Protein AF-0000000077166523 (afdb_homodimer)

Secondary structure (DSSP, 8-state):
-TTS---TTPPP----EE---GGGS--TTT--TTTHHHHTT--HHHHTTS-TT-SSGGG-TTSGGGG--HHHHHHHHHIIIIIIHHHHHHHHTT----GGGGB--GGG--SSSEEB--TTHHHHHHHHHHHHHHH--HHHHHHHHHHHHHHHHHHHHHHSB---HHHHT-SSS--------S-HHHHHHHHHHHHHHHHHHHHHHHHHHBTTB--SS-SSSSB--HHHHHHHHTTS-HHHHHHHHHHS-HHHHHHHHTS----HHHHHTTTT--SS-------GGG--PPPSSSS----SPPEEEESSS-----SHHHHHHHHHHTTEEEEEEEETTTTEEEEEEEESSSS----EEEEEE-GGGTT--SS-S---HHHHHHHHHHHHT---TTPPPPPSSTT---S-EEE-HHHHS-SS-HHHHHHHHHTHHHHHHHSSEEEEE-TTGGGS-TTS-HHHHHHHHHT-SGGGBHHHHHHHHS-SSEEEE-SS-EEEHHHHHHHHHHHHHHHHHTT---SHHHHHHIIIIIIIIIHHHHHHHS-GGGGGGGHHHHHHHHTT-B-S-GGGHHHHHHHHHT---HHHHHS---SHHHHHHHHHHHHHHHH-EEEGGGGG--SPBP-STT-TTSBS--SS-TT-----GGGSTTPPEEE--TTT-SSEEEEEEEEEE---SSS----STTEEEEEEEEESSTT---TT-EEEEE--SSS---PPPTTS-EEEEESSPPPTT--EEEEEEEEEEE-TTS-EEEEEEEEEEEEEESSPPTT--EEEEEEPPTTEEEEE-/-TTS---TTPPP----EE---GGGS--TTT--TTTHHHHTT--HHHHTTS-TT-SSGGG-TTSGGGG--HHHHHHHHHIIIIIIHHHHHHHHTT----GGGGB--GGG--SSSEEB--TTHHHHHHHHHHHHHHH--HHHHHHHHHHHHHHHHHHHHHHSB---HHHHT-SSS--------S-HHHHHHHHHHHHHHHHHHHHHHHHHHBTTB--SS-SSSSB--HHHHHHHHTTS-HHHHHHHHHHS-HHHHHHHHTS----HHHHHTTTT--SS-------GGG--PPPSSSS----SPPEEEESSS-----SHHHHHHHHHHTTEEEEEEEETTTTEEEEEEEESSSS----EEEEEE-GGGTT--SS-S---HHHHHHHHHHHHH---TTPPPPPSSTT---S-EEE-HHHHS-SS-HHHHHHHHHTHHHHHHHSSEEEEE-TTGGGS-TTS-HHHHHHHHHT-SGGGBHHHHHHHHS-SSEEEE-SS-EEEHHHHHHHHHHHHHHHHHTT---SHHHHHHIIIIIIIIIHHHHHHHS-GGGGGGGHHHHHHHHTT-B-S-GGGHHHHHHHHHT---HHHHHS---SHHHHHHHHHHHHHHHH-EEEGGGGG--SPBP-STT-TTSBS--SS-TT-----GGGSTTPPEEE--TTT-SSEEEE-EEEEE---SSS-----TTEEEEEEEEESSTT---TT-EEEEE--SSS---PPPTTS-EEEEESSPPPTT--EEEEEEEEEEE-TTS-EEEEEEEEEEEEEESSPPTT--EEEEEEPPTT-EEEE-

pLDDT: mean 87.84, std 11.94, range [39.25, 98.75]

Organism: Emericella nidulans (strain FGSC A4 / ATCC 38163 / CBS 112.46 / NRRL 194 / M139) (NCBI:txid227321)

Nearest PDB structures (foldseek):
  5szy-assembly1_A  TM=3.639E-01  e=6.303E+00  Neisseria meningitidis
  5szu-assembly1_A  TM=3.751E-01  e=8.591E+00  Neisseria meningitidis
  3b7k-assembly1_C  TM=2.612E-01  e=9.525E+00  Homo sapiens
  5szy-assembly1_A  TM=3.777E-01  e=5.412E+00  Neisseria meningitidis
  5szu-assembly1_A  TM=3.757E-01  e=6.635E+00  Neisseria meningitidis

Solvent-accessible surface area (backbone atoms only — not comparable to full-atom values): 84432 Å² total; per-residue (Å²): 99,61,56,55,79,64,59,90,92,58,74,93,78,72,75,26,73,48,76,59,56,77,90,69,51,64,46,78,91,80,41,48,52,88,48,40,51,56,76,70,70,46,49,74,51,36,73,67,47,23,51,65,80,43,83,49,52,84,71,20,88,31,14,60,61,73,62,46,54,54,66,50,48,29,34,50,50,46,34,44,50,38,48,19,43,53,34,46,57,33,42,74,19,71,31,88,63,56,63,68,67,39,34,48,57,68,88,73,39,84,30,82,29,40,38,58,30,34,69,53,49,22,62,51,43,43,53,19,52,54,38,45,60,69,66,69,49,43,57,63,49,44,55,61,51,46,53,56,46,50,54,50,34,53,51,40,32,60,64,28,40,65,86,40,75,65,60,65,61,29,57,77,52,61,58,60,68,59,83,61,60,52,58,52,52,46,50,34,50,31,52,46,49,50,34,38,53,48,44,40,50,46,64,73,25,31,90,67,37,59,88,77,51,83,83,53,66,33,49,48,82,46,39,50,41,53,44,46,52,52,48,31,51,61,30,36,45,44,19,59,36,42,46,48,64,64,47,24,21,61,66,36,43,52,33,54,43,72,44,86,59,57,53,70,75,64,49,47,59,31,54,76,29,38,53,45,29,70,64,57,70,84,56,74,45,65,49,50,66,48,64,74,55,95,71,76,62,55,53,68,68,44,57,66,47,60,66,64,88,70,80,85,65,86,38,58,68,52,40,43,50,55,32,45,74,68,61,26,45,46,28,42,33,66,34,61,56,75,61,24,39,27,39,33,65,28,40,76,84,60,83,50,64,69,63,30,36,25,52,44,67,48,50,90,76,20,71,34,40,87,81,39,57,40,54,27,50,53,40,50,44,50,50,45,52,54,56,68,58,59,83,61,94,86,62,67,72,76,56,90,49,47,76,53,73,62,74,67,28,33,35,38,61,40,60,60,32,55,57,90,38,69,72,59,24,52,53,42,58,68,44,42,62,56,50,35,43,68,21,65,30,29,41,35,50,41,74,72,40,34,72,39,55,72,83,49,58,57,71,59,53,50,50,44,56,66,67,29,68,54,77,30,29,51,68,46,47,51,53,51,39,47,29,79,32,50,28,44,33,26,50,76,44,60,43,44,54,64,58,52,51,51,52,40,52,52,48,50,51,53,35,44,71,55,26,38,53,78,62,23,66,57,28,43,37,43,71,47,56,31,48,47,45,54,47,37,52,51,56,71,67,48,49,86,88,48,50,32,71,48,50,61,63,46,41,65,67,30,14,63,12,42,68,97,53,51,40,49,52,52,56,50,50,25,55,69,70,69,43,92,49,68,73,51,66,67,49,55,57,67,59,38,72,62,25,17,37,54,34,37,54,52,53,53,49,71,49,27,42,38,60,44,40,45,54,57,32,67,54,62,53,29,83,54,89,26,37,28,36,37,59,37,56,55,51,44,28,58,70,66,43,66,50,66,55,41,79,48,96,77,59,55,73,23,67,38,46,61,89,83,40,52,19,44,52,32,62,34,27,29,32,69,45,58,70,43,86,80,57,66,67,34,27,41,56,58,38,38,25,35,30,24,68,30,49,68,43,87,89,58,92,43,58,65,36,21,37,38,37,32,37,58,68,84,81,48,83,63,68,90,51,42,86,43,40,30,32,42,35,31,79,50,83,46,47,87,87,33,73,22,56,20,29,36,19,41,54,74,48,74,46,95,87,62,35,35,34,26,36,50,61,40,49,25,41,27,30,53,38,85,61,67,63,83,41,43,32,67,40,77,36,47,33,44,33,58,71,32,42,32,30,34,14,96,62,56,54,77,62,60,91,91,58,73,92,78,73,75,26,71,48,77,60,57,76,88,69,50,63,46,76,91,80,42,46,52,87,48,38,51,56,76,71,71,47,50,74,52,36,73,66,46,23,50,61,82,43,84,48,52,84,72,19,88,32,14,60,59,74,63,44,55,53,64,50,48,30,37,50,50,46,35,44,49,36,47,19,42,52,33,46,56,32,42,74,19,70,32,89,64,57,64,68,67,40,34,48,58,68,89,75,38,84,28,81,29,41,38,58,31,34,69,53,48,22,62,51,41,43,52,18,51,54,36,45,60,69,68,68,48,43,57,63,49,45,55,58,52,45,54,56,48,50,53,49,34,55,50,41,33,59,64,28,41,65,85,41,76,65,58,64,62,28,62,78,52,59,60,60,68,58,82,62,60,52,56,53,53,47,51,35,50,31,52,46,48,50,34,40,53,50,44,40,51,44,65,74,25,31,90,66,36,60,88,79,51,83,83,54,67,34,49,50,82,46,39,49,44,52,44,46,52,52,47,31,50,60,30,37,45,44,17,60,37,42,46,47,63,63,47,25,22,59,68,35,43,53,34,52,42,73,44,87,59,55,54,70,74,63,47,46,58,30,54,78,29,38,54,44,29,70,66,57,69,85,56,74,46,65,50,50,65,47,64,74,55,96,72,76,62,54,54,67,69,43,56,65,50,58,67,62,89,68,80,84,66,87,38,58,66,53,39,42,51,54,30,48,73,68,61,25,45,47,27,42,34,68,32,62,57,75,60,24,39,27,41,34,65,29,39,76,85,60,84,50,63,71,64,30,34,25,51,45,68,48,50,88,78,19,71,33,38,85,80,39,57,40,53,28,50,54,41,50,43,49,50,47,52,54,55,70,58,59,82,61,93,87,61,67,70,75,55,91,48,48,76,53,73,61,74,67,26,33,33,38,62,42,60,60,33,56,59,89,38,69,72,59,24,54,52,43,58,68,43,44,63,55,52,34,42,66,20,64,29,31,40,34,50,41,73,73,39,34,72,40,55,71,83,50,58,55,70,58,52,50,50,43,56,66,66,30,68,56,77,31,29,52,68,46,47,51,54,51,38,48,29,79,32,50,27,44,34,26,51,77,44,60,44,45,55,66,60,51,51,51,51,40,51,53,48,50,53,53,34,45,72,54,26,38,51,79,63,23,65,57,28,43,37,45,68,46,56,31,45,46,43,54,47,37,50,51,56,70,67,47,48,88,89,49,50,34,72,48,51,60,64,47,40,65,68,30,14,62,11,42,69,97,51,53,39,49,52,50,55,51,49,27,55,68,68,67,46,91,47,67,73,51,65,69,47,55,56,68,60,36,71,64,26,18,39,54,34,37,54,50,51,52,49,71,48,27,41,38,61,43,40,45,54,58,32,69,53,62,52,29,84,53,88,26,36,29,39,36,58,36,56,55,50,43,30,58,71,65,44,68,48,66,59,40,78,48,94,76,58,55,73,22,66,37,46,59,90,83,40,52,19,44,52,32,63,33,26,29,33,68,46,60,69,44,88,78,58,66,67,27,28,41,51,59,38,39,27,35,30,23,69,29,49,66,44,86,89,58,90,46,59,66,35,21,37,36,37,32,39,55,68,84,80,47,83,65,68,90,51,42,84,45,41,29,31,42,36,30,76,50,82,47,49,88,87,32,74,22,56,19,30,37,18,41,53,75,48,75,46,95,89,60,35,35,34,24,37,48,60,40,50,25,43,26,31,52,39,86,61,68,62,85,50,44,40,68,40,78,36,47,32,45,34,60,72,34,40,33,31,34,14

Structure (mmCIF, N/CA/C/O backbone):
data_AF-0000000077166523-model_v1
#
loop_
_entity.id
_entity.type
_entity.pdbx_description
1 polymer 'Heterokaryon incompatibility domain-containing protein'
#
loop_
_atom_site.group_PDB
_atom_site.id
_atom_site.type_symbol
_atom_site.label_atom_id
_atom_site.label_alt_id
_atom_site.label_comp_id
_atom_site.label_asym_id
_atom_site.label_entity_id
_atom_site.label_seq_id
_atom_site.pdbx_PDB_ins_code
_atom_site.Cartn_x
_atom_site.Cartn_y
_atom_site.Cartn_z
_atom_site.occupancy
_atom_site.B_iso_or_equiv
_atom_site.auth_seq_id
_atom_site.auth_comp_id
_atom_site.auth_asym_id
_atom_site.auth_atom_id
_atom_site.pdbx_PDB_model_num
ATOM 1 N N . MET A 1 1 ? -22.781 -6.879 6.945 1 95.56 1 MET A N 1
ATOM 2 C CA . MET A 1 1 ? -22.359 -8.078 6.23 1 95.56 1 MET A CA 1
ATOM 3 C C . MET A 1 1 ? -22.438 -9.305 7.125 1 95.56 1 MET A C 1
ATOM 5 O O . MET A 1 1 ? -21.609 -10.211 7.031 1 95.56 1 MET A O 1
ATOM 9 N N . GLU A 1 2 ? -23.453 -9.242 7.992 1 96.19 2 GLU A N 1
ATOM 10 C CA . GLU A 1 2 ? -23.625 -10.266 9.016 1 96.19 2 GLU A CA 1
ATOM 11 C C . GLU A 1 2 ? -24.016 -11.602 8.398 1 96.19 2 GLU A C 1
ATOM 13 O O . GLU A 1 2 ? -23.906 -12.648 9.039 1 96.19 2 GLU A O 1
ATOM 18 N N . HIS A 1 3 ? -24.469 -11.594 7.23 1 97.38 3 HIS A N 1
ATOM 19 C CA . HIS A 1 3 ? -24.891 -12.828 6.574 1 97.38 3 HIS A CA 1
ATOM 20 C C . HIS A 1 3 ? -23.703 -13.664 6.137 1 97.38 3 HIS A C 1
ATOM 22 O O . HIS A 1 3 ? -23.844 -14.836 5.797 1 97.38 3 HIS A O 1
ATOM 28 N N . LEU A 1 4 ? -22.516 -13.102 6.129 1 97.06 4 LEU A N 1
ATOM 29 C CA . LEU A 1 4 ? -21.297 -13.812 5.719 1 97.06 4 LEU A CA 1
ATOM 30 C C . LEU A 1 4 ? -20.594 -14.414 6.93 1 97.06 4 LEU A C 1
ATOM 32 O O . LEU A 1 4 ? -20.484 -13.766 7.973 1 97.06 4 LEU A O 1
ATOM 36 N N . PRO A 1 5 ? -20.125 -15.586 6.801 1 95.12 5 PRO A N 1
ATOM 37 C CA . PRO A 1 5 ? -19.438 -16.203 7.934 1 95.12 5 PRO A CA 1
ATOM 38 C C . PRO A 1 5 ? -18.016 -15.664 8.133 1 95.12 5 PRO A C 1
ATOM 40 O O . PRO A 1 5 ? -17.391 -15.227 7.172 1 95.12 5 PRO A O 1
ATOM 43 N N . LEU A 1 6 ? -17.594 -15.633 9.383 1 94.5 6 LEU A N 1
ATOM 44 C CA . LEU A 1 6 ? -16.219 -15.297 9.766 1 94.5 6 LEU A CA 1
ATOM 45 C C . LEU A 1 6 ? -15.625 -16.375 10.656 1 94.5 6 LEU A C 1
ATOM 47 O O . LEU A 1 6 ? -16.344 -17.266 11.133 1 94.5 6 LEU A O 1
ATOM 51 N N . HIS A 1 7 ? -14.312 -16.297 10.789 1 90.19 7 HIS A N 1
ATOM 52 C CA . HIS A 1 7 ? -13.625 -17.203 11.695 1 90.19 7 HIS A CA 1
ATOM 53 C C . HIS A 1 7 ? -14.195 -17.109 13.109 1 90.19 7 HIS A C 1
ATOM 55 O O . HIS A 1 7 ? -14.727 -16.062 13.492 1 90.19 7 HIS A O 1
ATOM 61 N N . ALA A 1 8 ? -14 -18.188 13.812 1 87.06 8 ALA A N 1
ATOM 62 C CA . ALA A 1 8 ? -14.5 -18.203 15.18 1 87.06 8 ALA A CA 1
ATOM 63 C C . ALA A 1 8 ? -13.852 -17.094 16.016 1 87.06 8 ALA A C 1
ATOM 65 O O . ALA A 1 8 ? -12.633 -16.906 15.977 1 87.06 8 ALA A O 1
ATOM 66 N N . GLY A 1 9 ? -14.688 -16.375 16.641 1 87.5 9 GLY A N 1
ATOM 67 C CA . GLY A 1 9 ? -14.203 -15.352 17.547 1 87.5 9 GLY A CA 1
ATOM 68 C C . GLY A 1 9 ? -14.055 -13.992 16.891 1 87.5 9 GLY A C 1
ATOM 69 O O . GLY A 1 9 ? -13.82 -12.984 17.578 1 87.5 9 GLY A O 1
ATOM 70 N N . LYS A 1 10 ? -14.148 -13.922 15.625 1 91.25 10 LYS A N 1
ATOM 71 C CA . LYS A 1 10 ? -14.008 -12.641 14.938 1 91.25 10 LYS A CA 1
ATOM 72 C C . LYS A 1 10 ? -15.352 -11.945 14.789 1 91.25 10 LYS A C 1
ATOM 74 O O . LYS A 1 10 ? -16.375 -12.594 14.578 1 91.25 10 LYS A O 1
ATOM 79 N N . LYS A 1 11 ? -15.312 -10.641 14.984 1 93.06 11 LYS A N 1
ATOM 80 C CA . LYS A 1 11 ? -16.516 -9.828 14.836 1 93.06 11 LYS A CA 1
ATOM 81 C C . LYS A 1 11 ? -16.562 -9.141 13.477 1 93.06 11 LYS A C 1
ATOM 83 O O . LYS A 1 11 ? -15.508 -8.828 12.898 1 93.06 11 LYS A O 1
ATOM 88 N N . HIS A 1 12 ? -17.828 -9 13.047 1 95.81 12 HIS A N 1
ATOM 89 C CA . HIS A 1 12 ? -18 -8.227 11.82 1 95.81 12 HIS A CA 1
ATOM 90 C C . HIS A 1 12 ? -17.484 -6.801 11.984 1 95.81 12 HIS A C 1
ATOM 92 O O . HIS A 1 12 ? -17.672 -6.188 13.039 1 95.81 12 HIS A O 1
ATOM 98 N N . PHE A 1 13 ? -16.781 -6.25 10.992 1 94.44 13 PHE A N 1
ATOM 99 C CA . PHE A 1 13 ? -16.047 -5.012 11.227 1 94.44 13 PHE A CA 1
ATOM 100 C C . PHE A 1 13 ? -16.438 -3.957 10.188 1 94.44 13 PHE A C 1
ATOM 102 O O . PHE A 1 13 ? -15.938 -2.83 10.234 1 94.44 13 PHE A O 1
ATOM 109 N N . ILE A 1 14 ? -17.281 -4.277 9.242 1 95.44 14 ILE A N 1
ATOM 110 C CA . ILE A 1 14 ? -17.781 -3.279 8.305 1 95.44 14 ILE A CA 1
ATOM 111 C C . ILE A 1 14 ? -19.078 -2.66 8.844 1 95.44 14 ILE A C 1
ATOM 113 O O . ILE A 1 14 ? -20.062 -3.357 9.047 1 95.44 14 ILE A O 1
ATOM 117 N N . VAL A 1 15 ? -19.078 -1.41 9.125 1 92.31 15 VAL A N 1
ATOM 118 C CA . VAL A 1 15 ? -20.25 -0.668 9.578 1 92.31 15 VAL A CA 1
ATOM 119 C C . VAL A 1 15 ? -20.641 0.361 8.523 1 92.31 15 VAL A C 1
ATOM 121 O O . VAL A 1 15 ? -19.938 1.351 8.312 1 92.31 15 VAL A O 1
ATOM 124 N N . ALA A 1 16 ? -21.734 0.108 7.875 1 94.12 16 ALA A N 1
ATOM 125 C CA . ALA A 1 16 ? -22.203 1.005 6.816 1 94.12 16 ALA A CA 1
ATOM 126 C C . ALA A 1 16 ? -23.438 1.782 7.266 1 94.12 16 ALA A C 1
ATOM 128 O O . ALA A 1 16 ? -24.484 1.192 7.531 1 94.12 16 ALA A O 1
ATOM 129 N N . PRO A 1 17 ? -23.391 3.074 7.305 1 93.31 17 PRO A N 1
ATOM 130 C CA . PRO A 1 17 ? -24.562 3.877 7.645 1 93.31 17 PRO A CA 1
ATOM 131 C C . PRO A 1 17 ? -25.531 4.043 6.465 1 93.31 17 PRO A C 1
ATOM 133 O O . PRO A 1 17 ? -25.109 3.914 5.309 1 93.31 17 PRO A O 1
ATOM 136 N N . TYR A 1 18 ? -26.781 4.145 6.746 1 94.88 18 TYR A N 1
ATOM 137 C CA . TYR A 1 18 ? -27.812 4.547 5.797 1 94.88 18 TYR A CA 1
ATOM 138 C C . TYR A 1 18 ? -28.484 5.844 6.242 1 94.88 18 TYR A C 1
ATOM 140 O O . TYR A 1 18 ? -29.25 5.855 7.215 1 94.88 18 TYR A O 1
ATOM 148 N N . GLU A 1 19 ? -28.281 6.891 5.434 1 92.12 19 GLU A N 1
ATOM 149 C CA . GLU A 1 19 ? -28.656 8.227 5.891 1 92.12 19 GLU A CA 1
ATOM 150 C C . GLU A 1 19 ? -29.75 8.82 5.004 1 92.12 19 GLU A C 1
ATOM 152 O O . GLU A 1 19 ? -30.094 9.992 5.148 1 92.12 19 GLU A O 1
ATOM 157 N N . ALA A 1 20 ? -30.297 8.062 4.098 1 94.38 20 ALA A N 1
ATOM 158 C CA . ALA A 1 20 ? -31.391 8.562 3.262 1 94.38 20 ALA A CA 1
ATOM 159 C C . ALA A 1 20 ? -32.656 8.781 4.082 1 94.38 20 ALA A C 1
ATOM 161 O O . ALA A 1 20 ? -32.969 7.977 4.953 1 94.38 20 ALA A O 1
ATOM 162 N N . PRO A 1 21 ? -33.344 9.883 3.834 1 92.56 21 PRO A N 1
ATOM 163 C CA . PRO A 1 21 ? -34.625 10.062 4.512 1 92.56 21 PRO A CA 1
ATOM 164 C C . PRO A 1 21 ? -35.656 8.992 4.129 1 92.56 21 PRO A C 1
ATOM 166 O O . PRO A 1 21 ? -35.625 8.469 3.014 1 92.56 21 PRO A O 1
ATOM 169 N N . GLU A 1 22 ? -36.531 8.727 4.961 1 92.62 22 GLU A N 1
ATOM 170 C CA . GLU A 1 22 ? -37.531 7.66 4.766 1 92.62 22 GLU A CA 1
ATOM 171 C C . GLU A 1 22 ? -38.344 7.891 3.502 1 92.62 22 GLU A C 1
ATOM 173 O O . GLU A 1 22 ? -38.781 6.934 2.844 1 92.62 22 GLU A O 1
ATOM 178 N N . SER A 1 23 ? -38.562 9.117 3.182 1 92.94 23 SER A N 1
ATOM 179 C CA . SER A 1 23 ? -39.312 9.453 1.993 1 92.94 23 SER A CA 1
ATOM 180 C C . SER A 1 23 ? -38.625 8.977 0.723 1 92.94 23 SER A C 1
ATOM 182 O O . SER A 1 23 ? -39.281 8.773 -0.306 1 92.94 23 SER A O 1
ATOM 184 N N . ASP A 1 24 ? -37.375 8.758 0.787 1 94.75 24 ASP A N 1
ATOM 185 C CA . ASP A 1 24 ? -36.594 8.391 -0.394 1 94.75 24 ASP A CA 1
ATOM 186 C C . ASP A 1 24 ? -36.281 6.891 -0.402 1 94.75 24 ASP A C 1
ATOM 188 O O . ASP A 1 24 ? -35.594 6.398 -1.302 1 94.75 24 ASP A O 1
ATOM 192 N N . TRP A 1 25 ? -36.844 6.207 0.578 1 96.81 25 TRP A N 1
ATOM 193 C CA . TRP A 1 25 ? -36.594 4.777 0.665 1 96.81 25 TRP A CA 1
ATOM 194 C C . TRP A 1 25 ? -37.188 4.039 -0.532 1 96.81 25 TRP A C 1
ATOM 196 O O . TRP A 1 25 ? -38.156 4.48 -1.114 1 96.81 25 TRP A O 1
ATOM 206 N N . PHE A 1 26 ? -36.5 3.008 -0.874 1 97.5 26 PHE A N 1
ATOM 207 C CA . PHE A 1 26 ? -37 2.164 -1.957 1 97.5 26 PHE A CA 1
ATOM 208 C C . PHE A 1 26 ? -38.344 1.529 -1.585 1 97.5 26 PHE A C 1
ATOM 210 O O . PHE A 1 26 ? -38.5 0.997 -0.483 1 97.5 26 PHE A O 1
ATOM 217 N N . ASP A 1 27 ? -39.25 1.63 -2.467 1 95.62 27 ASP A N 1
ATOM 218 C CA . ASP A 1 27 ? -40.562 1.047 -2.295 1 95.62 27 ASP A CA 1
ATOM 219 C C . ASP A 1 27 ? -40.969 0.213 -3.512 1 95.62 27 ASP A C 1
ATOM 221 O O . ASP A 1 27 ? -41.281 0.759 -4.574 1 95.62 27 ASP A O 1
ATOM 225 N N . ILE A 1 28 ? -41.031 -1.055 -3.262 1 94.88 28 ILE A N 1
ATOM 226 C CA . ILE A 1 28 ? -41.219 -2.014 -4.344 1 94.88 28 ILE A CA 1
ATOM 227 C C . ILE A 1 28 ? -42.625 -1.848 -4.926 1 94.88 28 ILE A C 1
ATOM 229 O O . ILE A 1 28 ? -42.906 -2.303 -6.039 1 94.88 28 ILE A O 1
ATOM 233 N N . SER A 1 29 ? -43.531 -1.289 -4.242 1 93 29 SER A N 1
ATOM 234 C CA . SER A 1 29 ? -44.875 -1.063 -4.723 1 93 29 SER A CA 1
ATOM 235 C C . SER A 1 29 ? -44.938 0.062 -5.754 1 93 29 SER A C 1
ATOM 237 O O . SER A 1 29 ? -45.844 0.132 -6.566 1 93 29 SER A O 1
ATOM 239 N N . ARG A 1 30 ? -43.969 0.875 -5.789 1 92.38 30 ARG A N 1
ATOM 240 C CA . ARG A 1 30 ? -43.969 2.057 -6.648 1 92.38 30 ARG A CA 1
ATOM 241 C C . ARG A 1 30 ? -42.969 1.902 -7.797 1 92.38 30 ARG A C 1
ATOM 243 O O . ARG A 1 30 ? -43.125 2.521 -8.852 1 92.38 30 ARG A O 1
ATOM 250 N N . GLU A 1 31 ? -41.969 1.253 -7.52 1 93.12 31 GLU A N 1
ATOM 251 C CA . GLU A 1 31 ? -40.875 1.189 -8.492 1 93.12 31 GLU A CA 1
ATOM 252 C C . GLU A 1 31 ? -40.125 -0.145 -8.406 1 93.12 31 GLU A C 1
ATOM 254 O O . GLU A 1 31 ? -40.281 -0.87 -7.422 1 93.12 31 GLU A O 1
ATOM 259 N N . SER A 1 32 ? -39.438 -0.418 -9.492 1 96.19 32 SER A N 1
ATOM 260 C CA . SER A 1 32 ? -38.562 -1.597 -9.539 1 96.19 32 SER A CA 1
ATOM 261 C C . SER A 1 32 ? -37.094 -1.208 -9.523 1 96.19 32 SER A C 1
ATOM 263 O O . SER A 1 32 ? -36.75 -0.033 -9.68 1 96.19 32 SER A O 1
ATOM 265 N N . PHE A 1 33 ? -36.281 -2.213 -9.25 1 98 33 PHE A N 1
ATOM 266 C CA . PHE A 1 33 ? -34.844 -1.967 -9.242 1 98 33 PHE A CA 1
ATOM 267 C C . PHE A 1 33 ? -34.406 -1.348 -10.562 1 98 33 PHE A C 1
ATOM 269 O O . PHE A 1 33 ? -33.656 -0.367 -10.57 1 98 33 PHE A O 1
ATOM 276 N N . LEU A 1 34 ? -34.812 -1.847 -11.68 1 97.56 34 LEU A N 1
ATOM 277 C CA . LEU A 1 34 ? -34.344 -1.418 -13 1 97.56 34 LEU A CA 1
ATOM 278 C C . LEU A 1 34 ? -34.875 -0.036 -13.344 1 97.56 34 LEU A C 1
ATOM 280 O O . LEU A 1 34 ? -34.219 0.729 -14.062 1 97.56 34 LEU A O 1
ATOM 284 N N . SER A 1 35 ? -36.031 0.354 -12.836 1 96.44 35 SER A N 1
ATOM 285 C CA . SER A 1 35 ? -36.656 1.623 -13.188 1 96.44 35 SER A CA 1
ATOM 286 C C . SER A 1 35 ? -36.312 2.707 -12.172 1 96.44 35 SER A C 1
ATOM 288 O O . SER A 1 35 ? -36.562 3.891 -12.414 1 96.44 35 SER A O 1
ATOM 290 N N . PHE A 1 36 ? -35.719 2.346 -11.117 1 97.38 36 PHE A N 1
ATOM 291 C CA . PHE A 1 36 ? -35.5 3.26 -10 1 97.38 36 PHE A CA 1
ATOM 292 C C . PHE A 1 36 ? -34.719 4.488 -10.461 1 97.38 36 PHE A C 1
ATOM 294 O O . PHE A 1 36 ? -35.125 5.621 -10.164 1 97.38 36 PHE A O 1
ATOM 301 N N . PRO A 1 37 ? -33.562 4.352 -11.172 1 97.12 37 PRO A N 1
ATOM 302 C CA . PRO A 1 37 ? -32.812 5.539 -11.57 1 97.12 37 PRO A CA 1
ATOM 303 C C . PRO A 1 37 ? -33.625 6.516 -12.398 1 97.12 37 PRO A C 1
ATOM 305 O O . PRO A 1 37 ? -33.594 7.727 -12.172 1 97.12 37 PRO A O 1
ATOM 308 N N . SER A 1 38 ? -34.406 5.973 -13.305 1 95.31 38 SER A N 1
ATOM 309 C CA . SER A 1 38 ? -35.25 6.832 -14.141 1 95.31 38 SER A CA 1
ATOM 310 C C . SER A 1 38 ? -36.344 7.512 -13.32 1 95.31 38 SER A C 1
ATOM 312 O O . SER A 1 38 ? -36.688 8.664 -13.578 1 95.31 38 SER A O 1
ATOM 314 N N . ALA A 1 39 ? -36.875 6.773 -12.438 1 95 39 ALA A N 1
ATOM 315 C CA . ALA A 1 39 ? -37.906 7.328 -11.57 1 95 39 ALA A CA 1
ATOM 316 C C . ALA A 1 39 ? -37.344 8.484 -10.734 1 95 39 ALA A C 1
ATOM 318 O O . ALA A 1 39 ? -38.094 9.375 -10.328 1 95 39 ALA A O 1
ATOM 319 N N . ARG A 1 40 ? -36.125 8.5 -10.484 1 94.94 40 ARG A N 1
ATOM 320 C CA . ARG A 1 40 ? -35.469 9.555 -9.711 1 94.94 40 ARG A CA 1
ATOM 321 C C . ARG A 1 40 ? -34.781 10.547 -10.633 1 94.94 40 ARG A C 1
ATOM 323 O O . ARG A 1 40 ? -33.938 11.32 -10.188 1 94.94 40 ARG A O 1
ATOM 330 N N . HIS A 1 41 ? -34.938 10.414 -11.922 1 93.94 41 HIS A N 1
ATOM 331 C CA . HIS A 1 41 ? -34.531 11.383 -12.938 1 93.94 41 HIS A CA 1
ATOM 332 C C . HIS A 1 41 ? -33.031 11.336 -13.156 1 93.94 41 HIS A C 1
ATOM 334 O O . HIS A 1 41 ? -32.375 12.383 -13.289 1 93.94 41 HIS A O 1
ATOM 340 N N . TRP A 1 42 ? -32.562 10.148 -13.023 1 95.19 42 TRP A N 1
ATOM 341 C CA . TRP A 1 42 ? -31.141 9.961 -13.391 1 95.19 42 TRP A CA 1
ATOM 342 C C . TRP A 1 42 ? -31.016 9.477 -14.828 1 95.19 42 TRP A C 1
ATOM 344 O O . TRP A 1 42 ? -31.766 8.586 -15.258 1 95.19 42 TRP A O 1
ATOM 354 N N . THR A 1 43 ? -30.062 10.086 -15.508 1 92.12 43 THR A N 1
ATOM 355 C CA . THR A 1 43 ? -29.75 9.617 -16.859 1 92.12 43 THR A CA 1
ATOM 356 C C . THR A 1 43 ? -28.625 8.586 -16.828 1 92.12 43 THR A C 1
ATOM 358 O O . THR A 1 43 ? -27.922 8.461 -15.828 1 92.12 43 THR A O 1
ATOM 361 N N . GLU A 1 44 ? -28.5 7.891 -17.891 1 90.19 44 GLU A N 1
ATOM 362 C CA . GLU A 1 44 ? -27.438 6.887 -17.984 1 90.19 44 GLU A CA 1
ATOM 363 C C . GLU A 1 44 ? -26.062 7.531 -17.859 1 90.19 44 GLU A C 1
ATOM 365 O O . GLU A 1 44 ? -25.156 6.953 -17.25 1 90.19 44 GLU A O 1
ATOM 370 N N . ALA A 1 45 ? -25.844 8.648 -18.391 1 85.94 45 ALA A N 1
ATOM 371 C CA . ALA A 1 45 ? -24.578 9.359 -18.312 1 85.94 45 ALA A CA 1
ATOM 372 C C . ALA A 1 45 ? -24.25 9.742 -16.875 1 85.94 45 ALA A C 1
ATOM 374 O O . ALA A 1 45 ? -23.094 9.664 -16.453 1 85.94 45 ALA A O 1
ATOM 375 N N . GLN A 1 46 ? -25.297 10.109 -16.219 1 89.44 46 GLN A N 1
ATOM 376 C CA . GLN A 1 46 ? -25.109 10.516 -14.836 1 89.44 46 GLN A CA 1
ATOM 377 C C . GLN A 1 46 ? -24.734 9.32 -13.953 1 89.44 46 GLN A C 1
ATOM 379 O O . GLN A 1 46 ? -23.922 9.438 -13.047 1 89.44 46 GLN A O 1
ATOM 384 N N . LEU A 1 47 ? -25.391 8.234 -14.234 1 92.12 47 LEU A N 1
ATOM 385 C CA . LEU A 1 47 ? -25.141 7.02 -13.469 1 92.12 47 LEU A CA 1
ATOM 386 C C . LEU A 1 47 ? -23.703 6.562 -13.625 1 92.12 47 LEU A C 1
ATOM 388 O O . LEU A 1 47 ? -23.156 5.887 -12.75 1 92.12 47 LEU A O 1
ATOM 392 N N . HIS A 1 48 ? -23.125 7.035 -14.703 1 87.19 48 HIS A N 1
ATOM 393 C CA . HIS A 1 48 ? -21.75 6.645 -14.961 1 87.19 48 HIS A CA 1
ATOM 394 C C . HIS A 1 48 ? -20.781 7.77 -14.609 1 87.19 48 HIS A C 1
ATOM 396 O O . HIS A 1 48 ? -19.594 7.68 -14.898 1 87.19 48 HIS A O 1
ATOM 402 N N . GLY A 1 49 ? -21.234 8.781 -13.961 1 84.44 49 GLY A N 1
ATOM 403 C CA . GLY A 1 49 ? -20.359 9.828 -13.445 1 84.44 49 GLY A CA 1
ATOM 404 C C . GLY A 1 49 ? -20.188 10.977 -14.414 1 84.44 49 GLY A C 1
ATOM 405 O O . GLY A 1 49 ? -19.406 11.906 -14.148 1 84.44 49 GLY A O 1
ATOM 406 N N . GLY A 1 50 ? -20.875 10.938 -15.492 1 79.06 50 GLY A N 1
ATOM 407 C CA . GLY A 1 50 ? -20.828 12.031 -16.453 1 79.06 50 GLY A CA 1
ATOM 408 C C . GLY A 1 50 ? -19.75 11.852 -17.516 1 79.06 50 GLY A C 1
ATOM 409 O O . GLY A 1 50 ? -19.391 10.719 -17.859 1 79.06 50 GLY A O 1
ATOM 410 N N . ASP A 1 51 ? -19.516 13.008 -18.031 1 64.62 51 ASP A N 1
ATOM 411 C CA . ASP A 1 51 ? -18.547 13.047 -19.125 1 64.62 51 ASP A CA 1
ATOM 412 C C . ASP A 1 51 ? -17.125 12.961 -18.594 1 64.62 51 ASP A C 1
ATOM 414 O O . ASP A 1 51 ? -16.703 13.797 -17.781 1 64.62 51 ASP A O 1
ATOM 418 N N . GLU A 1 52 ? -16.469 11.977 -18.891 1 61.41 52 GLU A N 1
ATOM 419 C CA . GLU A 1 52 ? -15.117 11.766 -18.359 1 61.41 52 GLU A CA 1
ATOM 420 C C . GLU A 1 52 ? -14.117 12.734 -18.969 1 61.41 52 GLU A C 1
ATOM 422 O O . GLU A 1 52 ? -13 12.875 -18.484 1 61.41 52 GLU A O 1
ATOM 427 N N . THR A 1 53 ? -14.633 13.383 -19.953 1 55.91 53 THR A N 1
ATOM 428 C CA . THR A 1 53 ? -13.734 14.297 -20.656 1 55.91 53 THR A CA 1
ATOM 429 C C . THR A 1 53 ? -13.758 15.672 -20 1 55.91 53 THR A C 1
ATOM 431 O O . THR A 1 53 ? -12.836 16.469 -20.203 1 55.91 53 THR A O 1
ATOM 434 N N . THR A 1 54 ? -14.914 15.797 -19.234 1 56.66 54 THR A N 1
ATOM 435 C CA . THR A 1 54 ? -15.039 17.109 -18.594 1 56.66 54 THR A CA 1
ATOM 436 C C . THR A 1 54 ? -14.148 17.188 -17.359 1 56.66 54 THR A C 1
ATOM 438 O O . THR A 1 54 ? -14.297 16.391 -16.422 1 56.66 54 THR A O 1
ATOM 441 N N . LYS A 1 55 ? -13.133 18.094 -17.484 1 51.09 55 LYS A N 1
ATOM 442 C CA . LYS A 1 55 ? -12.102 18.25 -16.469 1 51.09 55 LYS A CA 1
ATOM 443 C C . LYS A 1 55 ? -12.695 18.719 -15.148 1 51.09 55 LYS A C 1
ATOM 445 O O . LYS A 1 55 ? -12.367 18.188 -14.086 1 51.09 55 LYS A O 1
ATOM 450 N N . ASP A 1 56 ? -13.484 19.75 -15.273 1 51.81 56 ASP A N 1
ATOM 451 C CA . ASP A 1 56 ? -14.141 20.297 -14.094 1 51.81 56 ASP A CA 1
ATOM 452 C C . ASP A 1 56 ? -15.5 19.641 -13.875 1 51.81 56 ASP A C 1
ATOM 454 O O . ASP A 1 56 ? -16.422 19.844 -14.656 1 51.81 56 ASP A O 1
ATOM 458 N N . ALA A 1 57 ? -15.43 18.797 -12.922 1 61.66 57 ALA A N 1
ATOM 459 C CA . ALA A 1 57 ? -16.641 18.047 -12.594 1 61.66 57 ALA A CA 1
ATOM 460 C C . ALA A 1 57 ? -17.844 18.953 -12.461 1 61.66 57 ALA A C 1
ATOM 462 O O . ALA A 1 57 ? -18.969 18.562 -12.758 1 61.66 57 ALA A O 1
ATOM 463 N N . HIS A 1 58 ? -17.562 20.219 -12.125 1 60.97 58 HIS A N 1
ATOM 464 C CA . HIS A 1 58 ? -18.672 21.141 -11.898 1 60.97 58 HIS A CA 1
ATOM 465 C C . HIS A 1 58 ? -19.266 21.625 -13.219 1 60.97 58 HIS A C 1
ATOM 467 O O . HIS A 1 58 ? -20.391 22.141 -13.25 1 60.97 58 HIS A O 1
ATOM 473 N N . LEU A 1 59 ? -18.422 21.391 -14.211 1 63.09 59 LEU A N 1
ATOM 474 C CA . LEU A 1 59 ? -18.891 21.828 -15.516 1 63.09 59 LEU A CA 1
ATOM 475 C C . LEU A 1 59 ? -19.5 20.672 -16.297 1 63.09 59 LEU A C 1
ATOM 477 O O . LEU A 1 59 ? -19.938 20.859 -17.438 1 63.09 59 LEU A O 1
ATOM 481 N N . ASP A 1 60 ? -19.531 19.625 -15.648 1 71.75 60 ASP A N 1
ATOM 482 C CA . ASP A 1 60 ? -20.062 18.438 -16.312 1 71.75 60 ASP A CA 1
ATOM 483 C C . ASP A 1 60 ? -21.594 18.375 -16.156 1 71.75 60 ASP A C 1
ATOM 485 O O . ASP A 1 60 ? -22.109 18.172 -15.062 1 71.75 60 ASP A O 1
ATOM 489 N N . PRO A 1 61 ? -22.281 18.625 -17.219 1 75 61 PRO A N 1
ATOM 490 C CA . PRO A 1 61 ? -23.75 18.641 -17.125 1 75 61 PRO A CA 1
ATOM 491 C C . PRO A 1 61 ? -24.312 17.297 -16.688 1 75 61 PRO A C 1
ATOM 493 O O . PRO A 1 61 ? -25.453 17.219 -16.219 1 75 61 PRO A O 1
ATOM 496 N N . ASP A 1 62 ? -23.453 16.344 -16.766 1 80.25 62 ASP A N 1
ATOM 497 C CA . ASP A 1 62 ? -23.953 15.008 -16.438 1 80.25 62 ASP A CA 1
ATOM 498 C C . ASP A 1 62 ? -23.203 14.445 -15.219 1 80.25 62 ASP A C 1
ATOM 500 O O . ASP A 1 62 ? -23.281 13.242 -14.945 1 80.25 62 ASP A O 1
ATOM 504 N N . GLY A 1 63 ? -22.516 15.391 -14.562 1 83.69 63 GLY A N 1
ATOM 505 C CA . GLY A 1 63 ? -21.766 14.938 -13.406 1 83.69 63 GLY A CA 1
ATOM 506 C C . GLY A 1 63 ? -22.609 14.828 -12.148 1 83.69 63 GLY A C 1
ATOM 507 O O . GLY A 1 63 ? -23.766 15.25 -12.133 1 83.69 63 GLY A O 1
ATOM 508 N N . PHE A 1 64 ? -22.078 14.328 -11.094 1 86.56 64 PHE A N 1
ATOM 509 C CA . PHE A 1 64 ? -22.766 14.094 -9.836 1 86.56 64 PHE A CA 1
ATOM 510 C C . PHE A 1 64 ? -23.172 15.406 -9.18 1 86.56 64 PHE A C 1
ATOM 512 O O . PHE A 1 64 ? -24.141 15.461 -8.43 1 86.56 64 PHE A O 1
ATOM 519 N N . HIS A 1 65 ? -22.453 16.422 -9.562 1 79.38 65 HIS A N 1
ATOM 520 C CA . HIS A 1 65 ? -22.688 17.703 -8.922 1 79.38 65 HIS A CA 1
ATOM 521 C C . HIS A 1 65 ? -24.094 18.219 -9.227 1 79.38 65 HIS A C 1
ATOM 523 O O . HIS A 1 65 ? -24.656 19 -8.453 1 79.38 65 HIS A O 1
ATOM 529 N N . ARG A 1 66 ? -24.609 17.766 -10.258 1 83.12 66 ARG A N 1
ATOM 530 C CA . ARG A 1 66 ? -25.938 18.203 -10.672 1 83.12 66 ARG A CA 1
ATOM 531 C C . ARG A 1 66 ? -27.016 17.469 -9.883 1 83.12 66 ARG A C 1
ATOM 533 O O . ARG A 1 66 ? -28.188 17.891 -9.883 1 83.12 66 ARG A O 1
ATOM 540 N N . LYS A 1 67 ? -26.594 16.516 -9.195 1 88.81 67 LYS A N 1
ATOM 541 C CA . LYS A 1 67 ? -27.547 15.68 -8.492 1 88.81 67 LYS A CA 1
ATOM 542 C C . LYS A 1 67 ? -27.547 15.977 -6.992 1 88.81 67 LYS A C 1
ATOM 544 O O . LYS A 1 67 ? -28.141 15.242 -6.207 1 88.81 67 LYS A O 1
ATOM 549 N N . GLY A 1 68 ? -26.875 17.062 -6.688 1 84 68 GLY A N 1
ATOM 550 C CA . GLY A 1 68 ? -26.875 17.484 -5.297 1 84 68 GLY A CA 1
ATOM 551 C C . GLY A 1 68 ? -25.531 17.281 -4.617 1 84 68 GLY A C 1
ATOM 552 O O . GLY A 1 68 ? -24.484 17.281 -5.281 1 84 68 GLY A O 1
ATOM 553 N N . SER A 1 69 ? -25.625 17.219 -3.309 1 85.25 69 SER A N 1
ATOM 554 C CA . SER A 1 69 ? -24.422 17.031 -2.52 1 85.25 69 SER A CA 1
ATOM 555 C C . SER A 1 69 ? -23.891 15.602 -2.66 1 85.25 69 SER A C 1
ATOM 557 O O . SER A 1 69 ? -24.625 14.695 -3.047 1 85.25 69 SER A O 1
ATOM 559 N N . PRO A 1 70 ? -22.641 15.359 -2.391 1 85.88 70 PRO A N 1
ATOM 560 C CA . PRO A 1 70 ? -22.094 14 -2.418 1 85.88 70 PRO A CA 1
ATOM 561 C C . PRO A 1 70 ? -22.859 13.031 -1.53 1 85.88 70 PRO A C 1
ATOM 563 O O . PRO A 1 70 ? -23 11.852 -1.867 1 85.88 70 PRO A O 1
ATOM 566 N N . GLN A 1 71 ? -23.391 13.555 -0.482 1 88.38 71 GLN A N 1
ATOM 567 C CA . GLN A 1 71 ? -24.172 12.711 0.418 1 88.38 71 GLN A CA 1
ATOM 568 C C . GLN A 1 71 ? -25.469 12.242 -0.249 1 88.38 71 GLN A C 1
ATOM 570 O O . GLN A 1 71 ? -25.875 11.086 -0.083 1 88.38 71 GLN A O 1
ATOM 575 N N . LYS A 1 72 ? -26.047 13.117 -0.96 1 93.19 72 LYS A N 1
ATOM 576 C CA . LYS A 1 72 ? -27.281 12.773 -1.655 1 93.19 72 LYS A CA 1
ATOM 577 C C . LYS A 1 72 ? -27.016 11.742 -2.752 1 93.19 72 LYS A C 1
ATOM 579 O O . LYS A 1 72 ? -27.828 10.828 -2.959 1 93.19 72 LYS A O 1
ATOM 584 N N . VAL A 1 73 ? -25.938 11.953 -3.408 1 94.5 73 VAL A N 1
ATOM 585 C CA . VAL A 1 73 ? -25.562 11.008 -4.453 1 94.5 73 VAL A CA 1
ATOM 586 C C . VAL A 1 73 ? -25.297 9.633 -3.834 1 94.5 73 VAL A C 1
ATOM 588 O O . VAL A 1 73 ? -25.734 8.617 -4.363 1 94.5 73 VAL A O 1
ATOM 591 N N . GLU A 1 74 ? -24.594 9.633 -2.75 1 95.62 74 GLU A N 1
ATOM 592 C CA . GLU A 1 74 ? -24.328 8.391 -2.027 1 95.62 74 GLU A CA 1
ATOM 593 C C . GLU A 1 74 ? -25.625 7.703 -1.614 1 95.62 74 GLU A C 1
ATOM 595 O O . GLU A 1 74 ? -25.781 6.492 -1.786 1 95.62 74 GLU A O 1
ATOM 600 N N . GLN A 1 75 ? -26.609 8.484 -1.074 1 96.44 75 GLN A N 1
ATOM 601 C CA . GLN A 1 75 ? -27.891 7.965 -0.63 1 96.44 75 GLN A CA 1
ATOM 602 C C . GLN A 1 75 ? -28.656 7.332 -1.788 1 96.44 75 GLN A C 1
ATOM 604 O O . GLN A 1 75 ? -29.281 6.285 -1.626 1 96.44 75 GLN A O 1
ATOM 609 N N . PHE A 1 76 ? -28.609 7.957 -2.846 1 97.19 76 PHE A N 1
ATOM 610 C CA . PHE A 1 76 ? -29.281 7.438 -4.035 1 97.19 76 PHE A CA 1
ATOM 611 C C . PHE A 1 76 ? -28.719 6.07 -4.414 1 97.19 76 PHE A C 1
ATOM 613 O O . PHE A 1 76 ? -29.469 5.113 -4.582 1 97.19 76 PHE A O 1
ATOM 620 N N . PHE A 1 77 ? -27.391 6 -4.562 1 98.25 77 PHE A N 1
ATOM 621 C CA . PHE A 1 77 ? -26.766 4.758 -5.008 1 98.25 77 PHE A CA 1
ATOM 622 C C . PHE A 1 77 ? -26.969 3.65 -3.979 1 98.25 77 PHE A C 1
ATOM 624 O O . PHE A 1 77 ? -27.156 2.488 -4.34 1 98.25 77 PHE A O 1
ATOM 631 N N . GLN A 1 78 ? -26.875 3.988 -2.715 1 98.38 78 GLN A N 1
ATOM 632 C CA . GLN A 1 78 ? -27.094 2.984 -1.677 1 98.38 78 GLN A CA 1
ATOM 633 C C . GLN A 1 78 ? -28.531 2.459 -1.713 1 98.38 78 GLN A C 1
ATOM 635 O O . GLN A 1 78 ? -28.75 1.251 -1.612 1 98.38 78 GLN A O 1
ATOM 640 N N . THR A 1 79 ? -29.484 3.328 -1.857 1 98.62 79 THR A N 1
ATOM 641 C CA . THR A 1 79 ? -30.891 2.949 -1.922 1 98.62 79 THR A CA 1
ATOM 642 C C . THR A 1 79 ? -31.156 2.049 -3.125 1 98.62 79 THR A C 1
ATOM 644 O O . THR A 1 79 ? -31.891 1.068 -3.021 1 98.62 79 THR A O 1
ATOM 647 N N . TRP A 1 80 ? -30.531 2.367 -4.164 1 98.62 80 TRP A N 1
ATOM 648 C CA . TRP A 1 80 ? -30.734 1.669 -5.43 1 98.62 80 TRP A CA 1
ATOM 649 C C . TRP A 1 80 ? -30.016 0.323 -5.43 1 98.62 80 TRP A C 1
ATOM 651 O O . TRP A 1 80 ? -30.656 -0.728 -5.504 1 98.62 80 TRP A O 1
ATOM 661 N N . LEU A 1 81 ? -28.703 0.31 -5.176 1 98.62 81 LEU A N 1
ATOM 662 C CA . LEU A 1 81 ? -27.844 -0.848 -5.445 1 98.62 81 LEU A CA 1
ATOM 663 C C . LEU A 1 81 ? -27.859 -1.816 -4.266 1 98.62 81 LEU A C 1
ATOM 665 O O . LEU A 1 81 ? -27.531 -2.996 -4.422 1 98.62 81 LEU A O 1
ATOM 669 N N . PHE A 1 82 ? -28.203 -1.319 -3.084 1 98.69 82 PHE A N 1
ATOM 670 C CA . PHE A 1 82 ? -28.281 -2.221 -1.939 1 98.69 82 PHE A CA 1
ATOM 671 C C . PHE A 1 82 ? -29.719 -2.617 -1.656 1 98.69 82 PHE A C 1
ATOM 673 O O . PHE A 1 82 ? -30.094 -3.783 -1.81 1 98.69 82 PHE A O 1
ATOM 680 N N . PHE A 1 83 ? -30.562 -1.654 -1.292 1 98.69 83 PHE A N 1
ATOM 681 C CA . PHE A 1 83 ? -31.906 -1.93 -0.833 1 98.69 83 PHE A CA 1
ATOM 682 C C . PHE A 1 83 ? -32.812 -2.295 -2.006 1 98.69 83 PHE A C 1
ATOM 684 O O . PHE A 1 83 ? -33.562 -3.275 -1.94 1 98.69 83 PHE A O 1
ATOM 691 N N . GLY A 1 84 ? -32.719 -1.478 -3.051 1 98.69 84 GLY A N 1
ATOM 692 C CA . GLY A 1 84 ? -33.531 -1.769 -4.219 1 98.69 84 GLY A CA 1
ATOM 693 C C . GLY A 1 84 ? -33.281 -3.143 -4.805 1 98.69 84 GLY A C 1
ATOM 694 O O . GLY A 1 84 ? -34.219 -3.881 -5.117 1 98.69 84 GLY A O 1
ATOM 695 N N . LEU A 1 85 ? -32 -3.451 -4.953 1 98.69 85 LEU A N 1
ATOM 696 C CA . LEU A 1 85 ? -31.641 -4.75 -5.504 1 98.69 85 LEU A CA 1
ATOM 697 C C . LEU A 1 85 ? -32.125 -5.883 -4.605 1 98.69 85 LEU A C 1
ATOM 699 O O . LEU A 1 85 ? -32.75 -6.832 -5.078 1 98.69 85 LEU A O 1
ATOM 703 N N . ALA A 1 86 ? -31.859 -5.801 -3.291 1 98.69 86 ALA A N 1
ATOM 704 C CA . ALA A 1 86 ? -32.219 -6.848 -2.338 1 98.69 86 ALA A CA 1
ATOM 705 C C . ALA A 1 86 ? -33.719 -7.07 -2.316 1 98.69 86 ALA A C 1
ATOM 707 O O . ALA A 1 86 ? -34.188 -8.203 -2.424 1 98.69 86 ALA A O 1
ATOM 708 N N . ILE A 1 87 ? -34.469 -6.016 -2.23 1 98.69 87 ILE A N 1
ATOM 709 C CA . ILE A 1 87 ? -35.938 -6.086 -2.057 1 98.69 87 ILE A CA 1
ATOM 710 C C . ILE A 1 87 ? -36.562 -6.629 -3.332 1 98.69 87 ILE A C 1
ATOM 712 O O . ILE A 1 87 ? -37.469 -7.492 -3.271 1 98.69 87 ILE A O 1
ATOM 716 N N . ASP A 1 88 ? -36.156 -6.148 -4.48 1 98.56 88 ASP A N 1
ATOM 717 C CA . ASP A 1 88 ? -36.75 -6.574 -5.746 1 98.56 88 ASP A CA 1
ATOM 718 C C . ASP A 1 88 ? -36.438 -8.039 -6.031 1 98.56 88 ASP A C 1
ATOM 720 O O . ASP A 1 88 ? -37.281 -8.789 -6.473 1 98.56 88 ASP A O 1
ATOM 724 N N . VAL A 1 89 ? -35.219 -8.469 -5.836 1 98.56 89 VAL A N 1
ATOM 725 C CA . VAL A 1 89 ? -34.812 -9.859 -6.047 1 98.56 89 VAL A CA 1
ATOM 726 C C . VAL A 1 89 ? -35.625 -10.773 -5.113 1 98.56 89 VAL A C 1
ATOM 728 O O . VAL A 1 89 ? -36.125 -11.82 -5.531 1 98.56 89 VAL A O 1
ATOM 731 N N . LEU A 1 90 ? -35.719 -10.375 -3.848 1 98.56 90 LEU A N 1
ATOM 732 C CA . LEU A 1 90 ? -36.5 -11.164 -2.885 1 98.56 90 LEU A CA 1
ATOM 733 C C . LEU A 1 90 ? -37.938 -11.273 -3.297 1 98.56 90 LEU A C 1
ATOM 735 O O . LEU A 1 90 ? -38.531 -12.359 -3.234 1 98.56 90 LEU A O 1
ATOM 739 N N . ARG A 1 91 ? -38.469 -10.195 -3.768 1 97.94 91 ARG A N 1
ATOM 740 C CA . ARG A 1 91 ? -39.875 -10.195 -4.203 1 97.94 91 ARG A CA 1
ATOM 741 C C . ARG A 1 91 ? -40.094 -11.148 -5.375 1 97.94 91 ARG A C 1
ATOM 743 O O . ARG A 1 91 ? -41.156 -11.758 -5.504 1 97.94 91 ARG A O 1
ATOM 750 N N . PHE A 1 92 ? -39.125 -11.18 -6.254 1 97.19 92 PHE A N 1
ATOM 751 C CA . PHE A 1 92 ? -39.219 -12.055 -7.418 1 97.19 92 PHE A CA 1
ATOM 752 C C . PHE A 1 92 ? -39.406 -13.5 -7 1 97.19 92 PHE A C 1
ATOM 754 O O . PHE A 1 92 ? -40.094 -14.266 -7.688 1 97.19 92 PHE A O 1
ATOM 761 N N . GLY A 1 93 ? -38.844 -13.891 -5.883 1 96.75 93 GLY A N 1
ATOM 762 C CA . GLY A 1 93 ? -39 -15.242 -5.375 1 96.75 93 GLY A CA 1
ATOM 763 C C . GLY A 1 93 ? -40.125 -15.391 -4.383 1 96.75 93 GLY A C 1
ATOM 764 O O . GLY A 1 93 ? -40.25 -16.422 -3.705 1 96.75 93 GLY A O 1
ATOM 765 N N . GLY A 1 94 ? -40.875 -14.297 -4.266 1 96.38 94 GLY A N 1
ATOM 766 C CA . GLY A 1 94 ? -42.062 -14.383 -3.441 1 96.38 94 GLY A CA 1
ATOM 767 C C . GLY A 1 94 ? -41.844 -13.961 -2.004 1 96.38 94 GLY A C 1
ATOM 768 O O . GLY A 1 94 ? -42.656 -14.211 -1.13 1 96.38 94 GLY A O 1
ATOM 769 N N . VAL A 1 95 ? -40.781 -13.391 -1.651 1 98.06 95 VAL A N 1
ATOM 770 C CA . VAL A 1 95 ? -40.469 -12.969 -0.291 1 98.06 95 VAL A CA 1
ATOM 771 C C . VAL A 1 95 ? -40.656 -11.461 -0.159 1 98.06 95 VAL A C 1
ATOM 773 O O . VAL A 1 95 ? -40.062 -10.688 -0.914 1 98.06 95 VAL A O 1
ATOM 776 N N . ARG A 1 96 ? -41.406 -11.047 0.784 1 97.12 96 ARG A N 1
ATOM 777 C CA . ARG A 1 96 ? -41.656 -9.625 1.027 1 97.12 96 ARG A CA 1
ATOM 778 C C . ARG A 1 96 ? -40.625 -9.055 1.984 1 97.12 96 ARG A C 1
ATOM 780 O O . ARG A 1 96 ? -40.344 -9.641 3.039 1 97.12 96 ARG A O 1
ATOM 787 N N . ALA A 1 97 ? -40 -8.023 1.57 1 97.56 97 ALA A N 1
ATOM 788 C CA . ALA A 1 97 ? -39.031 -7.336 2.389 1 97.56 97 ALA A CA 1
ATOM 789 C C . ALA A 1 97 ? -39.094 -5.824 2.209 1 97.56 97 ALA A C 1
ATOM 791 O O . ALA A 1 97 ? -39.594 -5.34 1.188 1 97.56 97 ALA A O 1
ATOM 792 N N . SER A 1 98 ? -38.719 -5.109 3.232 1 96.56 98 SER A N 1
ATOM 793 C CA . SER A 1 98 ? -38.625 -3.65 3.221 1 96.56 98 SER A CA 1
ATOM 794 C C . SER A 1 98 ? -37.25 -3.176 3.668 1 96.56 98 SER A C 1
ATOM 796 O O . SER A 1 98 ? -36.406 -3.979 4.094 1 96.56 98 SER A O 1
ATOM 798 N N . VAL A 1 99 ? -37.031 -1.904 3.535 1 97.25 99 VAL A N 1
ATOM 799 C CA . VAL A 1 99 ? -35.75 -1.3 3.912 1 97.25 99 VAL A CA 1
ATOM 800 C C . VAL A 1 99 ? -35.469 -1.576 5.387 1 97.25 99 VAL A C 1
ATOM 802 O O . VAL A 1 99 ? -34.312 -1.866 5.758 1 97.25 99 VAL A O 1
ATOM 805 N N . GLU A 1 100 ? -36.438 -1.601 6.207 1 94.81 100 GLU A N 1
ATOM 806 C CA . GLU A 1 100 ? -36.312 -1.78 7.652 1 94.81 100 GLU A CA 1
ATOM 807 C C . GLU A 1 100 ? -35.75 -3.156 7.988 1 94.81 100 GLU A C 1
ATOM 809 O O . GLU A 1 100 ? -35.062 -3.326 9.016 1 94.81 100 GLU A O 1
ATOM 814 N N . ASP A 1 101 ? -36 -4.09 7.125 1 96.62 101 ASP A N 1
ATOM 815 C CA . ASP A 1 101 ? -35.531 -5.457 7.363 1 96.62 101 ASP A CA 1
ATOM 816 C C . ASP A 1 101 ? -34.031 -5.555 7.293 1 96.62 101 ASP A C 1
ATOM 818 O O . ASP A 1 101 ? -33.438 -6.527 7.773 1 96.62 101 ASP A O 1
ATOM 822 N N . PHE A 1 102 ? -33.406 -4.531 6.691 1 97.88 102 PHE A N 1
ATOM 823 C CA . PHE A 1 102 ? -31.969 -4.559 6.488 1 97.88 102 PHE A CA 1
ATOM 824 C C . PHE A 1 102 ? -31.281 -3.479 7.316 1 97.88 102 PHE A C 1
ATOM 826 O O . PHE A 1 102 ? -30.188 -3.035 6.98 1 97.88 102 PHE A O 1
ATOM 833 N N . LEU A 1 103 ? -31.953 -2.982 8.312 1 96.25 103 LEU A N 1
ATOM 834 C CA . LEU A 1 103 ? -31.406 -1.977 9.219 1 96.25 103 LEU A CA 1
ATOM 835 C C . LEU A 1 103 ? -31.469 -2.459 10.664 1 96.25 103 LEU A C 1
ATOM 837 O O . LEU A 1 103 ? -32.375 -3.193 11.039 1 96.25 103 LEU A O 1
ATOM 841 N N . LYS A 1 104 ? -30.422 -2.053 11.398 1 92.62 104 LYS A N 1
ATOM 842 C CA . LYS A 1 104 ? -30.516 -2.279 12.836 1 92.62 104 LYS A CA 1
ATOM 843 C C . LYS A 1 104 ? -31.688 -1.512 13.438 1 92.62 104 LYS A C 1
ATOM 845 O O . LYS A 1 104 ? -32.031 -0.422 12.977 1 92.62 104 LYS A O 1
ATOM 850 N N . PRO A 1 105 ? -32.219 -2.119 14.406 1 86.31 105 PRO A N 1
ATOM 851 C CA . PRO A 1 105 ? -33.312 -1.392 15.047 1 86.31 105 PRO A CA 1
ATOM 852 C C . PRO A 1 105 ? -32.875 -0.009 15.539 1 86.31 105 PRO A C 1
ATOM 854 O O . PRO A 1 105 ? -31.766 0.159 16.047 1 86.31 105 PRO A O 1
ATOM 857 N N . ALA A 1 106 ? -33.781 0.926 15.375 1 75.25 106 ALA A N 1
ATOM 858 C CA . ALA A 1 106 ? -33.531 2.316 15.734 1 75.25 106 ALA A CA 1
ATOM 859 C C . ALA A 1 106 ? -33.094 2.428 17.188 1 75.25 106 ALA A C 1
ATOM 861 O O . ALA A 1 106 ? -32.281 3.305 17.547 1 75.25 106 ALA A O 1
ATOM 862 N N . THR A 1 107 ? -33.594 1.671 17.938 1 68.06 107 THR A N 1
ATOM 863 C CA . THR A 1 107 ? -33.281 1.713 19.359 1 68.06 107 THR A CA 1
ATOM 864 C C . THR A 1 107 ? -31.844 1.34 19.625 1 68.06 107 THR A C 1
ATOM 866 O O . THR A 1 107 ? -31.281 1.695 20.672 1 68.06 107 THR A O 1
ATOM 869 N N . GLN A 1 108 ? -31.328 0.78 18.781 1 61.09 108 GLN A N 1
ATOM 870 C CA . GLN A 1 108 ? -29.969 0.275 18.969 1 61.09 108 GLN A CA 1
ATOM 871 C C . GLN A 1 108 ? -28.938 1.202 18.328 1 61.09 108 GLN A C 1
ATOM 873 O O . GLN A 1 108 ? -27.734 1.003 18.484 1 61.09 108 GLN A O 1
ATOM 878 N N . THR A 1 109 ? -29.516 2.16 17.641 1 57.81 109 THR A N 1
ATOM 879 C CA . THR A 1 109 ? -28.578 3.064 16.969 1 57.81 109 THR A CA 1
ATOM 880 C C . THR A 1 109 ? -28.516 4.41 17.688 1 57.81 109 THR A C 1
ATOM 882 O O . THR A 1 109 ? -29.547 5.055 17.906 1 57.81 109 THR A O 1
ATOM 885 N N . HIS A 1 110 ? -27.5 4.633 18.344 1 59.81 110 HIS A N 1
ATOM 886 C CA . HIS A 1 110 ? -27.328 5.863 19.109 1 59.81 110 HIS A CA 1
ATOM 887 C C . HIS A 1 110 ? -26.953 7.027 18.203 1 59.81 110 HIS A C 1
ATOM 889 O O . HIS A 1 110 ? -26.922 8.18 18.641 1 59.81 110 HIS A O 1
ATOM 895 N N . ALA A 1 111 ? -26.812 6.719 16.969 1 62.09 111 ALA A N 1
ATOM 896 C CA . ALA A 1 111 ? -26.438 7.773 16.031 1 62.09 111 ALA A CA 1
ATOM 897 C C . ALA A 1 111 ? -27.625 8.188 15.172 1 62.09 111 ALA A C 1
ATOM 899 O O . ALA A 1 111 ? -28.672 7.527 15.188 1 62.09 111 ALA A O 1
ATOM 900 N N . LYS A 1 112 ? -27.562 9.266 14.609 1 73.5 112 LYS A N 1
ATOM 901 C CA . LYS A 1 112 ? -28.594 9.773 13.711 1 73.5 112 LYS A CA 1
ATOM 902 C C . LYS A 1 112 ? -28.734 8.875 12.484 1 73.5 112 LYS A C 1
ATOM 904 O O . LYS A 1 112 ? -29.844 8.625 12.008 1 73.5 112 LYS A O 1
ATOM 909 N N . ALA A 1 113 ? -27.656 8.281 12.18 1 82.62 113 ALA A N 1
ATOM 910 C CA . ALA A 1 113 ? -27.688 7.426 10.992 1 82.62 113 ALA A CA 1
ATOM 911 C C . ALA A 1 113 ? -28.109 6 11.359 1 82.62 113 ALA A C 1
ATOM 913 O O . ALA A 1 113 ? -27.734 5.492 12.422 1 82.62 113 ALA A O 1
ATOM 914 N N . ARG A 1 114 ? -28.938 5.445 10.539 1 90.25 114 ARG A N 1
ATOM 915 C CA . ARG A 1 114 ? -29.234 4.02 10.656 1 90.25 114 ARG A CA 1
ATOM 916 C C . ARG A 1 114 ? -28.062 3.174 10.172 1 90.25 114 ARG A C 1
ATOM 918 O O . ARG A 1 114 ? -27.219 3.648 9.414 1 90.25 114 ARG A O 1
ATOM 925 N N . ILE A 1 115 ? -28 1.97 10.773 1 93.44 115 ILE A N 1
ATOM 926 C CA . ILE A 1 115 ? -26.875 1.104 10.414 1 93.44 115 ILE A CA 1
ATOM 927 C C . ILE A 1 115 ? -27.391 -0.118 9.656 1 93.44 115 ILE A C 1
ATOM 929 O O . ILE A 1 115 ? -28.375 -0.744 10.078 1 93.44 115 ILE A O 1
ATOM 933 N N . VAL A 1 116 ? -26.766 -0.459 8.594 1 96.44 116 VAL A N 1
ATOM 934 C CA . VAL A 1 116 ? -27.141 -1.605 7.77 1 96.44 116 VAL A CA 1
ATOM 935 C C . VAL A 1 116 ? -26.922 -2.896 8.555 1 96.44 116 VAL A C 1
ATOM 937 O O . VAL A 1 116 ? -25.953 -3.027 9.297 1 96.44 116 VAL A O 1
ATOM 940 N N . ASN A 1 117 ? -27.859 -3.818 8.484 1 96.94 117 ASN A N 1
ATOM 941 C CA . ASN A 1 117 ? -27.828 -5.121 9.141 1 96.94 117 ASN A CA 1
ATOM 942 C C . ASN A 1 117 ? -28.406 -6.215 8.242 1 96.94 117 ASN A C 1
ATOM 944 O O . ASN A 1 117 ? -29.562 -6.129 7.812 1 96.94 117 ASN A O 1
ATOM 948 N N . THR A 1 118 ? -27.594 -7.238 7.941 1 98.12 118 THR A N 1
ATOM 949 C CA . THR A 1 118 ? -28.062 -8.258 7.004 1 98.12 118 THR A CA 1
ATOM 950 C C . THR A 1 118 ? -28.25 -9.594 7.711 1 98.12 118 THR A C 1
ATOM 952 O O . THR A 1 118 ? -28.203 -10.648 7.074 1 98.12 118 THR A O 1
ATOM 955 N N . SER A 1 119 ? -28.484 -9.641 9.023 1 96.62 119 SER A N 1
ATOM 956 C CA . SER A 1 119 ? -28.625 -10.859 9.82 1 96.62 119 SER A CA 1
ATOM 957 C C . SER A 1 119 ? -29.844 -11.664 9.406 1 96.62 119 SER A C 1
ATOM 959 O O . SER A 1 119 ? -29.875 -12.891 9.555 1 96.62 119 SER A O 1
ATOM 961 N N . ARG A 1 120 ? -30.812 -11.055 8.797 1 97.31 120 ARG A N 1
ATOM 962 C CA . ARG A 1 120 ? -32.062 -11.719 8.445 1 97.31 120 ARG A CA 1
ATOM 963 C C . ARG A 1 120 ? -32 -12.289 7.031 1 97.31 120 ARG A C 1
ATOM 965 O O . ARG A 1 120 ? -32.844 -13.109 6.656 1 97.31 120 ARG A O 1
ATOM 972 N N . LEU A 1 121 ? -31.062 -11.883 6.305 1 98.5 121 LEU A N 1
ATOM 973 C CA . LEU A 1 121 ? -31.016 -12.188 4.879 1 98.5 121 LEU A CA 1
ATOM 974 C C . LEU A 1 121 ? -30.953 -13.695 4.648 1 98.5 121 LEU A C 1
ATOM 976 O O . LEU A 1 121 ? -31.672 -14.227 3.793 1 98.5 121 LEU A O 1
ATOM 980 N N . PRO A 1 122 ? -30.141 -14.5 5.398 1 98.38 122 PRO A N 1
ATOM 981 C CA . PRO A 1 122 ? -30.094 -15.945 5.148 1 98.38 122 PRO A CA 1
ATOM 982 C C . PRO A 1 122 ? -31.469 -16.609 5.285 1 98.38 122 PRO A C 1
ATOM 984 O O . PRO A 1 122 ? -31.844 -17.422 4.438 1 98.38 122 PRO A O 1
ATOM 987 N N . GLY A 1 123 ? -32.156 -16.234 6.309 1 98.12 123 GLY A N 1
ATOM 988 C CA . GLY A 1 123 ? -33.5 -16.766 6.469 1 98.12 123 GLY A CA 1
ATOM 989 C C . GLY A 1 123 ? -34.438 -16.422 5.316 1 98.12 123 GLY A C 1
ATOM 990 O O . GLY A 1 123 ? -35.219 -17.266 4.855 1 98.12 123 GLY A O 1
ATOM 991 N N . MET A 1 124 ? -34.375 -15.242 4.832 1 98.56 124 MET A N 1
ATOM 992 C CA . MET A 1 124 ? -35.156 -14.789 3.695 1 98.56 124 MET A CA 1
ATOM 993 C C . MET A 1 124 ? -34.812 -15.57 2.434 1 98.56 124 MET A C 1
ATOM 995 O O . MET A 1 124 ? -35.688 -15.867 1.613 1 98.56 124 MET A O 1
ATOM 999 N N . LEU A 1 125 ? -33.531 -15.914 2.301 1 98.56 125 LEU A N 1
ATOM 1000 C CA . LEU A 1 125 ? -33.062 -16.594 1.098 1 98.56 125 LEU A CA 1
ATOM 1001 C C . LEU A 1 125 ? -33.531 -18.047 1.092 1 98.56 125 LEU A C 1
ATOM 1003 O O . LEU A 1 125 ? -33.688 -18.656 0.026 1 98.56 125 LEU A O 1
ATOM 1007 N N . VAL A 1 126 ? -33.688 -18.656 2.287 1 98.25 126 VAL A N 1
ATOM 1008 C CA . VAL A 1 126 ? -34.25 -20 2.365 1 98.25 126 VAL A CA 1
ATOM 1009 C C . VAL A 1 126 ? -35.656 -20.016 1.771 1 98.25 126 VAL A C 1
ATOM 1011 O O . VAL A 1 126 ? -36 -20.875 0.957 1 98.25 126 VAL A O 1
ATOM 1014 N N . ASP A 1 127 ? -36.469 -19.031 2.137 1 98.19 127 ASP A N 1
ATOM 1015 C CA . ASP A 1 127 ? -37.812 -18.906 1.623 1 98.19 127 ASP A CA 1
ATOM 1016 C C . ASP A 1 127 ? -37.812 -18.562 0.135 1 98.19 127 ASP A C 1
ATOM 1018 O O . ASP A 1 127 ? -38.656 -19.047 -0.623 1 98.19 127 ASP A O 1
ATOM 1022 N N . TRP A 1 128 ? -36.938 -17.75 -0.202 1 98.44 128 TRP A N 1
ATOM 1023 C CA . TRP A 1 128 ? -36.812 -17.328 -1.592 1 98.44 128 TRP A CA 1
ATOM 1024 C C . TRP A 1 128 ? -36.531 -18.531 -2.498 1 98.44 128 TRP A C 1
ATOM 1026 O O . TRP A 1 128 ? -37.094 -18.641 -3.578 1 98.44 128 TRP A O 1
ATOM 1036 N N . GLU A 1 129 ? -35.625 -19.375 -2.078 1 97.69 129 GLU A N 1
ATOM 1037 C CA . GLU A 1 129 ? -35.281 -20.578 -2.84 1 97.69 129 GLU A CA 1
ATOM 1038 C C . GLU A 1 129 ? -36.5 -21.453 -3.072 1 97.69 129 GLU A C 1
ATOM 1040 O O . GLU A 1 129 ? -36.719 -21.953 -4.176 1 97.69 129 GLU A O 1
ATOM 1045 N N . LYS A 1 130 ? -37.312 -21.594 -2.059 1 96.88 130 LYS A N 1
ATOM 1046 C CA . LYS A 1 130 ? -38.531 -22.359 -2.186 1 96.88 130 LYS A CA 1
ATOM 1047 C C . LYS A 1 130 ? -39.469 -21.75 -3.232 1 96.88 130 LYS A C 1
ATOM 1049 O O . LYS A 1 130 ? -40.062 -22.469 -4.031 1 96.88 130 LYS A O 1
ATOM 1054 N N . GLY A 1 131 ? -39.5 -20.469 -3.191 1 97.25 131 GLY A N 1
ATOM 1055 C CA . GLY A 1 131 ? -40.344 -19.75 -4.137 1 97.25 131 GLY A CA 1
ATOM 1056 C C . GLY A 1 131 ? -39.906 -19.906 -5.574 1 97.25 131 GLY A C 1
ATOM 1057 O O . GLY A 1 131 ? -40.719 -20.109 -6.473 1 97.25 131 GLY A O 1
ATOM 1058 N N . ILE A 1 132 ? -38.688 -19.812 -5.84 1 97.44 132 ILE A N 1
ATOM 1059 C CA . ILE A 1 132 ? -38.156 -19.906 -7.184 1 97.44 132 ILE A CA 1
ATOM 1060 C C . ILE A 1 132 ? -38.312 -21.328 -7.711 1 97.44 132 ILE A C 1
ATOM 1062 O O . ILE A 1 132 ? -38.719 -21.531 -8.859 1 97.44 132 ILE A O 1
ATOM 1066 N N . LYS A 1 133 ? -38.031 -22.266 -6.863 1 95.38 133 LYS A N 1
ATOM 1067 C CA . LYS A 1 133 ? -38.156 -23.656 -7.27 1 95.38 133 LYS A CA 1
ATOM 1068 C C . LYS A 1 133 ? -39.594 -24.016 -7.582 1 95.38 133 LYS A C 1
ATOM 1070 O O . LYS A 1 133 ? -39.875 -24.797 -8.5 1 95.38 133 LYS A O 1
ATOM 1075 N N . ALA A 1 134 ? -40.469 -23.438 -6.871 1 95.56 134 ALA A N 1
ATOM 1076 C CA . ALA A 1 134 ? -41.875 -23.688 -7.078 1 95.56 134 ALA A CA 1
ATOM 1077 C C . ALA A 1 134 ? -42.344 -23.156 -8.438 1 95.56 134 ALA A C 1
ATOM 1079 O O . ALA A 1 134 ? -43.25 -23.719 -9.047 1 95.56 134 ALA A O 1
ATOM 1080 N N . ARG A 1 135 ? -41.75 -22.203 -8.938 1 93.69 135 ARG A N 1
ATOM 1081 C CA . ARG A 1 135 ? -42.094 -21.609 -10.227 1 93.69 135 ARG A CA 1
ATOM 1082 C C . ARG A 1 135 ? -41.75 -22.562 -11.367 1 93.69 135 ARG A C 1
ATOM 1084 O O . ARG A 1 135 ? -42.375 -22.547 -12.414 1 93.69 135 ARG A O 1
ATOM 1091 N N . GLY A 1 136 ? -40.656 -23.25 -11.312 1 89.31 136 GLY A N 1
ATOM 1092 C CA . GLY A 1 136 ? -40.344 -24.328 -12.227 1 89.31 136 GLY A CA 1
ATOM 1093 C C . GLY A 1 136 ? -39.688 -23.844 -13.516 1 89.31 136 GLY A C 1
ATOM 1094 O O . GLY A 1 136 ? -39.594 -24.609 -14.484 1 89.31 136 GLY A O 1
ATOM 1095 N N . ARG A 1 137 ? -39.406 -22.641 -13.734 1 92.75 137 ARG A N 1
ATOM 1096 C CA . ARG A 1 137 ? -38.75 -22.078 -14.922 1 92.75 137 ARG A CA 1
ATOM 1097 C C . ARG A 1 137 ? -37.406 -21.453 -14.578 1 92.75 137 ARG A C 1
ATOM 1099 O O . ARG A 1 137 ? -37.219 -20.25 -14.773 1 92.75 137 ARG A O 1
ATOM 1106 N N . LEU A 1 138 ? -36.469 -22.25 -14.227 1 93.69 138 LEU A N 1
ATOM 1107 C CA . LEU A 1 138 ? -35.219 -21.797 -13.609 1 93.69 138 LEU A CA 1
ATOM 1108 C C . LEU A 1 138 ? -34.406 -21 -14.594 1 93.69 138 LEU A C 1
ATOM 1110 O O . LEU A 1 138 ? -33.781 -19.984 -14.227 1 93.69 138 LEU A O 1
ATOM 1114 N N . MET A 1 139 ? -34.25 -21.391 -15.844 1 94.44 139 MET A N 1
ATOM 1115 C CA . MET A 1 139 ? -33.469 -20.688 -16.844 1 94.44 139 MET A CA 1
ATOM 1116 C C . MET A 1 139 ? -34 -19.281 -17.078 1 94.44 139 MET A C 1
ATOM 1118 O O . MET A 1 139 ? -33.25 -18.312 -17.109 1 94.44 139 MET A O 1
ATOM 1122 N N . LYS A 1 140 ? -35.312 -19.188 -17.328 1 94.81 140 LYS A N 1
ATOM 1123 C CA . LYS A 1 140 ? -35.938 -17.906 -17.547 1 94.81 140 LYS A CA 1
ATOM 1124 C C . LYS A 1 140 ? -35.812 -17 -16.312 1 94.81 140 LYS A C 1
ATOM 1126 O O . LYS A 1 140 ? -35.625 -15.797 -16.438 1 94.81 140 LYS A O 1
ATOM 1131 N N . ASP A 1 141 ? -36.031 -17.641 -15.164 1 96.12 141 ASP A N 1
ATOM 1132 C CA . ASP A 1 141 ? -35.875 -16.891 -13.914 1 96.12 141 ASP A CA 1
ATOM 1133 C C . ASP A 1 141 ? -34.469 -16.328 -13.781 1 96.12 141 ASP A C 1
ATOM 1135 O O . ASP A 1 141 ? -34.281 -15.18 -13.391 1 96.12 141 ASP A O 1
ATOM 1139 N N . TRP A 1 142 ? -33.469 -17.156 -14.07 1 96.75 142 TRP A N 1
ATOM 1140 C CA . TRP A 1 142 ? -32.094 -16.688 -14.055 1 96.75 142 TRP A CA 1
ATOM 1141 C C . TRP A 1 142 ? -31.906 -15.484 -14.977 1 96.75 142 TRP A C 1
ATOM 1143 O O . TRP A 1 142 ? -31.281 -14.492 -14.602 1 96.75 142 TRP A O 1
ATOM 1153 N N . ASP A 1 143 ? -32.375 -15.586 -16.188 1 95.81 143 ASP A N 1
ATOM 1154 C CA . ASP A 1 143 ? -32.219 -14.516 -17.172 1 95.81 143 ASP A CA 1
ATOM 1155 C C . ASP A 1 143 ? -32.781 -13.195 -16.641 1 95.81 143 ASP A C 1
ATOM 1157 O O . ASP A 1 143 ? -32.156 -12.141 -16.797 1 95.81 143 ASP A O 1
ATOM 1161 N N . THR A 1 144 ? -33.938 -13.273 -16.078 1 96.38 144 THR A N 1
ATOM 1162 C CA . THR A 1 144 ? -34.625 -12.094 -15.539 1 96.38 144 THR A CA 1
ATOM 1163 C C . THR A 1 144 ? -33.812 -11.508 -14.383 1 96.38 144 THR A C 1
ATOM 1165 O O . THR A 1 144 ? -33.562 -10.297 -14.336 1 96.38 144 THR A O 1
ATOM 1168 N N . LEU A 1 145 ? -33.406 -12.383 -13.492 1 97.69 145 LEU A N 1
ATOM 1169 C CA . LEU A 1 145 ? -32.625 -11.945 -12.328 1 97.69 145 LEU A CA 1
ATOM 1170 C C . LEU A 1 145 ? -31.281 -11.398 -12.758 1 97.69 145 LEU A C 1
ATOM 1172 O O . LEU A 1 145 ? -30.812 -10.398 -12.203 1 97.69 145 LEU A O 1
ATOM 1176 N N . ASN A 1 146 ? -30.656 -12.102 -13.703 1 96.56 146 ASN A N 1
ATOM 1177 C CA . ASN A 1 146 ? -29.312 -11.727 -14.133 1 96.56 146 ASN A CA 1
ATOM 1178 C C . ASN A 1 146 ? -29.281 -10.352 -14.781 1 96.56 146 ASN A C 1
ATOM 1180 O O . ASN A 1 146 ? -28.25 -9.672 -14.781 1 96.56 146 ASN A O 1
ATOM 1184 N N . GLU A 1 147 ? -30.344 -9.922 -15.375 1 97 147 GLU A N 1
ATOM 1185 C CA . GLU A 1 147 ? -30.438 -8.562 -15.891 1 97 147 GLU A CA 1
ATOM 1186 C C . GLU A 1 147 ? -30.219 -7.535 -14.789 1 97 147 GLU A C 1
ATOM 1188 O O . GLU A 1 147 ? -29.516 -6.539 -14.984 1 97 147 GLU A O 1
ATOM 1193 N N . MET A 1 148 ? -30.828 -7.777 -13.633 1 98.12 148 MET A N 1
ATOM 1194 C CA . MET A 1 148 ? -30.656 -6.898 -12.484 1 98.12 148 MET A CA 1
ATOM 1195 C C . MET A 1 148 ? -29.219 -6.938 -11.977 1 98.12 148 MET A C 1
ATOM 1197 O O . MET A 1 148 ? -28.641 -5.898 -11.664 1 98.12 148 MET A O 1
ATOM 1201 N N . PHE A 1 149 ? -28.719 -8.164 -11.93 1 98 149 PHE A N 1
ATOM 1202 C CA . PHE A 1 149 ? -27.359 -8.336 -11.438 1 98 149 PHE A CA 1
ATOM 1203 C C . PHE A 1 149 ? -26.359 -7.645 -12.359 1 98 149 PHE A C 1
ATOM 1205 O O . PHE A 1 149 ? -25.453 -6.957 -11.883 1 98 149 PHE A O 1
ATOM 1212 N N . GLU A 1 150 ? -26.484 -7.785 -13.633 1 96.19 150 GLU A N 1
ATOM 1213 C CA . GLU A 1 150 ? -25.562 -7.172 -14.578 1 96.19 150 GLU A CA 1
ATOM 1214 C C . GLU A 1 150 ? -25.641 -5.648 -14.523 1 96.19 150 GLU A C 1
ATOM 1216 O O . GLU A 1 150 ? -24.625 -4.965 -14.711 1 96.19 150 GLU A O 1
ATOM 1221 N N . ARG A 1 151 ? -26.828 -5.172 -14.328 1 96.81 151 ARG A N 1
ATOM 1222 C CA . ARG A 1 151 ? -27 -3.732 -14.148 1 96.81 151 ARG A CA 1
ATOM 1223 C C . ARG A 1 151 ? -26.219 -3.23 -12.945 1 96.81 151 ARG A C 1
ATOM 1225 O O . ARG A 1 151 ? -25.469 -2.258 -13.039 1 96.81 151 ARG A O 1
ATOM 1232 N N . ALA A 1 152 ? -26.391 -3.854 -11.812 1 98 152 ALA A N 1
ATOM 1233 C CA . ALA A 1 152 ? -25.656 -3.496 -10.594 1 98 152 ALA A CA 1
ATOM 1234 C C . ALA A 1 152 ? -24.156 -3.68 -10.789 1 98 152 ALA A C 1
ATOM 1236 O O . ALA A 1 152 ? -23.375 -2.801 -10.43 1 98 152 ALA A O 1
ATOM 1237 N N . GLY A 1 153 ? -23.781 -4.848 -11.391 1 96.44 153 GLY A N 1
ATOM 1238 C CA . GLY A 1 153 ? -22.375 -5.172 -11.602 1 96.44 153 GLY A CA 1
ATOM 1239 C C . GLY A 1 153 ? -21.656 -4.156 -12.477 1 96.44 153 GLY A C 1
ATOM 1240 O O . GLY A 1 153 ? -20.5 -3.824 -12.219 1 96.44 153 GLY A O 1
ATOM 1241 N N . SER A 1 154 ? -22.344 -3.654 -13.469 1 93 154 SER A N 1
ATOM 1242 C CA . SER A 1 154 ? -21.734 -2.699 -14.391 1 93 154 SER A CA 1
ATOM 1243 C C . SER A 1 154 ? -21.391 -1.391 -13.688 1 93 154 SER A C 1
ATOM 1245 O O . SER A 1 154 ? -20.344 -0.791 -13.953 1 93 154 SER A O 1
ATOM 1247 N N . ILE A 1 155 ? -22.25 -0.95 -12.805 1 94.75 155 ILE A N 1
ATOM 1248 C CA . ILE A 1 155 ? -22.016 0.281 -12.062 1 94.75 155 ILE A CA 1
ATOM 1249 C C . ILE A 1 155 ? -20.875 0.074 -11.07 1 94.75 155 ILE A C 1
ATOM 1251 O O . ILE A 1 155 ? -19.969 0.907 -10.969 1 94.75 155 ILE A O 1
ATOM 1255 N N . LEU A 1 156 ? -20.922 -1.031 -10.367 1 96.38 156 LEU A N 1
ATOM 1256 C CA . LEU A 1 156 ? -19.906 -1.327 -9.367 1 96.38 156 LEU A CA 1
ATOM 1257 C C . LEU A 1 156 ? -18.547 -1.521 -10.023 1 96.38 156 LEU A C 1
ATOM 1259 O O . LEU A 1 156 ? -17.531 -1.054 -9.5 1 96.38 156 LEU A O 1
ATOM 1263 N N . ASP A 1 157 ? -18.516 -2.193 -11.148 1 91.69 157 ASP A N 1
ATOM 1264 C CA . ASP A 1 157 ? -17.266 -2.414 -11.875 1 91.69 157 ASP A CA 1
ATOM 1265 C C . ASP A 1 157 ? -16.688 -1.097 -12.375 1 91.69 157 ASP A C 1
ATOM 1267 O O . ASP A 1 157 ? -15.461 -0.963 -12.5 1 91.69 157 ASP A O 1
ATOM 1271 N N . ARG A 1 158 ? -17.516 -0.195 -12.602 1 87.19 158 ARG A N 1
ATOM 1272 C CA . ARG A 1 158 ? -17.047 1.105 -13.078 1 87.19 158 ARG A CA 1
ATOM 1273 C C . ARG A 1 158 ? -16.375 1.891 -11.969 1 87.19 158 ARG A C 1
ATOM 1275 O O . ARG A 1 158 ? -15.305 2.469 -12.172 1 87.19 158 ARG A O 1
ATOM 1282 N N . PHE A 1 159 ? -16.938 1.87 -10.789 1 89.62 159 PHE A N 1
ATOM 1283 C CA . PHE A 1 159 ? -16.516 2.805 -9.758 1 89.62 159 PHE A CA 1
ATOM 1284 C C . PHE A 1 159 ? -15.602 2.113 -8.742 1 89.62 159 PHE A C 1
ATOM 1286 O O . PHE A 1 159 ? -14.789 2.766 -8.086 1 89.62 159 PHE A O 1
ATOM 1293 N N . CYS A 1 160 ? -15.75 0.821 -8.562 1 91.88 160 CYS A N 1
ATOM 1294 C CA . CYS A 1 160 ? -14.992 0.097 -7.543 1 91.88 160 CYS A CA 1
ATOM 1295 C C . CYS A 1 160 ? -13.93 -0.789 -8.188 1 91.88 160 CYS A C 1
ATOM 1297 O O . CYS A 1 160 ? -13.617 -1.863 -7.668 1 91.88 160 CYS A O 1
ATOM 1299 N N . ARG A 1 161 ? -13.445 -0.374 -9.266 1 85.38 161 ARG A N 1
ATOM 1300 C CA . ARG A 1 161 ? -12.438 -1.143 -9.977 1 85.38 161 ARG A CA 1
ATOM 1301 C C . ARG A 1 161 ? -11.102 -1.104 -9.242 1 85.38 161 ARG A C 1
ATOM 1303 O O . ARG A 1 161 ? -10.742 -0.088 -8.641 1 85.38 161 ARG A O 1
ATOM 1310 N N . LEU A 1 162 ? -10.453 -2.303 -9.242 1 74.75 162 LEU A N 1
ATOM 1311 C CA . LEU A 1 162 ? -9.094 -2.34 -8.703 1 74.75 162 LEU A CA 1
ATOM 1312 C C . LEU A 1 162 ? -8.18 -1.414 -9.492 1 74.75 162 LEU A C 1
ATOM 1314 O O . LEU A 1 162 ? -8.148 -1.465 -10.727 1 74.75 162 LEU A O 1
ATOM 1318 N N . PRO A 1 163 ? -7.531 -0.459 -8.742 1 63.44 163 PRO A N 1
ATOM 1319 C CA . PRO A 1 163 ? -6.617 0.408 -9.492 1 63.44 163 PRO A CA 1
ATOM 1320 C C . PRO A 1 163 ? -5.512 -0.371 -10.203 1 63.44 163 PRO A C 1
ATOM 1322 O O . PRO A 1 163 ? -4.996 -1.351 -9.656 1 63.44 163 PRO A O 1
ATOM 1325 N N . ASN A 1 164 ? -5.48 -0.377 -11.461 1 59.56 164 ASN A N 1
ATOM 1326 C CA . ASN A 1 164 ? -4.379 -0.953 -12.227 1 59.56 164 ASN A CA 1
ATOM 1327 C C . ASN A 1 164 ? -3.367 0.111 -12.641 1 59.56 164 ASN A C 1
ATOM 1329 O O . ASN A 1 164 ? -3.605 0.864 -13.586 1 59.56 164 ASN A O 1
ATOM 1333 N N . PRO A 1 165 ? -2.375 0.259 -11.797 1 53.78 165 PRO A N 1
ATOM 1334 C CA . PRO A 1 165 ? -1.433 1.335 -12.117 1 53.78 165 PRO A CA 1
ATOM 1335 C C . PRO A 1 165 ? -0.981 1.312 -13.57 1 53.78 165 PRO A C 1
ATOM 1337 O O . PRO A 1 165 ? -0.665 2.359 -14.141 1 53.78 165 PRO A O 1
ATOM 1340 N N . GLU A 1 166 ? -0.955 0.1 -14.219 1 51.31 166 GLU A N 1
ATOM 1341 C CA . GLU A 1 166 ? -0.484 0.005 -15.594 1 51.31 166 GLU A CA 1
ATOM 1342 C C . GLU A 1 166 ? -1.533 0.524 -16.578 1 51.31 166 GLU A C 1
ATOM 1344 O O . GLU A 1 166 ? -1.194 1.131 -17.594 1 51.31 166 GLU A O 1
ATOM 1349 N N . GLU A 1 167 ? -2.766 0.205 -16.281 1 51.59 167 GLU A N 1
ATOM 1350 C CA . GLU A 1 167 ? -3.859 0.6 -17.156 1 51.59 167 GLU A CA 1
ATOM 1351 C C . GLU A 1 167 ? -4.32 2.023 -16.859 1 51.59 167 GLU A C 1
ATOM 1353 O O . GLU A 1 167 ? -4.715 2.756 -17.766 1 51.59 167 GLU A O 1
ATOM 1358 N N . ASP A 1 168 ? -4.328 2.307 -15.57 1 50.44 168 ASP A N 1
ATOM 1359 C CA . ASP A 1 168 ? -4.891 3.59 -15.164 1 50.44 168 ASP A CA 1
ATOM 1360 C C . ASP A 1 168 ? -4.035 4.75 -15.664 1 50.44 168 ASP A C 1
ATOM 1362 O O . ASP A 1 168 ? -4.539 5.859 -15.859 1 50.44 168 ASP A O 1
ATOM 1366 N N . ASN A 1 169 ? -2.811 4.367 -15.922 1 44.53 169 ASN A N 1
ATOM 1367 C CA . ASN A 1 169 ? -1.914 5.414 -16.391 1 44.53 169 ASN A CA 1
ATOM 1368 C C . ASN A 1 169 ? -1.92 5.508 -17.922 1 44.53 169 ASN A C 1
ATOM 1370 O O . ASN A 1 169 ? -1.02 6.105 -18.516 1 44.53 169 ASN A O 1
ATOM 1374 N N . SER A 1 170 ? -2.836 4.645 -18.453 1 48.25 170 SER A N 1
ATOM 1375 C CA . SER A 1 170 ? -2.771 4.727 -19.906 1 48.25 170 SER A CA 1
ATOM 1376 C C . SER A 1 170 ? -3.17 6.113 -20.406 1 48.25 170 SER A C 1
ATOM 1378 O O . SER A 1 170 ? -4.215 6.641 -20.016 1 48.25 170 SER A O 1
ATOM 1380 N N . LEU A 1 171 ? -2.211 6.691 -20.906 1 46.91 171 LEU A N 1
ATOM 1381 C CA . LEU A 1 171 ? -2.25 8.039 -21.453 1 46.91 171 LEU A CA 1
ATOM 1382 C C . LEU A 1 171 ? -3.465 8.227 -22.359 1 46.91 171 LEU A C 1
ATOM 1384 O O . LEU A 1 171 ? -4.043 9.312 -22.406 1 46.91 171 LEU A O 1
ATOM 1388 N N . LEU A 1 172 ? -3.59 7.121 -23.188 1 50.19 172 LEU A N 1
ATOM 1389 C CA . LEU A 1 172 ? -4.668 7.301 -24.141 1 50.19 172 LEU A CA 1
ATOM 1390 C C . LEU A 1 172 ? -6.023 7.023 -23.5 1 50.19 172 LEU A C 1
ATOM 1392 O O . LEU A 1 172 ? -7.051 7.527 -23.969 1 50.19 172 LEU A O 1
ATOM 1396 N N . GLN A 1 173 ? -5.91 6.098 -22.516 1 51.12 173 GLN A N 1
ATOM 1397 C CA . GLN A 1 173 ? -7.16 5.77 -21.828 1 51.12 173 GLN A CA 1
ATOM 1398 C C . GLN A 1 173 ? -7.453 6.762 -20.719 1 51.12 173 GLN A C 1
ATOM 1400 O O . GLN A 1 173 ? -6.914 6.645 -19.609 1 51.12 173 GLN A O 1
ATOM 1405 N N . GLN A 1 174 ? -7.363 7.949 -21.078 1 46 174 GLN A N 1
ATOM 1406 C CA . GLN A 1 174 ? -7.578 9.148 -20.281 1 46 174 GLN A CA 1
ATOM 1407 C C . GLN A 1 174 ? -8.547 8.883 -19.125 1 46 174 GLN A C 1
ATOM 1409 O O . GLN A 1 174 ? -8.734 9.734 -18.25 1 46 174 GLN A O 1
ATOM 1414 N N . GLU A 1 175 ? -9.5 7.996 -19.234 1 49.53 175 GLU A N 1
ATOM 1415 C CA . GLU A 1 175 ? -10.672 8.359 -18.453 1 49.53 175 GLU A CA 1
ATOM 1416 C C . GLU A 1 175 ? -10.641 7.691 -17.078 1 49.53 175 GLU A C 1
ATOM 1418 O O . GLU A 1 175 ? -10.805 6.477 -16.969 1 49.53 175 GLU A O 1
ATOM 1423 N N . ARG A 1 176 ? -9.805 8.188 -16.234 1 53.53 176 ARG A N 1
ATOM 1424 C CA . ARG A 1 176 ? -10.156 7.695 -14.906 1 53.53 176 ARG A CA 1
ATOM 1425 C C . ARG A 1 176 ? -11.602 8.055 -14.555 1 53.53 176 ARG A C 1
ATOM 1427 O O . ARG A 1 176 ? -12.031 9.188 -14.773 1 53.53 176 ARG A O 1
ATOM 1434 N N . PRO A 1 177 ? -12.305 6.891 -14.133 1 60.62 177 PRO A N 1
ATOM 1435 C CA . PRO A 1 177 ? -13.641 7.293 -13.703 1 60.62 177 PRO A CA 1
ATOM 1436 C C . PRO A 1 177 ? -13.617 8.344 -12.594 1 60.62 177 PRO A C 1
ATOM 1438 O O . PRO A 1 177 ? -12.672 8.398 -11.805 1 60.62 177 PRO A O 1
ATOM 1441 N N . ARG A 1 178 ? -14.406 9.281 -12.703 1 70.19 178 ARG A N 1
ATOM 1442 C CA . ARG A 1 178 ? -14.625 10.25 -11.641 1 70.19 178 ARG A CA 1
ATOM 1443 C C . ARG A 1 178 ? -14.75 9.562 -10.281 1 70.19 178 ARG A C 1
ATOM 1445 O O . ARG A 1 178 ? -15.211 8.422 -10.203 1 70.19 178 ARG A O 1
ATOM 1452 N N . LEU A 1 179 ? -14.227 10.203 -9.336 1 75.5 179 LEU A N 1
ATOM 1453 C CA . LEU A 1 179 ? -14.352 9.672 -7.984 1 75.5 179 LEU A CA 1
ATOM 1454 C C . LEU A 1 179 ? -15.82 9.484 -7.609 1 75.5 179 LEU A C 1
ATOM 1456 O O . LEU A 1 179 ? -16.641 10.383 -7.809 1 75.5 179 LEU A O 1
ATOM 1460 N N . TRP A 1 180 ? -16.109 8.367 -7.309 1 87.19 180 TRP A N 1
ATOM 1461 C CA . TRP A 1 180 ? -17.453 8.023 -6.852 1 87.19 180 TRP A CA 1
ATOM 1462 C C . TRP A 1 180 ? -17.688 8.547 -5.441 1 87.19 180 TRP A C 1
ATOM 1464 O O . TRP A 1 180 ? -16.953 8.227 -4.516 1 87.19 180 TRP A O 1
ATOM 1474 N N . PRO A 1 181 ? -18.562 9.484 -5.246 1 88.62 181 PRO A N 1
ATOM 1475 C CA . PRO A 1 181 ? -18.781 10.047 -3.914 1 88.62 181 PRO A CA 1
ATOM 1476 C C . PRO A 1 181 ? -19.5 9.086 -2.975 1 88.62 181 PRO A C 1
ATOM 1478 O O . PRO A 1 181 ? -20.5 9.461 -2.352 1 88.62 181 PRO A O 1
ATOM 1481 N N . VAL A 1 182 ? -19.125 7.824 -3.002 1 93.12 182 VAL A N 1
ATOM 1482 C CA . VAL A 1 182 ? -19.656 6.812 -2.098 1 93.12 182 VAL A CA 1
ATOM 1483 C C . VAL A 1 182 ? -18.547 6.289 -1.187 1 93.12 182 VAL A C 1
ATOM 1485 O O . VAL A 1 182 ? -17.5 5.855 -1.662 1 93.12 182 VAL A O 1
ATOM 1488 N N . ARG A 1 183 ? -18.828 6.336 0.089 1 92.38 183 ARG A N 1
ATOM 1489 C CA . ARG A 1 183 ? -17.844 5.895 1.069 1 92.38 183 ARG A CA 1
ATOM 1490 C C . ARG A 1 183 ? -17.516 4.414 0.889 1 92.38 183 ARG A C 1
ATOM 1492 O O . ARG A 1 183 ? -18.375 3.631 0.474 1 92.38 183 ARG A O 1
ATOM 1499 N N . ASP A 1 184 ? -16.375 3.996 1.248 1 91.81 184 ASP A N 1
ATOM 1500 C CA . ASP A 1 184 ? -15.906 2.645 0.968 1 91.81 184 ASP A CA 1
ATOM 1501 C C . ASP A 1 184 ? -16.688 1.608 1.77 1 91.81 184 ASP A C 1
ATOM 1503 O O . ASP A 1 184 ? -16.891 0.484 1.308 1 91.81 184 ASP A O 1
ATOM 1507 N N . GLU A 1 185 ? -17.047 1.942 3.035 1 94.12 185 GLU A N 1
ATOM 1508 C CA . GLU A 1 185 ? -17.828 0.998 3.834 1 94.12 185 GLU A CA 1
ATOM 1509 C C . GLU A 1 185 ? -19.172 0.683 3.172 1 94.12 185 GLU A C 1
ATOM 1511 O O . GLU A 1 185 ? -19.625 -0.462 3.199 1 94.12 185 GLU A O 1
ATOM 1516 N N . ILE A 1 186 ? -19.766 1.707 2.611 1 96.38 186 ILE A N 1
ATOM 1517 C CA . ILE A 1 186 ? -21.031 1.533 1.925 1 96.38 186 ILE A CA 1
ATOM 1518 C C . ILE A 1 186 ? -20.812 0.769 0.621 1 96.38 186 ILE A C 1
ATOM 1520 O O . ILE A 1 186 ? -21.531 -0.203 0.339 1 96.38 186 ILE A O 1
ATOM 1524 N N . ALA A 1 187 ? -19.828 1.188 -0.153 1 96.56 187 ALA A N 1
ATOM 1525 C CA . ALA A 1 187 ? -19.5 0.5 -1.401 1 96.56 187 ALA A CA 1
ATOM 1526 C C . ALA A 1 187 ? -19.25 -0.984 -1.159 1 96.56 187 ALA A C 1
ATOM 1528 O O . ALA A 1 187 ? -19.656 -1.829 -1.962 1 96.56 187 ALA A O 1
ATOM 1529 N N . THR A 1 188 ? -18.594 -1.308 -0.096 1 97.62 188 THR A N 1
ATOM 1530 C CA . THR A 1 188 ? -18.297 -2.689 0.266 1 97.62 188 THR A CA 1
ATOM 1531 C C . THR A 1 188 ? -19.578 -3.494 0.438 1 97.62 188 THR A C 1
ATOM 1533 O O . THR A 1 188 ? -19.672 -4.621 -0.051 1 97.62 188 THR A O 1
ATOM 1536 N N . THR A 1 189 ? -20.547 -2.908 1.113 1 98.44 189 THR A N 1
ATOM 1537 C CA . THR A 1 189 ? -21.797 -3.617 1.343 1 98.44 189 THR A CA 1
ATOM 1538 C C . THR A 1 189 ? -22.578 -3.77 0.041 1 98.44 189 THR A C 1
ATOM 1540 O O . THR A 1 189 ? -23.297 -4.758 -0.15 1 98.44 189 THR A O 1
ATOM 1543 N N . LEU A 1 190 ? -22.484 -2.795 -0.888 1 98.69 190 LEU A N 1
ATOM 1544 C CA . LEU A 1 190 ? -23.141 -2.906 -2.189 1 98.69 190 LEU A CA 1
ATOM 1545 C C . LEU A 1 190 ? -22.594 -4.105 -2.965 1 98.69 190 LEU A C 1
ATOM 1547 O O . LEU A 1 190 ? -23.375 -4.902 -3.502 1 98.69 190 LEU A O 1
ATOM 1551 N N . ILE A 1 191 ? -21.297 -4.234 -2.979 1 98.44 191 ILE A N 1
ATOM 1552 C CA . ILE A 1 191 ? -20.656 -5.332 -3.693 1 98.44 191 ILE A CA 1
ATOM 1553 C C . ILE A 1 191 ? -21.062 -6.664 -3.061 1 98.44 191 ILE A C 1
ATOM 1555 O O . ILE A 1 191 ? -21.406 -7.609 -3.766 1 98.44 191 ILE A O 1
ATOM 1559 N N . ALA A 1 192 ? -21 -6.715 -1.716 1 98.44 192 ALA A N 1
ATOM 1560 C CA . ALA A 1 192 ? -21.312 -7.945 -0.994 1 98.44 192 ALA A CA 1
ATOM 1561 C C . ALA A 1 192 ? -22.734 -8.391 -1.257 1 98.44 192 ALA A C 1
ATOM 1563 O O . ALA A 1 192 ? -23 -9.578 -1.474 1 98.44 192 ALA A O 1
ATOM 1564 N N . MET A 1 193 ? -23.656 -7.434 -1.229 1 98.56 193 MET A N 1
ATOM 1565 C CA . MET A 1 193 ? -25.062 -7.758 -1.441 1 98.56 193 MET A CA 1
ATOM 1566 C C . MET A 1 193 ? -25.297 -8.281 -2.855 1 98.56 193 MET A C 1
ATOM 1568 O O . MET A 1 193 ? -25.938 -9.32 -3.041 1 98.56 193 MET A O 1
ATOM 1572 N N . ALA A 1 194 ? -24.75 -7.57 -3.82 1 98.56 194 ALA A N 1
ATOM 1573 C CA . ALA A 1 194 ? -24.906 -8 -5.207 1 98.56 194 ALA A CA 1
ATOM 1574 C C . ALA A 1 194 ? -24.297 -9.391 -5.418 1 98.56 194 ALA A C 1
ATOM 1576 O O . ALA A 1 194 ? -24.922 -10.242 -6.059 1 98.56 194 ALA A O 1
ATOM 1577 N N . CYS A 1 195 ? -23.172 -9.617 -4.875 1 97.56 195 CYS A N 1
ATOM 1578 C CA . CYS A 1 195 ? -22.469 -10.883 -5.012 1 97.56 195 CYS A CA 1
ATOM 1579 C C . CYS A 1 195 ? -23.25 -12.016 -4.371 1 97.56 195 CYS A C 1
ATOM 1581 O O . CYS A 1 195 ? -23.406 -13.086 -4.973 1 97.56 195 CYS A O 1
ATOM 1583 N N . THR A 1 196 ? -23.766 -11.773 -3.17 1 98.12 196 THR A N 1
ATOM 1584 C CA . THR A 1 196 ? -24.516 -12.789 -2.428 1 98.12 196 THR A CA 1
ATOM 1585 C C . THR A 1 196 ? -25.797 -13.18 -3.162 1 98.12 196 THR A C 1
ATOM 1587 O O . THR A 1 196 ? -26.094 -14.367 -3.324 1 98.12 196 THR A O 1
ATOM 1590 N N . LEU A 1 197 ? -26.5 -12.188 -3.611 1 98.56 197 LEU A N 1
ATOM 1591 C CA . LEU A 1 197 ? -27.766 -12.461 -4.281 1 98.56 197 LEU A CA 1
ATOM 1592 C C . LEU A 1 197 ? -27.547 -13.188 -5.602 1 98.56 197 LEU A C 1
ATOM 1594 O O . LEU A 1 197 ? -28.266 -14.133 -5.922 1 98.56 197 LEU A O 1
ATOM 1598 N N . ARG A 1 198 ? -26.547 -12.758 -6.344 1 97.81 198 ARG A N 1
ATOM 1599 C CA . ARG A 1 198 ? -26.281 -13.422 -7.613 1 97.81 198 ARG A CA 1
ATOM 1600 C C . ARG A 1 198 ? -25.812 -14.859 -7.395 1 97.81 198 ARG A C 1
ATOM 1602 O O . ARG A 1 198 ? -26.219 -15.766 -8.133 1 97.81 198 ARG A O 1
ATOM 1609 N N . ARG A 1 199 ? -24.984 -15.055 -6.426 1 96.25 199 ARG A N 1
ATOM 1610 C CA . ARG A 1 199 ? -24.5 -16.391 -6.121 1 96.25 199 ARG A CA 1
ATOM 1611 C C . ARG A 1 199 ? -25.656 -17.312 -5.703 1 96.25 199 ARG A C 1
ATOM 1613 O O . ARG A 1 199 ? -25.703 -18.469 -6.113 1 96.25 199 ARG A O 1
ATOM 1620 N N . THR A 1 200 ? -26.516 -16.781 -4.898 1 97.69 200 THR A N 1
ATOM 1621 C CA . THR A 1 200 ? -27.688 -17.547 -4.484 1 97.69 200 THR A CA 1
ATOM 1622 C C . THR A 1 200 ? -28.516 -17.938 -5.695 1 97.69 200 THR A C 1
ATOM 1624 O O . THR A 1 200 ? -28.906 -19.109 -5.836 1 97.69 200 THR A O 1
ATOM 1627 N N . ALA A 1 201 ? -28.766 -16.969 -6.559 1 97.62 201 ALA A N 1
ATOM 1628 C CA . ALA A 1 201 ? -29.547 -17.234 -7.762 1 97.62 201 ALA A CA 1
ATOM 1629 C C . ALA A 1 201 ? -28.875 -18.281 -8.641 1 97.62 201 ALA A C 1
ATOM 1631 O O . ALA A 1 201 ? -29.531 -19.172 -9.172 1 97.62 201 ALA A O 1
ATOM 1632 N N . TYR A 1 202 ? -27.625 -18.172 -8.758 1 95.75 202 TYR A N 1
ATOM 1633 C CA . TYR A 1 202 ? -26.859 -19.125 -9.555 1 95.75 202 TYR A CA 1
ATOM 1634 C C . TYR A 1 202 ? -27 -20.531 -8.977 1 95.75 202 TYR A C 1
ATOM 1636 O O . TYR A 1 202 ? -27.266 -21.484 -9.711 1 95.75 202 TYR A O 1
ATOM 1644 N N . ASN A 1 203 ? -26.797 -20.672 -7.676 1 94.19 203 ASN A N 1
ATOM 1645 C CA . ASN A 1 203 ? -26.844 -21.984 -7.035 1 94.19 203 ASN A CA 1
ATOM 1646 C C . ASN A 1 203 ? -28.219 -22.625 -7.164 1 94.19 203 ASN A C 1
ATOM 1648 O O . ASN A 1 203 ? -28.328 -23.828 -7.398 1 94.19 203 ASN A O 1
ATOM 1652 N N . VAL A 1 204 ? -29.219 -21.812 -7.043 1 95.69 204 VAL A N 1
ATOM 1653 C CA . VAL A 1 204 ? -30.578 -22.328 -7.082 1 95.69 204 VAL A CA 1
ATOM 1654 C C . VAL A 1 204 ? -30.938 -22.734 -8.508 1 95.69 204 VAL A C 1
ATOM 1656 O O . VAL A 1 204 ? -31.609 -23.75 -8.719 1 95.69 204 VAL A O 1
ATOM 1659 N N . CYS A 1 205 ? -30.438 -21.969 -9.484 1 95.31 205 CYS A N 1
ATOM 1660 C CA . CYS A 1 205 ? -30.797 -22.219 -10.875 1 95.31 205 CYS A CA 1
ATOM 1661 C C . CYS A 1 205 ? -29.766 -23.109 -11.555 1 95.31 205 CYS A C 1
ATOM 1663 O O . CYS A 1 205 ? -29.875 -23.391 -12.75 1 95.31 205 CYS A O 1
ATOM 1665 N N . SER A 1 206 ? -28.797 -23.609 -10.859 1 91.75 206 SER A N 1
ATOM 1666 C CA . SER A 1 206 ? -27.625 -24.266 -11.43 1 91.75 206 SER A CA 1
ATOM 1667 C C . SER A 1 206 ? -28 -25.5 -12.234 1 91.75 206 SER A C 1
ATOM 1669 O O . SER A 1 206 ? -27.344 -25.844 -13.211 1 91.75 206 SER A O 1
ATOM 1671 N N . LYS A 1 207 ? -29.047 -26.188 -11.867 1 88.25 207 LYS A N 1
ATOM 1672 C CA . LYS A 1 207 ? -29.484 -27.406 -12.555 1 88.25 207 LYS A CA 1
ATOM 1673 C C . LYS A 1 207 ? -29.703 -27.141 -14.039 1 88.25 207 LYS A C 1
ATOM 1675 O O . LYS A 1 207 ? -29.453 -28.016 -14.867 1 88.25 207 LYS A O 1
ATOM 1680 N N . GLU A 1 208 ? -30.094 -25.922 -14.32 1 89.38 208 GLU A N 1
ATOM 1681 C CA . GLU A 1 208 ? -30.438 -25.641 -15.711 1 89.38 208 GLU A CA 1
ATOM 1682 C C . GLU A 1 208 ? -29.391 -24.734 -16.359 1 89.38 208 GLU A C 1
ATOM 1684 O O . GLU A 1 208 ? -29.297 -24.703 -17.594 1 89.38 208 GLU A O 1
ATOM 1689 N N . ILE A 1 209 ? -28.688 -24.125 -15.578 1 88.5 209 ILE A N 1
ATOM 1690 C CA . ILE A 1 209 ? -27.844 -23.109 -16.203 1 88.5 209 ILE A CA 1
ATOM 1691 C C . ILE A 1 209 ? -26.375 -23.516 -16.125 1 88.5 209 ILE A C 1
ATOM 1693 O O . ILE A 1 209 ? -25.516 -22.875 -16.703 1 88.5 209 ILE A O 1
ATOM 1697 N N . SER A 1 210 ? -26.234 -24.641 -15.422 1 81.94 210 SER A N 1
ATOM 1698 C CA . SER A 1 210 ? -24.859 -25.094 -15.266 1 81.94 210 SER A CA 1
ATOM 1699 C C . SER A 1 210 ? -24.203 -25.375 -16.609 1 81.94 210 SER A C 1
ATOM 1701 O O . SER A 1 210 ? -24.859 -25.906 -17.516 1 81.94 210 SER A O 1
ATOM 1703 N N . GLY A 1 211 ? -23.031 -24.891 -17 1 76.62 211 GLY A N 1
ATOM 1704 C CA . GLY A 1 211 ? -22.344 -25.062 -18.281 1 76.62 211 GLY A CA 1
ATOM 1705 C C . GLY A 1 211 ? -22.453 -23.844 -19.172 1 76.62 211 GLY A C 1
ATOM 1706 O O . GLY A 1 211 ? -21.625 -23.656 -20.062 1 76.62 211 GLY A O 1
ATOM 1707 N N . LEU A 1 212 ? -23.578 -23.141 -18.891 1 75.12 212 LEU A N 1
ATOM 1708 C CA . LEU A 1 212 ? -23.812 -21.969 -19.734 1 75.12 212 LEU A CA 1
ATOM 1709 C C . LEU A 1 212 ? -23.234 -20.719 -19.078 1 75.12 212 LEU A C 1
ATOM 1711 O O . LEU A 1 212 ? -22.906 -19.75 -19.766 1 75.12 212 LEU A O 1
ATOM 1715 N N . VAL A 1 213 ? -23.312 -20.812 -17.812 1 82.25 213 VAL A N 1
ATOM 1716 C CA . VAL A 1 213 ? -22.891 -19.641 -17.047 1 82.25 213 VAL A CA 1
ATOM 1717 C C . VAL A 1 213 ? -21.672 -20 -16.188 1 82.25 213 VAL A C 1
ATOM 1719 O O . VAL A 1 213 ? -21.641 -21.047 -15.555 1 82.25 213 VAL A O 1
ATOM 1722 N N . ASP A 1 214 ? -20.719 -19.109 -16.25 1 78.38 214 ASP A N 1
ATOM 1723 C CA . ASP A 1 214 ? -19.531 -19.297 -15.422 1 78.38 214 ASP A CA 1
ATOM 1724 C C . ASP A 1 214 ? -19.859 -19.109 -13.945 1 78.38 214 ASP A C 1
ATOM 1726 O O . ASP A 1 214 ? -20.188 -18 -13.523 1 78.38 214 ASP A O 1
ATOM 1730 N N . GLY A 1 215 ? -19.828 -20.109 -13.242 1 78.75 215 GLY A N 1
ATOM 1731 C CA . GLY A 1 215 ? -20.125 -20.031 -11.82 1 78.75 215 GLY A CA 1
ATOM 1732 C C . GLY A 1 215 ? -18.891 -20.062 -10.938 1 78.75 215 GLY A C 1
ATOM 1733 O O . GLY A 1 215 ? -19 -20.062 -9.711 1 78.75 215 GLY A O 1
ATOM 1734 N N . VAL A 1 216 ? -17.719 -19.922 -11.516 1 77.5 216 VAL A N 1
ATOM 1735 C CA . VAL A 1 216 ? -16.484 -20.109 -10.75 1 77.5 216 VAL A CA 1
ATOM 1736 C C . VAL A 1 216 ? -15.742 -18.781 -10.641 1 77.5 216 VAL A C 1
ATOM 1738 O O . VAL A 1 216 ? -15.203 -18.453 -9.586 1 77.5 216 VAL A O 1
ATOM 1741 N N . SER A 1 217 ? -15.789 -18.016 -11.719 1 84.75 217 SER A N 1
ATOM 1742 C CA . SER A 1 217 ? -15.055 -16.75 -11.719 1 84.75 217 SER A CA 1
ATOM 1743 C C . SER A 1 217 ? -15.68 -15.75 -10.758 1 84.75 217 SER A C 1
ATOM 1745 O O . SER A 1 217 ? -16.906 -15.695 -10.617 1 84.75 217 SER A O 1
ATOM 1747 N N . PRO A 1 218 ? -14.859 -15 -10.148 1 90.25 218 PRO A N 1
ATOM 1748 C CA . PRO A 1 218 ? -15.398 -13.992 -9.234 1 90.25 218 PRO A CA 1
ATOM 1749 C C . PRO A 1 218 ? -16.281 -12.969 -9.938 1 90.25 218 PRO A C 1
ATOM 1751 O O . PRO A 1 218 ? -16.016 -12.594 -11.086 1 90.25 218 PRO A O 1
ATOM 1754 N N . TRP A 1 219 ? -17.25 -12.602 -9.352 1 93.31 219 TRP A N 1
ATOM 1755 C CA . TRP A 1 219 ? -18.203 -11.586 -9.789 1 93.31 219 TRP A CA 1
ATOM 1756 C C . TRP A 1 219 ? -18.531 -10.617 -8.656 1 93.31 219 TRP A C 1
ATOM 1758 O O . TRP A 1 219 ? -18.641 -11.031 -7.496 1 93.31 219 TRP A O 1
ATOM 1768 N N . PRO A 1 220 ? -18.719 -9.305 -8.875 1 93.75 220 PRO A N 1
ATOM 1769 C CA . PRO A 1 220 ? -18.547 -8.664 -10.188 1 93.75 220 PRO A CA 1
ATOM 1770 C C . PRO A 1 220 ? -17.125 -8.805 -10.727 1 93.75 220 PRO A C 1
ATOM 1772 O O . PRO A 1 220 ? -16.219 -9.211 -9.992 1 93.75 220 PRO A O 1
ATOM 1775 N N . LYS A 1 221 ? -16.938 -8.43 -11.898 1 87.44 221 LYS A N 1
ATOM 1776 C CA . LYS A 1 221 ? -15.711 -8.781 -12.617 1 87.44 221 LYS A CA 1
ATOM 1777 C C . LYS A 1 221 ? -14.508 -8.016 -12.07 1 87.44 221 LYS A C 1
ATOM 1779 O O . LYS A 1 221 ? -13.445 -8.594 -11.859 1 87.44 221 LYS A O 1
ATOM 1784 N N . THR A 1 222 ? -14.68 -6.691 -11.805 1 89.19 222 THR A N 1
ATOM 1785 C CA . THR A 1 222 ? -13.516 -5.895 -11.453 1 89.19 222 THR A CA 1
ATOM 1786 C C . THR A 1 222 ? -13.75 -5.137 -10.148 1 89.19 222 THR A C 1
ATOM 1788 O O . THR A 1 222 ? -12.812 -4.613 -9.547 1 89.19 222 THR A O 1
ATOM 1791 N N . ALA A 1 223 ? -14.922 -5.121 -9.656 1 94.38 223 ALA A N 1
ATOM 1792 C CA . ALA A 1 223 ? -15.242 -4.363 -8.445 1 94.38 223 ALA A CA 1
ATOM 1793 C C . ALA A 1 223 ? -14.609 -4.996 -7.215 1 94.38 223 ALA A C 1
ATOM 1795 O O . ALA A 1 223 ? -14.758 -6.195 -6.977 1 94.38 223 ALA A O 1
ATOM 1796 N N . ARG A 1 224 ? -13.883 -4.191 -6.492 1 95.25 224 ARG A N 1
ATOM 1797 C CA . ARG A 1 224 ? -13.266 -4.645 -5.25 1 95.25 224 ARG A CA 1
ATOM 1798 C C . ARG A 1 224 ? -13.438 -3.607 -4.145 1 95.25 224 ARG A C 1
ATOM 1800 O O . ARG A 1 224 ? -13.5 -2.406 -4.418 1 95.25 224 ARG A O 1
ATOM 1807 N N . SER A 1 225 ? -13.531 -4.086 -2.906 1 95.62 225 SER A N 1
ATOM 1808 C CA . SER A 1 225 ? -13.609 -3.213 -1.741 1 95.62 225 SER A CA 1
ATOM 1809 C C . SER A 1 225 ? -12.242 -2.619 -1.406 1 95.62 225 SER A C 1
ATOM 1811 O O . SER A 1 225 ? -11.273 -3.354 -1.213 1 95.62 225 SER A O 1
ATOM 1813 N N . GLY A 1 226 ? -12.234 -1.288 -1.304 1 91.25 226 GLY A N 1
ATOM 1814 C CA . GLY A 1 226 ? -11 -0.64 -0.902 1 91.25 226 GLY A CA 1
ATOM 1815 C C . GLY A 1 226 ? -10.555 -1.01 0.503 1 91.25 226 GLY A C 1
ATOM 1816 O O . GLY A 1 226 ? -9.367 -1.206 0.755 1 91.25 226 GLY A O 1
ATOM 1817 N N . ILE A 1 227 ? -11.484 -1.176 1.427 1 94.31 227 ILE A N 1
ATOM 1818 C CA . ILE A 1 227 ? -11.219 -1.505 2.822 1 94.31 227 ILE A CA 1
ATOM 1819 C C . ILE A 1 227 ? -10.609 -2.904 2.914 1 94.31 227 ILE A C 1
ATOM 1821 O O . ILE A 1 227 ? -9.602 -3.105 3.592 1 94.31 227 ILE A O 1
ATOM 1825 N N . LEU A 1 228 ? -11.227 -3.832 2.229 1 96.56 228 LEU A N 1
ATOM 1826 C CA . LEU A 1 228 ? -10.758 -5.211 2.311 1 96.56 228 LEU A CA 1
ATOM 1827 C C . LEU A 1 228 ? -9.398 -5.367 1.64 1 96.56 228 LEU A C 1
ATOM 1829 O O . LEU A 1 228 ? -8.555 -6.125 2.117 1 96.56 228 LEU A O 1
ATOM 1833 N N . MET A 1 229 ? -9.211 -4.703 0.56 1 93.44 229 MET A N 1
ATOM 1834 C CA . MET A 1 229 ? -7.906 -4.719 -0.098 1 93.44 229 MET A CA 1
ATOM 1835 C C . MET A 1 229 ? -6.812 -4.234 0.849 1 93.44 229 MET A C 1
ATOM 1837 O O . MET A 1 229 ? -5.754 -4.859 0.953 1 93.44 229 MET A O 1
ATOM 1841 N N . ARG A 1 230 ? -7.047 -3.191 1.557 1 91.31 230 ARG A N 1
ATOM 1842 C CA . ARG A 1 230 ? -6.055 -2.625 2.465 1 91.31 230 ARG A CA 1
ATOM 1843 C C . ARG A 1 230 ? -5.762 -3.576 3.621 1 91.31 230 ARG A C 1
ATOM 1845 O O . ARG A 1 230 ? -4.613 -3.709 4.051 1 91.31 230 ARG A O 1
ATOM 1852 N N . ARG A 1 231 ? -6.781 -4.145 4.145 1 94.75 231 ARG A N 1
ATOM 1853 C CA . ARG A 1 231 ? -6.574 -5.094 5.23 1 94.75 231 ARG A CA 1
ATOM 1854 C C . ARG A 1 231 ? -5.742 -6.285 4.766 1 94.75 231 ARG A C 1
ATOM 1856 O O . ARG A 1 231 ? -4.887 -6.777 5.504 1 94.75 231 ARG A O 1
ATOM 1863 N N . LEU A 1 232 ? -6.047 -6.75 3.594 1 95.31 232 LEU A N 1
ATOM 1864 C CA . LEU A 1 232 ? -5.281 -7.859 3.039 1 95.31 232 LEU A CA 1
ATOM 1865 C C . LEU A 1 232 ? -3.828 -7.461 2.809 1 95.31 232 LEU A C 1
ATOM 1867 O O . LEU A 1 232 ? -2.916 -8.266 3.02 1 95.31 232 LEU A O 1
ATOM 1871 N N . GLU A 1 233 ? -3.598 -6.246 2.42 1 90.94 233 GLU A N 1
ATOM 1872 C CA . GLU A 1 233 ? -2.258 -5.742 2.137 1 90.94 233 GLU A CA 1
ATOM 1873 C C . GLU A 1 233 ? -1.405 -5.695 3.402 1 90.94 233 GLU A C 1
ATOM 1875 O O . GLU A 1 233 ? -0.175 -5.73 3.33 1 90.94 233 GLU A O 1
ATOM 1880 N N . THR A 1 234 ? -2.008 -5.59 4.547 1 91.38 234 THR A N 1
ATOM 1881 C CA . THR A 1 234 ? -1.273 -5.559 5.809 1 91.38 234 THR A CA 1
ATOM 1882 C C . THR A 1 234 ? -0.883 -6.969 6.242 1 91.38 234 THR A C 1
ATOM 1884 O O . THR A 1 234 ? -0.045 -7.141 7.129 1 91.38 234 THR A O 1
ATOM 1887 N N . LYS A 1 235 ? -1.435 -7.961 5.551 1 93.75 235 LYS A N 1
ATOM 1888 C CA . LYS A 1 235 ? -1.272 -9.328 6.035 1 93.75 235 LYS A CA 1
ATOM 1889 C C . LYS A 1 235 ? -0.487 -10.18 5.039 1 93.75 235 LYS A C 1
ATOM 1891 O O . LYS A 1 235 ? 0.079 -11.211 5.402 1 93.75 235 LYS A O 1
ATOM 1896 N N . TRP A 1 236 ? -0.507 -9.766 3.828 1 94.44 236 TRP A N 1
ATOM 1897 C CA . TRP A 1 236 ? 0.109 -10.531 2.754 1 94.44 236 TRP A CA 1
ATOM 1898 C C . TRP A 1 236 ? 0.9 -9.625 1.818 1 94.44 236 TRP A C 1
ATOM 1900 O O . TRP A 1 236 ? 0.701 -8.406 1.809 1 94.44 236 TRP A O 1
ATOM 1910 N N . CYS A 1 237 ? 1.849 -10.234 1.083 1 92.38 237 CYS A N 1
ATOM 1911 C CA . CYS A 1 237 ? 2.535 -9.398 0.101 1 92.38 237 CYS A CA 1
ATOM 1912 C C . CYS A 1 237 ? 1.587 -8.977 -1.013 1 92.38 237 CYS A C 1
ATOM 1914 O O . CYS A 1 237 ? 0.559 -9.617 -1.236 1 92.38 237 CYS A O 1
ATOM 1916 N N . VAL A 1 238 ? 1.871 -8.008 -1.746 1 91.06 238 VAL A N 1
ATOM 1917 C CA . VAL A 1 238 ? 0.999 -7.383 -2.734 1 91.06 238 VAL A CA 1
ATOM 1918 C C . VAL A 1 238 ? 0.667 -8.383 -3.84 1 91.06 238 VAL A C 1
ATOM 1920 O O . VAL A 1 238 ? -0.441 -8.375 -4.379 1 91.06 238 VAL A O 1
ATOM 1923 N N . ALA A 1 239 ? 1.57 -9.258 -4.199 1 92.69 239 ALA A N 1
ATOM 1924 C CA . ALA A 1 239 ? 1.322 -10.266 -5.227 1 92.69 239 ALA A CA 1
ATOM 1925 C C . ALA A 1 239 ? 0.269 -11.266 -4.766 1 92.69 239 ALA A C 1
ATOM 1927 O O . ALA A 1 239 ? -0.651 -11.594 -5.52 1 92.69 239 ALA A O 1
ATOM 1928 N N . ASP A 1 240 ? 0.407 -11.742 -3.555 1 93.44 240 ASP A N 1
ATOM 1929 C CA . ASP A 1 240 ? -0.555 -12.695 -3.016 1 93.44 240 ASP A CA 1
ATOM 1930 C C . ASP A 1 240 ? -1.924 -12.047 -2.82 1 93.44 240 ASP A C 1
ATOM 1932 O O . ASP A 1 240 ? -2.955 -12.695 -2.996 1 93.44 240 ASP A O 1
ATOM 1936 N N . MET A 1 241 ? -1.897 -10.82 -2.375 1 93.38 241 MET A N 1
ATOM 1937 C CA . MET A 1 241 ? -3.156 -10.086 -2.277 1 93.38 241 MET A CA 1
ATOM 1938 C C . MET A 1 241 ? -3.857 -10.023 -3.631 1 93.38 241 MET A C 1
ATOM 1940 O O . MET A 1 241 ? -5.07 -10.227 -3.717 1 93.38 241 MET A O 1
ATOM 1944 N N . MET A 1 242 ? -3.096 -9.805 -4.703 1 91.75 242 MET A N 1
ATOM 1945 C CA . MET A 1 242 ? -3.658 -9.727 -6.047 1 91.75 242 MET A CA 1
ATOM 1946 C C . MET A 1 242 ? -4.285 -11.062 -6.449 1 91.75 242 MET A C 1
ATOM 1948 O O . MET A 1 242 ? -5.34 -11.086 -7.09 1 91.75 242 MET A O 1
ATOM 1952 N N . THR A 1 243 ? -3.648 -12.086 -6.07 1 90.75 243 THR A N 1
ATOM 1953 C CA . THR A 1 243 ? -4.207 -13.406 -6.332 1 90.75 243 THR A CA 1
ATOM 1954 C C . THR A 1 243 ? -5.559 -13.562 -5.641 1 90.75 243 THR A C 1
ATOM 1956 O O . THR A 1 243 ? -6.527 -14.016 -6.254 1 90.75 243 THR A O 1
ATOM 1959 N N . THR A 1 244 ? -5.598 -13.156 -4.402 1 93 244 THR A N 1
ATOM 1960 C CA . THR A 1 244 ? -6.832 -13.258 -3.629 1 93 244 THR A CA 1
ATOM 1961 C C . THR A 1 244 ? -7.93 -12.406 -4.254 1 93 244 THR A C 1
ATOM 1963 O O . THR A 1 244 ? -9.062 -12.867 -4.414 1 93 244 THR A O 1
ATOM 1966 N N . LEU A 1 245 ? -7.586 -11.242 -4.672 1 93.12 245 LEU A N 1
ATOM 1967 C CA . LEU A 1 245 ? -8.562 -10.297 -5.207 1 93.12 245 LEU A CA 1
ATOM 1968 C C . LEU A 1 245 ? -9.07 -10.758 -6.574 1 93.12 245 LEU A C 1
ATOM 1970 O O . LEU A 1 245 ? -10.227 -10.508 -6.926 1 93.12 245 LEU A O 1
ATOM 1974 N N . THR A 1 246 ? -8.25 -11.461 -7.305 1 88.88 246 THR A N 1
ATOM 1975 C CA . THR A 1 246 ? -8.609 -11.844 -8.664 1 88.88 246 THR A CA 1
ATOM 1976 C C . THR A 1 246 ? -9.328 -13.188 -8.68 1 88.88 246 THR A C 1
ATOM 1978 O O . THR A 1 246 ? -10.18 -13.438 -9.531 1 88.88 246 THR A O 1
ATOM 1981 N N . GLN A 1 247 ? -9.07 -14.023 -7.719 1 89.25 247 GLN A N 1
ATOM 1982 C CA . GLN A 1 247 ? -9.555 -15.391 -7.812 1 89.25 247 GLN A CA 1
ATOM 1983 C C . GLN A 1 247 ? -10.766 -15.609 -6.906 1 89.25 247 GLN A C 1
ATOM 1985 O O . GLN A 1 247 ? -11.508 -16.578 -7.078 1 89.25 247 GLN A O 1
ATOM 1990 N N . LEU A 1 248 ? -10.914 -14.75 -5.961 1 93.75 248 LEU A N 1
ATOM 1991 C CA . LEU A 1 248 ? -12.023 -14.938 -5.035 1 93.75 248 LEU A CA 1
ATOM 1992 C C . LEU A 1 248 ? -12.984 -13.75 -5.094 1 93.75 248 LEU A C 1
ATOM 1994 O O . LEU A 1 248 ? -12.57 -12.625 -5.352 1 93.75 248 LEU A O 1
ATOM 1998 N N . PRO A 1 249 ? -14.227 -14.055 -4.914 1 95.56 249 PRO A N 1
ATOM 1999 C CA . PRO A 1 249 ? -15.18 -12.953 -4.762 1 95.56 249 PRO A CA 1
ATOM 2000 C C . PRO A 1 249 ? -15.102 -12.289 -3.393 1 95.56 249 PRO A C 1
ATOM 2002 O O . PRO A 1 249 ? -14.297 -12.695 -2.547 1 95.56 249 PRO A O 1
ATOM 2005 N N . ILE A 1 250 ? -15.898 -11.344 -3.109 1 97.12 250 ILE A N 1
ATOM 2006 C CA . ILE A 1 250 ? -15.789 -10.453 -1.957 1 97.12 250 ILE A CA 1
ATOM 2007 C C . ILE A 1 250 ? -15.984 -11.258 -0.671 1 97.12 250 ILE A C 1
ATOM 2009 O O . ILE A 1 250 ? -15.422 -10.914 0.371 1 97.12 250 ILE A O 1
ATOM 2013 N N . ASP A 1 251 ? -16.828 -12.312 -0.64 1 97.5 251 ASP A N 1
ATOM 2014 C CA . ASP A 1 251 ? -17.016 -13.117 0.566 1 97.5 251 ASP A CA 1
ATOM 2015 C C . ASP A 1 251 ? -15.695 -13.766 0.991 1 97.5 251 ASP A C 1
ATOM 2017 O O . ASP A 1 251 ? -15.398 -13.859 2.184 1 97.5 251 ASP A O 1
ATOM 2021 N N . GLY A 1 252 ? -14.914 -14.195 0.017 1 96.69 252 GLY A N 1
ATOM 2022 C CA . GLY A 1 252 ? -13.578 -14.688 0.323 1 96.69 252 GLY A CA 1
ATOM 2023 C C . GLY A 1 252 ? -12.641 -13.609 0.822 1 96.69 252 GLY A C 1
ATOM 2024 O O . GLY A 1 252 ? -11.859 -13.836 1.753 1 96.69 252 GLY A O 1
ATOM 2025 N N . HIS A 1 253 ? -12.719 -12.391 0.168 1 97.25 253 HIS A N 1
ATOM 2026 C CA . HIS A 1 253 ? -11.93 -11.266 0.638 1 97.25 253 HIS A CA 1
ATOM 2027 C C . HIS A 1 253 ? -12.219 -10.961 2.104 1 97.25 253 HIS A C 1
ATOM 2029 O O . HIS A 1 253 ? -11.297 -10.727 2.889 1 97.25 253 HIS A O 1
ATOM 2035 N N . TYR A 1 254 ? -13.5 -10.953 2.396 1 97.75 254 TYR A N 1
ATOM 2036 C CA . TYR A 1 254 ? -13.961 -10.609 3.736 1 97.75 254 TYR A CA 1
ATOM 2037 C C . TYR A 1 254 ? -13.469 -11.625 4.758 1 97.75 254 TYR A C 1
ATOM 2039 O O . TYR A 1 254 ? -12.977 -11.25 5.828 1 97.75 254 TYR A O 1
ATOM 2047 N N . TYR A 1 255 ? -13.594 -12.906 4.426 1 97.06 255 TYR A N 1
ATOM 2048 C CA . TYR A 1 255 ? -13.156 -13.984 5.312 1 97.06 255 TYR A CA 1
ATOM 2049 C C . TYR A 1 255 ? -11.656 -13.906 5.566 1 97.06 255 TYR A C 1
ATOM 2051 O O . TYR A 1 255 ? -11.211 -14 6.711 1 97.06 255 TYR A O 1
ATOM 2059 N N . LEU A 1 256 ? -10.883 -13.719 4.543 1 96.19 256 LEU A N 1
ATOM 2060 C CA . LEU A 1 256 ? -9.422 -13.695 4.645 1 96.19 256 LEU A CA 1
ATOM 2061 C C . LEU A 1 256 ? -8.945 -12.422 5.328 1 96.19 256 LEU A C 1
ATOM 2063 O O . LEU A 1 256 ? -7.941 -12.43 6.039 1 96.19 256 LEU A O 1
ATOM 2067 N N . ALA A 1 257 ? -9.641 -11.289 5.078 1 95.75 257 ALA A N 1
ATOM 2068 C CA . ALA A 1 257 ? -9.305 -10.039 5.746 1 95.75 257 ALA A CA 1
ATOM 2069 C C . ALA A 1 257 ? -9.445 -10.164 7.258 1 95.75 257 ALA A C 1
ATOM 2071 O O . ALA A 1 257 ? -8.75 -9.477 8.016 1 95.75 257 ALA A O 1
ATOM 2072 N N . ALA A 1 258 ? -10.352 -11.039 7.723 1 95.12 258 ALA A N 1
ATOM 2073 C CA . ALA A 1 258 ? -10.594 -11.25 9.148 1 95.12 258 ALA A CA 1
ATOM 2074 C C . ALA A 1 258 ? -9.688 -12.352 9.703 1 95.12 258 ALA A C 1
ATOM 2076 O O . ALA A 1 258 ? -9.617 -12.547 10.914 1 95.12 258 ALA A O 1
ATOM 2077 N N . SER A 1 259 ? -8.984 -13.062 8.828 1 93.06 259 SER A N 1
ATOM 2078 C CA . SER A 1 259 ? -8.141 -14.188 9.227 1 93.06 259 SER A CA 1
ATOM 2079 C C . SER A 1 259 ? -6.727 -13.734 9.555 1 93.06 259 SER A C 1
ATOM 2081 O O . SER A 1 259 ? -6.375 -12.57 9.336 1 93.06 259 SER A O 1
ATOM 2083 N N . ALA A 1 260 ? -5.98 -14.688 10.078 1 88.88 260 ALA A N 1
ATOM 2084 C CA . ALA A 1 260 ? -4.578 -14.406 10.375 1 88.88 260 ALA A CA 1
ATOM 2085 C C . ALA A 1 260 ? -3.758 -14.289 9.094 1 88.88 260 ALA A C 1
ATOM 2087 O O . ALA A 1 260 ? -4.148 -14.82 8.047 1 88.88 260 ALA A O 1
ATOM 2088 N N . GLY A 1 261 ? -2.699 -13.469 9.141 1 90.25 261 GLY A N 1
ATOM 2089 C CA . GLY A 1 261 ? -1.769 -13.328 8.031 1 90.25 261 GLY A CA 1
ATOM 2090 C C . GLY A 1 261 ? -0.33 -13.609 8.422 1 90.25 261 GLY A C 1
ATOM 2091 O O . GLY A 1 261 ? -0.071 -14.25 9.438 1 90.25 261 GLY A O 1
ATOM 2092 N N . LEU A 1 262 ? 0.57 -13.258 7.637 1 92.5 262 LEU A N 1
ATOM 2093 C CA . LEU A 1 262 ? 1.995 -13.453 7.879 1 92.5 262 LEU A CA 1
ATOM 2094 C C . LEU A 1 262 ? 2.482 -12.562 9.016 1 92.5 262 LEU A C 1
ATOM 2096 O O . LEU A 1 262 ? 1.94 -11.477 9.234 1 92.5 262 LEU A O 1
ATOM 2100 N N . GLU A 1 263 ? 3.48 -13.047 9.672 1 91.25 263 GLU A N 1
ATOM 2101 C CA . GLU A 1 263 ? 4.137 -12.219 10.68 1 91.25 263 GLU A CA 1
ATOM 2102 C C . GLU A 1 263 ? 4.871 -11.047 10.031 1 91.25 263 GLU A C 1
ATOM 2104 O O . GLU A 1 263 ? 5.352 -11.156 8.898 1 91.25 263 GLU A O 1
ATOM 2109 N N . PRO A 1 264 ? 5 -9.93 10.758 1 89.94 264 PRO A N 1
ATOM 2110 C CA . PRO A 1 264 ? 5.652 -8.742 10.188 1 89.94 264 PRO A CA 1
ATOM 2111 C C . PRO A 1 264 ? 7.066 -9.039 9.68 1 89.94 264 PRO A C 1
ATOM 2113 O O . PRO A 1 264 ? 7.473 -8.516 8.641 1 89.94 264 PRO A O 1
ATOM 2116 N N . ASP A 1 265 ? 7.801 -9.891 10.375 1 90.38 265 ASP A N 1
ATOM 2117 C CA . ASP A 1 265 ? 9.172 -10.211 9.977 1 90.38 265 ASP A CA 1
ATOM 2118 C C . ASP A 1 265 ? 9.195 -10.945 8.641 1 90.38 265 ASP A C 1
ATOM 2120 O O . ASP A 1 265 ? 10.094 -10.734 7.824 1 90.38 265 ASP A O 1
ATOM 2124 N N . GLU A 1 266 ? 8.234 -11.781 8.461 1 89.81 266 GLU A N 1
ATOM 2125 C CA . GLU A 1 266 ? 8.125 -12.492 7.184 1 89.81 266 GLU A CA 1
ATOM 2126 C C . GLU A 1 266 ? 7.727 -11.539 6.059 1 89.81 266 GLU A C 1
ATOM 2128 O O . GLU A 1 266 ? 8.219 -11.656 4.934 1 89.81 266 GLU A O 1
ATOM 2133 N N . LEU A 1 267 ? 6.828 -10.617 6.395 1 91.31 267 LEU A N 1
ATOM 2134 C CA . LEU A 1 267 ? 6.359 -9.648 5.41 1 91.31 267 LEU A CA 1
ATOM 2135 C C . LEU A 1 267 ? 7.496 -8.734 4.965 1 91.31 267 LEU A C 1
ATOM 2137 O O . LEU A 1 267 ? 7.488 -8.227 3.842 1 91.31 267 LEU A O 1
ATOM 2141 N N . ASP A 1 268 ? 8.461 -8.523 5.789 1 91.12 268 ASP A N 1
ATOM 2142 C CA . ASP A 1 268 ? 9.602 -7.664 5.477 1 91.12 268 ASP A CA 1
ATOM 2143 C C . ASP A 1 268 ? 10.359 -8.18 4.254 1 91.12 268 ASP A C 1
ATOM 2145 O O . ASP A 1 268 ? 10.891 -7.395 3.467 1 91.12 268 ASP A O 1
ATOM 2149 N N . HIS A 1 269 ? 10.328 -9.492 4.102 1 89 269 HIS A N 1
ATOM 2150 C CA . HIS A 1 269 ? 11.039 -10.094 2.979 1 89 269 HIS A CA 1
ATOM 2151 C C . HIS A 1 269 ? 10.328 -9.805 1.658 1 89 269 HIS A C 1
ATOM 2153 O O . HIS A 1 269 ? 10.914 -9.992 0.585 1 89 269 HIS A O 1
ATOM 2159 N N . HIS A 1 270 ? 9.148 -9.312 1.774 1 89.94 270 HIS A N 1
ATOM 2160 C CA . HIS A 1 270 ? 8.328 -9.078 0.593 1 89.94 270 HIS A CA 1
ATOM 2161 C C . HIS A 1 270 ? 8.18 -7.586 0.306 1 89.94 270 HIS A C 1
ATOM 2163 O O . HIS A 1 270 ? 7.234 -7.164 -0.362 1 89.94 270 HIS A O 1
ATOM 2169 N N . SER A 1 271 ? 9.039 -6.766 0.792 1 84.56 271 SER A N 1
ATOM 2170 C CA . SER A 1 271 ? 8.914 -5.312 0.686 1 84.56 271 SER A CA 1
ATOM 2171 C C . SER A 1 271 ? 9.023 -4.855 -0.764 1 84.56 271 SER A C 1
ATOM 2173 O O . SER A 1 271 ? 8.539 -3.777 -1.116 1 84.56 271 SER A O 1
ATOM 2175 N N . LYS A 1 272 ? 9.641 -5.668 -1.698 1 83.12 272 LYS A N 1
ATOM 2176 C CA . LYS A 1 272 ? 9.836 -5.262 -3.088 1 83.12 272 LYS A CA 1
ATOM 2177 C C . LYS A 1 272 ? 8.805 -5.926 -4.004 1 83.12 272 LYS A C 1
ATOM 2179 O O . LYS A 1 272 ? 8.852 -5.75 -5.223 1 83.12 272 LYS A O 1
ATOM 2184 N N . CYS A 1 273 ? 7.93 -6.738 -3.42 1 89.12 273 CYS A N 1
ATOM 2185 C CA . CYS A 1 273 ? 6.918 -7.406 -4.23 1 89.12 273 CYS A CA 1
ATOM 2186 C C . CYS A 1 273 ? 6 -6.391 -4.906 1 89.12 273 CYS A C 1
ATOM 2188 O O . CYS A 1 273 ? 5.766 -5.309 -4.367 1 89.12 273 CYS A O 1
ATOM 2190 N N . VAL A 1 274 ? 5.543 -6.699 -6.145 1 85.75 274 VAL A N 1
ATOM 2191 C CA . VAL A 1 274 ? 4.586 -5.891 -6.891 1 85.75 274 VAL A CA 1
ATOM 2192 C C . VAL A 1 274 ? 3.352 -6.727 -7.223 1 85.75 274 VAL A C 1
ATOM 2194 O O . VAL A 1 274 ? 3.326 -7.934 -6.973 1 85.75 274 VAL A O 1
ATOM 2197 N N . ARG A 1 275 ? 2.355 -6.211 -7.742 1 86.62 275 ARG A N 1
ATOM 2198 C CA . ARG A 1 275 ? 1.099 -6.895 -8.023 1 86.62 275 ARG A CA 1
ATOM 2199 C C . ARG A 1 275 ? 1.321 -8.086 -8.945 1 86.62 275 ARG A C 1
ATOM 2201 O O . ARG A 1 275 ? 0.72 -9.148 -8.758 1 86.62 275 ARG A O 1
ATOM 2208 N N . ALA A 1 276 ? 2.232 -7.941 -9.891 1 87.19 276 ALA A N 1
ATOM 2209 C CA . ALA A 1 276 ? 2.432 -8.961 -10.922 1 87.19 276 ALA A CA 1
ATOM 2210 C C . ALA A 1 276 ? 3.357 -10.062 -10.422 1 87.19 276 ALA A C 1
ATOM 2212 O O . ALA A 1 276 ? 3.268 -11.211 -10.875 1 87.19 276 ALA A O 1
ATOM 2213 N N . HIS A 1 277 ? 4.301 -9.648 -9.383 1 90.25 277 HIS A N 1
ATOM 2214 C CA . HIS A 1 277 ? 5.371 -10.586 -9.062 1 90.25 277 HIS A CA 1
ATOM 2215 C C . HIS A 1 277 ? 5.691 -10.57 -7.574 1 90.25 277 HIS A C 1
ATOM 2217 O O . HIS A 1 277 ? 5.828 -9.5 -6.977 1 90.25 277 HIS A O 1
ATOM 2223 N N . CYS A 1 278 ? 5.754 -11.75 -7.031 1 92.31 278 CYS A N 1
ATOM 2224 C CA . CYS A 1 278 ? 6.422 -11.875 -5.742 1 92.31 278 CYS A CA 1
ATOM 2225 C C . CYS A 1 278 ? 7.938 -11.867 -5.906 1 92.31 278 CYS A C 1
ATOM 2227 O O . CYS A 1 278 ? 8.508 -12.766 -6.527 1 92.31 278 CYS A O 1
ATOM 2229 N N . ARG A 1 279 ? 8.711 -10.961 -5.336 1 87.44 279 ARG A N 1
ATOM 2230 C CA . ARG A 1 279 ? 10.133 -10.781 -5.598 1 87.44 279 ARG A CA 1
ATOM 2231 C C . ARG A 1 279 ? 10.969 -11.281 -4.422 1 87.44 279 ARG A C 1
ATOM 2233 O O . ARG A 1 279 ? 12.18 -11.047 -4.371 1 87.44 279 ARG A O 1
ATOM 2240 N N . TYR A 1 280 ? 10.336 -11.953 -3.525 1 87.62 280 TYR A N 1
ATOM 2241 C CA . TYR A 1 280 ? 11.086 -12.516 -2.408 1 87.62 280 TYR A CA 1
ATOM 2242 C C . TYR A 1 280 ? 11.953 -13.68 -2.865 1 87.62 280 TYR A C 1
ATOM 2244 O O . TYR A 1 280 ? 11.461 -14.625 -3.484 1 87.62 280 TYR A O 1
ATOM 2252 N N . GLU A 1 281 ? 13.18 -13.539 -2.623 1 79.62 281 GLU A N 1
ATOM 2253 C CA . GLU A 1 281 ? 14.133 -14.617 -2.854 1 79.62 281 GLU A CA 1
ATOM 2254 C C . GLU A 1 281 ? 14.812 -15.039 -1.556 1 79.62 281 GLU A C 1
ATOM 2256 O O . GLU A 1 281 ? 15.398 -14.211 -0.855 1 79.62 281 GLU A O 1
ATOM 2261 N N . TYR A 1 282 ? 14.617 -16.234 -1.286 1 77.44 282 TYR A N 1
ATOM 2262 C CA . TYR A 1 282 ? 15.25 -16.75 -0.08 1 77.44 282 TYR A CA 1
ATOM 2263 C C . TYR A 1 282 ? 16.766 -16.719 -0.207 1 77.44 282 TYR A C 1
ATOM 2265 O O . TYR A 1 282 ? 17.312 -17.078 -1.258 1 77.44 282 TYR A O 1
ATOM 2273 N N . ASP A 1 283 ? 17.422 -16.219 0.82 1 76.31 283 ASP A N 1
ATOM 2274 C CA . ASP A 1 283 ? 18.875 -16.203 0.854 1 76.31 283 ASP A CA 1
ATOM 2275 C C . ASP A 1 283 ? 19.438 -17.562 1.303 1 76.31 283 ASP A C 1
ATOM 2277 O O . ASP A 1 283 ? 19.391 -17.891 2.488 1 76.31 283 ASP A O 1
ATOM 2281 N N . ALA A 1 284 ? 20.078 -18.234 0.377 1 76.25 284 ALA A N 1
ATOM 2282 C CA . ALA A 1 284 ? 20.609 -19.562 0.667 1 76.25 284 ALA A CA 1
ATOM 2283 C C . ALA A 1 284 ? 21.703 -19.484 1.731 1 76.25 284 ALA A C 1
ATOM 2285 O O . ALA A 1 284 ? 21.906 -20.438 2.494 1 76.25 284 ALA A O 1
ATOM 2286 N N . ASN A 1 285 ? 22.281 -18.312 1.778 1 77.62 285 ASN A N 1
ATOM 2287 C CA . ASN A 1 285 ? 23.359 -18.172 2.748 1 77.62 285 ASN A CA 1
ATOM 2288 C C . ASN A 1 285 ? 22.828 -17.984 4.164 1 77.62 285 ASN A C 1
ATOM 2290 O O . ASN A 1 285 ? 23.562 -18.172 5.141 1 77.62 285 ASN A O 1
ATOM 2294 N N . MET A 1 286 ? 21.578 -17.672 4.176 1 79.25 286 MET A N 1
ATOM 2295 C CA . MET A 1 286 ? 20.953 -17.484 5.48 1 79.25 286 MET A CA 1
ATOM 2296 C C . MET A 1 286 ? 20.172 -18.734 5.902 1 79.25 286 MET A C 1
ATOM 2298 O O . MET A 1 286 ? 19.656 -18.797 7.02 1 79.25 286 MET A O 1
ATOM 2302 N N . TYR A 1 287 ? 20.219 -19.688 5.031 1 79.38 287 TYR A N 1
ATOM 2303 C CA . TYR A 1 287 ? 19.422 -20.891 5.293 1 79.38 287 TYR A CA 1
ATOM 2304 C C . TYR A 1 287 ? 20.094 -21.766 6.355 1 79.38 287 TYR A C 1
ATOM 2306 O O . TYR A 1 287 ? 21.328 -21.859 6.398 1 79.38 287 TYR A O 1
ATOM 2314 N N . ARG A 1 288 ? 19.188 -22.25 7.25 1 77.44 288 ARG A N 1
ATOM 2315 C CA . ARG A 1 288 ? 19.609 -23.234 8.242 1 77.44 288 ARG A CA 1
ATOM 2316 C C . ARG A 1 288 ? 18.625 -24.391 8.328 1 77.44 288 ARG A C 1
ATOM 2318 O O . ARG A 1 288 ? 17.422 -24.172 8.398 1 77.44 288 ARG A O 1
ATOM 2325 N N . THR A 1 289 ? 19.328 -25.578 8.18 1 83.62 289 THR A N 1
ATOM 2326 C CA . THR A 1 289 ? 18.484 -26.734 8.477 1 83.62 289 THR A CA 1
ATOM 2327 C C . THR A 1 289 ? 18.031 -26.703 9.93 1 83.62 289 THR A C 1
ATOM 2329 O O . THR A 1 289 ? 18.844 -26.578 10.844 1 83.62 289 THR A O 1
ATOM 2332 N N . ARG A 1 290 ? 16.766 -26.859 10.188 1 83.69 290 ARG A N 1
ATOM 2333 C CA . ARG A 1 290 ? 16.203 -26.594 11.508 1 83.69 290 ARG A CA 1
ATOM 2334 C C . ARG A 1 290 ? 16.094 -27.875 12.32 1 83.69 290 ARG A C 1
ATOM 2336 O O . ARG A 1 290 ? 15.766 -28.938 11.773 1 83.69 290 ARG A O 1
ATOM 2343 N N . HIS A 1 291 ? 16.328 -27.703 13.539 1 87.31 291 HIS A N 1
ATOM 2344 C CA . HIS A 1 291 ? 16 -28.734 14.523 1 87.31 291 HIS A CA 1
ATOM 2345 C C . HIS A 1 291 ? 14.555 -28.609 14.992 1 87.31 291 HIS A C 1
ATOM 2347 O O . HIS A 1 291 ? 13.984 -27.516 14.977 1 87.31 291 HIS A O 1
ATOM 2353 N N . VAL A 1 292 ? 14.008 -29.656 15.242 1 86.69 292 VAL A N 1
ATOM 2354 C CA . VAL A 1 292 ? 12.672 -29.625 15.82 1 86.69 292 VAL A CA 1
ATOM 2355 C C . VAL A 1 292 ? 12.75 -29.188 17.281 1 86.69 292 VAL A C 1
ATOM 2357 O O . VAL A 1 292 ? 11.945 -28.391 17.75 1 86.69 292 VAL A O 1
ATOM 2360 N N . THR A 1 293 ? 13.711 -29.797 17.984 1 81.44 293 THR A N 1
ATOM 2361 C CA . THR A 1 293 ? 13.969 -29.484 19.391 1 81.44 293 THR A CA 1
ATOM 2362 C C . THR A 1 293 ? 15.375 -28.922 19.562 1 81.44 293 THR A C 1
ATOM 2364 O O . THR A 1 293 ? 16.297 -29.266 18.812 1 81.44 293 THR A O 1
ATOM 2367 N N . ASP A 1 294 ? 15.406 -27.984 20.375 1 75.25 294 ASP A N 1
ATOM 2368 C CA . ASP A 1 294 ? 16.703 -27.359 20.641 1 75.25 294 ASP A CA 1
ATOM 2369 C C . ASP A 1 294 ? 17.562 -28.234 21.562 1 75.25 294 ASP A C 1
ATOM 2371 O O . ASP A 1 294 ? 17.984 -27.781 22.625 1 75.25 294 ASP A O 1
ATOM 2375 N N . ASP A 1 295 ? 17.688 -29.5 21.266 1 76.31 295 ASP A N 1
ATOM 2376 C CA . ASP A 1 295 ? 18.406 -30.391 22.172 1 76.31 295 ASP A CA 1
ATOM 2377 C C . ASP A 1 295 ? 19.828 -30.672 21.656 1 76.31 295 ASP A C 1
ATOM 2379 O O . ASP A 1 295 ? 20.531 -31.5 22.219 1 76.31 295 ASP A O 1
ATOM 2383 N N . GLY A 1 296 ? 20.156 -30 20.609 1 79.12 296 GLY A N 1
ATOM 2384 C CA . GLY A 1 296 ? 21.5 -30.156 20.109 1 79.12 296 GLY A CA 1
ATOM 2385 C C . GLY A 1 296 ? 21.781 -31.547 19.547 1 79.12 296 GLY A C 1
ATOM 2386 O O . GLY A 1 296 ? 22.906 -32.031 19.641 1 79.12 296 GLY A O 1
ATOM 2387 N N . CYS A 1 297 ? 20.797 -32.156 18.969 1 86.69 297 CYS A N 1
ATOM 2388 C CA . CYS A 1 297 ? 20.969 -33.5 18.453 1 86.69 297 CYS A CA 1
ATOM 2389 C C . CYS A 1 297 ? 21.875 -33.5 17.234 1 86.69 297 CYS A C 1
ATOM 2391 O O . CYS A 1 297 ? 22.188 -32.469 16.688 1 86.69 297 CYS A O 1
ATOM 2393 N N . ARG A 1 298 ? 22.281 -34.75 16.875 1 89.31 298 ARG A N 1
ATOM 2394 C CA . ARG A 1 298 ? 23.234 -34.938 15.797 1 89.31 298 ARG A CA 1
ATOM 2395 C C . ARG A 1 298 ? 22.641 -34.5 14.461 1 89.31 298 ARG A C 1
ATOM 2397 O O . ARG A 1 298 ? 21.469 -34.781 14.172 1 89.31 298 ARG A O 1
ATOM 2404 N N . GLU A 1 299 ? 23.469 -33.875 13.641 1 88.38 299 GLU A N 1
ATOM 2405 C CA . GLU A 1 299 ? 23.016 -33.312 12.359 1 88.38 299 GLU A CA 1
ATOM 2406 C C . GLU A 1 299 ? 23.312 -34.281 11.211 1 88.38 299 GLU A C 1
ATOM 2408 O O . GLU A 1 299 ? 22.656 -34.25 10.172 1 88.38 299 GLU A O 1
ATOM 2413 N N . GLU A 1 300 ? 24.234 -35.156 11.461 1 89.62 300 GLU A N 1
ATOM 2414 C CA . GLU A 1 300 ? 24.609 -36.125 10.414 1 89.62 300 GLU A CA 1
ATOM 2415 C C . GLU A 1 300 ? 23.859 -37.438 10.57 1 89.62 300 GLU A C 1
ATOM 2417 O O . GLU A 1 300 ? 23.672 -37.906 11.695 1 89.62 300 GLU A O 1
ATOM 2422 N N . VAL A 1 301 ? 23.484 -37.969 9.469 1 92.19 301 VAL A N 1
ATOM 2423 C CA . VAL A 1 301 ? 22.75 -39.219 9.453 1 92.19 301 VAL A CA 1
ATOM 2424 C C . VAL A 1 301 ? 23.688 -40.375 9.758 1 92.19 301 VAL A C 1
ATOM 2426 O O . VAL A 1 301 ? 24.766 -40.469 9.164 1 92.19 301 VAL A O 1
ATOM 2429 N N . ARG A 1 302 ? 23.312 -41.281 10.75 1 91.44 302 ARG A N 1
ATOM 2430 C CA . ARG A 1 302 ? 23.969 -42.562 10.969 1 91.44 302 ARG A CA 1
ATOM 2431 C C . ARG A 1 302 ? 23.312 -43.656 10.156 1 91.44 302 ARG A C 1
ATOM 2433 O O . ARG A 1 302 ? 22.094 -43.812 10.195 1 91.44 302 ARG A O 1
ATOM 2440 N N . TYR A 1 303 ? 24.094 -44.344 9.461 1 95.88 303 TYR A N 1
ATOM 2441 C CA . TYR A 1 303 ? 23.594 -45.344 8.562 1 95.88 303 TYR A CA 1
ATOM 2442 C C . TYR A 1 303 ? 23.484 -46.688 9.266 1 95.88 303 TYR A C 1
ATOM 2444 O O . TYR A 1 303 ? 24.422 -47.125 9.945 1 95.88 303 TYR A O 1
ATOM 2452 N N . GLY A 1 304 ? 22.297 -47.375 9.125 1 93.56 304 GLY A N 1
ATOM 2453 C CA . GLY A 1 304 ? 22.062 -48.625 9.805 1 93.56 304 GLY A CA 1
ATOM 2454 C C . GLY A 1 304 ? 22.266 -49.844 8.922 1 93.56 304 GLY A C 1
ATOM 2455 O O . GLY A 1 304 ? 22.469 -50.969 9.414 1 93.56 304 GLY A O 1
ATOM 2456 N N . GLY A 1 305 ? 22.156 -49.656 7.617 1 93.5 305 GLY A N 1
ATOM 2457 C CA . GLY A 1 305 ? 22.344 -50.75 6.691 1 93.5 305 GLY A CA 1
ATOM 2458 C C . GLY A 1 305 ? 21.312 -50.781 5.578 1 93.5 305 GLY A C 1
ATOM 2459 O O . GLY A 1 305 ? 20.453 -49.906 5.496 1 93.5 305 GLY A O 1
ATOM 2460 N N . HIS A 1 306 ? 21.469 -51.781 4.691 1 93.81 306 HIS A N 1
ATOM 2461 C CA . HIS A 1 306 ? 20.578 -51.969 3.561 1 93.81 306 HIS A CA 1
ATOM 2462 C C . HIS A 1 306 ? 19.625 -53.156 3.803 1 93.81 306 HIS A C 1
ATOM 2464 O O . HIS A 1 306 ? 20.062 -54.219 4.199 1 93.81 306 HIS A O 1
ATOM 2470 N N . LEU A 1 307 ? 18.375 -52.906 3.609 1 89.81 307 LEU A N 1
ATOM 2471 C CA . LEU A 1 307 ? 17.406 -54 3.715 1 89.81 307 LEU A CA 1
ATOM 2472 C C . LEU A 1 307 ? 17.203 -54.688 2.369 1 89.81 307 LEU A C 1
ATOM 2474 O O . LEU A 1 307 ? 16.281 -54.344 1.624 1 89.81 307 LEU A O 1
ATOM 2478 N N . GLY A 1 308 ? 17.938 -55.531 1.989 1 80.5 308 GLY A N 1
ATOM 2479 C CA . GLY A 1 308 ? 17.969 -56.281 0.741 1 80.5 308 GLY A CA 1
ATOM 2480 C C . GLY A 1 308 ? 19.188 -57.188 0.61 1 80.5 308 GLY A C 1
ATOM 2481 O O . GLY A 1 308 ? 19.953 -57.312 1.555 1 80.5 308 GLY A O 1
ATOM 2482 N N . PRO A 1 309 ? 19.359 -57.719 -0.53 1 79 309 PRO A N 1
ATOM 2483 C CA . PRO A 1 309 ? 20.422 -58.719 -0.71 1 79 309 PRO A CA 1
ATOM 2484 C C . PRO A 1 309 ? 21.797 -58.094 -0.877 1 79 309 PRO A C 1
ATOM 2486 O O . PRO A 1 309 ? 22.812 -58.75 -0.618 1 79 309 PRO A O 1
ATOM 2489 N N . GLU A 1 310 ? 21.797 -56.906 -1.32 1 79.44 310 GLU A N 1
ATOM 2490 C CA . GLU A 1 310 ? 23.094 -56.281 -1.581 1 79.44 310 GLU A CA 1
ATOM 2491 C C . GLU A 1 310 ? 23.766 -55.844 -0.283 1 79.44 310 GLU A C 1
ATOM 2493 O O . GLU A 1 310 ? 23.094 -55.375 0.637 1 79.44 310 GLU A O 1
ATOM 2498 N N . ARG A 1 311 ? 25.125 -56.219 -0.194 1 78.31 311 ARG A N 1
ATOM 2499 C CA . ARG A 1 311 ? 25.891 -55.875 0.99 1 78.31 311 ARG A CA 1
ATOM 2500 C C . ARG A 1 311 ? 27.078 -55 0.623 1 78.31 311 ARG A C 1
ATOM 2502 O O . ARG A 1 311 ? 27.406 -54.844 -0.556 1 78.31 311 ARG A O 1
ATOM 2509 N N . GLY A 1 312 ? 27.5 -54.125 1.642 1 82.06 312 GLY A N 1
ATOM 2510 C CA . GLY A 1 312 ? 28.766 -53.438 1.441 1 82.06 312 GLY A CA 1
ATOM 2511 C C . GLY A 1 312 ? 28.609 -51.906 1.314 1 82.06 312 GLY A C 1
ATOM 2512 O O . GLY A 1 312 ? 29.531 -51.219 0.877 1 82.06 312 GLY A O 1
ATOM 2513 N N . GLN A 1 313 ? 27.406 -51.406 1.618 1 88.31 313 GLN A N 1
ATOM 2514 C CA . GLN A 1 313 ? 27.266 -49.938 1.577 1 88.31 313 GLN A CA 1
ATOM 2515 C C . GLN A 1 313 ? 27.953 -49.281 2.77 1 88.31 313 GLN A C 1
ATOM 2517 O O . GLN A 1 313 ? 27.875 -49.781 3.895 1 88.31 313 GLN A O 1
ATOM 2522 N N . ARG A 1 314 ? 28.688 -48.188 2.73 1 89.88 314 ARG A N 1
ATOM 2523 C CA . ARG A 1 314 ? 29.516 -47.531 3.74 1 89.88 314 ARG A CA 1
ATOM 2524 C C . ARG A 1 314 ? 28.688 -46.531 4.562 1 89.88 314 ARG A C 1
ATOM 2526 O O . ARG A 1 314 ? 28.875 -46.438 5.777 1 89.88 314 ARG A O 1
ATOM 2533 N N . ASP A 1 315 ? 27.922 -45.906 3.777 1 94.88 315 ASP A N 1
ATOM 2534 C CA . ASP A 1 315 ? 27.078 -44.906 4.387 1 94.88 315 ASP A CA 1
ATOM 2535 C C . ASP A 1 315 ? 25.812 -44.656 3.557 1 94.88 315 ASP A C 1
ATOM 2537 O O . ASP A 1 315 ? 25.562 -45.375 2.592 1 94.88 315 ASP A O 1
ATOM 2541 N N . TRP A 1 316 ? 25 -43.75 4.035 1 95.81 316 TRP A N 1
ATOM 2542 C CA . TRP A 1 316 ? 23.719 -43.469 3.371 1 95.81 316 TRP A CA 1
ATOM 2543 C C . TRP A 1 316 ? 23.953 -43.031 1.932 1 95.81 316 TRP A C 1
ATOM 2545 O O . TRP A 1 316 ? 23.25 -43.469 1.018 1 95.81 316 TRP A O 1
ATOM 2555 N N . VAL A 1 317 ? 24.859 -42.094 1.708 1 95.75 317 VAL A N 1
ATOM 2556 C CA . VAL A 1 317 ? 25.125 -41.562 0.384 1 95.75 317 VAL A CA 1
ATOM 2557 C C . VAL A 1 317 ? 25.562 -42.656 -0.567 1 95.75 317 VAL A C 1
ATOM 2559 O O . VAL A 1 317 ? 25.109 -42.719 -1.713 1 95.75 317 VAL A O 1
ATOM 2562 N N . ASP A 1 318 ? 26.406 -43.469 -0.035 1 95 318 ASP A N 1
ATOM 2563 C CA . ASP A 1 318 ? 26.859 -44.625 -0.821 1 95 318 ASP A CA 1
ATOM 2564 C C . ASP A 1 318 ? 25.703 -45.531 -1.182 1 95 318 ASP A C 1
ATOM 2566 O O . ASP A 1 318 ? 25.578 -45.969 -2.328 1 95 318 ASP A O 1
ATOM 2570 N N . ALA A 1 319 ? 24.922 -45.906 -0.248 1 95.38 319 ALA A N 1
ATOM 2571 C CA . ALA A 1 319 ? 23.781 -46.75 -0.467 1 95.38 319 ALA A CA 1
ATOM 2572 C C . ALA A 1 319 ? 22.812 -46.156 -1.486 1 95.38 319 ALA A C 1
ATOM 2574 O O . ALA A 1 319 ? 22.391 -46.812 -2.43 1 95.38 319 ALA A O 1
ATOM 2575 N N . MET A 1 320 ? 22.406 -44.906 -1.278 1 95.44 320 MET A N 1
ATOM 2576 C CA . MET A 1 320 ? 21.484 -44.188 -2.146 1 95.44 320 MET A CA 1
ATOM 2577 C C . MET A 1 320 ? 22 -44.125 -3.578 1 95.44 320 MET A C 1
ATOM 2579 O O . MET A 1 320 ? 21.25 -44.375 -4.523 1 95.44 320 MET A O 1
ATOM 2583 N N . THR A 1 321 ? 23.281 -43.844 -3.783 1 95.25 321 THR A N 1
ATOM 2584 C CA . THR A 1 321 ? 23.859 -43.719 -5.113 1 95.25 321 THR A CA 1
ATOM 2585 C C . THR A 1 321 ? 23.891 -45.062 -5.828 1 95.25 321 THR A C 1
ATOM 2587 O O . THR A 1 321 ? 23.656 -45.125 -7.035 1 95.25 321 THR A O 1
ATOM 2590 N N . LYS A 1 322 ? 24.219 -46.062 -5.102 1 93.62 322 LYS A N 1
ATOM 2591 C CA . LYS A 1 322 ? 24.219 -47.406 -5.688 1 93.62 322 LYS A CA 1
ATOM 2592 C C . LYS A 1 322 ? 22.828 -47.812 -6.148 1 93.62 322 LYS A C 1
ATOM 2594 O O . LYS A 1 322 ? 22.672 -48.469 -7.172 1 93.62 322 LYS A O 1
ATOM 2599 N N . ILE A 1 323 ? 21.859 -47.469 -5.375 1 94.75 323 ILE A N 1
ATOM 2600 C CA . ILE A 1 323 ? 20.484 -47.781 -5.738 1 94.75 323 ILE A CA 1
ATOM 2601 C C . ILE A 1 323 ? 20.094 -47 -6.996 1 94.75 323 ILE A C 1
ATOM 2603 O O . ILE A 1 323 ? 19.469 -47.562 -7.902 1 94.75 323 ILE A O 1
ATOM 2607 N N . ILE A 1 324 ? 20.438 -45.719 -7.082 1 94.19 324 ILE A N 1
ATOM 2608 C CA . ILE A 1 324 ? 20.141 -44.875 -8.234 1 94.19 324 ILE A CA 1
ATOM 2609 C C . ILE A 1 324 ? 20.828 -45.438 -9.477 1 94.19 324 ILE A C 1
ATOM 2611 O O . ILE A 1 324 ? 20.25 -45.438 -10.562 1 94.19 324 ILE A O 1
ATOM 2615 N N . ASP A 1 325 ? 22.031 -45.969 -9.289 1 92.69 325 ASP A N 1
ATOM 2616 C CA . ASP A 1 325 ? 22.781 -46.531 -10.406 1 92.69 325 ASP A CA 1
ATOM 2617 C C . ASP A 1 325 ? 22.078 -47.75 -10.984 1 92.69 325 ASP A C 1
ATOM 2619 O O . ASP A 1 325 ? 22.219 -48.062 -12.172 1 92.69 325 ASP A O 1
ATOM 2623 N N . LYS A 1 326 ? 21.312 -48.438 -10.188 1 90.56 326 LYS A N 1
ATOM 2624 C CA . LYS A 1 326 ? 20.578 -49.625 -10.625 1 90.56 326 LYS A CA 1
ATOM 2625 C C . LYS A 1 326 ? 19.203 -49.219 -11.195 1 90.56 326 LYS A C 1
ATOM 2627 O O . LYS A 1 326 ? 18.344 -50.094 -11.375 1 90.56 326 LYS A O 1
ATOM 2632 N N . ASP A 1 327 ? 18.969 -48 -11.352 1 90.88 327 ASP A N 1
ATOM 2633 C CA . ASP A 1 327 ? 17.703 -47.469 -11.852 1 90.88 327 ASP A CA 1
ATOM 2634 C C . ASP A 1 327 ? 16.547 -47.844 -10.922 1 90.88 327 ASP A C 1
ATOM 2636 O O . ASP A 1 327 ? 15.5 -48.281 -11.375 1 90.88 327 ASP A O 1
ATOM 2640 N N . ALA A 1 328 ? 16.844 -47.781 -9.664 1 94 328 ALA A N 1
ATOM 2641 C CA . ALA A 1 328 ? 15.844 -48 -8.617 1 94 328 ALA A CA 1
ATOM 2642 C C . ALA A 1 328 ? 15.672 -46.75 -7.754 1 94 328 ALA A C 1
ATOM 2644 O O . ALA A 1 328 ? 16.453 -45.812 -7.852 1 94 328 ALA A O 1
ATOM 2645 N N . ILE A 1 329 ? 14.625 -46.719 -7 1 96 329 ILE A N 1
ATOM 2646 C CA . ILE A 1 329 ? 14.312 -45.594 -6.133 1 96 329 ILE A CA 1
ATOM 2647 C C . ILE A 1 329 ? 14.805 -45.875 -4.715 1 96 329 ILE A C 1
ATOM 2649 O O . ILE A 1 329 ? 14.414 -46.875 -4.109 1 96 329 ILE A O 1
ATOM 2653 N N . PRO A 1 330 ? 15.672 -45.094 -4.238 1 96.62 330 PRO A N 1
ATOM 2654 C CA . PRO A 1 330 ? 16.078 -45.281 -2.844 1 96.62 330 PRO A CA 1
ATOM 2655 C C . PRO A 1 330 ? 15 -44.844 -1.849 1 96.62 330 PRO A C 1
ATOM 2657 O O . PRO A 1 330 ? 14.477 -43.75 -1.939 1 96.62 330 PRO A O 1
ATOM 2660 N N . ILE A 1 331 ? 14.664 -45.688 -0.923 1 97.44 331 ILE A N 1
ATOM 2661 C CA . ILE A 1 331 ? 13.703 -45.406 0.142 1 97.44 331 ILE A CA 1
ATOM 2662 C C . ILE A 1 331 ? 14.422 -45.375 1.49 1 97.44 331 ILE A C 1
ATOM 2664 O O . ILE A 1 331 ? 15.188 -46.281 1.804 1 97.44 331 ILE A O 1
ATOM 2668 N N . ALA A 1 332 ? 14.195 -44.312 2.227 1 97.5 332 ALA A N 1
ATOM 2669 C CA . ALA A 1 332 ? 14.766 -44.156 3.562 1 97.5 332 ALA A CA 1
ATOM 2670 C C . ALA A 1 332 ? 13.836 -44.75 4.621 1 97.5 332 ALA A C 1
ATOM 2672 O O . ALA A 1 332 ? 12.633 -44.5 4.613 1 97.5 332 ALA A O 1
ATOM 2673 N N . LEU A 1 333 ? 14.328 -45.562 5.406 1 97.06 333 LEU A N 1
ATOM 2674 C CA . LEU A 1 333 ? 13.625 -46.094 6.566 1 97.06 333 LEU A CA 1
ATOM 2675 C C . LEU A 1 333 ? 14.359 -45.719 7.855 1 97.06 333 LEU A C 1
ATOM 2677 O O . LEU A 1 333 ? 15.453 -46.25 8.109 1 97.06 333 LEU A O 1
ATOM 2681 N N . TRP A 1 334 ? 13.758 -44.844 8.641 1 96.88 334 TRP A N 1
ATOM 2682 C CA . TRP A 1 334 ? 14.375 -44.375 9.875 1 96.88 334 TRP A CA 1
ATOM 2683 C C . TRP A 1 334 ? 13.898 -45.188 11.07 1 96.88 334 TRP A C 1
ATOM 2685 O O . TRP A 1 334 ? 12.695 -45.344 11.289 1 96.88 334 TRP A O 1
ATOM 2695 N N . ASN A 1 335 ? 14.844 -45.75 11.766 1 96.19 335 ASN A N 1
ATOM 2696 C CA . ASN A 1 335 ? 14.539 -46.406 13.031 1 96.19 335 ASN A CA 1
ATOM 2697 C C . ASN A 1 335 ? 14.703 -45.438 14.211 1 96.19 335 ASN A C 1
ATOM 2699 O O . ASN A 1 335 ? 15.828 -45.125 14.609 1 96.19 335 ASN A O 1
ATOM 2703 N N . LYS A 1 336 ? 13.672 -45.062 14.82 1 95.38 336 LYS A N 1
ATOM 2704 C CA . LYS A 1 336 ? 13.633 -44.062 15.859 1 95.38 336 LYS A CA 1
ATOM 2705 C C . LYS A 1 336 ? 14.406 -44.5 17.094 1 95.38 336 LYS A C 1
ATOM 2707 O O . LYS A 1 336 ? 15.07 -43.688 17.75 1 95.38 336 LYS A O 1
ATOM 2712 N N . GLY A 1 337 ? 14.344 -45.75 17.438 1 94.62 337 GLY A N 1
ATOM 2713 C CA . GLY A 1 337 ? 15.031 -46.281 18.609 1 94.62 337 GLY A CA 1
ATOM 2714 C C . GLY A 1 337 ? 16.547 -46.344 18.438 1 94.62 337 GLY A C 1
ATOM 2715 O O . GLY A 1 337 ? 17.281 -45.906 19.312 1 94.62 337 GLY A O 1
ATOM 2716 N N . MET A 1 338 ? 16.969 -46.812 17.266 1 95 338 MET A N 1
ATOM 2717 C CA . MET A 1 338 ? 18.391 -46.969 17 1 95 338 MET A CA 1
ATOM 2718 C C . MET A 1 338 ? 19.016 -45.656 16.547 1 95 338 MET A C 1
ATOM 2720 O O . MET A 1 338 ? 20.234 -45.469 16.578 1 95 338 MET A O 1
ATOM 2724 N N . LYS A 1 339 ? 18.156 -44.75 16.094 1 95.81 339 LYS A N 1
ATOM 2725 C CA . LYS A 1 339 ? 18.578 -43.469 15.516 1 95.81 339 LYS A CA 1
ATOM 2726 C C . LYS A 1 339 ? 19.484 -43.688 14.305 1 95.81 339 LYS A C 1
ATOM 2728 O O . LYS A 1 339 ? 20.578 -43.094 14.219 1 95.81 339 LYS A O 1
ATOM 2733 N N . LYS A 1 340 ? 19.031 -44.625 13.469 1 96.19 340 LYS A N 1
ATOM 2734 C CA . LYS A 1 340 ? 19.781 -44.938 12.266 1 96.19 340 LYS A CA 1
ATOM 2735 C C . LYS A 1 340 ? 18.875 -45 11.039 1 96.19 340 LYS A C 1
ATOM 2737 O O . LYS A 1 340 ? 17.703 -45.344 11.148 1 96.19 340 LYS A O 1
ATOM 2742 N N . LEU A 1 341 ? 19.438 -44.656 9.922 1 96.81 341 LEU A N 1
ATOM 2743 C CA . LEU A 1 341 ? 18.719 -44.625 8.656 1 96.81 341 LEU A CA 1
ATOM 2744 C C . LEU A 1 341 ? 19.078 -45.844 7.805 1 96.81 341 LEU A C 1
ATOM 2746 O O . LEU A 1 341 ? 20.25 -46.125 7.562 1 96.81 341 LEU A O 1
ATOM 2750 N N . TRP A 1 342 ? 18.094 -46.594 7.418 1 95.69 342 TRP A N 1
ATOM 2751 C CA . TRP A 1 342 ? 18.266 -47.781 6.578 1 95.69 342 TRP A CA 1
ATOM 2752 C C . TRP A 1 342 ? 17.844 -47.469 5.145 1 95.69 342 TRP A C 1
ATOM 2754 O O . TRP A 1 342 ? 17.031 -46.562 4.898 1 95.69 342 TRP A O 1
ATOM 2764 N N . SER A 1 343 ? 18.406 -48.219 4.211 1 96.06 343 SER A N 1
ATOM 2765 C CA . SER A 1 343 ? 18.047 -48.062 2.805 1 96.06 343 SER A CA 1
ATOM 2766 C C . SER A 1 343 ? 17.234 -49.25 2.289 1 96.06 343 SER A C 1
ATOM 2768 O O . SER A 1 343 ? 17.5 -50.406 2.666 1 96.06 343 SER A O 1
ATOM 2770 N N . VAL A 1 344 ? 16.266 -48.938 1.61 1 94.56 344 VAL A N 1
ATOM 2771 C CA . VAL A 1 344 ? 15.43 -49.906 0.905 1 94.56 344 VAL A CA 1
ATOM 2772 C C . VAL A 1 344 ? 15.352 -49.531 -0.575 1 94.56 344 VAL A C 1
ATOM 2774 O O . VAL A 1 344 ? 15.367 -48.344 -0.931 1 94.56 344 VAL A O 1
ATOM 2777 N N . GLU A 1 345 ? 15.336 -50.562 -1.407 1 94.12 345 GLU A N 1
ATOM 2778 C CA . GLU A 1 345 ? 15.289 -50.281 -2.84 1 94.12 345 GLU A CA 1
ATOM 2779 C C . GLU A 1 345 ? 13.914 -50.594 -3.42 1 94.12 345 GLU A C 1
ATOM 2781 O O . GLU A 1 345 ? 13.297 -51.594 -3.053 1 94.12 345 GLU A O 1
ATOM 2786 N N . TYR A 1 346 ? 13.391 -49.719 -4.184 1 95.62 346 TYR A N 1
ATOM 2787 C CA . TYR A 1 346 ? 12.188 -49.906 -4.98 1 95.62 346 TYR A CA 1
ATOM 2788 C C . TYR A 1 346 ? 12.531 -50.062 -6.457 1 95.62 346 TYR A C 1
ATOM 2790 O O . TYR A 1 346 ? 12.992 -49.125 -7.102 1 95.62 346 TYR A O 1
ATOM 2798 N N . HIS A 1 347 ? 12.234 -51.188 -6.992 1 93.25 347 HIS A N 1
ATOM 2799 C CA . HIS A 1 347 ? 12.594 -51.5 -8.375 1 93.25 347 HIS A CA 1
ATOM 2800 C C . HIS A 1 347 ? 11.578 -50.906 -9.344 1 93.25 347 HIS A C 1
ATOM 2802 O O . HIS A 1 347 ? 10.367 -51.031 -9.141 1 93.25 347 HIS A O 1
ATOM 2808 N N . LEU A 1 348 ? 12.023 -50.25 -10.32 1 90.5 348 LEU A N 1
ATOM 2809 C CA . LEU A 1 348 ? 11.148 -49.688 -11.344 1 90.5 348 LEU A CA 1
ATOM 2810 C C . LEU A 1 348 ? 10.68 -50.781 -12.305 1 90.5 348 LEU A C 1
ATOM 2812 O O . LEU A 1 348 ? 9.578 -50.688 -12.859 1 90.5 348 LEU A O 1
ATOM 2816 N N . THR A 1 349 ? 11.484 -51.75 -12.625 1 86.94 349 THR A N 1
ATOM 2817 C CA . THR A 1 349 ? 11.141 -52.844 -13.531 1 86.94 349 THR A CA 1
ATOM 2818 C C . THR A 1 349 ? 11.172 -54.188 -12.797 1 86.94 349 THR A C 1
ATOM 2820 O O . THR A 1 349 ? 10.578 -55.156 -13.25 1 86.94 349 THR A O 1
ATOM 2823 N N . GLY A 1 350 ? 11.688 -54.281 -11.648 1 84 350 GLY A N 1
ATOM 2824 C CA . GLY A 1 350 ? 11.828 -55.531 -10.93 1 84 350 GLY A CA 1
ATOM 2825 C C . GLY A 1 350 ? 10.656 -55.812 -10.008 1 84 350 GLY A C 1
ATOM 2826 O O . GLY A 1 350 ? 9.602 -55.188 -10.125 1 84 350 GLY A O 1
ATOM 2827 N N . ARG A 1 351 ? 10.836 -56.812 -9.203 1 86.69 351 ARG A N 1
ATOM 2828 C CA . ARG A 1 351 ? 9.75 -57.344 -8.398 1 86.69 351 ARG A CA 1
ATOM 2829 C C . ARG A 1 351 ? 9.695 -56.688 -7.031 1 86.69 351 ARG A C 1
ATOM 2831 O O . ARG A 1 351 ? 8.633 -56.625 -6.406 1 86.69 351 ARG A O 1
ATOM 2838 N N . ARG A 1 352 ? 10.727 -56.188 -6.578 1 91.31 352 ARG A N 1
ATOM 2839 C CA . ARG A 1 352 ? 10.742 -55.562 -5.254 1 91.31 352 ARG A CA 1
ATOM 2840 C C . ARG A 1 352 ? 10.156 -54.156 -5.289 1 91.31 352 ARG A C 1
ATOM 2842 O O . ARG A 1 352 ? 10.844 -53.219 -5.656 1 91.31 352 ARG A O 1
ATOM 2849 N N . ARG A 1 353 ? 8.93 -54 -4.758 1 94.38 353 ARG A N 1
ATOM 2850 C CA . ARG A 1 353 ? 8.219 -52.75 -4.797 1 94.38 353 ARG A CA 1
ATOM 2851 C C . ARG A 1 353 ? 7.504 -52.469 -3.475 1 94.38 353 ARG A C 1
ATOM 2853 O O . ARG A 1 353 ? 6.273 -52.406 -3.428 1 94.38 353 ARG A O 1
ATOM 2860 N N . PRO A 1 354 ? 8.312 -52.25 -2.473 1 94.44 354 PRO A N 1
ATOM 2861 C CA . PRO A 1 354 ? 7.703 -51.969 -1.173 1 94.44 354 PRO A CA 1
ATOM 2862 C C . PRO A 1 354 ? 6.91 -50.656 -1.165 1 94.44 354 PRO A C 1
ATOM 2864 O O . PRO A 1 354 ? 7.234 -49.75 -1.909 1 94.44 354 PRO A O 1
ATOM 2867 N N . ASP A 1 355 ? 5.832 -50.656 -0.31 1 95.12 355 ASP A N 1
ATOM 2868 C CA . ASP A 1 355 ? 5.098 -49.406 -0.116 1 95.12 355 ASP A CA 1
ATOM 2869 C C . ASP A 1 355 ? 5.977 -48.344 0.537 1 95.12 355 ASP A C 1
ATOM 2871 O O . ASP A 1 355 ? 6.793 -48.656 1.407 1 95.12 355 ASP A O 1
ATOM 2875 N N . PHE A 1 356 ? 5.852 -47.156 0.083 1 97.12 356 PHE A N 1
ATOM 2876 C CA . PHE A 1 356 ? 6.566 -46.062 0.706 1 97.12 356 PHE A CA 1
ATOM 2877 C C . PHE A 1 356 ? 5.766 -44.75 0.596 1 97.12 356 PHE A C 1
ATOM 2879 O O . PHE A 1 356 ? 4.797 -44.688 -0.167 1 97.12 356 PHE A O 1
ATOM 2886 N N . VAL A 1 357 ? 6.059 -43.781 1.458 1 97.94 357 VAL A N 1
ATOM 2887 C CA . VAL A 1 357 ? 5.449 -42.469 1.446 1 97.94 357 VAL A CA 1
ATOM 2888 C C . VAL A 1 357 ? 6.445 -41.438 0.905 1 97.94 357 VAL A C 1
ATOM 2890 O O . VAL A 1 357 ? 7.578 -41.344 1.387 1 97.94 357 VAL A O 1
ATOM 2893 N N . ALA A 1 358 ? 6.09 -40.75 -0.143 1 98.06 358 ALA A N 1
ATOM 2894 C CA . ALA A 1 358 ? 6.926 -39.656 -0.637 1 98.06 358 ALA A CA 1
ATOM 2895 C C . ALA A 1 358 ? 6.59 -38.344 0.066 1 98.06 358 ALA A C 1
ATOM 2897 O O . ALA A 1 358 ? 5.414 -37.969 0.21 1 98.06 358 ALA A O 1
ATOM 2898 N N . ILE A 1 359 ? 7.594 -37.625 0.514 1 97.5 359 ILE A N 1
ATOM 2899 C CA . ILE A 1 359 ? 7.402 -36.375 1.243 1 97.5 359 ILE A CA 1
ATOM 2900 C C . ILE A 1 359 ? 7.551 -35.188 0.287 1 97.5 359 ILE A C 1
ATOM 2902 O O . ILE A 1 359 ? 8.531 -35.094 -0.449 1 97.5 359 ILE A O 1
ATOM 2906 N N . SER A 1 360 ? 6.516 -34.375 0.182 1 96 360 SER A N 1
ATOM 2907 C CA . SER A 1 360 ? 6.582 -33.094 -0.51 1 96 360 SER A CA 1
ATOM 2908 C C . SER A 1 360 ? 6.648 -31.922 0.479 1 96 360 SER A C 1
ATOM 2910 O O . SER A 1 360 ? 5.719 -31.719 1.261 1 96 360 SER A O 1
ATOM 2912 N N . HIS A 1 361 ? 7.73 -31.219 0.541 1 92.44 361 HIS A N 1
ATOM 2913 C CA . HIS A 1 361 ? 7.918 -30.172 1.539 1 92.44 361 HIS A CA 1
ATOM 2914 C C . HIS A 1 361 ? 8.492 -28.906 0.91 1 92.44 361 HIS A C 1
ATOM 2916 O O . HIS A 1 361 ? 9 -28.938 -0.212 1 92.44 361 HIS A O 1
ATOM 2922 N N . VAL A 1 362 ? 8.406 -27.859 1.646 1 84.94 362 VAL A N 1
ATOM 2923 C CA . VAL A 1 362 ? 9.023 -26.594 1.265 1 84.94 362 VAL A CA 1
ATOM 2924 C C . VAL A 1 362 ? 10.391 -26.453 1.921 1 84.94 362 VAL A C 1
ATOM 2926 O O . VAL A 1 362 ? 10.5 -26.438 3.148 1 84.94 362 VAL A O 1
ATOM 2929 N N . TRP A 1 363 ? 11.391 -26.297 1.183 1 79.56 363 TRP A N 1
ATOM 2930 C CA . TRP A 1 363 ? 12.773 -26.312 1.646 1 79.56 363 TRP A CA 1
ATOM 2931 C C . TRP A 1 363 ? 13.016 -25.188 2.658 1 79.56 363 TRP A C 1
ATOM 2933 O O . TRP A 1 363 ? 13.711 -25.391 3.656 1 79.56 363 TRP A O 1
ATOM 2943 N N . THR A 1 364 ? 12.391 -24.078 2.455 1 76.88 364 THR A N 1
ATOM 2944 C CA . THR A 1 364 ? 12.672 -22.875 3.252 1 76.88 364 THR A CA 1
ATOM 2945 C C . THR A 1 364 ? 12.094 -23.016 4.656 1 76.88 364 THR A C 1
ATOM 2947 O O . THR A 1 364 ? 12.43 -22.234 5.551 1 76.88 364 THR A O 1
ATOM 2950 N N . ASP A 1 365 ? 11.328 -24.031 4.805 1 79.44 365 ASP A N 1
ATOM 2951 C CA . ASP A 1 365 ? 10.766 -24.297 6.125 1 79.44 365 ASP A CA 1
ATOM 2952 C C . ASP A 1 365 ? 11.789 -24.984 7.027 1 79.44 365 ASP A C 1
ATOM 2954 O O . ASP A 1 365 ? 11.484 -25.328 8.172 1 79.44 365 ASP A O 1
ATOM 2958 N N . GLY A 1 366 ? 12.961 -25.219 6.52 1 80.19 366 GLY A N 1
ATOM 2959 C CA . GLY A 1 366 ? 14.039 -25.719 7.355 1 80.19 366 GLY A CA 1
ATOM 2960 C C . GLY A 1 366 ? 14.266 -27.219 7.211 1 80.19 366 GLY A C 1
ATOM 2961 O O . GLY A 1 366 ? 15.016 -27.812 7.988 1 80.19 366 GLY A O 1
ATOM 2962 N N . LYS A 1 367 ? 13.703 -27.797 6.242 1 86.69 367 LYS A N 1
ATOM 2963 C CA . LYS A 1 367 ? 13.805 -29.25 6.066 1 86.69 367 LYS A CA 1
ATOM 2964 C C . LYS A 1 367 ? 14.703 -29.594 4.879 1 86.69 367 LYS A C 1
ATOM 2966 O O . LYS A 1 367 ? 14.734 -30.75 4.434 1 86.69 367 LYS A O 1
ATOM 2971 N N . GLY A 1 368 ? 15.312 -28.609 4.355 1 83.75 368 GLY A N 1
ATOM 2972 C CA . GLY A 1 368 ? 16.297 -28.828 3.303 1 83.75 368 GLY A CA 1
ATOM 2973 C C . GLY A 1 368 ? 17.719 -28.797 3.807 1 83.75 368 GLY A C 1
ATOM 2974 O O . GLY A 1 368 ? 17.969 -28.547 4.984 1 83.75 368 GLY A O 1
ATOM 2975 N N . ASN A 1 369 ? 18.609 -29.297 3.004 1 86.25 369 ASN A N 1
ATOM 2976 C CA . ASN A 1 369 ? 20.047 -29.266 3.232 1 86.25 369 ASN A CA 1
ATOM 2977 C C . ASN A 1 369 ? 20.812 -29.109 1.924 1 86.25 369 ASN A C 1
ATOM 2979 O O . ASN A 1 369 ? 20.953 -30.078 1.167 1 86.25 369 ASN A O 1
ATOM 2983 N N . PRO A 1 370 ? 21.266 -27.953 1.697 1 80.81 370 PRO A N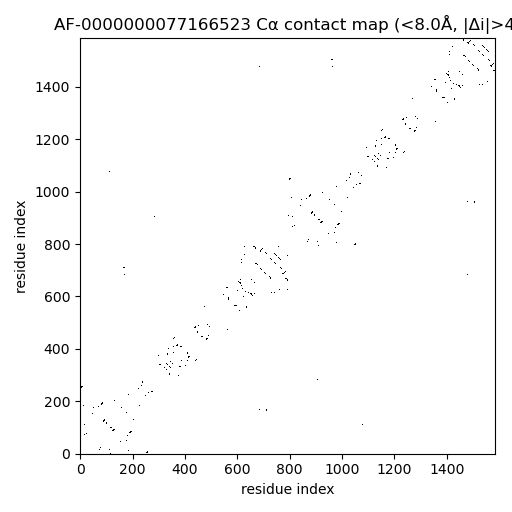 1
ATOM 2984 C CA . PRO A 1 370 ? 21.938 -27.719 0.413 1 80.81 370 PRO A CA 1
ATOM 2985 C C . PRO A 1 370 ? 23.328 -28.359 0.345 1 80.81 370 PRO A C 1
ATOM 2987 O O . PRO A 1 370 ? 23.859 -28.547 -0.746 1 80.81 370 PRO A O 1
ATOM 2990 N N . ASP A 1 371 ? 23.875 -28.828 1.421 1 83.44 371 ASP A N 1
ATOM 2991 C CA . ASP A 1 371 ? 25.281 -29.203 1.455 1 83.44 371 ASP A CA 1
ATOM 2992 C C . ASP A 1 371 ? 25.453 -30.719 1.547 1 83.44 371 ASP A C 1
ATOM 2994 O O . ASP A 1 371 ? 26.5 -31.266 1.211 1 83.44 371 ASP A O 1
ATOM 2998 N N . ALA A 1 372 ? 24.438 -31.375 2.102 1 90.19 372 ALA A N 1
ATOM 2999 C CA . ALA A 1 372 ? 24.578 -32.812 2.322 1 90.19 372 ALA A CA 1
ATOM 3000 C C . ALA A 1 372 ? 23.219 -33.5 2.305 1 90.19 372 ALA A C 1
ATOM 3002 O O . ALA A 1 372 ? 22.172 -32.844 2.395 1 90.19 372 ALA A O 1
ATOM 3003 N N . ASN A 1 373 ? 23.25 -34.75 2.115 1 94.44 373 ASN A N 1
ATOM 3004 C CA . ASN A 1 373 ? 22.047 -35.562 2.229 1 94.44 373 ASN A CA 1
ATOM 3005 C C . ASN A 1 373 ? 21.812 -36.031 3.662 1 94.44 373 ASN A C 1
ATOM 3007 O O . ASN A 1 373 ? 21.828 -37.25 3.939 1 94.44 373 ASN A O 1
ATOM 3011 N N . SER A 1 374 ? 21.578 -35.094 4.457 1 93.56 374 SER A N 1
ATOM 3012 C CA . SER A 1 374 ? 21.422 -35.344 5.879 1 93.56 374 SER A CA 1
ATOM 3013 C C . SER A 1 374 ? 20.406 -34.406 6.516 1 93.56 374 SER A C 1
ATOM 3015 O O . SER A 1 374 ? 20.172 -33.312 6.02 1 93.56 374 SER A O 1
ATOM 3017 N N . LEU A 1 375 ? 19.719 -34.875 7.512 1 93.81 375 LEU A N 1
ATOM 3018 C CA . LEU A 1 375 ? 18.844 -34.125 8.398 1 93.81 375 LEU A CA 1
ATOM 3019 C C . LEU A 1 375 ? 19.141 -34.469 9.859 1 93.81 375 LEU A C 1
ATOM 3021 O O . LEU A 1 375 ? 19.641 -35.531 10.172 1 93.81 375 LEU A O 1
ATOM 3025 N N . PRO A 1 376 ? 18.828 -33.469 10.773 1 93.38 376 PRO A N 1
ATOM 3026 C CA . PRO A 1 376 ? 19.016 -33.75 12.195 1 93.38 376 PRO A CA 1
ATOM 3027 C C . PRO A 1 376 ? 18.172 -34.938 12.672 1 93.38 376 PRO A C 1
ATOM 3029 O O . PRO A 1 376 ? 17.062 -35.156 12.156 1 93.38 376 PRO A O 1
ATOM 3032 N N . GLU A 1 377 ? 18.641 -35.594 13.719 1 94.31 377 GLU A N 1
ATOM 3033 C CA . GLU A 1 377 ? 17.953 -36.75 14.258 1 94.31 377 GLU A CA 1
ATOM 3034 C C . GLU A 1 377 ? 16.531 -36.406 14.68 1 94.31 377 GLU A C 1
ATOM 3036 O O . GLU A 1 377 ? 15.594 -37.188 14.469 1 94.31 377 GLU A O 1
ATOM 3041 N N . CYS A 1 378 ? 16.422 -35.25 15.258 1 94.31 378 CYS A N 1
ATOM 3042 C CA . CYS A 1 378 ? 15.109 -34.812 15.719 1 94.31 378 CYS A CA 1
ATOM 3043 C C . CYS A 1 378 ? 14.148 -34.656 14.555 1 94.31 378 CYS A C 1
ATOM 3045 O O . CYS A 1 378 ? 12.961 -34.969 14.672 1 94.31 378 CYS A O 1
ATOM 3047 N N . GLN A 1 379 ? 14.625 -34.219 13.43 1 94.12 379 GLN A N 1
ATOM 3048 C CA . GLN A 1 379 ? 13.805 -34.062 12.234 1 94.12 379 GLN A CA 1
ATOM 3049 C C . GLN A 1 379 ? 13.438 -35.438 11.641 1 94.12 379 GLN A C 1
ATOM 3051 O O . GLN A 1 379 ? 12.305 -35.625 11.188 1 94.12 379 GLN A O 1
ATOM 3056 N N . LEU A 1 380 ? 14.359 -36.344 11.664 1 95.31 380 LEU A N 1
ATOM 3057 C CA . LEU A 1 380 ? 14.109 -37.688 11.133 1 95.31 380 LEU A CA 1
ATOM 3058 C C . LEU A 1 380 ? 13.078 -38.406 11.984 1 95.31 380 LEU A C 1
ATOM 3060 O O . LEU A 1 380 ? 12.203 -39.094 11.445 1 95.31 380 LEU A O 1
ATOM 3064 N N . ASP A 1 381 ? 13.219 -38.219 13.258 1 95 381 ASP A N 1
ATOM 3065 C CA . ASP A 1 381 ? 12.219 -38.781 14.164 1 95 381 ASP A CA 1
ATOM 3066 C C . ASP A 1 381 ? 10.828 -38.25 13.836 1 95 381 ASP A C 1
ATOM 3068 O O . ASP A 1 381 ? 9.867 -39 13.75 1 95 381 ASP A O 1
ATOM 3072 N N . ARG A 1 382 ? 10.773 -37 13.695 1 95 382 ARG A N 1
ATOM 3073 C CA . ARG A 1 382 ? 9.5 -36.344 13.406 1 95 382 ARG A CA 1
ATOM 3074 C C . ARG A 1 382 ? 8.922 -36.844 12.086 1 95 382 ARG A C 1
ATOM 3076 O O . ARG A 1 382 ? 7.746 -37.188 12.016 1 95 382 ARG A O 1
ATOM 3083 N N . ILE A 1 383 ? 9.727 -36.906 11.055 1 95.62 383 ILE A N 1
ATOM 3084 C CA . ILE A 1 383 ? 9.273 -37.281 9.719 1 95.62 383 ILE A CA 1
ATOM 3085 C C . ILE A 1 383 ? 8.758 -38.719 9.758 1 95.62 383 ILE A C 1
ATOM 3087 O O . ILE A 1 383 ? 7.695 -39.031 9.195 1 95.62 383 ILE A O 1
ATOM 3091 N N . GLN A 1 384 ? 9.484 -39.594 10.398 1 96.06 384 GLN A N 1
ATOM 3092 C CA . GLN A 1 384 ? 9.047 -41 10.484 1 96.06 384 GLN A CA 1
ATOM 3093 C C . GLN A 1 384 ? 7.715 -41.094 11.227 1 96.06 384 GLN A C 1
ATOM 3095 O O . GLN A 1 384 ? 6.848 -41.875 10.836 1 96.06 384 GLN A O 1
ATOM 3100 N N . ARG A 1 385 ? 7.594 -40.344 12.25 1 95.94 385 ARG A N 1
ATOM 3101 C CA . ARG A 1 385 ? 6.332 -40.375 12.977 1 95.94 385 ARG A CA 1
ATOM 3102 C C . ARG A 1 385 ? 5.188 -39.875 12.102 1 95.94 385 ARG A C 1
ATOM 3104 O O . ARG A 1 385 ? 4.07 -40.406 12.18 1 95.94 385 ARG A O 1
ATOM 3111 N N . LEU A 1 386 ? 5.418 -38.844 11.344 1 96.94 386 LEU A N 1
ATOM 3112 C CA . LEU A 1 386 ? 4.402 -38.344 10.43 1 96.94 386 LEU A CA 1
ATOM 3113 C C . LEU A 1 386 ? 4.023 -39.375 9.383 1 96.94 386 LEU A C 1
ATOM 3115 O O . LEU A 1 386 ? 2.848 -39.531 9.055 1 96.94 386 LEU A O 1
ATOM 3119 N N . VAL A 1 387 ? 5.008 -40.062 8.867 1 97.31 387 VAL A N 1
ATOM 3120 C CA . VAL A 1 387 ? 4.793 -41.125 7.898 1 97.31 387 VAL A CA 1
ATOM 3121 C C . VAL A 1 387 ? 3.93 -42.219 8.516 1 97.31 387 VAL A C 1
ATOM 3123 O O . VAL A 1 387 ? 3.027 -42.75 7.863 1 97.31 387 VAL A O 1
ATOM 3126 N N . GLU A 1 388 ? 4.242 -42.531 9.719 1 96.62 388 GLU A N 1
ATOM 3127 C CA . GLU A 1 388 ? 3.48 -43.531 10.445 1 96.62 388 GLU A CA 1
ATOM 3128 C C . GLU A 1 388 ? 2.033 -43.094 10.648 1 96.62 388 GLU A C 1
ATOM 3130 O O . GLU A 1 388 ? 1.147 -43.938 10.828 1 96.62 388 GLU A O 1
ATOM 3135 N N . GLY A 1 389 ? 1.801 -41.812 10.617 1 95.19 389 GLY A N 1
ATOM 3136 C CA . GLY A 1 389 ? 0.461 -41.25 10.781 1 95.19 389 GLY A CA 1
ATOM 3137 C C . GLY A 1 389 ? -0.385 -41.375 9.523 1 95.19 389 GLY A C 1
ATOM 3138 O O . GLY A 1 389 ? -1.606 -41.219 9.578 1 95.19 389 GLY A O 1
ATOM 3139 N N . VAL A 1 390 ? 0.201 -41.656 8.367 1 96.56 390 VAL A N 1
ATOM 3140 C CA . VAL A 1 390 ? -0.519 -41.844 7.117 1 96.56 390 VAL A CA 1
ATOM 3141 C C . VAL A 1 390 ? -1.03 -43.281 7.023 1 96.56 390 VAL A C 1
ATOM 3143 O O . VAL A 1 390 ? -0.247 -44.219 7.086 1 96.56 390 VAL A O 1
ATOM 3146 N N . THR A 1 391 ? -2.332 -43.438 6.852 1 93.06 391 THR A N 1
ATOM 3147 C CA . THR A 1 391 ? -2.906 -44.781 6.895 1 93.06 391 THR A CA 1
ATOM 3148 C C . THR A 1 391 ? -3.623 -45.094 5.59 1 93.06 391 THR A C 1
ATOM 3150 O O . THR A 1 391 ? -4.074 -44.188 4.883 1 93.06 391 THR A O 1
ATOM 3153 N N . TRP A 1 392 ? -3.594 -46.344 5.207 1 93.06 392 TRP A N 1
ATOM 3154 C CA . TRP A 1 392 ? -4.363 -46.844 4.082 1 93.06 392 TRP A CA 1
ATOM 3155 C C . TRP A 1 392 ? -4.801 -48.281 4.34 1 93.06 392 TRP A C 1
ATOM 3157 O O . TRP A 1 392 ? -4.34 -48.938 5.289 1 93.06 392 TRP A O 1
ATOM 3167 N N . GLU A 1 393 ? -5.77 -48.75 3.531 1 91.25 393 GLU A N 1
ATOM 3168 C CA . GLU A 1 393 ? -6.258 -50.125 3.682 1 91.25 393 GLU A CA 1
ATOM 3169 C C . GLU A 1 393 ? -5.145 -51.125 3.434 1 91.25 393 GLU A C 1
ATOM 3171 O O . GLU A 1 393 ? -4.43 -51.031 2.43 1 91.25 393 GLU A O 1
ATOM 3176 N N . GLY A 1 394 ? -4.883 -52 4.375 1 91.62 394 GLY A N 1
ATOM 3177 C CA . GLY A 1 394 ? -3.916 -53.094 4.188 1 91.62 394 GLY A CA 1
ATOM 3178 C C . GLY A 1 394 ? -2.578 -52.781 4.844 1 91.62 394 GLY A C 1
ATOM 3179 O O . GLY A 1 394 ? -1.712 -53.656 4.902 1 91.62 394 GLY A O 1
ATOM 3180 N N . ARG A 1 395 ? -2.357 -51.562 5.336 1 94.44 395 ARG A N 1
ATOM 3181 C CA . ARG A 1 395 ? -1.104 -51.25 6.008 1 94.44 395 ARG A CA 1
ATOM 3182 C C . ARG A 1 395 ? -0.99 -52 7.336 1 94.44 395 ARG A C 1
ATOM 3184 O O . ARG A 1 395 ? -1.976 -52.125 8.062 1 94.44 395 ARG A O 1
ATOM 3191 N N . TYR A 1 396 ? 0.183 -52.406 7.633 1 93.62 396 TYR A N 1
ATOM 3192 C CA . TYR A 1 396 ? 0.433 -53.094 8.898 1 93.62 396 TYR A CA 1
ATOM 3193 C C . TYR A 1 396 ? 0.346 -52.125 10.07 1 93.62 396 TYR A C 1
ATOM 3195 O O . TYR A 1 396 ? 0.573 -50.906 9.898 1 93.62 396 TYR A O 1
ATOM 3203 N N . ARG A 1 397 ? 0.08 -52.656 11.211 1 93.38 397 ARG A N 1
ATOM 3204 C CA . ARG A 1 397 ? 0.008 -51.812 12.414 1 93.38 397 ARG A CA 1
ATOM 3205 C C . ARG A 1 397 ? 1.382 -51.281 12.789 1 93.38 397 ARG A C 1
ATOM 3207 O O . ARG A 1 397 ? 2.387 -51.969 12.68 1 93.38 397 ARG A O 1
ATOM 3214 N N . ILE A 1 398 ? 1.355 -50 13.18 1 93.25 398 ILE A N 1
ATOM 3215 C CA . ILE A 1 398 ? 2.594 -49.375 13.625 1 93.25 398 ILE A CA 1
ATOM 3216 C C . ILE A 1 398 ? 3.012 -49.969 14.977 1 93.25 398 ILE A C 1
ATOM 3218 O O . ILE A 1 398 ? 2.246 -49.938 15.938 1 93.25 398 ILE A O 1
ATOM 3222 N N . PRO A 1 399 ? 4.145 -50.469 15.086 1 94 399 PRO A N 1
ATOM 3223 C CA . PRO A 1 399 ? 4.59 -51.031 16.359 1 94 399 PRO A CA 1
ATOM 3224 C C . PRO A 1 399 ? 4.707 -49.969 17.469 1 94 399 PRO A C 1
ATOM 3226 O O . PRO A 1 399 ? 5.031 -48.812 17.188 1 94 399 PRO A O 1
ATOM 3229 N N . GLU A 1 400 ? 4.559 -50.406 18.719 1 93 400 GLU A N 1
ATOM 3230 C CA . GLU A 1 400 ? 4.66 -49.5 19.859 1 93 400 GLU A CA 1
ATOM 3231 C C . GLU A 1 400 ? 6.117 -49.188 20.188 1 93 400 GLU A C 1
ATOM 3233 O O . GLU A 1 400 ? 6.43 -48.062 20.594 1 93 400 GLU A O 1
ATOM 3238 N N . SER A 1 401 ? 6.941 -50.125 19.828 1 94.31 401 SER A N 1
ATOM 3239 C CA . SER A 1 401 ? 8.359 -49.938 20.125 1 94.31 401 SER A CA 1
ATOM 3240 C C . SER A 1 401 ? 9.039 -49.094 19.062 1 94.31 401 SER A C 1
ATOM 3242 O O . SER A 1 401 ? 8.859 -49.312 17.859 1 94.31 401 SER A O 1
ATOM 3244 N N . ASP A 1 402 ? 9.852 -48.156 19.469 1 94.75 402 ASP A N 1
ATOM 3245 C CA . ASP A 1 402 ? 10.602 -47.281 18.562 1 94.75 402 ASP A CA 1
ATOM 3246 C C . ASP A 1 402 ? 11.703 -48.094 17.844 1 94.75 402 ASP A C 1
ATOM 3248 O O . ASP A 1 402 ? 12.273 -47.625 16.859 1 94.75 402 ASP A O 1
ATOM 3252 N N . TYR A 1 403 ? 11.938 -49.281 18.328 1 94.12 403 TYR A N 1
ATOM 3253 C CA . TYR A 1 403 ? 13 -50.094 17.766 1 94.12 403 TYR A CA 1
ATOM 3254 C C . TYR A 1 403 ? 12.469 -50.969 16.641 1 94.12 403 TYR A C 1
ATOM 3256 O O . TYR A 1 403 ? 13.242 -51.594 15.891 1 94.12 403 TYR A O 1
ATOM 3264 N N . GLU A 1 404 ? 11.18 -50.969 16.5 1 93.12 404 GLU A N 1
ATOM 3265 C CA . GLU A 1 404 ? 10.531 -51.781 15.453 1 93.12 404 GLU A CA 1
ATOM 3266 C C . GLU A 1 404 ? 9.875 -50.875 14.406 1 93.12 404 GLU A C 1
ATOM 3268 O O . GLU A 1 404 ? 9.68 -49.656 14.648 1 93.12 404 GLU A O 1
ATOM 3273 N N . SER A 1 405 ? 9.672 -51.438 13.203 1 91.75 405 SER A N 1
ATOM 3274 C CA . SER A 1 405 ? 9.086 -50.688 12.094 1 91.75 405 SER A CA 1
ATOM 3275 C C . SER A 1 405 ? 8.031 -51.531 11.367 1 91.75 405 SER A C 1
ATOM 3277 O O . SER A 1 405 ? 8.078 -52.75 11.398 1 91.75 405 SER A O 1
ATOM 3279 N N . ASP A 1 406 ? 7.008 -50.938 10.82 1 93.06 406 ASP A N 1
ATOM 3280 C CA . ASP A 1 406 ? 6.035 -51.656 9.984 1 93.06 406 ASP A CA 1
ATOM 3281 C C . ASP A 1 406 ? 6.586 -51.875 8.578 1 93.06 406 ASP A C 1
ATOM 3283 O O . ASP A 1 406 ? 5.891 -52.438 7.719 1 93.06 406 ASP A O 1
ATOM 3287 N N . GLY A 1 407 ? 7.762 -51.375 8.328 1 91.81 407 GLY A N 1
ATOM 3288 C CA . GLY A 1 407 ? 8.445 -51.625 7.07 1 91.81 407 GLY A CA 1
ATOM 3289 C C . GLY A 1 407 ? 8.203 -50.562 6.027 1 91.81 407 GLY A C 1
ATOM 3290 O O . GLY A 1 407 ? 8.711 -50.656 4.91 1 91.81 407 GLY A O 1
ATOM 3291 N N . VAL A 1 408 ? 7.402 -49.562 6.363 1 95.94 408 VAL A N 1
ATOM 3292 C CA . VAL A 1 408 ? 7.109 -48.5 5.402 1 95.94 408 VAL A CA 1
ATOM 3293 C C . VAL A 1 408 ? 8.086 -47.344 5.594 1 95.94 408 VAL A C 1
ATOM 3295 O O . VAL A 1 408 ? 8.125 -46.719 6.656 1 95.94 408 VAL A O 1
ATOM 3298 N N . GLY A 1 409 ? 8.906 -47.094 4.609 1 96.56 409 GLY A N 1
ATOM 3299 C CA . GLY A 1 409 ? 9.836 -45.969 4.613 1 96.56 409 GLY A CA 1
ATOM 3300 C C . GLY A 1 409 ? 9.32 -44.781 3.844 1 96.56 409 GLY A C 1
ATOM 3301 O O . GLY A 1 409 ? 8.125 -44.688 3.545 1 96.56 409 GLY A O 1
ATOM 3302 N N . PHE A 1 410 ? 10.227 -43.812 3.693 1 97.88 410 PHE A N 1
ATOM 3303 C CA . PHE A 1 410 ? 9.812 -42.594 2.998 1 97.88 410 PHE A CA 1
ATOM 3304 C C . PHE A 1 410 ? 10.891 -42.125 2.02 1 97.88 410 PHE A C 1
ATOM 3306 O O . PHE A 1 410 ? 12.047 -42.531 2.135 1 97.88 410 PHE A O 1
ATOM 3313 N N . TRP A 1 411 ? 10.469 -41.5 1.033 1 97.81 411 TRP A N 1
ATOM 3314 C CA . TRP A 1 411 ? 11.344 -40.781 0.102 1 97.81 411 TRP A CA 1
ATOM 3315 C C . TRP A 1 411 ? 11.266 -39.281 0.314 1 97.81 411 TRP A C 1
ATOM 3317 O O . TRP A 1 411 ? 10.172 -38.719 0.459 1 97.81 411 TRP A O 1
ATOM 3327 N N . MET A 1 412 ? 12.414 -38.656 0.394 1 96.31 412 MET A N 1
ATOM 3328 C CA . MET A 1 412 ? 12.508 -37.219 0.558 1 96.31 412 MET A CA 1
ATOM 3329 C C . MET A 1 412 ? 13.688 -36.656 -0.237 1 96.31 412 MET A C 1
ATOM 3331 O O . MET A 1 412 ? 14.789 -37.188 -0.188 1 96.31 412 MET A O 1
ATOM 3335 N N . ASP A 1 413 ? 13.414 -35.594 -0.969 1 94 413 ASP A N 1
ATOM 3336 C CA . ASP A 1 413 ? 14.422 -35.094 -1.886 1 94 413 ASP A CA 1
ATOM 3337 C C . ASP A 1 413 ? 15.719 -34.75 -1.146 1 94 413 ASP A C 1
ATOM 3339 O O . ASP A 1 413 ? 16.812 -35.031 -1.649 1 94 413 ASP A O 1
ATOM 3343 N N . THR A 1 414 ? 15.625 -34.188 0.074 1 94.19 414 THR A N 1
ATOM 3344 C CA . THR A 1 414 ? 16.781 -33.812 0.859 1 94.19 414 THR A CA 1
ATOM 3345 C C . THR A 1 414 ? 17.703 -35 1.1 1 94.19 414 THR A C 1
ATOM 3347 O O . THR A 1 414 ? 18.922 -34.844 1.137 1 94.19 414 THR A O 1
ATOM 3350 N N . LEU A 1 415 ? 17.156 -36.156 1.194 1 95.75 415 LEU A N 1
ATOM 3351 C CA . LEU A 1 415 ? 17.906 -37.375 1.541 1 95.75 415 LEU A CA 1
ATOM 3352 C C . LEU A 1 415 ? 18.188 -38.219 0.302 1 95.75 415 LEU A C 1
ATOM 3354 O O . LEU A 1 415 ? 19.172 -38.938 0.259 1 95.75 415 LEU A O 1
ATOM 3358 N N . CYS A 1 416 ? 17.328 -38.125 -0.638 1 96.44 416 CYS A N 1
ATOM 3359 C CA . CYS A 1 416 ? 17.344 -39.156 -1.656 1 96.44 416 CYS A CA 1
ATOM 3360 C C . CYS A 1 416 ? 17.781 -38.625 -3.004 1 96.44 416 CYS A C 1
ATOM 3362 O O . CYS A 1 416 ? 17.812 -39.344 -3.998 1 96.44 416 CYS A O 1
ATOM 3364 N N . ILE A 1 417 ? 18.031 -37.438 -3.109 1 94.19 417 ILE A N 1
ATOM 3365 C CA . ILE A 1 417 ? 18.672 -36.812 -4.277 1 94.19 417 ILE A CA 1
ATOM 3366 C C . ILE A 1 417 ? 20.094 -36.406 -3.93 1 94.19 417 ILE A C 1
ATOM 3368 O O . ILE A 1 417 ? 20.312 -35.562 -3.055 1 94.19 417 ILE A O 1
ATOM 3372 N N . PRO A 1 418 ? 21.031 -36.969 -4.664 1 94.44 418 PRO A N 1
ATOM 3373 C CA . PRO A 1 418 ? 22.422 -36.656 -4.316 1 94.44 418 PRO A CA 1
ATOM 3374 C C . PRO A 1 418 ? 22.734 -35.188 -4.344 1 94.44 418 PRO A C 1
ATOM 3376 O O . PRO A 1 418 ? 22.469 -34.5 -5.34 1 94.44 418 PRO A O 1
ATOM 3379 N N . ALA A 1 419 ? 23.422 -34.656 -3.338 1 89.69 419 ALA A N 1
ATOM 3380 C CA . ALA A 1 419 ? 23.703 -33.25 -3.197 1 89.69 419 ALA A CA 1
ATOM 3381 C C . ALA A 1 419 ? 24.984 -32.844 -3.928 1 89.69 419 ALA A C 1
ATOM 3383 O O . ALA A 1 419 ? 25.109 -31.75 -4.438 1 89.69 419 ALA A O 1
ATOM 3384 N N . ASN A 1 420 ? 25.953 -33.75 -4.031 1 89.25 420 ASN A N 1
ATOM 3385 C CA . ASN A 1 420 ? 27.297 -33.375 -4.48 1 89.25 420 ASN A CA 1
ATOM 3386 C C . ASN A 1 420 ? 27.719 -34.188 -5.719 1 89.25 420 ASN A C 1
ATOM 3388 O O . ASN A 1 420 ? 28.906 -34.312 -6 1 89.25 420 ASN A O 1
ATOM 3392 N N . ASP A 1 421 ? 26.781 -34.781 -6.352 1 90.56 421 ASP A N 1
ATOM 3393 C CA . ASP A 1 421 ? 27.016 -35.562 -7.578 1 90.56 421 ASP A CA 1
ATOM 3394 C C . ASP A 1 421 ? 26.016 -35.156 -8.664 1 90.56 421 ASP A C 1
ATOM 3396 O O . ASP A 1 421 ? 24.891 -35.688 -8.703 1 90.56 421 ASP A O 1
ATOM 3400 N N . LYS A 1 422 ? 26.531 -34.438 -9.578 1 85.69 422 LYS A N 1
ATOM 3401 C CA . LYS A 1 422 ? 25.641 -33.844 -10.562 1 85.69 422 LYS A CA 1
ATOM 3402 C C . LYS A 1 422 ? 25 -34.906 -11.453 1 85.69 422 LYS A C 1
ATOM 3404 O O . LYS A 1 422 ? 23.797 -34.844 -11.734 1 85.69 422 LYS A O 1
ATOM 3409 N N . ALA A 1 423 ? 25.766 -35.812 -11.977 1 86.81 423 ALA A N 1
ATOM 3410 C CA . ALA A 1 423 ? 25.266 -36.844 -12.875 1 86.81 423 ALA A CA 1
ATOM 3411 C C . ALA A 1 423 ? 24.156 -37.656 -12.211 1 86.81 423 ALA A C 1
ATOM 3413 O O . ALA A 1 423 ? 23.109 -37.906 -12.812 1 86.81 423 ALA A O 1
ATOM 3414 N N . ARG A 1 424 ? 24.422 -38.125 -11.023 1 92 424 ARG A N 1
ATOM 3415 C CA . ARG A 1 424 ? 23.438 -38.906 -10.305 1 92 424 ARG A CA 1
ATOM 3416 C C . ARG A 1 424 ? 22.25 -38.062 -9.867 1 92 424 ARG A C 1
ATOM 3418 O O . ARG A 1 424 ? 21.125 -38.562 -9.773 1 92 424 ARG A O 1
ATOM 3425 N N . LYS A 1 425 ? 22.516 -36.844 -9.562 1 90.44 425 LYS A N 1
ATOM 3426 C CA . LYS A 1 425 ? 21.422 -35.906 -9.266 1 90.44 425 LYS A CA 1
ATOM 3427 C C . LYS A 1 425 ? 20.453 -35.812 -10.445 1 90.44 425 LYS A C 1
ATOM 3429 O O . LYS A 1 425 ? 19.234 -35.875 -10.258 1 90.44 425 LYS A O 1
ATOM 3434 N N . ASP A 1 426 ? 20.969 -35.656 -11.625 1 85.38 426 ASP A N 1
ATOM 3435 C CA . ASP A 1 426 ? 20.156 -35.562 -12.828 1 85.38 426 ASP A CA 1
ATOM 3436 C C . ASP A 1 426 ? 19.344 -36.844 -13.047 1 85.38 426 ASP A C 1
ATOM 3438 O O . ASP A 1 426 ? 18.188 -36.781 -13.445 1 85.38 426 ASP A O 1
ATOM 3442 N N . LYS A 1 427 ? 19.984 -37.938 -12.805 1 88.81 427 LYS A N 1
ATOM 3443 C CA . LYS A 1 427 ? 19.297 -39.219 -12.922 1 88.81 427 LYS A CA 1
ATOM 3444 C C . LYS A 1 427 ? 18.156 -39.312 -11.914 1 88.81 427 LYS A C 1
ATOM 3446 O O . LYS A 1 427 ? 17.062 -39.781 -12.25 1 88.81 427 LYS A O 1
ATOM 3451 N N . ALA A 1 428 ? 18.484 -38.938 -10.727 1 90.12 428 ALA A N 1
ATOM 3452 C CA . ALA A 1 428 ? 17.469 -38.938 -9.68 1 90.12 428 ALA A CA 1
ATOM 3453 C C . ALA A 1 428 ? 16.297 -38.031 -10.039 1 90.12 428 ALA A C 1
ATOM 3455 O O . ALA A 1 428 ? 15.141 -38.375 -9.797 1 90.12 428 ALA A O 1
ATOM 3456 N N . ILE A 1 429 ? 16.547 -36.906 -10.578 1 85.69 429 ILE A N 1
ATOM 3457 C CA . ILE A 1 429 ? 15.523 -35.938 -10.961 1 85.69 429 ILE A CA 1
ATOM 3458 C C . ILE A 1 429 ? 14.664 -36.531 -12.078 1 85.69 429 ILE A C 1
ATOM 3460 O O . ILE A 1 429 ? 13.438 -36.344 -12.086 1 85.69 429 ILE A O 1
ATOM 3464 N N . THR A 1 430 ? 15.266 -37.219 -12.953 1 83.38 430 THR A N 1
ATOM 3465 C CA . THR A 1 430 ? 14.547 -37.844 -14.062 1 83.38 430 THR A CA 1
ATOM 3466 C C . THR A 1 430 ? 13.578 -38.906 -13.539 1 83.38 430 THR A C 1
ATOM 3468 O O . THR A 1 430 ? 12.508 -39.094 -14.117 1 83.38 430 THR A O 1
ATOM 3471 N N . THR A 1 431 ? 13.914 -39.469 -12.445 1 88.31 431 THR A N 1
ATOM 3472 C CA . THR A 1 431 ? 13.102 -40.562 -11.906 1 88.31 431 THR A CA 1
ATOM 3473 C C . THR A 1 431 ? 12.031 -40.031 -10.961 1 88.31 431 THR A C 1
ATOM 3475 O O . THR A 1 431 ? 11.188 -40.781 -10.477 1 88.31 431 THR A O 1
ATOM 3478 N N . MET A 1 432 ? 12.023 -38.781 -10.742 1 88.5 432 MET A N 1
ATOM 3479 C CA . MET A 1 432 ? 11.133 -38.188 -9.742 1 88.5 432 MET A CA 1
ATOM 3480 C C . MET A 1 432 ? 9.672 -38.406 -10.109 1 88.5 432 MET A C 1
ATOM 3482 O O . MET A 1 432 ? 8.82 -38.562 -9.234 1 88.5 432 MET A O 1
ATOM 3486 N N . ARG A 1 433 ? 9.406 -38.438 -11.398 1 88.19 433 ARG A N 1
ATOM 3487 C CA . ARG A 1 433 ? 8.039 -38.719 -11.82 1 88.19 433 ARG A CA 1
ATOM 3488 C C . ARG A 1 433 ? 7.551 -40.031 -11.242 1 88.19 433 ARG A C 1
ATOM 3490 O O . ARG A 1 433 ? 6.438 -40.125 -10.719 1 88.19 433 ARG A O 1
ATOM 3497 N N . ARG A 1 434 ? 8.383 -41 -11.352 1 90.94 434 ARG A N 1
ATOM 3498 C CA . ARG A 1 434 ? 8.031 -42.344 -10.867 1 90.94 434 ARG A CA 1
ATOM 3499 C C . ARG A 1 434 ? 7.988 -42.375 -9.344 1 90.94 434 ARG A C 1
ATOM 3501 O O . ARG A 1 434 ? 7.207 -43.125 -8.758 1 90.94 434 ARG A O 1
ATOM 3508 N N . VAL A 1 435 ? 8.867 -41.594 -8.695 1 94.62 435 VAL A N 1
ATOM 3509 C CA . VAL A 1 435 ? 8.883 -41.531 -7.234 1 94.62 435 VAL A CA 1
ATOM 3510 C C . VAL A 1 435 ? 7.5 -41.156 -6.719 1 94.62 435 VAL A C 1
ATOM 3512 O O . VAL A 1 435 ? 6.934 -41.812 -5.859 1 94.62 435 VAL A O 1
ATOM 3515 N N . TYR A 1 436 ? 6.934 -40.156 -7.258 1 93.69 436 TYR A N 1
ATOM 3516 C CA . TYR A 1 436 ? 5.695 -39.625 -6.719 1 93.69 436 TYR A CA 1
ATOM 3517 C C . TYR A 1 436 ? 4.484 -40.375 -7.273 1 93.69 436 TYR A C 1
ATOM 3519 O O . TYR A 1 436 ? 3.48 -40.531 -6.578 1 93.69 436 TYR A O 1
ATOM 3527 N N . SER A 1 437 ? 4.535 -40.875 -8.508 1 90.88 437 SER A N 1
ATOM 3528 C CA . SER A 1 437 ? 3.4 -41.594 -9.07 1 90.88 437 SER A CA 1
ATOM 3529 C C . SER A 1 437 ? 3.266 -43 -8.469 1 90.88 437 SER A C 1
ATOM 3531 O O . SER A 1 437 ? 2.158 -43.531 -8.359 1 90.88 437 SER A O 1
ATOM 3533 N N . GLU A 1 438 ? 4.387 -43.594 -8.062 1 94.19 438 GLU A N 1
ATOM 3534 C CA . GLU A 1 438 ? 4.371 -44.969 -7.582 1 94.19 438 GLU A CA 1
ATOM 3535 C C . GLU A 1 438 ? 4.266 -45 -6.062 1 94.19 438 GLU A C 1
ATOM 3537 O O . GLU A 1 438 ? 3.992 -46.062 -5.488 1 94.19 438 GLU A O 1
ATOM 3542 N N . ALA A 1 439 ? 4.441 -43.875 -5.414 1 96.56 439 ALA A N 1
ATOM 3543 C CA . ALA A 1 439 ? 4.312 -43.844 -3.961 1 96.56 439 ALA A CA 1
ATOM 3544 C C . ALA A 1 439 ? 2.898 -44.219 -3.529 1 96.56 439 ALA A C 1
ATOM 3546 O O . ALA A 1 439 ? 1.925 -43.875 -4.211 1 96.56 439 ALA A O 1
ATOM 3547 N N . LYS A 1 440 ? 2.824 -44.906 -2.396 1 95.88 440 LYS A N 1
ATOM 3548 C CA . LYS A 1 440 ? 1.51 -45.219 -1.848 1 95.88 440 LYS A CA 1
ATOM 3549 C C . LYS A 1 440 ? 0.757 -43.969 -1.45 1 95.88 440 LYS A C 1
ATOM 3551 O O . LYS A 1 440 ? -0.471 -43.906 -1.546 1 95.88 440 LYS A O 1
ATOM 3556 N N . ALA A 1 441 ? 1.495 -43.031 -0.974 1 96.38 441 ALA A N 1
ATOM 3557 C CA . ALA A 1 441 ? 0.962 -41.719 -0.567 1 96.38 441 ALA A CA 1
ATOM 3558 C C . ALA A 1 441 ? 2.023 -40.625 -0.684 1 96.38 441 ALA A C 1
ATOM 3560 O O . ALA A 1 441 ? 3.219 -40.906 -0.548 1 96.38 441 ALA A O 1
ATOM 3561 N N . VAL A 1 442 ? 1.592 -39.5 -1.027 1 96.94 442 VAL A N 1
ATOM 3562 C CA . VAL A 1 442 ? 2.445 -38.312 -0.934 1 96.94 442 VAL A CA 1
ATOM 3563 C C . VAL A 1 442 ? 1.993 -37.438 0.235 1 96.94 442 VAL A C 1
ATOM 3565 O O . VAL A 1 442 ? 0.816 -37.094 0.333 1 96.94 442 VAL A O 1
ATOM 3568 N N . LEU A 1 443 ? 2.895 -37.156 1.147 1 97.81 443 LEU A N 1
ATOM 3569 C CA . LEU A 1 443 ? 2.602 -36.344 2.336 1 97.81 443 LEU A CA 1
ATOM 3570 C C . LEU A 1 443 ? 3.174 -34.938 2.205 1 97.81 443 LEU A C 1
ATOM 3572 O O . LEU A 1 443 ? 4.391 -34.781 2.078 1 97.81 443 LEU A O 1
ATOM 3576 N N . VAL A 1 444 ? 2.229 -33.969 2.244 1 96.19 444 VAL A N 1
ATOM 3577 C CA . VAL A 1 444 ? 2.621 -32.562 2.123 1 96.19 444 VAL A CA 1
ATOM 3578 C C . VAL A 1 444 ? 2.961 -31.984 3.5 1 96.19 444 VAL A C 1
ATOM 3580 O O . VAL A 1 444 ? 2.146 -32.062 4.422 1 96.19 444 VAL A O 1
ATOM 3583 N N . LEU A 1 445 ? 4.133 -31.453 3.604 1 96.5 445 LEU A N 1
ATOM 3584 C CA . LEU A 1 445 ? 4.57 -30.766 4.812 1 96.5 445 LEU A CA 1
ATOM 3585 C C . LEU A 1 445 ? 4.766 -29.281 4.551 1 96.5 445 LEU A C 1
ATOM 3587 O O . LEU A 1 445 ? 5.684 -28.891 3.824 1 96.5 445 LEU A O 1
ATOM 3591 N N . ASP A 1 446 ? 3.934 -28.453 5.137 1 94.75 446 ASP A N 1
ATOM 3592 C CA . ASP A 1 446 ? 3.955 -27 5.078 1 94.75 446 ASP A CA 1
ATOM 3593 C C . ASP A 1 446 ? 3.732 -26.391 6.461 1 94.75 446 ASP A C 1
ATOM 3595 O O . ASP A 1 446 ? 2.725 -26.672 7.113 1 94.75 446 ASP A O 1
ATOM 3599 N N . ASP A 1 447 ? 4.672 -25.531 6.906 1 92.38 447 ASP A N 1
ATOM 3600 C CA . ASP A 1 447 ? 4.621 -25 8.266 1 92.38 447 ASP A CA 1
ATOM 3601 C C . ASP A 1 447 ? 3.322 -24.219 8.5 1 92.38 447 ASP A C 1
ATOM 3603 O O . ASP A 1 447 ? 2.777 -24.234 9.609 1 92.38 447 ASP A O 1
ATOM 3607 N N . TRP A 1 448 ? 2.861 -23.531 7.508 1 92.81 448 TRP A N 1
ATOM 3608 C CA . TRP A 1 448 ? 1.623 -22.766 7.59 1 92.81 448 TRP A CA 1
ATOM 3609 C C . TRP A 1 448 ? 0.431 -23.688 7.848 1 92.81 448 TRP A C 1
ATOM 3611 O O . TRP A 1 448 ? -0.434 -23.375 8.672 1 92.81 448 TRP A O 1
ATOM 3621 N N . LEU A 1 449 ? 0.378 -24.828 7.23 1 94.25 449 LEU A N 1
ATOM 3622 C CA . LEU A 1 449 ? -0.692 -25.812 7.402 1 94.25 449 LEU A CA 1
ATOM 3623 C C . LEU A 1 449 ? -0.59 -26.5 8.758 1 94.25 449 LEU A C 1
ATOM 3625 O O . LEU A 1 449 ? -1.608 -26.781 9.391 1 94.25 449 LEU A O 1
ATOM 3629 N N . GLN A 1 450 ? 0.576 -26.672 9.188 1 94.81 450 GLN A N 1
ATOM 3630 C CA . GLN A 1 450 ? 0.804 -27.422 10.414 1 94.81 450 GLN A CA 1
ATOM 3631 C C . GLN A 1 450 ? 0.504 -26.562 11.648 1 94.81 450 GLN A C 1
ATOM 3633 O O . GLN A 1 450 ? 0.601 -27.047 12.773 1 94.81 450 GLN A O 1
ATOM 3638 N N . GLU A 1 451 ? 0.092 -25.344 11.484 1 94.06 451 GLU A N 1
ATOM 3639 C CA . GLU A 1 451 ? -0.287 -24.453 12.586 1 94.06 451 GLU A CA 1
ATOM 3640 C C . GLU A 1 451 ? -1.756 -24.641 12.961 1 94.06 451 GLU A C 1
ATOM 3642 O O . GLU A 1 451 ? -2.182 -24.234 14.047 1 94.06 451 GLU A O 1
ATOM 3647 N N . ILE A 1 452 ? -2.512 -25.219 12.047 1 94.94 452 ILE A N 1
ATOM 3648 C CA . ILE A 1 452 ? -3.945 -25.359 12.281 1 94.94 452 ILE A CA 1
ATOM 3649 C C . ILE A 1 452 ? -4.309 -26.828 12.477 1 94.94 452 ILE A C 1
ATOM 3651 O O . ILE A 1 452 ? -3.662 -27.703 11.906 1 94.94 452 ILE A O 1
ATOM 3655 N N . ARG A 1 453 ? -5.277 -27.078 13.273 1 96.19 453 ARG A N 1
ATOM 3656 C CA . ARG A 1 453 ? -5.73 -28.438 13.523 1 96.19 453 ARG A CA 1
ATOM 3657 C C . ARG A 1 453 ? -6.621 -28.938 12.391 1 96.19 453 ARG A C 1
ATOM 3659 O O . ARG A 1 453 ? -7.293 -28.156 11.727 1 96.19 453 ARG A O 1
ATOM 3666 N N . SER A 1 454 ? -6.645 -30.219 12.172 1 95.88 454 SER A N 1
ATOM 3667 C CA . SER A 1 454 ? -7.414 -30.828 11.094 1 95.88 454 SER A CA 1
ATOM 3668 C C . SER A 1 454 ? -8.914 -30.734 11.352 1 95.88 454 SER A C 1
ATOM 3670 O O . SER A 1 454 ? -9.719 -30.859 10.422 1 95.88 454 SER A O 1
ATOM 3672 N N . ASP A 1 455 ? -9.32 -30.453 12.625 1 94.44 455 ASP A N 1
ATOM 3673 C CA . ASP A 1 455 ? -10.742 -30.406 12.969 1 94.44 455 ASP A CA 1
ATOM 3674 C C . ASP A 1 455 ? -11.25 -28.969 12.977 1 94.44 455 ASP A C 1
ATOM 3676 O O . ASP A 1 455 ? -12.336 -28.688 13.484 1 94.44 455 ASP A O 1
ATOM 3680 N N . ALA A 1 456 ? -10.398 -28.078 12.516 1 94.12 456 ALA A N 1
ATOM 3681 C CA . ALA A 1 456 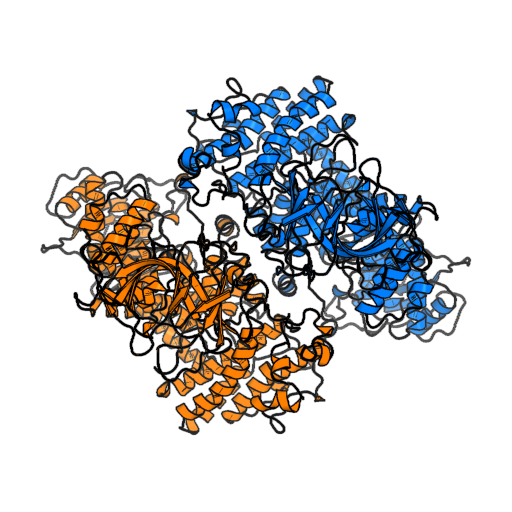? -10.852 -26.703 12.336 1 94.12 456 ALA A CA 1
ATOM 3682 C C . ALA A 1 456 ? -12 -26.625 11.336 1 94.12 456 ALA A C 1
ATOM 3684 O O . ALA A 1 456 ? -12.211 -27.562 10.555 1 94.12 456 ALA A O 1
ATOM 3685 N N . PRO A 1 457 ? -12.812 -25.531 11.398 1 92 457 PRO A N 1
ATOM 3686 C CA . PRO A 1 457 ? -13.891 -25.391 10.422 1 92 457 PRO A CA 1
ATOM 3687 C C . PRO A 1 457 ? -13.398 -25.5 8.977 1 92 457 PRO A C 1
ATOM 3689 O O . PRO A 1 457 ? -12.32 -25 8.656 1 92 457 PRO A O 1
ATOM 3692 N N . PRO A 1 458 ? -14.148 -26.125 8.117 1 91.56 458 PRO A N 1
ATOM 3693 C CA . PRO A 1 458 ? -13.719 -26.375 6.742 1 91.56 458 PRO A CA 1
ATOM 3694 C C . PRO A 1 458 ? -13.289 -25.109 6.008 1 91.56 458 PRO A C 1
ATOM 3696 O O . PRO A 1 458 ? -12.344 -25.141 5.215 1 91.56 458 PRO A O 1
ATOM 3699 N N . LEU A 1 459 ? -13.992 -24 6.293 1 92.75 459 LEU A N 1
ATOM 3700 C CA . LEU A 1 459 ? -13.625 -22.766 5.617 1 92.75 459 LEU A CA 1
ATOM 3701 C C . LEU A 1 459 ? -12.219 -22.328 6.02 1 92.75 459 LEU A C 1
ATOM 3703 O O . LEU A 1 459 ? -11.484 -21.766 5.203 1 92.75 459 LEU A O 1
ATOM 3707 N N . ASP A 1 460 ? -11.852 -22.594 7.281 1 93.31 460 ASP A N 1
ATOM 3708 C CA . ASP A 1 460 ? -10.492 -22.297 7.738 1 93.31 460 ASP A CA 1
ATOM 3709 C C . ASP A 1 460 ? -9.469 -23.172 7.027 1 93.31 460 ASP A C 1
ATOM 3711 O O . ASP A 1 460 ? -8.414 -22.703 6.609 1 93.31 460 ASP A O 1
ATOM 3715 N N . LEU A 1 461 ? -9.812 -24.438 6.887 1 92.38 461 LEU A N 1
ATOM 3716 C CA . LEU A 1 461 ? -8.891 -25.391 6.281 1 92.38 461 LEU A CA 1
ATOM 3717 C C . LEU A 1 461 ? -8.641 -25.062 4.816 1 92.38 461 LEU A C 1
ATOM 3719 O O . LEU A 1 461 ? -7.496 -25.047 4.367 1 92.38 461 LEU A O 1
ATOM 3723 N N . ILE A 1 462 ? -9.695 -24.766 4.121 1 90.19 462 ILE A N 1
ATOM 3724 C CA . ILE A 1 462 ? -9.57 -24.531 2.688 1 90.19 462 ILE A CA 1
ATOM 3725 C C . ILE A 1 462 ? -8.805 -23.219 2.453 1 90.19 462 ILE A C 1
ATOM 3727 O O . ILE A 1 462 ? -8.008 -23.125 1.512 1 90.19 462 ILE A O 1
ATOM 3731 N N . THR A 1 463 ? -9.055 -22.234 3.293 1 91.38 463 THR A N 1
ATOM 3732 C CA . THR A 1 463 ? -8.359 -20.969 3.127 1 91.38 463 THR A CA 1
ATOM 3733 C C . THR A 1 463 ? -6.887 -21.109 3.498 1 91.38 463 THR A C 1
ATOM 3735 O O . THR A 1 463 ? -6.023 -20.469 2.883 1 91.38 463 THR A O 1
ATOM 3738 N N . ARG A 1 464 ? -6.562 -21.938 4.492 1 91.62 464 ARG A N 1
ATOM 3739 C CA . ARG A 1 464 ? -5.176 -22.203 4.875 1 91.62 464 ARG A CA 1
ATOM 3740 C C . ARG A 1 464 ? -4.41 -22.875 3.742 1 91.62 464 ARG A C 1
ATOM 3742 O O . ARG A 1 464 ? -3.248 -22.547 3.488 1 91.62 464 ARG A O 1
ATOM 3749 N N . ILE A 1 465 ? -5.047 -23.766 3.123 1 90.44 465 ILE A N 1
ATOM 3750 C CA . ILE A 1 465 ? -4.414 -24.453 2.004 1 90.44 465 ILE A CA 1
ATOM 3751 C C . ILE A 1 465 ? -4.219 -23.484 0.843 1 90.44 465 ILE A C 1
ATOM 3753 O O . ILE A 1 465 ? -3.152 -23.438 0.226 1 90.44 465 ILE A O 1
ATOM 3757 N N . PHE A 1 466 ? -5.27 -22.625 0.628 1 90.19 466 PHE A N 1
ATOM 3758 C CA . PHE A 1 466 ? -5.25 -21.625 -0.439 1 90.19 466 PHE A CA 1
ATOM 3759 C C . PHE A 1 466 ? -4.082 -20.672 -0.261 1 90.19 466 PHE A C 1
ATOM 3761 O O . PHE A 1 466 ? -3.514 -20.188 -1.243 1 90.19 466 PHE A O 1
ATOM 3768 N N . GLN A 1 467 ? -3.666 -20.5 0.965 1 91.12 467 GLN A N 1
ATOM 3769 C CA . GLN A 1 467 ? -2.654 -19.484 1.273 1 91.12 467 GLN A CA 1
ATOM 3770 C C . GLN A 1 467 ? -1.294 -20.141 1.522 1 91.12 467 GLN A C 1
ATOM 3772 O O . GLN A 1 467 ? -0.315 -19.438 1.811 1 91.12 467 GLN A O 1
ATOM 3777 N N . SER A 1 468 ? -1.124 -21.406 1.457 1 91.69 468 SER A N 1
ATOM 3778 C CA . SER A 1 468 ? 0.102 -22.109 1.817 1 91.69 468 SER A CA 1
ATOM 3779 C C . SER A 1 468 ? 1.219 -21.828 0.82 1 91.69 468 SER A C 1
ATOM 3781 O O . SER A 1 468 ? 0.954 -21.516 -0.343 1 91.69 468 SER A O 1
ATOM 3783 N N . ASN A 1 469 ? 2.41 -21.875 1.273 1 90.5 469 ASN A N 1
ATOM 3784 C CA . ASN A 1 469 ? 3.559 -21.719 0.389 1 90.5 469 ASN A CA 1
ATOM 3785 C C . ASN A 1 469 ? 3.703 -22.891 -0.571 1 90.5 469 ASN A C 1
ATOM 3787 O O . ASN A 1 469 ? 4.207 -22.734 -1.685 1 90.5 469 ASN A O 1
ATOM 3791 N N . TRP A 1 470 ? 3.271 -24.016 -0.164 1 92.38 470 TRP A N 1
ATOM 3792 C CA . TRP A 1 470 ? 3.365 -25.25 -0.95 1 92.38 470 TRP A CA 1
ATOM 3793 C C . TRP A 1 470 ? 2.68 -25.078 -2.303 1 92.38 470 TRP A C 1
ATOM 3795 O O . TRP A 1 470 ? 3.18 -25.547 -3.322 1 92.38 470 TRP A O 1
ATOM 3805 N N . ILE A 1 471 ? 1.602 -24.359 -2.398 1 90.12 471 ILE A N 1
ATOM 3806 C CA . ILE A 1 471 ? 0.817 -24.25 -3.623 1 90.12 471 ILE A CA 1
ATOM 3807 C C . ILE A 1 471 ? 1.453 -23.219 -4.555 1 90.12 471 ILE A C 1
ATOM 3809 O O . ILE A 1 471 ? 1.02 -23.047 -5.699 1 90.12 471 ILE A O 1
ATOM 3813 N N . LYS A 1 472 ? 2.541 -22.641 -4.113 1 91.38 472 LYS A N 1
ATOM 3814 C CA . LYS A 1 472 ? 3.098 -21.516 -4.867 1 91.38 472 LYS A CA 1
ATOM 3815 C C . LYS A 1 472 ? 4.461 -21.875 -5.453 1 91.38 472 LYS A C 1
ATOM 3817 O O . LYS A 1 472 ? 5.125 -21.031 -6.051 1 91.38 472 LYS A O 1
ATOM 3822 N N . ARG A 1 473 ? 4.832 -23.094 -5.324 1 92.31 473 ARG A N 1
ATOM 3823 C CA . ARG A 1 473 ? 6.152 -23.484 -5.812 1 92.31 473 ARG A CA 1
ATOM 3824 C C . ARG A 1 473 ? 6.035 -24.438 -7 1 92.31 473 ARG A C 1
ATOM 3826 O O . ARG A 1 473 ? 5.109 -25.25 -7.062 1 92.31 473 ARG A O 1
ATOM 3833 N N . LEU A 1 474 ? 6.996 -24.391 -7.871 1 94.25 474 LEU A N 1
ATOM 3834 C CA . LEU A 1 474 ? 6.984 -25.141 -9.125 1 94.25 474 LEU A CA 1
ATOM 3835 C C . LEU A 1 474 ? 7.004 -26.641 -8.859 1 94.25 474 LEU A C 1
ATOM 3837 O O . LEU A 1 474 ? 6.086 -27.359 -9.266 1 94.25 474 LEU A O 1
ATOM 3841 N N . TRP A 1 475 ? 7.965 -27.141 -8.078 1 92.38 475 TRP A N 1
ATOM 3842 C CA . TRP A 1 475 ? 8.172 -28.578 -7.891 1 92.38 475 TRP A CA 1
ATOM 3843 C C . TRP A 1 475 ? 7.016 -29.188 -7.109 1 92.38 475 TRP A C 1
ATOM 3845 O O . TRP A 1 475 ? 6.645 -30.344 -7.348 1 92.38 475 TRP A O 1
ATOM 3855 N N . THR A 1 476 ? 6.465 -28.406 -6.207 1 92.75 476 THR A N 1
ATOM 3856 C CA . THR A 1 476 ? 5.379 -28.938 -5.398 1 92.75 476 THR A CA 1
ATOM 3857 C C . THR A 1 476 ? 4.141 -29.188 -6.254 1 92.75 476 THR A C 1
ATOM 3859 O O . THR A 1 476 ? 3.316 -30.047 -5.93 1 92.75 476 THR A O 1
ATOM 3862 N N . HIS A 1 477 ? 4.027 -28.484 -7.355 1 91.31 477 HIS A N 1
ATOM 3863 C CA . HIS A 1 477 ? 2.914 -28.766 -8.25 1 91.31 477 HIS A CA 1
ATOM 3864 C C . HIS A 1 477 ? 3.051 -30.141 -8.891 1 91.31 477 HIS A C 1
ATOM 3866 O O . HIS A 1 477 ? 2.082 -30.906 -8.953 1 91.31 477 HIS A O 1
ATOM 3872 N N . GLN A 1 478 ? 4.227 -30.438 -9.367 1 90.12 478 GLN A N 1
ATOM 3873 C CA . GLN A 1 478 ? 4.484 -31.75 -9.945 1 90.12 478 GLN A CA 1
ATOM 3874 C C . GLN A 1 478 ? 4.277 -32.844 -8.914 1 90.12 478 GLN A C 1
ATOM 3876 O O . GLN A 1 478 ? 3.672 -33.875 -9.211 1 90.12 478 GLN A O 1
ATOM 3881 N N . GLU A 1 479 ? 4.688 -32.562 -7.719 1 92.75 479 GLU A N 1
ATOM 3882 C CA . GLU A 1 479 ? 4.645 -33.531 -6.629 1 92.75 479 GLU A CA 1
ATOM 3883 C C . GLU A 1 479 ? 3.209 -33.781 -6.172 1 92.75 479 GLU A C 1
ATOM 3885 O O . GLU A 1 479 ? 2.893 -34.875 -5.672 1 92.75 479 GLU A O 1
ATOM 3890 N N . GLY A 1 480 ? 2.418 -32.812 -6.328 1 90.19 480 GLY A N 1
ATOM 3891 C CA . GLY A 1 480 ? 1.019 -32.938 -5.953 1 90.19 480 GLY A CA 1
ATOM 3892 C C . GLY A 1 480 ? 0.149 -33.469 -7.078 1 90.19 480 GLY A C 1
ATOM 3893 O O . GLY A 1 480 ? -0.909 -34.062 -6.828 1 90.19 480 GLY A O 1
ATOM 3894 N N . PHE A 1 481 ? 0.612 -33.312 -8.258 1 87.62 481 PHE A N 1
ATOM 3895 C CA . PHE A 1 481 ? -0.16 -33.656 -9.445 1 87.62 481 PHE A CA 1
ATOM 3896 C C . PHE A 1 481 ? -0.055 -35.125 -9.758 1 87.62 481 PHE A C 1
ATOM 3898 O O . PHE A 1 481 ? -1.004 -35.75 -10.266 1 87.62 481 PHE A O 1
ATOM 3905 N N . LEU A 1 482 ? 0.936 -35.844 -9.352 1 86.69 482 LEU A N 1
ATOM 3906 C CA . LEU A 1 482 ? 1.296 -37.188 -9.844 1 86.69 482 LEU A CA 1
ATOM 3907 C C . LEU A 1 482 ? 0.723 -38.281 -8.945 1 86.69 482 LEU A C 1
ATOM 3909 O O . LEU A 1 482 ? 0.329 -39.344 -9.422 1 86.69 482 LEU A O 1
ATOM 3913 N N . PRO A 1 483 ? 0.599 -38 -7.711 1 87.94 483 PRO A N 1
ATOM 3914 C CA . PRO A 1 483 ? 0.288 -39.094 -6.789 1 87.94 483 PRO A CA 1
ATOM 3915 C C . PRO A 1 483 ? -1.134 -39.625 -6.957 1 87.94 483 PRO A C 1
ATOM 3917 O O . PRO A 1 483 ? -2.006 -38.906 -7.461 1 87.94 483 PRO A O 1
ATOM 3920 N N . LYS A 1 484 ? -1.216 -40.844 -6.449 1 84.88 484 LYS A N 1
ATOM 3921 C CA . LYS A 1 484 ? -2.531 -41.469 -6.344 1 84.88 484 LYS A CA 1
ATOM 3922 C C . LYS A 1 484 ? -3.285 -40.969 -5.117 1 84.88 484 LYS A C 1
ATOM 3924 O O . LYS A 1 484 ? -4.512 -40.844 -5.145 1 84.88 484 LYS A O 1
ATOM 3929 N N . ALA A 1 485 ? -2.578 -40.719 -4.117 1 91.25 485 ALA A N 1
ATOM 3930 C CA . ALA A 1 485 ? -3.141 -40.219 -2.869 1 91.25 485 ALA A CA 1
ATOM 3931 C C . ALA A 1 485 ? -2.295 -39.062 -2.314 1 91.25 485 ALA A C 1
ATOM 3933 O O . ALA A 1 485 ? -1.101 -39.25 -2.059 1 91.25 485 ALA A O 1
ATOM 3934 N N . LEU A 1 486 ? -2.932 -37.969 -2.195 1 93.38 486 LEU A N 1
ATOM 3935 C CA . LEU A 1 486 ? -2.264 -36.75 -1.688 1 93.38 486 LEU A CA 1
ATOM 3936 C C . LEU A 1 486 ? -2.762 -36.406 -0.289 1 93.38 486 LEU A C 1
ATOM 3938 O O . LEU A 1 486 ? -3.969 -36.312 -0.066 1 93.38 486 LEU A O 1
ATOM 3942 N N . TRP A 1 487 ? -1.844 -36.312 0.661 1 95.44 487 TRP A N 1
ATOM 3943 C CA . TRP A 1 487 ? -2.164 -36.062 2.061 1 95.44 487 TRP A CA 1
ATOM 3944 C C . TRP A 1 487 ? -1.578 -34.719 2.512 1 95.44 487 TRP A C 1
ATOM 3946 O O . TRP A 1 487 ? -0.449 -34.375 2.154 1 95.44 487 TRP A O 1
ATOM 3956 N N . PHE A 1 488 ? -2.377 -33.938 3.299 1 94.75 488 PHE A N 1
ATOM 3957 C CA . PHE A 1 488 ? -1.902 -32.719 3.904 1 94.75 488 PHE A CA 1
ATOM 3958 C C . PHE A 1 488 ? -1.717 -32.875 5.406 1 94.75 488 PHE A C 1
ATOM 3960 O O . PHE A 1 488 ? -2.646 -33.281 6.113 1 94.75 488 PHE A O 1
ATOM 3967 N N . GLN A 1 489 ? -0.515 -32.562 5.863 1 97 489 GLN A N 1
ATOM 3968 C CA . GLN A 1 489 ? -0.25 -32.656 7.297 1 97 489 GLN A CA 1
ATOM 3969 C C . GLN A 1 489 ? -0.704 -31.406 8.023 1 97 489 GLN A C 1
ATOM 3971 O O . GLN A 1 489 ? -0.209 -30.312 7.742 1 97 489 GLN A O 1
ATOM 3976 N N . PHE A 1 490 ? -1.658 -31.516 8.898 1 97.19 490 PHE A N 1
ATOM 3977 C CA . PHE A 1 490 ? -2.068 -30.438 9.797 1 97.19 490 PHE A CA 1
ATOM 3978 C C . PHE A 1 490 ? -1.39 -30.578 11.156 1 97.19 490 PHE A C 1
ATOM 3980 O O . PHE A 1 490 ? -0.467 -31.375 11.312 1 97.19 490 PHE A O 1
ATOM 3987 N N . LYS A 1 491 ? -1.75 -29.734 12.078 1 96.5 491 LYS A N 1
ATOM 3988 C CA . LYS A 1 491 ? -1.1 -29.688 13.383 1 96.5 491 LYS A CA 1
ATOM 3989 C C . LYS A 1 491 ? -1.195 -31.031 14.094 1 96.5 491 LYS A C 1
ATOM 3991 O O . LYS A 1 491 ? -0.237 -31.469 14.734 1 96.5 491 LYS A O 1
ATOM 3996 N N . ASP A 1 492 ? -2.324 -31.75 13.938 1 96.56 492 ASP A N 1
ATOM 3997 C CA . ASP A 1 492 ? -2.602 -32.938 14.711 1 96.56 492 ASP A CA 1
ATOM 3998 C C . ASP A 1 492 ? -2.434 -34.219 13.859 1 96.56 492 ASP A C 1
ATOM 4000 O O . ASP A 1 492 ? -1.865 -35.188 14.312 1 96.56 492 ASP A O 1
ATOM 4004 N N . ARG A 1 493 ? -2.828 -34.156 12.617 1 96.75 493 ARG A N 1
ATOM 4005 C CA . ARG A 1 493 ? -2.744 -35.344 11.789 1 96.75 493 ARG A CA 1
ATOM 4006 C C . ARG A 1 493 ? -2.748 -35 10.305 1 96.75 493 ARG A C 1
ATOM 4008 O O . ARG A 1 493 ? -3.051 -33.844 9.938 1 96.75 493 ARG A O 1
ATOM 4015 N N . ALA A 1 494 ? -2.445 -36.031 9.484 1 97 494 ALA A N 1
ATOM 4016 C CA . ALA A 1 494 ? -2.537 -35.906 8.031 1 97 494 ALA A CA 1
ATOM 4017 C C . ALA A 1 494 ? -3.951 -36.219 7.543 1 97 494 ALA A C 1
ATOM 4019 O O . ALA A 1 494 ? -4.629 -37.062 8.094 1 97 494 ALA A O 1
ATOM 4020 N N . VAL A 1 495 ? -4.418 -35.438 6.566 1 95.12 495 VAL A N 1
ATOM 4021 C CA . VAL A 1 495 ? -5.742 -35.656 5.988 1 95.12 495 VAL A CA 1
ATOM 4022 C C . VAL A 1 495 ? -5.629 -35.812 4.473 1 95.12 495 VAL A C 1
ATOM 4024 O O . VAL A 1 495 ? -4.961 -35 3.814 1 95.12 495 VAL A O 1
ATOM 4027 N N . GLU A 1 496 ? -6.281 -36.812 3.965 1 93.44 496 GLU A N 1
ATOM 4028 C CA . GLU A 1 496 ? -6.246 -37.094 2.527 1 93.44 496 GLU A CA 1
ATOM 4029 C C . GLU A 1 496 ? -7.109 -36.062 1.771 1 93.44 496 GLU A C 1
ATOM 4031 O O . GLU A 1 496 ? -8.133 -35.625 2.283 1 93.44 496 GLU A O 1
ATOM 4036 N N . ILE A 1 497 ? -6.742 -35.75 0.576 1 89.69 497 ILE A N 1
ATOM 4037 C CA . ILE A 1 497 ? -7.328 -34.656 -0.212 1 89.69 497 ILE A CA 1
ATOM 4038 C C . ILE A 1 497 ? -8.812 -34.969 -0.45 1 89.69 497 ILE A C 1
ATOM 4040 O O . ILE A 1 497 ? -9.625 -34.031 -0.468 1 89.69 497 ILE A O 1
ATOM 4044 N N . ASN A 1 498 ? -9.234 -36.156 -0.683 1 87.38 498 ASN A N 1
ATOM 4045 C CA . ASN A 1 498 ? -10.633 -36.5 -0.932 1 87.38 498 ASN A CA 1
ATOM 4046 C C . ASN A 1 498 ? -11.477 -36.312 0.323 1 87.38 498 ASN A C 1
ATOM 4048 O O . ASN A 1 498 ? -12.656 -35.969 0.237 1 87.38 498 ASN A O 1
ATOM 4052 N N . GLU A 1 499 ? -10.812 -36.688 1.426 1 89.62 499 GLU A N 1
ATOM 4053 C CA . GLU A 1 499 ? -11.516 -36.438 2.682 1 89.62 499 GLU A CA 1
ATOM 4054 C C . GLU A 1 499 ? -11.789 -34.969 2.869 1 89.62 499 GLU A C 1
ATOM 4056 O O . GLU A 1 499 ? -12.867 -34.562 3.332 1 89.62 499 GLU A O 1
ATOM 4061 N N . LEU A 1 500 ? -10.875 -34.156 2.555 1 88.88 500 LEU A N 1
ATOM 4062 C CA . LEU A 1 500 ? -11.055 -32.688 2.619 1 88.88 500 LEU A CA 1
ATOM 4063 C C . LEU A 1 500 ? -12.164 -32.25 1.679 1 88.88 500 LEU A C 1
ATOM 4065 O O . LEU A 1 500 ? -13.016 -31.438 2.059 1 88.88 500 LEU A O 1
ATOM 4069 N N . ARG A 1 501 ? -12.164 -32.75 0.483 1 86 501 ARG A N 1
ATOM 4070 C CA . ARG A 1 501 ? -13.172 -32.406 -0.52 1 86 501 ARG A CA 1
ATOM 4071 C C . ARG A 1 501 ? -14.57 -32.75 -0.039 1 86 501 ARG A C 1
ATOM 4073 O O . ARG A 1 501 ? -15.5 -31.969 -0.184 1 86 501 ARG A O 1
ATOM 4080 N N . GLU A 1 502 ? -14.68 -33.906 0.486 1 88.56 502 GLU A N 1
ATOM 4081 C CA . GLU A 1 502 ? -15.969 -34.375 0.996 1 88.56 502 GLU A CA 1
ATOM 4082 C C . GLU A 1 502 ? -16.438 -33.531 2.17 1 88.56 502 GLU A C 1
ATOM 4084 O O . GLU A 1 502 ? -17.609 -33.188 2.268 1 88.56 502 GLU A O 1
ATOM 4089 N N . GLY A 1 503 ? -15.477 -33.281 3.025 1 87.62 503 GLY A N 1
ATOM 4090 C CA . GLY A 1 503 ? -15.797 -32.406 4.145 1 87.62 503 GLY A CA 1
ATOM 4091 C C . GLY A 1 503 ? -16.25 -31.031 3.715 1 87.62 503 GLY A C 1
ATOM 4092 O O . GLY A 1 503 ? -17.219 -30.484 4.266 1 87.62 503 GLY A O 1
ATOM 4093 N N . PHE A 1 504 ? -15.703 -30.484 2.748 1 87.88 504 PHE A N 1
ATOM 4094 C CA . PHE A 1 504 ? -16.062 -29.172 2.213 1 87.88 504 PHE A CA 1
ATOM 4095 C C . PHE A 1 504 ? -17.438 -29.219 1.562 1 87.88 504 PHE A C 1
ATOM 4097 O O . PHE A 1 504 ? -18.25 -28.297 1.751 1 87.88 504 PHE A O 1
ATOM 4104 N N . GLY A 1 505 ? -17.625 -30.203 0.749 1 87.69 505 GLY A N 1
ATOM 4105 C CA . GLY A 1 505 ? -18.922 -30.344 0.091 1 87.69 505 GLY A CA 1
ATOM 4106 C C . GLY A 1 505 ? -20.078 -30.453 1.063 1 87.69 505 GLY A C 1
ATOM 4107 O O . GLY A 1 505 ? -21.125 -29.812 0.865 1 87.69 505 GLY A O 1
ATOM 4108 N N . ALA A 1 506 ? -19.844 -31.234 2.076 1 92.31 506 ALA A N 1
ATOM 4109 C CA . ALA A 1 506 ? -20.875 -31.391 3.092 1 92.31 506 ALA A CA 1
ATOM 4110 C C . ALA A 1 506 ? -21.141 -30.078 3.822 1 92.31 506 ALA A C 1
ATOM 4112 O O . ALA A 1 506 ? -22.297 -29.734 4.098 1 92.31 506 ALA A O 1
ATOM 4113 N N . TYR A 1 507 ? -20.141 -29.453 4.098 1 92.25 507 TYR A N 1
ATOM 4114 C CA . TYR A 1 507 ? -20.266 -28.188 4.809 1 92.25 507 TYR A CA 1
ATOM 4115 C C . TYR A 1 507 ? -20.953 -27.141 3.938 1 92.25 507 TYR A C 1
ATOM 4117 O O . TYR A 1 507 ? -21.812 -26.406 4.41 1 92.25 507 TYR A O 1
ATOM 4125 N N . GLU A 1 508 ? -20.562 -27.031 2.74 1 91.81 508 GLU A N 1
ATOM 4126 C CA . GLU A 1 508 ? -21.172 -26.109 1.8 1 91.81 508 GLU A CA 1
ATOM 4127 C C . GLU A 1 508 ? -22.672 -26.359 1.676 1 91.81 508 GLU A C 1
ATOM 4129 O O . GLU A 1 508 ? -23.469 -25.422 1.65 1 91.81 508 GLU A O 1
ATOM 4134 N N . SER A 1 509 ? -23 -27.609 1.585 1 92.94 509 SER A N 1
ATOM 4135 C CA . SER A 1 509 ? -24.406 -27.969 1.515 1 92.94 509 SER A CA 1
ATOM 4136 C C . SER A 1 509 ? -25.156 -27.547 2.773 1 92.94 509 SER A C 1
ATOM 4138 O O . SER A 1 509 ? -26.297 -27.094 2.699 1 92.94 509 SER A O 1
ATOM 4140 N N . SER A 1 510 ? -24.5 -27.75 3.838 1 95.06 510 SER A N 1
ATOM 4141 C CA . SER A 1 510 ? -25.094 -27.344 5.105 1 95.06 510 SER A CA 1
ATOM 4142 C C . SER A 1 510 ? -25.328 -25.828 5.145 1 95.06 510 SER A C 1
ATOM 4144 O O . SER A 1 510 ? -26.359 -25.359 5.613 1 95.06 510 SER A O 1
ATOM 4146 N N . LEU A 1 511 ? -24.406 -25.078 4.699 1 95.62 511 LEU A N 1
ATOM 4147 C CA . LEU A 1 511 ? -24.531 -23.625 4.648 1 95.62 511 LEU A CA 1
ATOM 4148 C C . LEU A 1 511 ? -25.672 -23.203 3.729 1 95.62 511 LEU A C 1
ATOM 4150 O O . LEU A 1 511 ? -26.453 -22.312 4.07 1 95.62 511 LEU A O 1
ATOM 4154 N N . GLN A 1 512 ? -25.781 -23.828 2.633 1 95.12 512 GLN A N 1
ATOM 4155 C CA . GLN A 1 512 ? -26.828 -23.5 1.662 1 95.12 512 GLN A CA 1
ATOM 4156 C C . GLN A 1 512 ? -28.219 -23.766 2.229 1 95.12 512 GLN A C 1
ATOM 4158 O O . GLN A 1 512 ? -29.156 -23.016 1.972 1 95.12 512 GLN A O 1
ATOM 4163 N N . ARG A 1 513 ? -28.328 -24.781 3.025 1 96 513 ARG A N 1
ATOM 4164 C CA . ARG A 1 513 ? -29.609 -25.094 3.654 1 96 513 ARG A CA 1
ATOM 4165 C C . ARG A 1 513 ? -30 -24.016 4.652 1 96 513 ARG A C 1
ATOM 4167 O O . ARG A 1 513 ? -31.188 -23.844 4.957 1 96 513 ARG A O 1
ATOM 4174 N N . GLN A 1 514 ? -29.016 -23.312 5.059 1 96.81 514 GLN A N 1
ATOM 4175 C CA . GLN A 1 514 ? -29.25 -22.234 6.008 1 96.81 514 GLN A CA 1
ATOM 4176 C C . GLN A 1 514 ? -29.391 -20.891 5.289 1 96.81 514 GLN A C 1
ATOM 4178 O O . GLN A 1 514 ? -29.453 -19.844 5.934 1 96.81 514 GLN A O 1
ATOM 4183 N N . GLY A 1 515 ? -29.359 -20.891 4.008 1 97.38 515 GLY A N 1
ATOM 4184 C CA . GLY A 1 515 ? -29.5 -19.672 3.225 1 97.38 515 GLY A CA 1
ATOM 4185 C C . GLY A 1 515 ? -28.188 -18.922 3.018 1 97.38 515 GLY A C 1
ATOM 4186 O O . GLY A 1 515 ? -28.188 -17.766 2.629 1 97.38 515 GLY A O 1
ATOM 4187 N N . ILE A 1 516 ? -27.094 -19.594 3.316 1 97.62 516 ILE A N 1
ATOM 4188 C CA . ILE A 1 516 ? -25.781 -19 3.156 1 97.62 516 ILE A CA 1
ATOM 4189 C C . ILE A 1 516 ? -25.094 -19.562 1.908 1 97.62 516 ILE A C 1
ATOM 4191 O O . ILE A 1 516 ? -24.719 -20.734 1.878 1 97.62 516 ILE A O 1
ATOM 4195 N N . HIS A 1 517 ? -25 -18.734 0.904 1 96.12 517 HIS A N 1
ATOM 4196 C CA . HIS A 1 517 ? -24.406 -19.125 -0.371 1 96.12 517 HIS A CA 1
ATOM 4197 C C . HIS A 1 517 ? -23.094 -18.391 -0.608 1 96.12 517 HIS A C 1
ATOM 4199 O O . HIS A 1 517 ? -23.078 -17.188 -0.827 1 96.12 517 HIS A O 1
ATOM 4205 N N . LEU A 1 518 ? -22.031 -19.188 -0.596 1 95.44 518 LEU A N 1
ATOM 4206 C CA . LEU A 1 518 ? -20.703 -18.594 -0.743 1 95.44 518 LEU A CA 1
ATOM 4207 C C . LEU A 1 518 ? -20.109 -18.922 -2.111 1 95.44 518 LEU A C 1
ATOM 4209 O O . LEU A 1 518 ? -20.344 -20 -2.656 1 95.44 518 LEU A O 1
ATOM 4213 N N . GLY A 1 519 ? -19.312 -17.938 -2.627 1 91.19 519 GLY A N 1
ATOM 4214 C CA . GLY A 1 519 ? -18.656 -18.156 -3.906 1 91.19 519 GLY A CA 1
ATOM 4215 C C . GLY A 1 519 ? -17.203 -18.578 -3.768 1 91.19 519 GLY A C 1
ATOM 4216 O O . GLY A 1 519 ? -16.688 -19.312 -4.609 1 91.19 519 GLY A O 1
ATOM 4217 N N . PHE A 1 520 ? -16.516 -18.219 -2.623 1 90.5 520 PHE A N 1
ATOM 4218 C CA . PHE A 1 520 ? -15.062 -18.328 -2.576 1 90.5 520 PHE A CA 1
ATOM 4219 C C . PHE A 1 520 ? -14.641 -19.781 -2.328 1 90.5 520 PHE A C 1
ATOM 4221 O O . PHE A 1 520 ? -13.562 -20.188 -2.754 1 90.5 520 PHE A O 1
ATOM 4228 N N . PRO A 1 521 ? -15.453 -20.625 -1.676 1 85.75 521 PRO A N 1
ATOM 4229 C CA . PRO A 1 521 ? -14.984 -22 -1.467 1 85.75 521 PRO A CA 1
ATOM 4230 C C . PRO A 1 521 ? -14.758 -22.75 -2.775 1 85.75 521 PRO A C 1
ATOM 4232 O O . PRO A 1 521 ? -13.773 -23.484 -2.906 1 85.75 521 PRO A O 1
ATOM 4235 N N . ARG A 1 522 ? -15.602 -22.484 -3.709 1 79.94 522 ARG A N 1
ATOM 4236 C CA . ARG A 1 522 ? -15.43 -23.125 -5.004 1 79.94 522 ARG A CA 1
ATOM 4237 C C . ARG A 1 522 ? -14.172 -22.625 -5.707 1 79.94 522 ARG A C 1
ATOM 4239 O O . ARG A 1 522 ? -13.453 -23.406 -6.34 1 79.94 522 ARG A O 1
ATOM 4246 N N . GLY A 1 523 ? -13.977 -21.359 -5.609 1 78.25 523 GLY A N 1
ATOM 4247 C CA . GLY A 1 523 ? -12.766 -20.797 -6.176 1 78.25 523 GLY A CA 1
ATOM 4248 C C . GLY A 1 523 ? -11.5 -21.344 -5.535 1 78.25 523 GLY A C 1
ATOM 4249 O O . GLY A 1 523 ? -10.547 -21.688 -6.23 1 78.25 523 GLY A O 1
ATOM 4250 N N . ALA A 1 524 ? -11.562 -21.484 -4.254 1 79.88 524 ALA A N 1
ATOM 4251 C CA . ALA A 1 524 ? -10.422 -22.016 -3.506 1 79.88 524 ALA A CA 1
ATOM 4252 C C . ALA A 1 524 ? -10.219 -23.5 -3.799 1 79.88 524 ALA A C 1
ATOM 4254 O O . ALA A 1 524 ? -9.086 -23.953 -3.967 1 79.88 524 ALA A O 1
ATOM 4255 N N . GLU A 1 525 ? -11.312 -24.141 -3.959 1 77.19 525 GLU A N 1
ATOM 4256 C CA . GLU A 1 525 ? -11.273 -25.562 -4.254 1 77.19 525 GLU A CA 1
ATOM 4257 C C . GLU A 1 525 ? -10.688 -25.828 -5.637 1 77.19 525 GLU A C 1
ATOM 4259 O O . GLU A 1 525 ? -9.945 -26.797 -5.832 1 77.19 525 GLU A O 1
ATOM 4264 N N . MET A 1 526 ? -11.062 -25.016 -6.52 1 73.5 526 MET A N 1
ATOM 4265 C CA . MET A 1 526 ? -10.57 -25.172 -7.883 1 73.5 526 MET A CA 1
ATOM 4266 C C . MET A 1 526 ? -9.047 -25.031 -7.93 1 73.5 526 MET A C 1
ATOM 4268 O O . MET A 1 526 ? -8.383 -25.719 -8.695 1 73.5 526 MET A O 1
ATOM 4272 N N . ARG A 1 527 ? -8.516 -24.219 -7.195 1 73.62 527 ARG A N 1
ATOM 4273 C CA . ARG A 1 527 ? -7.07 -24.016 -7.141 1 73.62 527 ARG A CA 1
ATOM 4274 C C . ARG A 1 527 ? -6.371 -25.203 -6.488 1 73.62 527 ARG A C 1
ATOM 4276 O O . ARG A 1 527 ? -5.227 -25.516 -6.812 1 73.62 527 ARG A O 1
ATOM 4283 N N . LEU A 1 528 ? -7.137 -25.828 -5.691 1 70.38 528 LEU A N 1
ATOM 4284 C CA . LEU A 1 528 ? -6.539 -26.922 -4.93 1 70.38 528 LEU A CA 1
ATOM 4285 C C . LEU A 1 528 ? -6.895 -28.281 -5.543 1 70.38 528 LEU A C 1
ATOM 4287 O O . LEU A 1 528 ? -6.113 -28.844 -6.316 1 70.38 528 LEU A O 1
ATOM 4291 N N . VAL A 1 529 ? -8.18 -28.594 -5.262 1 64.56 529 VAL A N 1
ATOM 4292 C CA . VAL A 1 529 ? -8.68 -29.922 -5.551 1 64.56 529 VAL A CA 1
ATOM 4293 C C . VAL A 1 529 ? -8.875 -30.094 -7.059 1 64.56 529 VAL A C 1
ATOM 4295 O O . VAL A 1 529 ? -8.617 -31.156 -7.609 1 64.56 529 VAL A O 1
ATOM 4298 N N . GLY A 1 530 ? -9.07 -28.953 -7.605 1 70.56 530 GLY A N 1
ATOM 4299 C CA . GLY A 1 530 ? -9.273 -29.016 -9.047 1 70.56 530 GLY A CA 1
ATOM 4300 C C . GLY A 1 530 ? -7.996 -29.281 -9.82 1 70.56 530 GLY A C 1
ATOM 4301 O O . GLY A 1 530 ? -8 -30.047 -10.781 1 70.56 530 GLY A O 1
ATOM 4302 N N . GLN A 1 531 ? -6.992 -28.812 -9.289 1 77.75 531 GLN A N 1
ATOM 4303 C CA . GLN A 1 531 ? -5.711 -28.969 -9.969 1 77.75 531 GLN A CA 1
ATOM 4304 C C . GLN A 1 531 ? -5.156 -30.375 -9.773 1 77.75 531 GLN A C 1
ATOM 4306 O O . GLN A 1 531 ? -4.5 -30.922 -10.664 1 77.75 531 GLN A O 1
ATOM 4311 N N . TYR A 1 532 ? -5.512 -31 -8.711 1 81.38 532 TYR A N 1
ATOM 4312 C CA . TYR A 1 532 ? -4.84 -32.25 -8.359 1 81.38 532 TYR A CA 1
ATOM 4313 C C . TYR A 1 532 ? -5.781 -33.438 -8.508 1 81.38 532 TYR A C 1
ATOM 4315 O O . TYR A 1 532 ? -5.43 -34.562 -8.156 1 81.38 532 TYR A O 1
ATOM 4323 N N . SER A 1 533 ? -6.918 -33.125 -9.016 1 74.12 533 SER A N 1
ATOM 4324 C CA . SER A 1 533 ? -7.855 -34.219 -9.312 1 74.12 533 SER A CA 1
ATOM 4325 C C . SER A 1 533 ? -8.391 -34.094 -10.734 1 74.12 533 SER A C 1
ATOM 4327 O O . SER A 1 533 ? -8.008 -34.875 -11.617 1 74.12 533 SER A O 1
ATOM 4329 N N . VAL A 1 534 ? -9 -32.938 -10.961 1 67.44 534 VAL A N 1
ATOM 4330 C CA . VAL A 1 534 ? -9.664 -32.75 -12.25 1 67.44 534 VAL A CA 1
ATOM 4331 C C . VAL A 1 534 ? -8.625 -32.562 -13.352 1 67.44 534 VAL A C 1
ATOM 4333 O O . VAL A 1 534 ? -8.672 -33.25 -14.375 1 67.44 534 VAL A O 1
ATOM 4336 N N . LEU A 1 535 ? -7.754 -31.766 -13.125 1 73.44 535 LEU A N 1
ATOM 4337 C CA . LEU A 1 535 ? -6.723 -31.5 -14.125 1 73.44 535 LEU A CA 1
ATOM 4338 C C . LEU A 1 535 ? -5.855 -32.719 -14.344 1 73.44 535 LEU A C 1
ATOM 4340 O O . LEU A 1 535 ? -5.457 -33.031 -15.477 1 73.44 535 LEU A O 1
ATOM 4344 N N . GLN A 1 536 ? -5.566 -33.406 -13.305 1 76.88 536 GLN A N 1
ATOM 4345 C CA . GLN A 1 536 ? -4.773 -34.625 -13.391 1 76.88 536 GLN A CA 1
ATOM 4346 C C . GLN A 1 536 ? -5.449 -35.656 -14.281 1 76.88 536 GLN A C 1
ATOM 4348 O O . GLN A 1 536 ? -4.797 -36.312 -15.117 1 76.88 536 GLN A O 1
ATOM 4353 N N . ARG A 1 537 ? -6.703 -35.812 -14.148 1 75.94 537 ARG A N 1
ATOM 4354 C CA . ARG A 1 537 ? -7.457 -36.781 -14.969 1 75.94 537 ARG A CA 1
ATOM 4355 C C . ARG A 1 537 ? -7.477 -36.344 -16.422 1 75.94 537 ARG A C 1
ATOM 4357 O O . ARG A 1 537 ? -7.344 -37.156 -17.328 1 75.94 537 ARG A O 1
ATOM 4364 N N . MET A 1 538 ? -7.625 -35.062 -16.531 1 74.88 538 MET A N 1
ATOM 4365 C CA . MET A 1 538 ? -7.617 -34.5 -17.891 1 74.88 538 MET A CA 1
ATOM 4366 C C . MET A 1 538 ? -6.285 -34.781 -18.578 1 74.88 538 MET A C 1
ATOM 4368 O O . MET A 1 538 ? -6.25 -35.156 -19.75 1 74.88 538 MET A O 1
ATOM 4372 N N . PHE A 1 539 ? -5.297 -34.656 -17.922 1 77.12 539 PHE A N 1
ATOM 4373 C CA . PHE A 1 539 ? -3.957 -34.844 -18.469 1 77.12 539 PHE A CA 1
ATOM 4374 C C . PHE A 1 539 ? -3.713 -36.312 -18.797 1 77.12 539 PHE A C 1
ATOM 4376 O O . PHE A 1 539 ? -3.104 -36.625 -19.812 1 77.12 539 PHE A O 1
ATOM 4383 N N . GLY A 1 540 ? -4.23 -37.156 -17.984 1 76.31 540 GLY A N 1
ATOM 4384 C CA . GLY A 1 540 ? -4.09 -38.594 -18.203 1 76.31 540 GLY A CA 1
ATOM 4385 C C . GLY A 1 540 ? -4.871 -39.094 -19.406 1 76.31 540 GLY A C 1
ATOM 4386 O O . GLY A 1 540 ? -4.48 -40.062 -20.062 1 76.31 540 GLY A O 1
ATOM 4387 N N . LEU A 1 541 ? -5.867 -38.344 -19.734 1 74.44 541 LEU A N 1
ATOM 4388 C CA . LEU A 1 541 ? -6.758 -38.75 -20.797 1 74.44 541 LEU A CA 1
ATOM 4389 C C . LEU A 1 541 ? -6.348 -38.156 -22.141 1 74.44 541 LEU A C 1
ATOM 4391 O O . LEU A 1 541 ? -6.84 -38.531 -23.188 1 74.44 541 LEU A O 1
ATOM 4395 N N . THR A 1 542 ? -5.457 -37.281 -22.062 1 84.31 542 THR A N 1
ATOM 4396 C CA . THR A 1 542 ? -5.047 -36.594 -23.297 1 84.31 542 THR A CA 1
ATOM 4397 C C . THR A 1 542 ? -4.078 -37.469 -24.094 1 84.31 542 THR A C 1
ATOM 4399 O O . THR A 1 542 ? -3.104 -38 -23.531 1 84.31 542 THR A O 1
ATOM 4402 N N . SER A 1 543 ? -4.363 -37.656 -25.344 1 83.56 543 SER A N 1
ATOM 4403 C CA . SER A 1 543 ? -3.531 -38.5 -26.203 1 83.56 543 SER A CA 1
ATOM 4404 C C . SER A 1 543 ? -2.18 -37.844 -26.469 1 83.56 543 SER A C 1
ATOM 4406 O O . SER A 1 543 ? -2.025 -36.625 -26.297 1 83.56 543 SER A O 1
ATOM 4408 N N . ALA A 1 544 ? -1.276 -38.656 -26.859 1 81.38 544 ALA A N 1
ATOM 4409 C CA . ALA A 1 544 ? 0.091 -38.188 -27.109 1 81.38 544 ALA A CA 1
ATOM 4410 C C . ALA A 1 544 ? 0.124 -37.094 -28.172 1 81.38 544 ALA A C 1
ATOM 4412 O O . ALA A 1 544 ? 0.944 -36.188 -28.109 1 81.38 544 ALA A O 1
ATOM 4413 N N . THR A 1 545 ? -0.796 -37.156 -29.109 1 82.81 545 THR A N 1
ATOM 4414 C CA . THR A 1 545 ? -0.792 -36.219 -30.234 1 82.81 545 THR A CA 1
ATOM 4415 C C . THR A 1 545 ? -1.483 -34.906 -29.844 1 82.81 545 THR A C 1
ATOM 4417 O O . THR A 1 545 ? -1.336 -33.906 -30.531 1 82.81 545 THR A O 1
ATOM 4420 N N . GLU A 1 546 ? -2.158 -34.969 -28.719 1 87.56 546 GLU A N 1
ATOM 4421 C CA . GLU A 1 546 ? -2.959 -33.781 -28.359 1 87.56 546 GLU A CA 1
ATOM 4422 C C . GLU A 1 546 ? -2.406 -33.125 -27.109 1 87.56 546 GLU A C 1
ATOM 4424 O O . GLU A 1 546 ? -3.09 -32.312 -26.484 1 87.56 546 GLU A O 1
ATOM 4429 N N . LYS A 1 547 ? -1.235 -33.344 -26.75 1 88.44 547 LYS A N 1
ATOM 4430 C CA . LYS A 1 547 ? -0.641 -32.812 -25.531 1 88.44 547 LYS A CA 1
ATOM 4431 C C . LYS A 1 547 ? -0.554 -31.297 -25.578 1 88.44 547 LYS A C 1
ATOM 4433 O O . LYS A 1 547 ? -0.53 -30.641 -24.531 1 88.44 547 LYS A O 1
ATOM 4438 N N . TRP A 1 548 ? -0.585 -30.75 -26.797 1 87.94 548 TRP A N 1
ATOM 4439 C CA . TRP A 1 548 ? -0.521 -29.312 -26.953 1 87.94 548 TRP A CA 1
ATOM 4440 C C . TRP A 1 548 ? -1.717 -28.625 -26.297 1 87.94 548 TRP A C 1
ATOM 4442 O O . TRP A 1 548 ? -1.632 -27.469 -25.875 1 87.94 548 TRP A O 1
ATOM 4452 N N . ARG A 1 549 ? -2.809 -29.25 -26.094 1 86.44 549 ARG A N 1
ATOM 4453 C CA . ARG A 1 549 ? -4.027 -28.688 -25.516 1 86.44 549 ARG A CA 1
ATOM 4454 C C . ARG A 1 549 ? -3.844 -28.406 -24.031 1 86.44 549 ARG A C 1
ATOM 4456 O O . ARG A 1 549 ? -4.598 -27.625 -23.438 1 86.44 549 ARG A O 1
ATOM 4463 N N . LEU A 1 550 ? -2.836 -28.969 -23.547 1 88.5 550 LEU A N 1
ATOM 4464 C CA . LEU A 1 550 ? -2.617 -28.859 -22.109 1 88.5 550 LEU A CA 1
ATOM 4465 C C . LEU A 1 550 ? -1.815 -27.594 -21.781 1 88.5 550 LEU A C 1
ATOM 4467 O O . LEU A 1 550 ? -1.694 -27.219 -20.609 1 88.5 550 LEU A O 1
ATOM 4471 N N . TYR A 1 551 ? -1.38 -26.922 -22.766 1 89.56 551 TYR A N 1
ATOM 4472 C CA . TYR A 1 551 ? -0.503 -25.766 -22.562 1 89.56 551 TYR A CA 1
ATOM 4473 C C . TYR A 1 551 ? -1.221 -24.672 -21.797 1 89.56 551 TYR A C 1
ATOM 4475 O O . TYR A 1 551 ? -0.653 -24.078 -20.875 1 89.56 551 TYR A O 1
ATOM 4483 N N . PHE A 1 552 ? -2.455 -24.391 -22.062 1 87.12 552 PHE A N 1
ATOM 4484 C CA . PHE A 1 552 ? -3.162 -23.281 -21.438 1 87.12 552 PHE A CA 1
ATOM 4485 C C . PHE A 1 552 ? -3.498 -23.594 -19.984 1 87.12 552 PHE A C 1
ATOM 4487 O O . PHE A 1 552 ? -3.236 -22.781 -19.094 1 87.12 552 PHE A O 1
ATOM 4494 N N . PRO A 1 553 ? -4.074 -24.766 -19.734 1 84.69 553 PRO A N 1
ATOM 4495 C CA . PRO A 1 553 ? -4.289 -25.094 -18.328 1 84.69 553 PRO A CA 1
ATOM 4496 C C . PRO A 1 553 ? -2.992 -25.125 -17.516 1 84.69 553 PRO A C 1
ATOM 4498 O O . PRO A 1 553 ? -2.99 -24.766 -16.328 1 84.69 553 PRO A O 1
ATOM 4501 N N . LEU A 1 554 ? -1.99 -25.547 -18.188 1 88.12 554 LEU A N 1
ATOM 4502 C CA . LEU A 1 554 ? -0.686 -25.547 -17.531 1 88.12 554 LEU A CA 1
ATOM 4503 C C . LEU A 1 554 ? -0.242 -24.125 -17.203 1 88.12 554 LEU A C 1
ATOM 4505 O O . LEU A 1 554 ? 0.245 -23.859 -16.109 1 88.12 554 LEU A O 1
ATOM 4509 N N . ALA A 1 555 ? -0.375 -23.234 -18.172 1 90.38 555 ALA A N 1
ATOM 4510 C CA . ALA A 1 555 ? -0.011 -21.828 -17.969 1 90.38 555 ALA A CA 1
ATOM 4511 C C . ALA A 1 555 ? -0.801 -21.219 -16.812 1 90.38 555 ALA A C 1
ATOM 4513 O O . ALA A 1 555 ? -0.252 -20.469 -16 1 90.38 555 ALA A O 1
ATOM 4514 N N . ALA A 1 556 ? -2.006 -21.531 -16.719 1 85.44 556 ALA A N 1
ATOM 4515 C CA . ALA A 1 556 ? -2.865 -21.016 -15.656 1 85.44 556 ALA A CA 1
ATOM 4516 C C . ALA A 1 556 ? -2.404 -21.531 -14.289 1 85.44 556 ALA A C 1
ATOM 4518 O O . ALA A 1 556 ? -2.406 -20.781 -13.312 1 85.44 556 ALA A O 1
ATOM 4519 N N . ALA A 1 557 ? -1.966 -22.719 -14.234 1 86.12 557 ALA A N 1
ATOM 4520 C CA . ALA A 1 557 ? -1.529 -23.328 -12.984 1 86.12 557 ALA A CA 1
ATOM 4521 C C . ALA A 1 557 ? -0.162 -22.797 -12.562 1 86.12 557 ALA A C 1
ATOM 4523 O O . ALA A 1 557 ? 0.144 -22.719 -11.367 1 86.12 557 ALA A O 1
ATOM 4524 N N . MET A 1 558 ? 0.621 -22.375 -13.531 1 92.5 558 MET A N 1
ATOM 4525 C CA . MET A 1 558 ? 2.012 -22.016 -13.258 1 92.5 558 MET A CA 1
ATOM 4526 C C . MET A 1 558 ? 2.139 -20.547 -12.922 1 92.5 558 MET A C 1
ATOM 4528 O O . MET A 1 558 ? 3.113 -20.125 -12.289 1 92.5 558 MET A O 1
ATOM 4532 N N . SER A 1 559 ? 1.209 -19.75 -13.25 1 91.25 559 SER A N 1
ATOM 4533 C CA . SER A 1 559 ? 1.333 -18.297 -13.219 1 91.25 559 SER A CA 1
ATOM 4534 C C . SER A 1 559 ? 1.669 -17.812 -11.812 1 91.25 559 SER A C 1
ATOM 4536 O O . SER A 1 559 ? 2.371 -16.812 -11.648 1 91.25 559 SER A O 1
ATOM 4538 N N . GLU A 1 560 ? 1.258 -18.516 -10.812 1 90.75 560 GLU A N 1
ATOM 4539 C CA . GLU A 1 560 ? 1.478 -18.031 -9.453 1 90.75 560 GLU A CA 1
ATOM 4540 C C . GLU A 1 560 ? 2.656 -18.75 -8.797 1 90.75 560 GLU A C 1
ATOM 4542 O O . GLU A 1 560 ? 3.053 -18.422 -7.68 1 90.75 560 GLU A O 1
ATOM 4547 N N . ARG A 1 561 ? 3.215 -19.609 -9.438 1 92.88 561 ARG A N 1
ATOM 4548 C CA . ARG A 1 561 ? 4.27 -20.438 -8.852 1 92.88 561 ARG A CA 1
ATOM 4549 C C . ARG A 1 561 ? 5.645 -19.844 -9.133 1 92.88 561 ARG A C 1
ATOM 4551 O O . ARG A 1 561 ? 5.82 -19.094 -10.102 1 92.88 561 ARG A O 1
ATOM 4558 N N . LYS A 1 562 ? 6.543 -20.25 -8.273 1 92.69 562 LYS A N 1
ATOM 4559 C CA . LYS A 1 562 ? 7.906 -19.734 -8.367 1 92.69 562 LYS A CA 1
ATOM 4560 C C . LYS A 1 562 ? 8.93 -20.859 -8.258 1 92.69 562 LYS A C 1
ATOM 4562 O O . LYS A 1 562 ? 8.617 -21.953 -7.793 1 92.69 562 LYS A O 1
ATOM 4567 N N . THR A 1 563 ? 10.109 -20.516 -8.75 1 91.81 563 THR A N 1
ATOM 4568 C CA . THR A 1 563 ? 11.258 -21.406 -8.602 1 91.81 563 THR A CA 1
ATOM 4569 C C . THR A 1 563 ? 12.539 -20.609 -8.398 1 91.81 563 THR A C 1
ATOM 4571 O O . THR A 1 563 ? 12.609 -19.438 -8.789 1 91.81 563 THR A O 1
ATOM 4574 N N . SER A 1 564 ? 13.391 -21.172 -7.648 1 86.38 564 SER A N 1
ATOM 4575 C CA . SER A 1 564 ? 14.703 -20.562 -7.496 1 86.38 564 SER A CA 1
ATOM 4576 C C . SER A 1 564 ? 15.617 -20.906 -8.664 1 86.38 564 SER A C 1
ATOM 4578 O O . SER A 1 564 ? 16.656 -20.281 -8.859 1 86.38 564 SER A O 1
ATOM 4580 N N . ARG A 1 565 ? 15.242 -21.922 -9.484 1 88.88 565 ARG A N 1
ATOM 4581 C CA . ARG A 1 565 ? 15.984 -22.375 -10.656 1 88.88 565 ARG A CA 1
ATOM 4582 C C . ARG A 1 565 ? 15.094 -22.406 -11.891 1 88.88 565 ARG A C 1
ATOM 4584 O O . ARG A 1 565 ? 14.492 -23.453 -12.195 1 88.88 565 ARG A O 1
ATOM 4591 N N . LEU A 1 566 ? 15.266 -21.516 -12.688 1 91.44 566 LEU A N 1
ATOM 4592 C CA . LEU A 1 566 ? 14.383 -21.359 -13.844 1 91.44 566 LEU A CA 1
ATOM 4593 C C . LEU A 1 566 ? 14.609 -22.469 -14.852 1 91.44 566 LEU A C 1
ATOM 4595 O O . LEU A 1 566 ? 13.68 -22.875 -15.562 1 91.44 566 LEU A O 1
ATOM 4599 N N . ALA A 1 567 ? 15.828 -22.969 -14.914 1 91.75 567 ALA A N 1
ATOM 4600 C CA . ALA A 1 567 ? 16.172 -24.031 -15.867 1 91.75 567 ALA A CA 1
ATOM 4601 C C . ALA A 1 567 ? 15.359 -25.297 -15.586 1 91.75 567 ALA A C 1
ATOM 4603 O O . ALA A 1 567 ? 15.227 -26.156 -16.453 1 91.75 567 ALA A O 1
ATOM 4604 N N . ASP A 1 568 ? 14.773 -25.391 -14.383 1 92 568 ASP A N 1
ATOM 4605 C CA . ASP A 1 568 ? 14.016 -26.578 -14 1 92 568 ASP A CA 1
ATOM 4606 C C . ASP A 1 568 ? 12.578 -26.5 -14.5 1 92 568 ASP A C 1
ATOM 4608 O O . ASP A 1 568 ? 11.859 -27.5 -14.508 1 92 568 ASP A O 1
ATOM 4612 N N . GLU A 1 569 ? 12.133 -25.359 -14.898 1 96 569 GLU A N 1
ATOM 4613 C CA . GLU A 1 569 ? 10.734 -25.141 -15.227 1 96 569 GLU A CA 1
ATOM 4614 C C . GLU A 1 569 ? 10.242 -26.125 -16.266 1 96 569 GLU A C 1
ATOM 4616 O O . GLU A 1 569 ? 9.242 -26.812 -16.062 1 96 569 GLU A O 1
ATOM 4621 N N . THR A 1 570 ? 11.008 -26.297 -17.359 1 95.56 570 THR A N 1
ATOM 4622 C CA . THR A 1 570 ? 10.539 -27.109 -18.484 1 95.56 570 THR A CA 1
ATOM 4623 C C . THR A 1 570 ? 10.656 -28.594 -18.172 1 95.56 570 THR A C 1
ATOM 4625 O O . THR A 1 570 ? 9.93 -29.406 -18.734 1 95.56 570 THR A O 1
ATOM 4628 N N . ILE A 1 571 ? 11.57 -28.922 -17.281 1 92.56 571 ILE A N 1
ATOM 4629 C CA . ILE A 1 571 ? 11.648 -30.312 -16.844 1 92.56 571 ILE A CA 1
ATOM 4630 C C . ILE A 1 571 ? 10.367 -30.688 -16.109 1 92.56 571 ILE A C 1
ATOM 4632 O O . ILE A 1 571 ? 9.773 -31.75 -16.375 1 92.56 571 ILE A O 1
ATOM 4636 N N . CYS A 1 572 ? 9.992 -29.844 -15.234 1 93 572 CYS A N 1
ATOM 4637 C CA . CYS A 1 572 ? 8.766 -30.062 -14.477 1 93 572 CYS A CA 1
ATOM 4638 C C . CYS A 1 572 ? 7.551 -30.094 -15.398 1 93 572 CYS A C 1
ATOM 4640 O O . CYS A 1 572 ? 6.695 -30.969 -15.273 1 93 572 CYS A O 1
ATOM 4642 N N . LEU A 1 573 ? 7.453 -29.188 -16.344 1 93.31 573 LEU A N 1
ATOM 4643 C CA . LEU A 1 573 ? 6.324 -29.109 -17.266 1 93.31 573 LEU A CA 1
ATOM 4644 C C . LEU A 1 573 ? 6.246 -30.359 -18.141 1 93.31 573 LEU A C 1
ATOM 4646 O O . LEU A 1 573 ? 5.164 -30.922 -18.328 1 93.31 573 LEU A O 1
ATOM 4650 N N . ALA A 1 574 ? 7.387 -30.734 -18.656 1 91.69 574 ALA A N 1
ATOM 4651 C CA . ALA A 1 574 ? 7.441 -31.922 -19.516 1 91.69 574 ALA A CA 1
ATOM 4652 C C . ALA A 1 574 ? 6.996 -33.156 -18.75 1 91.69 574 ALA A C 1
ATOM 4654 O O . ALA A 1 574 ? 6.324 -34.031 -19.312 1 91.69 574 ALA A O 1
ATOM 4655 N N . THR A 1 575 ? 7.375 -33.156 -17.516 1 87.06 575 THR A N 1
ATOM 4656 C CA . THR A 1 575 ? 6.984 -34.281 -16.672 1 87.06 575 THR A CA 1
ATOM 4657 C C . THR A 1 575 ? 5.473 -34.312 -16.484 1 87.06 575 THR A C 1
ATOM 4659 O O . THR A 1 575 ? 4.852 -35.375 -16.578 1 87.06 575 THR A O 1
ATOM 4662 N N . ILE A 1 576 ? 4.91 -33.219 -16.234 1 87.75 576 ILE A N 1
ATOM 4663 C CA . ILE A 1 576 ? 3.479 -33.094 -15.984 1 87.75 576 ILE A CA 1
ATOM 4664 C C . ILE A 1 576 ? 2.705 -33.5 -17.25 1 87.75 576 ILE A C 1
ATOM 4666 O O . ILE A 1 576 ? 1.714 -34.219 -17.172 1 87.75 576 ILE A O 1
ATOM 4670 N N . VAL A 1 577 ? 3.18 -33.031 -18.406 1 88.31 577 VAL A N 1
ATOM 4671 C CA . VAL A 1 577 ? 2.5 -33.281 -19.672 1 88.31 577 VAL A CA 1
ATOM 4672 C C . VAL A 1 577 ? 2.871 -34.656 -20.203 1 88.31 577 VAL A C 1
ATOM 4674 O O . VAL A 1 577 ? 2.203 -35.188 -21.109 1 88.31 577 VAL A O 1
ATOM 4677 N N . ASP A 1 578 ? 3.863 -35.281 -19.641 1 84.81 578 ASP A N 1
ATOM 4678 C CA . ASP A 1 578 ? 4.332 -36.594 -20.016 1 84.81 578 ASP A CA 1
ATOM 4679 C C . ASP A 1 578 ? 4.992 -36.594 -21.391 1 84.81 578 ASP A C 1
ATOM 4681 O O . ASP A 1 578 ? 4.609 -37.344 -22.281 1 84.81 578 ASP A O 1
ATOM 4685 N N . ILE A 1 579 ? 5.926 -35.688 -21.562 1 87.5 579 ILE A N 1
ATOM 4686 C CA . ILE A 1 579 ? 6.785 -35.625 -22.734 1 87.5 579 ILE A CA 1
ATOM 4687 C C . ILE A 1 579 ? 8.227 -35.938 -22.344 1 87.5 579 ILE A C 1
ATOM 4689 O O . ILE A 1 579 ? 8.688 -35.5 -21.281 1 87.5 579 ILE A O 1
ATOM 4693 N N . PRO A 1 580 ? 8.867 -36.719 -23.203 1 86.25 580 PRO A N 1
ATOM 4694 C CA . PRO A 1 580 ? 10.273 -36.969 -22.891 1 86.25 580 PRO A CA 1
ATOM 4695 C C . PRO A 1 580 ? 11.117 -35.719 -22.797 1 86.25 580 PRO A C 1
ATOM 4697 O O . PRO A 1 580 ? 10.938 -34.781 -23.594 1 86.25 580 PRO A O 1
ATOM 4700 N N . PHE A 1 581 ? 12.008 -35.656 -21.828 1 88.62 581 PHE A N 1
ATOM 4701 C CA . PHE A 1 581 ? 12.711 -34.406 -21.625 1 88.62 581 PHE A CA 1
ATOM 4702 C C . PHE A 1 581 ? 14.219 -34.625 -21.562 1 88.62 581 PHE A C 1
ATOM 4704 O O . PHE A 1 581 ? 14.953 -33.781 -21.047 1 88.62 581 PHE A O 1
ATOM 4711 N N . ALA A 1 582 ? 14.719 -35.688 -22.031 1 86.06 582 ALA A N 1
ATOM 4712 C CA . ALA A 1 582 ? 16.156 -35.938 -22.062 1 86.06 582 ALA A CA 1
ATOM 4713 C C . ALA A 1 582 ? 16.891 -34.844 -22.844 1 86.06 582 ALA A C 1
ATOM 4715 O O . ALA A 1 582 ? 17.969 -34.406 -22.438 1 86.06 582 ALA A O 1
ATOM 4716 N N . ASP A 1 583 ? 16.344 -34.438 -23.922 1 91.19 583 ASP A N 1
ATOM 4717 C CA . ASP A 1 583 ? 16.938 -33.406 -24.75 1 91.19 583 ASP A CA 1
ATOM 4718 C C . ASP A 1 583 ? 17 -32.062 -24 1 91.19 583 ASP A C 1
ATOM 4720 O O . ASP A 1 583 ? 17.938 -31.297 -24.188 1 91.19 583 ASP A O 1
ATOM 4724 N N . LEU A 1 584 ? 16.031 -31.812 -23.188 1 93.06 584 LEU A N 1
ATOM 4725 C CA . LEU A 1 584 ? 16.016 -30.594 -22.375 1 93.06 584 LEU A CA 1
ATOM 4726 C C . LEU A 1 584 ? 17.172 -30.594 -21.375 1 93.06 584 LEU A C 1
ATOM 4728 O O . LEU A 1 584 ? 17.797 -29.562 -21.156 1 93.06 584 LEU A O 1
ATOM 4732 N N . GLN A 1 585 ? 17.469 -31.703 -20.859 1 88.62 585 GLN A N 1
ATOM 4733 C CA . GLN A 1 585 ? 18.516 -31.828 -19.844 1 88.62 585 GLN A CA 1
ATOM 4734 C C . GLN A 1 585 ? 19.906 -31.703 -20.469 1 88.62 585 GLN A C 1
ATOM 4736 O O . GLN A 1 585 ? 20.875 -31.406 -19.766 1 88.62 585 GLN A O 1
ATOM 4741 N N . GLU A 1 586 ? 19.922 -31.938 -21.781 1 90 586 GLU A N 1
ATOM 4742 C CA . GLU A 1 586 ? 21.203 -31.797 -22.469 1 90 586 GLU A CA 1
ATOM 4743 C C . GLU A 1 586 ? 21.641 -30.344 -22.516 1 90 586 GLU A C 1
ATOM 4745 O O . GLU A 1 586 ? 22.844 -30.047 -22.609 1 90 586 GLU A O 1
ATOM 4750 N N . ILE A 1 587 ? 20.688 -29.469 -22.484 1 93.25 587 ILE A N 1
ATOM 4751 C CA . ILE A 1 587 ? 21.016 -28.047 -22.391 1 93.25 587 ILE A CA 1
ATOM 4752 C C . ILE A 1 587 ? 21.484 -27.719 -20.984 1 93.25 587 ILE A C 1
ATOM 4754 O O . ILE A 1 587 ? 20.797 -28 -20 1 93.25 587 ILE A O 1
ATOM 4758 N N . PRO A 1 588 ? 22.594 -27.125 -20.953 1 90.19 588 PRO A N 1
ATOM 4759 C CA . PRO A 1 588 ? 23.125 -26.844 -19.625 1 90.19 588 PRO A CA 1
ATOM 4760 C C . PRO A 1 588 ? 22.188 -25.984 -18.781 1 90.19 588 PRO A C 1
ATOM 4762 O O . PRO A 1 588 ? 21.484 -25.125 -19.328 1 90.19 588 PRO A O 1
ATOM 4765 N N . ALA A 1 589 ? 22.297 -26.156 -17.5 1 87.94 589 ALA A N 1
ATOM 4766 C CA . ALA A 1 589 ? 21.391 -25.484 -16.578 1 87.94 589 ALA A CA 1
ATOM 4767 C C . ALA A 1 589 ? 21.859 -24.047 -16.297 1 87.94 589 ALA A C 1
ATOM 4769 O O . ALA A 1 589 ? 21.078 -23.219 -15.812 1 87.94 589 ALA A O 1
ATOM 4770 N N . LYS A 1 590 ? 23.031 -23.719 -16.484 1 86.56 590 LYS A N 1
ATOM 4771 C CA . LYS A 1 590 ? 23.578 -22.391 -16.234 1 86.56 590 LYS A CA 1
ATOM 4772 C C . LYS A 1 590 ? 24.125 -21.766 -17.516 1 86.56 590 LYS A C 1
ATOM 4774 O O . LYS A 1 590 ? 24.641 -22.469 -18.391 1 86.56 590 LYS A O 1
ATOM 4779 N N . PRO A 1 591 ? 24.016 -20.547 -17.703 1 87.19 591 PRO A N 1
ATOM 4780 C CA . PRO A 1 591 ? 23.375 -19.578 -16.812 1 87.19 591 PRO A CA 1
ATOM 4781 C C . PRO A 1 591 ? 21.859 -19.766 -16.734 1 87.19 591 PRO A C 1
ATOM 4783 O O . PRO A 1 591 ? 21.188 -19.969 -17.75 1 87.19 591 PRO A O 1
ATOM 4786 N N . ASP A 1 592 ? 21.25 -19.594 -15.641 1 87.69 592 ASP A N 1
ATOM 4787 C CA . ASP A 1 592 ? 19.891 -20.047 -15.312 1 87.69 592 ASP A CA 1
ATOM 4788 C C . ASP A 1 592 ? 18.875 -19.391 -16.234 1 87.69 592 ASP A C 1
ATOM 4790 O O . ASP A 1 592 ? 18.094 -20.078 -16.891 1 87.69 592 ASP A O 1
ATOM 4794 N N . ILE A 1 593 ? 18.938 -18.094 -16.406 1 84.62 593 ILE A N 1
ATOM 4795 C CA . ILE A 1 593 ? 17.938 -17.359 -17.172 1 84.62 593 ILE A CA 1
ATOM 4796 C C . ILE A 1 593 ? 18.031 -17.734 -18.641 1 84.62 593 ILE A C 1
ATOM 4798 O O . ILE A 1 593 ? 17.016 -18.031 -19.281 1 84.62 593 ILE A O 1
ATOM 4802 N N . ASP A 1 594 ? 19.234 -17.766 -19.156 1 87.38 594 ASP A N 1
ATOM 4803 C CA . ASP A 1 594 ? 19.453 -18.109 -20.562 1 87.38 594 ASP A CA 1
ATOM 4804 C C . ASP A 1 594 ? 19.094 -19.562 -20.859 1 87.38 594 ASP A C 1
ATOM 4806 O O . ASP A 1 594 ? 18.453 -19.859 -21.859 1 87.38 594 ASP A O 1
ATOM 4810 N N . SER A 1 595 ? 19.5 -20.391 -19.984 1 92.44 595 SER A N 1
ATOM 4811 C CA . SER A 1 595 ? 19.203 -21.812 -20.125 1 92.44 595 SER A CA 1
ATOM 4812 C C . SER A 1 595 ? 17.688 -22.062 -20.062 1 92.44 595 SER A C 1
ATOM 4814 O O . SER A 1 595 ? 17.156 -22.891 -20.797 1 92.44 595 SER A O 1
ATOM 4816 N N . GLY A 1 596 ? 17.109 -21.344 -19.156 1 93.38 596 GLY A N 1
ATOM 4817 C CA . GLY A 1 596 ? 15.656 -21.469 -19.078 1 93.38 596 GLY A CA 1
ATOM 4818 C C . GLY A 1 596 ? 14.953 -21.125 -20.359 1 93.38 596 GLY A C 1
ATOM 4819 O O . GLY A 1 596 ? 14.023 -21.812 -20.781 1 93.38 596 GLY A O 1
ATOM 4820 N N . GLY A 1 597 ? 15.43 -20.094 -21 1 93.44 597 GLY A N 1
ATOM 4821 C CA . GLY A 1 597 ? 14.852 -19.672 -22.266 1 93.44 597 GLY A CA 1
ATOM 4822 C C . GLY A 1 597 ? 15.07 -20.688 -23.375 1 93.44 597 GLY A C 1
ATOM 4823 O O . GLY A 1 597 ? 14.156 -20.969 -24.156 1 93.44 597 GLY A O 1
ATOM 4824 N N . LYS A 1 598 ? 16.234 -21.203 -23.406 1 95.06 598 LYS A N 1
ATOM 4825 C CA . LYS A 1 598 ? 16.562 -22.203 -24.422 1 95.06 598 LYS A CA 1
ATOM 4826 C C . LYS A 1 598 ? 15.742 -23.469 -24.234 1 95.06 598 LYS A C 1
ATOM 4828 O O . LYS A 1 598 ? 15.234 -24.031 -25.203 1 95.06 598 LYS A O 1
ATOM 4833 N N . ARG A 1 599 ? 15.625 -23.875 -23.016 1 96.44 599 ARG A N 1
ATOM 4834 C CA . ARG A 1 599 ? 14.836 -25.078 -22.719 1 96.44 599 ARG A CA 1
ATOM 4835 C C . ARG A 1 599 ? 13.359 -24.844 -23.016 1 96.44 599 ARG A C 1
ATOM 4837 O O . ARG A 1 599 ? 12.664 -25.734 -23.484 1 96.44 599 ARG A O 1
ATOM 4844 N N . MET A 1 600 ? 12.93 -23.656 -22.766 1 96.88 600 MET A N 1
ATOM 4845 C CA . MET A 1 600 ? 11.539 -23.328 -23.062 1 96.88 600 MET A CA 1
ATOM 4846 C C . MET A 1 600 ? 11.281 -23.375 -24.562 1 96.88 600 MET A C 1
ATOM 4848 O O . MET A 1 600 ? 10.266 -23.906 -25.016 1 96.88 600 MET A O 1
ATOM 4852 N N . ALA A 1 601 ? 12.164 -22.844 -25.344 1 95.94 601 ALA A N 1
ATOM 4853 C CA . ALA A 1 601 ? 12.031 -22.891 -26.797 1 95.94 601 ALA A CA 1
ATOM 4854 C C . ALA A 1 601 ? 11.914 -24.344 -27.281 1 95.94 601 ALA A C 1
ATOM 4856 O O . ALA A 1 601 ? 11.031 -24.656 -28.078 1 95.94 601 ALA A O 1
ATOM 4857 N N . LEU A 1 602 ? 12.758 -25.172 -26.75 1 95.56 602 LEU A N 1
ATOM 4858 C CA . LEU A 1 602 ? 12.742 -26.578 -27.141 1 95.56 602 LEU A CA 1
ATOM 4859 C C . LEU A 1 602 ? 11.453 -27.25 -26.688 1 95.56 602 LEU A C 1
ATOM 4861 O O . LEU A 1 602 ? 10.898 -28.078 -27.422 1 95.56 602 LEU A O 1
ATOM 4865 N N . PHE A 1 603 ? 11.055 -27.031 -25.5 1 95.56 603 PHE A N 1
ATOM 4866 C CA . PHE A 1 603 ? 9.805 -27.562 -24.984 1 95.56 603 PHE A CA 1
ATOM 4867 C C . PHE A 1 603 ? 8.641 -27.219 -25.906 1 95.56 603 PHE A C 1
ATOM 4869 O O . PHE A 1 603 ? 7.812 -28.078 -26.219 1 95.56 603 PHE A O 1
ATOM 4876 N N . LEU A 1 604 ? 8.578 -25.969 -26.328 1 95.44 604 LEU A N 1
ATOM 4877 C CA . LEU A 1 604 ? 7.523 -25.516 -27.234 1 95.44 604 LEU A CA 1
ATOM 4878 C C . LEU A 1 604 ? 7.594 -26.25 -28.562 1 95.44 604 LEU A C 1
ATOM 4880 O O . LEU A 1 604 ? 6.559 -26.594 -29.141 1 95.44 604 LEU A O 1
ATOM 4884 N N . GLU A 1 605 ? 8.727 -26.484 -29.047 1 93.88 605 GLU A N 1
ATOM 4885 C CA . GLU A 1 605 ? 8.906 -27.25 -30.266 1 93.88 605 GLU A CA 1
ATOM 4886 C C . GLU A 1 605 ? 8.359 -28.656 -30.125 1 93.88 605 GLU A C 1
ATOM 4888 O O . GLU A 1 605 ? 7.77 -29.203 -31.062 1 93.88 605 GLU A O 1
ATOM 4893 N N . LYS A 1 606 ? 8.609 -29.203 -28.984 1 92.25 606 LYS A N 1
ATOM 4894 C CA . LYS A 1 606 ? 8.156 -30.578 -28.719 1 92.25 606 LYS A CA 1
ATOM 4895 C C . LYS A 1 606 ? 6.633 -30.641 -28.656 1 92.25 606 LYS A C 1
ATOM 4897 O O . LYS A 1 606 ? 6.035 -31.656 -29.031 1 92.25 606 LYS A O 1
ATOM 4902 N N . LEU A 1 607 ? 6.047 -29.641 -28.125 1 92 607 LEU A N 1
ATOM 4903 C CA . LEU A 1 607 ? 4.59 -29.594 -28.141 1 92 607 LEU A CA 1
ATOM 4904 C C . LEU A 1 607 ? 4.066 -29.5 -29.578 1 92 607 LEU A C 1
ATOM 4906 O O . LEU A 1 607 ? 3.064 -30.141 -29.922 1 92 607 LEU A O 1
ATOM 4910 N N . GLY A 1 608 ? 4.59 -28.609 -30.344 1 91.69 608 GLY A N 1
ATOM 4911 C CA . GLY A 1 608 ? 4.484 -28.625 -31.797 1 91.69 608 GLY A CA 1
ATOM 4912 C C . GLY A 1 608 ? 3.211 -27.969 -32.312 1 91.69 608 GLY A C 1
ATOM 4913 O O . GLY A 1 608 ? 3.111 -27.625 -33.469 1 91.69 608 GLY A O 1
ATOM 4914 N N . LYS A 1 609 ? 2.174 -27.797 -31.5 1 92.44 609 LYS A N 1
ATOM 4915 C CA . LYS A 1 609 ? 0.913 -27.172 -31.891 1 92.44 609 LYS A CA 1
ATOM 4916 C C . LYS A 1 609 ? 0.402 -26.234 -30.812 1 92.44 609 LYS A C 1
ATOM 4918 O O . LYS A 1 609 ? 0.649 -26.438 -29.625 1 92.44 609 LYS A O 1
ATOM 4923 N N . PHE A 1 610 ? -0.299 -25.219 -31.297 1 92.5 610 PHE A N 1
ATOM 4924 C CA . PHE A 1 610 ? -0.825 -24.234 -30.344 1 92.5 610 PHE A CA 1
ATOM 4925 C C . PHE A 1 610 ? -2.096 -23.594 -30.891 1 92.5 610 PHE A C 1
ATOM 4927 O O . PHE A 1 610 ? -2.266 -23.469 -32.094 1 92.5 610 PHE A O 1
ATOM 4934 N N . SER A 1 611 ? -2.947 -23.297 -29.922 1 89.88 611 SER A N 1
ATOM 4935 C CA . SER A 1 611 ? -3.986 -22.344 -30.297 1 89.88 611 SER A CA 1
ATOM 4936 C C . SER A 1 611 ? -3.387 -20.984 -30.625 1 89.88 611 SER A C 1
ATOM 4938 O O . SER A 1 611 ? -2.527 -20.484 -29.906 1 89.88 611 SER A O 1
ATOM 4940 N N . THR A 1 612 ? -3.799 -20.375 -31.672 1 91.31 612 THR A N 1
ATOM 4941 C CA . THR A 1 612 ? -3.121 -19.188 -32.188 1 91.31 612 THR A CA 1
ATOM 4942 C C . THR A 1 612 ? -3.375 -17.984 -31.297 1 91.31 612 THR A C 1
ATOM 4944 O O . THR A 1 612 ? -2.666 -16.984 -31.391 1 91.31 612 THR A O 1
ATOM 4947 N N . GLY A 1 613 ? -4.344 -18 -30.406 1 89.81 613 GLY A N 1
ATOM 4948 C CA . GLY A 1 613 ? -4.574 -16.922 -29.453 1 89.81 613 GLY A CA 1
ATOM 4949 C C . GLY A 1 613 ? -3.396 -16.672 -28.531 1 89.81 613 GLY A C 1
ATOM 4950 O O . GLY A 1 613 ? -3.303 -15.617 -27.906 1 89.81 613 GLY A O 1
ATOM 4951 N N . VAL A 1 614 ? -2.447 -17.625 -28.516 1 92.31 614 VAL A N 1
ATOM 4952 C CA . VAL A 1 614 ? -1.298 -17.547 -27.609 1 92.31 614 VAL A CA 1
ATOM 4953 C C . VAL A 1 614 ? -0.443 -16.328 -27.953 1 92.31 614 VAL A C 1
ATOM 4955 O O . VAL A 1 614 ? 0.3 -15.828 -27.109 1 92.31 614 VAL A O 1
ATOM 4958 N N . ILE A 1 615 ? -0.601 -15.773 -29.172 1 93.56 615 ILE A N 1
ATOM 4959 C CA . ILE A 1 615 ? 0.242 -14.648 -29.562 1 93.56 615 ILE A CA 1
ATOM 4960 C C . ILE A 1 615 ? -0.153 -13.398 -28.781 1 93.56 615 ILE A C 1
ATOM 4962 O O . ILE A 1 615 ? 0.602 -12.43 -28.734 1 93.56 615 ILE A O 1
ATOM 4966 N N . PHE A 1 616 ? -1.287 -13.43 -28.172 1 92.31 616 PHE A N 1
ATOM 4967 C CA . PHE A 1 616 ? -1.796 -12.242 -27.484 1 92.31 616 PHE A CA 1
ATOM 4968 C C . PHE A 1 616 ? -1.476 -12.305 -25.984 1 92.31 616 PHE A C 1
ATOM 4970 O O . PHE A 1 616 ? -2.006 -11.516 -25.203 1 92.31 616 PHE A O 1
ATOM 4977 N N . ASN A 1 617 ? -0.639 -13.227 -25.562 1 91.94 617 ASN A N 1
ATOM 4978 C CA . ASN A 1 617 ? -0.297 -13.305 -24.141 1 91.94 617 ASN A CA 1
ATOM 4979 C C . ASN A 1 617 ? 0.517 -12.094 -23.703 1 91.94 617 ASN A C 1
ATOM 4981 O O . ASN A 1 617 ? 1.175 -11.445 -24.516 1 91.94 617 ASN A O 1
ATOM 4985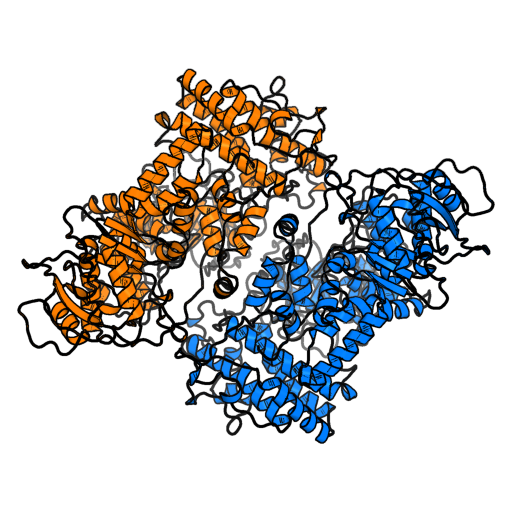 N N . ASN A 1 618 ? 0.504 -11.734 -22.391 1 88.88 618 ASN A N 1
ATOM 4986 C CA . ASN A 1 618 ? 1.219 -10.57 -21.891 1 88.88 618 ASN A CA 1
ATOM 4987 C C . ASN A 1 618 ? 2.463 -10.961 -21.109 1 88.88 618 ASN A C 1
ATOM 4989 O O . ASN A 1 618 ? 3.012 -10.156 -20.359 1 88.88 618 ASN A O 1
ATOM 4993 N N . TYR A 1 619 ? 2.906 -12.18 -21.25 1 90.94 619 TYR A N 1
ATOM 4994 C CA . TYR A 1 619 ? 4.117 -12.633 -20.578 1 90.94 619 TYR A CA 1
ATOM 4995 C C . TYR A 1 619 ? 5.355 -11.977 -21.172 1 90.94 619 TYR A C 1
ATOM 4997 O O . TYR A 1 619 ? 5.332 -11.531 -22.328 1 90.94 619 TYR A O 1
ATOM 5005 N N . PRO A 1 620 ? 6.457 -11.922 -20.328 1 87.38 620 PRO A N 1
ATOM 5006 C CA . PRO A 1 620 ? 7.734 -11.648 -20.984 1 87.38 620 PRO A CA 1
ATOM 5007 C C . PRO A 1 620 ? 8.055 -12.672 -22.078 1 87.38 620 PRO A C 1
ATOM 5009 O O . PRO A 1 620 ? 7.797 -13.867 -21.906 1 87.38 620 PRO A O 1
ATOM 5012 N N . ARG A 1 621 ? 8.648 -12.211 -23.141 1 91.5 621 ARG A N 1
ATOM 5013 C CA . ARG A 1 621 ? 8.727 -13.031 -24.359 1 91.5 621 ARG A CA 1
ATOM 5014 C C . ARG A 1 621 ? 10.117 -13.633 -24.516 1 91.5 621 ARG A C 1
ATOM 5016 O O . ARG A 1 621 ? 11.094 -13.109 -23.984 1 91.5 621 ARG A O 1
ATOM 5023 N N . LEU A 1 622 ? 10.141 -14.766 -25.281 1 93.5 622 LEU A N 1
ATOM 5024 C CA . LEU A 1 622 ? 11.406 -15.344 -25.719 1 93.5 622 LEU A CA 1
ATOM 5025 C C . LEU A 1 622 ? 12.102 -14.43 -26.719 1 93.5 622 LEU A C 1
ATOM 5027 O O . LEU A 1 622 ? 11.445 -13.773 -27.531 1 93.5 622 LEU A O 1
ATOM 5031 N N . ASP A 1 623 ? 13.383 -14.461 -26.703 1 87.44 623 ASP A N 1
ATOM 5032 C CA . ASP A 1 623 ? 14.133 -13.547 -27.562 1 87.44 623 ASP A CA 1
ATOM 5033 C C . ASP A 1 623 ? 14.664 -14.258 -28.797 1 87.44 623 ASP A C 1
ATOM 5035 O O . ASP A 1 623 ? 15.086 -13.617 -29.766 1 87.44 623 ASP A O 1
ATOM 5039 N N . GLN A 1 624 ? 14.578 -15.492 -28.859 1 88.69 624 GLN A N 1
ATOM 5040 C CA . GLN A 1 624 ? 15.078 -16.266 -30 1 88.69 624 GLN A CA 1
ATOM 5041 C C . GLN A 1 624 ? 14.234 -16 -31.25 1 88.69 624 GLN A C 1
ATOM 5043 O O . GLN A 1 624 ? 13.023 -15.781 -31.156 1 88.69 624 GLN A O 1
ATOM 5048 N N . ARG A 1 625 ? 14.906 -16.047 -32.344 1 89.75 625 ARG A N 1
ATOM 5049 C CA . ARG A 1 625 ? 14.227 -15.844 -33.625 1 89.75 625 ARG A CA 1
ATOM 5050 C C . ARG A 1 625 ? 13.102 -16.859 -33.812 1 89.75 625 ARG A C 1
ATOM 5052 O O . ARG A 1 625 ? 13.305 -18.062 -33.625 1 89.75 625 ARG A O 1
ATOM 5059 N N . GLY A 1 626 ? 11.961 -16.328 -34.094 1 93.69 626 GLY A N 1
ATOM 5060 C CA . GLY A 1 626 ? 10.812 -17.172 -34.406 1 93.69 626 GLY A CA 1
ATOM 5061 C C . GLY A 1 626 ? 9.992 -17.5 -33.156 1 93.69 626 GLY A C 1
ATOM 5062 O O . GLY A 1 626 ? 8.93 -18.125 -33.281 1 93.69 626 GLY A O 1
ATOM 5063 N N . TYR A 1 627 ? 10.422 -17.094 -32 1 95.25 627 TYR A N 1
ATOM 5064 C CA . TYR A 1 627 ? 9.781 -17.562 -30.781 1 95.25 627 TYR A CA 1
ATOM 5065 C C . TYR A 1 627 ? 9.148 -16.406 -30.016 1 95.25 627 TYR A C 1
ATOM 5067 O O . TYR A 1 627 ? 8.547 -16.609 -28.953 1 95.25 627 TYR A O 1
ATOM 5075 N N . ARG A 1 628 ? 9.062 -15.211 -30.438 1 94.44 628 ARG A N 1
ATOM 5076 C CA . ARG A 1 628 ? 8.68 -14.047 -29.641 1 94.44 628 ARG A CA 1
ATOM 5077 C C . ARG A 1 628 ? 7.172 -14.016 -29.406 1 94.44 628 ARG A C 1
ATOM 5079 O O . ARG A 1 628 ? 6.68 -13.234 -28.578 1 94.44 628 ARG A O 1
ATOM 5086 N N . TRP A 1 629 ? 6.469 -14.898 -30.016 1 94.94 629 TRP A N 1
ATOM 5087 C CA . TRP A 1 629 ? 5.047 -15.023 -29.719 1 94.94 629 TRP A CA 1
ATOM 5088 C C . TRP A 1 629 ? 4.828 -15.742 -28.391 1 94.94 629 TRP A C 1
ATOM 5090 O O . TRP A 1 629 ? 3.732 -15.703 -27.828 1 94.94 629 TRP A O 1
ATOM 5100 N N . ALA A 1 630 ? 5.828 -16.328 -27.891 1 95.25 630 ALA A N 1
ATOM 5101 C CA . ALA A 1 630 ? 5.66 -17.25 -26.766 1 95.25 630 ALA A CA 1
ATOM 5102 C C . ALA A 1 630 ? 6.297 -16.672 -25.5 1 95.25 630 ALA A C 1
ATOM 5104 O O . ALA A 1 630 ? 7.25 -15.891 -25.578 1 95.25 630 ALA A O 1
ATOM 5105 N N . PRO A 1 631 ? 5.762 -17.078 -24.344 1 94.06 631 PRO A N 1
ATOM 5106 C CA . PRO A 1 631 ? 6.355 -16.672 -23.062 1 94.06 631 PRO A CA 1
ATOM 5107 C C . PRO A 1 631 ? 7.727 -17.312 -22.828 1 94.06 631 PRO A C 1
ATOM 5109 O O . PRO A 1 631 ? 7.938 -18.469 -23.172 1 94.06 631 PRO A O 1
ATOM 5112 N N . ARG A 1 632 ? 8.609 -16.531 -22.219 1 94.38 632 ARG A N 1
ATOM 5113 C CA . ARG A 1 632 ? 9.906 -17.078 -21.797 1 94.38 632 ARG A CA 1
ATOM 5114 C C . ARG A 1 632 ? 9.75 -17.984 -20.594 1 94.38 632 ARG A C 1
ATOM 5116 O O . ARG A 1 632 ? 10.547 -18.906 -20.391 1 94.38 632 ARG A O 1
ATOM 5123 N N . SER A 1 633 ? 8.844 -17.688 -19.781 1 95.19 633 SER A N 1
ATOM 5124 C CA . SER A 1 633 ? 8.469 -18.453 -18.594 1 95.19 633 SER A CA 1
ATOM 5125 C C . SER A 1 633 ? 6.996 -18.25 -18.25 1 95.19 633 SER A C 1
ATOM 5127 O O . SER A 1 633 ? 6.426 -17.203 -18.516 1 95.19 633 SER A O 1
ATOM 5129 N N . LEU A 1 634 ? 6.422 -19.234 -17.719 1 95.25 634 LEU A N 1
ATOM 5130 C CA . LEU A 1 634 ? 5.02 -19.156 -17.328 1 95.25 634 LEU A CA 1
ATOM 5131 C C . LEU A 1 634 ? 4.891 -18.859 -15.836 1 95.25 634 LEU A C 1
ATOM 5133 O O . LEU A 1 634 ? 3.781 -18.797 -15.305 1 95.25 634 LEU A O 1
ATOM 5137 N N . LEU A 1 635 ? 6.012 -18.578 -15.203 1 95.5 635 LEU A N 1
ATOM 5138 C CA . LEU A 1 635 ? 6.016 -18.578 -13.742 1 95.5 635 LEU A CA 1
ATOM 5139 C C . LEU A 1 635 ? 5.945 -17.141 -13.211 1 95.5 635 LEU A C 1
ATOM 5141 O O . LEU A 1 635 ? 6.363 -16.203 -13.883 1 95.5 635 LEU A O 1
ATOM 5145 N N . ASN A 1 636 ? 5.434 -17.047 -11.969 1 93.12 636 ASN A N 1
ATOM 5146 C CA . ASN A 1 636 ? 5.512 -15.859 -11.117 1 93.12 636 ASN A CA 1
ATOM 5147 C C . ASN A 1 636 ? 4.949 -14.625 -11.812 1 93.12 636 ASN A C 1
ATOM 5149 O O . ASN A 1 636 ? 5.613 -13.586 -11.883 1 93.12 636 ASN A O 1
ATOM 5153 N N . PHE A 1 637 ? 3.807 -14.789 -12.375 1 91.81 637 PHE A N 1
ATOM 5154 C CA . PHE A 1 637 ? 3.123 -13.695 -13.055 1 91.81 637 PHE A CA 1
ATOM 5155 C C . PHE A 1 637 ? 1.638 -13.688 -12.719 1 91.81 637 PHE A C 1
ATOM 5157 O O . PHE A 1 637 ? 0.818 -14.211 -13.477 1 91.81 637 PHE A O 1
ATOM 5164 N N . ARG A 1 638 ? 1.248 -12.898 -11.75 1 89.19 638 ARG A N 1
ATOM 5165 C CA . ARG A 1 638 ? -0.091 -12.961 -11.172 1 89.19 638 ARG A CA 1
ATOM 5166 C C . ARG A 1 638 ? -1.1 -12.227 -12.055 1 89.19 638 ARG A C 1
ATOM 5168 O O . ARG A 1 638 ? -2.309 -12.43 -11.922 1 89.19 638 ARG A O 1
ATOM 5175 N N . THR A 1 639 ? -0.68 -11.398 -12.898 1 82.75 639 THR A N 1
ATOM 5176 C CA . THR A 1 639 ? -1.571 -10.641 -13.773 1 82.75 639 THR A CA 1
ATOM 5177 C C . THR A 1 639 ? -1.547 -11.203 -15.188 1 82.75 639 THR A C 1
ATOM 5179 O O . THR A 1 639 ? -1.818 -10.484 -16.156 1 82.75 639 THR A O 1
ATOM 5182 N N . ALA A 1 640 ? -1.177 -12.414 -15.289 1 86.56 640 ALA A N 1
ATOM 5183 C CA . ALA A 1 640 ? -1.009 -13.07 -16.594 1 86.56 640 ALA A CA 1
ATOM 5184 C C . ALA A 1 640 ? -2.334 -13.141 -17.344 1 86.56 640 ALA A C 1
ATOM 5186 O O . ALA A 1 640 ? -3.383 -13.391 -16.75 1 86.56 640 ALA A O 1
ATOM 5187 N N . LYS A 1 641 ? -2.26 -12.742 -18.531 1 81.75 641 LYS A N 1
ATOM 5188 C CA . LYS A 1 641 ? -3.355 -12.945 -19.484 1 81.75 641 LYS A CA 1
ATOM 5189 C C . LYS A 1 641 ? -2.922 -13.82 -20.641 1 81.75 641 LYS A C 1
ATOM 5191 O O . LYS A 1 641 ? -2.023 -13.453 -21.406 1 81.75 641 LYS A O 1
ATOM 5196 N N . ILE A 1 642 ? -3.316 -14.906 -20.531 1 70.81 642 ILE A N 1
ATOM 5197 C CA . ILE A 1 642 ? -3.047 -15.812 -21.641 1 70.81 642 ILE A CA 1
ATOM 5198 C C . ILE A 1 642 ? -4.344 -16.484 -22.078 1 70.81 642 ILE A C 1
ATOM 5200 O O . ILE A 1 642 ? -5.047 -17.078 -21.25 1 70.81 642 ILE A O 1
ATOM 5204 N N . THR A 1 643 ? -5.176 -15.664 -22.812 1 59.09 643 THR A N 1
ATOM 5205 C CA . THR A 1 643 ? -6.504 -16.109 -23.219 1 59.09 643 THR A CA 1
ATOM 5206 C C . THR A 1 643 ? -6.406 -17.203 -24.281 1 59.09 643 THR A C 1
ATOM 5208 O O . THR A 1 643 ? -5.566 -17.125 -25.188 1 59.09 643 THR A O 1
ATOM 5211 N N . SER A 1 644 ? -6.742 -18.359 -23.906 1 49.62 644 SER A N 1
ATOM 5212 C CA . SER A 1 644 ? -7.129 -19.25 -25 1 49.62 644 SER A CA 1
ATOM 5213 C C . SER A 1 644 ? -8.188 -18.594 -25.891 1 49.62 644 SER A C 1
ATOM 5215 O O . SER A 1 644 ? -9.297 -18.312 -25.422 1 49.62 644 SER A O 1
ATOM 5217 N N . ALA A 1 645 ? -7.91 -17.547 -26.344 1 40.97 645 ALA A N 1
ATOM 5218 C CA . ALA A 1 645 ? -8.977 -17.016 -27.188 1 40.97 645 ALA A CA 1
ATOM 5219 C C . ALA A 1 645 ? -9.945 -18.125 -27.609 1 40.97 645 ALA A C 1
ATOM 5221 O O . ALA A 1 645 ? -10.875 -17.875 -28.391 1 40.97 645 ALA A O 1
ATOM 5222 N N . GLY A 1 646 ? -9.562 -19.359 -27.594 1 39.25 646 GLY A N 1
ATOM 5223 C CA . GLY A 1 646 ? -10.383 -20.422 -28.141 1 39.25 646 GLY A CA 1
ATOM 5224 C C . GLY A 1 646 ? -11.711 -20.578 -27.438 1 39.25 646 GLY A C 1
ATOM 5225 O O . GLY A 1 646 ? -12.461 -21.516 -27.719 1 39.25 646 GLY A O 1
ATOM 5226 N N . ALA A 1 647 ? -11.781 -20.203 -26.297 1 40.81 647 ALA A N 1
ATOM 5227 C CA . ALA A 1 647 ? -13.055 -20.719 -25.812 1 40.81 647 ALA A CA 1
ATOM 5228 C C . ALA A 1 647 ? -14.203 -20.312 -26.719 1 40.81 647 ALA A C 1
ATOM 5230 O O . ALA A 1 647 ? -15.367 -20.625 -26.453 1 40.81 647 ALA A O 1
ATOM 5231 N N . GLU A 1 648 ? -14.008 -19.219 -27.391 1 41.69 648 GLU A N 1
ATOM 5232 C CA . GLU A 1 648 ? -15.125 -19.094 -28.312 1 41.69 648 GLU A CA 1
ATOM 5233 C C . GLU A 1 648 ? -15.055 -20.141 -29.406 1 41.69 648 GLU A C 1
ATOM 5235 O O . GLU A 1 648 ? -13.969 -20.609 -29.766 1 41.69 648 GLU A O 1
ATOM 5240 N N . PRO A 1 649 ? -16 -20.734 -29.766 1 43.66 649 PRO A N 1
ATOM 5241 C CA . PRO A 1 649 ? -16.172 -21.5 -31 1 43.66 649 PRO A CA 1
ATOM 5242 C C . PRO A 1 649 ? -15.406 -20.906 -32.188 1 43.66 649 PRO A C 1
ATOM 5244 O O . PRO A 1 649 ? -15.531 -19.703 -32.438 1 43.66 649 PRO A O 1
ATOM 5247 N N . GLY A 1 650 ? -13.945 -21.453 -32.562 1 51 650 GLY A N 1
ATOM 5248 C CA . GLY A 1 650 ? -13.312 -21.109 -33.812 1 51 650 GLY A CA 1
ATOM 5249 C C . GLY A 1 650 ? -11.828 -20.844 -33.688 1 51 650 GLY A C 1
ATOM 5250 O O . GLY A 1 650 ? -11.234 -20.188 -34.562 1 51 650 GLY A O 1
ATOM 5251 N N . PHE A 1 651 ? -11.141 -20.984 -32.531 1 60.19 651 PHE A N 1
ATOM 5252 C CA . PHE A 1 651 ? -9.734 -20.594 -32.656 1 60.19 651 PHE A CA 1
ATOM 5253 C C . PHE A 1 651 ? -8.992 -21.562 -33.562 1 60.19 651 PHE A C 1
ATOM 5255 O O . PHE A 1 651 ? -9.219 -22.781 -33.5 1 60.19 651 PHE A O 1
ATOM 5262 N N . ASP A 1 652 ? -8.227 -20.984 -34.344 1 81.12 652 ASP A N 1
ATOM 5263 C CA . ASP A 1 652 ? -7.383 -21.703 -35.281 1 81.12 652 ASP A CA 1
ATOM 5264 C C . ASP A 1 652 ? -6.199 -22.359 -34.594 1 81.12 652 ASP A C 1
ATOM 5266 O O . ASP A 1 652 ? -5.809 -21.938 -33.5 1 81.12 652 ASP A O 1
ATOM 5270 N N . ILE A 1 653 ? -5.934 -23.562 -34.938 1 89.19 653 ILE A N 1
ATOM 5271 C CA . ILE A 1 653 ? -4.781 -24.312 -34.469 1 89.19 653 ILE A CA 1
ATOM 5272 C C . ILE A 1 653 ? -3.656 -24.234 -35.5 1 89.19 653 ILE A C 1
ATOM 5274 O O . ILE A 1 653 ? -3.898 -24.344 -36.688 1 89.19 653 ILE A O 1
ATOM 5278 N N . ALA A 1 654 ? -2.506 -23.938 -35 1 92.12 654 ALA A N 1
ATOM 5279 C CA . ALA A 1 654 ? -1.356 -23.875 -35.875 1 92.12 654 ALA A CA 1
ATOM 5280 C C . ALA A 1 654 ? -0.25 -24.828 -35.438 1 92.12 654 ALA A C 1
ATOM 5282 O O . ALA A 1 654 ? -0.006 -24.984 -34.25 1 92.12 654 ALA A O 1
ATOM 5283 N N . SER A 1 655 ? 0.301 -25.422 -36.406 1 92.44 655 SER A N 1
ATOM 5284 C CA . SER A 1 655 ? 1.503 -26.203 -36.156 1 92.44 655 SER A CA 1
ATOM 5285 C C . SER A 1 655 ? 2.73 -25.297 -36.031 1 92.44 655 SER A C 1
ATOM 5287 O O . SER A 1 655 ? 2.814 -24.266 -36.688 1 92.44 655 SER A O 1
ATOM 5289 N N . PHE A 1 656 ? 3.598 -25.703 -35.219 1 93.62 656 PHE A N 1
ATOM 5290 C CA . PHE A 1 656 ? 4.797 -24.906 -35 1 93.62 656 PHE A CA 1
ATOM 5291 C C . PHE A 1 656 ? 6.055 -25.734 -35.219 1 93.62 656 PHE A C 1
ATOM 5293 O O . PHE A 1 656 ? 6.289 -26.734 -34.531 1 93.62 656 PHE A O 1
ATOM 5300 N N . ASN A 1 657 ? 6.836 -25.359 -36.156 1 90.5 657 ASN A N 1
ATOM 5301 C CA . ASN A 1 657 ? 8.148 -25.891 -36.5 1 90.5 657 ASN A CA 1
ATOM 5302 C C . ASN A 1 657 ? 9.109 -24.781 -36.938 1 90.5 657 ASN A C 1
ATOM 5304 O O . ASN A 1 657 ? 9.141 -24.406 -38.094 1 90.5 657 ASN A O 1
ATOM 5308 N N . PRO A 1 658 ? 9.914 -24.406 -36.031 1 88.81 658 PRO A N 1
ATOM 5309 C CA . PRO A 1 658 ? 10.758 -23.234 -36.312 1 88.81 658 PRO A CA 1
ATOM 5310 C C . PRO A 1 658 ? 11.773 -23.5 -37.438 1 88.81 658 PRO A C 1
ATOM 5312 O O . PRO A 1 658 ? 12.281 -22.562 -38.031 1 88.81 658 PRO A O 1
ATOM 5315 N N . ASN A 1 659 ? 12.117 -24.719 -37.656 1 86.06 659 ASN A N 1
ATOM 5316 C CA . ASN A 1 659 ? 13.055 -25.047 -38.719 1 86.06 659 ASN A CA 1
ATOM 5317 C C . ASN A 1 659 ? 12.43 -24.844 -40.094 1 86.06 659 ASN A C 1
ATOM 5319 O O . ASN A 1 659 ? 13.125 -24.5 -41.062 1 86.06 659 ASN A O 1
ATOM 5323 N N . ARG A 1 660 ? 11.18 -25 -40.188 1 86.88 660 ARG A N 1
ATOM 5324 C CA . ARG A 1 660 ? 10.469 -24.812 -41.469 1 86.88 660 ARG A CA 1
ATOM 5325 C C . ARG A 1 660 ? 9.984 -23.359 -41.594 1 86.88 660 ARG A C 1
ATOM 5327 O O . ARG A 1 660 ? 10.172 -22.734 -42.625 1 86.88 660 ARG A O 1
ATOM 5334 N N . ARG A 1 661 ? 9.359 -22.922 -40.5 1 89.19 661 ARG A N 1
ATOM 5335 C CA . ARG A 1 661 ? 8.82 -21.578 -40.438 1 89.19 661 ARG A CA 1
ATOM 5336 C C . ARG A 1 661 ? 9.102 -20.938 -39.094 1 89.19 661 ARG A C 1
ATOM 5338 O O . ARG A 1 661 ? 8.469 -21.266 -38.094 1 89.19 661 ARG A O 1
ATOM 5345 N N . PRO A 1 662 ? 9.977 -19.984 -39.125 1 91.56 662 PRO A N 1
ATOM 5346 C CA . PRO A 1 662 ? 10.328 -19.344 -37.844 1 91.56 662 PRO A CA 1
ATOM 5347 C C . PRO A 1 662 ? 9.227 -18.422 -37.344 1 91.56 662 PRO A C 1
ATOM 5349 O O . PRO A 1 662 ? 9.391 -17.203 -37.312 1 91.56 662 PRO A O 1
ATOM 5352 N N . GLY A 1 663 ? 8.18 -18.984 -36.844 1 95.31 663 GLY A N 1
ATOM 5353 C CA . GLY A 1 663 ? 7.039 -18.25 -36.281 1 95.31 663 GLY A CA 1
ATOM 5354 C C . GLY A 1 663 ? 5.781 -19.094 -36.188 1 95.31 663 GLY A C 1
ATOM 5355 O O . GLY A 1 663 ? 5.758 -20.234 -36.656 1 95.31 663 GLY A O 1
ATOM 5356 N N . LEU A 1 664 ? 4.816 -18.609 -35.562 1 95.44 664 LEU A N 1
ATOM 5357 C CA . LEU A 1 664 ? 3.51 -19.25 -35.469 1 95.44 664 LEU A CA 1
ATOM 5358 C C . LEU A 1 664 ? 2.521 -18.641 -36.438 1 95.44 664 LEU A C 1
ATOM 5360 O O . LEU A 1 664 ? 2.271 -17.438 -36.406 1 95.44 664 LEU A O 1
ATOM 5364 N N . LEU A 1 665 ? 2.016 -19.453 -37.281 1 94.88 665 LEU A N 1
ATOM 5365 C CA . LEU A 1 665 ? 1.069 -18.969 -38.281 1 94.88 665 LEU A CA 1
ATOM 5366 C C . LEU A 1 665 ? -0.303 -18.734 -37.656 1 94.88 665 LEU A C 1
ATOM 5368 O O . LEU A 1 665 ? -0.912 -19.656 -37.125 1 94.88 665 LEU A O 1
ATOM 5372 N N . ALA A 1 666 ? -0.739 -17.562 -37.625 1 93.88 666 ALA A N 1
ATOM 5373 C CA . ALA A 1 666 ? -2.037 -17.188 -37.094 1 93.88 666 ALA A CA 1
ATOM 5374 C C . ALA A 1 666 ? -2.855 -16.391 -38.094 1 93.88 666 ALA A C 1
ATOM 5376 O O . ALA A 1 666 ? -2.295 -15.703 -38.938 1 93.88 666 ALA A O 1
ATOM 5377 N N . GLN A 1 667 ? -4.121 -16.531 -38 1 93.62 667 GLN A N 1
ATOM 5378 C CA . GLN A 1 667 ? -5.016 -15.797 -38.875 1 93.62 667 GLN A CA 1
ATOM 5379 C C . GLN A 1 667 ? -5.934 -14.867 -38.094 1 93.62 667 GLN A C 1
ATOM 5381 O O . GLN A 1 667 ? -6.777 -15.32 -37.344 1 93.62 667 GLN A O 1
ATOM 5386 N N . TYR A 1 668 ? -5.766 -13.648 -38.281 1 93.06 668 TYR A N 1
ATOM 5387 C CA . TYR A 1 668 ? -6.535 -12.617 -37.625 1 93.06 668 TYR A CA 1
ATOM 5388 C C . TYR A 1 668 ? -6.668 -11.375 -38.469 1 93.06 668 TYR A C 1
ATOM 5390 O O . TYR A 1 668 ? -5.91 -11.195 -39.438 1 93.06 668 TYR A O 1
ATOM 5398 N N . HIS A 1 669 ? -7.664 -10.539 -38.062 1 92.69 669 HIS A N 1
ATOM 5399 C CA . HIS A 1 669 ? -7.688 -9.195 -38.625 1 92.69 669 HIS A CA 1
ATOM 5400 C C . HIS A 1 669 ? -6.449 -8.406 -38.25 1 92.69 669 HIS A C 1
ATOM 5402 O O . HIS A 1 669 ? -5.762 -8.766 -37.281 1 92.69 669 HIS A O 1
ATOM 5408 N N . GLY A 1 670 ? -6.145 -7.445 -39 1 94.69 670 GLY A N 1
ATOM 5409 C CA . GLY A 1 670 ? -5.062 -6.562 -38.594 1 94.69 670 GLY A CA 1
ATOM 5410 C C . GLY A 1 670 ? -4.875 -5.375 -39.531 1 94.69 670 GLY A C 1
ATOM 5411 O O . GLY A 1 670 ? -5.625 -5.207 -40.5 1 94.69 670 GLY A O 1
ATOM 5412 N N . PHE A 1 671 ? -4.094 -4.539 -39.125 1 95.06 671 PHE A N 1
ATOM 5413 C CA . PHE A 1 671 ? -3.695 -3.361 -39.906 1 95.06 671 PHE A CA 1
ATOM 5414 C C . PHE A 1 671 ? -2.199 -3.387 -40.188 1 95.06 671 PHE A C 1
ATOM 5416 O O . PHE A 1 671 ? -1.414 -3.898 -39.375 1 95.06 671 PHE A O 1
ATOM 5423 N N . LEU A 1 672 ? -1.877 -2.975 -41.344 1 94 672 LEU A N 1
ATOM 5424 C CA . LEU A 1 672 ? -0.494 -2.6 -41.625 1 94 672 LEU A CA 1
ATOM 5425 C C . LEU A 1 672 ? -0.312 -1.089 -41.531 1 94 672 LEU A C 1
ATOM 5427 O O . LEU A 1 672 ? -0.948 -0.338 -42.281 1 94 672 LEU A O 1
ATOM 5431 N N . VAL A 1 673 ? 0.423 -0.763 -40.594 1 90.62 673 VAL A N 1
ATOM 5432 C CA . VAL A 1 673 ? 0.574 0.654 -40.281 1 90.62 673 VAL A CA 1
ATOM 5433 C C . VAL A 1 673 ? 1.983 1.116 -40.625 1 90.62 673 VAL A C 1
ATOM 5435 O O . VAL A 1 673 ? 2.971 0.494 -40.25 1 90.62 673 VAL A O 1
ATOM 5438 N N . ASN A 1 674 ? 1.998 2.041 -41.438 1 85.81 674 ASN A N 1
ATOM 5439 C CA . ASN A 1 674 ? 3.238 2.723 -41.812 1 85.81 674 ASN A CA 1
ATOM 5440 C C . ASN A 1 674 ? 3.104 4.238 -41.688 1 85.81 674 ASN A C 1
ATOM 5442 O O . ASN A 1 674 ? 2.262 4.848 -42.344 1 85.81 674 ASN A O 1
ATOM 5446 N N . PHE A 1 675 ? 3.793 4.824 -40.781 1 74.31 675 PHE A N 1
ATOM 5447 C CA . PHE A 1 675 ? 3.641 6.246 -40.531 1 74.31 675 PHE A CA 1
ATOM 5448 C C . PHE A 1 675 ? 4.449 7.082 -41.5 1 74.31 675 PHE A C 1
ATOM 5450 O O . PHE A 1 675 ? 4.285 8.305 -41.562 1 74.31 675 PHE A O 1
ATOM 5457 N N . GLY A 1 676 ? 4.93 6.543 -42.625 1 63.31 676 GLY A N 1
ATOM 5458 C CA . GLY A 1 676 ? 5.695 7.246 -43.656 1 63.31 676 GLY A CA 1
ATOM 5459 C C . GLY A 1 676 ? 6.906 7.973 -43.094 1 63.31 676 GLY A C 1
ATOM 5460 O O . GLY A 1 676 ? 7.008 8.18 -41.875 1 63.31 676 GLY A O 1
ATOM 5461 N N . LEU A 1 677 ? 7.949 8.18 -44 1 51.16 677 LEU A N 1
ATOM 5462 C CA . LEU A 1 677 ? 9.219 8.867 -43.781 1 51.16 677 LEU A CA 1
ATOM 5463 C C . LEU A 1 677 ? 9 10.32 -43.406 1 51.16 677 LEU A C 1
ATOM 5465 O O . LEU A 1 677 ? 8.156 11.008 -44 1 51.16 677 LEU A O 1
ATOM 5469 N N . GLY A 1 678 ? 9.414 10.883 -42.188 1 45.97 678 GLY A N 1
ATOM 5470 C CA . GLY A 1 678 ? 9.711 12.273 -41.906 1 45.97 678 GLY A CA 1
ATOM 5471 C C . GLY A 1 678 ? 9.086 12.75 -40.594 1 45.97 678 GLY A C 1
ATOM 5472 O O . GLY A 1 678 ? 9.43 13.82 -40.094 1 45.97 678 GLY A O 1
ATOM 5473 N N . LYS A 1 679 ? 7.793 12.406 -40.562 1 46.03 679 LYS A N 1
ATOM 5474 C CA . LYS A 1 679 ? 7.34 13.133 -39.375 1 46.03 679 LYS A CA 1
ATOM 5475 C C . LYS A 1 679 ? 7.598 12.32 -38.094 1 46.03 679 LYS A C 1
ATOM 5477 O O . LYS A 1 679 ? 7.336 11.117 -38.062 1 46.03 679 LYS A O 1
ATOM 5482 N N . PRO A 1 680 ? 8.406 12.859 -37.406 1 45.66 680 PRO A N 1
ATOM 5483 C CA . PRO A 1 680 ? 8.68 12.195 -36.125 1 45.66 680 PRO A CA 1
ATOM 5484 C C . PRO A 1 680 ? 7.418 11.695 -35.438 1 45.66 680 PRO A C 1
ATOM 5486 O O . PRO A 1 680 ? 6.344 12.281 -35.594 1 45.66 680 PRO A O 1
ATOM 5489 N N . PHE A 1 681 ? 7.25 10.32 -35.375 1 48.78 681 PHE A N 1
ATOM 5490 C CA . PHE A 1 681 ? 6.117 9.781 -34.625 1 48.78 681 PHE A CA 1
ATOM 5491 C C . PHE A 1 681 ? 5.691 10.742 -33.531 1 48.78 681 PHE A C 1
ATOM 5493 O O . PHE A 1 681 ? 6.508 11.148 -32.688 1 48.78 681 PHE A O 1
ATOM 5500 N N . ALA A 1 682 ? 4.93 11.664 -34.094 1 40.34 682 ALA A N 1
ATOM 5501 C CA . ALA A 1 682 ? 4.238 12.531 -33.156 1 40.34 682 ALA A CA 1
ATOM 5502 C C . ALA A 1 682 ? 3.248 11.742 -32.312 1 40.34 682 ALA A C 1
ATOM 5504 O O . ALA A 1 682 ? 2.67 10.758 -32.781 1 40.34 682 ALA A O 1
ATOM 5505 N N . GLY A 1 683 ? 3.318 11.516 -31.344 1 42.5 683 GLY A N 1
ATOM 5506 C CA . GLY A 1 683 ? 2.303 11.016 -30.438 1 42.5 683 GLY A CA 1
ATOM 5507 C C . GLY A 1 683 ? 2.879 10.469 -29.141 1 42.5 683 GLY A C 1
ATOM 5508 O O . GLY A 1 683 ? 4.062 10.133 -29.078 1 42.5 683 GLY A O 1
ATOM 5509 N N . VAL A 1 684 ? 2.102 10.875 -28.25 1 41.5 684 VAL A N 1
ATOM 5510 C CA . VAL A 1 684 ? 2.162 10.664 -26.797 1 41.5 684 VAL A CA 1
ATOM 5511 C C . VAL A 1 684 ? 2.738 9.281 -26.5 1 41.5 684 VAL A C 1
ATOM 5513 O O . VAL A 1 684 ? 2.828 8.438 -27.391 1 41.5 684 VAL A O 1
ATOM 5516 N N . GLU A 1 685 ? 1.847 8.625 -25.703 1 46.38 685 GLU A N 1
ATOM 5517 C CA . GLU A 1 685 ? 1.654 7.621 -24.656 1 46.38 685 GLU A CA 1
ATOM 5518 C C . GLU A 1 685 ? 1.611 6.211 -25.234 1 46.38 685 GLU A C 1
ATOM 5520 O O . GLU A 1 685 ? 0.823 5.375 -24.797 1 46.38 685 GLU A O 1
ATOM 5525 N N . ARG A 1 686 ? 2.574 5.844 -26.109 1 61.25 686 ARG A N 1
ATOM 5526 C CA . ARG A 1 686 ? 2.826 4.453 -26.469 1 61.25 686 ARG A CA 1
ATOM 5527 C C . ARG A 1 686 ? 1.688 3.898 -27.328 1 61.25 686 ARG A C 1
ATOM 5529 O O . ARG A 1 686 ? 1.473 2.686 -27.375 1 61.25 686 ARG A O 1
ATOM 5536 N N . GLY A 1 687 ? 0.853 4.875 -27.969 1 71.25 687 GLY A N 1
ATOM 5537 C CA . GLY A 1 687 ? -0.208 4.332 -28.797 1 71.25 687 GLY A CA 1
ATOM 5538 C C . GLY A 1 687 ? -0.408 5.105 -30.094 1 71.25 687 GLY A C 1
ATOM 5539 O O . GLY A 1 687 ? 0.332 6.051 -30.375 1 71.25 687 GLY A O 1
ATOM 5540 N N . CYS A 1 688 ? -1.119 4.73 -31.109 1 81 688 CYS A N 1
ATOM 5541 C CA . CYS A 1 688 ? -1.492 5.367 -32.375 1 81 688 CYS A CA 1
ATOM 5542 C C . CYS A 1 688 ? -2.975 5.172 -32.656 1 81 688 CYS A C 1
ATOM 5544 O O . CYS A 1 688 ? -3.641 4.371 -32 1 81 688 CYS A O 1
ATOM 5546 N N . ALA A 1 689 ? -3.449 6.09 -33.5 1 87.5 689 ALA A N 1
ATOM 5547 C CA . ALA A 1 689 ? -4.832 5.969 -33.938 1 87.5 689 ALA A CA 1
ATOM 5548 C C . ALA A 1 689 ? -4.898 5.574 -35.438 1 87.5 689 ALA A C 1
ATOM 5550 O O . ALA A 1 689 ? -4.234 6.184 -36.25 1 87.5 689 ALA A O 1
ATOM 5551 N N . ILE A 1 690 ? -5.621 4.582 -35.688 1 91.75 690 ILE A N 1
ATOM 5552 C CA . ILE A 1 690 ? -5.789 4.09 -37.062 1 91.75 690 ILE A CA 1
ATOM 5553 C C . ILE A 1 690 ? -7.203 4.406 -37.531 1 91.75 690 ILE A C 1
ATOM 5555 O O . ILE A 1 690 ? -8.188 3.938 -36.969 1 91.75 690 ILE A O 1
ATOM 5559 N N . GLN A 1 691 ? -7.219 5.199 -38.562 1 93.38 691 GLN A N 1
ATOM 5560 C CA . GLN A 1 691 ? -8.508 5.379 -39.219 1 93.38 691 GLN A CA 1
ATOM 5561 C C . GLN A 1 691 ? -8.766 4.27 -40.219 1 93.38 691 GLN A C 1
ATOM 5563 O O . GLN A 1 691 ? -8 4.105 -41.188 1 93.38 691 GLN A O 1
ATOM 5568 N N . CYS A 1 692 ? -9.805 3.564 -40.031 1 92.44 692 CYS A N 1
ATOM 5569 C CA . CYS A 1 692 ? -10.094 2.43 -40.906 1 92.44 692 CYS A CA 1
ATOM 5570 C C . CYS A 1 692 ? -10.617 2.895 -42.281 1 92.44 692 CYS A C 1
ATOM 5572 O O . CYS A 1 692 ? -11.656 3.551 -42.344 1 92.44 692 CYS A O 1
ATOM 5574 N N . ALA A 1 693 ? -9.875 2.672 -43.344 1 90.19 693 ALA A N 1
ATOM 5575 C CA . ALA A 1 693 ? -10.25 3.049 -44.688 1 90.19 693 ALA A CA 1
ATOM 5576 C C . ALA A 1 693 ? -11.094 1.957 -45.344 1 90.19 693 ALA A C 1
ATOM 5578 O O . ALA A 1 693 ? -11.086 1.811 -46.594 1 90.19 693 ALA A O 1
ATOM 5579 N N . GLY A 1 694 ? -11.773 1.215 -44.594 1 84.88 694 GLY A N 1
ATOM 5580 C CA . GLY A 1 694 ? -12.586 0.135 -45.125 1 84.88 694 GLY A CA 1
ATOM 5581 C C . GLY A 1 694 ? -12.156 -1.235 -44.656 1 84.88 694 GLY A C 1
ATOM 5582 O O . GLY A 1 694 ? -11.094 -1.376 -44.031 1 84.88 694 GLY A O 1
ATOM 5583 N N . SER A 1 695 ? -13.047 -2.135 -44.688 1 80.62 695 SER A N 1
ATOM 5584 C CA . SER A 1 695 ? -12.766 -3.512 -44.281 1 80.62 695 SER A CA 1
ATOM 5585 C C . SER A 1 695 ? -12.805 -4.453 -45.469 1 80.62 695 SER A C 1
ATOM 5587 O O . SER A 1 695 ? -13.633 -4.297 -46.375 1 80.62 695 SER A O 1
ATOM 5589 N N . ALA A 1 696 ? -11.719 -5.23 -45.531 1 72.56 696 ALA A N 1
ATOM 5590 C CA . ALA A 1 696 ? -11.688 -6.211 -46.594 1 72.56 696 ALA A CA 1
ATOM 5591 C C . ALA A 1 696 ? -12.82 -7.219 -46.469 1 72.56 696 ALA A C 1
ATOM 5593 O O . ALA A 1 696 ? -13.188 -7.883 -47.438 1 72.56 696 ALA A O 1
ATOM 5594 N N . ASP A 1 697 ? -13.227 -7.379 -45.219 1 78.06 697 ASP A N 1
ATOM 5595 C CA . ASP A 1 697 ? -14.367 -8.273 -45 1 78.06 697 ASP A CA 1
ATOM 5596 C C . ASP A 1 697 ? -15.688 -7.52 -45.188 1 78.06 697 ASP A C 1
ATOM 5598 O O . ASP A 1 697 ? -15.773 -6.332 -44.875 1 78.06 697 ASP A O 1
ATOM 5602 N N . SER A 1 698 ? -16.656 -8.195 -45.844 1 66.06 698 SER A N 1
ATOM 5603 C CA . SER A 1 698 ? -17.969 -7.598 -46.094 1 66.06 698 SER A CA 1
ATOM 5604 C C . SER A 1 698 ? -18.781 -7.508 -44.812 1 66.06 698 SER A C 1
ATOM 5606 O O . SER A 1 698 ? -18.578 -8.305 -43.875 1 66.06 698 SER A O 1
ATOM 5608 N N . GLY A 1 699 ? -19.609 -6.488 -44.562 1 65.44 699 GLY A N 1
ATOM 5609 C CA . GLY A 1 699 ? -20.688 -6.422 -43.562 1 65.44 699 GLY A CA 1
ATOM 5610 C C . GLY A 1 699 ? -20.359 -5.512 -42.406 1 65.44 699 GLY A C 1
ATOM 5611 O O . GLY A 1 699 ? -21.188 -5.301 -41.531 1 65.44 699 GLY A O 1
ATOM 5612 N N . GLN A 1 700 ? -19.125 -5.242 -42.281 1 68.56 700 GLN A N 1
ATOM 5613 C CA . GLN A 1 700 ? -18.906 -4.391 -41.094 1 68.56 700 GLN A CA 1
ATOM 5614 C C . GLN A 1 700 ? -18.688 -2.939 -41.531 1 68.56 700 GLN A C 1
ATOM 5616 O O . GLN A 1 700 ? -17.922 -2.66 -42.438 1 68.56 700 GLN A O 1
ATOM 5621 N N . ASP A 1 701 ? -19.484 -2.045 -41.125 1 78.81 701 ASP A N 1
ATOM 5622 C CA . ASP A 1 701 ? -19.312 -0.616 -41.375 1 78.81 701 ASP A CA 1
ATOM 5623 C C . ASP A 1 701 ? -18.25 -0.016 -40.469 1 78.81 701 ASP A C 1
ATOM 5625 O O . ASP A 1 701 ? -18.578 0.507 -39.375 1 78.81 701 ASP A O 1
ATOM 5629 N N . LEU A 1 702 ? -17.031 -0.226 -40.812 1 88.06 702 LEU A N 1
ATOM 5630 C CA . LEU A 1 702 ? -15.922 0.262 -40 1 88.06 702 LEU A CA 1
ATOM 5631 C C . LEU A 1 702 ? -15.219 1.435 -40.688 1 88.06 702 LEU A C 1
ATOM 5633 O O . LEU A 1 702 ? -14.258 1.985 -40.156 1 88.06 702 LEU A O 1
ATOM 5637 N N . ASP A 1 703 ? -15.773 1.777 -41.844 1 88.06 703 ASP A N 1
ATOM 5638 C CA . ASP A 1 703 ? -15.125 2.855 -42.594 1 88.06 703 ASP A CA 1
ATOM 5639 C C . ASP A 1 703 ? -15.188 4.168 -41.812 1 88.06 703 ASP A C 1
ATOM 5641 O O . ASP A 1 703 ? -16.25 4.562 -41.344 1 88.06 703 ASP A O 1
ATOM 5645 N N . GLY A 1 704 ? -14.062 4.715 -41.625 1 87.94 704 GLY A N 1
ATOM 5646 C CA . GLY A 1 704 ? -13.984 6.008 -40.969 1 87.94 704 GLY A CA 1
ATOM 5647 C C . GLY A 1 704 ? -13.828 5.906 -39.469 1 87.94 704 GLY A C 1
ATOM 5648 O O . GLY A 1 704 ? -13.539 6.898 -38.812 1 87.94 704 GLY A O 1
ATOM 5649 N N . LYS A 1 705 ? -14.023 4.77 -38.969 1 90.56 705 LYS A N 1
ATOM 5650 C CA . LYS A 1 705 ? -13.891 4.605 -37.531 1 90.56 705 LYS A CA 1
ATOM 5651 C C . LYS A 1 705 ? -12.422 4.613 -37.125 1 90.56 705 LYS A C 1
ATOM 5653 O O . LYS A 1 705 ? -11.547 4.238 -37.906 1 90.56 705 LYS A O 1
ATOM 5658 N N . TRP A 1 706 ? -12.211 5.102 -35.938 1 91.38 706 TRP A N 1
ATOM 5659 C CA . TRP A 1 706 ? -10.852 5.207 -35.438 1 91.38 706 TRP A CA 1
ATOM 5660 C C . TRP A 1 706 ? -10.555 4.082 -34.438 1 91.38 706 TRP A C 1
ATOM 5662 O O . TRP A 1 706 ? -11.344 3.83 -33.531 1 91.38 706 TRP A O 1
ATOM 5672 N N . PHE A 1 707 ? -9.461 3.402 -34.656 1 91.44 707 PHE A N 1
ATOM 5673 C CA . PHE A 1 707 ? -8.922 2.416 -33.75 1 91.44 707 PHE A CA 1
ATOM 5674 C C . PHE A 1 707 ? -7.738 2.986 -32.969 1 91.44 707 PHE A C 1
ATOM 5676 O O . PHE A 1 707 ? -6.688 3.268 -33.562 1 91.44 707 PHE A O 1
ATOM 5683 N N . LEU A 1 708 ? -7.938 3.096 -31.766 1 88.31 708 LEU A N 1
ATOM 5684 C CA . LEU A 1 708 ? -6.828 3.547 -30.938 1 88.31 708 LEU A CA 1
ATOM 5685 C C . LEU A 1 708 ? -6.012 2.363 -30.422 1 88.31 708 LEU A C 1
ATOM 5687 O O . LEU A 1 708 ? -6.566 1.411 -29.875 1 88.31 708 LEU A O 1
ATOM 5691 N N . VAL A 1 709 ? -4.746 2.338 -30.656 1 87.12 709 VAL A N 1
ATOM 5692 C CA . VAL A 1 709 ? -3.822 1.294 -30.219 1 87.12 709 VAL A CA 1
ATOM 5693 C C . VAL A 1 709 ? -2.939 1.819 -29.094 1 87.12 709 VAL A C 1
ATOM 5695 O O . VAL A 1 709 ? -2.246 2.826 -29.266 1 87.12 709 VAL A O 1
ATOM 5698 N N . GLN A 1 710 ? -2.986 1.123 -28.031 1 81.38 710 GLN A N 1
ATOM 5699 C CA . GLN A 1 710 ? -2.195 1.559 -26.875 1 81.38 710 GLN A CA 1
ATOM 5700 C C . GLN A 1 710 ? -1.268 0.447 -26.391 1 81.38 710 GLN A C 1
ATOM 5702 O O . GLN A 1 710 ? -1.716 -0.669 -26.125 1 81.38 710 GLN A O 1
ATOM 5707 N N . LEU A 1 711 ? 0.044 0.718 -26.344 1 78.38 711 LEU A N 1
ATOM 5708 C CA . LEU A 1 711 ? 1.021 -0.204 -25.766 1 78.38 711 LEU A CA 1
ATOM 5709 C C . LEU A 1 711 ? 1.062 -0.08 -24.25 1 78.38 711 LEU A C 1
ATOM 5711 O O . LEU A 1 711 ? 0.762 0.982 -23.703 1 78.38 711 LEU A O 1
ATOM 5715 N N . PRO A 1 712 ? 1.419 -1.225 -23.594 1 68.88 712 PRO A N 1
ATOM 5716 C CA . PRO A 1 712 ? 1.522 -1.14 -22.125 1 68.88 712 PRO A CA 1
ATOM 5717 C C . PRO A 1 712 ? 2.672 -0.246 -21.672 1 68.88 712 PRO A C 1
ATOM 5719 O O . PRO A 1 712 ? 3.664 -0.093 -22.391 1 68.88 712 PRO A O 1
ATOM 5722 N N . ARG A 1 713 ? 2.65 0.366 -20.625 1 54.47 713 ARG A N 1
ATOM 5723 C CA . ARG A 1 713 ? 3.625 1.316 -20.109 1 54.47 713 ARG A CA 1
ATOM 5724 C C . ARG A 1 713 ? 4.926 0.614 -19.719 1 54.47 713 ARG A C 1
ATOM 5726 O O . ARG A 1 713 ? 6.012 1.164 -19.922 1 54.47 713 ARG A O 1
ATOM 5733 N N . ASN A 1 714 ? 4.777 -0.214 -18.828 1 50.41 714 ASN A N 1
ATOM 5734 C CA . ASN A 1 714 ? 5.977 -0.765 -18.219 1 50.41 714 ASN A CA 1
ATOM 5735 C C . ASN A 1 714 ? 6.867 -1.46 -19.234 1 50.41 714 ASN A C 1
ATOM 5737 O O . ASN A 1 714 ? 8.094 -1.389 -19.156 1 50.41 714 ASN A O 1
ATOM 5741 N N . ASN A 1 715 ? 6.441 -2.484 -19.844 1 47.5 715 ASN A N 1
ATOM 5742 C CA . ASN A 1 715 ? 7.328 -3.463 -20.469 1 47.5 715 ASN A CA 1
ATOM 5743 C C . ASN A 1 715 ? 7.602 -3.123 -21.938 1 47.5 715 ASN A C 1
ATOM 5745 O O . ASN A 1 715 ? 8.047 -3.977 -22.703 1 47.5 715 ASN A O 1
ATOM 5749 N N . SER A 1 716 ? 7.086 -1.887 -22.422 1 50.25 716 SER A N 1
ATOM 5750 C CA . SER A 1 716 ? 7.23 -2.072 -23.859 1 50.25 716 SER A CA 1
ATOM 5751 C C . SER A 1 716 ? 8.352 -1.2 -24.422 1 50.25 716 SER A C 1
ATOM 5753 O O . SER A 1 716 ? 8.391 0.005 -24.172 1 50.25 716 SER A O 1
ATOM 5755 N N . ASN A 1 717 ? 9.445 -1.838 -24.453 1 48.06 717 ASN A N 1
ATOM 5756 C CA . ASN A 1 717 ? 10.555 -1.281 -25.219 1 48.06 717 ASN A CA 1
ATOM 5757 C C . ASN A 1 717 ? 10.172 -1.043 -26.672 1 48.06 717 ASN A C 1
ATOM 5759 O O . ASN A 1 717 ? 11.039 -0.87 -27.531 1 48.06 717 ASN A O 1
ATOM 5763 N N . VAL A 1 718 ? 8.945 -1.267 -26.906 1 54.88 718 VAL A N 1
ATOM 5764 C CA . VAL A 1 718 ? 8.672 -1.128 -28.344 1 54.88 718 VAL A CA 1
ATOM 5765 C C . VAL A 1 718 ? 8.375 0.334 -28.672 1 54.88 718 VAL A C 1
ATOM 5767 O O . VAL A 1 718 ? 7.48 0.942 -28.078 1 54.88 718 VAL A O 1
ATOM 5770 N N . GLU A 1 719 ? 9.359 0.881 -29.172 1 59.19 719 GLU A N 1
ATOM 5771 C CA . GLU A 1 719 ? 9.148 2.215 -29.734 1 59.19 719 GLU A CA 1
ATOM 5772 C C . GLU A 1 719 ? 8.773 2.146 -31.203 1 59.19 719 GLU A C 1
ATOM 5774 O O . GLU A 1 719 ? 9.336 1.347 -31.953 1 59.19 719 GLU A O 1
ATOM 5779 N N . TRP A 1 720 ? 7.719 2.83 -31.516 1 67.12 720 TRP A N 1
ATOM 5780 C CA . TRP A 1 720 ? 7.332 2.91 -32.906 1 67.12 720 TRP A CA 1
ATOM 5781 C C . TRP A 1 720 ? 8.43 3.57 -33.75 1 67.12 720 TRP A C 1
ATOM 5783 O O . TRP A 1 720 ? 8.984 4.602 -33.344 1 67.12 720 TRP A O 1
ATOM 5793 N N . GLN A 1 721 ? 8.898 2.898 -34.719 1 70.56 721 GLN A N 1
ATOM 5794 C CA . GLN A 1 721 ? 9.836 3.479 -35.688 1 70.56 721 GLN A CA 1
ATOM 5795 C C . GLN A 1 721 ? 9.125 3.891 -36.969 1 70.56 721 GLN A C 1
ATOM 5797 O O . GLN A 1 721 ? 8.32 3.133 -37.5 1 70.56 721 GLN A O 1
ATOM 5802 N N . THR A 1 722 ? 9.43 5.109 -37.438 1 70 722 THR A N 1
ATOM 5803 C CA . THR A 1 722 ? 8.719 5.66 -38.594 1 70 722 THR A CA 1
ATOM 5804 C C . THR A 1 722 ? 9.062 4.883 -39.875 1 70 722 THR A C 1
ATOM 5806 O O . THR A 1 722 ? 8.281 4.871 -40.812 1 70 722 THR A O 1
ATOM 5809 N N . TRP A 1 723 ? 10.227 4.348 -39.938 1 74.94 723 TRP A N 1
ATOM 5810 C CA . TRP A 1 723 ? 10.625 3.639 -41.156 1 74.94 723 TRP A CA 1
ATOM 5811 C C . TRP A 1 723 ? 10.094 2.211 -41.156 1 74.94 723 TRP A C 1
ATOM 5813 O O . TRP A 1 723 ? 10.109 1.532 -42.188 1 74.94 723 TRP A O 1
ATOM 5823 N N . GLN A 1 724 ? 9.648 1.816 -40.031 1 84.25 724 GLN A N 1
ATOM 5824 C CA . GLN A 1 724 ? 9.203 0.436 -39.875 1 84.25 724 GLN A CA 1
ATOM 5825 C C . GLN A 1 724 ? 7.699 0.312 -40.094 1 84.25 724 GLN A C 1
ATOM 5827 O O . GLN A 1 724 ? 6.926 1.166 -39.656 1 84.25 724 GLN A O 1
ATOM 5832 N N . THR A 1 725 ? 7.383 -0.628 -40.969 1 90.19 725 THR A N 1
ATOM 5833 C CA . THR A 1 725 ? 5.973 -0.993 -41.062 1 90.19 725 THR A CA 1
ATOM 5834 C C . THR A 1 725 ? 5.59 -1.958 -39.938 1 90.19 725 THR A C 1
ATOM 5836 O O . THR A 1 725 ? 6.297 -2.938 -39.688 1 90.19 725 THR A O 1
ATOM 5839 N N . TYR A 1 726 ? 4.535 -1.618 -39.281 1 92.25 726 TYR A N 1
ATOM 5840 C CA . TYR A 1 726 ? 4.078 -2.459 -38.188 1 92.25 726 TYR A CA 1
ATOM 5841 C C . TYR A 1 726 ? 2.76 -3.141 -38.531 1 92.25 726 TYR A C 1
ATOM 5843 O O . TYR A 1 726 ? 1.941 -2.584 -39.281 1 92.25 726 TYR A O 1
ATOM 5851 N N . ALA A 1 727 ? 2.654 -4.312 -38.062 1 95.19 727 ALA A N 1
ATOM 5852 C CA . ALA A 1 727 ? 1.36 -4.988 -38.062 1 95.19 727 ALA A CA 1
ATOM 5853 C C . ALA A 1 727 ? 0.663 -4.84 -36.719 1 95.19 727 ALA A C 1
ATOM 5855 O O . ALA A 1 727 ? 1.277 -5.043 -35.656 1 95.19 727 ALA A O 1
ATOM 5856 N N . VAL A 1 728 ? -0.541 -4.371 -36.719 1 95.06 728 VAL A N 1
ATOM 5857 C CA . VAL A 1 728 ? -1.413 -4.402 -35.562 1 95.06 728 VAL A CA 1
ATOM 5858 C C . VAL A 1 728 ? -2.445 -5.52 -35.719 1 95.06 728 VAL A C 1
ATOM 5860 O O . VAL A 1 728 ? -3.477 -5.332 -36.375 1 95.06 728 VAL A O 1
ATOM 5863 N N . ILE A 1 729 ? -2.156 -6.59 -35.094 1 95.31 729 ILE A N 1
ATOM 5864 C CA . ILE A 1 729 ? -3 -7.773 -35.219 1 95.31 729 ILE A CA 1
ATOM 5865 C C . ILE A 1 729 ? -4.086 -7.75 -34.156 1 95.31 729 ILE A C 1
ATOM 5867 O O . ILE A 1 729 ? -3.785 -7.699 -32.969 1 95.31 729 ILE A O 1
ATOM 5871 N N . LEU A 1 730 ? -5.305 -7.824 -34.562 1 93.62 730 LEU A N 1
ATOM 5872 C CA . LEU A 1 730 ? -6.426 -7.707 -33.656 1 93.62 730 LEU A CA 1
ATOM 5873 C C . LEU A 1 730 ? -6.973 -9.078 -33.281 1 93.62 730 LEU A C 1
ATOM 5875 O O . LEU A 1 730 ? -7.234 -9.906 -34.156 1 93.62 730 LEU A O 1
ATOM 5879 N N . SER A 1 731 ? -7.059 -9.32 -32.031 1 91.31 731 SER A N 1
ATOM 5880 C CA . SER A 1 731 ? -7.711 -10.562 -31.594 1 91.31 731 SER A CA 1
ATOM 5881 C C . SER A 1 731 ? -9.172 -10.586 -32.031 1 91.31 731 SER A C 1
ATOM 5883 O O . SER A 1 731 ? -9.695 -11.641 -32.406 1 91.31 731 SER A O 1
ATOM 5885 N N . GLU A 1 732 ? -9.758 -9.477 -31.922 1 89 732 GLU A N 1
ATOM 5886 C CA . GLU A 1 732 ? -11.133 -9.227 -32.344 1 89 732 GLU A CA 1
ATOM 5887 C C . GLU A 1 732 ? -11.359 -7.738 -32.625 1 89 732 GLU A C 1
ATOM 5889 O O . GLU A 1 732 ? -10.594 -6.895 -32.156 1 89 732 GLU A O 1
ATOM 5894 N N . ILE A 1 733 ? -12.297 -7.512 -33.375 1 89 733 ILE A N 1
ATOM 5895 C CA . ILE A 1 733 ? -12.68 -6.117 -33.531 1 89 733 ILE A CA 1
ATOM 5896 C C . ILE A 1 733 ? -13.352 -5.605 -32.281 1 89 733 ILE A C 1
ATOM 5898 O O . ILE A 1 733 ? -14.375 -6.141 -31.844 1 89 733 ILE A O 1
ATOM 5902 N N . PRO A 1 734 ? -12.688 -4.637 -31.688 1 87.5 734 PRO A N 1
ATOM 5903 C CA . PRO A 1 734 ? -13.258 -4.148 -30.438 1 87.5 734 PRO A CA 1
ATOM 5904 C C . PRO A 1 734 ? -14.695 -3.65 -30.594 1 87.5 734 PRO A C 1
ATOM 5906 O O . PRO A 1 734 ? -15.023 -3.021 -31.594 1 87.5 734 PRO A O 1
ATOM 5909 N N . LYS A 1 735 ? -15.531 -3.99 -29.625 1 79.5 735 LYS A N 1
ATOM 5910 C CA . LYS A 1 735 ? -16.875 -3.426 -29.531 1 79.5 735 LYS A CA 1
ATOM 5911 C C . LYS A 1 735 ? -16.844 -2.002 -28.984 1 79.5 735 LYS A C 1
ATOM 5913 O O . LYS A 1 735 ? -15.797 -1.536 -28.516 1 79.5 735 LYS A O 1
ATOM 5918 N N . GLN A 1 736 ? -17.953 -1.389 -29.094 1 71.5 736 GLN A N 1
ATOM 5919 C CA . GLN A 1 736 ? -18.031 -0.021 -28.594 1 71.5 736 GLN A CA 1
ATOM 5920 C C . GLN A 1 736 ? -17.703 0.037 -27.094 1 71.5 736 GLN A C 1
ATOM 5922 O O . GLN A 1 736 ? -18.281 -0.712 -26.297 1 71.5 736 GLN A O 1
ATOM 5927 N N . ARG A 1 737 ? -16.781 0.75 -26.688 1 65.69 737 ARG A N 1
ATOM 5928 C CA . ARG A 1 737 ? -16.375 1.025 -25.312 1 65.69 737 ARG A CA 1
ATOM 5929 C C . ARG A 1 737 ? -15.648 -0.168 -24.703 1 65.69 737 ARG A C 1
ATOM 5931 O O . ARG A 1 737 ? -15.648 -0.343 -23.484 1 65.69 737 ARG A O 1
ATOM 5938 N N . ALA A 1 738 ? -15.273 -1.065 -25.516 1 75.19 738 ALA A N 1
ATOM 5939 C CA . ALA A 1 738 ? -14.5 -2.205 -25.031 1 75.19 738 ALA A CA 1
ATOM 5940 C C . ALA A 1 738 ? -13.086 -2.186 -25.609 1 75.19 738 ALA A C 1
ATOM 5942 O O . ALA A 1 738 ? -12.836 -1.556 -26.641 1 75.19 738 ALA A O 1
ATOM 5943 N N . THR A 1 739 ? -12.25 -2.736 -24.875 1 81.44 739 THR A N 1
ATOM 5944 C CA . THR A 1 739 ? -10.867 -2.861 -25.312 1 81.44 739 THR A CA 1
ATOM 5945 C C . THR A 1 739 ? -10.562 -4.297 -25.734 1 81.44 739 THR A C 1
ATOM 5947 O O . THR A 1 739 ? -11.078 -5.246 -25.141 1 81.44 739 THR A O 1
ATOM 5950 N N . ALA A 1 740 ? -9.875 -4.426 -26.781 1 86.44 740 ALA A N 1
ATOM 5951 C CA . ALA A 1 740 ? -9.43 -5.738 -27.25 1 86.44 740 ALA A CA 1
ATOM 5952 C C . ALA A 1 740 ? -7.91 -5.828 -27.25 1 86.44 740 ALA A C 1
ATOM 5954 O O . ALA A 1 740 ? -7.227 -4.859 -27.594 1 86.44 740 ALA A O 1
ATOM 5955 N N . PRO A 1 741 ? -7.422 -6.969 -26.906 1 89.44 741 PRO A N 1
ATOM 5956 C CA . PRO A 1 741 ? -5.973 -7.148 -27.016 1 89.44 741 PRO A CA 1
ATOM 5957 C C . PRO A 1 741 ? -5.492 -7.191 -28.469 1 89.44 741 PRO A C 1
ATOM 5959 O O . PRO A 1 741 ? -6.203 -7.691 -29.344 1 89.44 741 PRO A O 1
ATOM 5962 N N . ALA A 1 742 ? -4.375 -6.672 -28.672 1 92.56 742 ALA A N 1
ATOM 5963 C CA . ALA A 1 742 ? -3.74 -6.688 -29.984 1 92.56 742 ALA A CA 1
ATOM 5964 C C . ALA A 1 742 ? -2.236 -6.918 -29.875 1 92.56 742 ALA A C 1
ATOM 5966 O O . ALA A 1 742 ? -1.675 -6.848 -28.766 1 92.56 742 ALA A O 1
ATOM 5967 N N . VAL A 1 743 ? -1.722 -7.348 -31 1 93.62 743 VAL A N 1
ATOM 5968 C CA . VAL A 1 743 ? -0.275 -7.512 -31.094 1 93.62 743 VAL A CA 1
ATOM 5969 C C . VAL A 1 743 ? 0.304 -6.445 -32.031 1 93.62 743 VAL A C 1
ATOM 5971 O O . VAL A 1 743 ? -0.213 -6.215 -33.125 1 93.62 743 VAL A O 1
ATOM 5974 N N . VAL A 1 744 ? 1.209 -5.773 -31.547 1 91.88 744 VAL A N 1
ATOM 5975 C CA . VAL A 1 744 ? 2.016 -4.922 -32.406 1 91.88 744 VAL A CA 1
ATOM 5976 C C . VAL A 1 744 ? 3.301 -5.648 -32.812 1 91.88 744 VAL A C 1
ATOM 5978 O O . VAL A 1 744 ? 4.082 -6.047 -31.938 1 91.88 744 VAL A O 1
ATOM 5981 N N . ALA A 1 745 ? 3.453 -5.859 -34.094 1 94.44 745 ALA A N 1
ATOM 5982 C CA . ALA A 1 745 ? 4.605 -6.594 -34.625 1 94.44 745 ALA A CA 1
ATOM 5983 C C . ALA A 1 745 ? 5.27 -5.832 -35.781 1 94.44 745 ALA A C 1
ATOM 5985 O O . ALA A 1 745 ? 4.609 -5.078 -36.5 1 94.44 745 ALA A O 1
ATOM 5986 N N . SER A 1 746 ? 6.559 -5.988 -35.969 1 92.75 746 SER A N 1
ATOM 5987 C CA . SER A 1 746 ? 7.281 -5.391 -37.062 1 92.75 746 SER A CA 1
ATOM 5988 C C . SER A 1 746 ? 7.215 -6.281 -38.312 1 92.75 746 SER A C 1
ATOM 5990 O O . SER A 1 746 ? 7.535 -7.469 -38.25 1 92.75 746 SER A O 1
ATOM 5992 N N . LEU A 1 747 ? 6.812 -5.676 -39.375 1 94.62 747 LEU A N 1
ATOM 5993 C CA . LEU A 1 747 ? 6.742 -6.43 -40.625 1 94.62 747 LEU A CA 1
ATOM 5994 C C . LEU A 1 747 ? 8.133 -6.641 -41.219 1 94.62 747 LEU A C 1
ATOM 5996 O O . LEU A 1 747 ? 8.898 -5.684 -41.375 1 94.62 747 LEU A O 1
ATOM 6000 N N . GLN A 1 748 ? 8.422 -7.855 -41.5 1 93.19 748 GLN A N 1
ATOM 6001 C CA . GLN A 1 748 ? 9.711 -8.18 -42.094 1 93.19 748 GLN A CA 1
ATOM 6002 C C . GLN A 1 748 ? 9.586 -8.375 -43.594 1 93.19 748 GLN A C 1
ATOM 6004 O O . GLN A 1 748 ? 10.375 -7.82 -44.375 1 93.19 748 GLN A O 1
ATOM 6009 N N . GLU A 1 749 ? 8.656 -9.156 -44 1 91.06 749 GLU A N 1
ATOM 6010 C CA . GLU A 1 749 ? 8.445 -9.438 -45.406 1 91.06 749 GLU A CA 1
ATOM 6011 C C . GLU A 1 749 ? 7.027 -9.953 -45.656 1 91.06 749 GLU A C 1
ATOM 6013 O O . GLU A 1 749 ? 6.344 -10.383 -44.75 1 91.06 749 GLU A O 1
ATOM 6018 N N . ARG A 1 750 ? 6.637 -9.75 -46.875 1 90.56 750 ARG A N 1
ATOM 6019 C CA . ARG A 1 750 ? 5.414 -10.367 -47.375 1 90.56 750 ARG A CA 1
ATOM 6020 C C . ARG A 1 750 ? 5.73 -11.461 -48.406 1 90.56 750 ARG A C 1
ATOM 6022 O O . ARG A 1 750 ? 6.285 -11.18 -49.469 1 90.56 750 ARG A O 1
ATOM 6029 N N . GLN A 1 751 ? 5.285 -12.617 -48 1 89.06 751 GLN A N 1
ATOM 6030 C CA . GLN A 1 751 ? 5.586 -13.758 -48.875 1 89.06 751 GLN A CA 1
ATOM 6031 C C . GLN A 1 751 ? 4.582 -13.852 -50 1 89.06 751 GLN A C 1
ATOM 6033 O O . GLN A 1 751 ? 3.502 -13.266 -49.938 1 89.06 751 GLN A O 1
ATOM 6038 N N . GLU A 1 752 ? 4.965 -14.648 -51.031 1 81.44 752 GLU A N 1
ATOM 6039 C CA . GLU A 1 752 ? 4.176 -14.766 -52.281 1 81.44 752 GLU A CA 1
ATOM 6040 C C . GLU A 1 752 ? 2.834 -15.438 -52 1 81.44 752 GLU A C 1
ATOM 6042 O O . GLU A 1 752 ? 1.849 -15.172 -52.688 1 81.44 752 GLU A O 1
ATOM 6047 N N . ASP A 1 753 ? 2.752 -16.25 -50.969 1 85.69 753 ASP A N 1
ATOM 6048 C CA . ASP A 1 753 ? 1.518 -16.969 -50.656 1 85.69 753 ASP A CA 1
ATOM 6049 C C . ASP A 1 753 ? 0.59 -16.109 -49.812 1 85.69 753 ASP A C 1
ATOM 6051 O O . ASP A 1 753 ? -0.436 -16.594 -49.312 1 85.69 753 ASP A O 1
ATOM 6055 N N . GLY A 1 754 ? 0.962 -14.844 -49.594 1 89.69 754 GLY A N 1
ATOM 6056 C CA . GLY A 1 754 ? 0.092 -13.914 -48.906 1 89.69 754 GLY A CA 1
ATOM 6057 C C . GLY A 1 754 ? 0.37 -13.859 -47.406 1 89.69 754 GLY A C 1
ATOM 6058 O O . GLY A 1 754 ? -0.352 -13.195 -46.656 1 89.69 754 GLY A O 1
ATOM 6059 N N . ILE A 1 755 ? 1.384 -14.578 -47 1 94.75 755 ILE A N 1
ATOM 6060 C CA . ILE A 1 755 ? 1.72 -14.617 -45.594 1 94.75 755 ILE A CA 1
ATOM 6061 C C . ILE A 1 755 ? 2.557 -13.391 -45.219 1 94.75 755 ILE A C 1
ATOM 6063 O O . ILE A 1 755 ? 3.562 -13.102 -45.875 1 94.75 755 ILE A O 1
ATOM 6067 N N . HIS A 1 756 ? 2.127 -12.648 -44.188 1 96.62 756 HIS A N 1
ATOM 6068 C CA . HIS A 1 756 ? 2.92 -11.562 -43.656 1 96.62 756 HIS A CA 1
ATOM 6069 C C . HIS A 1 756 ? 3.842 -12.062 -42.531 1 96.62 756 HIS A C 1
ATOM 6071 O O . HIS A 1 756 ? 3.375 -12.477 -41.469 1 96.62 756 HIS A O 1
ATOM 6077 N N . VAL A 1 757 ? 5.113 -12.023 -42.781 1 95.81 757 VAL A N 1
ATOM 6078 C CA . VAL A 1 757 ? 6.082 -12.414 -41.75 1 95.81 757 VAL A CA 1
ATOM 6079 C C . VAL A 1 757 ? 6.359 -11.234 -40.812 1 95.81 757 VAL A C 1
ATOM 6081 O O . VAL A 1 757 ? 6.82 -10.18 -41.281 1 95.81 757 VAL A O 1
ATOM 6084 N N . VAL A 1 758 ? 6.043 -11.453 -39.531 1 96.25 758 VAL A N 1
ATOM 6085 C CA . VAL A 1 758 ? 6.164 -10.336 -38.625 1 96.25 758 VAL A CA 1
ATOM 6086 C C . VAL A 1 758 ? 6.914 -10.781 -37.375 1 96.25 758 VAL A C 1
ATOM 6088 O O . VAL A 1 758 ? 6.957 -11.969 -37.031 1 96.25 758 VAL A O 1
ATOM 6091 N N . ILE A 1 759 ? 7.559 -9.875 -36.656 1 94.38 759 ILE A N 1
ATOM 6092 C CA . ILE A 1 759 ? 8.227 -10.117 -35.406 1 94.38 759 ILE A CA 1
ATOM 6093 C C . ILE A 1 759 ? 7.434 -9.461 -34.25 1 94.38 759 ILE A C 1
ATOM 6095 O O . ILE A 1 759 ? 7.246 -8.242 -34.25 1 94.38 759 ILE A O 1
ATOM 6099 N N . HIS A 1 760 ? 6.973 -10.273 -33.344 1 94.56 760 HIS A N 1
ATOM 6100 C CA . HIS A 1 760 ? 6.191 -9.789 -32.219 1 94.56 760 HIS A CA 1
ATOM 6101 C C . HIS A 1 760 ? 6.977 -8.766 -31.406 1 94.56 760 HIS A C 1
ATOM 6103 O O . HIS A 1 760 ? 8.078 -9.047 -30.938 1 94.56 760 HIS A O 1
ATOM 6109 N N . GLN A 1 761 ? 6.395 -7.598 -31.234 1 89.88 761 GLN A N 1
ATOM 6110 C CA . GLN A 1 761 ? 7.066 -6.566 -30.453 1 89.88 761 GLN A CA 1
ATOM 6111 C C . GLN A 1 761 ? 6.434 -6.422 -29.062 1 89.88 761 GLN A C 1
ATOM 6113 O O . GLN A 1 761 ? 7.133 -6.438 -28.047 1 89.88 761 GLN A O 1
ATOM 6118 N N . ASN A 1 762 ? 5.113 -6.258 -29.047 1 88.5 762 ASN A N 1
ATOM 6119 C CA . ASN A 1 762 ? 4.418 -6.059 -27.781 1 88.5 762 ASN A CA 1
ATOM 6120 C C . ASN A 1 762 ? 2.916 -6.285 -27.922 1 88.5 762 ASN A C 1
ATOM 6122 O O . ASN A 1 762 ? 2.383 -6.25 -29.031 1 88.5 762 ASN A O 1
ATOM 6126 N N . ILE A 1 763 ? 2.387 -6.48 -26.781 1 89.12 763 ILE A N 1
ATOM 6127 C CA . ILE A 1 763 ? 0.929 -6.504 -26.734 1 89.12 763 ILE A CA 1
ATOM 6128 C C . ILE A 1 763 ? 0.393 -5.078 -26.656 1 89.12 763 ILE A C 1
ATOM 6130 O O . ILE A 1 763 ? 1.117 -4.16 -26.266 1 89.12 763 ILE A O 1
ATOM 6134 N N . ALA A 1 764 ? -0.773 -4.891 -27.109 1 86.94 764 ALA A N 1
ATOM 6135 C CA . ALA A 1 764 ? -1.427 -3.588 -27.047 1 86.94 764 ALA A CA 1
ATOM 6136 C C . ALA A 1 764 ? -2.916 -3.73 -26.75 1 86.94 764 ALA A C 1
ATOM 6138 O O . ALA A 1 764 ? -3.463 -4.836 -26.812 1 86.94 764 ALA A O 1
ATOM 6139 N N . SER A 1 765 ? -3.467 -2.719 -26.281 1 85 765 SER A N 1
ATOM 6140 C CA . SER A 1 765 ? -4.914 -2.602 -26.156 1 85 765 SER A CA 1
ATOM 6141 C C . SER A 1 765 ? -5.5 -1.709 -27.25 1 85 765 SER A C 1
ATOM 6143 O O . SER A 1 765 ? -4.945 -0.653 -27.547 1 85 765 SER A O 1
ATOM 6145 N N . VAL A 1 766 ? -6.547 -2.182 -27.859 1 88.56 766 VAL A N 1
ATOM 6146 C CA . VAL A 1 766 ? -7.176 -1.426 -28.938 1 88.56 766 VAL A CA 1
ATOM 6147 C C . VAL A 1 766 ? -8.648 -1.172 -28.609 1 88.56 766 VAL A C 1
ATOM 6149 O O . VAL A 1 766 ? -9.328 -2.055 -28.078 1 88.56 766 VAL A O 1
ATOM 6152 N N . TRP A 1 767 ? -9.07 -0.034 -28.859 1 87 767 TRP A N 1
ATOM 6153 C CA . TRP A 1 767 ? -10.492 0.287 -28.75 1 87 767 TRP A CA 1
ATOM 6154 C C . TRP A 1 767 ? -10.906 1.3 -29.812 1 87 767 TRP A C 1
ATOM 6156 O O . TRP A 1 767 ? -10.055 1.923 -30.453 1 87 767 TRP A O 1
ATOM 6166 N N . MET A 1 768 ? -12.195 1.328 -30.125 1 87.62 768 MET A N 1
ATOM 6167 C CA . MET A 1 768 ? -12.727 2.184 -31.172 1 87.62 768 MET A CA 1
ATOM 6168 C C . MET A 1 768 ? -13.234 3.504 -30.609 1 87.62 768 MET A C 1
ATOM 6170 O O . MET A 1 768 ? -13.812 3.531 -29.516 1 87.62 768 MET A O 1
ATOM 6174 N N . THR A 1 769 ? -12.922 4.508 -31.297 1 82.31 769 THR A N 1
ATOM 6175 C CA . THR A 1 769 ? -13.43 5.828 -30.938 1 82.31 769 THR A CA 1
ATOM 6176 C C . THR A 1 769 ? -13.93 6.562 -32.188 1 82.31 769 THR A C 1
ATOM 6178 O O . THR A 1 769 ? -13.633 6.16 -33.312 1 82.31 769 THR A O 1
ATOM 6181 N N . GLN A 1 770 ? -14.734 7.555 -31.953 1 80 770 GLN A N 1
ATOM 6182 C CA . GLN A 1 770 ? -15.266 8.336 -33.062 1 80 770 GLN A CA 1
ATOM 6183 C C . GLN A 1 770 ? -14.242 9.344 -33.562 1 80 770 GLN A C 1
ATOM 6185 O O . GLN A 1 770 ? -14.195 9.641 -34.75 1 80 770 GLN A O 1
ATOM 6190 N N . GLU A 1 771 ? -13.5 9.812 -32.656 1 81.19 771 GLU A N 1
ATOM 6191 C CA . GLU A 1 771 ? -12.438 10.758 -33 1 81.19 771 GLU A CA 1
ATOM 6192 C C . GLU A 1 771 ? -11.125 10.391 -32.312 1 81.19 771 GLU A C 1
ATOM 6194 O O . GLU A 1 771 ? -11.133 9.867 -31.203 1 81.19 771 GLU A O 1
ATOM 6199 N N . PRO A 1 772 ? -10.125 10.5 -33.125 1 78.19 772 PRO A N 1
ATOM 6200 C CA . PRO A 1 772 ? -8.844 10.234 -32.5 1 78.19 772 PRO A CA 1
ATOM 6201 C C . PRO A 1 772 ? -8.484 11.281 -31.438 1 78.19 772 PRO A C 1
ATOM 6203 O O . PRO A 1 772 ? -8.844 12.453 -31.578 1 78.19 772 PRO A O 1
ATOM 6206 N N . PRO A 1 773 ? -7.965 10.727 -30.406 1 68.12 773 PRO A N 1
ATOM 6207 C CA . PRO A 1 773 ? -7.504 11.719 -29.438 1 68.12 773 PRO A CA 1
ATOM 6208 C C . PRO A 1 773 ? -6.504 12.703 -30.031 1 68.12 773 PRO A C 1
ATOM 6210 O O . PRO A 1 773 ? -5.793 12.375 -30.984 1 68.12 773 PRO A O 1
ATOM 6213 N N . GLU A 1 774 ? -6.582 13.742 -29.547 1 56.81 774 GLU A N 1
ATOM 6214 C CA . GLU A 1 774 ? -5.684 14.773 -30.062 1 56.81 774 GLU A CA 1
ATOM 6215 C C . GLU A 1 774 ? -4.227 14.422 -29.781 1 56.81 774 GLU A C 1
ATOM 6217 O O . GLU A 1 774 ? -3.898 13.914 -28.703 1 56.81 774 GLU A O 1
ATOM 6222 N N . GLY A 1 775 ? -3.367 14.633 -30.688 1 57.78 775 GLY A N 1
ATOM 6223 C CA . GLY A 1 775 ? -1.935 14.461 -30.516 1 57.78 775 GLY A CA 1
ATOM 6224 C C . GLY A 1 775 ? -1.464 13.047 -30.797 1 57.78 775 GLY A C 1
ATOM 6225 O O . GLY A 1 775 ? -0.279 12.742 -30.641 1 57.78 775 GLY A O 1
ATOM 6226 N N . VAL A 1 776 ? -2.344 12.172 -31.062 1 71.06 776 VAL A N 1
ATOM 6227 C CA . VAL A 1 776 ? -1.981 10.797 -31.375 1 71.06 776 VAL A CA 1
ATOM 6228 C C . VAL A 1 776 ? -1.701 10.664 -32.875 1 71.06 776 VAL A C 1
ATOM 6230 O O . VAL A 1 776 ? -2.398 11.258 -33.688 1 71.06 776 VAL A O 1
ATOM 6233 N N . SER A 1 777 ? -0.531 10.023 -33.125 1 76.69 777 SER A N 1
ATOM 6234 C CA . SER A 1 777 ? -0.248 9.766 -34.531 1 76.69 777 SER A CA 1
ATOM 6235 C C . SER A 1 777 ? -1.379 8.977 -35.188 1 76.69 777 SER A C 1
ATOM 6237 O O . SER A 1 777 ? -1.896 8.023 -34.594 1 76.69 777 SER A O 1
ATOM 6239 N N . THR A 1 778 ? -1.731 9.547 -36.312 1 83 778 THR A N 1
ATOM 6240 C CA . THR A 1 778 ? -2.846 8.914 -37 1 83 778 THR A CA 1
ATOM 6241 C C . THR A 1 778 ? -2.379 8.297 -38.312 1 83 778 THR A C 1
ATOM 6243 O O . THR A 1 778 ? -1.435 8.781 -38.938 1 83 778 THR A O 1
ATOM 6246 N N . VAL A 1 779 ? -2.932 7.293 -38.688 1 87.38 779 VAL A N 1
ATOM 6247 C CA . VAL A 1 779 ? -2.684 6.617 -39.969 1 87.38 779 VAL A CA 1
ATOM 6248 C C . VAL A 1 779 ? -4 6.098 -40.531 1 87.38 779 VAL A C 1
ATOM 6250 O O . VAL A 1 779 ? -4.879 5.656 -39.781 1 87.38 779 VAL A O 1
ATOM 6253 N N . ARG A 1 780 ? -4.109 6.32 -41.812 1 91.38 780 ARG A N 1
ATOM 6254 C CA . ARG A 1 780 ? -5.281 5.773 -42.469 1 91.38 780 ARG A CA 1
ATOM 6255 C C . ARG A 1 780 ? -4.918 4.527 -43.281 1 91.38 780 ARG A C 1
ATOM 6257 O O . ARG A 1 780 ? -4.023 4.566 -44.125 1 91.38 780 ARG A O 1
ATOM 6264 N N . THR A 1 781 ? -5.496 3.502 -42.938 1 92.62 781 THR A N 1
ATOM 6265 C CA . THR A 1 781 ? -5.23 2.244 -43.656 1 92.62 781 THR A CA 1
ATOM 6266 C C . THR A 1 781 ? -6.453 1.33 -43.594 1 92.62 781 THR A C 1
ATOM 6268 O O . THR A 1 781 ? -7.375 1.565 -42.812 1 92.62 781 THR A O 1
ATOM 6271 N N . ALA A 1 782 ? -6.484 0.363 -44.438 1 92 782 ALA A N 1
ATOM 6272 C CA . ALA A 1 782 ? -7.617 -0.556 -44.5 1 92 782 ALA A CA 1
ATOM 6273 C C . ALA A 1 782 ? -7.422 -1.73 -43.531 1 92 782 ALA A C 1
ATOM 6275 O O . ALA A 1 782 ? -6.293 -2.158 -43.281 1 92 782 ALA A O 1
ATOM 6276 N N . LEU A 1 783 ? -8.516 -2.148 -43.031 1 94.25 783 LEU A N 1
ATOM 6277 C CA . LEU A 1 783 ? -8.508 -3.365 -42.219 1 94.25 783 LEU A CA 1
ATOM 6278 C C . LEU A 1 783 ? -8.383 -4.602 -43.094 1 94.25 783 LEU A C 1
ATOM 6280 O O . LEU A 1 783 ? -9.18 -4.789 -44.031 1 94.25 783 LEU A O 1
ATOM 6284 N N . LEU A 1 784 ? -7.395 -5.336 -42.844 1 93.81 784 LEU A N 1
ATOM 6285 C CA . LEU A 1 784 ? -7.172 -6.551 -43.625 1 93.81 784 LEU A CA 1
ATOM 6286 C C . LEU A 1 784 ? -8.25 -7.586 -43.344 1 93.81 784 LEU A C 1
ATOM 6288 O O . LEU A 1 784 ? -9.023 -7.445 -42.375 1 93.81 784 LEU A O 1
ATOM 6292 N N . ARG A 1 785 ? -8.273 -8.602 -44.062 1 90.88 785 ARG A N 1
ATOM 6293 C CA . ARG A 1 785 ? -9.289 -9.641 -43.969 1 90.88 785 ARG A CA 1
ATOM 6294 C C . ARG A 1 785 ? -9.188 -10.383 -42.625 1 90.88 785 ARG A C 1
ATOM 6296 O O . ARG A 1 785 ? -8.109 -10.438 -42.031 1 90.88 785 ARG A O 1
ATOM 6303 N N . LYS A 1 786 ? -10.281 -10.93 -42.188 1 89.19 786 LYS A N 1
ATOM 6304 C CA . LYS A 1 786 ? -10.383 -11.648 -40.938 1 89.19 786 LYS A CA 1
ATOM 6305 C C . LYS A 1 786 ? -9.391 -12.805 -40.875 1 89.19 786 LYS A C 1
ATOM 6307 O O . LYS A 1 786 ? -8.883 -13.141 -39.812 1 89.19 786 LYS A O 1
ATOM 6312 N N . ARG A 1 787 ? -9.062 -13.367 -42.062 1 89.69 787 ARG A N 1
ATOM 6313 C CA . ARG A 1 787 ? -8.172 -14.523 -42.062 1 89.69 787 ARG A CA 1
ATOM 6314 C C . ARG A 1 787 ? -6.844 -14.188 -42.75 1 89.69 787 ARG A C 1
ATOM 6316 O O . ARG A 1 787 ? -6.32 -14.984 -43.531 1 89.69 787 ARG A O 1
ATOM 6323 N N . THR A 1 788 ? -6.5 -12.969 -42.469 1 93.88 788 THR A N 1
ATOM 6324 C CA . THR A 1 788 ? -5.156 -12.617 -42.906 1 93.88 788 THR A CA 1
ATOM 6325 C C . THR A 1 788 ? -4.113 -13.484 -42.188 1 93.88 788 THR A C 1
ATOM 6327 O O . THR A 1 788 ? -4.203 -13.695 -40.969 1 93.88 788 THR A O 1
ATOM 6330 N N . LYS A 1 789 ? -3.172 -13.984 -43 1 95 789 LYS A N 1
ATOM 6331 C CA . LYS A 1 789 ? -2.17 -14.906 -42.469 1 95 789 LYS A CA 1
ATOM 6332 C C . LYS A 1 789 ? -0.953 -14.148 -41.938 1 95 789 LYS A C 1
ATOM 6334 O O . LYS A 1 789 ? -0.295 -13.422 -42.688 1 95 789 LYS A O 1
ATOM 6339 N N . TRP A 1 790 ? -0.71 -14.32 -40.688 1 96.06 790 TRP A N 1
ATOM 6340 C CA . TRP A 1 790 ? 0.45 -13.734 -40.031 1 96.06 790 TRP A CA 1
ATOM 6341 C C . TRP A 1 790 ? 1.396 -14.82 -39.531 1 96.06 790 TRP A C 1
ATOM 6343 O O . TRP A 1 790 ? 0.998 -15.688 -38.75 1 96.06 790 TRP A O 1
ATOM 6353 N N . LEU A 1 791 ? 2.596 -14.836 -40.031 1 96.38 791 LEU A N 1
ATOM 6354 C CA . LEU A 1 791 ? 3.641 -15.641 -39.406 1 96.38 791 LEU A CA 1
ATOM 6355 C C . LEU A 1 791 ? 4.367 -14.844 -38.312 1 96.38 791 LEU A C 1
ATOM 6357 O O . LEU A 1 791 ? 5.297 -14.094 -38.625 1 96.38 791 LEU A O 1
ATOM 6361 N N . VAL A 1 792 ? 3.984 -15.133 -37.094 1 96.75 792 VAL A N 1
ATOM 6362 C CA . VAL A 1 792 ? 4.418 -14.289 -35.969 1 96.75 792 VAL A CA 1
ATOM 6363 C C . VAL A 1 792 ? 5.652 -14.906 -35.312 1 96.75 792 VAL A C 1
ATOM 6365 O O . VAL A 1 792 ? 5.559 -15.938 -34.656 1 96.75 792 VAL A O 1
ATOM 6368 N N . GLY A 1 793 ? 6.773 -14.273 -35.5 1 94.62 793 GLY A N 1
ATOM 6369 C CA . GLY A 1 793 ? 8.016 -14.664 -34.875 1 94.62 793 GLY A CA 1
ATOM 6370 C C . GLY A 1 793 ? 8.352 -13.797 -33.656 1 94.62 793 GLY A C 1
ATOM 6371 O O . GLY A 1 793 ? 7.836 -12.688 -33.531 1 94.62 793 GLY A O 1
ATOM 6372 N N . MET B 1 1 ? 21.109 -2.961 13.703 1 95.69 1 MET B N 1
ATOM 6373 C CA . MET B 1 1 ? 20.734 -1.602 14.078 1 95.69 1 MET B CA 1
ATOM 6374 C C . MET B 1 1 ? 20.547 -1.494 15.586 1 95.69 1 MET B C 1
ATOM 6376 O O . MET B 1 1 ? 19.656 -0.774 16.047 1 95.69 1 MET B O 1
ATOM 6380 N N . GLU B 1 2 ? 21.375 -2.289 16.266 1 96.19 2 GLU B N 1
ATOM 6381 C CA . GLU B 1 2 ? 21.266 -2.418 17.719 1 96.19 2 GLU B CA 1
ATOM 6382 C C . GLU B 1 2 ? 21.656 -1.118 18.422 1 96.19 2 GLU B C 1
ATOM 6384 O O . GLU B 1 2 ? 21.328 -0.919 19.594 1 96.19 2 GLU B O 1
ATOM 6389 N N . HIS B 1 3 ? 22.312 -0.27 17.766 1 97.44 3 HIS B N 1
ATOM 6390 C CA . HIS B 1 3 ? 22.734 0.988 18.359 1 97.44 3 HIS B CA 1
ATOM 6391 C C . HIS B 1 3 ? 21.578 1.959 18.5 1 97.44 3 HIS B C 1
ATOM 6393 O O . HIS B 1 3 ? 21.672 2.963 19.219 1 97.44 3 HIS B O 1
ATOM 6399 N N . LEU B 1 4 ? 20.469 1.698 17.844 1 97.06 4 LEU B N 1
ATOM 6400 C CA . LEU B 1 4 ? 19.297 2.564 17.922 1 97.06 4 LEU B CA 1
ATOM 6401 C C . LEU B 1 4 ? 18.328 2.088 19 1 97.06 4 LEU B C 1
ATOM 6403 O O . LEU B 1 4 ? 18.078 0.887 19.125 1 97.06 4 LEU B O 1
ATOM 6407 N N . PRO B 1 5 ? 17.812 2.98 19.734 1 95.25 5 PRO B N 1
ATOM 6408 C CA . PRO B 1 5 ? 16.875 2.574 20.797 1 95.25 5 PRO B CA 1
ATOM 6409 C C . PRO B 1 5 ? 15.5 2.193 20.25 1 95.25 5 PRO B C 1
ATOM 6411 O O . PRO B 1 5 ? 15.078 2.705 19.203 1 95.25 5 PRO B O 1
ATOM 6414 N N . LEU B 1 6 ? 14.852 1.242 20.922 1 94.5 6 LEU B N 1
ATOM 6415 C CA . LEU B 1 6 ? 13.469 0.853 20.656 1 94.5 6 LEU B CA 1
ATOM 6416 C C . LEU B 1 6 ? 12.633 0.919 21.938 1 94.5 6 LEU B C 1
ATOM 6418 O O . LEU B 1 6 ? 13.172 1.067 23.031 1 94.5 6 LEU B O 1
ATOM 6422 N N . HIS B 1 7 ? 11.328 0.877 21.719 1 90.38 7 HIS B N 1
ATOM 6423 C CA . HIS B 1 7 ? 10.414 0.826 22.844 1 90.38 7 HIS B CA 1
ATOM 6424 C C . HIS B 1 7 ? 10.727 -0.365 23.75 1 90.38 7 HIS B C 1
ATOM 6426 O O . HIS B 1 7 ? 11.266 -1.373 23.297 1 90.38 7 HIS B O 1
ATOM 6432 N N . ALA B 1 8 ? 10.312 -0.188 24.969 1 86.88 8 ALA B N 1
ATOM 6433 C CA . ALA B 1 8 ? 10.547 -1.269 25.922 1 86.88 8 ALA B CA 1
ATOM 6434 C C . ALA B 1 8 ? 9.859 -2.557 25.469 1 86.88 8 ALA B C 1
ATOM 6436 O O . ALA B 1 8 ? 8.688 -2.539 25.094 1 86.88 8 ALA B O 1
ATOM 6437 N N . GLY B 1 9 ? 10.625 -3.574 25.469 1 87.38 9 GLY B N 1
ATOM 6438 C CA . GLY B 1 9 ? 10.07 -4.883 25.172 1 87.38 9 GLY B CA 1
ATOM 6439 C C . GLY B 1 9 ? 10.156 -5.238 23.688 1 87.38 9 GLY B C 1
ATOM 6440 O O . GLY B 1 9 ? 9.906 -6.383 23.312 1 87.38 9 GLY B O 1
ATOM 6441 N N . LYS B 1 10 ? 10.484 -4.328 22.875 1 91.19 10 LYS B N 1
ATOM 6442 C CA . LYS B 1 10 ? 10.578 -4.605 21.453 1 91.19 10 LYS B CA 1
ATOM 6443 C C . LYS B 1 10 ? 11.984 -5.059 21.062 1 91.19 10 LYS B C 1
ATOM 6445 O O . LYS B 1 10 ? 12.977 -4.57 21.625 1 91.19 10 LYS B O 1
ATOM 6450 N N . LYS B 1 11 ? 12.023 -6.043 20.188 1 93 11 LYS B N 1
ATOM 6451 C CA . LYS B 1 11 ? 13.297 -6.555 19.688 1 93 11 LYS B CA 1
ATOM 6452 C C . LYS B 1 11 ? 13.641 -5.961 18.328 1 93 11 LYS B C 1
ATOM 6454 O O . LYS B 1 11 ? 12.75 -5.633 17.547 1 93 11 LYS B O 1
ATOM 6459 N N . HIS B 1 12 ? 14.969 -5.82 18.188 1 95.88 12 HIS B N 1
ATOM 6460 C CA . HIS B 1 12 ? 15.43 -5.391 16.875 1 95.88 12 HIS B CA 1
ATOM 6461 C C . HIS B 1 12 ? 15.023 -6.391 15.797 1 95.88 12 HIS B C 1
ATOM 6463 O O . HIS B 1 12 ? 15.07 -7.602 16.016 1 95.88 12 HIS B O 1
ATOM 6469 N N . PHE B 1 13 ? 14.57 -5.93 14.641 1 94.44 13 PHE B N 1
ATOM 6470 C CA . PHE B 1 13 ? 13.914 -6.836 13.703 1 94.44 13 PHE B CA 1
ATOM 6471 C C . PHE B 1 13 ? 14.562 -6.754 12.328 1 94.44 13 PHE B C 1
ATOM 6473 O O . PHE B 1 13 ? 14.156 -7.457 11.398 1 94.44 13 PHE B O 1
ATOM 6480 N N . ILE B 1 14 ? 15.531 -5.902 12.133 1 95.5 14 ILE B N 1
ATOM 6481 C CA . ILE B 1 14 ? 16.281 -5.871 10.875 1 95.5 14 ILE B CA 1
ATOM 6482 C C . ILE B 1 14 ? 17.484 -6.789 10.977 1 95.5 14 ILE B C 1
ATOM 6484 O O . ILE B 1 14 ? 18.375 -6.586 11.812 1 95.5 14 ILE B O 1
ATOM 6488 N N . VAL B 1 15 ? 17.547 -7.805 10.195 1 92.38 15 VAL B N 1
ATOM 6489 C CA . VAL B 1 15 ? 18.672 -8.727 10.125 1 92.38 15 VAL B CA 1
ATOM 6490 C C . VAL B 1 15 ? 19.344 -8.617 8.758 1 92.38 15 VAL B C 1
ATOM 6492 O O . VAL B 1 15 ? 18.781 -9.039 7.746 1 92.38 15 VAL B O 1
ATOM 6495 N N . ALA B 1 16 ? 20.5 -8.039 8.742 1 94.19 16 ALA B N 1
ATOM 6496 C CA . ALA B 1 16 ? 21.234 -7.852 7.488 1 94.19 16 ALA B CA 1
ATOM 6497 C C . ALA B 1 16 ? 22.422 -8.797 7.402 1 94.19 16 ALA B C 1
ATOM 6499 O O . ALA B 1 16 ? 23.359 -8.719 8.219 1 94.19 16 ALA B O 1
ATOM 6500 N N . PRO B 1 17 ? 22.484 -9.656 6.438 1 93.44 17 PRO B N 1
ATOM 6501 C CA . PRO B 1 17 ? 23.656 -10.531 6.258 1 93.44 17 PRO B CA 1
ATOM 6502 C C . PRO B 1 17 ? 24.812 -9.82 5.574 1 93.44 17 PRO B C 1
ATOM 6504 O O . PRO B 1 17 ? 24.625 -8.82 4.879 1 93.44 17 PRO B O 1
ATOM 6507 N N . TYR B 1 18 ? 26.016 -10.203 5.898 1 94.94 18 TYR B N 1
ATOM 6508 C CA . TYR B 1 18 ? 27.234 -9.836 5.191 1 94.94 18 TYR B CA 1
ATOM 6509 C C . TYR B 1 18 ? 27.906 -11.062 4.605 1 94.94 18 TYR B C 1
ATOM 6511 O O . TYR B 1 18 ? 28.469 -11.883 5.34 1 94.94 18 TYR B O 1
ATOM 6519 N N . GLU B 1 19 ? 27.953 -11.109 3.266 1 92.44 19 GLU B N 1
ATOM 6520 C CA . GLU B 1 19 ? 28.344 -12.352 2.604 1 92.44 19 GLU B CA 1
ATOM 6521 C C . GLU B 1 19 ? 29.625 -12.148 1.792 1 92.44 19 GLU B C 1
ATOM 6523 O O . GLU B 1 19 ? 30.031 -13.039 1.045 1 92.44 19 GLU B O 1
ATOM 6528 N N . ALA B 1 20 ? 30.281 -11.008 1.919 1 94.44 20 ALA B N 1
ATOM 6529 C CA . ALA B 1 20 ? 31.531 -10.789 1.215 1 94.44 20 ALA B CA 1
ATOM 6530 C C . ALA B 1 20 ? 32.656 -11.664 1.792 1 94.44 20 ALA B C 1
ATOM 6532 O O . ALA B 1 20 ? 32.75 -11.836 3.01 1 94.44 20 ALA B O 1
ATOM 6533 N N . PRO B 1 21 ? 33.469 -12.242 0.928 1 92.62 21 PRO B N 1
ATOM 6534 C CA . PRO B 1 21 ? 34.625 -12.984 1.451 1 92.62 21 PRO B CA 1
ATOM 6535 C C . PRO B 1 21 ? 35.594 -12.094 2.209 1 92.62 21 PRO B C 1
ATOM 6537 O O . PRO B 1 21 ? 35.719 -10.898 1.909 1 92.62 21 PRO B O 1
ATOM 6540 N N . GLU B 1 22 ? 36.312 -12.617 3.096 1 92.62 22 GLU B N 1
ATOM 6541 C CA . GLU B 1 22 ? 37.219 -11.859 3.961 1 92.62 22 GLU B CA 1
ATOM 6542 C C . GLU B 1 22 ? 38.281 -11.125 3.146 1 92.62 22 GLU B C 1
ATOM 6544 O O . GLU B 1 22 ? 38.719 -10.047 3.541 1 92.62 22 GLU B O 1
ATOM 6549 N N . SER B 1 23 ? 38.625 -11.688 2.055 1 93 23 SER B N 1
ATOM 6550 C CA . SER B 1 23 ? 39.625 -11.07 1.192 1 93 23 SER B CA 1
ATOM 6551 C C . SER B 1 23 ? 39.125 -9.734 0.645 1 93 23 SER B C 1
ATOM 6553 O O . SER B 1 23 ? 39.938 -8.883 0.278 1 93 23 SER B O 1
ATOM 6555 N N . ASP B 1 24 ? 37.875 -9.531 0.619 1 94.75 24 ASP B N 1
ATOM 6556 C CA . ASP B 1 24 ? 37.312 -8.328 0.02 1 94.75 24 ASP B CA 1
ATOM 6557 C C . ASP B 1 24 ? 36.875 -7.332 1.095 1 94.75 24 ASP B C 1
ATOM 6559 O O . ASP B 1 24 ? 36.344 -6.266 0.782 1 94.75 24 ASP B O 1
ATOM 6563 N N . TRP B 1 25 ? 37.188 -7.68 2.334 1 96.81 25 TRP B N 1
ATOM 6564 C CA . TRP B 1 25 ? 36.781 -6.801 3.43 1 96.81 25 TRP B CA 1
ATOM 6565 C C . TRP B 1 25 ? 37.531 -5.465 3.354 1 96.81 25 TRP B C 1
ATOM 6567 O O . TRP B 1 25 ? 38.625 -5.391 2.834 1 96.81 25 TRP B O 1
ATOM 6577 N N . PHE B 1 26 ? 36.844 -4.492 3.789 1 97.5 26 PHE B N 1
ATOM 6578 C CA . PHE B 1 26 ? 37.438 -3.168 3.852 1 97.5 26 PHE B CA 1
ATOM 6579 C C . PHE B 1 26 ? 38.625 -3.154 4.812 1 97.5 26 PHE B C 1
ATOM 6581 O O . PHE B 1 26 ? 38.531 -3.664 5.93 1 97.5 26 PHE B O 1
ATOM 6588 N N . ASP B 1 27 ? 39.688 -2.627 4.363 1 95.44 27 ASP B N 1
ATOM 6589 C CA . ASP B 1 27 ? 40.906 -2.496 5.16 1 95.44 27 ASP B CA 1
ATOM 6590 C C . ASP B 1 27 ? 41.438 -1.066 5.113 1 95.44 27 ASP B C 1
ATOM 6592 O O . ASP B 1 27 ? 41.969 -0.633 4.098 1 95.44 27 ASP B O 1
ATOM 6596 N N . ILE B 1 28 ? 41.344 -0.441 6.234 1 94.75 28 ILE B N 1
ATOM 6597 C CA . ILE B 1 28 ? 41.656 0.981 6.332 1 94.75 28 ILE B CA 1
ATOM 6598 C C . ILE B 1 28 ? 43.156 1.203 6.098 1 94.75 28 ILE B C 1
ATOM 6600 O O . ILE B 1 28 ? 43.562 2.322 5.805 1 94.75 28 ILE B O 1
ATOM 6604 N N . SER B 1 29 ? 43.969 0.252 6.266 1 92.88 29 SER B N 1
ATOM 6605 C CA . SER B 1 29 ? 45.406 0.363 6.043 1 92.88 29 SER B CA 1
ATOM 6606 C C . SER B 1 29 ? 45.719 0.42 4.551 1 92.88 29 SER B C 1
ATOM 6608 O O . SER B 1 29 ? 46.781 0.921 4.16 1 92.88 29 SER B O 1
ATOM 6610 N N . ARG B 1 30 ? 44.844 -0.002 3.742 1 92.19 30 ARG B N 1
ATOM 6611 C CA . ARG B 1 30 ? 45.094 -0.109 2.311 1 92.19 30 ARG B CA 1
ATOM 6612 C C . ARG B 1 30 ? 44.344 0.948 1.531 1 92.19 30 ARG B C 1
ATOM 6614 O O . ARG B 1 30 ? 44.75 1.342 0.436 1 92.19 30 ARG B O 1
ATOM 6621 N N . GLU B 1 31 ? 43.25 1.227 2.004 1 93 31 GLU B N 1
ATOM 6622 C CA . GLU B 1 31 ? 42.344 2.1 1.249 1 93 31 GLU B CA 1
ATOM 6623 C C . GLU B 1 31 ? 41.5 2.955 2.18 1 93 31 GLU B C 1
ATOM 6625 O O . GLU B 1 31 ? 41.375 2.648 3.367 1 93 31 GLU B O 1
ATOM 6630 N N . SER B 1 32 ? 40.969 4.027 1.591 1 96.19 32 SER B N 1
ATOM 6631 C CA . SER B 1 32 ? 40.031 4.891 2.301 1 96.19 32 SER B CA 1
ATOM 6632 C C . SER B 1 32 ? 38.625 4.75 1.749 1 96.19 32 SER B C 1
ATOM 6634 O O . SER B 1 32 ? 38.406 4.145 0.694 1 96.19 32 SER B O 1
ATOM 6636 N N . PHE B 1 33 ? 37.688 5.258 2.541 1 97.94 33 PHE B N 1
ATOM 6637 C CA . PHE B 1 33 ? 36.312 5.215 2.092 1 97.94 33 PHE B CA 1
ATOM 6638 C C . PHE B 1 33 ? 36.156 5.859 0.719 1 97.94 33 PHE B C 1
ATOM 6640 O O . PHE B 1 33 ? 35.531 5.297 -0.17 1 97.94 33 PHE B O 1
ATOM 6647 N N . LEU B 1 34 ? 36.719 7.004 0.474 1 97.62 34 LEU B N 1
ATOM 6648 C CA . LEU B 1 34 ? 36.531 7.77 -0.754 1 97.62 34 LEU B CA 1
ATOM 6649 C C . LEU B 1 34 ? 37.25 7.102 -1.923 1 97.62 34 LEU B C 1
ATOM 6651 O O . LEU B 1 34 ? 36.812 7.211 -3.07 1 97.62 34 LEU B O 1
ATOM 6655 N N . SER B 1 35 ? 38.312 6.375 -1.689 1 96.44 35 SER B N 1
ATOM 6656 C CA . SER B 1 35 ? 39.094 5.773 -2.76 1 96.44 35 SER B CA 1
ATOM 6657 C C . SER B 1 35 ? 38.688 4.328 -3.012 1 96.44 35 SER B C 1
ATOM 6659 O O . SER B 1 35 ? 39.062 3.732 -4.02 1 96.44 35 SER B O 1
ATOM 6661 N N . PHE B 1 36 ? 37.906 3.785 -2.18 1 97.31 36 PHE B N 1
ATOM 6662 C CA . PHE B 1 36 ? 37.562 2.369 -2.227 1 97.31 36 PHE B CA 1
ATOM 6663 C C . PHE B 1 36 ? 37 2 -3.592 1 97.31 36 PHE B C 1
ATOM 6665 O O . PHE B 1 36 ? 37.406 1.015 -4.199 1 97.31 36 PHE B O 1
ATOM 6672 N N . PRO B 1 37 ? 35.938 2.732 -4.141 1 97.19 37 PRO B N 1
ATOM 6673 C CA . PRO B 1 37 ? 35.375 2.344 -5.434 1 97.19 37 PRO B CA 1
ATOM 6674 C C . PRO B 1 37 ? 36.438 2.279 -6.543 1 97.19 37 PRO B C 1
ATOM 6676 O O . PRO B 1 37 ? 36.438 1.332 -7.332 1 97.19 37 PRO B O 1
ATOM 6679 N N . SER B 1 38 ? 37.281 3.258 -6.57 1 95.38 38 SER B N 1
ATOM 6680 C CA . SER B 1 38 ? 38.312 3.275 -7.594 1 95.38 38 SER B CA 1
ATOM 6681 C C . SER B 1 38 ? 39.312 2.123 -7.406 1 95.38 38 SER B C 1
ATOM 6683 O O . SER B 1 38 ? 39.781 1.551 -8.383 1 95.38 38 SER B O 1
ATOM 6685 N N . ALA B 1 39 ? 39.625 1.867 -6.188 1 95.06 39 ALA B N 1
ATOM 6686 C CA . ALA B 1 39 ? 40.531 0.759 -5.883 1 95.06 39 ALA B CA 1
ATOM 6687 C C . ALA B 1 39 ? 39.938 -0.571 -6.348 1 95.06 39 ALA B C 1
ATOM 6689 O O . ALA B 1 39 ? 40.656 -1.517 -6.637 1 95.06 39 ALA B O 1
ATOM 6690 N N . ARG B 1 40 ? 38.688 -0.67 -6.426 1 94.88 40 ARG B N 1
ATOM 6691 C CA . ARG B 1 40 ? 38 -1.882 -6.867 1 94.88 40 ARG B CA 1
ATOM 6692 C C . ARG B 1 40 ? 37.562 -1.764 -8.328 1 94.88 40 ARG B C 1
ATOM 6694 O O . ARG B 1 40 ? 36.719 -2.525 -8.789 1 94.88 40 ARG B O 1
ATOM 6701 N N . HIS B 1 41 ? 37.938 -0.709 -9 1 94 41 HIS B N 1
ATOM 6702 C CA . HIS B 1 41 ? 37.812 -0.522 -10.445 1 94 41 HIS B CA 1
ATOM 6703 C C . HIS B 1 41 ? 36.375 -0.203 -10.82 1 94 41 HIS B C 1
ATOM 6705 O O . HIS B 1 41 ? 35.844 -0.725 -11.805 1 94 41 HIS B O 1
ATOM 6711 N N . TRP B 1 42 ? 35.781 0.501 -9.922 1 95.31 42 TRP B N 1
ATOM 6712 C CA . TRP B 1 42 ? 34.469 1.017 -10.266 1 95.31 42 TRP B CA 1
ATOM 6713 C C . TRP B 1 42 ? 34.562 2.434 -10.82 1 95.31 42 TRP B C 1
ATOM 6715 O O . TRP B 1 42 ? 35.281 3.271 -10.281 1 95.31 42 TRP B O 1
ATOM 6725 N N . THR B 1 43 ? 33.781 2.646 -11.875 1 92.56 43 THR B N 1
ATOM 6726 C CA . THR B 1 43 ? 33.688 3.996 -12.414 1 92.56 43 THR B CA 1
ATOM 6727 C C . THR B 1 43 ? 32.5 4.73 -11.82 1 92.56 43 THR B C 1
ATOM 6729 O O . THR B 1 43 ? 31.609 4.113 -11.219 1 92.56 43 THR B O 1
ATOM 6732 N N . GLU B 1 44 ? 32.5 6.008 -11.969 1 90.81 44 GLU B N 1
ATOM 6733 C CA . GLU B 1 44 ? 31.375 6.805 -11.453 1 90.81 44 GLU B CA 1
ATOM 6734 C C . GLU B 1 44 ? 30.062 6.414 -12.109 1 90.81 44 GLU B C 1
ATOM 6736 O O . GLU B 1 44 ? 29.016 6.398 -11.461 1 90.81 44 GLU B O 1
ATOM 6741 N N . ALA B 1 45 ? 30.062 6.113 -13.336 1 86.56 45 ALA B N 1
ATOM 6742 C CA . ALA B 1 45 ? 28.859 5.707 -14.062 1 86.56 45 ALA B CA 1
ATOM 6743 C C . ALA B 1 45 ? 28.312 4.387 -13.523 1 86.56 45 ALA B C 1
ATOM 6745 O O . ALA B 1 45 ? 27.094 4.211 -13.406 1 86.56 45 ALA B O 1
ATOM 6746 N N . GLN B 1 46 ? 29.25 3.572 -13.211 1 90 46 GLN B N 1
ATOM 6747 C CA . GLN B 1 46 ? 28.844 2.273 -12.688 1 90 46 GLN B CA 1
ATOM 6748 C C . GLN B 1 46 ? 28.234 2.408 -11.297 1 90 46 GLN B C 1
ATOM 6750 O O . GLN B 1 46 ? 27.266 1.716 -10.969 1 90 46 GLN B O 1
ATOM 6755 N N . LEU B 1 47 ? 28.828 3.268 -10.508 1 92.56 47 LEU B N 1
ATOM 6756 C CA . LEU B 1 47 ? 28.344 3.484 -9.148 1 92.56 47 LEU B CA 1
ATOM 6757 C C . LEU B 1 47 ? 26.922 4.023 -9.164 1 92.56 47 LEU B C 1
ATOM 6759 O O . LEU B 1 47 ? 26.172 3.834 -8.195 1 92.56 47 LEU B O 1
ATOM 6763 N N . HIS B 1 48 ? 26.609 4.59 -10.281 1 87.94 48 HIS B N 1
ATOM 6764 C CA . HIS B 1 48 ? 25.266 5.168 -10.391 1 87.94 48 HIS B CA 1
ATOM 6765 C C . HIS B 1 48 ? 24.344 4.27 -11.203 1 87.94 48 HIS B C 1
ATOM 6767 O O . HIS B 1 48 ? 23.219 4.664 -11.539 1 87.94 48 HIS B O 1
ATOM 6773 N N . GLY B 1 49 ? 24.734 3.076 -11.5 1 85.81 49 GLY B N 1
ATOM 6774 C CA . GLY B 1 49 ? 23.859 2.09 -12.117 1 85.81 49 GLY B CA 1
ATOM 6775 C C . GLY B 1 49 ? 23.969 2.076 -13.633 1 85.81 49 GLY B C 1
ATOM 6776 O O . GLY B 1 49 ? 23.25 1.323 -14.305 1 85.81 49 GLY B O 1
ATOM 6777 N N . GLY B 1 50 ? 24.844 2.871 -14.156 1 80.75 50 GLY B N 1
ATOM 6778 C CA . GLY B 1 50 ? 25.078 2.863 -15.594 1 80.75 50 GLY B CA 1
ATOM 6779 C C . GLY B 1 50 ? 24.203 3.855 -16.344 1 80.75 50 GLY B C 1
ATOM 6780 O O . GLY B 1 50 ? 23.828 4.898 -15.805 1 80.75 50 GLY B O 1
ATOM 6781 N N . ASP B 1 51 ? 24.156 3.518 -17.578 1 68.25 51 ASP B N 1
ATOM 6782 C CA . ASP B 1 51 ? 23.422 4.379 -18.484 1 68.25 51 ASP B CA 1
ATOM 6783 C C . ASP B 1 51 ? 21.922 4.121 -18.391 1 68.25 51 ASP B C 1
ATOM 6785 O O . ASP B 1 51 ? 21.438 3.057 -18.797 1 68.25 51 ASP B O 1
ATOM 6789 N N . GLU B 1 52 ? 21.234 5.02 -17.875 1 62.94 52 GLU B N 1
ATOM 6790 C CA . GLU B 1 52 ? 19.812 4.844 -17.641 1 62.94 52 GLU B CA 1
ATOM 6791 C C . GLU B 1 52 ? 19.031 4.801 -18.953 1 62.94 52 GLU B C 1
ATOM 6793 O O . GLU B 1 52 ? 17.875 4.375 -18.984 1 62.94 52 GLU B O 1
ATOM 6798 N N . THR B 1 53 ? 19.75 5.152 -19.938 1 57 53 THR B N 1
ATOM 6799 C CA . THR B 1 53 ? 19.094 5.168 -21.25 1 57 53 THR B CA 1
ATOM 6800 C C . THR B 1 53 ? 19.156 3.787 -21.891 1 57 53 THR B C 1
ATOM 6802 O O . THR B 1 53 ? 18.406 3.51 -22.828 1 57 53 THR B O 1
ATOM 6805 N N . THR B 1 54 ? 20.125 2.998 -21.266 1 59.16 54 THR B N 1
ATOM 6806 C CA . THR B 1 54 ? 20.266 1.659 -21.828 1 59.16 54 THR B CA 1
ATOM 6807 C C . THR B 1 54 ? 19.188 0.726 -21.266 1 59.16 54 THR B C 1
ATOM 6809 O O . THR B 1 54 ? 19.109 0.536 -20.047 1 59.16 54 THR B O 1
ATOM 6812 N N . LYS B 1 55 ? 18.297 0.276 -22.188 1 53.12 55 LYS B N 1
ATOM 6813 C CA . LYS B 1 55 ? 17.125 -0.518 -21.828 1 53.12 55 LYS B CA 1
ATOM 6814 C C . LYS B 1 55 ? 17.531 -1.866 -21.234 1 53.12 55 LYS B C 1
ATOM 6816 O O . LYS B 1 55 ? 16.984 -2.299 -20.219 1 53.12 55 LYS B O 1
ATOM 6821 N N . ASP B 1 56 ? 18.406 -2.488 -21.938 1 54.41 56 ASP B N 1
ATOM 6822 C CA . ASP B 1 56 ? 18.875 -3.797 -21.5 1 54.41 56 ASP B CA 1
ATOM 6823 C C . ASP B 1 56 ? 20.125 -3.66 -20.625 1 54.41 56 ASP B C 1
ATOM 6825 O O . ASP B 1 56 ? 21.188 -3.25 -21.094 1 54.41 56 ASP B O 1
ATOM 6829 N N . ALA B 1 57 ? 19.812 -3.867 -19.422 1 62.75 57 ALA B N 1
ATOM 6830 C CA . ALA B 1 57 ? 20.891 -3.736 -18.438 1 62.75 57 ALA B CA 1
ATOM 6831 C C . ALA B 1 57 ? 22.125 -4.527 -18.859 1 62.75 57 ALA B C 1
ATOM 6833 O O . ALA B 1 57 ? 23.25 -4.141 -18.547 1 62.75 57 ALA B O 1
ATOM 6834 N N . HIS B 1 58 ? 21.875 -5.555 -19.656 1 62.97 58 HIS B N 1
ATOM 6835 C CA . HIS B 1 58 ? 23 -6.406 -20.047 1 62.97 58 HIS B CA 1
ATOM 6836 C C . HIS B 1 58 ? 23.844 -5.75 -21.125 1 62.97 58 HIS B C 1
ATOM 6838 O O . HIS B 1 58 ? 25 -6.133 -21.344 1 62.97 58 HIS B O 1
ATOM 6844 N N . LEU B 1 59 ? 23.156 -4.785 -21.734 1 65.81 59 LEU B N 1
ATOM 6845 C CA . LEU B 1 59 ? 23.875 -4.109 -22.812 1 65.81 59 LEU B CA 1
ATOM 6846 C C . LEU B 1 59 ? 24.5 -2.812 -22.328 1 65.81 59 LEU B C 1
ATOM 6848 O O . LEU B 1 59 ? 25.125 -2.092 -23.094 1 65.81 59 LEU B O 1
ATOM 6852 N N . ASP B 1 60 ? 24.328 -2.611 -21.094 1 73.25 60 ASP B N 1
ATOM 6853 C CA . ASP B 1 60 ? 24.859 -1.382 -20.516 1 73.25 60 ASP B CA 1
ATOM 6854 C C . ASP B 1 60 ? 26.312 -1.562 -20.078 1 73.25 60 ASP B C 1
ATOM 6856 O O . ASP B 1 60 ? 26.594 -2.273 -19.109 1 73.25 60 ASP B O 1
ATOM 6860 N N . PRO B 1 61 ? 27.203 -0.999 -20.812 1 76.12 61 PRO B N 1
ATOM 6861 C CA . PRO B 1 61 ? 28.625 -1.172 -20.484 1 76.12 61 PRO B CA 1
ATOM 6862 C C . PRO B 1 61 ? 28.969 -0.643 -19.094 1 76.12 61 PRO B C 1
ATOM 6864 O O . PRO B 1 61 ? 29.984 -1.038 -18.516 1 76.12 61 PRO B O 1
ATOM 6867 N N . ASP B 1 62 ? 28.062 0.139 -18.625 1 80.88 62 ASP B N 1
ATOM 6868 C CA . ASP B 1 62 ? 28.359 0.734 -17.312 1 80.88 62 ASP B CA 1
ATOM 6869 C C . ASP B 1 62 ? 27.375 0.225 -16.266 1 80.88 62 ASP B C 1
ATOM 6871 O O . ASP B 1 62 ? 27.297 0.78 -15.156 1 80.88 62 ASP B O 1
ATOM 6875 N N . GLY B 1 63 ? 26.672 -0.827 -16.688 1 84.56 63 GLY B N 1
ATOM 6876 C CA . GLY B 1 63 ? 25.703 -1.358 -15.758 1 84.56 63 GLY B CA 1
ATOM 6877 C C . GLY B 1 63 ? 26.297 -2.318 -14.75 1 84.56 63 GLY B C 1
ATOM 6878 O O . GLY B 1 63 ? 27.469 -2.676 -14.836 1 84.56 63 GLY B O 1
ATOM 6879 N N . PHE B 1 64 ? 25.531 -2.76 -13.828 1 86.81 64 PHE B N 1
ATOM 6880 C CA . PHE B 1 64 ? 25.969 -3.629 -12.742 1 86.81 64 PHE B CA 1
ATOM 6881 C C . PHE B 1 64 ? 26.359 -5.004 -13.266 1 86.81 64 PHE B C 1
ATOM 6883 O O . PHE B 1 64 ? 27.172 -5.699 -12.664 1 86.81 64 PHE B O 1
ATOM 6890 N N . HIS B 1 65 ? 25.828 -5.301 -14.391 1 80.88 65 HIS B N 1
ATOM 6891 C CA . HIS B 1 65 ? 26.047 -6.633 -14.93 1 80.88 65 HIS B CA 1
ATOM 6892 C C . HIS B 1 65 ? 27.531 -6.867 -15.227 1 80.88 65 HIS B C 1
ATOM 6894 O O . HIS B 1 65 ? 28 -8.008 -15.203 1 80.88 65 HIS B O 1
ATOM 6900 N N . ARG B 1 66 ? 28.188 -5.855 -15.445 1 83.44 66 ARG B N 1
ATOM 6901 C CA . ARG B 1 66 ? 29.609 -5.949 -15.781 1 83.44 66 ARG B CA 1
ATOM 6902 C C . ARG B 1 66 ? 30.453 -6.156 -14.531 1 83.44 66 ARG B C 1
ATOM 6904 O O . ARG B 1 66 ? 31.625 -6.539 -14.625 1 83.44 66 ARG B O 1
ATOM 6911 N N . LYS B 1 67 ? 29.828 -6.008 -13.453 1 88.88 67 LYS B N 1
ATOM 6912 C CA . LYS B 1 67 ? 30.562 -6.082 -12.195 1 88.88 67 LYS B CA 1
ATOM 6913 C C . LYS B 1 67 ? 30.312 -7.414 -11.492 1 88.88 67 LYS B C 1
ATOM 6915 O O . LYS B 1 67 ? 30.719 -7.602 -10.344 1 88.88 67 LYS B O 1
ATOM 6920 N N . GLY B 1 68 ? 29.656 -8.273 -12.266 1 84.94 68 GLY B N 1
ATOM 6921 C CA . GLY B 1 68 ? 29.438 -9.602 -11.719 1 84.94 68 GLY B CA 1
ATOM 6922 C C . GLY B 1 68 ? 27.984 -9.875 -11.383 1 84.94 68 GLY B C 1
ATOM 6923 O O . GLY B 1 68 ? 27.094 -9.273 -11.969 1 84.94 68 GLY B O 1
ATOM 6924 N N . SER B 1 69 ? 27.844 -10.852 -10.523 1 85.62 69 SER B N 1
ATOM 6925 C CA . SER B 1 69 ? 26.5 -11.227 -10.102 1 85.62 69 SER B CA 1
ATOM 6926 C C . SER B 1 69 ? 25.875 -10.164 -9.203 1 85.62 69 SER B C 1
ATOM 6928 O O . SER B 1 69 ? 26.594 -9.344 -8.617 1 85.62 69 SER B O 1
ATOM 6930 N N . PRO B 1 70 ? 24.578 -10.102 -9.086 1 86.25 70 PRO B N 1
ATOM 6931 C CA . PRO B 1 70 ? 23.922 -9.164 -8.164 1 86.25 70 PRO B CA 1
ATOM 6932 C C . PRO B 1 70 ? 24.438 -9.289 -6.734 1 86.25 70 PRO B C 1
ATOM 6934 O O . PRO B 1 70 ? 24.531 -8.281 -6.023 1 86.25 70 PRO B O 1
ATOM 6937 N N . GLN B 1 71 ? 24.828 -10.461 -6.383 1 88.75 71 GLN B N 1
ATOM 6938 C CA . GLN B 1 71 ? 25.359 -10.672 -5.039 1 88.75 71 GLN B CA 1
ATOM 6939 C C . GLN B 1 71 ? 26.703 -9.977 -4.859 1 88.75 71 GLN B C 1
ATOM 6941 O O . GLN B 1 71 ? 26.969 -9.398 -3.803 1 88.75 71 GLN B O 1
ATOM 6946 N N . LYS B 1 72 ? 27.469 -10.047 -5.855 1 93.38 72 LYS B N 1
ATOM 6947 C CA . LYS B 1 72 ? 28.781 -9.398 -5.797 1 93.38 72 LYS B CA 1
ATOM 6948 C C . LYS B 1 72 ? 28.625 -7.879 -5.742 1 93.38 72 LYS B C 1
ATOM 6950 O O . LYS B 1 72 ? 29.375 -7.203 -5.027 1 93.38 72 LYS B O 1
ATOM 6955 N N . VAL B 1 73 ? 27.719 -7.418 -6.52 1 94.62 73 VAL B N 1
ATOM 6956 C CA . VAL B 1 73 ? 27.453 -5.984 -6.516 1 94.62 73 VAL B CA 1
ATOM 6957 C C . VAL B 1 73 ? 26.969 -5.551 -5.137 1 94.62 73 VAL B C 1
ATOM 6959 O O . VAL B 1 73 ? 27.406 -4.527 -4.605 1 94.62 73 VAL B O 1
ATOM 6962 N N . GLU B 1 74 ? 26.078 -6.316 -4.59 1 95.75 74 GLU B N 1
ATOM 6963 C CA . GLU B 1 74 ? 25.578 -6.047 -3.244 1 95.75 74 GLU B CA 1
ATOM 6964 C C . GLU B 1 74 ? 26.719 -6.027 -2.227 1 95.75 74 GLU B C 1
ATOM 6966 O O . GLU B 1 74 ? 26.781 -5.133 -1.384 1 95.75 74 GLU B O 1
ATOM 6971 N N . GLN B 1 75 ? 27.641 -7.023 -2.295 1 96.56 75 GLN B N 1
ATOM 6972 C CA . GLN B 1 75 ? 28.781 -7.137 -1.384 1 96.56 75 GLN B CA 1
ATOM 6973 C C . GLN B 1 75 ? 29.688 -5.91 -1.483 1 96.56 75 GLN B C 1
ATOM 6975 O O . GLN B 1 75 ? 30.172 -5.418 -0.469 1 96.56 75 GLN B O 1
ATOM 6980 N N . PHE B 1 76 ? 29.875 -5.504 -2.645 1 97.25 76 PHE B N 1
ATOM 6981 C CA . PHE B 1 76 ? 30.703 -4.324 -2.867 1 97.25 76 PHE B CA 1
ATOM 6982 C C . PHE B 1 76 ? 30.109 -3.109 -2.162 1 97.25 76 PHE B C 1
ATOM 6984 O O . PHE B 1 76 ? 30.797 -2.432 -1.397 1 97.25 76 PHE B O 1
ATOM 6991 N N . PHE B 1 77 ? 28.828 -2.832 -2.434 1 98.31 77 PHE B N 1
ATOM 6992 C CA . PHE B 1 77 ? 28.188 -1.642 -1.878 1 98.31 77 PHE B CA 1
ATOM 6993 C C . PHE B 1 77 ? 28.109 -1.73 -0.359 1 98.31 77 PHE B C 1
ATOM 6995 O O . PHE B 1 77 ? 28.266 -0.723 0.336 1 98.31 77 PHE B O 1
ATOM 7002 N N . GLN B 1 78 ? 27.828 -2.902 0.159 1 98.44 78 GLN B N 1
ATOM 7003 C CA . GLN B 1 78 ? 27.766 -3.068 1.607 1 98.44 78 GLN B CA 1
ATOM 7004 C C . GLN B 1 78 ? 29.125 -2.826 2.248 1 98.44 78 GLN B C 1
ATOM 7006 O O . GLN B 1 78 ? 29.219 -2.145 3.271 1 98.44 78 GLN B O 1
ATOM 7011 N N . THR B 1 79 ? 30.156 -3.363 1.661 1 98.62 79 THR B N 1
ATOM 7012 C CA . THR B 1 79 ? 31.5 -3.191 2.166 1 98.62 79 THR B CA 1
ATOM 7013 C C . THR B 1 79 ? 31.906 -1.72 2.152 1 98.62 79 THR B C 1
ATOM 7015 O O . THR B 1 79 ? 32.531 -1.231 3.098 1 98.62 79 THR B O 1
ATOM 7018 N N . TRP B 1 80 ? 31.516 -1.08 1.149 1 98.62 80 TRP B N 1
ATOM 7019 C CA . TRP B 1 80 ? 31.891 0.316 0.928 1 98.62 80 TRP B CA 1
ATOM 7020 C C . TRP B 1 80 ? 31.062 1.24 1.823 1 98.62 80 TRP B C 1
ATOM 7022 O O . TRP B 1 80 ? 31.625 1.923 2.691 1 98.62 80 TRP B O 1
ATOM 7032 N N . LEU B 1 81 ? 29.734 1.178 1.76 1 98.62 81 LEU B N 1
ATOM 7033 C CA . LEU B 1 81 ? 28.859 2.197 2.318 1 98.62 81 LEU B CA 1
ATOM 7034 C C . LEU B 1 81 ? 28.562 1.922 3.791 1 98.62 81 LEU B C 1
ATOM 7036 O O . LEU B 1 81 ? 28.188 2.828 4.531 1 98.62 81 LEU B O 1
ATOM 7040 N N . PHE B 1 82 ? 28.719 0.671 4.203 1 98.69 82 PHE B N 1
ATOM 7041 C CA . PHE B 1 82 ? 28.5 0.372 5.613 1 98.69 82 PHE B CA 1
ATOM 7042 C C . PHE B 1 82 ? 29.828 0.291 6.355 1 98.69 82 PHE B C 1
ATOM 7044 O O . PHE B 1 82 ? 30.125 1.13 7.211 1 98.69 82 PHE B O 1
ATOM 7051 N N . PHE B 1 83 ? 30.672 -0.674 6.004 1 98.75 83 PHE B N 1
ATOM 7052 C CA . PHE B 1 83 ? 31.891 -0.961 6.746 1 98.75 83 PHE B CA 1
ATOM 7053 C C . PHE B 1 83 ? 32.969 0.087 6.461 1 98.75 83 PHE B C 1
ATOM 7055 O O . PHE B 1 83 ? 33.594 0.605 7.383 1 98.75 83 PHE B O 1
ATOM 7062 N N . GLY B 1 84 ? 33.125 0.365 5.172 1 98.69 84 GLY B N 1
ATOM 7063 C CA . GLY B 1 84 ? 34.125 1.375 4.816 1 98.69 84 GLY B CA 1
ATOM 7064 C C . GLY B 1 84 ? 33.844 2.725 5.453 1 98.69 84 GLY B C 1
ATOM 7065 O O . GLY B 1 84 ? 34.75 3.355 5.996 1 98.69 84 GLY B O 1
ATOM 7066 N N . LEU B 1 85 ? 32.625 3.141 5.359 1 98.69 85 LEU B N 1
ATOM 7067 C CA . LEU B 1 85 ? 32.219 4.426 5.941 1 98.69 85 LEU B CA 1
ATOM 7068 C C . LEU B 1 85 ? 32.438 4.426 7.449 1 98.69 85 LEU B C 1
ATOM 7070 O O . LEU B 1 85 ? 33.062 5.344 7.992 1 98.69 85 LEU B O 1
ATOM 7074 N N . ALA B 1 86 ? 31.953 3.404 8.156 1 98.69 86 ALA B N 1
ATOM 7075 C CA . ALA B 1 86 ? 32.031 3.32 9.609 1 98.69 86 ALA B CA 1
ATOM 7076 C C . ALA B 1 86 ? 33.5 3.316 10.07 1 98.69 86 ALA B C 1
ATOM 7078 O O . ALA B 1 86 ? 33.875 4.09 10.953 1 98.69 86 ALA B O 1
ATOM 7079 N N . ILE B 1 87 ? 34.312 2.508 9.453 1 98.75 87 ILE B N 1
ATOM 7080 C CA . ILE B 1 87 ? 35.688 2.301 9.883 1 98.75 87 ILE B CA 1
ATOM 7081 C C . ILE B 1 87 ? 36.5 3.564 9.625 1 98.75 87 ILE B C 1
ATOM 7083 O O . ILE B 1 87 ? 37.281 3.998 10.477 1 98.75 87 ILE B O 1
ATOM 7087 N N . ASP B 1 88 ? 36.344 4.164 8.453 1 98.56 88 ASP B N 1
ATOM 7088 C CA . ASP B 1 88 ? 37.125 5.352 8.102 1 98.56 88 ASP B CA 1
ATOM 7089 C C . ASP B 1 88 ? 36.719 6.539 8.984 1 98.56 88 ASP B C 1
ATOM 7091 O O . ASP B 1 88 ? 37.594 7.281 9.445 1 98.56 88 ASP B O 1
ATOM 7095 N N . VAL B 1 89 ? 35.469 6.773 9.219 1 98.56 89 VAL B N 1
ATOM 7096 C CA . VAL B 1 89 ? 35 7.859 10.07 1 98.56 89 VAL B CA 1
ATOM 7097 C C . VAL B 1 89 ? 35.531 7.664 11.492 1 98.56 89 VAL B C 1
ATOM 7099 O O . VAL B 1 89 ? 36 8.617 12.125 1 98.56 89 VAL B O 1
ATOM 7102 N N . LEU B 1 90 ? 35.469 6.434 12 1 98.56 90 LEU B N 1
ATOM 7103 C CA . LEU B 1 90 ? 35.938 6.145 13.336 1 98.56 90 LEU B CA 1
ATOM 7104 C C . LEU B 1 90 ? 37.438 6.406 13.438 1 98.56 90 LEU B C 1
ATOM 7106 O O . LEU B 1 90 ? 37.906 7.004 14.406 1 98.56 90 LEU B O 1
ATOM 7110 N N . ARG B 1 91 ? 38.125 6.023 12.422 1 97.94 91 ARG B N 1
ATOM 7111 C CA . ARG B 1 91 ? 39.594 6.238 12.406 1 97.94 91 ARG B CA 1
ATOM 7112 C C . ARG B 1 91 ? 39.906 7.727 12.438 1 97.94 91 ARG B C 1
ATOM 7114 O O . ARG B 1 91 ? 40.938 8.125 13.016 1 97.94 91 ARG B O 1
ATOM 7121 N N . PHE B 1 92 ? 39.156 8.492 11.734 1 97.12 92 PHE B N 1
ATOM 7122 C CA . PHE B 1 92 ? 39.344 9.938 11.688 1 97.12 92 PHE B CA 1
ATOM 7123 C C . PHE B 1 92 ? 39.344 10.531 13.086 1 97.12 92 PHE B C 1
ATOM 7125 O O . PHE B 1 92 ? 40.094 11.492 13.359 1 97.12 92 PHE B O 1
ATOM 7132 N N . GLY B 1 93 ? 38.562 9.984 13.977 1 96.75 93 GLY B N 1
ATOM 7133 C CA . GLY B 1 93 ? 38.5 10.461 15.352 1 96.75 93 GLY B CA 1
ATOM 7134 C C . GLY B 1 93 ? 39.438 9.703 16.281 1 96.75 93 GLY B C 1
ATOM 7135 O O . GLY B 1 93 ? 39.312 9.828 17.516 1 96.75 93 GLY B O 1
ATOM 7136 N N . GLY B 1 94 ? 40.219 8.844 15.672 1 96.38 94 GLY B N 1
ATOM 7137 C CA . GLY B 1 94 ? 41.25 8.164 16.453 1 96.38 94 GLY B CA 1
ATOM 7138 C C . GLY B 1 94 ? 40.781 6.82 16.984 1 96.38 94 GLY B C 1
ATOM 7139 O O . GLY B 1 94 ? 41.438 6.238 17.859 1 96.38 94 GLY B O 1
ATOM 7140 N N . VAL B 1 95 ? 39.719 6.273 16.578 1 98.06 95 VAL B N 1
ATOM 7141 C CA . VAL B 1 95 ? 39.219 4.992 17.047 1 98.06 95 VAL B CA 1
ATOM 7142 C C . VAL B 1 95 ? 39.5 3.908 16.016 1 98.06 95 VAL B C 1
ATOM 7144 O O . VAL B 1 95 ? 39.125 4.039 14.844 1 98.06 95 VAL B O 1
ATOM 7147 N N . ARG B 1 96 ? 40.125 2.85 16.422 1 97.12 96 ARG B N 1
ATOM 7148 C CA . ARG B 1 96 ? 40.438 1.734 15.531 1 97.12 96 ARG B CA 1
ATOM 7149 C C . ARG B 1 96 ? 39.281 0.726 15.508 1 97.12 96 ARG B C 1
ATOM 7151 O O . ARG B 1 96 ? 38.781 0.319 16.562 1 97.12 96 ARG B O 1
ATOM 7158 N N . ALA B 1 97 ? 38.875 0.423 14.352 1 97.56 97 ALA B N 1
ATOM 7159 C CA . ALA B 1 97 ? 37.812 -0.556 14.156 1 97.56 97 ALA B CA 1
ATOM 7160 C C . ALA B 1 97 ? 38.062 -1.396 12.906 1 97.56 97 ALA B C 1
ATOM 7162 O O . ALA B 1 97 ? 38.75 -0.968 12 1 97.56 97 ALA B O 1
ATOM 7163 N N . SER B 1 98 ? 37.531 -2.594 12.93 1 96.62 98 SER B N 1
ATOM 7164 C CA . SER B 1 98 ? 37.594 -3.508 11.797 1 96.62 98 SER B CA 1
ATOM 7165 C C . SER B 1 98 ? 36.188 -4.039 11.461 1 96.62 98 SER B C 1
ATOM 7167 O O . SER B 1 98 ? 35.219 -3.775 12.18 1 96.62 98 SER B O 1
ATOM 7169 N N . VAL B 1 99 ? 36.094 -4.742 10.367 1 97.25 99 VAL B N 1
ATOM 7170 C CA . VAL B 1 99 ? 34.844 -5.312 9.906 1 97.25 99 VAL B CA 1
ATOM 7171 C C . VAL B 1 99 ? 34.25 -6.23 10.984 1 97.25 99 VAL B C 1
ATOM 7173 O O . VAL B 1 99 ? 33.062 -6.234 11.227 1 97.25 99 VAL B O 1
ATOM 7176 N N . GLU B 1 100 ? 35.062 -6.922 11.695 1 94.88 100 GLU B N 1
ATOM 7177 C CA . GLU B 1 100 ? 34.656 -7.895 12.703 1 94.88 100 GLU B CA 1
ATOM 7178 C C . GLU B 1 100 ? 33.938 -7.223 13.859 1 94.88 100 GLU B C 1
ATOM 7180 O O . GLU B 1 100 ? 33.062 -7.84 14.508 1 94.88 100 GLU B O 1
ATOM 7185 N N . ASP B 1 101 ? 34.25 -5.984 14.078 1 96.69 101 ASP B N 1
ATOM 7186 C CA . ASP B 1 101 ? 33.656 -5.25 15.188 1 96.69 101 ASP B CA 1
ATOM 7187 C C . ASP B 1 101 ? 32.156 -5.004 14.938 1 96.69 101 ASP B C 1
ATOM 7189 O O . ASP B 1 101 ? 31.406 -4.699 15.875 1 96.69 101 ASP B O 1
ATOM 7193 N N . PHE B 1 102 ? 31.766 -5.156 13.672 1 97.94 102 PHE B N 1
ATOM 7194 C CA . PHE B 1 102 ? 30.391 -4.859 13.305 1 97.94 102 PHE B CA 1
ATOM 7195 C C . PHE B 1 102 ? 29.656 -6.129 12.875 1 97.94 102 PHE B C 1
ATOM 7197 O O . PHE B 1 102 ? 28.672 -6.066 12.133 1 97.94 102 PHE B O 1
ATOM 7204 N N . LEU B 1 103 ? 30.172 -7.262 13.227 1 96.25 103 LEU B N 1
ATOM 7205 C CA . LEU B 1 103 ? 29.562 -8.547 12.922 1 96.25 103 LEU B CA 1
ATOM 7206 C C . LEU B 1 103 ? 29.312 -9.352 14.203 1 96.25 103 LEU B C 1
ATOM 7208 O O . LEU B 1 103 ? 30.078 -9.242 15.156 1 96.25 103 LEU B O 1
ATOM 7212 N N . LYS B 1 104 ? 28.203 -10.078 14.156 1 92.75 104 LYS B N 1
ATOM 7213 C CA . LYS B 1 104 ? 28.016 -11.047 15.234 1 92.75 104 LYS B CA 1
ATOM 7214 C C . LYS B 1 104 ? 29.125 -12.094 15.227 1 92.75 104 LYS B C 1
ATOM 7216 O O . LYS B 1 104 ? 29.625 -12.469 14.164 1 92.75 104 LYS B O 1
ATOM 7221 N N . PRO B 1 105 ? 29.406 -12.477 16.391 1 86.56 105 PRO B N 1
ATOM 7222 C CA . PRO B 1 105 ? 30.422 -13.523 16.422 1 86.56 105 PRO B CA 1
ATOM 7223 C C . PRO B 1 105 ? 30.031 -14.758 15.617 1 86.56 105 PRO B C 1
ATOM 7225 O O . PRO B 1 105 ? 28.859 -15.148 15.609 1 86.56 105 PRO B O 1
ATOM 7228 N N . ALA B 1 106 ? 31.016 -15.312 14.945 1 75.5 106 ALA B N 1
ATOM 7229 C CA . ALA B 1 106 ? 30.812 -16.469 14.078 1 75.5 106 ALA B CA 1
ATOM 7230 C C . ALA B 1 106 ? 30.125 -17.609 14.828 1 75.5 106 ALA B C 1
ATOM 7232 O O . ALA B 1 106 ? 29.344 -18.359 14.242 1 75.5 106 ALA B O 1
ATOM 7233 N N . THR B 1 107 ? 30.422 -17.719 15.961 1 69.62 107 THR B N 1
ATOM 7234 C CA . THR B 1 107 ? 29.875 -18.797 16.766 1 69.62 107 THR B CA 1
ATOM 7235 C C . THR B 1 107 ? 28.375 -18.641 16.969 1 69.62 107 THR B C 1
ATOM 7237 O O . THR B 1 107 ? 27.672 -19.609 17.234 1 69.62 107 THR B O 1
ATOM 7240 N N . GLN B 1 108 ? 27.984 -17.578 16.766 1 62.16 108 GLN B N 1
ATOM 7241 C CA . GLN B 1 108 ? 26.578 -17.281 17.031 1 62.16 108 GLN B CA 1
ATOM 7242 C C . GLN B 1 108 ? 25.766 -17.297 15.734 1 62.16 108 GLN B C 1
ATOM 7244 O O . GLN B 1 108 ? 24.547 -17.188 15.766 1 62.16 108 GLN B O 1
ATOM 7249 N N . THR B 1 109 ? 26.531 -17.438 14.68 1 58.56 109 THR B N 1
ATOM 7250 C CA . THR B 1 109 ? 25.812 -17.422 13.406 1 58.56 109 THR B CA 1
ATOM 7251 C C . THR B 1 109 ? 25.734 -18.828 12.812 1 58.56 109 THR B C 1
ATOM 7253 O O . THR B 1 109 ? 26.75 -19.5 12.648 1 58.56 109 THR B O 1
ATOM 7256 N N . HIS B 1 110 ? 24.641 -19.391 12.859 1 60.31 110 HIS B N 1
ATOM 7257 C CA . HIS B 1 110 ? 24.422 -20.734 12.375 1 60.31 110 HIS B CA 1
ATOM 7258 C C . HIS B 1 110 ? 24.312 -20.766 10.852 1 60.31 110 HIS B C 1
ATOM 7260 O O . HIS B 1 110 ? 24.281 -21.844 10.25 1 60.31 110 HIS B O 1
ATOM 7266 N N . ALA B 1 111 ? 24.406 -19.625 10.289 1 62.34 111 ALA B N 1
ATOM 7267 C CA . ALA B 1 111 ? 24.297 -19.562 8.828 1 62.34 111 ALA B CA 1
ATOM 7268 C C . ALA B 1 111 ? 25.656 -19.281 8.203 1 62.34 111 ALA B C 1
ATOM 7270 O O . ALA B 1 111 ? 26.625 -18.953 8.898 1 62.34 111 ALA B O 1
ATOM 7271 N N . LYS B 1 112 ? 25.797 -19.547 7.012 1 73.88 112 LYS B N 1
ATOM 7272 C CA . LYS B 1 112 ? 27.016 -19.266 6.258 1 73.88 112 LYS B CA 1
ATOM 7273 C C . LYS B 1 112 ? 27.297 -17.766 6.203 1 73.88 112 LYS B C 1
ATOM 7275 O O . LYS B 1 112 ? 28.438 -17.344 6.312 1 73.88 112 LYS B O 1
ATOM 7280 N N . ALA B 1 113 ? 26.234 -17.062 6.262 1 82.88 113 ALA B N 1
ATOM 7281 C CA . ALA B 1 113 ? 26.406 -15.617 6.188 1 82.88 113 ALA B CA 1
ATOM 7282 C C . ALA B 1 113 ? 26.625 -15.023 7.578 1 82.88 113 ALA B C 1
ATOM 7284 O O . ALA B 1 113 ? 26.031 -15.484 8.555 1 82.88 113 ALA B O 1
ATOM 7285 N N . ARG B 1 114 ? 27.547 -14.094 7.648 1 90.31 114 ARG B N 1
ATOM 7286 C CA . ARG B 1 114 ? 27.688 -13.305 8.867 1 90.31 114 ARG B CA 1
ATOM 7287 C C . ARG B 1 114 ? 26.562 -12.297 9 1 90.31 114 ARG B C 1
ATOM 7289 O O . ARG B 1 114 ? 25.906 -11.945 8.016 1 90.31 114 ARG B O 1
ATOM 7296 N N . ILE B 1 115 ? 26.281 -11.992 10.281 1 93.56 115 ILE B N 1
ATOM 7297 C CA . ILE B 1 115 ? 25.172 -11.062 10.508 1 93.56 115 ILE B CA 1
ATOM 7298 C C . ILE B 1 115 ? 25.719 -9.75 11.07 1 93.56 115 ILE B C 1
ATOM 7300 O O . ILE B 1 115 ? 26.547 -9.75 11.984 1 93.56 115 ILE B O 1
ATOM 7304 N N . VAL B 1 116 ? 25.266 -8.648 10.547 1 96.5 116 VAL B N 1
ATOM 7305 C CA . VAL B 1 116 ? 25.688 -7.32 10.977 1 96.5 116 VAL B CA 1
ATOM 7306 C C . VAL B 1 116 ? 25.219 -7.078 12.414 1 96.5 116 VAL B C 1
ATOM 7308 O O . VAL B 1 116 ? 24.125 -7.473 12.797 1 96.5 116 VAL B O 1
ATOM 7311 N N . ASN B 1 117 ? 26.078 -6.527 13.242 1 96.94 117 ASN B N 1
ATOM 7312 C CA . ASN B 1 117 ? 25.812 -6.191 14.641 1 96.94 117 ASN B CA 1
ATOM 7313 C C . ASN B 1 117 ? 26.453 -4.855 15.023 1 96.94 117 ASN B C 1
ATOM 7315 O O . ASN B 1 117 ? 27.672 -4.688 14.914 1 96.94 117 ASN B O 1
ATOM 7319 N N . THR B 1 118 ? 25.625 -3.887 15.461 1 98.12 118 THR B N 1
ATOM 7320 C CA . THR B 1 118 ? 26.156 -2.559 15.734 1 98.12 118 THR B CA 1
ATOM 7321 C C . THR B 1 118 ? 26.109 -2.252 17.234 1 98.12 118 THR B C 1
ATOM 7323 O O . THR B 1 118 ? 26.094 -1.087 17.625 1 98.12 118 THR B O 1
ATOM 7326 N N . SER B 1 119 ? 26.094 -3.244 18.125 1 96.62 119 SER B N 1
ATOM 7327 C CA . SER B 1 119 ? 25.969 -3.084 19.578 1 96.62 119 SER B CA 1
ATOM 7328 C C . SER B 1 119 ? 27.172 -2.346 20.156 1 96.62 119 SER B C 1
ATOM 7330 O O . SER B 1 119 ? 27.062 -1.678 21.188 1 96.62 119 SER B O 1
ATOM 7332 N N . ARG B 1 120 ? 28.297 -2.354 19.484 1 97.31 120 ARG B N 1
ATOM 7333 C CA . ARG B 1 120 ? 29.516 -1.767 20 1 97.31 120 ARG B CA 1
ATOM 7334 C C . ARG B 1 120 ? 29.672 -0.321 19.547 1 97.31 120 ARG B C 1
ATOM 7336 O O . ARG B 1 120 ? 30.5 0.423 20.094 1 97.31 120 ARG B O 1
ATOM 7343 N N . LEU B 1 121 ? 28.906 0.062 18.609 1 98.5 121 LEU B N 1
ATOM 7344 C CA . LEU B 1 121 ? 29.094 1.35 17.953 1 98.5 121 LEU B CA 1
ATOM 7345 C C . LEU B 1 121 ? 28.953 2.496 18.953 1 98.5 121 LEU B C 1
ATOM 7347 O O . LEU B 1 121 ? 29.766 3.428 18.953 1 98.5 121 LEU B O 1
ATOM 7351 N N . PRO B 1 122 ? 27.953 2.51 19.875 1 98.38 122 PRO B N 1
ATOM 7352 C CA . PRO B 1 122 ? 27.828 3.633 20.812 1 98.38 122 PRO B CA 1
ATOM 7353 C C . PRO B 1 122 ? 29.078 3.846 21.656 1 98.38 122 PRO B C 1
ATOM 7355 O O . PRO B 1 122 ? 29.531 4.98 21.812 1 98.38 122 PRO B O 1
ATOM 7358 N N . GLY B 1 123 ? 29.609 2.766 22.141 1 98.12 123 GLY B N 1
ATOM 7359 C CA . GLY B 1 123 ? 30.859 2.877 22.891 1 98.12 123 GLY B CA 1
ATOM 7360 C C . GLY B 1 123 ? 32 3.455 22.078 1 98.12 123 GLY B C 1
ATOM 7361 O O . GLY B 1 123 ? 32.781 4.277 22.562 1 98.12 123 GLY B O 1
ATOM 7362 N N . MET B 1 124 ? 32.125 3.062 20.859 1 98.56 124 MET B N 1
ATOM 7363 C CA . MET B 1 124 ? 33.156 3.57 19.953 1 98.56 124 MET B CA 1
ATOM 7364 C C . MET B 1 124 ? 32.969 5.062 19.703 1 98.56 124 MET B C 1
ATOM 7366 O O . MET B 1 124 ? 33.938 5.805 19.578 1 98.56 124 MET B O 1
ATOM 7370 N N . LEU B 1 125 ? 31.719 5.492 19.656 1 98.56 125 LEU B N 1
ATOM 7371 C CA . LEU B 1 125 ? 31.422 6.887 19.328 1 98.56 125 LEU B CA 1
ATOM 7372 C C . LEU B 1 125 ? 31.734 7.789 20.516 1 98.56 125 LEU B C 1
ATOM 7374 O O . LEU B 1 125 ? 32.031 8.969 20.344 1 98.56 125 LEU B O 1
ATOM 7378 N N . VAL B 1 126 ? 31.625 7.25 21.75 1 98.31 126 VAL B N 1
ATOM 7379 C CA . VAL B 1 126 ? 32.062 8.008 22.938 1 98.31 126 VAL B CA 1
ATOM 7380 C C . VAL B 1 126 ? 33.531 8.344 22.828 1 98.31 126 VAL B C 1
ATOM 7382 O O . VAL B 1 126 ? 33.938 9.492 23.031 1 98.31 126 VAL B O 1
ATOM 7385 N N . ASP B 1 127 ? 34.344 7.367 22.453 1 98.19 127 ASP B N 1
ATOM 7386 C CA . ASP B 1 127 ? 35.781 7.566 22.281 1 98.19 127 ASP B CA 1
ATOM 7387 C C . ASP B 1 127 ? 36.062 8.477 21.094 1 98.19 127 ASP B C 1
ATOM 7389 O O . ASP B 1 127 ? 37 9.297 21.156 1 98.19 127 ASP B O 1
ATOM 7393 N N . TRP B 1 128 ? 35.344 8.289 20.125 1 98.44 128 TRP B N 1
ATOM 7394 C CA . TRP B 1 128 ? 35.5 9.086 18.906 1 98.44 128 TRP B CA 1
ATOM 7395 C C . TRP B 1 128 ? 35.281 10.57 19.203 1 98.44 128 TRP B C 1
ATOM 7397 O O . TRP B 1 128 ? 36.031 11.414 18.719 1 98.44 128 TRP B O 1
ATOM 7407 N N . GLU B 1 129 ? 34.25 10.875 19.938 1 97.69 129 GLU B N 1
ATOM 7408 C CA . GLU B 1 129 ? 33.938 12.25 20.312 1 97.69 129 GLU B CA 1
ATOM 7409 C C . GLU B 1 129 ? 35.125 12.883 21.062 1 97.69 129 GLU B C 1
ATOM 7411 O O . GLU B 1 129 ? 35.469 14.039 20.797 1 97.69 129 GLU B O 1
ATOM 7416 N N . LYS B 1 130 ? 35.719 12.141 21.953 1 96.88 130 LYS B N 1
ATOM 7417 C CA . LYS B 1 130 ? 36.875 12.625 22.688 1 96.88 130 LYS B CA 1
ATOM 7418 C C . LYS B 1 130 ? 38.031 12.945 21.734 1 96.88 130 LYS B C 1
ATOM 7420 O O . LYS B 1 130 ? 38.688 13.969 21.891 1 96.88 130 LYS B O 1
ATOM 7425 N N . GLY B 1 131 ? 38.156 12.078 20.766 1 97.19 131 GLY B N 1
ATOM 7426 C CA . GLY B 1 131 ? 39.219 12.266 19.797 1 97.19 131 GLY B CA 1
ATOM 7427 C C . GLY B 1 131 ? 39.031 13.5 18.938 1 97.19 131 GLY B C 1
ATOM 7428 O O . GLY B 1 131 ? 39.969 14.242 18.672 1 97.19 131 GLY B O 1
ATOM 7429 N N . ILE B 1 132 ? 37.906 13.75 18.469 1 97.38 132 ILE B N 1
ATOM 7430 C CA . ILE B 1 132 ? 37.594 14.883 17.609 1 97.38 132 ILE B CA 1
ATOM 7431 C C . ILE B 1 132 ? 37.75 16.188 18.406 1 97.38 132 ILE B C 1
ATOM 7433 O O . ILE B 1 132 ? 38.312 17.156 17.906 1 97.38 132 ILE B O 1
ATOM 7437 N N . LYS B 1 133 ? 37.219 16.156 19.594 1 95.31 133 LYS B N 1
ATOM 7438 C CA . LYS B 1 133 ? 37.312 17.359 20.422 1 95.31 133 LYS B CA 1
ATOM 7439 C C . LYS B 1 133 ? 38.75 17.703 20.766 1 95.31 133 LYS B C 1
ATOM 7441 O O . LYS B 1 133 ? 39.125 18.875 20.828 1 95.31 133 LYS B O 1
ATOM 7446 N N . ALA B 1 134 ? 39.531 16.703 20.922 1 95.56 134 ALA B N 1
ATOM 7447 C CA . ALA B 1 134 ? 40.938 16.906 21.25 1 95.56 134 ALA B CA 1
ATOM 7448 C C . ALA B 1 134 ? 41.656 17.578 20.078 1 95.56 134 ALA B C 1
ATOM 7450 O O . ALA B 1 134 ? 42.625 18.312 20.297 1 95.56 134 ALA B O 1
ATOM 7451 N N . ARG B 1 135 ? 41.25 17.391 18.922 1 93.5 135 ARG B N 1
ATOM 7452 C CA . ARG B 1 135 ? 41.875 17.969 17.75 1 93.5 135 ARG B CA 1
ATOM 7453 C C . ARG B 1 135 ? 41.656 19.469 17.688 1 93.5 135 ARG B C 1
ATOM 7455 O O . ARG B 1 135 ? 42.5 20.219 17.156 1 93.5 135 ARG B O 1
ATOM 7462 N N . GLY B 1 136 ? 40.562 19.969 18.062 1 89.38 136 GLY B N 1
ATOM 7463 C CA . GLY B 1 136 ? 40.281 21.391 18.266 1 89.38 136 GLY B CA 1
ATOM 7464 C C . GLY B 1 136 ? 39.938 22.109 16.984 1 89.38 136 GLY B C 1
ATOM 7465 O O . GLY B 1 136 ? 39.906 23.344 16.938 1 89.38 136 GLY B O 1
ATOM 7466 N N . ARG B 1 137 ? 39.781 21.516 15.859 1 92.56 137 ARG B N 1
ATOM 7467 C CA . ARG B 1 137 ? 39.438 22.125 14.586 1 92.56 137 ARG B CA 1
ATOM 7468 C C . ARG B 1 137 ? 38.094 21.578 14.078 1 92.56 137 ARG B C 1
ATOM 7470 O O . ARG B 1 137 ? 38.031 20.969 13 1 92.56 137 ARG B O 1
ATOM 7477 N N . LEU B 1 138 ? 37.062 21.906 14.719 1 93.44 138 LEU B N 1
ATOM 7478 C CA . LEU B 1 138 ? 35.75 21.25 14.539 1 93.44 138 LEU B CA 1
ATOM 7479 C C . LEU B 1 138 ? 35.188 21.547 13.164 1 93.44 138 LEU B C 1
ATOM 7481 O O . LEU B 1 138 ? 34.594 20.672 12.516 1 93.44 138 LEU B O 1
ATOM 7485 N N . MET B 1 139 ? 35.25 22.766 12.664 1 94.31 139 MET B N 1
ATOM 7486 C CA . MET B 1 139 ? 34.719 23.141 11.352 1 94.31 139 MET B CA 1
ATOM 7487 C C . MET B 1 139 ? 35.406 22.375 10.242 1 94.31 139 MET B C 1
ATOM 7489 O O . MET B 1 139 ? 34.75 21.828 9.352 1 94.31 139 MET B O 1
ATOM 7493 N N . LYS B 1 140 ? 36.719 22.391 10.242 1 94.69 140 LYS B N 1
ATOM 7494 C CA . LYS B 1 140 ? 37.5 21.672 9.242 1 94.69 140 LYS B CA 1
ATOM 7495 C C . LYS B 1 140 ? 37.219 20.172 9.305 1 94.69 140 LYS B C 1
ATOM 7497 O O . LYS B 1 140 ? 37.156 19.516 8.266 1 94.69 140 LYS B O 1
ATOM 7502 N N . ASP B 1 141 ? 37.188 19.688 10.547 1 96 141 ASP B N 1
ATOM 7503 C CA . ASP B 1 141 ? 36.875 18.281 10.727 1 96 141 ASP B CA 1
ATOM 7504 C C . ASP B 1 141 ? 35.5 17.938 10.125 1 96 141 ASP B C 1
ATOM 7506 O O . ASP B 1 141 ? 35.375 16.906 9.461 1 96 141 ASP B O 1
ATOM 7510 N N . TRP B 1 142 ? 34.531 18.766 10.398 1 96.69 142 TRP B N 1
ATOM 7511 C CA . TRP B 1 142 ? 33.188 18.562 9.805 1 96.69 142 TRP B CA 1
ATOM 7512 C C . TRP B 1 142 ? 33.281 18.516 8.281 1 96.69 142 TRP B C 1
ATOM 7514 O O . TRP B 1 142 ? 32.688 17.641 7.645 1 96.69 142 TRP B O 1
ATOM 7524 N N . ASP B 1 143 ? 33.938 19.453 7.676 1 95.88 143 ASP B N 1
ATOM 7525 C CA . ASP B 1 143 ? 34.062 19.531 6.223 1 95.88 143 ASP B CA 1
ATOM 7526 C C . ASP B 1 143 ? 34.656 18.25 5.652 1 95.88 143 ASP B C 1
ATOM 7528 O O . ASP B 1 143 ? 34.156 17.719 4.645 1 95.88 143 ASP B O 1
ATOM 7532 N N . THR B 1 144 ? 35.688 17.766 6.273 1 96.44 144 THR B N 1
ATOM 7533 C CA . THR B 1 144 ? 36.312 16.531 5.832 1 96.44 144 THR B CA 1
ATOM 7534 C C . THR B 1 144 ? 35.375 15.352 5.953 1 96.44 144 THR B C 1
ATOM 7536 O O . THR B 1 144 ? 35.25 14.555 5.02 1 96.44 144 THR B O 1
ATOM 7539 N N . LEU B 1 145 ? 34.75 15.266 7.109 1 97.69 145 LEU B N 1
ATOM 7540 C CA . LEU B 1 145 ? 33.844 14.164 7.355 1 97.69 145 LEU B CA 1
ATOM 7541 C C . LEU B 1 145 ? 32.625 14.25 6.426 1 97.69 145 LEU B C 1
ATOM 7543 O O . LEU B 1 145 ? 32.156 13.227 5.922 1 97.69 145 LEU B O 1
ATOM 7547 N N . ASN B 1 146 ? 32.125 15.477 6.262 1 96.56 146 ASN B N 1
ATOM 7548 C CA . ASN B 1 146 ? 30.906 15.672 5.473 1 96.56 146 ASN B CA 1
ATOM 7549 C C . ASN B 1 146 ? 31.125 15.289 4.012 1 96.56 146 ASN B C 1
ATOM 7551 O O . ASN B 1 146 ? 30.172 14.938 3.312 1 96.56 146 ASN B O 1
ATOM 7555 N N . GLU B 1 147 ? 32.312 15.391 3.512 1 97.06 147 GLU B N 1
ATOM 7556 C CA . GLU B 1 147 ? 32.594 14.906 2.166 1 97.06 147 GLU B CA 1
ATOM 7557 C C . GLU B 1 147 ? 32.281 13.422 2.033 1 97.06 147 GLU B C 1
ATOM 7559 O O . GLU B 1 147 ? 31.719 12.992 1.021 1 97.06 147 GLU B O 1
ATOM 7564 N N . MET B 1 148 ? 32.656 12.648 3.045 1 98.12 148 MET B N 1
ATOM 7565 C CA . MET B 1 148 ? 32.344 11.219 3.059 1 98.12 148 MET B CA 1
ATOM 7566 C C . MET B 1 148 ? 30.859 10.977 3.145 1 98.12 148 MET B C 1
ATOM 7568 O O . MET B 1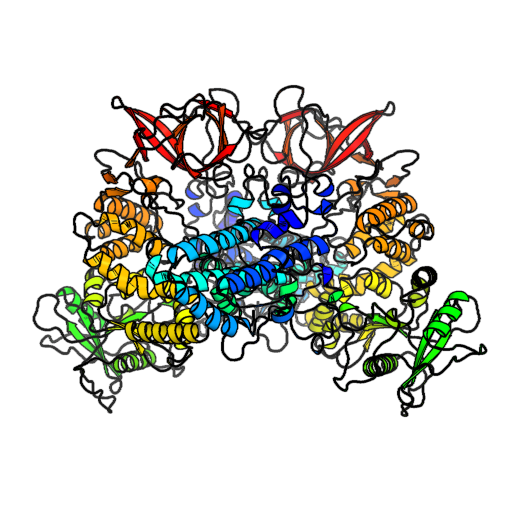 148 ? 30.312 10.125 2.441 1 98.12 148 MET B O 1
ATOM 7572 N N . PHE B 1 149 ? 30.25 11.773 4.016 1 98.06 149 PHE B N 1
ATOM 7573 C CA . PHE B 1 149 ? 28.812 11.617 4.207 1 98.06 149 PHE B CA 1
ATOM 7574 C C . PHE B 1 149 ? 28.062 11.961 2.926 1 98.06 149 PHE B C 1
ATOM 7576 O O . PHE B 1 149 ? 27.141 11.234 2.527 1 98.06 149 PHE B O 1
ATOM 7583 N N . GLU B 1 150 ? 28.391 13 2.27 1 96.25 150 GLU B N 1
ATOM 7584 C CA . GLU B 1 150 ? 27.719 13.414 1.042 1 96.25 150 GLU B CA 1
ATOM 7585 C C . GLU B 1 150 ? 27.922 12.383 -0.067 1 96.25 150 GLU B C 1
ATOM 7587 O O . GLU B 1 150 ? 27.031 12.172 -0.893 1 96.25 150 GLU B O 1
ATOM 7592 N N . ARG B 1 151 ? 29.094 11.82 -0.096 1 96.88 151 ARG B N 1
ATOM 7593 C CA . ARG B 1 151 ? 29.359 10.75 -1.052 1 96.88 151 ARG B CA 1
ATOM 7594 C C . ARG B 1 151 ? 28.406 9.57 -0.826 1 96.88 151 ARG B C 1
ATOM 7596 O O . ARG B 1 151 ? 27.781 9.086 -1.767 1 96.88 151 ARG B O 1
ATOM 7603 N N . ALA B 1 152 ? 28.328 9.094 0.387 1 98 152 ALA B N 1
ATOM 7604 C CA . ALA B 1 152 ? 27.422 8 0.735 1 98 152 ALA B CA 1
ATOM 7605 C C . ALA B 1 152 ? 25.969 8.391 0.481 1 98 152 ALA B C 1
ATOM 7607 O O . ALA B 1 152 ? 25.203 7.625 -0.114 1 98 152 ALA B O 1
ATOM 7608 N N . GLY B 1 153 ? 25.609 9.641 0.931 1 96.5 153 GLY B N 1
ATOM 7609 C CA . GLY B 1 153 ? 24.234 10.125 0.786 1 96.5 153 GLY B CA 1
ATOM 7610 C C . GLY B 1 153 ? 23.781 10.203 -0.659 1 96.5 153 GLY B C 1
ATOM 7611 O O . GLY B 1 153 ? 22.625 9.891 -0.967 1 96.5 153 GLY B O 1
ATOM 7612 N N . SER B 1 154 ? 24.672 10.578 -1.538 1 93.25 154 SER B N 1
ATOM 7613 C CA . SER B 1 154 ? 24.328 10.719 -2.949 1 93.25 154 SER B CA 1
ATOM 7614 C C . SER B 1 154 ? 23.969 9.375 -3.57 1 93.25 154 SER B C 1
ATOM 7616 O O . SER B 1 154 ? 23.047 9.281 -4.383 1 93.25 154 SER B O 1
ATOM 7618 N N . ILE B 1 155 ? 24.688 8.344 -3.203 1 95 155 ILE B N 1
ATOM 7619 C CA . ILE B 1 155 ? 24.422 7.004 -3.719 1 95 155 ILE B CA 1
ATOM 7620 C C . ILE B 1 155 ? 23.109 6.477 -3.152 1 95 155 ILE B C 1
ATOM 7622 O O . ILE B 1 155 ? 22.281 5.949 -3.891 1 95 155 ILE B O 1
ATOM 7626 N N . LEU B 1 156 ? 22.953 6.645 -1.855 1 96.5 156 LEU B N 1
ATOM 7627 C CA . LEU B 1 156 ? 21.734 6.16 -1.195 1 96.5 156 LEU B CA 1
ATOM 7628 C C . LEU B 1 156 ? 20.516 6.898 -1.707 1 96.5 156 LEU B C 1
ATOM 7630 O O . LEU B 1 156 ? 19.453 6.289 -1.926 1 96.5 156 LEU B O 1
ATOM 7634 N N . ASP B 1 157 ? 20.625 8.203 -1.899 1 91.94 157 ASP B N 1
ATOM 7635 C CA . ASP B 1 157 ? 19.516 9 -2.408 1 91.94 157 ASP B CA 1
ATOM 7636 C C . ASP B 1 157 ? 19.156 8.586 -3.832 1 91.94 157 ASP B C 1
ATOM 7638 O O . ASP B 1 157 ? 18 8.703 -4.242 1 91.94 157 ASP B O 1
ATOM 7642 N N . ARG B 1 158 ? 20.078 8.102 -4.512 1 87.62 158 ARG B N 1
ATOM 7643 C CA . ARG B 1 158 ? 19.828 7.676 -5.887 1 87.62 158 ARG B CA 1
ATOM 7644 C C . ARG B 1 158 ? 19.031 6.379 -5.918 1 87.62 158 ARG B C 1
ATOM 7646 O O . ARG B 1 158 ? 18.062 6.258 -6.684 1 87.62 158 ARG B O 1
ATOM 7653 N N . PHE B 1 159 ? 19.359 5.445 -5.074 1 90.06 159 PHE B N 1
ATOM 7654 C CA . PHE B 1 159 ? 18.828 4.098 -5.227 1 90.06 159 PHE B CA 1
ATOM 7655 C C . PHE B 1 159 ? 17.703 3.846 -4.238 1 90.06 159 PHE B C 1
ATOM 7657 O O . PHE B 1 159 ? 16.844 2.996 -4.473 1 90.06 159 PHE B O 1
ATOM 7664 N N . CYS B 1 160 ? 17.703 4.512 -3.1 1 92 160 CYS B N 1
ATOM 7665 C CA . CYS B 1 160 ? 16.719 4.266 -2.053 1 92 160 CYS B CA 1
ATOM 7666 C C . CYS B 1 160 ? 15.711 5.406 -1.966 1 92 160 CYS B C 1
ATOM 7668 O O . CYS B 1 160 ? 15.219 5.719 -0.883 1 92 160 CYS B O 1
ATOM 7670 N N . ARG B 1 161 ? 15.469 6.012 -3.021 1 85.56 161 ARG B N 1
ATOM 7671 C CA . ARG B 1 161 ? 14.531 7.133 -3.061 1 85.56 161 ARG B CA 1
ATOM 7672 C C . ARG B 1 161 ? 13.094 6.652 -2.898 1 85.56 161 ARG B C 1
ATOM 7674 O O . ARG B 1 161 ? 12.742 5.574 -3.371 1 85.56 161 ARG B O 1
ATOM 7681 N N . LEU B 1 162 ? 12.352 7.453 -2.107 1 74.69 162 LEU B N 1
ATOM 7682 C CA . LEU B 1 162 ? 10.922 7.172 -2 1 74.69 162 LEU B CA 1
ATOM 7683 C C . LEU B 1 162 ? 10.25 7.254 -3.367 1 74.69 162 LEU B C 1
ATOM 7685 O O . LEU B 1 162 ? 10.445 8.227 -4.102 1 74.69 162 LEU B O 1
ATOM 7689 N N . PRO B 1 163 ? 9.555 6.105 -3.75 1 63.22 163 PRO B N 1
ATOM 7690 C CA . PRO B 1 163 ? 8.867 6.188 -5.039 1 63.22 163 PRO B CA 1
ATOM 7691 C C . PRO B 1 163 ? 7.84 7.316 -5.09 1 63.22 163 PRO B C 1
ATOM 7693 O O . PRO B 1 163 ? 7.152 7.57 -4.098 1 63.22 163 PRO B O 1
ATOM 7696 N N . ASN B 1 164 ? 8.023 8.289 -5.867 1 59.53 164 ASN B N 1
ATOM 7697 C CA . ASN B 1 164 ? 7.02 9.32 -6.098 1 59.53 164 ASN B CA 1
ATOM 7698 C C . ASN B 1 164 ? 6.195 9.039 -7.352 1 59.53 164 ASN B C 1
ATOM 7700 O O . ASN B 1 164 ? 6.66 9.258 -8.469 1 59.53 164 ASN B O 1
ATOM 7704 N N . PRO B 1 165 ? 5.086 8.359 -7.113 1 53.81 165 PRO B N 1
ATOM 7705 C CA . PRO B 1 165 ? 4.309 7.988 -8.297 1 53.81 165 PRO B CA 1
ATOM 7706 C C . PRO B 1 165 ? 4.109 9.164 -9.258 1 53.81 165 PRO B C 1
ATOM 7708 O O . PRO B 1 165 ? 3.984 8.961 -10.469 1 53.81 165 PRO B O 1
ATOM 7711 N N . GLU B 1 166 ? 4.074 10.422 -8.719 1 51.12 166 GLU B N 1
ATOM 7712 C CA . GLU B 1 166 ? 3.834 11.57 -9.578 1 51.12 166 GLU B CA 1
ATOM 7713 C C . GLU B 1 166 ? 5.074 11.922 -10.398 1 51.12 166 GLU B C 1
ATOM 7715 O O . GLU B 1 166 ? 4.965 12.359 -11.547 1 51.12 166 GLU B O 1
ATOM 7720 N N . GLU B 1 167 ? 6.207 11.797 -9.766 1 51.28 167 GLU B N 1
ATOM 7721 C CA . GLU B 1 167 ? 7.465 12.156 -10.422 1 51.28 167 GLU B CA 1
ATOM 7722 C C . GLU B 1 167 ? 8.008 10.992 -11.242 1 51.28 167 GLU B C 1
ATOM 7724 O O . GLU B 1 167 ? 8.625 11.195 -12.289 1 51.28 167 GLU B O 1
ATOM 7729 N N . ASP B 1 168 ? 7.844 9.805 -10.664 1 50.31 168 ASP B N 1
ATOM 7730 C CA . ASP B 1 168 ? 8.477 8.641 -11.281 1 50.31 168 ASP B CA 1
ATOM 7731 C C . ASP B 1 168 ? 7.859 8.344 -12.648 1 50.31 168 ASP B C 1
ATOM 7733 O O . ASP B 1 168 ? 8.516 7.77 -13.516 1 50.31 168 ASP B O 1
ATOM 7737 N N . ASN B 1 169 ? 6.648 8.836 -12.773 1 44.12 169 ASN B N 1
ATOM 7738 C CA . ASN B 1 169 ? 5.988 8.57 -14.047 1 44.12 169 ASN B CA 1
ATOM 7739 C C . ASN B 1 169 ? 6.273 9.672 -15.062 1 44.12 169 ASN B C 1
ATOM 7741 O O . ASN B 1 169 ? 5.57 9.789 -16.062 1 44.12 169 ASN B O 1
ATOM 7745 N N . SER B 1 170 ? 7.172 10.57 -14.57 1 47.62 170 SER B N 1
ATOM 7746 C CA . SER B 1 170 ? 7.363 11.625 -15.555 1 47.62 170 SER B CA 1
ATOM 7747 C C . SER B 1 170 ? 8.023 11.086 -16.812 1 47.62 170 SER B C 1
ATOM 7749 O O . SER B 1 170 ? 9.062 10.422 -16.75 1 47.62 170 SER B O 1
ATOM 7751 N N . LEU B 1 171 ? 7.23 11.062 -17.75 1 46.38 171 LEU B N 1
ATOM 7752 C CA . LEU B 1 171 ? 7.547 10.609 -19.094 1 46.38 171 LEU B CA 1
ATOM 7753 C C . LEU B 1 171 ? 8.906 11.133 -19.547 1 46.38 171 LEU B C 1
ATOM 7755 O O . LEU B 1 171 ? 9.633 10.453 -20.281 1 46.38 171 LEU B O 1
ATOM 7759 N N . LEU B 1 172 ? 9.031 12.477 -19.203 1 49.91 172 LEU B N 1
ATOM 7760 C CA . LEU B 1 172 ? 10.266 13.055 -19.719 1 49.91 172 LEU B CA 1
ATOM 7761 C C . LEU B 1 172 ? 11.461 12.664 -18.844 1 49.91 172 LEU B C 1
ATOM 7763 O O . LEU B 1 172 ? 12.602 12.672 -19.312 1 49.91 172 LEU B O 1
ATOM 7767 N N . GLN B 1 173 ? 11.062 12.469 -17.562 1 50.94 173 GLN B N 1
ATOM 7768 C CA . GLN B 1 173 ? 12.141 12.07 -16.656 1 50.94 173 GLN B CA 1
ATOM 7769 C C . GLN B 1 173 ? 12.352 10.562 -16.688 1 50.94 173 GLN B C 1
ATOM 7771 O O . GLN B 1 173 ? 11.633 9.812 -16.016 1 50.94 173 GLN B O 1
ATOM 7776 N N . GLN B 1 174 ? 12.414 10.086 -17.828 1 45.78 174 GLN B N 1
ATOM 7777 C CA . GLN B 1 174 ? 12.625 8.695 -18.219 1 45.78 174 GLN B CA 1
ATOM 7778 C C . GLN B 1 174 ? 13.359 7.922 -17.125 1 45.78 174 GLN B C 1
ATOM 7780 O O . GLN B 1 174 ? 13.477 6.695 -17.203 1 45.78 174 GLN B O 1
ATOM 7785 N N . GLU B 1 175 ? 14.203 8.516 -16.344 1 49.31 175 GLU B N 1
ATOM 7786 C CA . GLU B 1 175 ? 15.258 7.602 -15.898 1 49.31 175 GLU B CA 1
ATOM 7787 C C . GLU B 1 175 ? 14.922 6.988 -14.539 1 49.31 175 GLU B C 1
ATOM 7789 O O . GLU B 1 175 ? 15 7.664 -13.516 1 49.31 175 GLU B O 1
ATOM 7794 N N . ARG B 1 176 ? 13.953 6.117 -14.531 1 54.16 176 ARG B N 1
ATOM 7795 C CA . ARG B 1 176 ? 14.023 5.395 -13.266 1 54.16 176 ARG B CA 1
ATOM 7796 C C . ARG B 1 176 ? 15.398 4.758 -13.078 1 54.16 176 ARG B C 1
ATOM 7798 O O . ARG B 1 176 ? 15.945 4.156 -14.008 1 54.16 176 ARG B O 1
ATOM 7805 N N . PRO B 1 177 ? 15.922 5.102 -11.789 1 61.03 177 PRO B N 1
ATOM 7806 C CA . PRO B 1 177 ? 17.188 4.395 -11.602 1 61.03 177 PRO B CA 1
ATOM 7807 C C . PRO B 1 177 ? 17.047 2.881 -11.734 1 61.03 177 PRO B C 1
ATOM 7809 O O . PRO B 1 177 ? 15.984 2.33 -11.461 1 61.03 177 PRO B O 1
ATOM 7812 N N . ARG B 1 178 ? 17.922 2.332 -12.375 1 70.5 178 ARG B N 1
ATOM 7813 C CA . ARG B 1 178 ? 18.016 0.876 -12.422 1 70.5 178 ARG B CA 1
ATOM 7814 C C . ARG B 1 178 ? 17.828 0.27 -11.039 1 70.5 178 ARG B C 1
ATOM 7816 O O . ARG B 1 178 ? 18.172 0.895 -10.031 1 70.5 178 ARG B O 1
ATOM 7823 N N . LEU B 1 179 ? 17.203 -0.806 -11.039 1 75.88 179 LEU B N 1
ATOM 7824 C CA . LEU B 1 179 ? 17.031 -1.517 -9.781 1 75.88 179 LEU B CA 1
ATOM 7825 C C . LEU B 1 179 ? 18.375 -1.797 -9.125 1 75.88 179 LEU B C 1
ATOM 7827 O O . LEU B 1 179 ? 19.297 -2.289 -9.773 1 75.88 179 LEU B O 1
ATOM 7831 N N . TRP B 1 180 ? 18.484 -1.322 -8.016 1 87.5 180 TRP B N 1
ATOM 7832 C CA . TRP B 1 180 ? 19.688 -1.555 -7.223 1 87.5 180 TRP B CA 1
ATOM 7833 C C . TRP B 1 180 ? 19.734 -2.986 -6.699 1 87.5 180 TRP B C 1
ATOM 7835 O O . TRP B 1 180 ? 18.797 -3.428 -6.016 1 87.5 180 TRP B O 1
ATOM 7845 N N . PRO B 1 181 ? 20.625 -3.807 -7.133 1 88.88 181 PRO B N 1
ATOM 7846 C CA . PRO B 1 181 ? 20.656 -5.203 -6.695 1 88.88 181 PRO B CA 1
ATOM 7847 C C . PRO B 1 181 ? 21.109 -5.355 -5.246 1 88.88 181 PRO B C 1
ATOM 7849 O O . PRO B 1 181 ? 22.016 -6.145 -4.957 1 88.88 181 PRO B O 1
ATOM 7852 N N . VAL B 1 182 ? 20.609 -4.496 -4.363 1 93.25 182 VAL B N 1
ATOM 7853 C CA . VAL B 1 182 ? 20.891 -4.574 -2.934 1 93.25 182 VAL B CA 1
ATOM 7854 C C . VAL B 1 182 ? 19.594 -4.836 -2.174 1 93.25 182 VAL B C 1
ATOM 7856 O O . VAL B 1 182 ? 18.609 -4.102 -2.326 1 93.25 182 VAL B O 1
ATOM 7859 N N . ARG B 1 183 ? 19.641 -5.863 -1.368 1 92.56 183 ARG B N 1
ATOM 7860 C CA . ARG B 1 183 ? 18.453 -6.246 -0.601 1 92.56 183 ARG B CA 1
ATOM 7861 C C . ARG B 1 183 ? 18.047 -5.133 0.354 1 92.56 183 ARG B C 1
ATOM 7863 O O . ARG B 1 183 ? 18.891 -4.387 0.851 1 92.56 183 ARG B O 1
ATOM 7870 N N . ASP B 1 184 ? 16.828 -5.039 0.688 1 92 184 ASP B N 1
ATOM 7871 C CA . ASP B 1 184 ? 16.281 -3.926 1.461 1 92 184 ASP B CA 1
ATOM 7872 C C . ASP B 1 184 ? 16.812 -3.939 2.891 1 92 184 ASP B C 1
ATOM 7874 O O . ASP B 1 184 ? 17 -2.883 3.5 1 92 184 ASP B O 1
ATOM 7878 N N . GLU B 1 185 ? 16.984 -5.156 3.484 1 94.19 185 GLU B N 1
ATOM 7879 C CA . GLU B 1 185 ? 17.516 -5.23 4.84 1 94.19 185 GLU B CA 1
ATOM 7880 C C . GLU B 1 185 ? 18.922 -4.629 4.914 1 94.19 185 GLU B C 1
ATOM 7882 O O . GLU B 1 185 ? 19.25 -3.953 5.887 1 94.19 185 GLU B O 1
ATOM 7887 N N . ILE B 1 186 ? 19.688 -4.895 3.896 1 96.44 186 ILE B N 1
ATOM 7888 C CA . ILE B 1 186 ? 21.047 -4.367 3.836 1 96.44 186 ILE B CA 1
ATOM 7889 C C . ILE B 1 186 ? 21.016 -2.865 3.568 1 96.44 186 ILE B C 1
ATOM 7891 O O . ILE B 1 186 ? 21.672 -2.086 4.262 1 96.44 186 ILE B O 1
ATOM 7895 N N . ALA B 1 187 ? 20.203 -2.461 2.588 1 96.69 187 ALA B N 1
ATOM 7896 C CA . ALA B 1 187 ? 20.062 -1.041 2.277 1 96.69 187 ALA B CA 1
ATOM 7897 C C . ALA B 1 187 ? 19.641 -0.251 3.512 1 96.69 187 ALA B C 1
ATOM 7899 O O . ALA B 1 187 ? 20.109 0.87 3.73 1 96.69 187 ALA B O 1
ATOM 7900 N N . THR B 1 188 ? 18.766 -0.798 4.293 1 97.69 188 THR B N 1
ATOM 7901 C CA . THR B 1 188 ? 18.281 -0.163 5.516 1 97.69 188 THR B CA 1
ATOM 7902 C C . THR B 1 188 ? 19.438 0.113 6.473 1 97.69 188 THR B C 1
ATOM 7904 O O . THR B 1 188 ? 19.531 1.198 7.047 1 97.69 188 THR B O 1
ATOM 7907 N N . THR B 1 189 ? 20.328 -0.856 6.625 1 98.44 189 THR B N 1
ATOM 7908 C CA . THR B 1 189 ? 21.453 -0.684 7.535 1 98.44 189 THR B CA 1
ATOM 7909 C C . THR B 1 189 ? 22.438 0.338 6.988 1 98.44 189 THR B C 1
ATOM 7911 O O . THR B 1 189 ? 23.094 1.054 7.754 1 98.44 189 THR B O 1
ATOM 7914 N N . LEU B 1 190 ? 22.594 0.429 5.645 1 98.69 190 LEU B N 1
ATOM 7915 C CA . LEU B 1 190 ? 23.453 1.438 5.039 1 98.69 190 LEU B CA 1
ATOM 7916 C C . LEU B 1 190 ? 22.969 2.842 5.375 1 98.69 190 LEU B C 1
ATOM 7918 O O . LEU B 1 190 ? 23.75 3.697 5.789 1 98.69 190 LEU B O 1
ATOM 7922 N N . ILE B 1 191 ? 21.688 3.045 5.23 1 98.44 191 ILE B N 1
ATOM 7923 C CA . ILE B 1 191 ? 21.094 4.348 5.508 1 98.44 191 ILE B CA 1
ATOM 7924 C C . ILE B 1 191 ? 21.266 4.684 6.988 1 98.44 191 ILE B C 1
ATOM 7926 O O . ILE B 1 191 ? 21.656 5.801 7.336 1 98.44 191 ILE B O 1
ATOM 7930 N N . ALA B 1 192 ? 20.953 3.701 7.848 1 98.44 192 ALA B N 1
ATOM 7931 C CA . ALA B 1 192 ? 21.016 3.912 9.289 1 98.44 192 ALA B CA 1
ATOM 7932 C C . ALA B 1 192 ? 22.438 4.277 9.727 1 98.44 192 ALA B C 1
ATOM 7934 O O . ALA B 1 192 ? 22.625 5.184 10.547 1 98.44 192 ALA B O 1
ATOM 7935 N N . MET B 1 193 ? 23.406 3.568 9.195 1 98.56 193 MET B N 1
ATOM 7936 C CA . MET B 1 193 ? 24.797 3.816 9.562 1 98.56 193 MET B CA 1
ATOM 7937 C C . MET B 1 193 ? 25.234 5.211 9.125 1 98.56 193 MET B C 1
ATOM 7939 O O . MET B 1 193 ? 25.812 5.965 9.914 1 98.56 193 MET B O 1
ATOM 7943 N N . ALA B 1 194 ? 24.938 5.527 7.887 1 98.62 194 ALA B N 1
ATOM 7944 C CA . ALA B 1 194 ? 25.297 6.848 7.375 1 98.62 194 ALA B CA 1
ATOM 7945 C C . ALA B 1 194 ? 24.641 7.953 8.195 1 98.62 194 ALA B C 1
ATOM 7947 O O . ALA B 1 194 ? 25.281 8.938 8.562 1 98.62 194 ALA B O 1
ATOM 7948 N N . CYS B 1 195 ? 23.422 7.781 8.5 1 97.56 195 CYS B N 1
ATOM 7949 C CA . CYS B 1 195 ? 22.641 8.766 9.25 1 97.56 195 CYS B CA 1
ATOM 7950 C C . CYS B 1 195 ? 23.203 8.938 10.656 1 97.56 195 CYS B C 1
ATOM 7952 O O . CYS B 1 195 ? 23.375 10.062 11.125 1 97.56 195 CYS B O 1
ATOM 7954 N N . THR B 1 196 ? 23.5 7.812 11.312 1 98.12 196 THR B N 1
ATOM 7955 C CA . THR B 1 196 ? 24 7.836 12.68 1 98.12 196 THR B CA 1
ATOM 7956 C C . THR B 1 196 ? 25.359 8.539 12.75 1 98.12 196 THR B C 1
ATOM 7958 O O . THR B 1 196 ? 25.562 9.398 13.609 1 98.12 196 THR B O 1
ATOM 7961 N N . LEU B 1 197 ? 26.219 8.195 11.852 1 98.56 197 LEU B N 1
ATOM 7962 C CA . LEU B 1 197 ? 27.562 8.766 11.867 1 98.56 197 LEU B CA 1
ATOM 7963 C C . LEU B 1 197 ? 27.516 10.258 11.562 1 98.56 197 LEU B C 1
ATOM 7965 O O . LEU B 1 197 ? 28.203 11.055 12.219 1 98.56 197 LEU B O 1
ATOM 7969 N N . ARG B 1 198 ? 26.719 10.633 10.594 1 97.88 198 ARG B N 1
ATOM 7970 C CA . ARG B 1 198 ? 26.625 12.055 10.258 1 97.88 198 ARG B CA 1
ATOM 7971 C C . ARG B 1 198 ? 26 12.852 11.398 1 97.88 198 ARG B C 1
ATOM 7973 O O . ARG B 1 198 ? 26.453 13.961 11.703 1 97.88 198 ARG B O 1
ATOM 7980 N N . ARG B 1 199 ? 25 12.305 12 1 96.31 199 ARG B N 1
ATOM 7981 C CA . ARG B 1 199 ? 24.359 12.977 13.125 1 96.31 199 ARG B CA 1
ATOM 7982 C C . ARG B 1 199 ? 25.328 13.148 14.289 1 96.31 199 ARG B C 1
ATOM 7984 O O . ARG B 1 199 ? 25.359 14.195 14.93 1 96.31 199 ARG B O 1
ATOM 7991 N N . THR B 1 200 ? 26.062 12.125 14.547 1 97.69 200 THR B N 1
ATOM 7992 C CA . THR B 1 200 ? 27.078 12.203 15.594 1 97.69 200 THR B CA 1
ATOM 7993 C C . THR B 1 200 ? 28.078 13.312 15.297 1 97.69 200 THR B C 1
ATOM 7995 O O . THR B 1 200 ? 28.375 14.141 16.172 1 97.69 200 THR B O 1
ATOM 7998 N N . ALA B 1 201 ? 28.562 13.32 14.062 1 97.62 201 ALA B N 1
ATOM 7999 C CA . ALA B 1 201 ? 29.516 14.344 13.664 1 97.62 201 ALA B CA 1
ATOM 8000 C C . ALA B 1 201 ? 28.922 15.742 13.797 1 97.62 201 ALA B C 1
ATOM 8002 O O . ALA B 1 201 ? 29.578 16.672 14.266 1 97.62 201 ALA B O 1
ATOM 8003 N N . TYR B 1 202 ? 27.734 15.859 13.406 1 95.75 202 TYR B N 1
ATOM 8004 C CA . TYR B 1 202 ? 27.047 17.141 13.5 1 95.75 202 TYR B CA 1
ATOM 8005 C C . TYR B 1 202 ? 26.953 17.594 14.953 1 95.75 202 TYR B C 1
ATOM 8007 O O . TYR B 1 202 ? 27.266 18.75 15.273 1 95.75 202 TYR B O 1
ATOM 8015 N N . ASN B 1 203 ? 26.5 16.719 15.828 1 94.25 203 ASN B N 1
ATOM 8016 C CA . ASN B 1 203 ? 26.328 17.062 17.234 1 94.25 203 ASN B CA 1
ATOM 8017 C C . ASN B 1 203 ? 27.641 17.453 17.891 1 94.25 203 ASN B C 1
ATOM 8019 O O . ASN B 1 203 ? 27.688 18.391 18.688 1 94.25 203 ASN B O 1
ATOM 8023 N N . VAL B 1 204 ? 28.656 16.766 17.547 1 95.75 204 VAL B N 1
ATOM 8024 C CA . VAL B 1 204 ? 29.953 17 18.156 1 95.75 204 VAL B CA 1
ATOM 8025 C C . VAL B 1 204 ? 30.531 18.312 17.656 1 95.75 204 VAL B C 1
ATOM 8027 O O . VAL B 1 204 ? 31.141 19.078 18.422 1 95.75 204 VAL B O 1
ATOM 8030 N N . CYS B 1 205 ? 30.297 18.609 16.359 1 95.25 205 CYS B N 1
ATOM 8031 C CA . CYS B 1 205 ? 30.891 19.797 15.758 1 95.25 205 CYS B CA 1
ATOM 8032 C C . CYS B 1 205 ? 29.922 20.984 15.82 1 95.25 205 CYS B C 1
ATOM 8034 O O . CYS B 1 205 ? 30.219 22.062 15.312 1 95.25 205 CYS B O 1
ATOM 8036 N N . SER B 1 206 ? 28.797 20.844 16.469 1 91.69 206 SER B N 1
ATOM 8037 C CA . SER B 1 206 ? 27.688 21.797 16.391 1 91.69 206 SER B CA 1
ATOM 8038 C C . SER B 1 206 ? 28.109 23.172 16.906 1 91.69 206 SER B C 1
ATOM 8040 O O . SER B 1 206 ? 27.594 24.188 16.438 1 91.69 206 SER B O 1
ATOM 8042 N N . LYS B 1 207 ? 29 23.25 17.844 1 87.94 207 LYS B N 1
ATOM 8043 C CA . LYS B 1 207 ? 29.453 24.531 18.406 1 87.94 207 LYS B CA 1
ATOM 8044 C C . LYS B 1 207 ? 29.953 25.469 17.328 1 87.94 207 LYS B C 1
ATOM 8046 O O . LYS B 1 207 ? 29.797 26.688 17.438 1 87.94 207 LYS B O 1
ATOM 8051 N N . GLU B 1 208 ? 30.5 24.859 16.312 1 88.88 208 GLU B N 1
ATOM 8052 C CA . GLU B 1 208 ? 31.109 25.703 15.281 1 88.88 208 GLU B CA 1
ATOM 8053 C C . GLU B 1 208 ? 30.281 25.719 14.008 1 88.88 208 GLU B C 1
ATOM 8055 O O . GLU B 1 208 ? 30.406 26.641 13.188 1 88.88 208 GLU B O 1
ATOM 8060 N N . ILE B 1 209 ? 29.5 24.781 13.891 1 88.25 209 ILE B N 1
ATOM 8061 C CA . ILE B 1 209 ? 28.875 24.688 12.57 1 88.25 209 ILE B CA 1
ATOM 8062 C C . ILE B 1 209 ? 27.391 25.016 12.672 1 88.25 209 ILE B C 1
ATOM 8064 O O . ILE B 1 209 ? 26.688 25.125 11.656 1 88.25 209 ILE B O 1
ATOM 8068 N N . SER B 1 210 ? 27.016 25.203 13.938 1 81.88 210 SER B N 1
ATOM 8069 C CA . SER B 1 210 ? 25.594 25.5 14.133 1 81.88 210 SER B CA 1
ATOM 8070 C C . SER B 1 210 ? 25.188 26.766 13.383 1 81.88 210 SER B C 1
ATOM 8072 O O . SER B 1 210 ? 25.938 27.734 13.344 1 81.88 210 SER B O 1
ATOM 8074 N N . GLY B 1 211 ? 24.156 26.844 12.578 1 76.88 211 GLY B N 1
ATOM 8075 C CA . GLY B 1 211 ? 23.688 27.984 11.789 1 76.88 211 GLY B CA 1
ATOM 8076 C C . GLY B 1 211 ? 24.062 27.891 10.32 1 76.88 211 GLY B C 1
ATOM 8077 O O . GLY B 1 211 ? 23.438 28.516 9.469 1 76.88 211 GLY B O 1
ATOM 8078 N N . LEU B 1 212 ? 25.188 27.125 10.156 1 75.38 212 LEU B N 1
ATOM 8079 C CA . LEU B 1 212 ? 25.672 26.984 8.789 1 75.38 212 LEU B CA 1
ATOM 8080 C C . LEU B 1 212 ? 25.094 25.734 8.133 1 75.38 212 LEU B C 1
ATOM 8082 O O . LEU B 1 212 ? 24.984 25.672 6.902 1 75.38 212 LEU B O 1
ATOM 8086 N N . VAL B 1 213 ? 24.922 24.828 9.008 1 82.56 213 VAL B N 1
ATOM 8087 C CA . VAL B 1 213 ? 24.484 23.531 8.516 1 82.56 213 VAL B CA 1
ATOM 8088 C C . VAL B 1 213 ? 23.109 23.203 9.102 1 82.56 213 VAL B C 1
ATOM 8090 O O . VAL B 1 213 ? 22.859 23.406 10.297 1 82.56 213 VAL B O 1
ATOM 8093 N N . ASP B 1 214 ? 22.234 22.766 8.219 1 78.94 214 ASP B N 1
ATOM 8094 C CA . ASP B 1 214 ? 20.906 22.359 8.664 1 78.94 214 ASP B CA 1
ATOM 8095 C C . ASP B 1 214 ? 20.984 21.078 9.492 1 78.94 214 ASP B C 1
ATOM 8097 O O . ASP B 1 214 ? 21.312 20 8.969 1 78.94 214 ASP B O 1
ATOM 8101 N N . GLY B 1 215 ? 20.734 21.188 10.688 1 79.12 215 GLY B N 1
ATOM 8102 C CA . GLY B 1 215 ? 20.781 20.031 11.562 1 79.12 215 GLY B CA 1
ATOM 8103 C C . GLY B 1 215 ? 19.422 19.469 11.898 1 79.12 215 GLY B C 1
ATOM 8104 O O . GLY B 1 215 ? 19.297 18.531 12.68 1 79.12 215 GLY B O 1
ATOM 8105 N N . VAL B 1 216 ? 18.391 19.938 11.234 1 77.62 216 VAL B N 1
ATOM 8106 C CA . VAL B 1 216 ? 17.031 19.562 11.625 1 77.62 216 VAL B CA 1
ATOM 8107 C C . VAL B 1 216 ? 16.406 18.688 10.539 1 77.62 216 VAL B C 1
ATOM 8109 O O . VAL B 1 216 ? 15.711 17.719 10.844 1 77.62 216 VAL B O 1
ATOM 8112 N N . SER B 1 217 ? 16.703 19.031 9.297 1 84.88 217 SER B N 1
ATOM 8113 C CA . SER B 1 217 ? 16.109 18.281 8.195 1 84.88 217 SER B CA 1
ATOM 8114 C C . SER B 1 217 ? 16.625 16.859 8.141 1 84.88 217 SER B C 1
ATOM 8116 O O . SER B 1 217 ? 17.812 16.609 8.414 1 84.88 217 SER B O 1
ATOM 8118 N N . PRO B 1 218 ? 15.773 15.984 7.812 1 90.31 218 PRO B N 1
ATOM 8119 C CA . PRO B 1 218 ? 16.219 14.594 7.707 1 90.31 218 PRO B CA 1
ATOM 8120 C C . PRO B 1 218 ? 17.312 14.398 6.652 1 90.31 218 PRO B C 1
ATOM 8122 O O . PRO B 1 218 ? 17.281 15.062 5.609 1 90.31 218 PRO B O 1
ATOM 8125 N N . TRP B 1 219 ? 18.188 13.633 6.914 1 93.31 219 TRP B N 1
ATOM 8126 C CA . TRP B 1 219 ? 19.281 13.227 6.039 1 93.31 219 TRP B CA 1
ATOM 8127 C C . TRP B 1 219 ? 19.469 11.711 6.066 1 93.31 219 TRP B C 1
ATOM 8129 O O . TRP B 1 219 ? 19.344 11.086 7.121 1 93.31 219 TRP B O 1
ATOM 8139 N N . PRO B 1 220 ? 19.812 11.016 4.961 1 93.81 220 PRO B N 1
ATOM 8140 C CA . PRO B 1 220 ? 19.938 11.609 3.629 1 93.81 220 PRO B CA 1
ATOM 8141 C C . PRO B 1 220 ? 18.625 12.234 3.143 1 93.81 220 PRO B C 1
ATOM 8143 O O . PRO B 1 220 ? 17.578 12.023 3.746 1 93.81 220 PRO B O 1
ATOM 8146 N N . LYS B 1 221 ? 18.688 12.914 2.098 1 87.62 221 LYS B N 1
ATOM 8147 C CA . LYS B 1 221 ? 17.594 13.789 1.7 1 87.62 221 LYS B CA 1
ATOM 8148 C C . LYS B 1 221 ? 16.391 12.992 1.24 1 87.62 221 LYS B C 1
ATOM 8150 O O . LYS B 1 221 ? 15.25 13.297 1.613 1 87.62 221 LYS B O 1
ATOM 8155 N N . THR B 1 222 ? 16.609 11.922 0.416 1 89.31 222 THR B N 1
ATOM 8156 C CA . THR B 1 222 ? 15.469 11.242 -0.183 1 89.31 222 THR B CA 1
ATOM 8157 C C . THR B 1 222 ? 15.523 9.742 0.094 1 89.31 222 THR B C 1
ATOM 8159 O O . THR B 1 222 ? 14.539 9.031 -0.1 1 89.31 222 THR B O 1
ATOM 8162 N N . ALA B 1 223 ? 16.578 9.242 0.595 1 94.44 223 ALA B N 1
ATOM 8163 C CA . ALA B 1 223 ? 16.75 7.812 0.824 1 94.44 223 ALA B CA 1
ATOM 8164 C C . ALA B 1 223 ? 15.844 7.332 1.958 1 94.44 223 ALA B C 1
ATOM 8166 O O . ALA B 1 223 ? 15.844 7.914 3.047 1 94.44 223 ALA B O 1
ATOM 8167 N N . ARG B 1 224 ? 15.062 6.336 1.661 1 95.31 224 ARG B N 1
ATOM 8168 C CA . ARG B 1 224 ? 14.195 5.73 2.666 1 95.31 224 ARG B CA 1
ATOM 8169 C C . ARG B 1 224 ? 14.25 4.207 2.594 1 95.31 224 ARG B C 1
ATOM 8171 O O . ARG B 1 224 ? 14.469 3.641 1.521 1 95.31 224 ARG B O 1
ATOM 8178 N N . SER B 1 225 ? 14.086 3.566 3.748 1 95.69 225 SER B N 1
ATOM 8179 C CA . SER B 1 225 ? 14.023 2.111 3.82 1 95.69 225 SER B CA 1
ATOM 8180 C C . SER B 1 225 ? 12.672 1.587 3.332 1 95.69 225 SER B C 1
ATOM 8182 O O . SER B 1 225 ? 11.625 1.995 3.834 1 95.69 225 SER B O 1
ATOM 8184 N N . GLY B 1 226 ? 12.766 0.643 2.383 1 91.31 226 GLY B N 1
ATOM 8185 C CA . GLY B 1 226 ? 11.531 0.024 1.918 1 91.31 226 GLY B CA 1
ATOM 8186 C C . GLY B 1 226 ? 10.82 -0.77 2.996 1 91.31 226 GLY B C 1
ATOM 8187 O O . GLY B 1 226 ? 9.594 -0.737 3.088 1 91.31 226 GLY B O 1
ATOM 8188 N N . ILE B 1 227 ? 11.539 -1.444 3.867 1 94.38 227 ILE B N 1
ATOM 8189 C CA . ILE B 1 227 ? 10.992 -2.273 4.938 1 94.38 227 ILE B CA 1
ATOM 8190 C C . ILE B 1 227 ? 10.266 -1.395 5.953 1 94.38 227 ILE B C 1
ATOM 8192 O O . ILE B 1 227 ? 9.133 -1.692 6.344 1 94.38 227 ILE B O 1
ATOM 8196 N N . LEU B 1 228 ? 10.922 -0.325 6.348 1 96.56 228 LEU B N 1
ATOM 8197 C CA . LEU B 1 228 ? 10.336 0.538 7.367 1 96.56 228 LEU B CA 1
ATOM 8198 C C . LEU B 1 228 ? 9.109 1.265 6.82 1 96.56 228 LEU B C 1
ATOM 8200 O O . LEU B 1 228 ? 8.125 1.46 7.543 1 96.56 228 LEU B O 1
ATOM 8204 N N . MET B 1 229 ? 9.172 1.669 5.609 1 93.5 229 MET B N 1
ATOM 8205 C CA . MET B 1 229 ? 8.008 2.289 4.973 1 93.5 229 MET B CA 1
ATOM 8206 C C . MET B 1 229 ? 6.809 1.351 4.996 1 93.5 229 MET B C 1
ATOM 8208 O O . MET B 1 229 ? 5.703 1.762 5.348 1 93.5 229 MET B O 1
ATOM 8212 N N . ARG B 1 230 ? 6.996 0.12 4.688 1 91.31 230 ARG B N 1
ATOM 8213 C CA . ARG B 1 230 ? 5.906 -0.849 4.641 1 91.31 230 ARG B CA 1
ATOM 8214 C C . ARG B 1 230 ? 5.332 -1.094 6.031 1 91.31 230 ARG B C 1
ATOM 8216 O O . ARG B 1 230 ? 4.121 -1.24 6.191 1 91.31 230 ARG B O 1
ATOM 8223 N N . ARG B 1 231 ? 6.191 -1.216 6.973 1 94.75 231 ARG B N 1
ATOM 8224 C CA . ARG B 1 231 ? 5.711 -1.414 8.336 1 94.75 231 ARG B CA 1
ATOM 8225 C C . ARG B 1 231 ? 4.883 -0.223 8.805 1 94.75 231 ARG B C 1
ATOM 8227 O O . ARG B 1 231 ? 3.863 -0.396 9.477 1 94.75 231 ARG B O 1
ATOM 8234 N N . LEU B 1 232 ? 5.359 0.943 8.477 1 95.38 232 LEU B N 1
ATOM 8235 C CA . LEU B 1 232 ? 4.617 2.145 8.844 1 95.38 232 LEU B CA 1
ATOM 8236 C C . LEU B 1 232 ? 3.27 2.189 8.133 1 95.38 232 LEU B C 1
ATOM 8238 O O . LEU B 1 232 ? 2.271 2.629 8.703 1 95.38 232 LEU B O 1
ATOM 8242 N N . GLU B 1 233 ? 3.219 1.72 6.922 1 90.94 233 GLU B N 1
ATOM 8243 C CA . GLU B 1 233 ? 2 1.728 6.117 1 90.94 233 GLU B CA 1
ATOM 8244 C C . GLU B 1 233 ? 0.938 0.809 6.715 1 90.94 233 GLU B C 1
ATOM 8246 O O . GLU B 1 233 ? -0.256 0.987 6.465 1 90.94 233 GLU B O 1
ATOM 8251 N N . THR B 1 234 ? 1.324 -0.179 7.449 1 91.31 234 THR B N 1
ATOM 8252 C CA . THR B 1 234 ? 0.376 -1.096 8.07 1 91.31 234 THR B CA 1
ATOM 8253 C C . THR B 1 234 ? -0.207 -0.488 9.344 1 91.31 234 THR B C 1
ATOM 8255 O O . THR B 1 234 ? -1.206 -0.98 9.875 1 91.31 234 THR B O 1
ATOM 8258 N N . LYS B 1 235 ? 0.381 0.628 9.781 1 93.75 235 LYS B N 1
ATOM 8259 C CA . LYS B 1 235 ? 0.017 1.149 11.094 1 93.75 235 LYS B CA 1
ATOM 8260 C C . LYS B 1 235 ? -0.646 2.52 10.977 1 93.75 235 LYS B C 1
ATOM 8262 O O . LYS B 1 235 ? -1.354 2.951 11.891 1 93.75 235 LYS B O 1
ATOM 8267 N N . TRP B 1 236 ? -0.381 3.166 9.914 1 94.44 236 TRP B N 1
ATOM 8268 C CA . TRP B 1 236 ? -0.857 4.531 9.719 1 94.44 236 TRP B CA 1
ATOM 8269 C C . TRP B 1 236 ? -1.385 4.73 8.305 1 94.44 236 TRP B C 1
ATOM 8271 O O . TRP B 1 236 ? -1.082 3.939 7.406 1 94.44 236 TRP B O 1
ATOM 8281 N N . CYS B 1 237 ? -2.225 5.766 8.141 1 92.44 237 CYS B N 1
ATOM 8282 C CA . CYS B 1 237 ? -2.648 6.039 6.77 1 92.44 237 CYS B CA 1
ATOM 8283 C C . CYS B 1 237 ? -1.479 6.531 5.922 1 92.44 237 CYS B C 1
ATOM 8285 O O . CYS B 1 237 ? -0.483 7.02 6.457 1 92.44 237 CYS B O 1
ATOM 8287 N N . VAL B 1 238 ? -1.557 6.492 4.68 1 91 238 VAL B N 1
ATOM 8288 C CA . VAL B 1 238 ? -0.471 6.762 3.746 1 91 238 VAL B CA 1
ATOM 8289 C C . VAL B 1 238 ? -0.022 8.219 3.881 1 91 238 VAL B C 1
ATOM 8291 O O . VAL B 1 238 ? 1.166 8.523 3.746 1 91 238 VAL B O 1
ATOM 8294 N N . ALA B 1 239 ? -0.92 9.133 4.156 1 92.69 239 ALA B N 1
ATOM 8295 C CA . ALA B 1 239 ? -0.573 10.539 4.328 1 92.69 239 ALA B CA 1
ATOM 8296 C C . ALA B 1 239 ? 0.29 10.742 5.57 1 92.69 239 ALA B C 1
ATOM 8298 O O . ALA B 1 239 ? 1.3 11.453 5.52 1 92.69 239 ALA B O 1
ATOM 8299 N N . ASP B 1 240 ? -0.103 10.148 6.656 1 93.44 240 ASP B N 1
ATOM 8300 C CA . ASP B 1 240 ? 0.659 10.266 7.895 1 93.44 240 ASP B CA 1
ATOM 8301 C C . ASP B 1 240 ? 2.02 9.578 7.773 1 93.44 240 ASP B C 1
ATOM 8303 O O . ASP B 1 240 ? 3.008 10.047 8.344 1 93.44 240 ASP B O 1
ATOM 8307 N N . MET B 1 241 ? 2.012 8.461 7.113 1 93.38 241 MET B N 1
ATOM 8308 C CA . MET B 1 241 ? 3.289 7.805 6.848 1 93.38 241 MET B CA 1
ATOM 8309 C C . MET B 1 241 ? 4.227 8.727 6.078 1 93.38 241 MET B C 1
ATOM 8311 O O . MET B 1 241 ? 5.414 8.82 6.398 1 93.38 241 MET B O 1
ATOM 8315 N N . MET B 1 242 ? 3.697 9.461 5.102 1 91.69 242 MET B N 1
ATOM 8316 C CA . MET B 1 242 ? 4.5 10.391 4.309 1 91.69 242 MET B CA 1
ATOM 8317 C C . MET B 1 242 ? 5.078 11.5 5.18 1 91.69 242 MET B C 1
ATOM 8319 O O . MET B 1 242 ? 6.223 11.914 4.988 1 91.69 242 MET B O 1
ATOM 8323 N N . THR B 1 243 ? 4.301 11.922 6.07 1 90.69 243 THR B N 1
ATOM 8324 C CA . THR B 1 243 ? 4.781 12.93 7.012 1 90.69 243 THR B CA 1
ATOM 8325 C C . THR B 1 243 ? 5.961 12.398 7.82 1 90.69 243 THR B C 1
ATOM 8327 O O . THR B 1 243 ? 6.984 13.07 7.957 1 90.69 243 THR B O 1
ATOM 8330 N N . THR B 1 244 ? 5.812 11.188 8.281 1 93 244 THR B N 1
ATOM 8331 C CA . THR B 1 244 ? 6.871 10.562 9.062 1 93 244 THR B CA 1
ATOM 8332 C C . THR B 1 244 ? 8.133 10.391 8.227 1 93 244 THR B C 1
ATOM 8334 O O . THR B 1 244 ? 9.234 10.719 8.688 1 93 244 THR B O 1
ATOM 8337 N N . LEU B 1 245 ? 7.973 9.992 7.023 1 93.06 245 LEU B N 1
ATOM 8338 C CA . LEU B 1 245 ? 9.109 9.711 6.152 1 93.06 245 LEU B CA 1
ATOM 8339 C C . LEU B 1 245 ? 9.812 11 5.742 1 93.06 245 LEU B C 1
ATOM 8341 O O . LEU B 1 245 ? 11.023 11.016 5.539 1 93.06 245 LEU B O 1
ATOM 8345 N N . THR B 1 246 ? 9.078 12.078 5.672 1 88.81 246 THR B N 1
ATOM 8346 C CA . THR B 1 246 ? 9.641 13.336 5.18 1 88.81 246 THR B CA 1
ATOM 8347 C C . THR B 1 246 ? 10.234 14.148 6.328 1 88.81 246 THR B C 1
ATOM 8349 O O . THR B 1 246 ? 11.203 14.883 6.137 1 88.81 246 THR B O 1
ATOM 8352 N N . GLN B 1 247 ? 9.734 13.977 7.516 1 89.31 247 GLN B N 1
ATOM 8353 C CA . GLN B 1 247 ? 10.117 14.883 8.594 1 89.31 247 GLN B CA 1
ATOM 8354 C C . GLN B 1 247 ? 11.125 14.234 9.531 1 89.31 247 GLN B C 1
ATOM 8356 O O . GLN B 1 247 ? 11.812 14.922 10.289 1 89.31 247 GLN B O 1
ATOM 8361 N N . LEU B 1 248 ? 11.172 12.945 9.484 1 93.81 248 LEU B N 1
ATOM 8362 C CA . LEU B 1 248 ? 12.078 12.266 10.406 1 93.81 248 LEU B CA 1
ATOM 8363 C C . LEU B 1 248 ? 13.133 11.469 9.648 1 93.81 248 LEU B C 1
ATOM 8365 O O . LEU B 1 248 ? 12.867 10.977 8.547 1 93.81 248 LEU B O 1
ATOM 8369 N N . PRO B 1 249 ? 14.281 11.43 10.211 1 95.62 249 PRO B N 1
ATOM 8370 C CA . PRO B 1 249 ? 15.289 10.523 9.641 1 95.62 249 PRO B CA 1
ATOM 8371 C C . PRO B 1 249 ? 15.016 9.062 9.977 1 95.62 249 PRO B C 1
ATOM 8373 O O . PRO B 1 249 ? 14.039 8.75 10.664 1 95.62 249 PRO B O 1
ATOM 8376 N N . ILE B 1 250 ? 15.82 8.172 9.578 1 97.12 250 ILE B N 1
ATOM 8377 C CA . ILE B 1 250 ? 15.586 6.73 9.602 1 97.12 250 ILE B CA 1
ATOM 8378 C C . ILE B 1 250 ? 15.469 6.25 11.047 1 97.12 250 ILE B C 1
ATOM 8380 O O . ILE B 1 250 ? 14.758 5.289 11.336 1 97.12 250 ILE B O 1
ATOM 8384 N N . ASP B 1 251 ? 16.219 6.84 12.023 1 97.56 251 ASP B N 1
ATOM 8385 C CA . ASP B 1 251 ? 16.094 6.422 13.422 1 97.56 251 ASP B CA 1
ATOM 8386 C C . ASP B 1 251 ? 14.672 6.633 13.938 1 97.56 251 ASP B C 1
ATOM 8388 O O . ASP B 1 251 ? 14.164 5.812 14.703 1 97.56 251 ASP B O 1
ATOM 8392 N N . GLY B 1 252 ? 14.039 7.707 13.508 1 96.69 252 GLY B N 1
ATOM 8393 C CA . GLY B 1 252 ? 12.641 7.906 13.836 1 96.69 252 GLY B CA 1
ATOM 8394 C C . GLY B 1 252 ? 11.719 6.91 13.156 1 96.69 252 GLY B C 1
ATOM 8395 O O . GLY B 1 252 ? 10.773 6.41 13.766 1 96.69 252 GLY B O 1
ATOM 8396 N N . HIS B 1 253 ? 12.023 6.617 11.844 1 97.25 253 HIS B N 1
ATOM 8397 C CA . HIS B 1 253 ? 11.258 5.598 11.133 1 97.25 253 HIS B CA 1
ATOM 8398 C C . HIS B 1 253 ? 11.305 4.266 11.867 1 97.25 253 HIS B C 1
ATOM 8400 O O . HIS B 1 253 ? 10.273 3.598 12.023 1 97.25 253 HIS B O 1
ATOM 8406 N N . TYR B 1 254 ? 12.508 3.926 12.273 1 97.75 254 TYR B N 1
ATOM 8407 C CA . TYR B 1 254 ? 12.75 2.645 12.93 1 97.75 254 TYR B CA 1
ATOM 8408 C C . TYR B 1 254 ? 11.992 2.562 14.25 1 97.75 254 TYR B C 1
ATOM 8410 O O . TYR B 1 254 ? 11.344 1.552 14.547 1 97.75 254 TYR B O 1
ATOM 8418 N N . TYR B 1 255 ? 12.078 3.627 15.055 1 97.12 255 TYR B N 1
ATOM 8419 C CA . TYR B 1 255 ? 11.398 3.682 16.344 1 97.12 255 TYR B CA 1
ATOM 8420 C C . TYR B 1 255 ? 9.891 3.568 16.172 1 97.12 255 TYR B C 1
ATOM 8422 O O . TYR B 1 255 ? 9.234 2.797 16.875 1 97.12 255 TYR B O 1
ATOM 8430 N N . LEU B 1 256 ? 9.328 4.289 15.25 1 96.25 256 LEU B N 1
ATOM 8431 C CA . LEU B 1 256 ? 7.887 4.32 15.039 1 96.25 256 LEU B CA 1
ATOM 8432 C C . LEU B 1 256 ? 7.406 3.02 14.398 1 96.25 256 LEU B C 1
ATOM 8434 O O . LEU B 1 256 ? 6.289 2.57 14.664 1 96.25 256 LEU B O 1
ATOM 8438 N N . ALA B 1 257 ? 8.211 2.428 13.516 1 95.81 257 ALA B N 1
ATOM 8439 C CA . ALA B 1 257 ? 7.867 1.143 12.906 1 95.81 257 ALA B CA 1
ATOM 8440 C C . ALA B 1 257 ? 7.723 0.058 13.969 1 95.81 257 ALA B C 1
ATOM 8442 O O . ALA B 1 257 ? 6.965 -0.899 13.797 1 95.81 257 ALA B O 1
ATOM 8443 N N . ALA B 1 258 ? 8.461 0.189 15.086 1 95.19 258 ALA B N 1
ATOM 8444 C CA . ALA B 1 258 ? 8.414 -0.782 16.172 1 95.19 258 ALA B CA 1
ATOM 8445 C C . ALA B 1 258 ? 7.336 -0.421 17.188 1 95.19 258 ALA B C 1
ATOM 8447 O O . ALA B 1 258 ? 7.031 -1.208 18.094 1 95.19 258 ALA B O 1
ATOM 8448 N N . SER B 1 259 ? 6.742 0.76 17.062 1 93.12 259 SER B N 1
ATOM 8449 C CA . SER B 1 259 ? 5.75 1.25 18.016 1 93.12 259 SER B CA 1
ATOM 8450 C C . SER B 1 259 ? 4.34 0.829 17.609 1 93.12 259 SER B C 1
ATOM 8452 O O . SER B 1 259 ? 4.141 0.273 16.531 1 93.12 259 SER B O 1
ATOM 8454 N N . ALA B 1 260 ? 3.428 1.103 18.531 1 88.75 260 ALA B N 1
ATOM 8455 C CA . ALA B 1 260 ? 2.023 0.818 18.234 1 88.75 260 ALA B CA 1
ATOM 8456 C C . ALA B 1 260 ? 1.465 1.791 17.203 1 88.75 260 ALA B C 1
ATOM 8458 O O . ALA B 1 260 ? 1.992 2.893 17.031 1 88.75 260 ALA B O 1
ATOM 8459 N N . GLY B 1 261 ? 0.491 1.316 16.422 1 90.19 261 GLY B N 1
ATOM 8460 C CA . GLY B 1 261 ? -0.208 2.15 15.453 1 90.19 261 GLY B CA 1
ATOM 8461 C C . GLY B 1 261 ? -1.712 2.16 15.648 1 90.19 261 GLY B C 1
ATOM 8462 O O . GLY B 1 261 ? -2.203 1.819 16.734 1 90.19 261 GLY B O 1
ATOM 8463 N N . LEU B 1 262 ? -2.416 2.621 14.734 1 92.44 262 LEU B N 1
ATOM 8464 C CA . LEU B 1 262 ? -3.873 2.684 14.781 1 92.44 262 LEU B CA 1
ATOM 8465 C C . LEU B 1 262 ? -4.48 1.284 14.719 1 92.44 262 LEU B C 1
ATOM 8467 O O . LEU B 1 262 ? -3.893 0.376 14.125 1 92.44 262 LEU B O 1
ATOM 8471 N N . GLU B 1 263 ? -5.617 1.177 15.32 1 91.25 263 GLU B N 1
ATOM 8472 C CA . GLU B 1 263 ? -6.371 -0.067 15.195 1 91.25 263 GLU B CA 1
ATOM 8473 C C . GLU B 1 263 ? -6.879 -0.262 13.766 1 91.25 263 GLU B C 1
ATOM 8475 O O . GLU B 1 263 ? -7.156 0.71 13.062 1 91.25 263 GLU B O 1
ATOM 8480 N N . PRO B 1 264 ? -7.031 -1.534 13.344 1 89.94 264 PRO B N 1
ATOM 8481 C CA . PRO B 1 264 ? -7.473 -1.806 11.977 1 89.94 264 PRO B CA 1
ATOM 8482 C C . PRO B 1 264 ? -8.789 -1.118 11.633 1 89.94 264 PRO B C 1
ATOM 8484 O O . PRO B 1 264 ? -8.961 -0.622 10.516 1 89.94 264 PRO B O 1
ATOM 8487 N N . ASP B 1 265 ? -9.719 -1.032 12.578 1 90.31 265 ASP B N 1
ATOM 8488 C CA . ASP B 1 265 ? -11.016 -0.413 12.32 1 90.31 265 ASP B CA 1
ATOM 8489 C C . ASP B 1 265 ? -10.867 1.083 12.055 1 90.31 265 ASP B C 1
ATOM 8491 O O . ASP B 1 265 ? -11.586 1.645 11.227 1 90.31 265 ASP B O 1
ATOM 8495 N N . GLU B 1 266 ? -9.961 1.684 12.75 1 89.81 266 GLU B N 1
ATOM 8496 C CA . GLU B 1 266 ? -9.688 3.098 12.508 1 89.81 266 GLU B CA 1
ATOM 8497 C C . GLU B 1 266 ? -9.008 3.311 11.156 1 89.81 266 GLU B C 1
ATOM 8499 O O . GLU B 1 266 ? -9.305 4.277 10.453 1 89.81 266 GLU B O 1
ATOM 8504 N N . LEU B 1 267 ? -8.109 2.393 10.836 1 91.44 267 LEU B N 1
ATOM 8505 C CA . LEU B 1 267 ? -7.391 2.484 9.57 1 91.44 267 LEU B CA 1
ATOM 8506 C C . LEU B 1 267 ? -8.344 2.326 8.391 1 91.44 267 LEU B C 1
ATOM 8508 O O . LEU B 1 267 ? -8.086 2.857 7.305 1 91.44 267 LEU B O 1
ATOM 8512 N N . ASP B 1 268 ? -9.422 1.647 8.57 1 91.12 268 ASP B N 1
ATOM 8513 C CA . ASP B 1 268 ? -10.398 1.429 7.516 1 91.12 268 ASP B CA 1
ATOM 8514 C C . ASP B 1 268 ? -10.969 2.754 7.008 1 91.12 268 ASP B C 1
ATOM 8516 O O . ASP B 1 268 ? -11.281 2.887 5.824 1 91.12 268 ASP B O 1
ATOM 8520 N N . HIS B 1 269 ? -11.023 3.709 7.906 1 88.88 269 HIS B N 1
ATOM 8521 C CA . HIS B 1 269 ? -11.57 5.008 7.535 1 88.88 269 HIS B CA 1
ATOM 8522 C C . HIS B 1 269 ? -10.609 5.773 6.633 1 88.88 269 HIS B C 1
ATOM 8524 O O . HIS B 1 269 ? -10.992 6.758 6 1 88.88 269 HIS B O 1
ATOM 8530 N N . HIS B 1 270 ? -9.422 5.258 6.535 1 89.81 270 HIS B N 1
ATOM 8531 C CA . HIS B 1 270 ? -8.383 5.938 5.777 1 89.81 270 HIS B CA 1
ATOM 8532 C C . HIS B 1 270 ? -8.055 5.188 4.492 1 89.81 270 HIS B C 1
ATOM 8534 O O . HIS B 1 270 ? -6.965 5.348 3.934 1 89.81 270 HIS B O 1
ATOM 8540 N N . SER B 1 271 ? -8.914 4.355 4.012 1 84.31 271 SER B N 1
ATOM 8541 C CA . SER B 1 271 ? -8.641 3.496 2.865 1 84.31 271 SER B CA 1
ATOM 8542 C C . SER B 1 271 ? -8.445 4.316 1.594 1 84.31 271 SER B C 1
ATOM 8544 O O . SER B 1 271 ? -7.816 3.855 0.642 1 84.31 271 SER B O 1
ATOM 8546 N N . LYS B 1 272 ? -8.953 5.602 1.523 1 82.81 272 LYS B N 1
ATOM 8547 C CA . LYS B 1 272 ? -8.859 6.418 0.318 1 82.81 272 LYS B CA 1
ATOM 8548 C C . LYS B 1 272 ? -7.742 7.453 0.442 1 82.81 272 LYS B C 1
ATOM 8550 O O . LYS B 1 272 ? -7.543 8.273 -0.46 1 82.81 272 LYS B O 1
ATOM 8555 N N . CYS B 1 273 ? -7.051 7.453 1.588 1 89.12 273 CYS B N 1
ATOM 8556 C CA . CYS B 1 273 ? -5.969 8.414 1.776 1 89.12 273 CYS B CA 1
ATOM 8557 C C . CYS B 1 273 ? -4.863 8.195 0.75 1 89.12 273 CYS B C 1
ATOM 8559 O O . CYS B 1 273 ? -4.637 7.066 0.304 1 89.12 273 CYS B O 1
ATOM 8561 N N . VAL B 1 274 ? -4.219 9.297 0.289 1 85.56 274 VAL B N 1
ATOM 8562 C CA . VAL B 1 274 ? -3.076 9.266 -0.619 1 85.56 274 VAL B CA 1
ATOM 8563 C C . VAL B 1 274 ? -1.877 9.953 0.033 1 85.56 274 VAL B C 1
ATOM 8565 O O . VAL B 1 274 ? -1.996 10.523 1.116 1 85.56 274 VAL B O 1
ATOM 8568 N N . ARG B 1 275 ? -0.771 9.93 -0.511 1 86.62 275 ARG B N 1
ATOM 8569 C CA . ARG B 1 275 ? 0.456 10.484 0.055 1 86.62 275 ARG B CA 1
ATOM 8570 C C . ARG B 1 275 ? 0.303 11.969 0.348 1 86.62 275 ARG B C 1
ATOM 8572 O O . ARG B 1 275 ? 0.784 12.461 1.373 1 86.62 275 ARG B O 1
ATOM 8579 N N . ALA B 1 276 ? -0.42 12.672 -0.513 1 87.06 276 ALA B N 1
ATOM 8580 C CA . ALA B 1 276 ? -0.518 14.125 -0.414 1 87.06 276 ALA B CA 1
ATOM 8581 C C . ALA B 1 276 ? -1.606 14.531 0.573 1 87.06 276 ALA B C 1
ATOM 8583 O O . ALA B 1 276 ? -1.529 15.602 1.182 1 87.06 276 ALA B O 1
ATOM 8584 N N . HIS B 1 277 ? -2.676 13.562 0.729 1 90.19 277 HIS B N 1
ATOM 8585 C CA . HIS B 1 277 ? -3.859 14.016 1.449 1 90.19 277 HIS B CA 1
ATOM 8586 C C . HIS B 1 277 ? -4.441 12.898 2.309 1 90.19 277 HIS B C 1
ATOM 8588 O O . HIS B 1 277 ? -4.594 11.766 1.845 1 90.19 277 HIS B O 1
ATOM 8594 N N . CYS B 1 278 ? -4.703 13.242 3.533 1 92.38 278 CYS B N 1
ATOM 8595 C CA . CYS B 1 278 ? -5.605 12.406 4.312 1 92.38 278 CYS B CA 1
ATOM 8596 C C . CYS B 1 278 ? -7.059 12.648 3.926 1 92.38 278 CYS B C 1
ATOM 8598 O O . CYS B 1 278 ? -7.578 13.75 4.117 1 92.38 278 CYS B O 1
ATOM 8600 N N . ARG B 1 279 ? -7.832 11.703 3.459 1 87.31 279 ARG B N 1
ATOM 8601 C CA . ARG B 1 279 ? -9.164 11.906 2.902 1 87.31 279 ARG B CA 1
ATOM 8602 C C . ARG B 1 279 ? -10.242 11.398 3.857 1 87.31 279 ARG B C 1
ATOM 8604 O O . ARG B 1 279 ? -11.414 11.305 3.486 1 87.31 279 ARG B O 1
ATOM 8611 N N . TYR B 1 280 ? -9.844 11.086 5.035 1 87.44 280 TYR B N 1
ATOM 8612 C CA . TYR B 1 280 ? -10.828 10.664 6.023 1 87.44 280 TYR B CA 1
ATOM 8613 C C . TYR B 1 280 ? -11.703 11.836 6.461 1 87.44 280 TYR B C 1
ATOM 8615 O O . TYR B 1 280 ? -11.188 12.875 6.879 1 87.44 280 TYR B O 1
ATOM 8623 N N . GLU B 1 281 ? -12.93 11.664 6.289 1 79.62 281 GLU B N 1
ATOM 8624 C CA . GLU B 1 281 ? -13.914 12.617 6.785 1 79.62 281 GLU B CA 1
ATOM 8625 C C . GLU B 1 281 ? -14.844 11.961 7.805 1 79.62 281 GLU B C 1
ATOM 8627 O O . GLU B 1 281 ? -15.484 10.945 7.512 1 79.62 281 GLU B O 1
ATOM 8632 N N . TYR B 1 282 ? -14.812 12.516 8.906 1 77.38 282 TYR B N 1
ATOM 8633 C CA . TYR B 1 282 ? -15.688 11.992 9.945 1 77.38 282 TYR B CA 1
ATOM 8634 C C . TYR B 1 282 ? -17.156 12.203 9.578 1 77.38 282 TYR B C 1
ATOM 8636 O O . TYR B 1 282 ? -17.531 13.266 9.094 1 77.38 282 TYR B O 1
ATOM 8644 N N . ASP B 1 283 ? -17.938 11.156 9.734 1 75.69 283 ASP B N 1
ATOM 8645 C CA . ASP B 1 283 ? -19.359 11.242 9.477 1 75.69 283 ASP B CA 1
ATOM 8646 C C . ASP B 1 283 ? -20.109 11.805 10.688 1 75.69 283 ASP B C 1
ATOM 8648 O O . ASP B 1 283 ? -20.297 11.109 11.688 1 75.69 283 ASP B O 1
ATOM 8652 N N . ALA B 1 284 ? -20.625 12.992 10.531 1 76.06 284 ALA B N 1
ATOM 8653 C CA . ALA B 1 284 ? -21.312 13.664 11.625 1 76.06 284 ALA B CA 1
ATOM 8654 C C . ALA B 1 284 ? -22.578 12.898 12.023 1 76.06 284 ALA B C 1
ATOM 8656 O O . ALA B 1 284 ? -22.984 12.93 13.188 1 76.06 284 ALA B O 1
ATOM 8657 N N . ASN B 1 285 ? -23.047 12.172 11.055 1 77.12 285 ASN B N 1
ATOM 8658 C CA . ASN B 1 285 ? -24.281 11.422 11.344 1 77.12 285 ASN B CA 1
ATOM 8659 C C . ASN B 1 285 ? -23.984 10.18 12.18 1 77.12 285 ASN B C 1
ATOM 8661 O O . ASN B 1 285 ? -24.891 9.617 12.797 1 77.12 285 ASN B O 1
ATOM 8665 N N . MET B 1 286 ? -22.734 9.859 12.172 1 79.12 286 MET B N 1
ATOM 8666 C CA . MET B 1 286 ? -22.344 8.688 12.945 1 79.12 286 MET B CA 1
ATOM 8667 C C . MET B 1 286 ? -21.766 9.094 14.297 1 79.12 286 MET B C 1
ATOM 8669 O O . MET B 1 286 ? -21.469 8.242 15.133 1 79.12 286 MET B O 1
ATOM 8673 N N . TYR B 1 287 ? -21.734 10.375 14.477 1 79.31 287 TYR B N 1
ATOM 8674 C CA . TYR B 1 287 ? -21.109 10.883 15.695 1 79.31 287 TYR B CA 1
ATOM 8675 C C . TYR B 1 287 ? -22.031 10.688 16.891 1 79.31 287 TYR B C 1
ATOM 8677 O O . TYR B 1 287 ? -23.25 10.828 16.781 1 79.31 287 TYR B O 1
ATOM 8685 N N . ARG B 1 288 ? -21.344 10.234 18 1 77.62 288 ARG B N 1
ATOM 8686 C CA . ARG B 1 288 ? -22.031 10.148 19.281 1 77.62 288 ARG B CA 1
ATOM 8687 C C . ARG B 1 288 ? -21.172 10.742 20.406 1 77.62 288 ARG B C 1
ATOM 8689 O O . ARG B 1 288 ? -19.984 10.445 20.5 1 77.62 288 ARG B O 1
ATOM 8696 N N . THR B 1 289 ? -21.922 11.68 21.078 1 83.88 289 THR B N 1
ATOM 8697 C CA . THR B 1 289 ? -21.266 12.125 22.297 1 83.88 289 THR B CA 1
ATOM 8698 C C . THR B 1 289 ? -21.062 10.961 23.266 1 83.88 289 THR B C 1
ATOM 8700 O O . THR B 1 289 ? -22.016 10.242 23.578 1 83.88 289 THR B O 1
ATOM 8703 N N . ARG B 1 290 ? -19.906 10.766 23.781 1 84.19 290 ARG B N 1
ATOM 8704 C CA . ARG B 1 290 ? -19.578 9.547 24.516 1 84.19 290 ARG B CA 1
ATOM 8705 C C . ARG B 1 290 ? -19.719 9.742 26.016 1 84.19 290 ARG B C 1
ATOM 8707 O O . ARG B 1 290 ? -19.391 10.812 26.531 1 84.19 290 ARG B O 1
ATOM 8714 N N . HIS B 1 291 ? -20.156 8.727 26.609 1 87.62 291 HIS B N 1
ATOM 8715 C CA . HIS B 1 291 ? -20.109 8.609 28.062 1 87.62 291 HIS B CA 1
ATOM 8716 C C . HIS B 1 291 ? -18.766 8.055 28.531 1 87.62 291 HIS B C 1
ATOM 8718 O O . HIS B 1 291 ? -18.109 7.316 27.797 1 87.62 291 HIS B O 1
ATOM 8724 N N . VAL B 1 292 ? -18.375 8.484 29.578 1 87.06 292 VAL B N 1
ATOM 8725 C CA . VAL B 1 292 ? -17.156 7.914 30.156 1 87.06 292 VAL B CA 1
ATOM 8726 C C . VAL B 1 292 ? -17.469 6.535 30.734 1 87.06 292 VAL B C 1
ATOM 8728 O O . VAL B 1 292 ? -16.688 5.598 30.578 1 87.06 292 VAL B O 1
ATOM 8731 N N . THR B 1 293 ? -18.594 6.469 31.438 1 81.81 293 THR B N 1
ATOM 8732 C CA . THR B 1 293 ? -19.078 5.23 32.031 1 81.81 293 THR B CA 1
ATOM 8733 C C . THR B 1 293 ? -20.453 4.852 31.453 1 81.81 293 THR B C 1
ATOM 8735 O O . THR B 1 293 ? -21.234 5.723 31.078 1 81.81 293 THR B O 1
ATOM 8738 N N . ASP B 1 294 ? -20.562 3.629 31.281 1 76 294 ASP B N 1
ATOM 8739 C CA . ASP B 1 294 ? -21.828 3.139 30.75 1 76 294 ASP B CA 1
ATOM 8740 C C . ASP B 1 294 ? -22.906 3.072 31.828 1 76 294 ASP B C 1
ATOM 8742 O O . ASP B 1 294 ? -23.469 2.012 32.094 1 76 294 ASP B O 1
ATOM 8746 N N . ASP B 1 295 ? -23.078 4.117 32.594 1 76.56 295 ASP B N 1
ATOM 8747 C CA . ASP B 1 295 ? -24.016 4.066 33.688 1 76.56 295 ASP B CA 1
ATOM 8748 C C . ASP B 1 295 ? -25.328 4.762 33.344 1 76.56 295 ASP B C 1
ATOM 8750 O O . ASP B 1 295 ? -26.203 4.934 34.188 1 76.56 295 ASP B O 1
ATOM 8754 N N . GLY B 1 296 ? -25.406 5.16 32.125 1 79.44 296 GLY B N 1
ATOM 8755 C CA . GLY B 1 296 ? -26.656 5.762 31.672 1 79.44 296 GLY B CA 1
ATOM 8756 C C . GLY B 1 296 ? -26.938 7.105 32.312 1 79.44 296 GLY B C 1
ATOM 8757 O O . GLY B 1 296 ? -28.094 7.457 32.562 1 79.44 296 GLY B O 1
ATOM 8758 N N . CYS B 1 297 ? -25.906 7.855 32.594 1 86.62 297 CYS B N 1
ATOM 8759 C CA . CYS B 1 297 ? -26.094 9.141 33.25 1 86.62 297 CYS B CA 1
ATOM 8760 C C . CYS B 1 297 ? -26.75 10.148 32.312 1 86.62 297 CYS B C 1
ATOM 8762 O O . CYS B 1 297 ? -26.875 9.898 31.125 1 86.62 297 CYS B O 1
ATOM 8764 N N . ARG B 1 298 ? -27.188 11.242 32.969 1 89.19 298 ARG B N 1
ATOM 8765 C CA . ARG B 1 298 ? -27.938 12.273 32.281 1 89.19 298 ARG B CA 1
ATOM 8766 C C . ARG B 1 298 ? -27.078 12.953 31.203 1 89.19 298 ARG B C 1
ATOM 8768 O O . ARG B 1 298 ? -25.906 13.25 31.438 1 89.19 298 ARG B O 1
ATOM 8775 N N . GLU B 1 299 ? -27.688 13.25 30.078 1 88.31 299 GLU B N 1
ATOM 8776 C CA . GLU B 1 299 ? -26.984 13.836 28.938 1 88.31 299 GLU B CA 1
ATOM 8777 C C . GLU B 1 299 ? -27.156 15.352 28.906 1 88.31 299 GLU B C 1
ATOM 8779 O O . GLU B 1 299 ? -26.312 16.062 28.344 1 88.31 299 GLU B O 1
ATOM 8784 N N . GLU B 1 300 ? -28.156 15.805 29.562 1 89.56 300 GLU B N 1
ATOM 8785 C CA . GLU B 1 300 ? -28.422 17.25 29.578 1 89.56 300 GLU B CA 1
ATOM 8786 C C . GLU B 1 300 ? -27.828 17.906 30.812 1 89.56 300 GLU B C 1
ATOM 8788 O O . GLU B 1 300 ? -27.875 17.344 31.906 1 89.56 300 GLU B O 1
ATOM 8793 N N . VAL B 1 301 ? -27.312 19.047 30.578 1 91.88 301 VAL B N 1
ATOM 8794 C C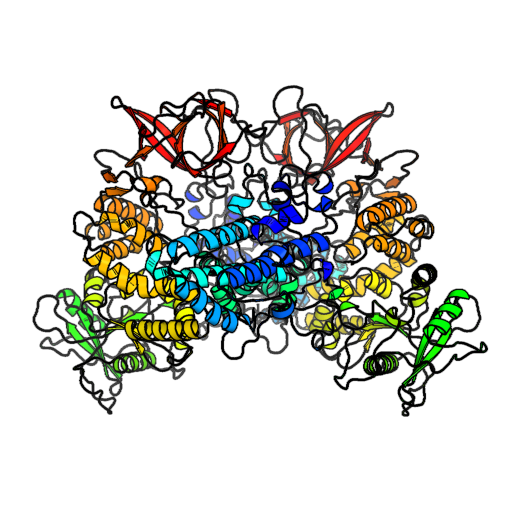A . VAL B 1 301 ? -26.688 19.797 31.656 1 91.88 301 VAL B CA 1
ATOM 8795 C C . VAL B 1 301 ? -27.75 20.406 32.562 1 91.88 301 VAL B C 1
ATOM 8797 O O . VAL B 1 301 ? -28.703 21.016 32.094 1 91.88 301 VAL B O 1
ATOM 8800 N N . ARG B 1 302 ? -27.625 20.188 33.938 1 90.94 302 ARG B N 1
ATOM 8801 C CA . ARG B 1 302 ? -28.422 20.891 34.938 1 90.94 302 ARG B CA 1
ATOM 8802 C C . ARG B 1 302 ? -27.719 22.172 35.375 1 90.94 302 ARG B C 1
ATOM 8804 O O . ARG B 1 302 ? -26.547 22.141 35.75 1 90.94 302 ARG B O 1
ATOM 8811 N N . TYR B 1 303 ? -28.422 23.219 35.281 1 95.81 303 TYR B N 1
ATOM 8812 C CA . TYR B 1 303 ? -27.844 24.516 35.594 1 95.81 303 TYR B CA 1
ATOM 8813 C C . TYR B 1 303 ? -27.984 24.844 37.094 1 95.81 303 TYR B C 1
ATOM 8815 O O . TYR B 1 303 ? -29.062 24.688 37.656 1 95.81 303 TYR B O 1
ATOM 8823 N N . GLY B 1 304 ? -26.859 25.281 37.719 1 93.56 304 GLY B N 1
ATOM 8824 C CA . GLY B 1 304 ? -26.844 25.547 39.156 1 93.56 304 GLY B CA 1
ATOM 8825 C C . GLY B 1 304 ? -27 27.031 39.469 1 93.56 304 GLY B C 1
ATOM 8826 O O . GLY B 1 304 ? -27.391 27.375 40.594 1 93.56 304 GLY B O 1
ATOM 8827 N N . GLY B 1 305 ? -26.641 27.875 38.531 1 93.56 305 GLY B N 1
ATOM 8828 C CA . GLY B 1 305 ? -26.75 29.312 38.75 1 93.56 305 GLY B CA 1
ATOM 8829 C C . GLY B 1 305 ? -25.547 30.094 38.281 1 93.56 305 GLY B C 1
ATOM 8830 O O . GLY B 1 305 ? -24.609 29.516 37.719 1 93.56 305 GLY B O 1
ATOM 8831 N N . HIS B 1 306 ? -25.625 31.406 38.438 1 93.88 306 HIS B N 1
ATOM 8832 C CA . HIS B 1 306 ? -24.562 32.312 38.031 1 93.88 306 HIS B CA 1
ATOM 8833 C C . HIS B 1 306 ? -23.781 32.812 39.25 1 93.88 306 HIS B C 1
ATOM 8835 O O . HIS B 1 306 ? -24.375 33.25 40.25 1 93.88 306 HIS B O 1
ATOM 8841 N N . LEU B 1 307 ? -22.5 32.719 39.188 1 89.88 307 LEU B N 1
ATOM 8842 C CA . LEU B 1 307 ? -21.641 33.25 40.25 1 89.88 307 LEU B CA 1
ATOM 8843 C C . LEU B 1 307 ? -21.266 34.688 39.969 1 89.88 307 LEU B C 1
ATOM 8845 O O . LEU B 1 307 ? -20.203 34.969 39.438 1 89.88 307 LEU B O 1
ATOM 8849 N N . GLY B 1 308 ? -21.984 35.594 40.25 1 80.31 308 GLY B N 1
ATOM 8850 C CA . GLY B 1 308 ? -21.859 37 40.031 1 80.31 308 GLY B CA 1
ATOM 8851 C C . GLY B 1 308 ? -23.094 37.781 40.438 1 80.31 308 GLY B C 1
ATOM 8852 O O . GLY B 1 308 ? -24.031 37.219 41 1 80.31 308 GLY B O 1
ATOM 8853 N N . PRO B 1 309 ? -23.109 39.031 40.094 1 79 309 PRO B N 1
ATOM 8854 C CA . PRO B 1 309 ? -24.203 39.906 40.562 1 79 309 PRO B CA 1
ATOM 8855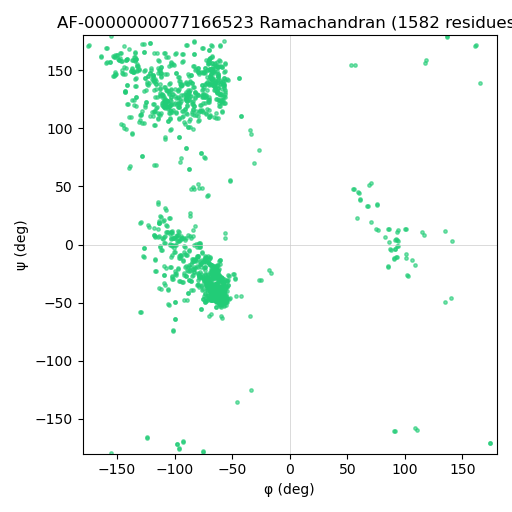 C C . PRO B 1 309 ? -25.469 39.719 39.719 1 79 309 PRO B C 1
ATOM 8857 O O . PRO B 1 309 ? -26.562 40.031 40.219 1 79 309 PRO B O 1
ATOM 8860 N N . GLU B 1 310 ? -25.297 39.312 38.562 1 79.75 310 GLU B N 1
ATOM 8861 C CA . GLU B 1 310 ? -26.453 39.219 37.688 1 79.75 310 GLU B CA 1
ATOM 8862 C C . GLU B 1 310 ? -27.312 38 38.062 1 79.75 310 GLU B C 1
ATOM 8864 O O . GLU B 1 310 ? -26.781 36.938 38.406 1 79.75 310 GLU B O 1
ATOM 8869 N N . ARG B 1 311 ? -28.703 38.312 38.125 1 78.62 311 ARG B N 1
ATOM 8870 C CA . ARG B 1 311 ? -29.656 37.25 38.469 1 78.62 311 ARG B CA 1
ATOM 8871 C C . ARG B 1 311 ? -30.672 37.062 37.344 1 78.62 311 ARG B C 1
ATOM 8873 O O . ARG B 1 311 ? -30.75 37.875 36.438 1 78.62 311 ARG B O 1
ATOM 8880 N N . GLY B 1 312 ? -31.188 35.75 37.219 1 82.12 312 GLY B N 1
ATOM 8881 C CA . GLY B 1 312 ? -32.312 35.562 36.344 1 82.12 312 GLY B CA 1
ATOM 8882 C C . GLY B 1 312 ? -32.031 34.656 35.156 1 82.12 312 GLY B C 1
ATOM 8883 O O . GLY B 1 312 ? -32.781 34.625 34.188 1 82.12 312 GLY B O 1
ATOM 8884 N N . GLN B 1 313 ? -30.844 34 35.156 1 88.38 313 GLN B N 1
ATOM 8885 C CA . GLN B 1 313 ? -30.578 33.094 34.062 1 88.38 313 GLN B CA 1
ATOM 8886 C C . GLN B 1 313 ? -31.422 31.812 34.188 1 88.38 313 GLN B C 1
ATOM 8888 O O . GLN B 1 313 ? -31.594 31.281 35.281 1 88.38 313 GLN B O 1
ATOM 8893 N N . ARG B 1 314 ? -32.031 31.203 33.188 1 89.75 314 ARG B N 1
ATOM 8894 C CA . ARG B 1 314 ? -32.969 30.078 33.156 1 89.75 314 ARG B CA 1
ATOM 8895 C C . ARG B 1 314 ? -32.219 28.75 33.062 1 89.75 314 ARG B C 1
ATOM 8897 O O . ARG B 1 314 ? -32.625 27.766 33.719 1 89.75 314 ARG B O 1
ATOM 8904 N N . ASP B 1 315 ? -31.281 28.875 32.25 1 94.75 315 ASP B N 1
ATOM 8905 C CA . ASP B 1 315 ? -30.469 27.688 32 1 94.75 315 ASP B CA 1
ATOM 8906 C C . ASP B 1 315 ? -29.078 28.062 31.531 1 94.75 315 ASP B C 1
ATOM 8908 O O . ASP B 1 315 ? -28.703 29.234 31.531 1 94.75 315 ASP B O 1
ATOM 8912 N N . TRP B 1 316 ? -28.281 27.031 31.297 1 95.81 316 TRP B N 1
ATOM 8913 C CA . TRP B 1 316 ? -26.891 27.266 30.906 1 95.81 316 TRP B CA 1
ATOM 8914 C C . TRP B 1 316 ? -26.812 28.078 29.625 1 95.81 316 TRP B C 1
ATOM 8916 O O . TRP B 1 316 ? -26 29.016 29.516 1 95.81 316 TRP B O 1
ATOM 8926 N N . VAL B 1 317 ? -27.594 27.734 28.625 1 95.75 317 VAL B N 1
ATOM 8927 C CA . VAL B 1 317 ? -27.562 28.406 27.328 1 95.75 317 VAL B CA 1
ATOM 8928 C C . VAL B 1 317 ? -27.922 29.875 27.5 1 95.75 317 VAL B C 1
ATOM 8930 O O . VAL B 1 317 ? -27.266 30.75 26.906 1 95.75 317 VAL B O 1
ATOM 8933 N N . ASP B 1 318 ? -28.906 30.062 28.281 1 95.06 318 ASP B N 1
ATOM 8934 C CA . ASP B 1 318 ? -29.312 31.438 28.578 1 95.06 318 ASP B CA 1
ATOM 8935 C C . ASP B 1 318 ? -28.188 32.219 29.25 1 95.06 318 ASP B C 1
ATOM 8937 O O . ASP B 1 318 ? -27.891 33.344 28.891 1 95.06 318 ASP B O 1
ATOM 8941 N N . ALA B 1 319 ? -27.625 31.672 30.25 1 95.31 319 ALA B N 1
ATOM 8942 C CA . ALA B 1 319 ? -26.531 32.281 30.984 1 95.31 319 ALA B CA 1
ATOM 8943 C C . ALA B 1 319 ? -25.359 32.594 30.062 1 95.31 319 ALA B C 1
ATOM 8945 O O . ALA B 1 319 ? -24.828 33.719 30.062 1 95.31 319 ALA B O 1
ATOM 8946 N N . MET B 1 320 ? -24.891 31.594 29.312 1 95.5 320 MET B N 1
ATOM 8947 C CA . MET B 1 320 ? -23.766 31.719 28.391 1 95.5 320 MET B CA 1
ATOM 8948 C C . MET B 1 320 ? -24.016 32.812 27.359 1 95.5 320 MET B C 1
ATOM 8950 O O . MET B 1 320 ? -23.141 33.625 27.094 1 95.5 320 MET B O 1
ATOM 8954 N N . THR B 1 321 ? -25.203 32.875 26.781 1 95.31 321 THR B N 1
ATOM 8955 C CA . THR B 1 321 ? -25.531 33.844 25.734 1 95.31 321 THR B CA 1
ATOM 8956 C C . THR B 1 321 ? -25.531 35.281 26.312 1 95.31 321 THR B C 1
ATOM 8958 O O . THR B 1 321 ? -25.078 36.219 25.656 1 95.31 321 THR B O 1
ATOM 8961 N N . LYS B 1 322 ? -26.062 35.406 27.484 1 93.69 322 LYS B N 1
ATOM 8962 C CA . LYS B 1 322 ? -26.078 36.719 28.125 1 93.69 322 LYS B CA 1
ATOM 8963 C C . LYS B 1 322 ? -24.656 37.219 28.391 1 93.69 322 LYS B C 1
ATOM 8965 O O . LYS B 1 322 ? -24.375 38.406 28.297 1 93.69 322 LYS B O 1
ATOM 8970 N N . ILE B 1 323 ? -23.828 36.312 28.812 1 94.75 323 ILE B N 1
ATOM 8971 C CA . ILE B 1 323 ? -22.438 36.688 29.062 1 94.75 323 ILE B CA 1
ATOM 8972 C C . ILE B 1 323 ? -21.766 37.094 27.75 1 94.75 323 ILE B C 1
ATOM 8974 O O . ILE B 1 323 ? -21.016 38.094 27.719 1 94.75 323 ILE B O 1
ATOM 8978 N N . ILE B 1 324 ? -21.969 36.375 26.672 1 94.12 324 ILE B N 1
ATOM 8979 C CA . ILE B 1 324 ? -21.422 36.656 25.359 1 94.12 324 ILE B CA 1
ATOM 8980 C C . ILE B 1 324 ? -21.906 38.031 24.891 1 94.12 324 ILE B C 1
ATOM 8982 O O . ILE B 1 324 ? -21.141 38.812 24.312 1 94.12 324 ILE B O 1
ATOM 8986 N N . ASP B 1 325 ? -23.156 38.344 25.188 1 92.69 325 ASP B N 1
ATOM 8987 C CA . ASP B 1 325 ? -23.75 39.625 24.781 1 92.69 325 ASP B CA 1
ATOM 8988 C C . ASP B 1 325 ? -23.047 40.781 25.469 1 92.69 325 ASP B C 1
ATOM 8990 O O . ASP B 1 325 ? -23 41.906 24.922 1 92.69 325 ASP B O 1
ATOM 8994 N N . LYS B 1 326 ? -22.516 40.562 26.625 1 90.44 326 LYS B N 1
ATOM 8995 C CA . LYS B 1 326 ? -21.812 41.594 27.391 1 90.44 326 LYS B CA 1
ATOM 8996 C C . LYS B 1 326 ? -20.344 41.656 26.984 1 90.44 326 LYS B C 1
ATOM 8998 O O . LYS B 1 326 ? -19.531 42.281 27.672 1 90.44 326 LYS B O 1
ATOM 9003 N N . ASP B 1 327 ? -19.953 40.969 26 1 90.75 327 ASP B N 1
ATOM 9004 C CA . ASP B 1 327 ? -18.578 40.875 25.516 1 90.75 327 ASP B CA 1
ATOM 9005 C C . ASP B 1 327 ? -17.656 40.312 26.578 1 90.75 327 ASP B C 1
ATOM 9007 O O . ASP B 1 327 ? -16.578 40.875 26.844 1 90.75 327 ASP B O 1
ATOM 9011 N N . ALA B 1 328 ? -18.172 39.375 27.281 1 94 328 ALA B N 1
ATOM 9012 C CA . ALA B 1 328 ? -17.406 38.625 28.281 1 94 328 ALA B CA 1
ATOM 9013 C C . ALA B 1 328 ? -17.281 37.156 27.906 1 94 328 ALA B C 1
ATOM 9015 O O . ALA B 1 328 ? -17.969 36.688 26.984 1 94 328 ALA B O 1
ATOM 9016 N N . ILE B 1 329 ? -16.391 36.469 28.531 1 96 329 ILE B N 1
ATOM 9017 C CA . ILE B 1 329 ? -16.141 35.062 28.266 1 96 329 ILE B CA 1
ATOM 9018 C C . ILE B 1 329 ? -16.891 34.219 29.297 1 96 329 ILE B C 1
ATOM 9020 O O . ILE B 1 329 ? -16.703 34.375 30.5 1 96 329 ILE B O 1
ATOM 9024 N N . PRO B 1 330 ? -17.766 33.406 28.812 1 96.62 330 PRO B N 1
ATOM 9025 C CA . PRO B 1 330 ? -18.438 32.5 29.75 1 96.62 330 PRO B CA 1
ATOM 9026 C C . PRO B 1 330 ? -17.531 31.375 30.25 1 96.62 330 PRO B C 1
ATOM 9028 O O . PRO B 1 330 ? -16.891 30.688 29.438 1 96.62 330 PRO B O 1
ATOM 9031 N N . ILE B 1 331 ? -17.422 31.172 31.516 1 97.44 331 ILE B N 1
ATOM 9032 C CA . ILE B 1 331 ? -16.656 30.109 32.156 1 97.44 331 ILE B CA 1
ATOM 9033 C C . ILE B 1 331 ? -17.594 29.125 32.844 1 97.44 331 ILE B C 1
ATOM 9035 O O . ILE B 1 331 ? -18.484 29.547 33.594 1 97.44 331 ILE B O 1
ATOM 9039 N N . ALA B 1 332 ? -17.422 27.859 32.531 1 97.5 332 ALA B N 1
ATOM 9040 C CA . ALA B 1 332 ? -18.203 26.797 33.156 1 97.5 332 ALA B CA 1
ATOM 9041 C C . ALA B 1 332 ? -17.531 26.312 34.438 1 97.5 332 ALA B C 1
ATOM 9043 O O . ALA B 1 332 ? -16.328 26.047 34.469 1 97.5 332 ALA B O 1
ATOM 9044 N N . LEU B 1 333 ? -18.234 26.25 35.438 1 97 333 LEU B N 1
ATOM 9045 C CA . LEU B 1 333 ? -17.797 25.656 36.688 1 97 333 LEU B CA 1
ATOM 9046 C C . LEU B 1 333 ? -18.719 24.516 37.094 1 97 333 LEU B C 1
ATOM 9048 O O . LEU B 1 333 ? -19.875 24.75 37.469 1 97 333 LEU B O 1
ATOM 9052 N N . TRP B 1 334 ? -18.188 23.297 37.031 1 96.81 334 TRP B N 1
ATOM 9053 C CA . TRP B 1 334 ? -18.984 22.109 37.344 1 96.81 334 TRP B CA 1
ATOM 9054 C C . TRP B 1 334 ? -18.797 21.688 38.781 1 96.81 334 TRP B C 1
ATOM 9056 O O . TRP B 1 334 ? -17.672 21.5 39.25 1 96.81 334 TRP B O 1
ATOM 9066 N N . ASN B 1 335 ? -19.891 21.578 39.469 1 96.25 335 ASN B N 1
ATOM 9067 C CA . ASN B 1 335 ? -19.875 21.016 40.812 1 96.25 335 ASN B CA 1
ATOM 9068 C C . ASN B 1 335 ? -20.172 19.531 40.812 1 96.25 335 ASN B C 1
ATOM 9070 O O . ASN B 1 335 ? -21.312 19.109 40.594 1 96.25 335 ASN B O 1
ATOM 9074 N N . LYS B 1 336 ? -19.234 18.734 41.094 1 95.38 336 LYS B N 1
ATOM 9075 C CA . LYS B 1 336 ? -19.312 17.281 40.969 1 95.38 336 LYS B CA 1
ATOM 9076 C C . LYS B 1 336 ? -20.344 16.688 41.938 1 95.38 336 LYS B C 1
ATOM 9078 O O . LYS B 1 336 ? -21.031 15.734 41.594 1 95.38 336 LYS B O 1
ATOM 9083 N N . GLY B 1 337 ? -20.422 17.234 43.125 1 94.69 337 GLY B N 1
ATOM 9084 C CA . GLY B 1 337 ? -21.359 16.75 44.125 1 94.69 337 GLY B CA 1
ATOM 9085 C C . GLY B 1 337 ? -22.812 17.047 43.781 1 94.69 337 GLY B C 1
ATOM 9086 O O . GLY B 1 337 ? -23.672 16.172 43.875 1 94.69 337 GLY B O 1
ATOM 9087 N N . MET B 1 338 ? -23.062 18.266 43.344 1 95 338 MET B N 1
ATOM 9088 C CA . MET B 1 338 ? -24.422 18.703 43.031 1 95 338 MET B CA 1
ATOM 9089 C C . MET B 1 338 ? -24.828 18.25 41.625 1 95 338 MET B C 1
ATOM 9091 O O . MET B 1 338 ? -26.016 18.234 41.312 1 95 338 MET B O 1
ATOM 9095 N N . LYS B 1 339 ? -23.844 17.953 40.812 1 95.75 339 LYS B N 1
ATOM 9096 C CA . LYS B 1 339 ? -24.047 17.594 39.406 1 95.75 339 LYS B CA 1
ATOM 9097 C C . LYS B 1 339 ? -24.734 18.734 38.656 1 95.75 339 LYS B C 1
ATOM 9099 O O . LYS B 1 339 ? -25.734 18.516 37.969 1 95.75 339 LYS B O 1
ATOM 9104 N N . LYS B 1 340 ? -24.219 19.922 38.938 1 96.19 340 LYS B N 1
ATOM 9105 C CA . LYS B 1 340 ? -24.766 21.109 38.281 1 96.19 340 LYS B CA 1
ATOM 9106 C C . LYS B 1 340 ? -23.656 22 37.719 1 96.19 340 LYS B C 1
ATOM 9108 O O . LYS B 1 340 ? -22.547 22.031 38.281 1 96.19 340 LYS B O 1
ATOM 9113 N N . LEU B 1 341 ? -23.984 22.672 36.688 1 96.81 341 LEU B N 1
ATOM 9114 C CA . LEU B 1 341 ? -23.047 23.562 36 1 96.81 341 LEU B CA 1
ATOM 9115 C C . LEU B 1 341 ? -23.344 25.016 36.312 1 96.81 341 LEU B C 1
ATOM 9117 O O . LEU B 1 341 ? -24.484 25.484 36.188 1 96.81 341 LEU B O 1
ATOM 9121 N N . TRP B 1 342 ? -22.359 25.719 36.812 1 95.69 342 TRP B N 1
ATOM 9122 C CA . TRP B 1 342 ? -22.484 27.141 37.156 1 95.69 342 TRP B CA 1
ATOM 9123 C C . TRP B 1 342 ? -21.781 28.016 36.125 1 95.69 342 TRP B C 1
ATOM 9125 O O . TRP B 1 342 ? -20.875 27.547 35.438 1 95.69 342 TRP B O 1
ATOM 9135 N N . SER B 1 343 ? -22.234 29.234 36 1 96 343 SER B N 1
ATOM 9136 C CA . SER B 1 343 ? -21.609 30.172 35.062 1 96 343 SER B CA 1
ATOM 9137 C C . SER B 1 343 ? -20.828 31.25 35.781 1 96 343 SER B C 1
ATOM 9139 O O . SER B 1 343 ? -21.25 31.734 36.844 1 96 343 SER B O 1
ATOM 9141 N N . VAL B 1 344 ? -19.719 31.484 35.281 1 94.5 344 VAL B N 1
ATOM 9142 C CA . VAL B 1 344 ? -18.859 32.594 35.719 1 94.5 344 VAL B CA 1
ATOM 9143 C C . VAL B 1 344 ? -18.469 33.469 34.531 1 94.5 344 VAL B C 1
ATOM 9145 O O . VAL B 1 344 ? -18.312 32.969 33.438 1 94.5 344 VAL B O 1
ATOM 9148 N N . GLU B 1 345 ? -18.406 34.75 34.781 1 94.12 345 GLU B N 1
ATOM 9149 C CA . GLU B 1 345 ? -18.078 35.625 33.688 1 94.12 345 GLU B CA 1
ATOM 9150 C C . GLU B 1 345 ? -16.656 36.188 33.812 1 94.12 345 GLU B C 1
ATOM 9152 O O . GLU B 1 345 ? -16.203 36.5 34.906 1 94.12 345 GLU B O 1
ATOM 9157 N N . TYR B 1 346 ? -15.922 36.156 32.781 1 95.62 346 TYR B N 1
ATOM 9158 C CA . TYR B 1 346 ? -14.617 36.781 32.625 1 95.62 346 TYR B CA 1
ATOM 9159 C C . TYR B 1 346 ? -14.711 38.031 31.781 1 95.62 346 TYR B C 1
ATOM 9161 O O . TYR B 1 346 ? -14.969 37.969 30.578 1 95.62 346 TYR B O 1
ATOM 9169 N N . HIS B 1 347 ? -14.422 39.125 32.344 1 93.31 347 HIS B N 1
ATOM 9170 C CA . HIS B 1 347 ? -14.547 40.406 31.656 1 93.31 347 HIS B CA 1
ATOM 9171 C C . HIS B 1 347 ? -13.328 40.688 30.781 1 93.31 347 HIS B C 1
ATOM 9173 O O . HIS B 1 347 ? -12.188 40.5 31.234 1 93.31 347 HIS B O 1
ATOM 9179 N N . LEU B 1 348 ? -13.531 41.031 29.594 1 90.38 348 LEU B N 1
ATOM 9180 C CA . LEU B 1 348 ? -12.438 41.375 28.688 1 90.38 348 LEU B CA 1
ATOM 9181 C C . LEU B 1 348 ? -11.898 42.781 29 1 90.38 348 LEU B C 1
ATOM 9183 O O . LEU B 1 348 ? -10.711 43.062 28.797 1 90.38 348 LEU B O 1
ATOM 9187 N N . THR B 1 349 ? -12.695 43.719 29.406 1 87 349 THR B N 1
ATOM 9188 C CA . THR B 1 349 ? -12.289 45.094 29.75 1 87 349 THR B CA 1
ATOM 9189 C C . THR B 1 349 ? -12.57 45.375 31.219 1 87 349 THR B C 1
ATOM 9191 O O . THR B 1 349 ? -11.984 46.312 31.797 1 87 349 THR B O 1
ATOM 9194 N N . GLY B 1 350 ? -13.289 44.625 31.891 1 83.88 350 GLY B N 1
ATOM 9195 C CA . GLY B 1 350 ? -13.672 44.906 33.281 1 83.88 350 GLY B CA 1
ATOM 9196 C C . GLY B 1 350 ? -12.719 44.281 34.281 1 83.88 350 GLY B C 1
ATOM 9197 O O . GLY B 1 350 ? -11.602 43.875 33.938 1 83.88 350 GLY B O 1
ATOM 9198 N N . ARG B 1 351 ? -13.117 44.312 35.5 1 86.56 351 ARG B N 1
ATOM 9199 C CA . ARG B 1 351 ? -12.25 43.969 36.625 1 86.56 351 ARG B CA 1
ATOM 9200 C C . ARG B 1 351 ? -12.383 42.5 36.969 1 86.56 351 ARG B C 1
ATOM 9202 O O . ARG B 1 351 ? -11.461 41.906 37.531 1 86.56 351 ARG B O 1
ATOM 9209 N N . ARG B 1 352 ? -13.438 41.906 36.688 1 91.25 352 ARG B N 1
ATOM 9210 C CA . ARG B 1 352 ? -13.641 40.5 37.031 1 91.25 352 ARG B CA 1
ATOM 9211 C C . ARG B 1 352 ? -12.93 39.594 36.062 1 91.25 352 ARG B C 1
ATOM 9213 O O . ARG B 1 352 ? -13.453 39.312 34.969 1 91.25 352 ARG B O 1
ATOM 9220 N N . ARG B 1 353 ? -11.82 38.969 36.5 1 94.38 353 ARG B N 1
ATOM 9221 C CA . ARG B 1 353 ? -10.992 38.125 35.656 1 94.38 353 ARG B CA 1
ATOM 9222 C C . ARG B 1 353 ? -10.516 36.906 36.375 1 94.38 353 ARG B C 1
ATOM 9224 O O . ARG B 1 353 ? -9.312 36.719 36.594 1 94.38 353 ARG B O 1
ATOM 9231 N N . PRO B 1 354 ? -11.469 36.062 36.719 1 94.38 354 PRO B N 1
ATOM 9232 C CA . PRO B 1 354 ? -11.086 34.844 37.406 1 94.38 354 PRO B CA 1
ATOM 9233 C C . PRO B 1 354 ? -10.195 33.938 36.562 1 94.38 354 PRO B C 1
ATOM 9235 O O . PRO B 1 354 ? -10.297 33.938 35.344 1 94.38 354 PRO B O 1
ATOM 9238 N N . ASP B 1 355 ? -9.297 33.188 37.281 1 95.06 355 ASP B N 1
ATOM 9239 C CA . ASP B 1 355 ? -8.5 32.156 36.594 1 95.06 355 ASP B CA 1
ATOM 9240 C C . ASP B 1 355 ? -9.391 31.062 36.031 1 95.06 355 ASP B C 1
ATOM 9242 O O . ASP B 1 355 ? -10.375 30.672 36.656 1 95.06 355 ASP B O 1
ATOM 9246 N N . PHE B 1 356 ? -9.086 30.625 34.875 1 97.06 356 PHE B N 1
ATOM 9247 C CA . PHE B 1 356 ? -9.805 29.5 34.281 1 97.06 356 PHE B CA 1
ATOM 9248 C C . PHE B 1 356 ? -8.891 28.688 33.375 1 97.06 356 PHE B C 1
ATOM 9250 O O . PHE B 1 356 ? -7.797 29.141 33.031 1 97.06 356 PHE B O 1
ATOM 9257 N N . VAL B 1 357 ? -9.266 27.438 33.125 1 97.94 357 VAL B N 1
ATOM 9258 C CA . VAL B 1 357 ? -8.555 26.531 32.219 1 97.94 357 VAL B CA 1
ATOM 9259 C C . VAL B 1 357 ? -9.352 26.375 30.938 1 97.94 357 VAL B C 1
ATOM 9261 O O . VAL B 1 357 ? -10.539 26.047 30.969 1 97.94 357 VAL B O 1
ATOM 9264 N N . ALA B 1 358 ? -8.75 26.672 29.812 1 98 358 ALA B N 1
ATOM 9265 C CA . ALA B 1 358 ? -9.391 26.422 28.516 1 98 358 ALA B CA 1
ATOM 9266 C C . ALA B 1 358 ? -9.07 25 28.031 1 98 358 ALA B C 1
ATOM 9268 O O . ALA B 1 358 ? -7.918 24.578 28.062 1 98 358 ALA B O 1
ATOM 9269 N N . ILE B 1 359 ? -10.086 24.297 27.594 1 97.5 359 ILE B N 1
ATOM 9270 C CA . ILE B 1 359 ? -9.922 22.922 27.141 1 97.5 359 ILE B CA 1
ATOM 9271 C C . ILE B 1 359 ? -9.797 22.891 25.609 1 97.5 359 ILE B C 1
ATOM 9273 O O . ILE B 1 359 ? -10.625 23.469 24.906 1 97.5 359 ILE B O 1
ATOM 9277 N N . SER B 1 360 ? -8.695 22.344 25.094 1 96 360 SER B N 1
ATOM 9278 C CA . SER B 1 360 ? -8.531 22.047 23.672 1 96 360 SER B CA 1
ATOM 9279 C C . SER B 1 360 ? -8.672 20.547 23.406 1 96 360 SER B C 1
ATOM 9281 O O . SER B 1 360 ? -7.879 19.75 23.891 1 96 360 SER B O 1
ATOM 9283 N N . HIS B 1 361 ? -9.68 20.141 22.719 1 92.62 361 HIS B N 1
ATOM 9284 C CA . HIS B 1 361 ? -9.953 18.734 22.516 1 92.62 361 HIS B CA 1
ATOM 9285 C C . HIS B 1 361 ? -10.289 18.438 21.047 1 92.62 361 HIS B C 1
ATOM 9287 O O . HIS B 1 361 ? -10.578 19.359 20.281 1 92.62 361 HIS B O 1
ATOM 9293 N N . VAL B 1 362 ? -10.266 17.188 20.719 1 85.25 362 VAL B N 1
ATOM 9294 C CA . VAL B 1 362 ? -10.688 16.719 19.406 1 85.25 362 VAL B CA 1
ATOM 9295 C C . VAL B 1 362 ? -12.141 16.25 19.469 1 85.25 362 VAL B C 1
ATOM 9297 O O . VAL B 1 362 ? -12.469 15.305 20.188 1 85.25 362 VAL B O 1
ATOM 9300 N N . TRP B 1 363 ? -12.969 16.812 18.719 1 79.75 363 TRP B N 1
ATOM 9301 C CA . TRP B 1 363 ? -14.406 16.594 18.766 1 79.75 363 TRP B CA 1
ATOM 9302 C C . TRP B 1 363 ? -14.742 15.133 18.5 1 79.75 363 TRP B C 1
ATOM 9304 O O . TRP B 1 363 ? -15.625 14.562 19.141 1 79.75 363 TRP B O 1
ATOM 9314 N N . THR B 1 364 ? -14.016 14.5 17.641 1 77.12 364 THR B N 1
ATOM 9315 C CA . THR B 1 364 ? -14.336 13.156 17.172 1 77.12 364 THR B CA 1
ATOM 9316 C C . THR B 1 364 ? -14.039 12.125 18.266 1 77.12 364 THR B C 1
ATOM 9318 O O . THR B 1 364 ? -14.469 10.977 18.172 1 77.12 364 THR B O 1
ATOM 9321 N N . ASP B 1 365 ? -13.375 12.586 19.25 1 80.19 365 ASP B N 1
ATOM 9322 C CA . ASP B 1 365 ? -13.086 11.711 20.375 1 80.19 365 ASP B CA 1
ATOM 9323 C C . ASP B 1 365 ? -14.305 11.555 21.297 1 80.19 365 ASP B C 1
ATOM 9325 O O . ASP B 1 365 ? -14.234 10.875 22.312 1 80.19 365 ASP B O 1
ATOM 9329 N N . GLY B 1 366 ? -15.383 12.18 20.938 1 80.69 366 GLY B N 1
ATOM 9330 C CA . GLY B 1 366 ? -16.641 11.953 21.656 1 80.69 366 GLY B CA 1
ATOM 9331 C C . GLY B 1 366 ? -16.953 13.039 22.656 1 80.69 366 GLY B C 1
ATOM 9332 O O . GLY B 1 366 ? -17.859 12.891 23.469 1 80.69 366 GLY B O 1
ATOM 9333 N N . LYS B 1 367 ? -16.281 14.125 22.594 1 86.75 367 LYS B N 1
ATOM 9334 C CA . LYS B 1 367 ? -16.469 15.195 23.562 1 86.75 367 LYS B CA 1
ATOM 9335 C C . LYS B 1 367 ? -17.172 16.406 22.922 1 86.75 367 LYS B C 1
ATOM 9337 O O . LYS B 1 367 ? -17.234 17.484 23.516 1 86.75 367 LYS B O 1
ATOM 9342 N N . GLY B 1 368 ? -17.578 16.219 21.734 1 83.94 368 GLY B N 1
ATOM 9343 C CA . GLY B 1 368 ? -18.375 17.25 21.062 1 83.94 368 GLY B CA 1
ATOM 9344 C C . GLY B 1 368 ? -19.859 16.969 21.109 1 83.94 368 GLY B C 1
ATOM 9345 O O . GLY B 1 368 ? -20.297 15.938 21.625 1 83.94 368 GLY B O 1
ATOM 9346 N N . ASN B 1 369 ? -20.625 17.953 20.812 1 86.25 369 ASN B N 1
ATOM 9347 C CA . ASN B 1 369 ? -22.062 17.875 20.672 1 86.25 369 ASN B CA 1
ATOM 9348 C C . ASN B 1 369 ? -22.578 18.844 19.594 1 86.25 369 ASN B C 1
ATOM 9350 O O . ASN B 1 369 ? -22.641 20.047 19.828 1 86.25 369 ASN B O 1
ATOM 9354 N N . PRO B 1 370 ? -22.891 18.312 18.5 1 80.88 370 PRO B N 1
ATOM 9355 C CA . PRO B 1 370 ? -23.297 19.188 17.391 1 80.88 370 PRO B CA 1
ATOM 9356 C C . PRO B 1 370 ? -24.688 19.781 17.594 1 80.88 370 PRO B C 1
ATOM 9358 O O . PRO B 1 370 ? -25.047 20.766 16.953 1 80.88 370 PRO B O 1
ATOM 9361 N N . ASP B 1 371 ? -25.453 19.312 18.516 1 83.31 371 ASP B N 1
ATOM 9362 C CA . ASP B 1 371 ? -26.875 19.656 18.578 1 83.31 371 ASP B CA 1
ATOM 9363 C C . ASP B 1 371 ? -27.172 20.578 19.766 1 83.31 371 ASP B C 1
ATOM 9365 O O . ASP B 1 371 ? -28.188 21.281 19.766 1 83.31 371 ASP B O 1
ATOM 9369 N N . ALA B 1 372 ? -26.344 20.484 20.781 1 90.19 372 ALA B N 1
ATOM 9370 C CA . ALA B 1 372 ? -26.641 21.25 21.984 1 90.19 372 ALA B CA 1
ATOM 9371 C C . ALA B 1 372 ? -25.359 21.594 22.734 1 90.19 372 ALA B C 1
ATOM 9373 O O . ALA B 1 372 ? -24.297 21.016 22.484 1 90.19 372 ALA B O 1
ATOM 9374 N N . ASN B 1 373 ? -25.453 22.562 23.578 1 94.38 373 ASN B N 1
ATOM 9375 C CA . ASN B 1 373 ? -24.359 22.891 24.484 1 94.38 373 ASN B CA 1
ATOM 9376 C C . ASN B 1 373 ? -24.438 22.078 25.781 1 94.38 373 ASN B C 1
ATOM 9378 O O . ASN B 1 373 ? -24.609 22.641 26.859 1 94.38 373 ASN B O 1
ATOM 9382 N N . SER B 1 374 ? -24.281 20.844 25.578 1 93.44 374 SER B N 1
ATOM 9383 C CA . SER B 1 374 ? -24.406 19.922 26.719 1 93.44 374 SER B CA 1
ATOM 9384 C C . SER B 1 374 ? -23.438 18.75 26.578 1 93.44 374 SER B C 1
ATOM 9386 O O . SER B 1 374 ? -23.016 18.406 25.469 1 93.44 374 SER B O 1
ATOM 9388 N N . LEU B 1 375 ? -23.016 18.234 27.688 1 93.88 375 LEU B N 1
ATOM 9389 C CA . LEU B 1 375 ? -22.25 17 27.828 1 93.88 375 LEU B CA 1
ATOM 9390 C C . LEU B 1 375 ? -22.828 16.109 28.922 1 93.88 375 LEU B C 1
ATOM 9392 O O . LEU B 1 375 ? -23.469 16.609 29.859 1 93.88 375 LEU B O 1
ATOM 9396 N N . PRO B 1 376 ? -22.594 14.75 28.781 1 93.38 376 PRO B N 1
ATOM 9397 C CA . PRO B 1 376 ? -23.062 13.883 29.875 1 93.38 376 PRO B CA 1
ATOM 9398 C C . PRO B 1 376 ? -22.406 14.203 31.203 1 93.38 376 PRO B C 1
ATOM 9400 O O . PRO B 1 376 ? -21.266 14.641 31.25 1 93.38 376 PRO B O 1
ATOM 9403 N N . GLU B 1 377 ? -23.125 13.875 32.281 1 94.31 377 GLU B N 1
ATOM 9404 C CA . GLU B 1 377 ? -22.641 14.148 33.625 1 94.31 377 GLU B CA 1
ATOM 9405 C C . GLU B 1 377 ? -21.281 13.484 33.875 1 94.31 377 GLU B C 1
ATOM 9407 O O . GLU B 1 377 ? -20.406 14.07 34.531 1 94.31 377 GLU B O 1
ATOM 9412 N N . CYS B 1 378 ? -21.203 12.297 33.375 1 94.38 378 CYS B N 1
ATOM 9413 C CA . CYS B 1 378 ? -19.953 11.562 33.594 1 94.38 378 CYS B CA 1
ATOM 9414 C C . CYS B 1 378 ? -18.781 12.266 32.906 1 94.38 378 CYS B C 1
ATOM 9416 O O . CYS B 1 378 ? -17.672 12.281 33.438 1 94.38 378 CYS B O 1
ATOM 9418 N N . GLN B 1 379 ? -19.016 12.875 31.797 1 94.19 379 GLN B N 1
ATOM 9419 C CA . GLN B 1 379 ? -17.984 13.617 31.062 1 94.19 379 GLN B CA 1
ATOM 9420 C C . GLN B 1 379 ? -17.641 14.906 31.797 1 94.19 379 GLN B C 1
ATOM 9422 O O . GLN B 1 379 ? -16.469 15.281 31.875 1 94.19 379 GLN B O 1
ATOM 9427 N N . LEU B 1 380 ? -18.625 15.562 32.344 1 95.31 380 LEU B N 1
ATOM 9428 C CA . LEU B 1 380 ? -18.391 16.812 33.062 1 95.31 380 LEU B CA 1
ATOM 9429 C C . LEU B 1 380 ? -17.594 16.547 34.344 1 95.31 380 LEU B C 1
ATOM 9431 O O . LEU B 1 380 ? -16.703 17.328 34.688 1 95.31 380 LEU B O 1
ATOM 9435 N N . ASP B 1 381 ? -17.953 15.453 34.969 1 95.06 381 ASP B N 1
ATOM 9436 C CA . ASP B 1 381 ? -17.188 15.055 36.125 1 95.06 381 ASP B CA 1
ATOM 9437 C C . ASP B 1 381 ? -15.711 14.836 35.781 1 95.06 381 ASP B C 1
ATOM 9439 O O . ASP B 1 381 ? -14.82 15.312 36.469 1 95.06 381 ASP B O 1
ATOM 9443 N N . ARG B 1 382 ? -15.531 14.141 34.75 1 95.06 382 ARG B N 1
ATOM 9444 C CA . ARG B 1 382 ? -14.18 13.836 34.312 1 95.06 382 ARG B CA 1
ATOM 9445 C C . ARG B 1 382 ? -13.414 15.109 33.969 1 95.06 382 ARG B C 1
ATOM 9447 O O . ARG B 1 382 ? -12.281 15.297 34.406 1 95.06 382 ARG B O 1
ATOM 9454 N N . ILE B 1 383 ? -14.023 16 33.219 1 95.69 383 ILE B N 1
ATOM 9455 C CA . ILE B 1 383 ? -13.375 17.219 32.75 1 95.69 383 ILE B CA 1
ATOM 9456 C C . ILE B 1 383 ? -12.992 18.078 33.969 1 95.69 383 ILE B C 1
ATOM 9458 O O . ILE B 1 383 ? -11.875 18.609 34.031 1 95.69 383 ILE B O 1
ATOM 9462 N N . GLN B 1 384 ? -13.883 18.219 34.906 1 96.06 384 GLN B N 1
ATOM 9463 C CA . GLN B 1 384 ? -13.586 19.016 36.094 1 96.06 384 GLN B CA 1
ATOM 9464 C C . GLN B 1 384 ? -12.422 18.406 36.875 1 96.06 384 GLN B C 1
ATOM 9466 O O . GLN B 1 384 ? -11.57 19.141 37.406 1 96.06 384 GLN B O 1
ATOM 9471 N N . ARG B 1 385 ? -12.43 17.141 36.969 1 95.94 385 ARG B N 1
ATOM 9472 C CA . ARG B 1 385 ? -11.328 16.484 37.656 1 95.94 385 ARG B CA 1
ATOM 9473 C C . ARG B 1 385 ? -10 16.734 36.969 1 95.94 385 ARG B C 1
ATOM 9475 O O . ARG B 1 385 ? -8.969 16.906 37.594 1 95.94 385 ARG B O 1
ATOM 9482 N N . LEU B 1 386 ? -10 16.672 35.656 1 97 386 LEU B N 1
ATOM 9483 C CA . LEU B 1 386 ? -8.797 16.938 34.875 1 97 386 LEU B CA 1
ATOM 9484 C C . LEU B 1 386 ? -8.328 18.375 35.094 1 97 386 LEU B C 1
ATOM 9486 O O . LEU B 1 386 ? -7.133 18.641 35.219 1 97 386 LEU B O 1
ATOM 9490 N N . VAL B 1 387 ? -9.266 19.297 35.094 1 97.38 387 VAL B N 1
ATOM 9491 C CA . VAL B 1 387 ? -8.977 20.703 35.344 1 97.38 387 VAL B CA 1
ATOM 9492 C C . VAL B 1 387 ? -8.328 20.875 36.719 1 97.38 387 VAL B C 1
ATOM 9494 O O . VAL B 1 387 ? -7.379 21.641 36.875 1 97.38 387 VAL B O 1
ATOM 9497 N N . GLU B 1 388 ? -8.875 20.172 37.656 1 96.62 388 GLU B N 1
ATOM 9498 C CA . GLU B 1 388 ? -8.344 20.219 39 1 96.62 388 GLU B CA 1
ATOM 9499 C C . GLU B 1 388 ? -6.93 19.656 39.062 1 96.62 388 GLU B C 1
ATOM 9501 O O . GLU B 1 388 ? -6.168 19.969 40 1 96.62 388 GLU B O 1
ATOM 9506 N N . GLY B 1 389 ? -6.582 18.828 38.094 1 95.25 389 GLY B N 1
ATOM 9507 C CA . GLY B 1 389 ? -5.254 18.234 38.031 1 95.25 389 GLY B CA 1
ATOM 9508 C C . GLY B 1 389 ? -4.207 19.188 37.469 1 95.25 389 GLY B C 1
ATOM 9509 O O . GLY B 1 389 ? -3.006 18.953 37.625 1 95.25 389 GLY B O 1
ATOM 9510 N N . VAL B 1 390 ? -4.594 20.297 36.875 1 96.62 390 VAL B N 1
ATOM 9511 C CA . VAL B 1 390 ? -3.678 21.312 36.344 1 96.62 390 VAL B CA 1
ATOM 9512 C C . VAL B 1 390 ? -3.281 22.266 37.469 1 96.62 390 VAL B C 1
ATOM 9514 O O . VAL B 1 390 ? -4.141 22.891 38.094 1 96.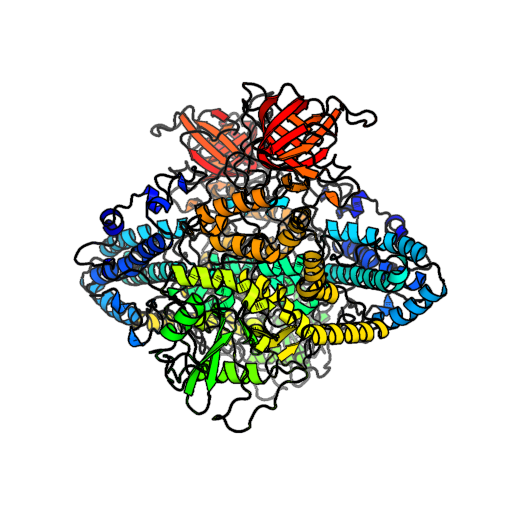62 390 VAL B O 1
ATOM 9517 N N . THR B 1 391 ? -1.987 22.391 37.719 1 93.12 391 THR B N 1
ATOM 9518 C CA . THR B 1 391 ? -1.545 23.172 38.875 1 93.12 391 THR B CA 1
ATOM 9519 C C . THR B 1 391 ? -0.63 24.312 38.438 1 93.12 391 THR B C 1
ATOM 9521 O O . THR B 1 391 ? 0.016 24.234 37.406 1 93.12 391 THR B O 1
ATOM 9524 N N . TRP B 1 392 ? -0.692 25.391 39.156 1 93.12 392 TRP B N 1
ATOM 9525 C CA . TRP B 1 392 ? 0.229 26.516 38.969 1 93.12 392 TRP B CA 1
ATOM 9526 C C . TRP B 1 392 ? 0.493 27.203 40.312 1 93.12 392 TRP B C 1
ATOM 9528 O O . TRP B 1 392 ? -0.182 26.922 41.312 1 93.12 392 TRP B O 1
ATOM 9538 N N . GLU B 1 393 ? 1.552 28.031 40.312 1 91.31 393 GLU B N 1
ATOM 9539 C CA . GLU B 1 393 ? 1.89 28.75 41.531 1 91.31 393 GLU B CA 1
ATOM 9540 C C . GLU B 1 393 ? 0.758 29.688 41.969 1 91.31 393 GLU B C 1
ATOM 9542 O O . GLU B 1 393 ? 0.249 30.453 41.156 1 91.31 393 GLU B O 1
ATOM 9547 N N . GLY B 1 394 ? 0.261 29.562 43.188 1 91.5 394 GLY B N 1
ATOM 9548 C CA . GLY B 1 394 ? -0.741 30.469 43.688 1 91.5 394 GLY B CA 1
ATOM 9549 C C . GLY B 1 394 ? -2.148 29.906 43.656 1 91.5 394 GLY B C 1
ATOM 9550 O O . GLY B 1 394 ? -3.084 30.516 44.188 1 91.5 394 GLY B O 1
ATOM 9551 N N . ARG B 1 395 ? -2.355 28.766 42.969 1 94.44 395 ARG B N 1
ATOM 9552 C CA . ARG B 1 395 ? -3.684 28.156 42.938 1 94.44 395 ARG B CA 1
ATOM 9553 C C . ARG B 1 395 ? -4.105 27.641 44.312 1 94.44 395 ARG B C 1
ATOM 9555 O O . ARG B 1 395 ? -3.285 27.094 45.031 1 94.44 395 ARG B O 1
ATOM 9562 N N . TYR B 1 396 ? -5.34 27.781 44.594 1 93.5 396 TYR B N 1
ATOM 9563 C CA . TYR B 1 396 ? -5.879 27.281 45.844 1 93.5 396 TYR B CA 1
ATOM 9564 C C . TYR B 1 396 ? -5.926 25.75 45.844 1 93.5 396 TYR B C 1
ATOM 9566 O O . TYR B 1 396 ? -6.016 25.125 44.781 1 93.5 396 TYR B O 1
ATOM 9574 N N . ARG B 1 397 ? -5.902 25.219 47 1 93.31 397 ARG B N 1
ATOM 9575 C CA . ARG B 1 397 ? -5.98 23.766 47.156 1 93.31 397 ARG B CA 1
ATOM 9576 C C . ARG B 1 397 ? -7.352 23.25 46.719 1 93.31 397 ARG B C 1
ATOM 9578 O O . ARG B 1 397 ? -8.375 23.859 47 1 93.31 397 ARG B O 1
ATOM 9585 N N . ILE B 1 398 ? -7.289 22.109 46 1 93.31 398 ILE B N 1
ATOM 9586 C CA . ILE B 1 398 ? -8.531 21.469 45.594 1 93.31 398 ILE B CA 1
ATOM 9587 C C . ILE B 1 398 ? -9.227 20.859 46.812 1 93.31 398 ILE B C 1
ATOM 9589 O O . ILE B 1 398 ? -8.641 20.047 47.531 1 93.31 398 ILE B O 1
ATOM 9593 N N . PRO B 1 399 ? -10.398 21.188 47.062 1 93.94 399 PRO B N 1
ATOM 9594 C CA . PRO B 1 399 ? -11.109 20.625 48.188 1 93.94 399 PRO B CA 1
ATOM 9595 C C . PRO B 1 399 ? -11.328 19.125 48.062 1 93.94 399 PRO B C 1
ATOM 9597 O O . PRO B 1 399 ? -11.492 18.609 46.938 1 93.94 399 PRO B O 1
ATOM 9600 N N . GLU B 1 400 ? -11.469 18.422 49.219 1 92.94 400 GLU B N 1
ATOM 9601 C CA . GLU B 1 400 ? -11.695 16.984 49.219 1 92.94 400 GLU B CA 1
ATOM 9602 C C . GLU B 1 400 ? -13.156 16.656 48.906 1 92.94 400 GLU B C 1
ATOM 9604 O O . GLU B 1 400 ? -13.445 15.648 48.281 1 92.94 400 GLU B O 1
ATOM 9609 N N . SER B 1 401 ? -13.984 17.625 49.25 1 94.25 401 SER B N 1
ATOM 9610 C CA . SER B 1 401 ? -15.406 17.391 49.031 1 94.25 401 SER B CA 1
ATOM 9611 C C . SER B 1 401 ? -15.812 17.719 47.594 1 94.25 401 SER B C 1
ATOM 9613 O O . SER B 1 401 ? -15.43 18.75 47.062 1 94.25 401 SER B O 1
ATOM 9615 N N . ASP B 1 402 ? -16.594 16.859 47 1 94.81 402 ASP B N 1
ATOM 9616 C CA . ASP B 1 402 ? -17.109 17.062 45.656 1 94.81 402 ASP B CA 1
ATOM 9617 C C . ASP B 1 402 ? -18.125 18.203 45.594 1 94.81 402 ASP B C 1
ATOM 9619 O O . ASP B 1 402 ? -18.469 18.703 44.531 1 94.81 402 ASP B O 1
ATOM 9623 N N . TYR B 1 403 ? -18.531 18.641 46.781 1 94.25 403 TYR B N 1
ATOM 9624 C CA . TYR B 1 403 ? -19.531 19.703 46.844 1 94.25 403 TYR B CA 1
ATOM 9625 C C . TYR B 1 403 ? -18.891 21.078 46.906 1 94.25 403 TYR B C 1
ATOM 9627 O O . TYR B 1 403 ? -19.562 22.094 46.75 1 94.25 403 TYR B O 1
ATOM 9635 N N . GLU B 1 404 ? -17.594 21.078 47.031 1 93.12 404 GLU B N 1
ATOM 9636 C CA . GLU B 1 404 ? -16.844 22.328 47.094 1 93.12 404 GLU B CA 1
ATOM 9637 C C . GLU B 1 404 ? -15.938 22.469 45.875 1 93.12 404 GLU B C 1
ATOM 9639 O O . GLU B 1 404 ? -15.703 21.516 45.156 1 93.12 404 GLU B O 1
ATOM 9644 N N . SER B 1 405 ? -15.562 23.734 45.594 1 91.75 405 SER B N 1
ATOM 9645 C CA . SER B 1 405 ? -14.719 24.047 44.469 1 91.75 405 SER B CA 1
ATOM 9646 C C . SER B 1 405 ? -13.625 25.047 44.844 1 91.75 405 SER B C 1
ATOM 9648 O O . SER B 1 405 ? -13.781 25.812 45.781 1 91.75 405 SER B O 1
ATOM 9650 N N . ASP B 1 406 ? -12.469 25 44.219 1 93 406 ASP B N 1
ATOM 9651 C CA . ASP B 1 406 ? -11.43 26 44.438 1 93 406 ASP B CA 1
ATOM 9652 C C . ASP B 1 406 ? -11.734 27.266 43.625 1 93 406 ASP B C 1
ATOM 9654 O O . ASP B 1 406 ? -10.945 28.219 43.625 1 93 406 ASP B O 1
ATOM 9658 N N . GLY B 1 407 ? -12.797 27.234 42.875 1 91.81 407 GLY B N 1
ATOM 9659 C CA . GLY B 1 407 ? -13.258 28.422 42.156 1 91.81 407 GLY B CA 1
ATOM 9660 C C . GLY B 1 407 ? -12.75 28.5 40.75 1 91.81 407 GLY B C 1
ATOM 9661 O O . GLY B 1 407 ? -13.055 29.438 40 1 91.81 407 GLY B O 1
ATOM 9662 N N . VAL B 1 408 ? -11.945 27.531 40.344 1 95.94 408 VAL B N 1
ATOM 9663 C CA . VAL B 1 408 ? -11.391 27.547 38.969 1 95.94 408 VAL B CA 1
ATOM 9664 C C . VAL B 1 408 ? -12.289 26.75 38.031 1 95.94 408 VAL B C 1
ATOM 9666 O O . VAL B 1 408 ? -12.453 25.547 38.219 1 95.94 408 VAL B O 1
ATOM 9669 N N . GLY B 1 409 ? -12.891 27.406 37.094 1 96.5 409 GLY B N 1
ATOM 9670 C CA . GLY B 1 409 ? -13.703 26.766 36.094 1 96.5 409 GLY B CA 1
ATOM 9671 C C . GLY B 1 409 ? -12.961 26.531 34.781 1 96.5 409 GLY B C 1
ATOM 9672 O O . GLY B 1 409 ? -11.734 26.609 34.75 1 96.5 409 GLY B O 1
ATOM 9673 N N . PHE B 1 410 ? -13.75 26.094 33.781 1 97.88 410 PHE B N 1
ATOM 9674 C CA . PHE B 1 410 ? -13.117 25.797 32.5 1 97.88 410 PHE B CA 1
ATOM 9675 C C . PHE B 1 410 ? -13.961 26.344 31.359 1 97.88 410 PHE B C 1
ATOM 9677 O O . PHE B 1 410 ? -15.148 26.609 31.516 1 97.88 410 PHE B O 1
ATOM 9684 N N . TRP B 1 411 ? -13.305 26.641 30.328 1 97.81 411 TRP B N 1
ATOM 9685 C CA . TRP B 1 411 ? -13.938 26.969 29.047 1 97.81 411 TRP B CA 1
ATOM 9686 C C . TRP B 1 411 ? -13.773 25.828 28.047 1 97.81 411 TRP B C 1
ATOM 9688 O O . TRP B 1 411 ? -12.688 25.25 27.922 1 97.81 411 TRP B O 1
ATOM 9698 N N . MET B 1 412 ? -14.867 25.469 27.422 1 96.31 412 MET B N 1
ATOM 9699 C CA . MET B 1 412 ? -14.867 24.406 26.406 1 96.31 412 MET B CA 1
ATOM 9700 C C . MET B 1 412 ? -15.836 24.75 25.266 1 96.31 412 MET B C 1
ATOM 9702 O O . MET B 1 412 ? -16.969 25.156 25.516 1 96.31 412 MET B O 1
ATOM 9706 N N . ASP B 1 413 ? -15.344 24.609 24.062 1 94 413 ASP B N 1
ATOM 9707 C CA . ASP B 1 413 ? -16.125 25.062 22.922 1 94 413 ASP B CA 1
ATOM 9708 C C . ASP B 1 413 ? -17.5 24.391 22.891 1 94 413 ASP B C 1
ATOM 9710 O O . ASP B 1 413 ? -18.5 25.047 22.594 1 94 413 ASP B O 1
ATOM 9714 N N . THR B 1 414 ? -17.578 23.094 23.25 1 94.25 414 THR B N 1
ATOM 9715 C CA . THR B 1 414 ? -18.828 22.344 23.234 1 94.25 414 THR B CA 1
ATOM 9716 C C . THR B 1 414 ? -19.875 23.016 24.125 1 94.25 414 THR B C 1
ATOM 9718 O O . THR B 1 414 ? -21.062 23 23.812 1 94.25 414 THR B O 1
ATOM 9721 N N . LEU B 1 415 ? -19.453 23.641 25.172 1 95.75 415 LEU B N 1
ATOM 9722 C CA . LEU B 1 415 ? -20.359 24.219 26.172 1 95.75 415 LEU B CA 1
ATOM 9723 C C . LEU B 1 415 ? -20.484 25.719 25.984 1 95.75 415 LEU B C 1
ATOM 9725 O O . LEU B 1 415 ? -21.5 26.312 26.344 1 95.75 415 LEU B O 1
ATOM 9729 N N . CYS B 1 416 ? -19.469 26.328 25.484 1 96.44 416 CYS B N 1
ATOM 9730 C CA . CYS B 1 416 ? -19.375 27.766 25.641 1 96.44 416 CYS B CA 1
ATOM 9731 C C . CYS B 1 416 ? -19.516 28.469 24.312 1 96.44 416 CYS B C 1
ATOM 9733 O O . CYS B 1 416 ? -19.438 29.703 24.234 1 96.44 416 CYS B O 1
ATOM 9735 N N . ILE B 1 417 ? -19.656 27.797 23.297 1 94.25 417 ILE B N 1
ATOM 9736 C CA . ILE B 1 417 ? -20.016 28.359 22 1 94.25 417 ILE B CA 1
ATOM 9737 C C . ILE B 1 417 ? -21.453 27.938 21.641 1 94.25 417 ILE B C 1
ATOM 9739 O O . ILE B 1 417 ? -21.734 26.75 21.516 1 94.25 417 ILE B O 1
ATOM 9743 N N . PRO B 1 418 ? -22.281 28.938 21.422 1 94.38 418 PRO B N 1
ATOM 9744 C CA . PRO B 1 418 ? -23.688 28.609 21.172 1 94.38 418 PRO B CA 1
ATOM 9745 C C . PRO B 1 418 ? -23.844 27.688 19.953 1 94.38 418 PRO B C 1
ATOM 9747 O O . PRO B 1 418 ? -23.344 27.984 18.875 1 94.38 418 PRO B O 1
ATOM 9750 N N . ALA B 1 419 ? -24.641 26.641 20.078 1 89.69 419 ALA B N 1
ATOM 9751 C CA . ALA B 1 419 ? -24.812 25.641 19.031 1 89.69 419 ALA B CA 1
ATOM 9752 C C . ALA B 1 419 ? -25.922 26.062 18.062 1 89.69 419 ALA B C 1
ATOM 9754 O O . ALA B 1 419 ? -25.844 25.734 16.859 1 89.69 419 ALA B O 1
ATOM 9755 N N . ASN B 1 420 ? -26.938 26.797 18.5 1 89.25 420 ASN B N 1
ATOM 9756 C CA . ASN B 1 420 ? -28.125 27 17.688 1 89.25 420 ASN B CA 1
ATOM 9757 C C . ASN B 1 420 ? -28.375 28.484 17.438 1 89.25 420 ASN B C 1
ATOM 9759 O O . ASN B 1 420 ? -29.516 28.891 17.156 1 89.25 420 ASN B O 1
ATOM 9763 N N . ASP B 1 421 ? -27.406 29.297 17.688 1 90.56 421 ASP B N 1
ATOM 9764 C CA . ASP B 1 421 ? -27.484 30.734 17.453 1 90.56 421 ASP B CA 1
ATOM 9765 C C . ASP B 1 421 ? -26.266 31.219 16.656 1 90.56 421 ASP B C 1
ATOM 9767 O O . ASP B 1 421 ? -25.219 31.484 17.234 1 90.56 421 ASP B O 1
ATOM 9771 N N . LYS B 1 422 ? -26.562 31.5 15.453 1 85.69 422 LYS B N 1
ATOM 9772 C CA . LYS B 1 422 ? -25.453 31.781 14.539 1 85.69 422 LYS B CA 1
ATOM 9773 C C . LYS B 1 422 ? -24.766 33.094 14.906 1 85.69 422 LYS B C 1
ATOM 9775 O O . LYS B 1 422 ? -23.531 33.156 14.898 1 85.69 422 LYS B O 1
ATOM 9780 N N . ALA B 1 423 ? -25.5 34.125 15.125 1 86.81 423 ALA B N 1
ATOM 9781 C CA . ALA B 1 423 ? -24.938 35.438 15.43 1 86.81 423 ALA B CA 1
ATOM 9782 C C . ALA B 1 423 ? -24.047 35.375 16.672 1 86.81 423 ALA B C 1
ATOM 9784 O O . ALA B 1 423 ? -22.938 35.906 16.672 1 86.81 423 ALA B O 1
ATOM 9785 N N . ARG B 1 424 ? -24.547 34.812 17.719 1 91.88 424 ARG B N 1
ATOM 9786 C CA . ARG B 1 424 ? -23.781 34.688 18.953 1 91.88 424 ARG B CA 1
ATOM 9787 C C . ARG B 1 424 ? -22.625 33.719 18.797 1 91.88 424 ARG B C 1
ATOM 9789 O O . ARG B 1 424 ? -21.578 33.875 19.438 1 91.88 424 ARG B O 1
ATOM 9796 N N . LYS B 1 425 ? -22.844 32.719 18.016 1 90.44 425 LYS B N 1
ATOM 9797 C CA . LYS B 1 425 ? -21.75 31.797 17.703 1 90.44 425 LYS B CA 1
ATOM 9798 C C . LYS B 1 425 ? -20.578 32.562 17.062 1 90.44 425 LYS B C 1
ATOM 9800 O O . LYS B 1 425 ? -19.422 32.344 17.438 1 90.44 425 LYS B O 1
ATOM 9805 N N . ASP B 1 426 ? -20.859 33.406 16.094 1 85.31 426 ASP B N 1
ATOM 9806 C CA . ASP B 1 426 ? -19.828 34.188 15.422 1 85.31 426 ASP B CA 1
ATOM 9807 C C . ASP B 1 426 ? -19.109 35.094 16.391 1 85.31 426 ASP B C 1
ATOM 9809 O O . ASP B 1 426 ? -17.891 35.281 16.312 1 85.31 426 ASP B O 1
ATOM 9813 N N . LYS B 1 427 ? -19.875 35.656 17.266 1 88.81 427 LYS B N 1
ATOM 9814 C CA . LYS B 1 427 ? -19.281 36.531 18.297 1 88.81 427 LYS B CA 1
ATOM 9815 C C . LYS B 1 427 ? -18.344 35.75 19.203 1 88.81 427 LYS B C 1
ATOM 9817 O O . LYS B 1 427 ? -17.266 36.219 19.562 1 88.81 427 LYS B O 1
ATOM 9822 N N . ALA B 1 428 ? -18.859 34.594 19.594 1 90.12 428 ALA B N 1
ATOM 9823 C CA . ALA B 1 428 ? -18.047 33.75 20.438 1 90.12 428 ALA B CA 1
ATOM 9824 C C . ALA B 1 428 ? -16.75 33.344 19.734 1 90.12 428 ALA B C 1
ATOM 9826 O O . ALA B 1 428 ? -15.688 33.281 20.359 1 90.12 428 ALA B O 1
ATOM 9827 N N . ILE B 1 429 ? -16.812 33.031 18.5 1 85.75 429 ILE B N 1
ATOM 9828 C CA . ILE B 1 429 ? -15.648 32.625 17.703 1 85.75 429 ILE B CA 1
ATOM 9829 C C . ILE B 1 429 ? -14.648 33.781 17.609 1 85.75 429 ILE B C 1
ATOM 9831 O O . ILE B 1 429 ? -13.438 33.562 17.688 1 85.75 429 ILE B O 1
ATOM 9835 N N . THR B 1 430 ? -15.148 34.938 17.469 1 83.44 430 THR B N 1
ATOM 9836 C CA . THR B 1 430 ? -14.305 36.125 17.391 1 83.44 430 THR B CA 1
ATOM 9837 C C . THR B 1 430 ? -13.531 36.344 18.688 1 83.44 430 THR B C 1
ATOM 9839 O O . THR B 1 430 ? -12.398 36.812 18.672 1 83.44 430 THR B O 1
ATOM 9842 N N . THR B 1 431 ? -14.109 35.875 19.75 1 88.25 431 THR B N 1
ATOM 9843 C CA . THR B 1 431 ? -13.5 36.094 21.047 1 88.25 431 THR B CA 1
ATOM 9844 C C . THR B 1 431 ? -12.578 34.938 21.422 1 88.25 431 THR B C 1
ATOM 9846 O O . THR B 1 431 ? -11.898 35 22.453 1 88.25 431 THR B O 1
ATOM 9849 N N . MET B 1 432 ? -12.5 34 20.625 1 88.38 432 MET B N 1
ATOM 9850 C CA . MET B 1 432 ? -11.766 32.781 20.953 1 88.38 432 MET B CA 1
ATOM 9851 C C . MET B 1 432 ? -10.281 33.062 21.156 1 88.38 432 MET B C 1
ATOM 9853 O O . MET B 1 432 ? -9.625 32.438 21.984 1 88.38 432 MET B O 1
ATOM 9857 N N . ARG B 1 433 ? -9.781 34.031 20.422 1 88.25 433 ARG B N 1
ATOM 9858 C CA . ARG B 1 433 ? -8.391 34.406 20.625 1 88.25 433 ARG B CA 1
ATOM 9859 C C . ARG B 1 433 ? -8.133 34.781 22.078 1 88.25 433 ARG B C 1
ATOM 9861 O O . ARG B 1 433 ? -7.145 34.344 22.672 1 88.25 433 ARG B O 1
ATOM 9868 N N . ARG B 1 434 ? -9 35.562 22.594 1 90.88 434 ARG B N 1
ATOM 9869 C CA . ARG B 1 434 ? -8.852 36.031 23.969 1 90.88 434 ARG B CA 1
ATOM 9870 C C . ARG B 1 434 ? -9.094 34.875 24.969 1 90.88 434 ARG B C 1
ATOM 9872 O O . ARG B 1 434 ? -8.5 34.844 26.031 1 90.88 434 ARG B O 1
ATOM 9879 N N . VAL B 1 435 ? -10.008 33.969 24.609 1 94.62 435 VAL B N 1
ATOM 9880 C CA . VAL B 1 435 ? -10.281 32.812 25.469 1 94.62 435 VAL B CA 1
ATOM 9881 C C . VAL B 1 435 ? -8.992 32.062 25.75 1 94.62 435 VAL B C 1
ATOM 9883 O O . VAL B 1 435 ? -8.648 31.797 26.906 1 94.62 435 VAL B O 1
ATOM 9886 N N . TYR B 1 436 ? -8.258 31.781 24.766 1 93.56 436 TYR B N 1
ATOM 9887 C CA . TYR B 1 436 ? -7.09 30.922 24.906 1 93.56 436 TYR B CA 1
ATOM 9888 C C . TYR B 1 436 ? -5.871 31.719 25.344 1 93.56 436 TYR B C 1
ATOM 9890 O O . TYR B 1 436 ? -5.027 31.219 26.094 1 93.56 436 TYR B O 1
ATOM 9898 N N . SER B 1 437 ? -5.734 33 24.969 1 90.94 437 SER B N 1
ATOM 9899 C CA . SER B 1 437 ? -4.578 33.781 25.359 1 90.94 437 SER B CA 1
ATOM 9900 C C . SER B 1 437 ? -4.672 34.219 26.828 1 90.94 437 SER B C 1
ATOM 9902 O O . SER B 1 437 ? -3.652 34.375 27.5 1 90.94 437 SER B O 1
ATOM 9904 N N . GLU B 1 438 ? -5.891 34.375 27.328 1 94.12 438 GLU B N 1
ATOM 9905 C CA . GLU B 1 438 ? -6.078 34.906 28.688 1 94.12 438 GLU B CA 1
ATOM 9906 C C . GLU B 1 438 ? -6.25 33.75 29.688 1 94.12 438 GLU B C 1
ATOM 9908 O O . GLU B 1 438 ? -6.164 33.969 30.891 1 94.12 438 GLU B O 1
ATOM 9913 N N . ALA B 1 439 ? -6.441 32.562 29.188 1 96.5 439 ALA B N 1
ATOM 9914 C CA . ALA B 1 439 ? -6.57 31.406 30.094 1 96.5 439 ALA B CA 1
ATOM 9915 C C . ALA B 1 439 ? -5.293 31.203 30.906 1 96.5 439 ALA B C 1
ATOM 9917 O O . ALA B 1 439 ? -4.191 31.438 30.406 1 96.5 439 ALA B O 1
ATOM 9918 N N . LYS B 1 440 ? -5.48 30.797 32.156 1 95.88 440 LYS B N 1
ATOM 9919 C CA . LYS B 1 440 ? -4.316 30.469 32.969 1 95.88 440 LYS B CA 1
ATOM 9920 C C . LYS B 1 440 ? -3.547 29.281 32.406 1 95.88 440 LYS B C 1
ATOM 9922 O O . LYS B 1 440 ? -2.322 29.219 32.531 1 95.88 440 LYS B O 1
ATOM 9927 N N . ALA B 1 441 ? -4.285 28.391 31.859 1 96.38 441 ALA B N 1
ATOM 9928 C CA . ALA B 1 441 ? -3.729 27.203 31.234 1 96.38 441 ALA B CA 1
ATOM 9929 C C . ALA B 1 441 ? -4.656 26.672 30.141 1 96.38 441 ALA B C 1
ATOM 9931 O O . ALA B 1 441 ? -5.875 26.844 30.219 1 96.38 441 ALA B O 1
ATOM 9932 N N . VAL B 1 442 ? -4.078 26.156 29.125 1 96.94 442 VAL B N 1
ATOM 9933 C CA . VAL B 1 442 ? -4.832 25.406 28.125 1 96.94 442 VAL B CA 1
ATOM 9934 C C . VAL B 1 442 ? -4.527 23.906 28.281 1 96.94 442 VAL B C 1
ATOM 9936 O O . VAL B 1 442 ? -3.361 23.516 28.297 1 96.94 442 VAL B O 1
ATOM 9939 N N . LEU B 1 443 ? -5.547 23.125 28.469 1 97.88 443 LEU B N 1
ATOM 9940 C CA . LEU B 1 443 ? -5.41 21.672 28.672 1 97.88 443 LEU B CA 1
ATOM 9941 C C . LEU B 1 443 ? -5.828 20.922 27.406 1 97.88 443 LEU B C 1
ATOM 9943 O O . LEU B 1 443 ? -6.98 21 26.984 1 97.88 443 LEU B O 1
ATOM 9947 N N . VAL B 1 444 ? -4.832 20.172 26.844 1 96.19 444 VAL B N 1
ATOM 9948 C CA . VAL B 1 444 ? -5.074 19.391 25.641 1 96.19 444 VAL B CA 1
ATOM 9949 C C . VAL B 1 444 ? -5.609 18.016 26.016 1 96.19 444 VAL B C 1
ATOM 9951 O O . VAL B 1 444 ? -4.98 17.281 26.781 1 96.19 444 VAL B O 1
ATOM 9954 N N . LEU B 1 445 ? -6.734 17.688 25.453 1 96.56 445 LEU B N 1
ATOM 9955 C CA . LEU B 1 445 ? -7.32 16.359 25.609 1 96.56 445 LEU B CA 1
ATOM 9956 C C . LEU B 1 445 ? -7.344 15.617 24.281 1 96.56 445 LEU B C 1
ATOM 9958 O O . LEU B 1 445 ? -8.07 16 23.359 1 96.56 445 LEU B O 1
ATOM 9962 N N . ASP B 1 446 ? -6.574 14.562 24.172 1 94.69 446 ASP B N 1
ATOM 9963 C CA . ASP B 1 446 ? -6.461 13.68 23.016 1 94.69 446 ASP B CA 1
ATOM 9964 C C . ASP B 1 446 ? -6.438 12.211 23.453 1 94.69 446 ASP B C 1
ATOM 9966 O O . ASP B 1 446 ? -5.598 11.812 24.266 1 94.69 446 ASP B O 1
ATOM 9970 N N . ASP B 1 447 ? -7.359 11.406 22.906 1 92.38 447 ASP B N 1
ATOM 9971 C CA . ASP B 1 447 ? -7.512 10.023 23.344 1 92.38 447 ASP B CA 1
ATOM 9972 C C . ASP B 1 447 ? -6.215 9.234 23.141 1 92.38 447 ASP B C 1
ATOM 9974 O O . ASP B 1 447 ? -5.883 8.359 23.938 1 92.38 447 ASP B O 1
ATOM 9978 N N . TRP B 1 448 ? -5.539 9.5 22.078 1 92.81 448 TRP B N 1
ATOM 9979 C CA . TRP B 1 448 ? -4.277 8.844 21.766 1 92.81 448 TRP B CA 1
ATOM 9980 C C . TRP B 1 448 ? -3.234 9.133 22.844 1 92.81 448 TRP B C 1
ATOM 9982 O O . TRP B 1 448 ? -2.514 8.227 23.281 1 92.81 448 TRP B O 1
ATOM 9992 N N . LEU B 1 449 ? -3.154 10.336 23.344 1 94.19 449 LEU B N 1
ATOM 9993 C CA . LEU B 1 449 ? -2.219 10.742 24.391 1 94.19 449 LEU B CA 1
ATOM 9994 C C . LEU B 1 449 ? -2.623 10.156 25.734 1 94.19 449 LEU B C 1
ATOM 9996 O O . LEU B 1 449 ? -1.763 9.766 26.531 1 94.19 449 LEU B O 1
ATOM 10000 N N . GLN B 1 450 ? -3.85 10.039 25.922 1 94.88 450 GLN B N 1
ATOM 10001 C CA . GLN B 1 450 ? -4.359 9.617 27.219 1 94.88 450 GLN B CA 1
ATOM 10002 C C . GLN B 1 450 ? -4.219 8.102 27.391 1 94.88 450 GLN B C 1
ATOM 10004 O O . GLN B 1 450 ? -4.562 7.562 28.438 1 94.88 450 GLN B O 1
ATOM 10009 N N . GLU B 1 451 ? -3.682 7.402 26.438 1 94.06 451 GLU B N 1
ATOM 10010 C CA . GLU B 1 451 ? -3.438 5.965 26.531 1 94.06 451 GLU B CA 1
ATOM 10011 C C . GLU B 1 451 ? -2.076 5.676 27.156 1 94.06 451 GLU B C 1
ATOM 10013 O O . GLU B 1 451 ? -1.819 4.555 27.594 1 94.06 451 GLU B O 1
ATOM 10018 N N . ILE B 1 452 ? -1.219 6.68 27.172 1 94.94 452 ILE B N 1
ATOM 10019 C CA . ILE B 1 452 ? 0.133 6.457 27.672 1 94.94 452 ILE B CA 1
ATOM 10020 C C . ILE B 1 452 ? 0.33 7.227 28.984 1 94.94 452 ILE B C 1
ATOM 10022 O O . ILE B 1 452 ? -0.269 8.281 29.188 1 94.94 452 ILE B O 1
ATOM 10026 N N . ARG B 1 453 ? 1.123 6.703 29.859 1 95.94 453 ARG B N 1
ATOM 10027 C CA . ARG B 1 453 ? 1.406 7.352 31.141 1 95.94 453 ARG B CA 1
ATOM 10028 C C . ARG B 1 453 ? 2.441 8.461 30.969 1 95.94 453 ARG B C 1
ATOM 10030 O O . ARG B 1 453 ? 3.295 8.391 30.094 1 95.94 453 ARG B O 1
ATOM 10037 N N . SER B 1 454 ? 2.4 9.438 31.797 1 95.94 454 SER B N 1
ATOM 10038 C CA . SER B 1 454 ? 3.297 10.586 31.734 1 95.94 454 SER B CA 1
ATOM 10039 C C . SER B 1 454 ? 4.727 10.188 32.094 1 95.94 454 SER B C 1
ATOM 10041 O O . SER B 1 454 ? 5.672 10.906 31.75 1 95.94 454 SER B O 1
ATOM 10043 N N . ASP B 1 455 ? 4.902 9.016 32.75 1 94.5 455 ASP B N 1
ATOM 10044 C CA . ASP B 1 455 ? 6.23 8.594 33.188 1 94.5 455 ASP B CA 1
ATOM 10045 C C . ASP B 1 455 ? 6.852 7.625 32.188 1 94.5 455 ASP B C 1
ATOM 10047 O O . ASP B 1 455 ? 7.855 6.973 32.5 1 94.5 455 ASP B O 1
ATOM 10051 N N . ALA B 1 456 ? 6.188 7.473 31.062 1 94 456 ALA B N 1
ATOM 10052 C CA . ALA B 1 456 ? 6.785 6.684 29.984 1 94 456 ALA B CA 1
ATOM 10053 C C . ALA B 1 456 ? 8.094 7.309 29.516 1 94 456 ALA B C 1
ATOM 10055 O O . ALA B 1 456 ? 8.359 8.484 29.766 1 94 456 ALA B O 1
ATOM 10056 N N . PRO B 1 457 ? 8.977 6.492 28.859 1 92.06 457 PRO B N 1
ATOM 10057 C CA . PRO B 1 457 ? 10.227 7.062 28.344 1 92.06 457 PRO B CA 1
ATOM 10058 C C . PRO B 1 457 ? 9.984 8.266 27.438 1 92.06 457 PRO B C 1
ATOM 10060 O O . PRO B 1 457 ? 9.031 8.281 26.656 1 92.06 457 PRO B O 1
ATOM 10063 N N . PRO B 1 458 ? 10.828 9.266 27.5 1 91.62 458 PRO B N 1
ATOM 10064 C CA . PRO B 1 458 ? 10.625 10.516 26.766 1 91.62 458 PRO B CA 1
ATOM 10065 C C . PRO B 1 458 ? 10.445 10.297 25.266 1 91.62 458 PRO B C 1
ATOM 10067 O O . PRO B 1 458 ? 9.656 11 24.625 1 91.62 458 PRO B O 1
ATOM 10070 N N . LEU B 1 459 ? 11.18 9.305 24.734 1 92.88 459 LEU B N 1
ATOM 10071 C CA . LEU B 1 459 ? 11.047 9.047 23.312 1 92.88 459 LEU B CA 1
ATOM 10072 C C . LEU B 1 459 ? 9.633 8.578 22.969 1 92.88 459 LEU B C 1
ATOM 10074 O O . LEU B 1 459 ? 9.102 8.906 21.906 1 92.88 459 LEU B O 1
ATOM 10078 N N . ASP B 1 460 ? 9.023 7.82 23.891 1 93.31 460 ASP B N 1
ATOM 10079 C CA . ASP B 1 460 ? 7.645 7.391 23.703 1 93.31 460 ASP B CA 1
ATOM 10080 C C . ASP B 1 460 ? 6.691 8.586 23.75 1 93.31 460 ASP B C 1
ATOM 10082 O O . ASP B 1 460 ? 5.77 8.68 22.938 1 93.31 460 ASP B O 1
ATOM 10086 N N . LEU B 1 461 ? 6.945 9.477 24.672 1 92.44 461 LEU B N 1
ATOM 10087 C CA . LEU B 1 461 ? 6.07 10.625 24.859 1 92.44 461 LEU B CA 1
ATOM 10088 C C . LEU B 1 461 ? 6.121 11.547 23.656 1 92.44 461 LEU B C 1
ATOM 10090 O O . LEU B 1 461 ? 5.078 11.977 23.156 1 92.44 461 LEU B O 1
ATOM 10094 N N . ILE B 1 462 ? 7.301 11.805 23.188 1 90.38 462 ILE B N 1
ATOM 10095 C CA . ILE B 1 462 ? 7.449 12.75 22.078 1 90.38 462 ILE B CA 1
ATOM 10096 C C . ILE B 1 462 ? 6.852 12.156 20.812 1 90.38 462 ILE B C 1
ATOM 10098 O O . ILE B 1 462 ? 6.258 12.875 20 1 90.38 462 ILE B O 1
ATOM 10102 N N . THR B 1 463 ? 7.035 10.859 20.625 1 91.44 463 THR B N 1
ATOM 10103 C CA . THR B 1 463 ? 6.488 10.227 19.438 1 91.44 463 THR B CA 1
ATOM 10104 C C . THR B 1 463 ? 4.965 10.156 19.5 1 91.44 463 THR B C 1
ATOM 10106 O O . THR B 1 463 ? 4.285 10.289 18.484 1 91.44 463 THR B O 1
ATOM 10109 N N . ARG B 1 464 ? 4.398 9.969 20.703 1 91.62 464 ARG B N 1
ATOM 10110 C CA . ARG B 1 464 ? 2.953 9.961 20.891 1 91.62 464 ARG B CA 1
ATOM 10111 C C . ARG B 1 464 ? 2.35 11.328 20.562 1 91.62 464 ARG B C 1
ATOM 10113 O O . ARG B 1 464 ? 1.286 11.406 19.938 1 91.62 464 ARG B O 1
ATOM 10120 N N . ILE B 1 465 ? 3.002 12.32 20.953 1 90.56 465 ILE B N 1
ATOM 10121 C CA . ILE B 1 465 ? 2.525 13.664 20.672 1 90.56 465 ILE B CA 1
ATOM 10122 C C . ILE B 1 465 ? 2.633 13.945 19.172 1 90.56 465 ILE B C 1
ATOM 10124 O O . ILE B 1 465 ? 1.702 14.477 18.562 1 90.56 465 ILE B O 1
ATOM 10128 N N . PHE B 1 466 ? 3.762 13.477 18.578 1 90.25 466 PHE B N 1
ATOM 10129 C CA . PHE B 1 466 ? 4.02 13.656 17.156 1 90.25 466 PHE B CA 1
ATOM 10130 C C . PHE B 1 466 ? 2.926 13 16.312 1 90.25 466 PHE B C 1
ATOM 10132 O O . PHE B 1 466 ? 2.588 13.484 15.234 1 90.25 466 PHE B O 1
ATOM 10139 N N . GLN B 1 467 ? 2.322 11.977 16.875 1 91.12 467 GLN B N 1
ATOM 10140 C CA . GLN B 1 467 ? 1.36 11.188 16.109 1 91.12 467 GLN B CA 1
ATOM 10141 C C . GLN B 1 467 ? -0.072 11.531 16.516 1 91.12 467 GLN B C 1
ATOM 10143 O O . GLN B 1 467 ? -1.024 10.953 15.992 1 91.12 467 GLN B O 1
ATOM 10148 N N . SER B 1 468 ? -0.33 12.414 17.406 1 91.69 468 SER B N 1
ATOM 10149 C CA . SER B 1 468 ? -1.657 12.703 17.953 1 91.69 468 SER B CA 1
ATOM 10150 C C . SER B 1 468 ? -2.543 13.367 16.906 1 91.69 468 SER B C 1
ATOM 10152 O O . SER B 1 468 ? -2.045 14.031 15.992 1 91.69 468 SER B O 1
ATOM 10154 N N . ASN B 1 469 ? -3.797 13.156 17.016 1 90.44 469 ASN B N 1
ATOM 10155 C CA . ASN B 1 469 ? -4.746 13.82 16.125 1 90.44 469 ASN B CA 1
ATOM 10156 C C . ASN B 1 469 ? -4.816 15.32 16.406 1 90.44 469 ASN B C 1
ATOM 10158 O O . ASN B 1 469 ? -5.098 16.109 15.5 1 90.44 469 ASN B O 1
ATOM 10162 N N . TRP B 1 470 ? -4.555 15.703 17.578 1 92.44 470 TRP B N 1
ATOM 10163 C CA . TRP B 1 470 ? -4.613 17.094 18.016 1 92.44 470 TRP B CA 1
ATOM 10164 C C . TRP B 1 470 ? -3.684 17.969 17.172 1 92.44 470 TRP B C 1
ATOM 10166 O O . TRP B 1 470 ? -4.027 19.094 16.828 1 92.44 470 TRP B O 1
ATOM 10176 N N . ILE B 1 471 ? -2.555 17.484 16.75 1 90.12 471 ILE B N 1
ATOM 10177 C CA . ILE B 1 471 ? -1.562 18.297 16.047 1 90.12 471 ILE B CA 1
ATOM 10178 C C . ILE B 1 471 ? -1.931 18.391 14.57 1 90.12 471 ILE B C 1
ATOM 10180 O O . ILE B 1 471 ? -1.285 19.109 13.812 1 90.12 471 ILE B O 1
ATOM 10184 N N . LYS B 1 472 ? -3.023 17.75 14.211 1 91.44 472 LYS B N 1
ATOM 10185 C CA . LYS B 1 472 ? -3.344 17.656 12.789 1 91.44 472 LYS B CA 1
ATOM 10186 C C . LYS B 1 472 ? -4.609 18.438 12.453 1 91.44 472 LYS B C 1
ATOM 10188 O O . LYS B 1 472 ? -5.094 18.391 11.32 1 91.44 472 LYS B O 1
ATOM 10193 N N . ARG B 1 473 ? -5.094 19.156 13.398 1 92.44 473 ARG B N 1
ATOM 10194 C CA . ARG B 1 473 ? -6.328 19.891 13.156 1 92.44 473 ARG B CA 1
ATOM 10195 C C . ARG B 1 473 ? -6.082 21.391 13.164 1 92.44 473 ARG B C 1
ATOM 10197 O O . ARG B 1 473 ? -5.234 21.891 13.914 1 92.44 473 ARG B O 1
ATOM 10204 N N . LEU B 1 474 ? -6.863 22.125 12.406 1 94.25 474 LEU B N 1
ATOM 10205 C CA . LEU B 1 474 ? -6.688 23.547 12.195 1 94.25 474 LEU B CA 1
ATOM 10206 C C . LEU B 1 474 ? -6.883 24.312 13.5 1 94.25 474 LEU B C 1
ATOM 10208 O O . LEU B 1 474 ? -5.977 25.016 13.953 1 94.25 474 LEU B O 1
ATOM 10212 N N . TRP B 1 475 ? -8 24.125 14.195 1 92.38 475 TRP B N 1
ATOM 10213 C CA . TRP B 1 475 ? -8.359 24.922 15.367 1 92.38 475 TRP B CA 1
ATOM 10214 C C . TRP B 1 475 ? -7.426 24.625 16.531 1 92.38 475 TRP B C 1
ATOM 10216 O O . TRP B 1 475 ? -7.113 25.516 17.328 1 92.38 475 TRP B O 1
ATOM 10226 N N . THR B 1 476 ? -6.977 23.391 16.594 1 92.88 476 THR B N 1
ATOM 10227 C CA . THR B 1 476 ? -6.105 23.031 17.703 1 92.88 476 THR B CA 1
ATOM 10228 C C . THR B 1 476 ? -4.758 23.734 17.578 1 92.88 476 THR B C 1
ATOM 10230 O O . THR B 1 476 ? -4.086 23.984 18.594 1 92.88 476 THR B O 1
ATOM 10233 N N . HIS B 1 477 ? -4.395 24.109 16.375 1 91.38 477 HIS B N 1
ATOM 10234 C CA . HIS B 1 477 ? -3.16 24.875 16.234 1 91.38 477 HIS B CA 1
ATOM 10235 C C . HIS B 1 477 ? -3.293 26.266 16.859 1 91.38 477 HIS B C 1
ATOM 10237 O O . HIS B 1 477 ? -2.395 26.719 17.562 1 91.38 477 HIS B O 1
ATOM 10243 N N . GLN B 1 478 ? -4.383 26.906 16.562 1 90.19 478 GLN B N 1
ATOM 10244 C CA . GLN B 1 478 ? -4.641 28.219 17.156 1 90.19 478 GLN B CA 1
ATOM 10245 C C . GLN B 1 478 ? -4.715 28.125 18.688 1 90.19 478 GLN B C 1
ATOM 10247 O O . GLN B 1 478 ? -4.156 28.953 19.391 1 90.19 478 GLN B O 1
ATOM 10252 N N . GLU B 1 479 ? -5.309 27.062 19.141 1 92.62 479 GLU B N 1
ATOM 10253 C CA . GLU B 1 479 ? -5.539 26.859 20.562 1 92.62 479 GLU B CA 1
ATOM 10254 C C . GLU B 1 479 ? -4.238 26.547 21.297 1 92.62 479 GLU B C 1
ATOM 10256 O O . GLU B 1 479 ? -4.109 26.828 22.484 1 92.62 479 GLU B O 1
ATOM 10261 N N . GLY B 1 480 ? -3.355 25.969 20.594 1 90.19 480 GLY B N 1
ATOM 10262 C CA . GLY B 1 480 ? -2.064 25.656 21.172 1 90.19 480 GLY B CA 1
ATOM 10263 C C . GLY B 1 480 ? -1.057 26.781 21.031 1 90.19 480 GLY B C 1
ATOM 10264 O O . GLY B 1 480 ? -0.121 26.875 21.828 1 90.19 480 GLY B O 1
ATOM 10265 N N . PHE B 1 481 ? -1.283 27.609 20.094 1 87.69 481 PHE B N 1
ATOM 10266 C CA . PHE B 1 481 ? -0.342 28.656 19.75 1 87.69 481 PHE B CA 1
ATOM 10267 C C . PHE B 1 481 ? -0.518 29.859 20.672 1 87.69 481 PHE B C 1
ATOM 10269 O O . PHE B 1 481 ? 0.451 30.562 20.984 1 87.69 481 PHE B O 1
ATOM 10276 N N . LEU B 1 482 ? -1.62 30.094 21.281 1 86.75 482 LEU B N 1
ATOM 10277 C CA . LEU B 1 482 ? -1.997 31.344 21.922 1 86.75 482 LEU B CA 1
ATOM 10278 C C . LEU B 1 482 ? -1.689 31.328 23.406 1 86.75 482 LEU B C 1
ATOM 10280 O O . LEU B 1 482 ? -1.31 32.344 24 1 86.75 482 LEU B O 1
ATOM 10284 N N . PRO B 1 483 ? -1.764 30.203 23.984 1 87.88 483 PRO B N 1
ATOM 10285 C CA . PRO B 1 483 ? -1.718 30.172 25.453 1 87.88 483 PRO B CA 1
ATOM 10286 C C . PRO B 1 483 ? -0.336 30.516 26 1 87.88 483 PRO B C 1
ATOM 10288 O O . PRO B 1 483 ? 0.669 30.359 25.312 1 87.88 483 PRO B O 1
ATOM 10291 N N . LYS B 1 484 ? -0.455 30.922 27.281 1 84.75 484 LYS B N 1
ATOM 10292 C CA . LYS B 1 484 ? 0.763 31.125 28.062 1 84.75 484 LYS B CA 1
ATOM 10293 C C . LYS B 1 484 ? 1.32 29.797 28.562 1 84.75 484 LYS B C 1
ATOM 10295 O O . LYS B 1 484 ? 2.537 29.641 28.688 1 84.75 484 LYS B O 1
ATOM 10300 N N . ALA B 1 485 ? 0.473 28.953 28.891 1 91.31 485 ALA B N 1
ATOM 10301 C CA . ALA B 1 485 ? 0.839 27.625 29.375 1 91.31 485 ALA B CA 1
ATOM 10302 C C . ALA B 1 485 ? 0.004 26.531 28.703 1 91.31 485 ALA B C 1
ATOM 10304 O O . ALA B 1 485 ? -1.227 26.562 28.766 1 91.31 485 ALA B O 1
ATOM 10305 N N . LEU B 1 486 ? 0.697 25.672 28.031 1 93.38 486 LEU B N 1
ATOM 10306 C CA . LEU B 1 486 ? 0.052 24.578 27.328 1 93.38 486 LEU B CA 1
ATOM 10307 C C . LEU B 1 486 ? 0.314 23.25 28.016 1 93.38 486 LEU B C 1
ATOM 10309 O O . LEU B 1 486 ? 1.467 22.891 28.281 1 93.38 486 LEU B O 1
ATOM 10313 N N . TRP B 1 487 ? -0.746 22.547 28.375 1 95.5 487 TRP B N 1
ATOM 10314 C CA . TRP B 1 487 ? -0.661 21.281 29.109 1 95.5 487 TRP B CA 1
ATOM 10315 C C . TRP B 1 487 ? -1.206 20.125 28.281 1 95.5 487 TRP B C 1
ATOM 10317 O O . TRP B 1 487 ? -2.217 20.281 27.578 1 95.5 487 TRP B O 1
ATOM 10327 N N . PHE B 1 488 ? -0.501 18.969 28.312 1 94.81 488 PHE B N 1
ATOM 10328 C CA . PHE B 1 488 ? -0.97 17.75 27.672 1 94.81 488 PHE B CA 1
ATOM 10329 C C . PHE B 1 488 ? -1.435 16.719 28.703 1 94.81 488 PHE B C 1
ATOM 10331 O O . PHE B 1 488 ? -0.68 16.359 29.609 1 94.81 488 PHE B O 1
ATOM 10338 N N . GLN B 1 489 ? -2.666 16.281 28.547 1 97.06 489 GLN B N 1
ATOM 10339 C CA . GLN B 1 489 ? -3.191 15.273 29.469 1 97.06 489 GLN B CA 1
ATOM 10340 C C . GLN B 1 489 ? -2.775 13.867 29.031 1 97.06 489 GLN B C 1
ATOM 10342 O O . GLN B 1 489 ? -3.119 13.422 27.938 1 97.06 489 GLN B O 1
ATOM 10347 N N . PHE B 1 490 ? -2.01 13.195 29.844 1 97.25 490 PHE B N 1
ATOM 10348 C CA . PHE B 1 490 ? -1.679 11.789 29.656 1 97.25 490 PHE B CA 1
ATOM 10349 C C . PHE B 1 490 ? -2.602 10.898 30.484 1 97.25 490 PHE B C 1
ATOM 10351 O O . PHE B 1 490 ? -3.604 11.375 31.031 1 97.25 490 PHE B O 1
ATOM 10358 N N . LYS B 1 491 ? -2.35 9.617 30.469 1 96.56 491 LYS B N 1
ATOM 10359 C CA . LYS B 1 491 ? -3.221 8.656 31.141 1 96.56 491 LYS B CA 1
ATOM 10360 C C . LYS B 1 491 ? -3.365 8.969 32.625 1 96.56 491 LYS B C 1
ATOM 10362 O O . LYS B 1 491 ? -4.457 8.852 33.188 1 96.56 491 LYS B O 1
ATOM 10367 N N . ASP B 1 492 ? -2.287 9.453 33.25 1 96.56 492 ASP B N 1
ATOM 10368 C CA . ASP B 1 492 ? -2.254 9.617 34.719 1 96.56 492 ASP B CA 1
ATOM 10369 C C . ASP B 1 492 ? -2.371 11.086 35.094 1 96.56 492 ASP B C 1
ATOM 10371 O O . ASP B 1 492 ? -3.102 11.43 36.031 1 96.56 492 ASP B O 1
ATOM 10375 N N . ARG B 1 493 ? -1.757 11.961 34.375 1 96.81 493 ARG B N 1
ATOM 10376 C CA . ARG B 1 493 ? -1.792 13.367 34.75 1 96.81 493 ARG B CA 1
ATOM 10377 C C . ARG B 1 493 ? -1.491 14.266 33.562 1 96.81 493 ARG B C 1
ATOM 10379 O O . ARG B 1 493 ? -1.04 13.789 32.5 1 96.81 493 ARG B O 1
ATOM 10386 N N . ALA B 1 494 ? -1.729 15.57 33.781 1 97 494 ALA B N 1
ATOM 10387 C CA . ALA B 1 494 ? -1.366 16.594 32.781 1 97 494 ALA B CA 1
ATOM 10388 C C . ALA B 1 494 ? 0.081 17.047 32.969 1 97 494 ALA B C 1
ATOM 10390 O O . ALA B 1 494 ? 0.572 17.125 34.094 1 97 494 ALA B O 1
ATOM 10391 N N . VAL B 1 495 ? 0.781 17.266 31.875 1 95.19 495 VAL B N 1
ATOM 10392 C CA . VAL B 1 495 ? 2.168 17.734 31.906 1 95.19 495 VAL B CA 1
ATOM 10393 C C . VAL B 1 495 ? 2.318 18.984 31.047 1 95.19 495 VAL B C 1
ATOM 10395 O O . VAL B 1 495 ? 1.847 19.031 29.906 1 95.19 495 VAL B O 1
ATOM 10398 N N . GLU B 1 496 ? 2.955 19.969 31.625 1 93.5 496 GLU B N 1
ATOM 10399 C CA . GLU B 1 496 ? 3.158 21.234 30.922 1 93.5 496 GLU B CA 1
ATOM 10400 C C . GLU B 1 496 ? 4.227 21.094 29.844 1 93.5 496 GLU B C 1
ATOM 10402 O O . GLU B 1 496 ? 5.176 20.312 30 1 93.5 496 GLU B O 1
ATOM 10407 N N . ILE B 1 497 ? 4.113 21.812 28.766 1 89.81 497 ILE B N 1
ATOM 10408 C CA . ILE B 1 497 ? 4.922 21.672 27.562 1 89.81 497 ILE B CA 1
ATOM 10409 C C . ILE B 1 497 ? 6.391 21.906 27.906 1 89.81 497 ILE B C 1
ATOM 10411 O O . ILE B 1 497 ? 7.277 21.266 27.344 1 89.81 497 ILE B O 1
ATOM 10415 N N . ASN B 1 498 ? 6.742 22.828 28.75 1 87.62 498 ASN B N 1
ATOM 10416 C CA . ASN B 1 498 ? 8.125 23.125 29.109 1 87.62 498 ASN B CA 1
ATOM 10417 C C . ASN B 1 498 ? 8.75 21.984 29.922 1 87.62 498 ASN B C 1
ATOM 10419 O O . ASN B 1 498 ? 9.945 21.719 29.812 1 87.62 498 ASN B O 1
ATOM 10423 N N . GLU B 1 499 ? 7.855 21.438 30.766 1 89.69 499 GLU B N 1
ATOM 10424 C CA . GLU B 1 499 ? 8.336 20.266 31.484 1 89.69 499 GLU B CA 1
ATOM 10425 C C . GLU B 1 499 ? 8.703 19.141 30.516 1 89.69 499 GLU B C 1
ATOM 10427 O O . GLU B 1 499 ? 9.703 18.453 30.703 1 89.69 499 GLU B O 1
ATOM 10432 N N . LEU B 1 500 ? 7.93 18.938 29.547 1 89 500 LEU B N 1
ATOM 10433 C CA . LEU B 1 500 ? 8.219 17.938 28.516 1 89 500 LEU B CA 1
ATOM 10434 C C . LEU B 1 500 ? 9.516 18.281 27.797 1 89 500 LEU B C 1
ATOM 10436 O O . LEU B 1 500 ? 10.352 17.391 27.562 1 89 500 LEU B O 1
ATOM 10440 N N . ARG B 1 501 ? 9.68 19.5 27.422 1 86.31 501 ARG B N 1
ATOM 10441 C CA . ARG B 1 501 ? 10.875 19.953 26.719 1 86.31 501 ARG B CA 1
ATOM 10442 C C . ARG B 1 501 ? 12.133 19.703 27.547 1 86.31 501 ARG B C 1
ATOM 10444 O O . ARG B 1 501 ? 13.141 19.219 27.016 1 86.31 501 ARG B O 1
ATOM 10451 N N . GLU B 1 502 ? 12.047 20.031 28.781 1 88.81 502 GLU B N 1
ATOM 10452 C CA . GLU B 1 502 ? 13.18 19.828 29.672 1 88.81 502 GLU B CA 1
ATOM 10453 C C . GLU B 1 502 ? 13.5 18.344 29.828 1 88.81 502 GLU B C 1
ATOM 10455 O O . GLU B 1 502 ? 14.664 17.953 29.844 1 88.81 502 GLU B O 1
ATOM 10460 N N . GLY B 1 503 ? 12.422 17.625 30.016 1 87.88 503 GLY B N 1
ATOM 10461 C CA . GLY B 1 503 ? 12.609 16.188 30.109 1 87.88 503 GLY B CA 1
ATOM 10462 C C . GLY B 1 503 ? 13.258 15.586 28.859 1 87.88 503 GLY B C 1
ATOM 10463 O O . GLY B 1 503 ? 14.141 14.734 28.969 1 87.88 503 GLY B O 1
ATOM 10464 N N . PHE B 1 504 ? 12.938 16.031 27.75 1 88.06 504 PHE B N 1
ATOM 10465 C CA . PHE B 1 504 ? 13.5 15.57 26.484 1 88.06 504 PHE B CA 1
ATOM 10466 C C . PHE B 1 504 ? 14.961 15.969 26.359 1 88.06 504 PHE B C 1
ATOM 10468 O O . PHE B 1 504 ? 15.797 15.172 25.922 1 88.06 504 PHE B O 1
ATOM 10475 N N . GLY B 1 505 ? 15.203 17.203 26.641 1 88.06 505 GLY B N 1
ATOM 10476 C CA . GLY B 1 505 ? 16.578 17.688 26.594 1 88.06 505 GLY B CA 1
ATOM 10477 C C . GLY B 1 505 ? 17.516 16.922 27.484 1 88.06 505 GLY B C 1
ATOM 10478 O O . GLY B 1 505 ? 18.625 16.578 27.062 1 88.06 505 GLY B O 1
ATOM 10479 N N . ALA B 1 506 ? 17.047 16.672 28.656 1 92.56 506 ALA B N 1
ATOM 10480 C CA . ALA B 1 506 ? 17.859 15.914 29.609 1 92.56 506 ALA B CA 1
ATOM 10481 C C . ALA B 1 506 ? 18.109 14.492 29.109 1 92.56 506 ALA B C 1
ATOM 10483 O O . ALA B 1 506 ? 19.219 13.961 29.234 1 92.56 506 ALA B O 1
ATOM 10484 N N . TYR B 1 507 ? 17.125 13.969 28.625 1 92.5 507 TYR B N 1
ATOM 10485 C CA . TYR B 1 507 ? 17.234 12.602 28.125 1 92.5 507 TYR B CA 1
ATOM 10486 C C . TYR B 1 507 ? 18.156 12.531 26.906 1 92.5 507 TYR B C 1
ATOM 10488 O O . TYR B 1 507 ? 18.969 11.617 26.797 1 92.5 507 TYR B O 1
ATOM 10496 N N . GLU B 1 508 ? 17.984 13.406 26 1 91.94 508 GLU B N 1
ATOM 10497 C CA . GLU B 1 508 ? 18.844 13.469 24.828 1 91.94 508 GLU B CA 1
ATOM 10498 C C . GLU B 1 508 ? 20.312 13.594 25.219 1 91.94 508 GLU B C 1
ATOM 10500 O O . GLU B 1 508 ? 21.172 12.945 24.641 1 91.94 508 GLU B O 1
ATOM 10505 N N . SER B 1 509 ? 20.547 14.438 26.172 1 93.12 509 SER B N 1
ATOM 10506 C CA . SER B 1 509 ? 21.906 14.609 26.672 1 93.12 509 SER B CA 1
ATOM 10507 C C . SER B 1 509 ? 22.438 13.312 27.266 1 93.12 509 SER B C 1
ATOM 10509 O O . SER B 1 509 ? 23.609 12.969 27.078 1 93.12 509 SER B O 1
ATOM 10511 N N . SER B 1 510 ? 21.578 12.688 27.969 1 95.25 510 SER B N 1
ATOM 10512 C CA . SER B 1 510 ? 21.969 11.406 28.562 1 95.25 510 SER B CA 1
ATOM 10513 C C . SER B 1 510 ? 22.312 10.383 27.469 1 95.25 510 SER B C 1
ATOM 10515 O O . SER B 1 510 ? 23.281 9.641 27.609 1 95.25 510 SER B O 1
ATOM 10517 N N . LEU B 1 511 ? 21.578 10.328 26.438 1 95.75 511 LEU B N 1
ATOM 10518 C CA . LEU B 1 511 ? 21.828 9.422 25.328 1 95.75 511 LEU B CA 1
ATOM 10519 C C . LEU B 1 511 ? 23.156 9.75 24.656 1 95.75 511 LEU B C 1
ATOM 10521 O O . LEU B 1 511 ? 23.938 8.852 24.328 1 95.75 511 LEU B O 1
ATOM 10525 N N . GLN B 1 512 ? 23.406 10.984 24.469 1 95.25 512 GLN B N 1
ATOM 10526 C CA . GLN B 1 512 ? 24.625 11.414 23.797 1 95.25 512 GLN B CA 1
ATOM 10527 C C . GLN B 1 512 ? 25.859 11.031 24.609 1 95.25 512 GLN B C 1
ATOM 10529 O O . GLN B 1 512 ? 26.891 10.656 24.047 1 95.25 512 GLN B O 1
ATOM 10534 N N . ARG B 1 513 ? 25.734 11.062 25.906 1 96.06 513 ARG B N 1
ATOM 10535 C CA . ARG B 1 513 ? 26.844 10.672 26.766 1 96.06 513 ARG B CA 1
ATOM 10536 C C . ARG B 1 513 ? 27.141 9.188 26.625 1 96.06 513 ARG B C 1
ATOM 10538 O O . ARG B 1 513 ? 28.25 8.742 26.906 1 96.06 513 ARG B O 1
ATOM 10545 N N . GLN B 1 514 ? 26.141 8.516 26.172 1 96.94 514 GLN B N 1
ATOM 10546 C CA . GLN B 1 514 ? 26.297 7.078 25.984 1 96.94 514 GLN B CA 1
ATOM 10547 C C . GLN B 1 514 ? 26.672 6.754 24.547 1 96.94 514 GLN B C 1
ATOM 10549 O O . GLN B 1 514 ? 26.719 5.586 24.156 1 96.94 514 GLN B O 1
ATOM 10554 N N . GLY B 1 515 ? 26.875 7.742 23.734 1 97.5 515 GLY B N 1
ATOM 10555 C CA . GLY B 1 515 ? 27.281 7.547 22.359 1 97.5 515 GLY B CA 1
ATOM 10556 C C . GLY B 1 515 ? 26.094 7.34 21.422 1 97.5 515 GLY B C 1
ATOM 10557 O O . GLY B 1 515 ? 26.266 6.891 20.281 1 97.5 515 GLY B O 1
ATOM 10558 N N . ILE B 1 516 ? 24.906 7.625 21.906 1 97.69 516 ILE B N 1
ATOM 10559 C CA . ILE B 1 516 ? 23.703 7.473 21.109 1 97.69 516 ILE B CA 1
ATOM 10560 C C . ILE B 1 516 ? 23.219 8.844 20.641 1 97.69 516 ILE B C 1
ATOM 10562 O O . ILE B 1 516 ? 22.75 9.656 21.438 1 97.69 516 ILE B O 1
ATOM 10566 N N . HIS B 1 517 ? 23.375 9.086 19.359 1 96.19 517 HIS B N 1
ATOM 10567 C CA . HIS B 1 517 ? 23 10.359 18.766 1 96.19 517 HIS B CA 1
ATOM 10568 C C . HIS B 1 517 ? 21.812 10.188 17.812 1 96.19 517 HIS B C 1
ATOM 10570 O O . HIS B 1 517 ? 21.953 9.617 16.734 1 96.19 517 HIS B O 1
ATOM 10576 N N . LEU B 1 518 ? 20.703 10.758 18.25 1 95.5 518 LEU B N 1
ATOM 10577 C CA . LEU B 1 518 ? 19.484 10.602 17.469 1 95.5 518 LEU B CA 1
ATOM 10578 C C . LEU B 1 518 ? 19.125 11.906 16.75 1 95.5 518 LEU B C 1
ATOM 10580 O O . LEU B 1 518 ? 19.359 12.992 17.281 1 95.5 518 LEU B O 1
ATOM 10584 N N . GLY B 1 519 ? 18.531 11.75 15.547 1 91.25 519 GLY B N 1
ATOM 10585 C CA . GLY B 1 519 ? 18.094 12.914 14.789 1 91.25 519 GLY B CA 1
ATOM 10586 C C . GLY B 1 519 ? 16.609 13.203 14.93 1 91.25 519 GLY B C 1
ATOM 10587 O O . GLY B 1 519 ? 16.203 14.367 14.875 1 91.25 519 GLY B O 1
ATOM 10588 N N . PHE B 1 520 ? 15.766 12.156 15.234 1 90.62 520 PHE B N 1
ATOM 10589 C CA . PHE B 1 520 ? 14.328 12.32 15.086 1 90.62 520 PHE B CA 1
ATOM 10590 C C . PHE B 1 520 ? 13.742 13.086 16.266 1 90.62 520 PHE B C 1
ATOM 10592 O O . PHE B 1 520 ? 12.727 13.773 16.125 1 90.62 520 PHE B O 1
ATOM 10599 N N . PRO B 1 521 ? 14.336 13.062 17.469 1 85.88 521 PRO B N 1
ATOM 10600 C CA . PRO B 1 521 ? 13.719 13.82 18.562 1 85.88 521 PRO B CA 1
ATOM 10601 C C . PRO B 1 521 ? 13.672 15.32 18.281 1 85.88 521 PRO B C 1
ATOM 10603 O O . PRO B 1 521 ? 12.672 15.977 18.578 1 85.88 521 PRO B O 1
ATOM 10606 N N . ARG B 1 522 ? 14.703 15.789 17.656 1 80 522 ARG B N 1
ATOM 10607 C CA . ARG B 1 522 ? 14.711 17.203 17.312 1 80 522 ARG B CA 1
ATOM 10608 C C . ARG B 1 522 ? 13.656 17.531 16.266 1 80 522 ARG B C 1
ATOM 10610 O O . ARG B 1 522 ? 12.992 18.562 16.328 1 80 522 ARG B O 1
ATOM 10617 N N . GLY B 1 523 ? 13.555 16.656 15.32 1 78.12 523 GLY B N 1
ATOM 10618 C CA . GLY B 1 523 ? 12.516 16.828 14.312 1 78.12 523 GLY B CA 1
ATOM 10619 C C . GLY B 1 523 ? 11.117 16.797 14.898 1 78.12 523 GLY B C 1
ATOM 10620 O O . GLY B 1 523 ? 10.273 17.625 14.539 1 78.12 523 GLY B O 1
ATOM 10621 N N . ALA B 1 524 ? 10.922 15.914 15.805 1 79.88 524 ALA B N 1
ATOM 10622 C CA . ALA B 1 524 ? 9.625 15.781 16.469 1 79.88 524 ALA B CA 1
ATOM 10623 C C . ALA B 1 524 ? 9.352 16.969 17.375 1 79.88 524 ALA B C 1
ATOM 10625 O O . ALA B 1 524 ? 8.227 17.484 17.406 1 79.88 524 ALA B O 1
ATOM 10626 N N . GLU B 1 525 ? 10.398 17.406 17.969 1 77.56 525 GLU B N 1
ATOM 10627 C CA . GLU B 1 525 ? 10.289 18.547 18.859 1 77.56 525 GLU B CA 1
ATOM 10628 C C . GLU B 1 525 ? 9.945 19.828 18.094 1 77.56 525 GLU B C 1
ATOM 10630 O O . GLU B 1 525 ? 9.172 20.656 18.578 1 77.56 525 GLU B O 1
ATOM 10635 N N . MET B 1 526 ? 10.547 19.938 17 1 73.75 526 MET B N 1
ATOM 10636 C CA . MET B 1 526 ? 10.305 21.125 16.188 1 73.75 526 MET B CA 1
ATOM 10637 C C . MET B 1 526 ? 8.844 21.203 15.758 1 73.75 526 MET B C 1
ATOM 10639 O O . MET B 1 526 ? 8.273 22.297 15.672 1 73.75 526 MET B O 1
ATOM 10643 N N . ARG B 1 527 ? 8.25 20.172 15.516 1 73.81 527 ARG B N 1
ATOM 10644 C CA . ARG B 1 527 ? 6.844 20.125 15.125 1 73.81 527 ARG B CA 1
ATOM 10645 C C . ARG B 1 527 ? 5.938 20.453 16.312 1 73.81 527 ARG B C 1
ATOM 10647 O O . ARG B 1 527 ? 4.848 21 16.125 1 73.81 527 ARG B O 1
ATOM 10654 N N . LEU B 1 528 ? 6.484 20.188 17.422 1 71 528 LEU B N 1
ATOM 10655 C CA . LEU B 1 528 ? 5.664 20.375 18.609 1 71 528 LEU B CA 1
ATOM 10656 C C . LEU B 1 528 ? 6.008 21.688 19.312 1 71 528 LEU B C 1
ATOM 10658 O O . LEU B 1 528 ? 5.32 22.688 19.141 1 71 528 LEU B O 1
ATOM 10662 N N . VAL B 1 529 ? 7.184 21.562 19.938 1 64.62 529 VAL B N 1
ATOM 10663 C CA . VAL B 1 529 ? 7.625 22.594 20.859 1 64.62 529 VAL B CA 1
ATOM 10664 C C . VAL B 1 529 ? 8.062 23.828 20.062 1 64.62 529 VAL B C 1
ATOM 10666 O O . VAL B 1 529 ? 7.809 24.969 20.484 1 64.62 529 VAL B O 1
ATOM 10669 N N . GLY B 1 530 ? 8.445 23.5 18.906 1 70.69 530 GLY B N 1
ATOM 10670 C CA . GLY B 1 530 ? 8.891 24.609 18.078 1 70.69 530 GLY B CA 1
ATOM 10671 C C . GLY B 1 530 ? 7.75 25.469 17.562 1 70.69 530 GLY B C 1
ATOM 10672 O O . GLY B 1 530 ? 7.863 26.703 17.531 1 70.69 530 GLY B O 1
ATOM 10673 N N . GLN B 1 531 ? 6.711 24.844 17.375 1 77.81 531 GLN B N 1
ATOM 10674 C CA . GLN B 1 531 ? 5.559 25.562 16.844 1 77.81 531 GLN B CA 1
ATOM 10675 C C . GLN B 1 531 ? 4.867 26.375 17.938 1 77.81 531 GLN B C 1
ATOM 10677 O O . GLN B 1 531 ? 4.344 27.453 17.688 1 77.81 531 GLN B O 1
ATOM 10682 N N . TYR B 1 532 ? 4.969 25.938 19.141 1 81.56 532 TYR B N 1
ATOM 10683 C CA . TYR B 1 532 ? 4.145 26.531 20.188 1 81.56 532 TYR B CA 1
ATOM 10684 C C . TYR B 1 532 ? 5 27.344 21.156 1 81.56 532 TYR B C 1
ATOM 10686 O O . TYR B 1 532 ? 4.496 27.844 22.156 1 81.56 532 TYR B O 1
ATOM 10694 N N . SER B 1 533 ? 6.238 27.422 20.812 1 74.19 533 SER B N 1
ATOM 10695 C CA . SER B 1 533 ? 7.121 28.266 21.609 1 74.19 533 SER B CA 1
ATOM 10696 C C . SER B 1 533 ? 7.91 29.219 20.719 1 74.19 533 SER B C 1
ATOM 10698 O O . SER B 1 533 ? 7.645 30.422 20.719 1 74.19 533 SER B O 1
ATOM 10700 N N . VAL B 1 534 ? 8.641 28.594 19.797 1 67.5 534 VAL B N 1
ATOM 10701 C CA . VAL B 1 534 ? 9.539 29.406 18.984 1 67.5 534 VAL B CA 1
ATOM 10702 C C . VAL B 1 534 ? 8.727 30.219 17.969 1 67.5 534 VAL B C 1
ATOM 10704 O O . VAL B 1 534 ? 8.906 31.422 17.859 1 67.5 534 VAL B O 1
ATOM 10707 N N . LEU B 1 535 ? 7.902 29.578 17.344 1 73.56 535 LEU B N 1
ATOM 10708 C CA . LEU B 1 535 ? 7.086 30.266 16.344 1 73.56 535 LEU B CA 1
ATOM 10709 C C . LEU B 1 535 ? 6.18 31.297 16.984 1 73.56 535 LEU B C 1
ATOM 10711 O O . LEU B 1 535 ? 5.973 32.375 16.422 1 73.56 535 LEU B O 1
ATOM 10715 N N . GLN B 1 536 ? 5.668 30.969 18.094 1 77 536 GLN B N 1
ATOM 10716 C CA . GLN B 1 536 ? 4.812 31.891 18.844 1 77 536 GLN B CA 1
ATOM 10717 C C . GLN B 1 536 ? 5.559 33.188 19.188 1 77 536 GLN B C 1
ATOM 10719 O O . GLN B 1 536 ? 5.02 34.281 19.031 1 77 536 GLN B O 1
ATOM 10724 N N . ARG B 1 537 ? 6.746 33.062 19.594 1 75.94 537 ARG B N 1
ATOM 10725 C CA . ARG B 1 537 ? 7.566 34.219 19.922 1 75.94 537 ARG B CA 1
ATOM 10726 C C . ARG B 1 537 ? 7.879 35.031 18.672 1 75.94 537 ARG B C 1
ATOM 10728 O O . ARG B 1 537 ? 7.852 36.281 18.719 1 75.94 537 ARG B O 1
ATOM 10735 N N . MET B 1 538 ? 8.141 34.312 17.672 1 75.38 538 MET B N 1
ATOM 10736 C CA . MET B 1 538 ? 8.414 34.969 16.406 1 75.38 538 MET B CA 1
ATOM 10737 C C . MET B 1 538 ? 7.207 35.781 15.953 1 75.38 538 MET B C 1
ATOM 10739 O O . MET B 1 538 ? 7.359 36.938 15.516 1 75.38 538 MET B O 1
ATOM 10743 N N . PHE B 1 539 ? 6.129 35.312 16.094 1 77.75 539 PHE B N 1
ATOM 10744 C CA . PHE B 1 539 ? 4.898 35.969 15.68 1 77.75 539 PHE B CA 1
ATOM 10745 C C . PHE B 1 539 ? 4.609 37.188 16.547 1 77.75 539 PHE B C 1
ATOM 10747 O O . PHE B 1 539 ? 4.172 38.219 16.047 1 77.75 539 PHE B O 1
ATOM 10754 N N . GLY B 1 540 ? 4.898 37.062 17.812 1 76.5 540 GLY B N 1
ATOM 10755 C CA . GLY B 1 540 ? 4.699 38.156 18.734 1 76.5 540 GLY B CA 1
ATOM 10756 C C . GLY B 1 540 ? 5.645 39.312 18.484 1 76.5 540 GLY B C 1
ATOM 10757 O O . GLY B 1 540 ? 5.301 40.469 18.75 1 76.5 540 GLY B O 1
ATOM 10758 N N . LEU B 1 541 ? 6.742 39 17.891 1 74.94 541 LEU B N 1
ATOM 10759 C CA . LEU B 1 541 ? 7.777 40 17.703 1 74.94 541 LEU B CA 1
ATOM 10760 C C . LEU B 1 541 ? 7.656 40.656 16.328 1 74.94 541 LEU B C 1
ATOM 10762 O O . LEU B 1 541 ? 8.297 41.688 16.062 1 74.94 541 LEU B O 1
ATOM 10766 N N . THR B 1 542 ? 6.844 40.125 15.555 1 84.5 542 THR B N 1
ATOM 10767 C CA . THR B 1 542 ? 6.715 40.656 14.203 1 84.5 542 THR B CA 1
ATOM 10768 C C . THR B 1 542 ? 5.84 41.906 14.203 1 84.5 542 THR B C 1
ATOM 10770 O O . THR B 1 542 ? 4.742 41.906 14.773 1 84.5 542 THR B O 1
ATOM 10773 N N . SER B 1 543 ? 6.32 42.969 13.609 1 83.94 543 SER B N 1
ATOM 10774 C CA . SER B 1 543 ? 5.598 44.219 13.555 1 83.94 543 SER B CA 1
ATOM 10775 C C . SER B 1 543 ? 4.371 44.125 12.656 1 83.94 543 SER B C 1
ATOM 10777 O O . SER B 1 543 ? 4.281 43.219 11.82 1 83.94 543 SER B O 1
ATOM 10779 N N . ALA B 1 544 ? 3.5 45.031 12.867 1 81.69 544 ALA B N 1
ATOM 10780 C CA . ALA B 1 544 ? 2.236 45.031 12.133 1 81.69 544 ALA B CA 1
ATOM 10781 C C . ALA B 1 544 ? 2.48 45.156 10.633 1 81.69 544 ALA B C 1
ATOM 10783 O O . ALA B 1 544 ? 1.729 44.594 9.828 1 81.69 544 ALA B O 1
ATOM 10784 N N . THR B 1 545 ? 3.551 45.812 10.25 1 83.12 545 THR B N 1
ATOM 10785 C CA . THR B 1 545 ? 3.818 46.062 8.844 1 83.12 545 THR B CA 1
ATOM 10786 C C . THR B 1 545 ? 4.531 44.875 8.203 1 83.12 545 THR B C 1
ATOM 10788 O O . THR B 1 545 ? 4.594 44.781 6.98 1 83.12 545 THR B O 1
ATOM 10791 N N . GLU B 1 546 ? 4.988 44 9.055 1 87.81 546 GLU B N 1
ATOM 10792 C CA . GLU B 1 546 ? 5.801 42.906 8.531 1 87.81 546 GLU B CA 1
ATOM 10793 C C . GLU B 1 546 ? 5.09 41.562 8.695 1 87.81 546 GLU B C 1
ATOM 10795 O O . GLU B 1 546 ? 5.715 40.5 8.602 1 87.81 546 GLU B O 1
ATOM 10800 N N . LYS B 1 547 ? 3.855 41.531 8.891 1 88.56 547 LYS B N 1
ATOM 10801 C CA . LYS B 1 547 ? 3.096 40.312 9.141 1 88.56 547 LYS B CA 1
ATOM 10802 C C . LYS B 1 547 ? 3.15 39.375 7.941 1 88.56 547 LYS B C 1
ATOM 10804 O O . LYS B 1 547 ? 3 38.156 8.094 1 88.56 547 LYS B O 1
ATOM 10809 N N . TRP B 1 548 ? 3.441 39.969 6.777 1 88.06 548 TRP B N 1
ATOM 10810 C CA . TRP B 1 548 ? 3.529 39.156 5.566 1 88.06 548 TRP B CA 1
ATOM 10811 C C . TRP B 1 548 ? 4.641 38.125 5.684 1 88.06 548 TRP B C 1
ATOM 10813 O O . TRP B 1 548 ? 4.578 37.062 5.051 1 88.06 548 TRP B O 1
ATOM 10823 N N . ARG B 1 549 ? 5.629 38.25 6.473 1 86.56 549 ARG B N 1
ATOM 10824 C CA . ARG B 1 549 ? 6.766 37.375 6.641 1 86.56 549 ARG B CA 1
ATOM 10825 C C . ARG B 1 549 ? 6.34 36.062 7.312 1 86.56 549 ARG B C 1
ATOM 10827 O O . ARG B 1 549 ? 7.035 35.031 7.215 1 86.56 549 ARG B O 1
ATOM 10834 N N . LEU B 1 550 ? 5.215 36.156 7.871 1 88.62 550 LEU B N 1
ATOM 10835 C CA . LEU B 1 550 ? 4.75 35 8.641 1 88.62 550 LEU B CA 1
ATOM 10836 C C . LEU B 1 550 ? 4.008 34 7.742 1 88.62 550 LEU B C 1
ATOM 10838 O O . LEU B 1 550 ? 3.709 32.875 8.156 1 88.62 550 LEU B O 1
ATOM 10842 N N . TYR B 1 551 ? 3.816 34.344 6.516 1 89.81 551 TYR B N 1
ATOM 10843 C CA . TYR B 1 551 ? 3.016 33.531 5.617 1 89.81 551 TYR B CA 1
ATOM 10844 C C . TYR B 1 551 ? 3.674 32.188 5.391 1 89.81 551 TYR B C 1
ATOM 10846 O O . TYR B 1 551 ? 3 31.141 5.406 1 89.81 551 TYR B O 1
ATOM 10854 N N . PHE B 1 552 ? 4.965 32.125 5.234 1 87.5 552 PHE B N 1
ATOM 10855 C CA . PHE B 1 552 ? 5.641 30.859 4.906 1 87.5 552 PHE B CA 1
ATOM 10856 C C . PHE B 1 552 ? 5.68 29.938 6.113 1 87.5 552 PHE B C 1
ATOM 10858 O O . PHE B 1 552 ? 5.328 28.75 6.012 1 87.5 552 PHE B O 1
ATOM 10865 N N . PRO B 1 553 ? 6.102 30.438 7.266 1 85 553 PRO B N 1
ATOM 10866 C CA . PRO B 1 553 ? 6.027 29.562 8.445 1 85 553 PRO B CA 1
ATOM 10867 C C . PRO B 1 553 ? 4.609 29.078 8.727 1 85 553 PRO B C 1
ATOM 10869 O O . PRO B 1 553 ? 4.422 27.953 9.195 1 85 553 PRO B O 1
ATOM 10872 N N . LEU B 1 554 ? 3.709 29.953 8.453 1 88.25 554 LEU B N 1
ATOM 10873 C CA . LEU B 1 554 ? 2.312 29.562 8.625 1 88.25 554 LEU B CA 1
ATOM 10874 C C . LEU B 1 554 ? 1.939 28.438 7.676 1 88.25 554 LEU B C 1
ATOM 10876 O O . LEU B 1 554 ? 1.283 27.469 8.078 1 88.25 554 LEU B O 1
ATOM 10880 N N . ALA B 1 555 ? 2.322 28.562 6.418 1 90.5 555 ALA B N 1
ATOM 10881 C CA . ALA B 1 555 ? 2.049 27.547 5.418 1 90.5 555 ALA B CA 1
ATOM 10882 C C . ALA B 1 555 ? 2.662 26.203 5.824 1 90.5 555 ALA B C 1
ATOM 10884 O O . ALA B 1 555 ? 2.041 25.156 5.652 1 90.5 555 ALA B O 1
ATOM 10885 N N . ALA B 1 556 ? 3.801 26.234 6.328 1 85.56 556 ALA B N 1
ATOM 10886 C CA . ALA B 1 556 ? 4.488 25.016 6.762 1 85.56 556 ALA B CA 1
ATOM 10887 C C . ALA B 1 556 ? 3.744 24.359 7.918 1 85.56 556 ALA B C 1
ATOM 10889 O O . ALA B 1 556 ? 3.631 23.125 7.961 1 85.56 556 ALA B O 1
ATOM 10890 N N . ALA B 1 557 ? 3.211 25.125 8.773 1 86.31 557 ALA B N 1
ATOM 10891 C CA . ALA B 1 557 ? 2.504 24.609 9.945 1 86.31 557 ALA B CA 1
ATOM 10892 C C . ALA B 1 557 ? 1.133 24.047 9.555 1 86.31 557 ALA B C 1
ATOM 10894 O O . ALA B 1 557 ? 0.626 23.125 10.195 1 86.31 557 ALA B O 1
ATOM 10895 N N . MET B 1 558 ? 0.571 24.594 8.5 1 92.62 558 MET B N 1
ATOM 10896 C CA . MET B 1 558 ? -0.81 24.266 8.148 1 92.62 558 MET B CA 1
ATOM 10897 C C . MET B 1 558 ? -0.871 23.062 7.211 1 92.62 558 MET B C 1
ATOM 10899 O O . MET B 1 558 ? -1.905 22.406 7.113 1 92.62 558 MET B O 1
ATOM 10903 N N . SER B 1 559 ? 0.166 22.734 6.582 1 91.31 559 SER B N 1
ATOM 10904 C CA . SER B 1 559 ? 0.163 21.781 5.477 1 91.31 559 SER B CA 1
ATOM 10905 C C . SER B 1 559 ? -0.381 20.422 5.918 1 91.31 559 SER B C 1
ATOM 10907 O O . SER B 1 559 ? -1.013 19.719 5.133 1 91.31 559 SER B O 1
ATOM 10909 N N . GLU B 1 560 ? -0.216 20.078 7.141 1 90.69 560 GLU B N 1
ATOM 10910 C CA . GLU B 1 560 ? -0.639 18.766 7.594 1 90.69 560 GLU B CA 1
ATOM 10911 C C . GLU B 1 560 ? -1.976 18.828 8.328 1 90.69 560 GLU B C 1
ATOM 10913 O O . GLU B 1 560 ? -2.539 17.797 8.695 1 90.69 560 GLU B O 1
ATOM 10918 N N . ARG B 1 561 ? -2.479 19.922 8.484 1 92.94 561 ARG B N 1
ATOM 10919 C CA . ARG B 1 561 ? -3.686 20.094 9.281 1 92.94 561 ARG B CA 1
ATOM 10920 C C . ARG B 1 561 ? -4.934 20.031 8.406 1 92.94 561 ARG B C 1
ATOM 10922 O O . ARG B 1 561 ? -4.867 20.312 7.207 1 92.94 561 ARG B O 1
ATOM 10929 N N . LYS B 1 562 ? -6 19.719 9.094 1 92.75 562 LYS B N 1
ATOM 10930 C CA . LYS B 1 562 ? -7.273 19.562 8.391 1 92.75 562 LYS B CA 1
ATOM 10931 C C . LYS B 1 562 ? -8.391 20.297 9.125 1 92.75 562 LYS B C 1
ATOM 10933 O O . LYS B 1 562 ? -8.258 20.625 10.305 1 92.75 562 LYS B O 1
ATOM 10938 N N . THR B 1 563 ? -9.43 20.562 8.352 1 91.94 563 THR B N 1
ATOM 10939 C CA . THR B 1 563 ? -10.656 21.125 8.906 1 91.94 563 THR B CA 1
ATOM 10940 C C . THR B 1 563 ? -11.875 20.547 8.195 1 91.94 563 THR B C 1
ATOM 10942 O O . THR B 1 563 ? -11.781 20.094 7.051 1 91.94 563 THR B O 1
ATOM 10945 N N . SER B 1 564 ? -12.891 20.422 8.938 1 86.5 564 SER B N 1
ATOM 10946 C CA . SER B 1 564 ? -14.156 20.016 8.328 1 86.5 564 SER B CA 1
ATOM 10947 C C . SER B 1 564 ? -14.875 21.219 7.707 1 86.5 564 SER B C 1
ATOM 10949 O O . SER B 1 564 ? -15.805 21.047 6.922 1 86.5 564 SER B O 1
ATOM 10951 N N . ARG B 1 565 ? -14.438 22.453 8.031 1 88.94 565 ARG B N 1
ATOM 10952 C CA . ARG B 1 565 ? -15 23.688 7.512 1 88.94 565 ARG B CA 1
ATOM 10953 C C . ARG B 1 565 ? -13.906 24.578 6.93 1 88.94 565 ARG B C 1
ATOM 10955 O O . ARG B 1 565 ? -13.352 25.438 7.633 1 88.94 565 ARG B O 1
ATOM 10962 N N . LEU B 1 566 ? -13.844 24.625 5.711 1 91.5 566 LEU B N 1
ATOM 10963 C CA . LEU B 1 566 ? -12.758 25.312 5.031 1 91.5 566 LEU B CA 1
ATOM 10964 C C . LEU B 1 566 ? -12.891 26.828 5.207 1 91.5 566 LEU B C 1
ATOM 10966 O O . LEU B 1 566 ? -11.883 27.547 5.238 1 91.5 566 LEU B O 1
ATOM 10970 N N . ALA B 1 567 ? -14.117 27.297 5.336 1 91.81 567 ALA B N 1
ATOM 10971 C CA . ALA B 1 567 ? -14.367 28.734 5.484 1 91.81 567 ALA B CA 1
ATOM 10972 C C . ALA B 1 567 ? -13.734 29.266 6.766 1 91.81 567 ALA B C 1
ATOM 10974 O O . ALA B 1 567 ? -13.516 30.469 6.895 1 91.81 567 ALA B O 1
ATOM 10975 N N . ASP B 1 568 ? -13.391 28.375 7.703 1 92 568 ASP B N 1
ATOM 10976 C CA . ASP B 1 568 ? -12.82 28.781 8.984 1 92 568 ASP B CA 1
ATOM 10977 C C . ASP B 1 568 ? -11.312 28.984 8.875 1 92 568 ASP B C 1
ATOM 10979 O O . ASP B 1 568 ? -10.695 29.578 9.758 1 92 568 ASP B O 1
ATOM 10983 N N . GLU B 1 569 ? -10.703 28.516 7.828 1 96.06 569 GLU B N 1
ATOM 10984 C CA . GLU B 1 569 ? -9.25 28.5 7.707 1 96.06 569 GLU B CA 1
ATOM 10985 C C . GLU B 1 569 ? -8.672 29.906 7.902 1 96.06 569 GLU B C 1
ATOM 10987 O O . GLU B 1 569 ? -7.781 30.094 8.734 1 96.06 569 GLU B O 1
ATOM 10992 N N . THR B 1 570 ? -9.25 30.891 7.215 1 95.56 570 THR B N 1
ATOM 10993 C CA . THR B 1 570 ? -8.648 32.219 7.211 1 95.56 570 THR B CA 1
ATOM 10994 C C . THR B 1 570 ? -8.953 32.969 8.516 1 95.56 570 THR B C 1
ATOM 10996 O O . THR B 1 570 ? -8.211 33.875 8.906 1 95.56 570 THR B O 1
ATOM 10999 N N . ILE B 1 571 ? -10.023 32.562 9.164 1 92.62 571 ILE B N 1
ATOM 11000 C CA . ILE B 1 571 ? -10.305 33.156 10.484 1 92.62 571 ILE B CA 1
ATOM 11001 C C . ILE B 1 571 ? -9.211 32.719 11.461 1 92.62 571 ILE B C 1
ATOM 11003 O O . ILE B 1 571 ? -8.672 33.562 12.195 1 92.62 571 ILE B O 1
ATOM 11007 N N . CYS B 1 572 ? -8.914 31.484 11.414 1 93 572 CYS B N 1
ATOM 11008 C CA . CYS B 1 572 ? -7.867 30.938 12.273 1 93 572 CYS B CA 1
ATOM 11009 C C . CYS B 1 572 ? -6.516 31.562 11.945 1 93 572 CYS B C 1
ATOM 11011 O O . CYS B 1 572 ? -5.773 31.969 12.844 1 93 572 CYS B O 1
ATOM 11013 N N . LEU B 1 573 ? -6.18 31.688 10.68 1 93.31 573 LEU B N 1
ATOM 11014 C CA . LEU B 1 573 ? -4.902 32.25 10.25 1 93.31 573 LEU B CA 1
ATOM 11015 C C . LEU B 1 573 ? -4.777 33.688 10.68 1 93.31 573 LEU B C 1
ATOM 11017 O O . LEU B 1 573 ? -3.729 34.125 11.172 1 93.31 573 LEU B O 1
ATOM 11021 N N . ALA B 1 574 ? -5.82 34.438 10.43 1 91.69 574 ALA B N 1
ATOM 11022 C CA . ALA B 1 574 ? -5.824 35.844 10.789 1 91.69 574 ALA B CA 1
ATOM 11023 C C . ALA B 1 574 ? -5.629 36.031 12.289 1 91.69 574 ALA B C 1
ATOM 11025 O O . ALA B 1 574 ? -4.945 36.969 12.727 1 91.69 574 ALA B O 1
ATOM 11026 N N . THR B 1 575 ? -6.227 35.125 13 1 87 575 THR B N 1
ATOM 11027 C CA . THR B 1 575 ? -6.094 35.188 14.445 1 87 575 THR B CA 1
ATOM 11028 C C . THR B 1 575 ? -4.648 34.938 14.867 1 87 575 THR B C 1
ATOM 11030 O O . THR B 1 575 ? -4.109 35.625 15.719 1 87 575 THR B O 1
ATOM 11033 N N . ILE B 1 576 ? -4.055 33.969 14.266 1 87.81 576 ILE B N 1
ATOM 11034 C CA . ILE B 1 576 ? -2.686 33.594 14.602 1 87.81 576 ILE B CA 1
ATOM 11035 C C . ILE B 1 576 ? -1.729 34.75 14.242 1 87.81 576 ILE B C 1
ATOM 11037 O O . ILE B 1 576 ? -0.829 35.062 15.016 1 87.81 576 ILE B O 1
ATOM 11041 N N . VAL B 1 577 ? -1.956 35.375 13.102 1 88.38 577 VAL B N 1
ATOM 11042 C CA . VAL B 1 577 ? -1.081 36.438 12.609 1 88.38 577 VAL B CA 1
ATOM 11043 C C . VAL B 1 577 ? -1.456 37.75 13.266 1 88.38 577 VAL B C 1
ATOM 11045 O O . VAL B 1 577 ? -0.678 38.719 13.234 1 88.38 577 VAL B O 1
ATOM 11048 N N . ASP B 1 578 ? -2.582 37.812 13.898 1 85.06 578 ASP B N 1
ATOM 11049 C CA . ASP B 1 578 ? -3.08 38.969 14.594 1 85.06 578 ASP B CA 1
ATOM 11050 C C . ASP B 1 578 ? -3.477 40.062 13.609 1 85.06 578 ASP B C 1
ATOM 11052 O O . ASP B 1 578 ? -3 41.219 13.703 1 85.06 578 ASP B O 1
ATOM 11056 N N . ILE B 1 579 ? -4.297 39.719 12.664 1 87.62 579 ILE B N 1
ATOM 11057 C CA . ILE B 1 579 ? -4.914 40.656 11.734 1 87.62 579 ILE B CA 1
ATOM 11058 C C . ILE B 1 579 ? -6.426 40.656 11.945 1 87.62 579 ILE B C 1
ATOM 11060 O O . ILE B 1 579 ? -7.035 39.625 12.203 1 87.62 579 ILE B O 1
ATOM 11064 N N . PRO B 1 580 ? -6.969 41.875 11.859 1 86.19 580 PRO B N 1
ATOM 11065 C CA . PRO B 1 580 ? -8.43 41.938 12 1 86.19 580 PRO B CA 1
ATOM 11066 C C . PRO B 1 580 ? -9.156 41.125 10.945 1 86.19 580 PRO B C 1
ATOM 11068 O O . PRO B 1 580 ? -8.758 41.125 9.781 1 86.19 580 PRO B O 1
ATOM 11071 N N . PHE B 1 581 ? -10.211 40.438 11.352 1 88.56 581 PHE B N 1
ATOM 11072 C CA . PHE B 1 581 ? -10.82 39.531 10.391 1 88.56 581 PHE B CA 1
ATOM 11073 C C . PHE B 1 581 ? -12.328 39.75 10.32 1 88.56 581 PHE B C 1
ATOM 11075 O O . PHE B 1 581 ? -13.07 38.844 9.883 1 88.56 581 PHE B O 1
ATOM 11082 N N . ALA B 1 582 ? -12.828 40.812 10.75 1 86.19 582 ALA B N 1
ATOM 11083 C CA . ALA B 1 582 ? -14.258 41.094 10.664 1 86.19 582 ALA B CA 1
ATOM 11084 C C . ALA B 1 582 ? -14.742 41.062 9.219 1 86.19 582 ALA B C 1
ATOM 11086 O O . ALA B 1 582 ? -15.836 40.562 8.938 1 86.19 582 ALA B O 1
ATOM 11087 N N . ASP B 1 583 ? -13.984 41.562 8.344 1 91.5 583 ASP B N 1
ATOM 11088 C CA . ASP B 1 583 ? -14.32 41.594 6.922 1 91.5 583 ASP B CA 1
ATOM 11089 C C . ASP B 1 583 ? -14.406 40.156 6.371 1 91.5 583 ASP B C 1
ATOM 11091 O O . ASP B 1 583 ? -15.219 39.875 5.488 1 91.5 583 ASP B O 1
ATOM 11095 N N . LEU B 1 584 ? -13.57 39.312 6.859 1 93.12 584 LEU B N 1
ATOM 11096 C CA . LEU B 1 584 ? -13.602 37.906 6.438 1 93.12 584 LEU B CA 1
ATOM 11097 C C . LEU B 1 584 ? -14.906 37.25 6.855 1 93.12 584 LEU B C 1
ATOM 11099 O O . LEU B 1 584 ? -15.477 36.438 6.098 1 93.12 584 LEU B O 1
ATOM 11103 N N . GLN B 1 585 ? -15.391 37.594 7.977 1 88.69 585 GLN B N 1
ATOM 11104 C CA . GLN B 1 585 ? -16.609 37 8.523 1 88.69 585 GLN B CA 1
ATOM 11105 C C . GLN B 1 585 ? -17.844 37.5 7.777 1 88.69 585 GLN B C 1
ATOM 11107 O O . GLN B 1 585 ? -18.906 36.875 7.816 1 88.69 585 GLN B O 1
ATOM 11112 N N . GLU B 1 586 ? -17.672 38.656 7.137 1 90 586 GLU B N 1
ATOM 11113 C CA . GLU B 1 586 ? -18.781 39.188 6.359 1 90 586 GLU B CA 1
ATOM 11114 C C . GLU B 1 586 ? -19.078 38.312 5.141 1 90 586 GLU B C 1
ATOM 11116 O O . GLU B 1 586 ? -20.203 38.312 4.648 1 90 586 GLU B O 1
ATOM 11121 N N . ILE B 1 587 ? -18.078 37.656 4.691 1 93.31 587 ILE B N 1
ATOM 11122 C CA . ILE B 1 587 ? -18.281 36.688 3.609 1 93.31 587 ILE B CA 1
ATOM 11123 C C . ILE B 1 587 ? -18.969 35.469 4.152 1 93.31 587 ILE B C 1
ATOM 11125 O O . ILE B 1 587 ? -18.5 34.844 5.102 1 93.31 587 ILE B O 1
ATOM 11129 N N . PRO B 1 588 ? -20 35.156 3.518 1 90.31 588 PRO B N 1
ATOM 11130 C CA . PRO B 1 588 ? -20.75 34 4.035 1 90.31 588 PRO B CA 1
ATOM 11131 C C . PRO B 1 588 ? -19.906 32.719 4.074 1 90.31 588 PRO B C 1
ATOM 11133 O O . PRO B 1 588 ? -19.047 32.531 3.215 1 90.31 588 PRO B O 1
ATOM 11136 N N . ALA B 1 589 ? -20.266 31.859 4.98 1 87.94 589 ALA B N 1
ATOM 11137 C CA . ALA B 1 589 ? -19.484 30.656 5.207 1 87.94 589 ALA B CA 1
ATOM 11138 C C . ALA B 1 589 ? -19.875 29.562 4.215 1 87.94 589 ALA B C 1
ATOM 11140 O O . ALA B 1 589 ? -19.125 28.594 4.023 1 87.94 589 ALA B O 1
ATOM 11141 N N . LYS B 1 590 ? -20.953 29.594 3.645 1 86.69 590 LYS B N 1
ATOM 11142 C CA . LYS B 1 590 ? -21.422 28.594 2.693 1 86.69 590 LYS B CA 1
ATOM 11143 C C . LYS B 1 590 ? -21.672 29.219 1.319 1 86.69 590 LYS B C 1
ATOM 11145 O O . LYS B 1 590 ? -22.078 30.375 1.219 1 86.69 590 LYS B O 1
ATOM 11150 N N . PRO B 1 591 ? -21.438 28.562 0.288 1 87.12 591 PRO B N 1
ATOM 11151 C CA . PRO B 1 591 ? -20.891 27.203 0.219 1 87.12 591 PRO B CA 1
ATOM 11152 C C . PRO B 1 591 ? -19.438 27.125 0.689 1 87.12 591 PRO B C 1
ATOM 11154 O O . PRO B 1 591 ? -18.625 27.984 0.318 1 87.12 591 PRO B O 1
ATOM 11157 N N . ASP B 1 592 ? -19.016 26.141 1.358 1 87.75 592 ASP B N 1
ATOM 11158 C CA . ASP B 1 592 ? -17.781 26.062 2.139 1 87.75 592 ASP B CA 1
ATOM 11159 C C . ASP B 1 592 ? -16.562 26.266 1.25 1 87.75 592 ASP B C 1
ATOM 11161 O O . ASP B 1 592 ? -15.734 27.141 1.507 1 87.75 592 ASP B O 1
ATOM 11165 N N . ILE B 1 593 ? -16.484 25.547 0.149 1 84.5 593 ILE B N 1
ATOM 11166 C CA . ILE B 1 593 ? -15.305 25.578 -0.707 1 84.5 593 ILE B CA 1
ATOM 11167 C C . ILE B 1 593 ? -15.172 26.953 -1.36 1 84.5 593 ILE B C 1
ATOM 11169 O O . ILE B 1 593 ? -14.094 27.547 -1.355 1 84.5 593 ILE B O 1
ATOM 11173 N N . ASP B 1 594 ? -16.266 27.469 -1.872 1 87.44 594 ASP B N 1
ATOM 11174 C CA . ASP B 1 594 ? -16.266 28.766 -2.535 1 87.44 594 ASP B CA 1
ATOM 11175 C C . ASP B 1 594 ? -15.969 29.891 -1.543 1 87.44 594 ASP B C 1
ATOM 11177 O O . ASP B 1 594 ? -15.18 30.797 -1.831 1 87.44 594 ASP B O 1
ATOM 11181 N N . SER B 1 595 ? -16.594 29.797 -0.436 1 92.69 595 SER B N 1
ATOM 11182 C CA . SER B 1 595 ? -16.375 30.797 0.604 1 92.69 595 SER B CA 1
ATOM 11183 C C . SER B 1 595 ? -14.945 30.766 1.112 1 92.69 595 SER B C 1
ATOM 11185 O O . SER B 1 595 ? -14.359 31.828 1.371 1 92.69 595 SER B O 1
ATOM 11187 N N . GLY B 1 596 ? -14.469 29.578 1.225 1 93.5 596 GLY B N 1
ATOM 11188 C CA . GLY B 1 596 ? -13.07 29.469 1.628 1 93.5 596 GLY B CA 1
ATOM 11189 C C . GLY B 1 596 ? -12.117 30.172 0.68 1 93.5 596 GLY B C 1
ATOM 11190 O O . GLY B 1 596 ? -11.188 30.859 1.117 1 93.5 596 GLY B O 1
ATOM 11191 N N . GLY B 1 597 ? -12.391 30.031 -0.569 1 93.56 597 GLY B N 1
ATOM 11192 C CA . GLY B 1 597 ? -11.562 30.672 -1.576 1 93.56 597 GLY B CA 1
ATOM 11193 C C . GLY B 1 597 ? -11.664 32.188 -1.54 1 93.56 597 GLY B C 1
ATOM 11194 O O . GLY B 1 597 ? -10.648 32.875 -1.645 1 93.56 597 GLY B O 1
ATOM 11195 N N . LYS B 1 598 ? -12.836 32.656 -1.375 1 95.25 598 LYS B N 1
ATOM 11196 C CA . LYS B 1 598 ? -13.062 34.094 -1.312 1 95.25 598 LYS B CA 1
ATOM 11197 C C . LYS B 1 598 ? -12.398 34.688 -0.078 1 95.25 598 LYS B C 1
ATOM 11199 O O . LYS B 1 598 ? -11.773 35.75 -0.161 1 95.25 598 LYS B O 1
ATOM 11204 N N . ARG B 1 599 ? -12.539 34.031 1.017 1 96.5 599 ARG B N 1
ATOM 11205 C CA . ARG B 1 599 ? -11.922 34.5 2.25 1 96.5 599 ARG B CA 1
ATOM 11206 C C . ARG B 1 599 ? -10.398 34.438 2.15 1 96.5 599 ARG B C 1
ATOM 11208 O O . ARG B 1 599 ? -9.711 35.344 2.668 1 96.5 599 ARG B O 1
ATOM 11215 N N . MET B 1 600 ? -9.93 33.469 1.49 1 96.88 600 MET B N 1
ATOM 11216 C CA . MET B 1 600 ? -8.484 33.375 1.305 1 96.88 600 MET B CA 1
ATOM 11217 C C . MET B 1 600 ? -7.965 34.5 0.452 1 96.88 600 MET B C 1
ATOM 11219 O O . MET B 1 600 ? -6.934 35.094 0.764 1 96.88 600 MET B O 1
ATOM 11223 N N . ALA B 1 601 ? -8.633 34.844 -0.591 1 96 601 ALA B N 1
ATOM 11224 C CA . ALA B 1 601 ? -8.25 35.969 -1.436 1 96 601 ALA B CA 1
ATOM 11225 C C . ALA B 1 601 ? -8.172 37.25 -0.624 1 96 601 ALA B C 1
ATOM 11227 O O . ALA B 1 601 ? -7.195 38 -0.722 1 96 601 ALA B O 1
ATOM 11228 N N . LEU B 1 602 ? -9.164 37.469 0.171 1 95.69 602 LEU B N 1
ATOM 11229 C CA . LEU B 1 602 ? -9.203 38.656 1 1 95.69 602 LEU B CA 1
ATOM 11230 C C . LEU B 1 602 ? -8.078 38.656 2.027 1 95.69 602 LEU B C 1
ATOM 11232 O O . LEU B 1 602 ? -7.473 39.688 2.305 1 95.69 602 LEU B O 1
ATOM 11236 N N . PHE B 1 603 ? -7.883 37.562 2.672 1 95.69 603 PHE B N 1
ATOM 11237 C CA . PHE B 1 603 ? -6.793 37.406 3.629 1 95.69 603 PHE B CA 1
ATOM 11238 C C . PHE B 1 603 ? -5.457 37.781 2.998 1 95.69 603 PHE B C 1
ATOM 11240 O O . PHE B 1 603 ? -4.66 38.5 3.604 1 95.69 603 PHE B O 1
ATOM 11247 N N . LEU B 1 604 ? -5.211 37.281 1.793 1 95.56 604 LEU B N 1
ATOM 11248 C CA . LEU B 1 604 ? -3.98 37.594 1.073 1 95.56 604 LEU B CA 1
ATOM 11249 C C . LEU B 1 604 ? -3.871 39.094 0.788 1 95.56 604 LEU B C 1
ATOM 11251 O O . LEU B 1 604 ? -2.783 39.656 0.875 1 95.56 604 LEU B O 1
ATOM 11255 N N . GLU B 1 605 ? -4.91 39.688 0.462 1 93.94 605 GLU B N 1
ATOM 11256 C CA . GLU B 1 605 ? -4.934 41.125 0.242 1 93.94 605 GLU B CA 1
ATOM 11257 C C . GLU B 1 605 ? -4.547 41.875 1.509 1 93.94 605 GLU B C 1
ATOM 11259 O O . GLU B 1 605 ? -3.857 42.906 1.441 1 93.94 605 GLU B O 1
ATOM 11264 N N . LYS B 1 606 ? -5.047 41.406 2.584 1 92.31 606 LYS B N 1
ATOM 11265 C CA . LYS B 1 606 ? -4.766 42.031 3.863 1 92.31 606 LYS B CA 1
ATOM 11266 C C . LYS B 1 606 ? -3.289 41.906 4.227 1 92.31 606 LYS B C 1
ATOM 11268 O O . LYS B 1 606 ? -2.725 42.781 4.879 1 92.31 606 LYS B O 1
ATOM 11273 N N . LEU B 1 607 ? -2.727 40.812 3.91 1 92.06 607 LEU B N 1
ATOM 11274 C CA . LEU B 1 607 ? -1.291 40.688 4.125 1 92.06 607 LEU B CA 1
ATOM 11275 C C . LEU B 1 607 ? -0.514 41.656 3.252 1 92.06 607 LEU B C 1
ATOM 11277 O O . LEU B 1 607 ? 0.478 42.25 3.697 1 92.06 607 LEU B O 1
ATOM 11281 N N . GLY B 1 608 ? -0.814 41.719 2.006 1 91.81 608 GLY B N 1
ATOM 11282 C CA . GLY B 1 608 ? -0.453 42.812 1.117 1 91.81 608 GLY B CA 1
ATOM 11283 C C . GLY B 1 608 ? 0.939 42.656 0.53 1 91.81 608 GLY B C 1
ATOM 11284 O O . GLY B 1 608 ? 1.276 43.312 -0.451 1 91.81 608 GLY B O 1
ATOM 11285 N N . LYS B 1 609 ? 1.829 41.844 1.094 1 92.62 609 LYS B N 1
ATOM 11286 C CA . LYS B 1 609 ? 3.189 41.656 0.604 1 92.62 609 LYS B CA 1
ATOM 11287 C C . LYS B 1 609 ? 3.58 40.188 0.652 1 92.62 609 LYS B C 1
ATOM 11289 O O . LYS B 1 609 ? 3.111 39.438 1.518 1 92.62 609 LYS B O 1
ATOM 11294 N N . PHE B 1 610 ? 4.43 39.812 -0.287 1 92.56 610 PHE B N 1
ATOM 11295 C CA . PHE B 1 610 ? 4.863 38.438 -0.341 1 92.56 610 PHE B CA 1
ATOM 11296 C C . PHE B 1 610 ? 6.258 38.312 -0.943 1 92.56 610 PHE B C 1
ATOM 11298 O O . PHE B 1 610 ? 6.648 39.156 -1.772 1 92.56 610 PHE B O 1
ATOM 11305 N N . SER B 1 611 ? 6.957 37.344 -0.408 1 90.06 611 SER B N 1
ATOM 11306 C CA . SER B 1 611 ? 8.117 36.906 -1.182 1 90.06 611 SER B CA 1
ATOM 11307 C C . SER B 1 611 ? 7.699 36.344 -2.531 1 90.06 611 SER B C 1
ATOM 11309 O O . SER B 1 611 ? 6.77 35.531 -2.607 1 90.06 611 SER B O 1
ATOM 11311 N N . THR B 1 612 ? 8.336 36.688 -3.574 1 91.44 612 THR B N 1
ATOM 11312 C CA . THR B 1 612 ? 7.855 36.375 -4.914 1 91.44 612 THR B CA 1
ATOM 11313 C C . THR B 1 612 ? 8.055 34.906 -5.23 1 91.44 612 THR B C 1
ATOM 11315 O O . THR B 1 612 ? 7.457 34.375 -6.176 1 91.44 612 THR B O 1
ATOM 11318 N N . GLY B 1 613 ? 8.844 34.156 -4.488 1 89.88 613 GLY B N 1
ATOM 11319 C CA . GLY B 1 613 ? 8.992 32.719 -4.672 1 89.88 613 GLY B CA 1
ATOM 11320 C C . GLY B 1 613 ? 7.695 31.953 -4.492 1 89.88 613 GLY B C 1
ATOM 11321 O O . GLY B 1 613 ? 7.582 30.812 -4.922 1 89.88 613 GLY B O 1
ATOM 11322 N N . VAL B 1 614 ? 6.688 32.625 -3.93 1 92.44 614 VAL B N 1
ATOM 11323 C CA . VAL B 1 614 ? 5.406 31.984 -3.629 1 92.44 614 VAL B CA 1
ATOM 11324 C C . VAL B 1 614 ? 4.734 31.531 -4.922 1 92.44 614 VAL B C 1
ATOM 11326 O O . VAL B 1 614 ? 3.9 30.625 -4.914 1 92.44 614 VAL B O 1
ATOM 11329 N N . ILE B 1 615 ? 5.148 32.094 -6.078 1 93.56 615 ILE B N 1
ATOM 11330 C CA . ILE B 1 615 ? 4.492 31.734 -7.332 1 93.56 615 ILE B CA 1
ATOM 11331 C C . ILE B 1 615 ? 4.844 30.297 -7.719 1 93.56 615 ILE B C 1
ATOM 11333 O O . ILE B 1 615 ? 4.18 29.703 -8.562 1 93.56 615 ILE B O 1
ATOM 11337 N N . PHE B 1 616 ? 5.844 29.766 -7.113 1 92.44 616 PHE B N 1
ATOM 11338 C CA . PHE B 1 616 ? 6.32 28.438 -7.484 1 92.44 616 PHE B CA 1
ATOM 11339 C C . PHE B 1 616 ? 5.734 27.375 -6.57 1 92.44 616 PHE B C 1
ATOM 11341 O O . PHE B 1 616 ? 6.176 26.219 -6.578 1 92.44 616 PHE B O 1
ATOM 11348 N N . ASN B 1 617 ? 4.758 27.703 -5.754 1 92 617 ASN B N 1
ATOM 11349 C CA . ASN B 1 617 ? 4.164 26.719 -4.867 1 92 617 ASN B CA 1
ATOM 11350 C C . ASN B 1 617 ? 3.387 25.656 -5.652 1 92 617 ASN B C 1
ATOM 11352 O O . ASN B 1 617 ? 2.949 25.906 -6.777 1 92 617 ASN B O 1
ATOM 11356 N N . ASN B 1 618 ? 3.186 24.438 -5.098 1 88.81 618 ASN B N 1
ATOM 11357 C CA . ASN B 1 618 ? 2.496 23.375 -5.805 1 88.81 618 ASN B CA 1
ATOM 11358 C C . ASN B 1 618 ? 1.102 23.125 -5.234 1 88.81 618 ASN B C 1
ATOM 11360 O O . ASN B 1 618 ? 0.5 22.078 -5.473 1 88.81 618 ASN B O 1
ATOM 11364 N N . TYR B 1 619 ? 0.587 24.062 -4.477 1 91 619 TYR B N 1
ATOM 11365 C CA . TYR B 1 619 ? -0.76 23.938 -3.932 1 91 619 TYR B CA 1
ATOM 11366 C C . TYR B 1 619 ? -1.808 24.078 -5.031 1 91 619 TYR B C 1
ATOM 11368 O O . TYR B 1 619 ? -1.537 24.656 -6.086 1 91 619 TYR B O 1
ATOM 11376 N N . PRO B 1 620 ? -3.041 23.484 -4.734 1 87.38 620 PRO B N 1
ATOM 11377 C CA . PRO B 1 620 ? -4.148 23.922 -5.586 1 87.38 620 PRO B CA 1
ATOM 11378 C C . PRO B 1 620 ? -4.355 25.438 -5.551 1 87.38 620 PRO B C 1
ATOM 11380 O O . PRO B 1 620 ? -4.227 26.062 -4.488 1 87.38 620 PRO B O 1
ATOM 11383 N N . ARG B 1 621 ? -4.707 26 -6.676 1 91.56 621 ARG B N 1
ATOM 11384 C CA . ARG B 1 621 ? -4.629 27.453 -6.82 1 91.56 621 ARG B CA 1
ATOM 11385 C C . ARG B 1 621 ? -6.016 28.078 -6.715 1 91.56 621 ARG B C 1
ATOM 11387 O O . ARG B 1 621 ? -7.023 27.422 -6.969 1 91.56 621 ARG B O 1
ATOM 11394 N N . LEU B 1 622 ? -5.988 29.391 -6.34 1 93.31 622 LEU B N 1
ATOM 11395 C CA . LEU B 1 622 ? -7.203 30.203 -6.402 1 93.31 622 LEU B CA 1
ATOM 11396 C C . LEU B 1 622 ? -7.625 30.438 -7.852 1 93.31 622 LEU B C 1
ATOM 11398 O O . LEU B 1 622 ? -6.781 30.562 -8.734 1 93.31 622 LEU B O 1
ATOM 11402 N N . ASP B 1 623 ? -8.883 30.562 -8.047 1 87.31 623 ASP B N 1
ATOM 11403 C CA . ASP B 1 623 ? -9.391 30.672 -9.414 1 87.31 623 ASP B CA 1
ATOM 11404 C C . ASP B 1 623 ? -9.75 32.125 -9.742 1 87.31 623 ASP B C 1
ATOM 11406 O O . ASP B 1 623 ? -9.953 32.469 -10.906 1 87.31 623 ASP B O 1
ATOM 11410 N N . GLN B 1 624 ? -9.766 32.938 -8.812 1 88.81 624 GLN B N 1
ATOM 11411 C CA . GLN B 1 624 ? -10.117 34.344 -9.039 1 88.81 624 GLN B CA 1
ATOM 11412 C C . GLN B 1 624 ? -9.055 35.062 -9.859 1 88.81 624 GLN B C 1
ATOM 11414 O O . GLN B 1 624 ? -7.867 34.75 -9.758 1 88.81 624 GLN B O 1
ATOM 11419 N N . ARG B 1 625 ? -9.508 35.969 -10.633 1 89.88 625 ARG B N 1
ATOM 11420 C CA . ARG B 1 625 ? -8.594 36.75 -11.469 1 89.88 625 ARG B CA 1
ATOM 11421 C C . ARG B 1 625 ? -7.539 37.438 -10.625 1 89.88 625 ARG B C 1
ATOM 11423 O O . ARG B 1 625 ? -7.871 38.094 -9.641 1 89.88 625 ARG B O 1
ATOM 11430 N N . GLY B 1 626 ? -6.328 37.219 -10.992 1 93.75 626 GLY B N 1
ATOM 11431 C CA . GLY B 1 626 ? -5.219 37.906 -10.336 1 93.75 626 GLY B CA 1
ATOM 11432 C C . GLY B 1 626 ? -4.656 37.125 -9.164 1 93.75 626 GLY B C 1
ATOM 11433 O O . GLY B 1 626 ? -3.646 37.5 -8.578 1 93.75 626 GLY B O 1
ATOM 11434 N N . TYR B 1 627 ? -5.262 36 -8.828 1 95.38 627 TYR B N 1
ATOM 11435 C CA . TYR B 1 627 ? -4.887 35.344 -7.59 1 95.38 627 TYR B CA 1
ATOM 11436 C C . TYR B 1 627 ? -4.312 33.938 -7.871 1 95.38 627 TYR B C 1
ATOM 11438 O O . TYR B 1 627 ? -3.92 33.219 -6.945 1 95.38 627 TYR B O 1
ATOM 11446 N N . ARG B 1 628 ? -4.051 33.5 -9.039 1 94.5 628 ARG B N 1
ATOM 11447 C CA . ARG B 1 628 ? -3.717 32.125 -9.352 1 94.5 628 ARG B CA 1
ATOM 11448 C C . ARG B 1 628 ? -2.281 31.781 -8.953 1 94.5 628 ARG B C 1
ATOM 11450 O O . ARG B 1 628 ? -1.882 30.625 -8.945 1 94.5 628 ARG B O 1
ATOM 11457 N N . TRP B 1 629 ? -1.542 32.75 -8.547 1 95 629 TRP B N 1
ATOM 11458 C CA . TRP B 1 629 ? -0.211 32.5 -8 1 95 629 TRP B CA 1
ATOM 11459 C C . TRP B 1 629 ? -0.297 31.938 -6.59 1 95 629 TRP B C 1
ATOM 11461 O O . TRP B 1 629 ? 0.68 31.391 -6.07 1 95 629 TRP B O 1
ATOM 11471 N N . ALA B 1 630 ? -1.43 32.031 -6.008 1 95.31 630 ALA B N 1
ATOM 11472 C CA . ALA B 1 630 ? -1.55 31.734 -4.582 1 95.31 630 ALA B CA 1
ATOM 11473 C C . ALA B 1 630 ? -2.352 30.469 -4.344 1 95.31 630 ALA B C 1
ATOM 11475 O O . ALA B 1 630 ? -3.203 30.094 -5.156 1 95.31 630 ALA B O 1
ATOM 11476 N N . PRO B 1 631 ? -2.062 29.812 -3.217 1 94.06 631 PRO B N 1
ATOM 11477 C CA . PRO B 1 631 ? -2.842 28.641 -2.822 1 94.06 631 PRO B CA 1
ATOM 11478 C C . PRO B 1 631 ? -4.281 28.984 -2.443 1 94.06 631 PRO B C 1
ATOM 11480 O O . PRO B 1 631 ? -4.523 30.016 -1.805 1 94.06 631 PRO B O 1
ATOM 11483 N N . ARG B 1 632 ? -5.195 28.094 -2.811 1 94.5 632 ARG B N 1
ATOM 11484 C CA . ARG B 1 632 ? -6.582 28.234 -2.367 1 94.5 632 ARG B CA 1
ATOM 11485 C C . ARG B 1 632 ? -6.719 27.891 -0.889 1 94.5 632 ARG B C 1
ATOM 11487 O O . ARG B 1 632 ? -7.609 28.406 -0.207 1 94.5 632 ARG B O 1
ATOM 11494 N N . SER B 1 633 ? -5.953 27 -0.443 1 95.38 633 SER B N 1
ATOM 11495 C CA . SER B 1 633 ? -5.867 26.547 0.946 1 95.38 633 SER B CA 1
ATOM 11496 C C . SER B 1 633 ? -4.469 26.047 1.277 1 95.38 633 SER B C 1
ATOM 11498 O O . SER B 1 633 ? -3.775 25.516 0.409 1 95.38 633 SER B O 1
ATOM 11500 N N . LEU B 1 634 ? -4.078 26.234 2.439 1 95.31 634 LEU B N 1
ATOM 11501 C CA . LEU B 1 634 ? -2.771 25.766 2.885 1 95.31 634 LEU B CA 1
ATOM 11502 C C . LEU B 1 634 ? -2.891 24.438 3.611 1 95.31 634 LEU B C 1
ATOM 11504 O O . LEU B 1 634 ? -1.89 23.875 4.074 1 95.31 634 LEU B O 1
ATOM 11508 N N . LEU B 1 635 ? -4.09 23.875 3.6 1 95.56 635 LEU B N 1
ATOM 11509 C CA . LEU B 1 635 ? -4.355 22.75 4.5 1 95.56 635 LEU B CA 1
ATOM 11510 C C . LEU B 1 635 ? -4.266 21.422 3.762 1 95.56 635 LEU B C 1
ATOM 11512 O O . LEU B 1 635 ? -4.484 21.359 2.551 1 95.56 635 LEU B O 1
ATOM 11516 N N . ASN B 1 636 ? -3.961 20.375 4.555 1 93.19 636 ASN B N 1
ATOM 11517 C CA . ASN B 1 636 ? -4.086 18.969 4.176 1 93.19 636 ASN B CA 1
ATOM 11518 C C . ASN B 1 636 ? -3.309 18.656 2.898 1 93.19 636 ASN B C 1
ATOM 11520 O O . ASN B 1 636 ? -3.861 18.109 1.949 1 93.19 636 ASN B O 1
ATOM 11524 N N . PHE B 1 637 ? -2.107 19.094 2.869 1 91.94 637 PHE B N 1
ATOM 11525 C CA . PHE B 1 637 ? -1.218 18.859 1.739 1 91.94 637 PHE B CA 1
ATOM 11526 C C . PHE B 1 637 ? 0.174 18.469 2.219 1 91.94 637 PHE B C 1
ATOM 11528 O O . PHE B 1 637 ? 1.076 19.297 2.279 1 91.94 637 PHE B O 1
ATOM 11535 N N . ARG B 1 638 ? 0.445 17.188 2.299 1 89.5 638 ARG B N 1
ATOM 11536 C CA . ARG B 1 638 ? 1.645 16.672 2.947 1 89.5 638 ARG B CA 1
ATOM 11537 C C . ARG B 1 638 ? 2.857 16.781 2.029 1 89.5 638 ARG B C 1
ATOM 11539 O O . ARG B 1 638 ? 3.998 16.719 2.488 1 89.5 638 ARG B O 1
ATOM 11546 N N . THR B 1 639 ? 2.674 16.922 0.789 1 83.12 639 THR B N 1
ATOM 11547 C CA . THR B 1 639 ? 3.77 17.016 -0.169 1 83.12 639 THR B CA 1
ATOM 11548 C C . THR B 1 639 ? 3.949 18.469 -0.639 1 83.12 639 THR B C 1
ATOM 11550 O O . THR B 1 639 ? 4.449 18.703 -1.741 1 83.12 639 THR B O 1
ATOM 11553 N N . ALA B 1 640 ? 3.5 19.359 0.143 1 86.94 640 ALA B N 1
ATOM 11554 C CA . ALA B 1 640 ? 3.512 20.781 -0.206 1 86.94 640 ALA B CA 1
ATOM 11555 C C . ALA B 1 640 ? 4.938 21.297 -0.375 1 86.94 640 ALA B C 1
ATOM 11557 O O . ALA B 1 640 ? 5.836 20.906 0.383 1 86.94 640 ALA B O 1
ATOM 11558 N N . LYS B 1 641 ? 5.117 21.953 -1.435 1 82.06 641 LYS B N 1
ATOM 11559 C CA . LYS B 1 641 ? 6.344 22.703 -1.674 1 82.06 641 LYS B CA 1
ATOM 11560 C C . LYS B 1 641 ? 6.055 24.188 -1.824 1 82.06 641 LYS B C 1
ATOM 11562 O O . LYS B 1 641 ? 5.328 24.594 -2.73 1 82.06 641 LYS B O 1
ATOM 11567 N N . ILE B 1 642 ? 6.34 24.75 -0.857 1 71.56 642 ILE B N 1
ATOM 11568 C CA . ILE B 1 642 ? 6.203 26.203 -0.92 1 71.56 642 ILE B CA 1
ATOM 11569 C C . ILE B 1 642 ? 7.5 26.859 -0.452 1 71.56 642 ILE B C 1
ATOM 11571 O O . ILE B 1 642 ? 7.988 26.578 0.643 1 71.56 642 ILE B O 1
ATOM 11575 N N . THR B 1 643 ? 8.508 26.812 -1.396 1 59.5 643 THR B N 1
ATOM 11576 C CA . THR B 1 643 ? 9.852 27.297 -1.079 1 59.5 643 THR B CA 1
ATOM 11577 C C . THR B 1 643 ? 9.852 28.828 -0.936 1 59.5 643 THR B C 1
ATOM 11579 O O . THR B 1 643 ? 9.195 29.531 -1.703 1 59.5 643 THR B O 1
ATOM 11582 N N . SER B 1 644 ? 10.023 29.266 0.227 1 49.97 644 SER B N 1
ATOM 11583 C CA . SER B 1 644 ? 10.539 30.625 0.26 1 49.97 644 SER B CA 1
ATOM 11584 C C . SER B 1 644 ? 11.781 30.781 -0.608 1 49.97 644 SER B C 1
ATOM 11586 O O . SER B 1 644 ? 12.812 30.156 -0.335 1 49.97 644 SER B O 1
ATOM 11588 N N . ALA B 1 645 ? 11.656 30.438 -1.743 1 41.41 645 ALA B N 1
ATOM 11589 C CA . ALA B 1 645 ? 12.891 30.594 -2.498 1 41.41 645 ALA B CA 1
ATOM 11590 C C . ALA B 1 645 ? 13.867 31.516 -1.761 1 41.41 645 ALA B C 1
ATOM 11592 O O . ALA B 1 645 ? 14.945 31.828 -2.273 1 41.41 645 ALA B O 1
ATOM 11593 N N . GLY B 1 646 ? 13.414 32.406 -0.911 1 39.84 646 GLY B N 1
ATOM 11594 C CA . GLY B 1 646 ? 14.273 33.438 -0.347 1 39.84 646 GLY B CA 1
ATOM 11595 C C . GLY B 1 646 ? 15.398 32.875 0.5 1 39.84 646 GLY B C 1
ATOM 11596 O O . GLY B 1 646 ? 16.094 33.625 1.195 1 39.84 646 GLY B O 1
ATOM 11597 N N . ALA B 1 647 ? 15.281 31.75 0.902 1 40.91 647 ALA B N 1
ATOM 11598 C CA . ALA B 1 647 ? 16.375 31.594 1.862 1 40.91 647 ALA B CA 1
ATOM 11599 C C . ALA B 1 647 ? 17.703 31.984 1.239 1 40.91 647 ALA B C 1
ATOM 11601 O O . ALA B 1 647 ? 18.75 31.891 1.887 1 40.91 647 ALA B O 1
ATOM 11602 N N . GLU B 1 648 ? 17.781 31.844 -0.041 1 41.56 648 GLU B N 1
ATOM 11603 C CA . GLU B 1 648 ? 19.047 32.406 -0.459 1 41.56 648 GLU B CA 1
ATOM 11604 C C . GLU B 1 648 ? 19.047 33.938 -0.283 1 41.56 648 GLU B C 1
ATOM 11606 O O . GLU B 1 648 ? 18 34.562 -0.325 1 41.56 648 GLU B O 1
ATOM 11611 N N . PRO B 1 649 ? 19.984 34.5 0.122 1 43.09 649 PRO B N 1
ATOM 11612 C CA . PRO B 1 649 ? 20.281 35.938 0.033 1 43.09 649 PRO B CA 1
ATOM 11613 C C . PRO B 1 649 ? 19.766 36.562 -1.263 1 43.09 649 PRO B C 1
ATOM 11615 O O . PRO B 1 649 ? 20.031 36.031 -2.35 1 43.09 649 PRO B O 1
ATOM 11618 N N . GLY B 1 650 ? 18.391 37.344 -1.287 1 51.06 650 GLY B N 1
ATOM 11619 C CA . GLY B 1 650 ? 17.984 38.25 -2.355 1 51.06 650 GLY B CA 1
ATOM 11620 C C . GLY B 1 650 ? 16.547 38.031 -2.793 1 51.06 650 GLY B C 1
ATOM 11621 O O . GLY B 1 650 ? 16.188 38.312 -3.939 1 51.06 650 GLY B O 1
ATOM 11622 N N . PHE B 1 651 ? 15.664 37.281 -2.133 1 59.91 651 PHE B N 1
ATOM 11623 C CA . PHE B 1 651 ? 14.359 37.188 -2.779 1 59.91 651 PHE B CA 1
ATOM 11624 C C . PHE B 1 651 ? 13.672 38.562 -2.82 1 59.91 651 PHE B C 1
ATOM 11626 O O . PHE B 1 651 ? 13.75 39.312 -1.861 1 59.91 651 PHE B O 1
ATOM 11633 N N . ASP B 1 652 ? 13.141 38.781 -3.92 1 81 652 ASP B N 1
ATOM 11634 C CA . ASP B 1 652 ? 12.391 40 -4.188 1 81 652 ASP B CA 1
ATOM 11635 C C . ASP B 1 652 ? 11.047 40 -3.459 1 81 652 ASP B C 1
ATOM 11637 O O . ASP B 1 652 ? 10.508 38.938 -3.16 1 81 652 ASP B O 1
ATOM 11641 N N . ILE B 1 653 ? 10.75 41.062 -2.822 1 89.44 653 ILE B N 1
ATOM 11642 C CA . ILE B 1 653 ? 9.469 41.281 -2.158 1 89.44 653 ILE B CA 1
ATOM 11643 C C . ILE B 1 653 ? 8.555 42.094 -3.062 1 89.44 653 ILE B C 1
ATOM 11645 O O . ILE B 1 653 ? 9 43.062 -3.691 1 89.44 653 ILE B O 1
ATOM 11649 N N . ALA B 1 654 ? 7.363 41.625 -3.17 1 92.25 654 ALA B N 1
ATOM 11650 C CA . ALA B 1 654 ? 6.402 42.375 -3.988 1 92.25 654 ALA B CA 1
ATOM 11651 C C . ALA B 1 654 ? 5.156 42.719 -3.184 1 92.25 654 ALA B C 1
ATOM 11653 O O . ALA B 1 654 ? 4.688 41.938 -2.363 1 92.25 654 ALA B O 1
ATOM 11654 N N . SER B 1 655 ? 4.734 43.906 -3.438 1 92.56 655 SER B N 1
ATOM 11655 C CA . SER B 1 655 ? 3.443 44.281 -2.887 1 92.56 655 SER B CA 1
ATOM 11656 C C . SER B 1 655 ? 2.293 43.719 -3.713 1 92.56 655 SER B C 1
ATOM 11658 O O . SER B 1 655 ? 2.418 43.562 -4.93 1 92.56 655 SER B O 1
ATOM 11660 N N . PHE B 1 656 ? 1.261 43.438 -3.059 1 93.69 656 PHE B N 1
ATOM 11661 C CA . PHE B 1 656 ? 0.112 42.875 -3.736 1 93.69 656 PHE B CA 1
ATOM 11662 C C . PHE B 1 656 ? -1.147 43.688 -3.479 1 93.69 656 PHE B C 1
ATOM 11664 O O . PHE B 1 656 ? -1.584 43.812 -2.332 1 93.69 656 PHE B O 1
ATOM 11671 N N . ASN B 1 657 ? -1.722 44.188 -4.496 1 90.69 657 ASN B N 1
ATOM 11672 C CA . ASN B 1 657 ? -2.994 44.906 -4.539 1 90.69 657 ASN B CA 1
ATOM 11673 C C . ASN B 1 657 ? -3.764 44.594 -5.82 1 90.69 657 ASN B C 1
ATOM 11675 O O . ASN B 1 657 ? -3.545 45.25 -6.852 1 90.69 657 ASN B O 1
ATOM 11679 N N . PRO B 1 658 ? -4.684 43.75 -5.695 1 89 658 PRO B N 1
ATOM 11680 C CA . PRO B 1 658 ? -5.367 43.281 -6.902 1 89 658 PRO B CA 1
ATOM 11681 C C . PRO B 1 658 ? -6.18 44.375 -7.586 1 89 658 PRO B C 1
ATOM 11683 O O . PRO B 1 658 ? -6.48 44.281 -8.773 1 89 658 PRO B O 1
ATOM 11686 N N . ASN B 1 659 ? -6.566 45.375 -6.863 1 86.44 659 ASN B N 1
ATOM 11687 C CA . ASN B 1 659 ? -7.324 46.469 -7.457 1 86.44 659 ASN B CA 1
ATOM 11688 C C . ASN B 1 659 ? -6.445 47.312 -8.352 1 86.44 659 ASN B C 1
ATOM 11690 O O . ASN B 1 659 ? -6.926 47.906 -9.336 1 86.44 659 ASN B O 1
ATOM 11694 N N . ARG B 1 660 ? -5.223 47.406 -8.07 1 87.12 660 ARG B N 1
ATOM 11695 C CA . ARG B 1 660 ? -4.281 48.156 -8.875 1 87.12 660 ARG B CA 1
ATOM 11696 C C . ARG B 1 660 ? -3.658 47.312 -9.961 1 87.12 660 ARG B C 1
ATOM 11698 O O . ARG B 1 660 ? -3.596 47.719 -11.125 1 87.12 660 ARG B O 1
ATOM 11705 N N . ARG B 1 661 ? -3.215 46.125 -9.5 1 89.5 661 ARG B N 1
ATOM 11706 C CA . ARG B 1 661 ? -2.58 45.188 -10.391 1 89.5 661 ARG B CA 1
ATOM 11707 C C . ARG B 1 661 ? -3.047 43.75 -10.086 1 89.5 661 ARG B C 1
ATOM 11709 O O . ARG B 1 661 ? -2.643 43.156 -9.078 1 89.5 661 ARG B O 1
ATOM 11716 N N . PRO B 1 662 ? -3.809 43.25 -11.008 1 91.62 662 PRO B N 1
ATOM 11717 C CA . PRO B 1 662 ? -4.32 41.875 -10.758 1 91.62 662 PRO B CA 1
ATOM 11718 C C . PRO B 1 662 ? -3.254 40.812 -10.938 1 91.62 662 PRO B C 1
ATOM 11720 O O . PRO B 1 662 ? -3.322 40.031 -11.875 1 91.62 662 PRO B O 1
ATOM 11723 N N . GLY B 1 663 ? -2.365 40.719 -10.008 1 95.38 663 GLY B N 1
ATOM 11724 C CA . GLY B 1 663 ? -1.285 39.719 -10.016 1 95.38 663 GLY B CA 1
ATOM 11725 C C . GLY B 1 663 ? -0.142 40.094 -9.086 1 95.38 663 GLY B C 1
ATOM 11726 O O . GLY B 1 663 ? -0.134 41.188 -8.508 1 95.38 663 GLY B O 1
ATOM 11727 N N . LEU B 1 664 ? 0.737 39.25 -8.891 1 95.5 664 LEU B N 1
ATOM 11728 C CA . LEU B 1 664 ? 1.945 39.469 -8.109 1 95.5 664 LEU B CA 1
ATOM 11729 C C . LEU B 1 664 ? 3.141 39.75 -9.016 1 95.5 664 LEU B C 1
ATOM 11731 O O . LEU B 1 664 ? 3.482 38.906 -9.859 1 95.5 664 LEU B O 1
ATOM 11735 N N . LEU B 1 665 ? 3.721 40.844 -8.812 1 94.94 665 LEU B N 1
ATOM 11736 C CA . LEU B 1 665 ? 4.867 41.219 -9.641 1 94.94 665 LEU B CA 1
ATOM 11737 C C . LEU B 1 665 ? 6.121 40.469 -9.188 1 94.94 665 LEU B C 1
ATOM 11739 O O . LEU B 1 665 ? 6.551 40.625 -8.047 1 94.94 665 LEU B O 1
ATOM 11743 N N . ALA B 1 666 ? 6.637 39.656 -9.992 1 93.94 666 ALA B N 1
ATOM 11744 C CA . ALA B 1 666 ? 7.84 38.875 -9.695 1 93.94 666 ALA B CA 1
ATOM 11745 C C . ALA B 1 666 ? 8.891 39.062 -10.781 1 93.94 666 ALA B C 1
ATOM 11747 O O . ALA B 1 666 ? 8.555 39.344 -11.938 1 93.94 666 ALA B O 1
ATOM 11748 N N . GLN B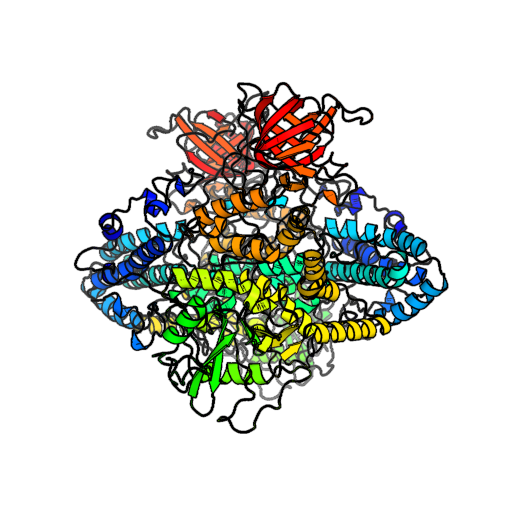 1 667 ? 10.109 38.969 -10.383 1 93.75 667 GLN B N 1
ATOM 11749 C CA . GLN B 1 667 ? 11.203 39.125 -11.336 1 93.75 667 GLN B CA 1
ATOM 11750 C C . GLN B 1 667 ? 12.047 37.844 -11.391 1 93.75 667 GLN B C 1
ATOM 11752 O O . GLN B 1 667 ? 12.695 37.469 -10.406 1 93.75 667 GLN B O 1
ATOM 11757 N N . TYR B 1 668 ? 12.023 37.219 -12.469 1 93.06 668 TYR B N 1
ATOM 11758 C CA . TYR B 1 668 ? 12.742 35.969 -12.688 1 93.06 668 TYR B CA 1
ATOM 11759 C C . TYR B 1 668 ? 13.133 35.844 -14.156 1 93.06 668 TYR B C 1
ATOM 11761 O O . TYR B 1 668 ? 12.578 36.5 -15.023 1 93.06 668 TYR B O 1
ATOM 11769 N N . HIS B 1 669 ? 14.094 34.906 -14.359 1 92.69 669 HIS B N 1
ATOM 11770 C CA . HIS B 1 669 ? 14.336 34.469 -15.734 1 92.69 669 HIS B CA 1
ATOM 11771 C C . HIS B 1 669 ? 13.117 33.75 -16.312 1 92.69 669 HIS B C 1
ATOM 11773 O O . HIS B 1 669 ? 12.234 33.312 -15.562 1 92.69 669 HIS B O 1
ATOM 11779 N N . GLY B 1 670 ? 13.039 33.75 -17.594 1 94.81 670 GLY B N 1
ATOM 11780 C CA . GLY B 1 670 ? 11.977 32.938 -18.188 1 94.81 670 GLY B CA 1
ATOM 11781 C C . GLY B 1 670 ? 12.055 32.906 -19.703 1 94.81 670 GLY B C 1
ATOM 11782 O O . GLY B 1 670 ? 12.984 33.438 -20.312 1 94.81 670 GLY B O 1
ATOM 11783 N N . PHE B 1 671 ? 11.297 32.125 -20.219 1 95.12 671 PHE B N 1
ATOM 11784 C CA . PHE B 1 671 ? 11.141 31.969 -21.672 1 95.12 671 PHE B CA 1
ATOM 11785 C C . PHE B 1 671 ? 9.719 32.312 -22.094 1 95.12 671 PHE B C 1
ATOM 11787 O O . PHE B 1 671 ? 8.766 32.125 -21.344 1 95.12 671 PHE B O 1
ATOM 11794 N N . LEU B 1 672 ? 9.633 32.969 -23.203 1 94.06 672 LEU B N 1
ATOM 11795 C CA . LEU B 1 672 ? 8.359 33.031 -23.906 1 94.06 672 LEU B CA 1
ATOM 11796 C C . LEU B 1 672 ? 8.289 32.031 -25.031 1 94.06 672 LEU B C 1
ATOM 11798 O O . LEU B 1 672 ? 9.102 32.031 -25.953 1 94.06 672 LEU B O 1
ATOM 11802 N N . VAL B 1 673 ? 7.434 31.141 -24.797 1 90.69 673 VAL B N 1
ATOM 11803 C CA . VAL B 1 673 ? 7.348 30 -25.703 1 90.69 673 VAL B CA 1
ATOM 11804 C C . VAL B 1 673 ? 6.07 30.094 -26.531 1 90.69 673 VAL B C 1
ATOM 11806 O O . VAL B 1 673 ? 4.977 30.266 -26 1 90.69 673 VAL B O 1
ATOM 11809 N N . ASN B 1 674 ? 6.273 30.109 -27.75 1 86.06 674 ASN B N 1
ATOM 11810 C CA . ASN B 1 674 ? 5.18 30.047 -28.719 1 86.06 674 ASN B CA 1
ATOM 11811 C C . ASN B 1 674 ? 5.406 28.953 -29.75 1 86.06 674 ASN B C 1
ATOM 11813 O O . ASN B 1 674 ? 6.402 28.969 -30.484 1 86.06 674 ASN B O 1
ATOM 11817 N N . PHE B 1 675 ? 4.602 27.969 -29.781 1 74.44 675 PHE B N 1
ATOM 11818 C CA . PHE B 1 675 ? 4.809 26.812 -30.656 1 74.44 675 PHE B CA 1
ATOM 11819 C C . PHE B 1 675 ? 4.266 27.094 -32.062 1 74.44 675 PHE B C 1
ATOM 11821 O O . PHE B 1 675 ? 4.531 26.328 -32.969 1 74.44 675 PHE B O 1
ATOM 11828 N N . GLY B 1 676 ? 3.922 28.312 -32.438 1 63.91 676 GLY B N 1
ATOM 11829 C CA . GLY B 1 676 ? 3.432 28.719 -33.75 1 63.91 676 GLY B CA 1
ATOM 11830 C C . GLY B 1 676 ? 2.193 27.953 -34.188 1 63.91 676 GLY B C 1
ATOM 11831 O O . GLY B 1 676 ? 1.869 26.906 -33.594 1 63.91 676 GLY B O 1
ATOM 11832 N N . LEU B 1 677 ? 1.354 28.609 -35.094 1 50.91 677 LEU B N 1
ATOM 11833 C CA . LEU B 1 677 ? 0.117 28.156 -35.719 1 50.91 677 LEU B CA 1
ATOM 11834 C C . LEU B 1 677 ? 0.369 26.922 -36.594 1 50.91 677 LEU B C 1
ATOM 11836 O O . LEU B 1 677 ? 1.299 26.906 -37.406 1 50.91 677 LEU B O 1
ATOM 11840 N N . GLY B 1 678 ? -0.053 25.609 -36.281 1 45.91 678 GLY B N 1
ATOM 11841 C CA . GLY B 1 678 ? -0.259 24.5 -37.188 1 45.91 678 GLY B CA 1
ATOM 11842 C C . GLY B 1 678 ? 0.222 23.172 -36.656 1 45.91 678 GLY B C 1
ATOM 11843 O O . GLY B 1 678 ? -0.049 22.125 -37.25 1 45.91 678 GLY B O 1
ATOM 11844 N N . LYS B 1 679 ? 1.4 23.266 -36.125 1 46.34 679 LYS B N 1
ATOM 11845 C CA . LYS B 1 679 ? 1.743 21.875 -35.875 1 46.34 679 LYS B CA 1
ATOM 11846 C C . LYS B 1 679 ? 1.162 21.406 -34.531 1 46.34 679 LYS B C 1
ATOM 11848 O O . LYS B 1 679 ? 1.268 22.109 -33.531 1 46.34 679 LYS B O 1
ATOM 11853 N N . PRO B 1 680 ? 0.275 20.578 -34.688 1 45.22 680 PRO B N 1
ATOM 11854 C CA . PRO B 1 680 ? -0.313 20.016 -33.469 1 45.22 680 PRO B CA 1
ATOM 11855 C C . PRO B 1 680 ? 0.733 19.688 -32.406 1 45.22 680 PRO B C 1
ATOM 11857 O O . PRO B 1 680 ? 1.862 19.328 -32.75 1 45.22 680 PRO B O 1
ATOM 11860 N N . PHE B 1 681 ? 0.725 20.453 -31.328 1 48.75 681 PHE B N 1
ATOM 11861 C CA . PHE B 1 681 ? 1.621 20.109 -30.234 1 48.75 681 PHE B CA 1
ATOM 11862 C C . PHE B 1 681 ? 1.838 18.594 -30.172 1 48.75 681 PHE B C 1
ATOM 11864 O O . PHE B 1 681 ? 0.876 17.828 -30.109 1 48.75 681 PHE B O 1
ATOM 11871 N N . ALA B 1 682 ? 2.588 18.156 -31.219 1 41.41 682 ALA B N 1
ATOM 11872 C CA . ALA B 1 682 ? 2.814 16.719 -31.203 1 41.41 682 ALA B CA 1
ATOM 11873 C C . ALA B 1 682 ? 2.943 16.188 -29.781 1 41.41 682 ALA B C 1
ATOM 11875 O O . ALA B 1 682 ? 2.516 15.07 -29.484 1 41.41 682 ALA B O 1
ATOM 11876 N N . GLY B 1 683 ? 3.887 16.719 -29.266 1 39.88 683 GLY B N 1
ATOM 11877 C CA . GLY B 1 683 ? 4.719 15.945 -28.344 1 39.88 683 GLY B CA 1
ATOM 11878 C C . GLY B 1 683 ? 3.941 15.359 -27.188 1 39.88 683 GLY B C 1
ATOM 11879 O O . GLY B 1 683 ? 2.783 15.719 -26.953 1 39.88 683 GLY B O 1
ATOM 11880 N N . VAL B 1 684 ? 4.707 14.586 -26.453 1 40.28 684 VAL B N 1
ATOM 11881 C CA . VAL B 1 684 ? 4.633 13.688 -25.312 1 40.28 684 VAL B CA 1
ATOM 11882 C C . VAL B 1 684 ? 3.805 14.336 -24.203 1 40.28 684 VAL B C 1
ATOM 11884 O O . VAL B 1 684 ? 3.574 15.547 -24.219 1 40.28 684 VAL B O 1
ATOM 11887 N N . GLU B 1 685 ? 4.504 14.109 -23.062 1 46.25 685 GLU B N 1
ATOM 11888 C CA . GLU B 1 685 ? 4.496 13.906 -21.609 1 46.25 685 GLU B CA 1
ATOM 11889 C C . GLU B 1 685 ? 4.375 15.234 -20.875 1 46.25 685 GLU B C 1
ATOM 11891 O O . GLU B 1 685 ? 5.184 15.539 -19.984 1 46.25 685 GLU B O 1
ATOM 11896 N N . ARG B 1 686 ? 3.457 15.992 -21.203 1 60.81 686 ARG B N 1
ATOM 11897 C CA . ARG B 1 686 ? 3.102 17.156 -20.406 1 60.81 686 ARG B CA 1
ATOM 11898 C C . ARG B 1 686 ? 4.293 18.094 -20.25 1 60.81 686 ARG B C 1
ATOM 11900 O O . ARG B 1 686 ? 4.422 18.781 -19.234 1 60.81 686 ARG B O 1
ATOM 11907 N N . GLY B 1 687 ? 5.312 18 -21.234 1 71.19 687 GLY B N 1
ATOM 11908 C CA . GLY B 1 687 ? 6.426 18.938 -21.156 1 71.19 687 GLY B CA 1
ATOM 11909 C C . GLY B 1 687 ? 6.918 19.375 -22.531 1 71.19 687 GLY B C 1
ATOM 11910 O O . GLY B 1 687 ? 6.301 19.078 -23.547 1 71.19 687 GLY B O 1
ATOM 11911 N N . CYS B 1 688 ? 7.766 20.312 -22.766 1 81.25 688 CYS B N 1
ATOM 11912 C CA . CYS B 1 688 ? 8.414 20.812 -23.969 1 81.25 688 CYS B CA 1
ATOM 11913 C C . CYS B 1 688 ? 9.906 21.031 -23.734 1 81.25 688 CYS B C 1
ATOM 11915 O O . CYS B 1 688 ? 10.367 21.016 -22.594 1 81.25 688 CYS B O 1
ATOM 11917 N N . ALA B 1 689 ? 10.586 21.047 -24.875 1 87.56 689 ALA B N 1
ATOM 11918 C CA . ALA B 1 689 ? 12.008 21.344 -24.812 1 87.56 689 ALA B CA 1
ATOM 11919 C C . ALA B 1 689 ? 12.305 22.719 -25.438 1 87.56 689 ALA B C 1
ATOM 11921 O O . ALA B 1 689 ? 11.867 23 -26.547 1 87.56 689 ALA B O 1
ATOM 11922 N N . ILE B 1 690 ? 12.977 23.5 -24.719 1 91.81 690 ILE B N 1
ATOM 11923 C CA . ILE B 1 690 ? 13.344 24.828 -25.172 1 91.81 690 ILE B CA 1
ATOM 11924 C C . ILE B 1 690 ? 14.836 24.891 -25.469 1 91.81 690 ILE B C 1
ATOM 11926 O O . ILE B 1 690 ? 15.656 24.672 -24.578 1 91.81 690 ILE B O 1
ATOM 11930 N N . GLN B 1 691 ? 15.102 25.141 -26.688 1 93.44 691 GLN B N 1
ATOM 11931 C CA . GLN B 1 691 ? 16.5 25.422 -27 1 93.44 691 GLN B CA 1
ATOM 11932 C C . GLN B 1 691 ? 16.844 26.875 -26.75 1 93.44 691 GLN B C 1
ATOM 11934 O O . GLN B 1 691 ? 16.234 27.766 -27.359 1 93.44 691 GLN B O 1
ATOM 11939 N N . CYS B 1 692 ? 17.766 27.125 -25.922 1 92.62 692 CYS B N 1
ATOM 11940 C CA . CYS B 1 692 ? 18.094 28.5 -25.562 1 92.62 692 CYS B CA 1
ATOM 11941 C C . CYS B 1 692 ? 18.891 29.172 -26.672 1 92.62 692 CYS B C 1
ATOM 11943 O O . CYS B 1 692 ? 19.984 28.719 -27.016 1 92.62 692 CYS B O 1
ATOM 11945 N N . ALA B 1 693 ? 18.344 30.188 -27.297 1 90.31 693 ALA B N 1
ATOM 11946 C CA . ALA B 1 693 ? 18.984 30.953 -28.375 1 90.31 693 ALA B CA 1
ATOM 11947 C C . ALA B 1 693 ? 19.844 32.062 -27.812 1 90.31 693 ALA B C 1
ATOM 11949 O O . ALA B 1 693 ? 20.047 33.094 -28.469 1 90.31 693 ALA B O 1
ATOM 11950 N N . GLY B 1 694 ? 20.297 31.922 -26.641 1 85.38 694 GLY B N 1
ATOM 11951 C CA . GLY B 1 694 ? 21.109 32.938 -26 1 85.38 694 GLY B CA 1
ATOM 11952 C C . GLY B 1 694 ? 20.484 33.5 -24.734 1 85.38 694 GLY B C 1
ATOM 11953 O O . GLY B 1 694 ? 19.328 33.219 -24.438 1 85.38 694 GLY B O 1
ATOM 11954 N N . SER B 1 695 ? 21.281 34.062 -23.922 1 82.12 695 SER B N 1
ATOM 11955 C CA . SER B 1 695 ? 20.812 34.656 -22.672 1 82.12 695 SER B CA 1
ATOM 11956 C C . SER B 1 695 ? 20.969 36.188 -22.703 1 82.12 695 SER B C 1
ATOM 11958 O O . SER B 1 695 ? 21.953 36.688 -23.234 1 82.12 695 SER B O 1
ATOM 11960 N N . ALA B 1 696 ? 19.859 36.781 -22.344 1 73.44 696 ALA B N 1
ATOM 11961 C CA . ALA B 1 696 ? 19.922 38.25 -22.281 1 73.44 696 ALA B CA 1
ATOM 11962 C C . ALA B 1 696 ? 20.922 38.719 -21.234 1 73.44 696 ALA B C 1
ATOM 11964 O O . ALA B 1 696 ? 21.391 39.875 -21.281 1 73.44 696 ALA B O 1
ATOM 11965 N N . ASP B 1 697 ? 21.078 37.844 -20.266 1 78.12 697 ASP B N 1
ATOM 11966 C CA . ASP B 1 697 ? 22.078 38.188 -19.25 1 78.12 697 ASP B CA 1
ATOM 11967 C C . ASP B 1 697 ? 23.469 37.75 -19.703 1 78.12 697 ASP B C 1
ATOM 11969 O O . ASP B 1 697 ? 23.641 36.75 -20.375 1 78.12 697 ASP B O 1
ATOM 11973 N N . SER B 1 698 ? 24.469 38.625 -19.438 1 66.62 698 SER B N 1
ATOM 11974 C CA . SER B 1 698 ? 25.844 38.375 -19.812 1 66.62 698 SER B CA 1
ATOM 11975 C C . SER B 1 698 ? 26.453 37.25 -18.953 1 66.62 698 SER B C 1
ATOM 11977 O O . SER B 1 698 ? 26.078 37.094 -17.797 1 66.62 698 SER B O 1
ATOM 11979 N N . GLY B 1 699 ? 27.297 36.344 -19.453 1 65.38 699 GLY B N 1
ATOM 11980 C CA . GLY B 1 699 ? 28.188 35.469 -18.734 1 65.38 699 GLY B CA 1
ATOM 11981 C C . GLY B 1 699 ? 27.719 34.031 -18.703 1 65.38 699 GLY B C 1
ATOM 11982 O O . GLY B 1 699 ? 28.375 33.156 -18.156 1 65.38 699 GLY B O 1
ATOM 11983 N N . GLN B 1 700 ? 26.516 33.875 -19.062 1 69.12 700 GLN B N 1
ATOM 11984 C CA . GLN B 1 700 ? 26.125 32.469 -19 1 69.12 700 GLN B CA 1
ATOM 11985 C C . GLN B 1 700 ? 26.141 31.828 -20.375 1 69.12 700 GLN B C 1
ATOM 11987 O O . GLN B 1 700 ? 25.594 32.406 -21.328 1 69.12 700 GLN B O 1
ATOM 11992 N N . ASP B 1 701 ? 26.953 30.891 -20.625 1 78.81 701 ASP B N 1
ATOM 11993 C CA . ASP B 1 701 ? 26.984 30.156 -21.891 1 78.81 701 ASP B CA 1
ATOM 11994 C C . ASP B 1 701 ? 25.844 29.141 -21.953 1 78.81 701 ASP B C 1
ATOM 11996 O O . ASP B 1 701 ? 26.047 27.969 -21.625 1 78.81 701 ASP B O 1
ATOM 12000 N N . LEU B 1 702 ? 24.672 29.609 -22.25 1 88.12 702 LEU B N 1
ATOM 12001 C CA . LEU B 1 702 ? 23.484 28.75 -22.312 1 88.12 702 LEU B CA 1
ATOM 12002 C C . LEU B 1 702 ? 23.016 28.562 -23.75 1 88.12 702 LEU B C 1
ATOM 12004 O O . LEU B 1 702 ? 22.016 27.875 -24 1 88.12 702 LEU B O 1
ATOM 12008 N N . ASP B 1 703 ? 23.797 29.188 -24.656 1 88.44 703 ASP B N 1
ATOM 12009 C CA . ASP B 1 703 ? 23.391 29.109 -26.047 1 88.44 703 ASP B CA 1
ATOM 12010 C C . ASP B 1 703 ? 23.422 27.672 -26.547 1 88.44 703 ASP B C 1
ATOM 12012 O O . ASP B 1 703 ? 24.406 26.953 -26.344 1 88.44 703 ASP B O 1
ATOM 12016 N N . GLY B 1 704 ? 22.328 27.266 -27.047 1 88.12 704 GLY B N 1
ATOM 12017 C CA . GLY B 1 704 ? 22.25 25.938 -27.625 1 88.12 704 GLY B CA 1
ATOM 12018 C C . GLY B 1 704 ? 21.828 24.875 -26.625 1 88.12 704 GLY B C 1
ATOM 12019 O O . GLY B 1 704 ? 21.516 23.75 -27.016 1 88.12 704 GLY B O 1
ATOM 12020 N N . LYS B 1 705 ? 21.828 25.219 -25.406 1 90.62 705 LYS B N 1
ATOM 12021 C CA . LYS B 1 705 ? 21.422 24.234 -24.406 1 90.62 705 LYS B CA 1
ATOM 12022 C C . LYS B 1 705 ? 19.906 24.031 -24.406 1 90.62 705 LYS B C 1
ATOM 12024 O O . LYS B 1 705 ? 19.156 24.938 -24.766 1 90.62 705 LYS B O 1
ATOM 12029 N N . TRP B 1 706 ? 19.547 22.828 -24.078 1 91.44 706 TRP B N 1
ATOM 12030 C CA . TRP B 1 706 ? 18.125 22.484 -24.078 1 91.44 706 TRP B CA 1
ATOM 12031 C C . TRP B 1 706 ? 17.562 22.484 -22.656 1 91.44 706 TRP B C 1
ATOM 12033 O O . TRP B 1 706 ? 18.156 21.891 -21.75 1 91.44 706 TRP B O 1
ATOM 12043 N N . PHE B 1 707 ? 16.469 23.172 -22.484 1 91.5 707 PHE B N 1
ATOM 12044 C CA . PHE B 1 707 ? 15.688 23.156 -21.25 1 91.5 707 PHE B CA 1
ATOM 12045 C C . PHE B 1 707 ? 14.438 22.297 -21.422 1 91.5 707 PHE B C 1
ATOM 12047 O O . PHE B 1 707 ? 13.539 22.641 -22.203 1 91.5 707 PHE B O 1
ATOM 12054 N N . LEU B 1 708 ? 14.422 21.297 -20.719 1 88.44 708 LEU B N 1
ATOM 12055 C CA . LEU B 1 708 ? 13.219 20.469 -20.734 1 88.44 708 LEU B CA 1
ATOM 12056 C C . LEU B 1 708 ? 12.227 20.906 -19.672 1 88.44 708 LEU B C 1
ATOM 12058 O O . LEU B 1 708 ? 12.586 21.062 -18.5 1 88.44 708 LEU B O 1
ATOM 12062 N N . VAL B 1 709 ? 11.039 21.203 -20.031 1 87.06 709 VAL B N 1
ATOM 12063 C CA . VAL B 1 709 ? 9.961 21.609 -19.141 1 87.06 709 VAL B CA 1
ATOM 12064 C C . VAL B 1 709 ? 8.945 20.484 -18.984 1 87.06 709 VAL B C 1
ATOM 12066 O O . VAL B 1 709 ? 8.383 20.016 -19.969 1 87.06 709 VAL B O 1
ATOM 12069 N N . GLN B 1 710 ? 8.742 20.125 -17.766 1 81.25 710 GLN B N 1
ATOM 12070 C CA . GLN B 1 710 ? 7.805 19.031 -17.516 1 81.25 710 GLN B CA 1
ATOM 12071 C C . GLN B 1 710 ? 6.707 19.453 -16.547 1 81.25 710 GLN B C 1
ATOM 12073 O O . GLN B 1 710 ? 6.996 19.938 -15.453 1 81.25 710 GLN B O 1
ATOM 12078 N N . LEU B 1 711 ? 5.422 19.344 -16.969 1 78.44 711 LEU B N 1
ATOM 12079 C CA . LEU B 1 711 ? 4.281 19.594 -16.094 1 78.44 711 LEU B CA 1
ATOM 12080 C C . LEU B 1 711 ? 3.969 18.359 -15.242 1 78.44 711 LEU B C 1
ATOM 12082 O O . LEU B 1 711 ? 4.25 17.234 -15.648 1 78.44 711 LEU B O 1
ATOM 12086 N N . PRO B 1 712 ? 3.404 18.625 -14.008 1 68.5 712 PRO B N 1
ATOM 12087 C CA . PRO B 1 712 ? 3.039 17.484 -13.18 1 68.5 712 PRO B CA 1
ATOM 12088 C C . PRO B 1 712 ? 1.897 16.656 -13.773 1 68.5 712 PRO B C 1
ATOM 12090 O O . PRO B 1 712 ? 1.065 17.203 -14.508 1 68.5 712 PRO B O 1
ATOM 12093 N N . ARG B 1 713 ? 1.793 15.461 -13.594 1 54.56 713 ARG B N 1
ATOM 12094 C CA . ARG B 1 713 ? 0.81 14.547 -14.172 1 54.56 713 ARG B CA 1
ATOM 12095 C C . ARG B 1 713 ? -0.585 14.836 -13.625 1 54.56 713 ARG B C 1
ATOM 12097 O O . ARG B 1 713 ? -1.575 14.727 -14.352 1 54.56 713 ARG B O 1
ATOM 12104 N N . ASN B 1 714 ? -0.648 14.711 -12.414 1 50.19 714 ASN B N 1
ATOM 12105 C CA . ASN B 1 714 ? -1.978 14.703 -11.812 1 50.19 714 ASN B CA 1
ATOM 12106 C C . ASN B 1 714 ? -2.727 16 -12.094 1 50.19 714 ASN B C 1
ATOM 12108 O O . ASN B 1 714 ? -3.945 16 -12.266 1 50.19 714 ASN B O 1
ATOM 12112 N N . ASN B 1 715 ? -2.252 17.094 -11.672 1 47.41 715 ASN B N 1
ATOM 12113 C CA . ASN B 1 715 ? -3.07 18.281 -11.5 1 47.41 715 ASN B CA 1
ATOM 12114 C C . ASN B 1 715 ? -3.033 19.172 -12.734 1 47.41 715 ASN B C 1
ATOM 12116 O O . ASN B 1 715 ? -3.387 20.359 -12.672 1 47.41 715 ASN B O 1
ATOM 12120 N N . SER B 1 716 ? -2.338 18.703 -13.883 1 50.03 716 SER B N 1
ATOM 12121 C CA . SER B 1 716 ? -2.234 19.906 -14.688 1 50.03 716 SER B CA 1
ATOM 12122 C C . SER B 1 716 ? -3.145 19.844 -15.906 1 50.03 716 SER B C 1
ATOM 12124 O O . SER B 1 716 ? -3.121 18.859 -16.656 1 50.03 716 SER B O 1
ATOM 12126 N N . ASN B 1 717 ? -4.281 20.328 -15.656 1 47.97 717 ASN B N 1
ATOM 12127 C CA . ASN B 1 717 ? -5.16 20.625 -16.781 1 47.97 717 ASN B CA 1
ATOM 12128 C C . ASN B 1 717 ? -4.504 21.578 -17.781 1 47.97 717 ASN B C 1
ATOM 12130 O O . ASN B 1 717 ? -5.188 22.219 -18.578 1 47.97 717 ASN B O 1
ATOM 12134 N N . VAL B 1 718 ? -3.266 21.781 -17.562 1 55.19 718 VAL B N 1
ATOM 12135 C CA . VAL B 1 718 ? -2.721 22.766 -18.5 1 55.19 718 VAL B CA 1
ATOM 12136 C C . VAL B 1 718 ? -2.328 22.062 -19.797 1 55.19 718 VAL B C 1
ATOM 12138 O O . VAL B 1 718 ? -1.536 21.125 -19.781 1 55.19 718 VAL B O 1
ATOM 12141 N N . GLU B 1 719 ? -3.199 22.203 -20.672 1 58.81 719 GLU B N 1
ATOM 12142 C CA . GLU B 1 719 ? -2.846 21.781 -22.016 1 58.81 719 GLU B CA 1
ATOM 12143 C C . GLU B 1 719 ? -2.205 22.922 -22.797 1 58.81 719 GLU B C 1
ATOM 12145 O O . GLU B 1 719 ? -2.676 24.047 -22.75 1 58.81 719 GLU B O 1
ATOM 12150 N N . TRP B 1 720 ? -1.033 22.609 -23.281 1 66.81 720 TRP B N 1
ATOM 12151 C CA . TRP B 1 720 ? -0.383 23.594 -24.125 1 66.81 720 TRP B CA 1
ATOM 12152 C C . TRP B 1 720 ? -1.233 23.906 -25.359 1 66.81 720 TRP B C 1
ATOM 12154 O O . TRP B 1 720 ? -1.678 22.984 -26.062 1 66.81 720 TRP B O 1
ATOM 12164 N N . GLN B 1 721 ? -1.631 25.094 -25.516 1 70.69 721 GLN B N 1
ATOM 12165 C CA . GLN B 1 721 ? -2.322 25.531 -26.719 1 70.69 721 GLN B CA 1
ATOM 12166 C C . GLN B 1 721 ? -1.353 26.172 -27.703 1 70.69 721 GLN B C 1
ATOM 12168 O O . GLN B 1 721 ? -0.524 27 -27.312 1 70.69 721 GLN B O 1
ATOM 12173 N N . THR B 1 722 ? -1.47 25.781 -28.969 1 70 722 THR B N 1
ATOM 12174 C CA . THR B 1 722 ? -0.518 26.234 -29.984 1 70 722 THR B CA 1
ATOM 12175 C C . THR B 1 722 ? -0.675 27.734 -30.234 1 70 722 THR B C 1
ATOM 12177 O O . THR B 1 722 ? 0.268 28.391 -30.672 1 70 722 THR B O 1
ATOM 12180 N N . TRP B 1 723 ? -1.852 28.25 -30.078 1 75.25 723 TRP B N 1
ATOM 12181 C CA . TRP B 1 723 ? -2.076 29.656 -30.359 1 75.25 723 TRP B CA 1
ATOM 12182 C C . TRP B 1 723 ? -1.675 30.531 -29.172 1 75.25 723 TRP B C 1
ATOM 12184 O O . TRP B 1 723 ? -1.557 31.75 -29.297 1 75.25 723 TRP B O 1
ATOM 12194 N N . GLN B 1 724 ? -1.493 29.891 -28.094 1 84.06 724 GLN B N 1
ATOM 12195 C CA . GLN B 1 724 ? -1.2 30.609 -26.859 1 84.06 724 GLN B CA 1
ATOM 12196 C C . GLN B 1 724 ? 0.304 30.734 -26.641 1 84.06 724 GLN B C 1
ATOM 12198 O O . GLN B 1 724 ? 1.052 29.781 -26.875 1 84.06 724 GLN B O 1
ATOM 12203 N N . THR B 1 725 ? 0.698 31.953 -26.391 1 90.38 725 THR B N 1
ATOM 12204 C CA . THR B 1 725 ? 2.066 32.125 -25.922 1 90.38 725 THR B CA 1
ATOM 12205 C C . THR B 1 725 ? 2.158 31.875 -24.406 1 90.38 725 THR B C 1
ATOM 12207 O O . THR B 1 725 ? 1.347 32.375 -23.641 1 90.38 725 THR B O 1
ATOM 12210 N N . TYR B 1 726 ? 3.107 31.078 -24.094 1 92.25 726 TYR B N 1
ATOM 12211 C CA . TYR B 1 726 ? 3.285 30.734 -22.688 1 92.25 726 TYR B CA 1
ATOM 12212 C C . TYR B 1 726 ? 4.586 31.328 -22.141 1 92.25 726 TYR B C 1
ATOM 12214 O O . TYR B 1 726 ? 5.566 31.453 -22.875 1 92.25 726 TYR B O 1
ATOM 12222 N N . ALA B 1 727 ? 4.504 31.703 -20.938 1 95.25 727 ALA B N 1
ATOM 12223 C CA . ALA B 1 727 ? 5.715 32.031 -20.188 1 95.25 727 ALA B CA 1
ATOM 12224 C C . ALA B 1 727 ? 6.172 30.859 -19.344 1 95.25 727 ALA B C 1
ATOM 12226 O O . ALA B 1 727 ? 5.367 30.25 -18.641 1 95.25 727 ALA B O 1
ATOM 12227 N N . VAL B 1 728 ? 7.395 30.469 -19.469 1 95.06 728 VAL B N 1
ATOM 12228 C CA . VAL B 1 728 ? 8.039 29.531 -18.562 1 95.06 728 VAL B CA 1
ATOM 12229 C C . VAL B 1 728 ? 8.984 30.297 -17.625 1 95.06 728 VAL B C 1
ATOM 12231 O O . VAL B 1 728 ? 10.125 30.594 -18 1 95.06 728 VAL B O 1
ATOM 12234 N N . ILE B 1 729 ? 8.5 30.547 -16.484 1 95.31 729 ILE B N 1
ATOM 12235 C CA . ILE B 1 729 ? 9.25 31.344 -15.516 1 95.31 729 ILE B CA 1
ATOM 12236 C C . ILE B 1 729 ? 10.125 30.422 -14.672 1 95.31 729 ILE B C 1
ATOM 12238 O O . ILE B 1 729 ? 9.625 29.5 -14.016 1 95.31 729 ILE B O 1
ATOM 12242 N N . LEU B 1 730 ? 11.383 30.672 -14.656 1 93.81 730 LEU B N 1
ATOM 12243 C CA . LEU B 1 730 ? 12.328 29.797 -13.969 1 93.81 730 LEU B CA 1
ATOM 12244 C C . LEU B 1 730 ? 12.688 30.375 -12.602 1 93.81 730 LEU B C 1
ATOM 12246 O O . LEU B 1 730 ? 13.031 31.547 -12.477 1 93.81 730 LEU B O 1
ATOM 12250 N N . SER B 1 731 ? 12.539 29.562 -11.609 1 91.38 731 SER B N 1
ATOM 12251 C CA . SER B 1 731 ? 13 29.984 -10.289 1 91.38 731 SER B CA 1
ATOM 12252 C C . SER B 1 731 ? 14.508 30.234 -10.281 1 91.38 731 SER B C 1
ATOM 12254 O O . SER B 1 731 ? 14.992 31.156 -9.625 1 91.38 731 SER B O 1
ATOM 12256 N N . GLU B 1 732 ? 15.164 29.359 -10.93 1 89.19 732 GLU B N 1
ATOM 12257 C CA . GLU B 1 732 ? 16.609 29.438 -11.156 1 89.19 732 GLU B CA 1
ATOM 12258 C C . GLU B 1 732 ? 17.016 28.641 -12.398 1 89.19 732 GLU B C 1
ATOM 12260 O O . GLU B 1 732 ? 16.25 27.797 -12.883 1 89.19 732 GLU B O 1
ATOM 12265 N N . ILE B 1 733 ? 18.062 29.016 -12.875 1 89.31 733 ILE B N 1
ATOM 12266 C CA . ILE B 1 733 ? 18.594 28.219 -13.977 1 89.31 733 ILE B CA 1
ATOM 12267 C C . ILE B 1 733 ? 19.078 26.875 -13.445 1 89.31 733 ILE B C 1
ATOM 12269 O O . ILE B 1 733 ? 19.953 26.812 -12.578 1 89.31 733 ILE B O 1
ATOM 12273 N N . PRO B 1 734 ? 18.406 25.859 -13.922 1 87.62 734 PRO B N 1
ATOM 12274 C CA . PRO B 1 734 ? 18.797 24.547 -13.391 1 87.62 734 PRO B CA 1
ATOM 12275 C C . PRO B 1 734 ? 20.266 24.234 -13.617 1 87.62 734 PRO B C 1
ATOM 12277 O O . PRO B 1 734 ? 20.828 24.562 -14.664 1 87.62 734 PRO B O 1
ATOM 12280 N N . LYS B 1 735 ? 20.859 23.688 -12.57 1 80.25 735 LYS B N 1
ATOM 12281 C CA . LYS B 1 735 ? 22.219 23.156 -12.703 1 80.25 735 LYS B CA 1
ATOM 12282 C C . LYS B 1 735 ? 22.203 21.812 -13.445 1 80.25 735 LYS B C 1
ATOM 12284 O O . LYS B 1 735 ? 21.141 21.25 -13.695 1 80.25 735 LYS B O 1
ATOM 12289 N N . GLN B 1 736 ? 23.375 21.375 -13.812 1 71.31 736 GLN B N 1
ATOM 12290 C CA . GLN B 1 736 ? 23.484 20.094 -14.523 1 71.31 736 GLN B CA 1
ATOM 12291 C C . GLN B 1 736 ? 22.906 18.953 -13.695 1 71.31 736 GLN B C 1
ATOM 12293 O O . GLN B 1 736 ? 23.266 18.781 -12.531 1 71.31 736 GLN B O 1
ATOM 12298 N N . ARG B 1 737 ? 22 18.281 -14.141 1 66.81 737 ARG B N 1
ATOM 12299 C CA . ARG B 1 737 ? 21.391 17.078 -13.562 1 66.81 737 ARG B CA 1
ATOM 12300 C C . ARG B 1 737 ? 20.453 17.438 -12.406 1 66.81 737 ARG B C 1
ATOM 12302 O O . ARG B 1 737 ? 20.219 16.625 -11.516 1 66.81 737 ARG B O 1
ATOM 12309 N N . ALA B 1 738 ? 20.172 18.656 -12.305 1 75.06 738 ALA B N 1
ATOM 12310 C CA . ALA B 1 738 ? 19.234 19.094 -11.281 1 75.06 738 ALA B CA 1
ATOM 12311 C C . ALA B 1 738 ? 17.953 19.625 -11.906 1 75.06 738 ALA B C 1
ATOM 12313 O O . ALA B 1 738 ? 17.938 20.016 -13.078 1 75.06 738 ALA B O 1
ATOM 12314 N N . THR B 1 739 ? 16.953 19.484 -11.188 1 81.38 739 THR B N 1
ATOM 12315 C CA . THR B 1 739 ? 15.656 20.016 -11.617 1 81.38 739 THR B CA 1
ATOM 12316 C C . THR B 1 739 ? 15.312 21.297 -10.852 1 81.38 739 THR B C 1
ATOM 12318 O O . THR B 1 739 ? 15.633 21.422 -9.672 1 81.38 739 THR B O 1
ATOM 12321 N N . ALA B 1 740 ? 14.789 22.219 -11.523 1 86.44 740 ALA B N 1
ATOM 12322 C CA . ALA B 1 740 ? 14.328 23.453 -10.906 1 86.44 740 ALA B CA 1
ATOM 12323 C C . ALA B 1 740 ? 12.828 23.656 -11.117 1 86.44 740 ALA B C 1
ATOM 12325 O O . ALA B 1 740 ? 12.305 23.328 -12.188 1 86.44 740 ALA B O 1
ATOM 12326 N N . PRO B 1 741 ? 12.195 24.172 -10.133 1 89.38 741 PRO B N 1
ATOM 12327 C CA . PRO B 1 741 ? 10.781 24.484 -10.32 1 89.38 741 PRO B CA 1
ATOM 12328 C C . PRO B 1 741 ? 10.562 25.641 -11.289 1 89.38 741 PRO B C 1
ATOM 12330 O O . PRO B 1 741 ? 11.367 26.578 -11.336 1 89.38 741 PRO B O 1
ATOM 12333 N N . ALA B 1 742 ? 9.547 25.547 -12.008 1 92.5 742 ALA B N 1
ATOM 12334 C CA . ALA B 1 742 ? 9.156 26.594 -12.938 1 92.5 742 ALA B CA 1
ATOM 12335 C C . ALA B 1 742 ? 7.641 26.781 -12.961 1 92.5 742 ALA B C 1
ATOM 12337 O O . ALA B 1 742 ? 6.902 25.938 -12.438 1 92.5 742 ALA B O 1
ATOM 12338 N N . VAL B 1 743 ? 7.285 27.953 -13.43 1 93.56 743 VAL B N 1
ATOM 12339 C CA . VAL B 1 743 ? 5.871 28.25 -13.625 1 93.56 743 VAL B CA 1
ATOM 12340 C C . VAL B 1 743 ? 5.559 28.312 -15.117 1 93.56 743 VAL B C 1
ATOM 12342 O O . VAL B 1 743 ? 6.285 28.938 -15.891 1 93.56 743 VAL B O 1
ATOM 12345 N N . VAL B 1 744 ? 4.637 27.609 -15.492 1 91.88 744 VAL B N 1
ATOM 12346 C CA . VAL B 1 744 ? 4.07 27.781 -16.828 1 91.88 744 VAL B CA 1
ATOM 12347 C C . VAL B 1 744 ? 2.82 28.656 -16.75 1 91.88 744 VAL B C 1
ATOM 12349 O O . VAL B 1 744 ? 1.868 28.312 -16.031 1 91.88 744 VAL B O 1
ATOM 12352 N N . ALA B 1 745 ? 2.885 29.781 -17.422 1 94.38 745 ALA B N 1
ATOM 12353 C CA . ALA B 1 745 ? 1.784 30.734 -17.391 1 94.38 745 ALA B CA 1
ATOM 12354 C C . ALA B 1 745 ? 1.401 31.172 -18.812 1 94.38 745 ALA B C 1
ATOM 12356 O O . ALA B 1 745 ? 2.238 31.172 -19.719 1 94.38 745 ALA B O 1
ATOM 12357 N N . SER B 1 746 ? 0.163 31.531 -19.031 1 92.88 746 SER B N 1
ATOM 12358 C CA . SER B 1 746 ? -0.296 32.062 -20.312 1 92.88 746 SER B CA 1
ATOM 12359 C C . SER B 1 746 ? -0.087 33.562 -20.406 1 92.88 746 SER B C 1
ATOM 12361 O O . SER B 1 746 ? -0.518 34.312 -19.516 1 92.88 746 SER B O 1
ATOM 12363 N N . LEU B 1 747 ? 0.539 33.938 -21.453 1 94.62 747 LEU B N 1
ATOM 12364 C CA . LEU B 1 747 ? 0.763 35.375 -21.641 1 94.62 747 LEU B CA 1
ATOM 12365 C C . LEU B 1 747 ? -0.516 36.062 -22.109 1 94.62 747 LEU B C 1
ATOM 12367 O O . LEU B 1 747 ? -1.157 35.625 -23.062 1 94.62 747 LEU B O 1
ATOM 12371 N N . GLN B 1 748 ? -0.847 37.094 -21.406 1 93.38 748 GLN B N 1
ATOM 12372 C CA . GLN B 1 748 ? -2.033 37.844 -21.766 1 93.38 748 GLN B CA 1
ATOM 12373 C C . GLN B 1 748 ? -1.656 39.094 -22.547 1 93.38 748 GLN B C 1
ATOM 12375 O O . GLN B 1 748 ? -2.25 39.406 -23.594 1 93.38 748 GLN B O 1
ATOM 12380 N N . GLU B 1 749 ? -0.728 39.812 -22.016 1 91.19 749 GLU B N 1
ATOM 12381 C CA . GLU B 1 749 ? -0.292 41.062 -22.656 1 91.19 749 GLU B CA 1
ATOM 12382 C C . GLU B 1 749 ? 1.1 41.469 -22.188 1 91.19 749 GLU B C 1
ATOM 12384 O O . GLU B 1 749 ? 1.578 40.969 -21.156 1 91.19 749 GLU B O 1
ATOM 12389 N N . ARG B 1 750 ? 1.713 42.25 -23.031 1 90.62 750 ARG B N 1
ATOM 12390 C CA . ARG B 1 750 ? 2.951 42.906 -22.656 1 90.62 750 ARG B CA 1
ATOM 12391 C C . ARG B 1 750 ? 2.734 44.438 -22.516 1 90.62 750 ARG B C 1
ATOM 12393 O O . ARG B 1 750 ? 2.4 45.094 -23.5 1 90.62 750 ARG B O 1
ATOM 12400 N N . GLN B 1 751 ? 3.006 44.844 -21.312 1 89.06 751 GLN B N 1
ATOM 12401 C CA . GLN B 1 751 ? 2.77 46.25 -21.047 1 89.06 751 GLN B CA 1
ATOM 12402 C C . GLN B 1 751 ? 3.951 47.094 -21.516 1 89.06 751 GLN B C 1
ATOM 12404 O O . GLN B 1 751 ? 5.051 46.594 -21.719 1 89.06 751 GLN B O 1
ATOM 12409 N N . GLU B 1 752 ? 3.705 48.406 -21.625 1 80.69 752 GLU B N 1
ATOM 12410 C CA . GLU B 1 752 ? 4.684 49.344 -22.156 1 80.69 752 GLU B CA 1
ATOM 12411 C C . GLU B 1 752 ? 5.895 49.469 -21.234 1 80.69 752 GLU B C 1
ATOM 12413 O O . GLU B 1 752 ? 7.008 49.75 -21.688 1 80.69 752 GLU B O 1
ATOM 12418 N N . ASP B 1 753 ? 5.715 49.219 -19.969 1 85.56 753 ASP B N 1
ATOM 12419 C CA . ASP B 1 753 ? 6.809 49.312 -19 1 85.56 753 ASP B CA 1
ATOM 12420 C C . ASP B 1 753 ? 7.633 48.031 -18.953 1 85.56 753 ASP B C 1
ATOM 12422 O O . ASP B 1 753 ? 8.508 47.906 -18.094 1 85.56 753 ASP B O 1
ATOM 12426 N N . GLY B 1 754 ? 7.352 47.125 -19.859 1 89.81 754 GLY B N 1
ATOM 12427 C CA . GLY B 1 754 ? 8.156 45.906 -19.953 1 89.81 754 GLY B CA 1
ATOM 12428 C C . GLY B 1 754 ? 7.617 44.75 -19.109 1 89.81 754 GLY B C 1
ATOM 12429 O O . GLY B 1 754 ? 8.25 43.719 -19 1 89.81 754 GLY B O 1
ATOM 12430 N N . ILE B 1 755 ? 6.48 45 -18.5 1 94.75 755 ILE B N 1
ATOM 12431 C CA . ILE B 1 755 ? 5.887 44 -17.656 1 94.75 755 ILE B CA 1
ATOM 12432 C C . ILE B 1 755 ? 5.105 43 -18.5 1 94.75 755 ILE B C 1
ATOM 12434 O O . ILE B 1 755 ? 4.266 43.375 -19.312 1 94.75 755 ILE B O 1
ATOM 12438 N N . HIS B 1 756 ? 5.406 41.688 -18.344 1 96.69 756 HIS B N 1
ATOM 12439 C CA . HIS B 1 756 ? 4.621 40.625 -18.969 1 96.69 756 HIS B CA 1
ATOM 12440 C C . HIS B 1 756 ? 3.477 40.188 -18.062 1 96.69 756 HIS B C 1
ATOM 12442 O O . HIS B 1 756 ? 3.711 39.625 -17 1 96.69 756 HIS B O 1
ATOM 12448 N N . VAL B 1 757 ? 2.275 40.469 -18.469 1 95.88 757 VAL B N 1
ATOM 12449 C CA . VAL B 1 757 ? 1.112 40.031 -17.703 1 95.88 757 VAL B CA 1
ATOM 12450 C C . VAL B 1 757 ? 0.776 38.594 -18.062 1 95.88 757 VAL B C 1
ATOM 12452 O O . VAL B 1 757 ? 0.494 38.281 -19.219 1 95.88 757 VAL B O 1
ATOM 12455 N N . VAL B 1 758 ? 0.839 37.719 -17.031 1 96.38 758 VAL B N 1
ATOM 12456 C CA . VAL B 1 758 ? 0.648 36.312 -17.328 1 96.38 758 VAL B CA 1
ATOM 12457 C C . VAL B 1 758 ? -0.351 35.688 -16.344 1 96.38 758 VAL B C 1
ATOM 12459 O O . VAL B 1 758 ? -0.548 36.219 -15.242 1 96.38 758 VAL B O 1
ATOM 12462 N N . ILE B 1 759 ? -1.039 34.656 -16.719 1 94.31 759 ILE B N 1
ATOM 12463 C CA . ILE B 1 759 ? -1.94 33.906 -15.859 1 94.31 759 ILE B CA 1
ATOM 12464 C C . ILE B 1 759 ? -1.303 32.562 -15.5 1 94.31 759 ILE B C 1
ATOM 12466 O O . ILE B 1 759 ? -1.011 31.75 -16.391 1 94.31 759 ILE B O 1
ATOM 12470 N N . HIS B 1 760 ? -1.08 32.344 -14.242 1 94.38 760 HIS B N 1
ATOM 12471 C CA . HIS B 1 760 ? -0.47 31.109 -13.758 1 94.38 760 HIS B CA 1
ATOM 12472 C C . HIS B 1 760 ? -1.296 29.891 -14.164 1 94.38 760 HIS B C 1
ATOM 12474 O O . HIS B 1 760 ? -2.484 29.812 -13.844 1 94.38 760 HIS B O 1
ATOM 12480 N N . GLN B 1 761 ? -0.658 28.953 -14.836 1 89.69 761 GLN B N 1
ATOM 12481 C CA . GLN B 1 761 ? -1.371 27.75 -15.25 1 89.69 761 GLN B CA 1
ATOM 12482 C C . GLN B 1 761 ? -0.98 26.547 -14.383 1 89.69 761 GLN B C 1
ATOM 12484 O O . GLN B 1 761 ? -1.846 25.844 -13.875 1 89.69 761 GLN B O 1
ATOM 12489 N N . ASN B 1 762 ? 0.324 26.328 -14.266 1 88.5 762 ASN B N 1
ATOM 12490 C CA . ASN B 1 762 ? 0.796 25.188 -13.492 1 88.5 762 ASN B CA 1
ATOM 12491 C C . ASN B 1 762 ? 2.275 25.312 -13.141 1 88.5 762 ASN B C 1
ATOM 12493 O O . ASN B 1 762 ? 2.992 26.109 -13.75 1 88.5 762 ASN B O 1
ATOM 12497 N N . ILE B 1 763 ? 2.582 24.531 -12.195 1 89.06 763 ILE B N 1
ATOM 12498 C CA . ILE B 1 763 ? 4.004 24.391 -11.891 1 89.06 763 ILE B CA 1
ATOM 12499 C C . ILE B 1 763 ? 4.637 23.359 -12.82 1 89.06 763 ILE B C 1
ATOM 12501 O O . ILE B 1 763 ? 3.941 22.531 -13.406 1 89.06 763 ILE B O 1
ATOM 12505 N N . ALA B 1 764 ? 5.875 23.5 -13.031 1 86.94 764 ALA B N 1
ATOM 12506 C CA . ALA B 1 764 ? 6.625 22.562 -13.875 1 86.94 764 ALA B CA 1
ATOM 12507 C C . ALA B 1 764 ? 8.016 22.312 -13.305 1 86.94 764 ALA B C 1
ATOM 12509 O O . ALA B 1 764 ? 8.469 23.016 -12.406 1 86.94 764 ALA B O 1
ATOM 12510 N N . SER B 1 765 ? 8.57 21.25 -13.68 1 85.06 765 SER B N 1
ATOM 12511 C CA . SER B 1 765 ? 9.977 20.969 -13.422 1 85.06 765 SER B CA 1
ATOM 12512 C C . SER B 1 765 ? 10.82 21.172 -14.68 1 85.06 765 SER B C 1
ATOM 12514 O O . SER B 1 765 ? 10.422 20.766 -15.773 1 85.06 765 SER B O 1
ATOM 12516 N N . VAL B 1 766 ? 11.914 21.844 -14.508 1 88.56 766 VAL B N 1
ATOM 12517 C CA . VAL B 1 766 ? 12.781 22.125 -15.648 1 88.56 766 VAL B CA 1
ATOM 12518 C C . VAL B 1 766 ? 14.188 21.594 -15.367 1 88.56 766 VAL B C 1
ATOM 12520 O O . VAL B 1 766 ? 14.688 21.719 -14.25 1 88.56 766 VAL B O 1
ATOM 12523 N N . TRP B 1 767 ? 14.758 21.031 -16.312 1 87.06 767 TRP B N 1
ATOM 12524 C CA . TRP B 1 767 ? 16.156 20.625 -16.234 1 87.06 767 TRP B CA 1
ATOM 12525 C C . TRP B 1 767 ? 16.844 20.734 -17.594 1 87.06 767 TRP B C 1
ATOM 12527 O O . TRP B 1 767 ? 16.172 20.875 -18.625 1 87.06 767 TRP B O 1
ATOM 12537 N N . MET B 1 768 ? 18.172 20.844 -17.578 1 87.69 768 MET B N 1
ATOM 12538 C CA . MET B 1 768 ? 18.938 21.047 -18.797 1 87.69 768 MET B CA 1
ATOM 12539 C C . MET B 1 768 ? 19.453 19.719 -19.344 1 87.69 768 MET B C 1
ATOM 12541 O O . MET B 1 768 ? 19.812 18.828 -18.578 1 87.69 768 MET B O 1
ATOM 12545 N N . THR B 1 769 ? 19.359 19.609 -20.594 1 82.25 769 THR B N 1
ATOM 12546 C CA . THR B 1 769 ? 19.891 18.438 -21.297 1 82.25 769 THR B CA 1
ATOM 12547 C C . THR B 1 769 ? 20.672 18.859 -22.531 1 82.25 769 THR B C 1
ATOM 12549 O O . THR B 1 769 ? 20.547 20 -22.984 1 82.25 769 THR B O 1
ATOM 12552 N N . GLN B 1 770 ? 21.484 17.953 -23 1 79.62 770 GLN B N 1
ATOM 12553 C CA . GLN B 1 770 ? 22.281 18.25 -24.188 1 79.62 770 GLN B CA 1
ATOM 12554 C C . GLN B 1 770 ? 21.438 18.094 -25.453 1 79.62 770 GLN B C 1
ATOM 12556 O O . GLN B 1 770 ? 21.641 18.812 -26.438 1 79.62 770 GLN B O 1
ATOM 12561 N N . GLU B 1 771 ? 20.594 17.172 -25.391 1 81 771 GLU B N 1
ATOM 12562 C CA . GLU B 1 771 ? 19.688 16.922 -26.516 1 81 771 GLU B CA 1
ATOM 12563 C C . GLU B 1 771 ? 18.25 16.719 -26.047 1 81 771 GLU B C 1
ATOM 12565 O O . GLU B 1 771 ? 18.016 16.203 -24.953 1 81 771 GLU B O 1
ATOM 12570 N N . PRO B 1 772 ? 17.422 17.359 -26.812 1 78.25 772 PRO B N 1
ATOM 12571 C CA . PRO B 1 772 ? 16.016 17.141 -26.438 1 78.25 772 PRO B CA 1
ATOM 12572 C C . PRO B 1 772 ? 15.578 15.688 -26.641 1 78.25 772 PRO B C 1
ATOM 12574 O O . PRO B 1 772 ? 16.047 15.016 -27.562 1 78.25 772 PRO B O 1
ATOM 12577 N N . PRO B 1 773 ? 14.852 15.305 -25.641 1 68.25 773 PRO B N 1
ATOM 12578 C CA . PRO B 1 773 ? 14.32 13.953 -25.875 1 68.25 773 PRO B CA 1
ATOM 12579 C C . PRO B 1 773 ? 13.516 13.852 -27.172 1 68.25 773 PRO B C 1
ATOM 12581 O O . PRO B 1 773 ? 12.953 14.844 -27.641 1 68.25 773 PRO B O 1
ATOM 12584 N N . GLU B 1 774 ? 13.578 12.797 -27.641 1 56.59 774 GLU B N 1
ATOM 12585 C CA . GLU B 1 774 ? 12.867 12.586 -28.891 1 56.59 774 GLU B CA 1
ATOM 12586 C C . GLU B 1 774 ? 11.359 12.719 -28.688 1 56.59 774 GLU B C 1
ATOM 12588 O O . GLU B 1 774 ? 10.812 12.258 -27.688 1 56.59 774 GLU B O 1
ATOM 12593 N N . GLY B 1 775 ? 10.688 13.344 -29.562 1 57.62 775 GLY B N 1
ATOM 12594 C CA . GLY B 1 775 ? 9.234 13.438 -29.562 1 57.62 775 GLY B CA 1
ATOM 12595 C C . GLY B 1 775 ? 8.711 14.609 -28.75 1 57.62 775 GLY B C 1
ATOM 12596 O O . GLY B 1 775 ? 7.5 14.797 -28.625 1 57.62 775 GLY B O 1
ATOM 12597 N N . VAL B 1 776 ? 9.555 15.305 -28.109 1 70.94 776 VAL B N 1
ATOM 12598 C CA . VAL B 1 776 ? 9.148 16.469 -27.328 1 70.94 776 VAL B CA 1
ATOM 12599 C C . VAL B 1 776 ? 9.133 17.703 -28.234 1 70.94 776 VAL B C 1
ATOM 12601 O O . VAL B 1 776 ? 10.008 17.875 -29.078 1 70.94 776 VAL B O 1
ATOM 12604 N N . SER B 1 777 ? 7.969 18.422 -28.109 1 76.69 777 SER B N 1
ATOM 12605 C CA . SER B 1 777 ? 7.922 19.672 -28.859 1 76.69 777 SER B CA 1
ATOM 12606 C C . SER B 1 777 ? 9.086 20.578 -28.484 1 76.69 777 SER B C 1
ATOM 12608 O O . SER B 1 777 ? 9.414 20.719 -27.297 1 76.69 777 SER B O 1
ATOM 12610 N N . THR B 1 778 ? 9.68 21.062 -29.562 1 83 778 THR B N 1
ATOM 12611 C CA . THR B 1 778 ? 10.844 21.906 -29.312 1 83 778 THR B CA 1
ATOM 12612 C C . THR B 1 778 ? 10.562 23.344 -29.75 1 83 778 THR B C 1
ATOM 12614 O O . THR B 1 778 ? 9.797 23.562 -30.688 1 83 778 THR B O 1
ATOM 12617 N N . VAL B 1 779 ? 11.086 24.219 -29.125 1 87.44 779 VAL B N 1
ATOM 12618 C CA . VAL B 1 779 ? 11.008 25.625 -29.453 1 87.44 779 VAL B CA 1
ATOM 12619 C C . VAL B 1 779 ? 12.352 26.297 -29.188 1 87.44 779 VAL B C 1
ATOM 12621 O O . VAL B 1 779 ? 13.055 25.938 -28.234 1 87.44 779 VAL B O 1
ATOM 12624 N N . ARG B 1 780 ? 12.703 27.125 -30.141 1 91.44 780 ARG B N 1
ATOM 12625 C CA . ARG B 1 780 ? 13.922 27.906 -29.938 1 91.44 780 ARG B CA 1
ATOM 12626 C C . ARG B 1 780 ? 13.602 29.344 -29.562 1 91.44 780 ARG B C 1
ATOM 12628 O O . ARG B 1 780 ? 12.875 30.031 -30.281 1 91.44 780 ARG B O 1
ATOM 12635 N N . THR B 1 781 ? 14.039 29.719 -28.484 1 92.69 781 THR B N 1
ATOM 12636 C CA . THR B 1 781 ? 13.797 31.078 -28.016 1 92.69 781 THR B CA 1
ATOM 12637 C C . THR B 1 781 ? 14.898 31.516 -27.062 1 92.69 781 THR B C 1
ATOM 12639 O O . THR B 1 781 ? 15.68 30.703 -26.578 1 92.69 781 THR B O 1
ATOM 12642 N N . ALA B 1 782 ? 15.008 32.781 -26.844 1 92.12 782 ALA B N 1
ATOM 12643 C CA . ALA B 1 782 ? 16.047 33.344 -25.984 1 92.12 782 ALA B CA 1
ATOM 12644 C C . ALA B 1 782 ? 15.586 33.375 -24.531 1 92.12 782 ALA B C 1
ATOM 12646 O O . ALA B 1 782 ? 14.398 33.562 -24.25 1 92.12 782 ALA B O 1
ATOM 12647 N N . LEU B 1 783 ? 16.516 33.156 -23.688 1 94.38 783 LEU B N 1
ATOM 12648 C CA . LEU B 1 783 ? 16.266 33.344 -22.25 1 94.38 783 LEU B CA 1
ATOM 12649 C C . LEU B 1 783 ? 16.203 34.812 -21.891 1 94.38 783 LEU B C 1
ATOM 12651 O O . LEU B 1 783 ? 17.125 35.594 -22.188 1 94.38 783 LEU B O 1
ATOM 12655 N N . LEU B 1 784 ? 15.117 35.188 -21.344 1 93.88 784 LEU B N 1
ATOM 12656 C CA . LEU B 1 784 ? 14.93 36.562 -20.938 1 93.88 784 LEU B CA 1
ATOM 12657 C C . LEU B 1 784 ? 15.852 36.938 -19.781 1 93.88 784 LEU B C 1
ATOM 12659 O O . LEU B 1 784 ? 16.438 36.031 -19.141 1 93.88 784 LEU B O 1
ATOM 12663 N N . ARG B 1 785 ? 15.914 38.125 -19.453 1 90.94 785 ARG B N 1
ATOM 12664 C CA . ARG B 1 785 ? 16.812 38.656 -18.406 1 90.94 785 ARG B CA 1
ATOM 12665 C C . ARG B 1 785 ? 16.406 38.094 -17.031 1 90.94 785 ARG B C 1
ATOM 12667 O O . ARG B 1 785 ? 15.25 37.781 -16.812 1 90.94 785 ARG B O 1
ATOM 12674 N N . LYS B 1 786 ? 17.359 38.062 -16.156 1 89.25 786 LYS B N 1
ATOM 12675 C CA . LYS B 1 786 ? 17.172 37.562 -14.797 1 89.25 786 LYS B CA 1
ATOM 12676 C C . LYS B 1 786 ? 16.094 38.344 -14.055 1 89.25 786 LYS B C 1
ATOM 12678 O O . LYS B 1 786 ? 15.383 37.812 -13.211 1 89.25 786 LYS B O 1
ATOM 12683 N N . ARG B 1 787 ? 15.938 39.625 -14.438 1 89.88 787 ARG B N 1
ATOM 12684 C CA . ARG B 1 787 ? 14.977 40.469 -13.734 1 89.88 787 ARG B CA 1
ATOM 12685 C C . ARG B 1 787 ? 13.82 40.875 -14.641 1 89.88 787 ARG B C 1
ATOM 12687 O O . ARG B 1 787 ? 13.359 42 -14.609 1 89.88 787 ARG B O 1
ATOM 12694 N N . THR B 1 788 ? 13.539 39.906 -15.469 1 94 788 THR B N 1
ATOM 12695 C CA . THR B 1 788 ? 12.328 40.125 -16.25 1 94 788 THR B CA 1
ATOM 12696 C C . THR B 1 788 ? 11.109 40.219 -15.328 1 94 788 THR B C 1
ATOM 12698 O O . THR B 1 788 ? 10.961 39.438 -14.391 1 94 788 THR B O 1
ATOM 12701 N N . LYS B 1 789 ? 10.281 41.25 -15.633 1 95.06 789 LYS B N 1
ATOM 12702 C CA . LYS B 1 789 ? 9.125 41.5 -14.781 1 95.06 789 LYS B CA 1
ATOM 12703 C C . LYS B 1 789 ? 7.902 40.719 -15.242 1 95.06 789 LYS B C 1
ATOM 12705 O O . LYS B 1 789 ? 7.449 40.875 -16.375 1 95.06 789 LYS B O 1
ATOM 12710 N N . TRP B 1 790 ? 7.422 39.906 -14.375 1 96.12 790 TRP B N 1
ATOM 12711 C CA . TRP B 1 790 ? 6.215 39.094 -14.617 1 96.12 790 TRP B CA 1
ATOM 12712 C C . TRP B 1 790 ? 5.105 39.5 -13.648 1 96.12 790 TRP B C 1
ATOM 12714 O O . TRP B 1 790 ? 5.281 39.438 -12.43 1 96.12 790 TRP B O 1
ATOM 12724 N N . LEU B 1 791 ? 4.012 40 -14.156 1 96.44 791 LEU B N 1
ATOM 12725 C CA . LEU B 1 791 ? 2.811 40.125 -13.344 1 96.44 791 LEU B CA 1
ATOM 12726 C C . LEU B 1 791 ? 1.972 38.875 -13.398 1 96.44 791 LEU B C 1
ATOM 12728 O O . LEU B 1 791 ? 1.179 38.688 -14.32 1 96.44 791 LEU B O 1
ATOM 12732 N N . VAL B 1 792 ? 2.102 38.062 -12.328 1 96.81 792 VAL B N 1
ATOM 12733 C CA . VAL B 1 792 ? 1.55 36.719 -12.344 1 96.81 792 VAL B CA 1
ATOM 12734 C C . VAL B 1 792 ? 0.172 36.719 -11.68 1 96.81 792 VAL B C 1
ATOM 12736 O O . VAL B 1 792 ? 0.06 36.875 -10.461 1 96.81 792 VAL B O 1
ATOM 12739 N N . GLY B 1 793 ? -0.833 36.562 -12.5 1 94.69 793 GLY B N 1
ATOM 12740 C CA . GLY B 1 793 ? -2.193 36.406 -12.008 1 94.69 793 GLY B CA 1
ATOM 12741 C C . GLY B 1 793 ? -2.662 34.969 -11.977 1 94.69 793 GLY B C 1
ATOM 12742 O O . GLY B 1 793 ? -2.076 34.094 -12.633 1 94.69 793 GLY B O 1
#

Foldseek 3Di:
DQLFDAAPPFDDDQKDWAQDDPVLADDVVVDALVCLCVVLPADPCLLQQADLVDPDLVPGPSHCVVVPDLVSLQNSLLRRLFQRLLQRLLVLLPFHDGPVQQWDDPVVDPDSTIIGHCNCVLVSLLSSLVSQVVVVPLVVSLVVSVVSLVVSLVSLCSAQFDDDVQVCPFPQVSGNRDHRSHDLSSSLSSQVRSQLSNLSSCVSSCVPCPPPDDQQWEPPQGGDRPVLLVLVVVFDALQVSLLQPGLFYSSSSSRVSRDHGDDPVVCVQQPPPDNFFRPRDDDPVPAAQDAPDPPPFDWFAAADEEDDDDDDQPGLLSLLLVLLVQVWFWFWDAQLVVLHIYTYTADPPDDDHDAEEEEAEDVRVRNADLAFLTGGSRVVNVVNVQRLQDDDPPQDHADPDSRDGSPYTYHYCRNNQGNPDDVSNVSNLLCVLVRLQSHPEYEYDFPQQQADDPPGQLVVNLVSVLSTLLLAAQVSLLNLQRYPWYWYQYNPHIDTPVRSVVSLVVVQVVCVSSSRRGNGSSSSCCSPVVSRPVLSVVLVPADPLRLQVCVVVVLVSASRHDDPALLCNLVSVCSSNVHDCPVSPVQDRPPRLVSLQVSVVVSVVSNFKYQPLLQLKAACARDDFLTRSHHSDSHRTSPIDRDSLPVPPDGDMFTDDCVVASFTKGFFKKWWDALAPDDDQFADRQKAKEQACEEPDPDDPSHRKIKIKHFTDPPAPDDDDNHWIWIWGWSDAADAPGKGKTWIWTFDDADPVQETETETRGIIIMHIDNDRDPRHHYYYTHIYHGGRIYGYD/DQLFDAAPPFDDDQKDWAQDDPVLADDVVVDALVCLCVVLPQDPCLLQQADLVDPDLCPGPSHCVVVPDLVSLQNSLLRRLFQRLLQRLLVLLPFHDGPVQQWDDPVVDPDSTIIGHCNCVLVSLLSSLVSQVVVVPLVVSLVVSVVSLVVSLVSLCSAQFDDDVQVCPQPQVSGNRDHRSHDLSSSLSSQVRSQQSNLSSCVSSCVPCPPVDDQQWEPPQGGDRPVLLVLVVVFDALQVSLLQPGLFYSSSSSRVSRDHGDDPVVCVQQPPPDNFFRPRDDDPVPAAQDAPDPPPFDWFAAADEEDDDDDDQPGLLSLLLVLLVQVWFWFWDAQLVVLHIYTYTADPPDDDHDAEEEEAEDVRVNNADLAFLTGGSRVVNVVNVQRLQDDDPPQDHADPDSRDGSPYTYHYCRNNQGNPDDVSNVSNLLCVLVRLQSHPEYEYDFPQQQAADPPGQLVVNLVSVLSTLLLAAQVSLLNLQRYPWYWYQYNPHIDIPVRSVVSLVVVQVVCVSSSRRGNGSSSSCCSPVVSNPVLSVVLVPADPLRLQVCVVVVLVSASRHDDPALLCNLVSVCSSSVHDCPVSPVQDRPPRLVSLQVSVVVSVVSNFKYQPLLLLKAACARDDFLGRSHHSDSHRTSPIDRDSLPVDPPGDMFTDDCVVASFTKHFFKKWWDALAPDDDQFADRQKAKEQACEEPDPDDPSHRKIKIKHFTDPPAPDDDDNHWIWIWGWSDAADAPGKTKTWIWTFDDQDPVQETETETRGIIIMHIDNDRDPRHHYYYTHIYHGGRIYGYD

Sequence (1586 aa):
MEHLPLHAGKKHFIVAPYEAPESDWFDISRESFLSFPSARHWTEAQLHGGDETTKDAHLDPDGFHRKGSPQKVEQFFQTWLFFGLAIDVLRFGGVRASVEDFLKPATQTHAKARIVNTSRLPGMLVDWEKGIKARGRLMKDWDTLNEMFERAGSILDRFCRLPNPEEDNSLLQQERPRLWPVRDEIATTLIAMACTLRRTAYNVCSKEISGLVDGVSPWPKTARSGILMRRLETKWCVADMMTTLTQLPIDGHYYLAASAGLEPDELDHHSKCVRAHCRYEYDANMYRTRHVTDDGCREEVRYGGHLGPERGQRDWVDAMTKIIDKDAIPIALWNKGMKKLWSVEYHLTGRRRPDFVAISHVWTDGKGNPDANSLPECQLDRIQRLVEGVTWEGRYRIPESDYESDGVGFWMDTLCIPANDKARKDKAITTMRRVYSEAKAVLVLDDWLQEIRSDAPPLDLITRIFQSNWIKRLWTHQEGFLPKALWFQFKDRAVEINELREGFGAYESSLQRQGIHLGFPRGAEMRLVGQYSVLQRMFGLTSATEKWRLYFPLAAAMSERKTSRLADETICLATIVDIPFADLQEIPAKPDIDSGGKRMALFLEKLGKFSTGVIFNNYPRLDQRGYRWAPRSLLNFRTAKITSAGAEPGFDIASFNPNRRPGLLAQYHGFLVNFGLGKPFAGVERGCAIQCAGSADSGQDLDGKWFLVQLPRNNSNVEWQTWQTYAVILSEIPKQRATAPAVVASLQERQEDGIHVVIHQNIASVWMTQEPPEGVSTVRTALLRKRTKWLVGMEHLPLHAGKKHFIVAPYEAPESDWFDISRESFLSFPSARHWTEAQLHGGDETTKDAHLDPDGFHRKGSPQKVEQFFQTWLFFGLAIDVLRFGGVRASVEDFLKPATQTHAKARIVNTSRLPGMLVDWEKGIKARGRLMKDWDTLNEMFERAGSILDRFCRLPNPEEDNSLLQQERPRLWPVRDEIATTLIAMACTLRRTAYNVCSKEISGLVDGVSPWPKTARSGILMRRLETKWCVADMMTTLTQLPIDGHYYLAASAGLEPDELDHHSKCVRAHCRYEYDANMYRTRHVTDDGCREEVRYGGHLGPERGQRDWVDAMTKIIDKDAIPIALWNKGMKKLWSVEYHLTGRRRPDFVAISHVWTDGKGNPDANSLPECQLDRIQRLVEGVTWEGRYRIPESDYESDGVGFWMDTLCIPANDKARKDKAITTMRRVYSEAKAVLVLDDWLQEIRSDAPPLDLITRIFQSNWIKRLWTHQEGFLPKALWFQFKDRAVEINELREGFGAYESSLQRQGIHLGFPRGAEMRLVGQYSVLQRMFGLTSATEKWRLYFPLAAAMSERKTSRLADETICLATIVDIPFADLQEIPAKPDIDSGGKRMALFLEKLGKFSTGVIFNNYPRLDQRGYRWAPRSLLNFRTAKITSAGAEPGFDIASFNPNRRPGLLAQYHGFLVNFGLGKPFAGVERGCAIQCAGSADSGQDLDGKWFLVQLPRNNSNVEWQTWQTYAVILSEIPKQRATAPAVVASLQERQEDGIHVVIHQNIASVWMTQEPPEGVSTVRTALLRKRTKWLVG

Radius of gyration: 36.2 Å; Cα contacts (8 Å, |Δi|>4): 3078; chains: 2; bounding box: 90×108×102 Å

InterPro domains:
  IPR010730 Heterokaryon incompatibility [PF06985] (356-444)